Protein 5E9G (pdb70)

Organism: Pyricularia oryzae (strain 70-15 / ATCC MYA-4617 / FGSC 8958) (NCBI:txid242507)

Structure (mmCIF, N/CA/C/O backbone):
data_5E9G
#
_entry.id   5E9G
#
_cell.length_a   121.122
_cell.length_b   135.078
_cell.length_c   158.704
_cell.angle_alpha   90.00
_cell.angle_beta   90.00
_cell.angle_gamma   90.00
#
_symmetry.space_group_name_H-M   'P 21 21 21'
#
loop_
_entity.id
_entity.type
_entity.pdbx_description
1 polymer 'Isocitrate lyase'
2 non-polymer 'GLYOXYLIC ACID'
3 non-polymer GLYCEROL
4 non-polymer 'MAGNESIUM ION'
5 water water
#
loop_
_atom_site.group_PDB
_atom_site.id
_atom_site.type_symbol
_atom_site.label_atom_id
_atom_site.label_alt_id
_atom_site.label_comp_id
_atom_site.label_asym_id
_atom_site.label_entity_id
_atom_site.label_seq_id
_atom_site.pdbx_PDB_ins_code
_atom_site.Cartn_x
_atom_site.Cartn_y
_atom_site.Cartn_z
_atom_site.occupancy
_atom_site.B_iso_or_equiv
_atom_site.auth_seq_id
_atom_site.auth_comp_id
_atom_site.auth_asym_id
_atom_site.auth_atom_id
_atom_site.pdbx_PDB_model_num
ATOM 1 N N . ASN A 1 5 ? -30.016 -14.218 20.401 1.00 53.97 5 ASN A N 1
ATOM 2 C CA . ASN A 1 5 ? -28.725 -14.063 21.135 1.00 53.75 5 ASN A CA 1
ATOM 3 C C . ASN A 1 5 ? -28.135 -12.679 20.886 1.00 53.48 5 ASN A C 1
ATOM 4 O O . ASN A 1 5 ? -28.055 -12.222 19.743 1.00 52.89 5 ASN A O 1
ATOM 9 N N . MET A 1 6 ? -27.708 -12.024 21.961 1.00 52.05 6 MET A N 1
ATOM 10 C CA . MET A 1 6 ? -27.146 -10.683 21.867 1.00 50.60 6 MET A CA 1
ATOM 11 C C . MET A 1 6 ? -25.671 -10.631 22.233 1.00 50.40 6 MET A C 1
ATOM 12 O O . MET A 1 6 ? -25.090 -9.552 22.357 1.00 50.69 6 MET A O 1
ATOM 17 N N . VAL A 1 7 ? -25.067 -11.801 22.399 1.00 50.61 7 VAL A N 1
ATOM 18 C CA . VAL A 1 7 ? -23.659 -11.884 22.753 1.00 50.96 7 VAL A CA 1
ATOM 19 C C . VAL A 1 7 ? -22.766 -11.863 21.519 1.00 51.25 7 VAL A C 1
ATOM 20 O O . VAL A 1 7 ? -22.921 -12.685 20.611 1.00 51.87 7 VAL A O 1
ATOM 24 N N . ASN A 1 8 ? -21.844 -10.905 21.490 1.00 50.09 8 ASN A N 1
ATOM 25 C CA . ASN A 1 8 ? -20.887 -10.764 20.397 1.00 49.50 8 ASN A CA 1
ATOM 26 C C . ASN A 1 8 ? -19.711 -9.937 20.909 1.00 48.81 8 ASN A C 1
ATOM 27 O O . ASN A 1 8 ? -19.863 -9.130 21.823 1.00 48.76 8 ASN A O 1
ATOM 32 N N . PRO A 1 9 ? -18.517 -10.139 20.337 1.00 48.22 9 PRO A N 1
ATOM 33 C CA . PRO A 1 9 ? -17.334 -9.392 20.770 1.00 48.70 9 PRO A CA 1
ATOM 34 C C . PRO A 1 9 ? -17.288 -7.988 20.188 1.00 48.51 9 PRO A C 1
ATOM 35 O O . PRO A 1 9 ? -17.926 -7.708 19.172 1.00 48.11 9 PRO A O 1
ATOM 39 N N . ALA A 1 10 ? -16.533 -7.106 20.833 1.00 47.67 10 ALA A N 1
ATOM 40 C CA . ALA A 1 10 ? -16.403 -5.746 20.333 1.00 48.06 10 ALA A CA 1
ATOM 41 C C . ALA A 1 10 ? -15.841 -5.846 18.918 1.00 48.58 10 ALA A C 1
ATOM 42 O O . ALA A 1 10 ? -16.274 -5.141 18.007 1.00 48.65 10 ALA A O 1
ATOM 44 N N . VAL A 1 11 ? -14.879 -6.745 18.742 1.00 49.83 11 VAL A N 1
ATOM 45 C CA . VAL A 1 11 ? -14.250 -6.951 17.444 1.00 51.55 11 VAL A CA 1
ATOM 46 C C . VAL A 1 11 ? -13.800 -8.403 17.277 1.00 51.93 11 VAL A C 1
ATOM 47 O O . VAL A 1 11 ? -13.244 -9.000 18.204 1.00 50.82 11 VAL A O 1
ATOM 51 N N . GLU A 1 12 ? -14.035 -8.958 16.089 1.00 52.88 12 GLU A N 1
ATOM 52 C CA . GLU A 1 12 ? -13.640 -10.334 15.775 1.00 54.60 12 GLU A CA 1
ATOM 53 C C . GLU A 1 12 ? -12.136 -10.531 15.945 1.00 54.60 12 GLU A C 1
ATOM 54 O O . GLU A 1 12 ? -11.339 -9.937 15.212 1.00 54.73 12 GLU A O 1
ATOM 60 N N . PRO A 1 13 ? -11.729 -11.379 16.908 1.00 54.48 13 PRO A N 1
ATOM 61 C CA . PRO A 1 13 ? -10.314 -11.660 17.179 1.00 54.72 13 PRO A CA 1
ATOM 62 C C . PRO A 1 13 ? -9.479 -11.978 15.934 1.00 55.08 13 PRO A C 1
ATOM 63 O O . PRO A 1 13 ? -8.261 -11.809 15.938 1.00 55.87 13 PRO A O 1
ATOM 67 N N . SER A 1 14 ? -10.137 -12.430 14.873 1.00 55.32 14 SER A N 1
ATOM 68 C CA . SER A 1 14 ? -9.450 -12.779 13.635 1.00 56.31 14 SER A CA 1
ATOM 69 C C . SER A 1 14 ? -8.994 -11.566 12.834 1.00 56.63 14 SER A C 1
ATOM 70 O O . SER A 1 14 ? -8.031 -11.641 12.067 1.00 58.11 14 SER A O 1
ATOM 73 N N . MET A 1 15 ? -9.681 -10.444 13.004 1.00 56.31 15 MET A N 1
ATOM 74 C CA . MET A 1 15 ? -9.319 -9.254 12.256 1.00 56.17 15 MET A CA 1
ATOM 75 C C . MET A 1 15 ? -8.685 -8.147 13.092 1.00 53.88 15 MET A C 1
ATOM 76 O O . MET A 1 15 ? -8.279 -7.120 12.550 1.00 53.28 15 MET A O 1
ATOM 81 N N . GLU A 1 16 ? -8.579 -8.360 14.400 1.00 50.96 16 GLU A N 1
ATOM 82 C CA . GLU A 1 16 ? -7.989 -7.355 15.278 1.00 49.72 16 GLU A CA 1
ATOM 83 C C . GLU A 1 16 ? -6.633 -6.866 14.773 1.00 50.01 16 GLU A C 1
ATOM 84 O O . GLU A 1 16 ? -6.402 -5.663 14.667 1.00 49.32 16 GLU A O 1
ATOM 90 N N . ASP A 1 17 ? -5.738 -7.797 14.455 1.00 49.92 17 ASP A N 1
ATOM 91 C CA . ASP A 1 17 ? -4.412 -7.423 13.987 1.00 50.11 17 ASP A CA 1
ATOM 92 C C . ASP A 1 17 ? -4.411 -6.668 12.663 1.00 49.70 17 ASP A C 1
ATOM 93 O O . ASP A 1 17 ? -3.631 -5.730 12.486 1.00 49.84 17 ASP A O 1
ATOM 98 N N . ASP A 1 18 ? -5.278 -7.060 11.734 1.00 49.42 18 ASP A N 1
ATOM 99 C CA . ASP A 1 18 ? -5.337 -6.379 10.445 1.00 49.49 18 ASP A CA 1
ATOM 100 C C . ASP A 1 18 ? -5.754 -4.925 10.648 1.00 47.68 18 ASP A C 1
ATOM 101 O O . ASP A 1 18 ? -5.156 -4.010 10.081 1.00 48.11 18 ASP A O 1
ATOM 106 N N . LEU A 1 19 ? -6.782 -4.718 11.462 1.00 45.62 19 LEU A N 1
ATOM 107 C CA . LEU A 1 19 ? -7.270 -3.373 11.735 1.00 43.72 19 LEU A CA 1
ATOM 108 C C . LEU A 1 19 ? -6.192 -2.533 12.410 1.00 42.34 19 LEU A C 1
ATOM 109 O O . LEU A 1 19 ? -5.949 -1.397 12.019 1.00 42.26 19 LEU A O 1
ATOM 114 N N . PHE A 1 20 ? -5.538 -3.097 13.417 1.00 41.85 20 PHE A N 1
ATOM 115 C CA . PHE A 1 20 ? -4.477 -2.384 14.118 1.00 41.37 20 PHE A CA 1
ATOM 116 C C . PHE A 1 20 ? -3.405 -1.958 13.124 1.00 40.37 20 PHE A C 1
ATOM 117 O O . PHE A 1 20 ? -2.921 -0.824 13.155 1.00 40.13 20 PHE A O 1
ATOM 125 N N . ALA A 1 21 ? -3.037 -2.881 12.242 1.00 39.23 21 ALA A N 1
ATOM 126 C CA . ALA A 1 21 ? -2.018 -2.612 11.236 1.00 39.50 21 ALA A CA 1
ATOM 127 C C . ALA A 1 21 ? -2.408 -1.463 10.313 1.00 37.63 21 ALA A C 1
ATOM 128 O O . ALA A 1 21 ? -1.589 -0.608 10.004 1.00 37.59 21 ALA A O 1
ATOM 130 N N . ARG A 1 22 ? -3.660 -1.450 9.871 1.00 40.12 22 ARG A N 1
ATOM 131 C CA . ARG A 1 22 ? -4.133 -0.401 8.975 1.00 40.69 22 ARG A CA 1
ATOM 132 C C . ARG A 1 22 ? -4.208 0.944 9.678 1.00 39.18 22 ARG A C 1
ATOM 133 O O . ARG A 1 22 ? -3.859 1.969 9.097 1.00 38.73 22 ARG A O 1
ATOM 141 N N . GLU A 1 23 ? -4.668 0.945 10.925 1.00 37.29 23 GLU A N 1
ATOM 142 C CA . GLU A 1 23 ? -4.770 2.189 11.679 1.00 35.59 23 GLU A CA 1
ATOM 143 C C . GLU A 1 23 ? -3.375 2.764 11.877 1.00 34.33 23 GLU A C 1
ATOM 144 O O . GLU A 1 23 ? -3.147 3.947 11.629 1.00 32.32 23 GLU A O 1
ATOM 150 N N . VAL A 1 24 ? -2.437 1.922 12.303 1.00 35.58 24 VAL A N 1
ATOM 151 C CA . VAL A 1 24 ? -1.064 2.366 12.503 1.00 35.46 24 VAL A CA 1
ATOM 152 C C . VAL A 1 24 ? -0.536 2.995 11.220 1.00 36.43 24 VAL A C 1
ATOM 153 O O . VAL A 1 24 ? 0.056 4.072 11.247 1.00 36.76 24 VAL A O 1
ATOM 157 N N . ALA A 1 25 ? -0.753 2.319 10.096 1.00 36.56 25 ALA A N 1
ATOM 158 C CA . ALA A 1 25 ? -0.285 2.826 8.810 1.00 36.98 25 ALA A CA 1
ATOM 159 C C . ALA A 1 25 ? -0.853 4.215 8.544 1.00 36.91 25 ALA A C 1
ATOM 160 O O . ALA A 1 25 ? -0.147 5.110 8.081 1.00 37.62 25 ALA A O 1
ATOM 162 N N . GLU A 1 26 ? -2.132 4.400 8.842 1.00 36.96 26 GLU A N 1
ATOM 163 C CA . GLU A 1 26 ? -2.762 5.696 8.618 1.00 35.84 26 GLU A CA 1
ATOM 164 C C . GLU A 1 26 ? -2.132 6.749 9.513 1.00 33.58 26 GLU A C 1
ATOM 165 O O . GLU A 1 26 ? -1.759 7.825 9.049 1.00 33.90 26 GLU A O 1
ATOM 171 N N . VAL A 1 27 ? -2.012 6.444 10.800 1.00 32.24 27 VAL A N 1
ATOM 172 C CA . VAL A 1 27 ? -1.409 7.388 11.724 1.00 30.23 27 VAL A CA 1
ATOM 173 C C . VAL A 1 27 ? -0.046 7.824 11.181 1.00 31.97 27 VAL A C 1
ATOM 174 O O . VAL A 1 27 ? 0.253 9.019 11.124 1.00 31.94 27 VAL A O 1
ATOM 178 N N . LYS A 1 28 ? 0.770 6.864 10.756 1.00 31.61 28 LYS A N 1
ATOM 179 C CA . LYS A 1 28 ? 2.087 7.196 10.215 1.00 33.81 28 LYS A CA 1
ATOM 180 C C . LYS A 1 28 ? 1.983 8.069 8.959 1.00 32.77 28 LYS A C 1
ATOM 181 O O . LYS A 1 28 ? 2.795 8.974 8.755 1.00 31.99 28 LYS A O 1
ATOM 187 N N . GLN A 1 29 ? 0.981 7.806 8.127 1.00 32.61 29 GLN A N 1
ATOM 188 C CA . GLN A 1 29 ? 0.785 8.592 6.915 1.00 33.61 29 GLN A CA 1
ATOM 189 C C . GLN A 1 29 ? 0.407 10.013 7.328 1.00 33.34 29 GLN A C 1
ATOM 190 O O . GLN A 1 29 ? 0.898 10.986 6.759 1.00 32.17 29 GLN A O 1
ATOM 196 N N . TRP A 1 30 ? -0.459 10.118 8.334 1.00 33.18 30 TRP A N 1
ATOM 197 C CA . TRP A 1 30 ? -0.903 11.413 8.854 1.00 32.78 30 TRP A CA 1
ATOM 198 C C . TRP A 1 30 ? 0.270 12.197 9.440 1.00 32.40 30 TRP A C 1
ATOM 199 O O . TRP A 1 30 ? 0.369 13.412 9.270 1.00 31.41 30 TRP A O 1
ATOM 210 N N . TRP A 1 31 ? 1.167 11.499 10.119 1.00 31.38 31 TRP A N 1
ATOM 211 C CA . TRP A 1 31 ? 2.304 12.167 10.726 1.00 32.74 31 TRP A CA 1
ATOM 212 C C . TRP A 1 31 ? 3.345 12.705 9.744 1.00 34.36 31 TRP A C 1
ATOM 213 O O . TRP A 1 31 ? 4.161 13.548 10.112 1.00 31.99 31 TRP A O 1
ATOM 224 N N . SER A 1 32 ? 3.311 12.236 8.498 1.00 35.25 32 SER A N 1
ATOM 225 C CA . SER A 1 32 ? 4.275 12.695 7.498 1.00 36.05 32 SER A CA 1
ATOM 226 C C . SER A 1 32 ? 3.843 14.024 6.881 1.00 36.51 32 SER A C 1
ATOM 227 O O . SER A 1 32 ? 4.600 14.657 6.146 1.00 37.01 32 SER A O 1
ATOM 230 N N . ASP A 1 33 ? 2.623 14.446 7.191 1.00 37.12 33 ASP A N 1
ATOM 231 C CA . ASP A 1 33 ? 2.077 15.697 6.670 1.00 35.93 33 ASP A CA 1
ATOM 232 C C . ASP A 1 33 ? 2.909 16.904 7.120 1.00 34.78 33 ASP A C 1
ATOM 233 O O . ASP A 1 33 ? 3.357 16.966 8.261 1.00 34.48 33 ASP A O 1
ATOM 238 N N . PRO A 1 34 ? 3.134 17.879 6.219 1.00 34.30 34 PRO A N 1
ATOM 239 C CA . PRO A 1 34 ? 3.922 19.073 6.551 1.00 32.77 34 PRO A CA 1
ATOM 240 C C . PRO A 1 34 ? 3.455 19.825 7.803 1.00 33.11 34 PRO A C 1
ATOM 241 O O . PRO A 1 34 ? 4.166 20.690 8.327 1.00 31.15 34 PRO A O 1
ATOM 245 N N . ARG A 1 35 ? 2.258 19.503 8.273 1.00 32.60 35 ARG A N 1
ATOM 246 C CA . ARG A 1 35 ? 1.739 20.136 9.470 1.00 32.58 35 ARG A CA 1
ATOM 247 C C . ARG A 1 35 ? 2.651 19.774 10.633 1.00 31.31 35 ARG A C 1
ATOM 248 O O . ARG A 1 35 ? 2.802 20.548 11.575 1.00 31.92 35 ARG A O 1
ATOM 256 N N . TRP A 1 36 ? 3.278 18.607 10.548 1.00 30.79 36 TRP A N 1
ATOM 257 C CA . TRP A 1 36 ? 4.142 18.136 11.627 1.00 32.11 36 TRP A CA 1
ATOM 258 C C . TRP A 1 36 ? 5.632 18.220 11.367 1.00 29.09 36 TRP A C 1
ATOM 259 O O . TRP A 1 36 ? 6.414 17.609 12.093 1.00 30.02 36 TRP A O 1
ATOM 270 N N . ARG A 1 37 ? 6.040 18.983 10.361 1.00 28.33 37 ARG A N 1
ATOM 271 C CA . ARG A 1 37 ? 7.462 19.046 10.046 1.00 29.52 37 ARG A CA 1
ATOM 272 C C . ARG A 1 37 ? 8.364 19.543 11.170 1.00 28.90 37 ARG A C 1
ATOM 273 O O . ARG A 1 37 ? 9.549 19.240 11.180 1.00 29.56 37 ARG A O 1
ATOM 281 N N . TYR A 1 38 ? 7.805 20.278 12.126 1.00 29.67 38 TYR A N 1
ATOM 282 C CA . TYR A 1 38 ? 8.589 20.803 13.249 1.00 30.91 38 TYR A CA 1
ATOM 283 C C . TYR A 1 38 ? 8.335 20.016 14.538 1.00 31.09 38 TYR A C 1
ATOM 284 O O . TYR A 1 38 ? 8.997 20.230 15.555 1.00 31.84 38 TYR A O 1
ATOM 293 N N . THR A 1 39 ? 7.380 19.099 14.482 1.00 32.54 39 THR A N 1
ATOM 294 C CA . THR A 1 39 ? 6.969 18.332 15.649 1.00 31.60 39 THR A CA 1
ATOM 295 C C . THR A 1 39 ? 7.771 17.101 16.044 1.00 33.59 39 THR A C 1
ATOM 296 O O . THR A 1 39 ? 7.961 16.180 15.252 1.00 32.69 39 THR A O 1
ATOM 300 N N . LYS A 1 40 ? 8.226 17.095 17.294 1.00 33.39 40 LYS A N 1
ATOM 301 C CA . LYS A 1 40 ? 8.978 15.977 17.841 1.00 33.49 40 LYS A CA 1
ATOM 302 C C . LYS A 1 40 ? 8.032 15.131 18.688 1.00 34.20 40 LYS A C 1
ATOM 303 O O . LYS A 1 40 ? 7.446 15.620 19.651 1.00 33.37 40 LYS A O 1
ATOM 309 N N . ARG A 1 41 ? 7.885 13.863 18.321 1.00 33.87 41 ARG A N 1
ATOM 310 C CA . ARG A 1 41 ? 7.015 12.953 19.046 1.00 34.40 41 ARG A CA 1
ATOM 311 C C . ARG A 1 41 ? 7.844 11.854 19.710 1.00 35.38 41 ARG A C 1
ATOM 312 O O . ARG A 1 41 ? 8.423 11.000 19.031 1.00 34.98 41 ARG A O 1
ATOM 320 N N . PRO A 1 42 ? 7.926 11.872 21.053 1.00 35.10 42 PRO A N 1
ATOM 321 C CA . PRO A 1 42 ? 8.693 10.867 21.794 1.00 36.02 42 PRO A CA 1
ATOM 322 C C . PRO A 1 42 ? 7.926 9.566 22.004 1.00 37.20 42 PRO A C 1
ATOM 323 O O . PRO A 1 42 ? 8.000 8.957 23.068 1.00 39.37 42 PRO A O 1
ATOM 327 N N . PHE A 1 43 ? 7.178 9.155 20.988 1.00 37.49 43 PHE A N 1
ATOM 328 C CA . PHE A 1 43 ? 6.391 7.928 21.047 1.00 37.32 43 PHE A CA 1
ATOM 329 C C . PHE A 1 43 ? 6.051 7.495 19.624 1.00 36.81 43 PHE A C 1
ATOM 330 O O . PHE A 1 43 ? 6.143 8.297 18.698 1.00 36.97 43 PHE A O 1
ATOM 338 N N . THR A 1 44 ? 5.662 6.237 19.443 1.00 37.30 44 THR A N 1
ATOM 339 C CA . THR A 1 44 ? 5.356 5.736 18.105 1.00 36.84 44 THR A CA 1
ATOM 340 C C . THR A 1 44 ? 3.879 5.679 17.747 1.00 37.03 44 THR A C 1
ATOM 341 O O . THR A 1 44 ? 3.004 5.806 18.605 1.00 36.67 44 THR A O 1
ATOM 345 N N . ALA A 1 45 ? 3.618 5.478 16.457 1.00 35.68 45 ALA A N 1
ATOM 346 C CA . ALA A 1 45 ? 2.264 5.378 15.944 1.00 35.01 45 ALA A CA 1
ATOM 347 C C . ALA A 1 45 ? 1.579 4.154 16.543 1.00 35.70 45 ALA A C 1
ATOM 348 O O . ALA A 1 45 ? 0.366 4.153 16.729 1.00 36.20 45 ALA A O 1
ATOM 350 N N . GLU A 1 46 ? 2.360 3.116 16.838 1.00 35.25 46 GLU A N 1
ATOM 351 C CA . GLU A 1 46 ? 1.820 1.887 17.419 1.00 36.40 46 GLU A CA 1
ATOM 352 C C . GLU A 1 46 ? 1.357 2.105 18.860 1.00 35.35 46 GLU A C 1
ATOM 353 O O . GLU A 1 46 ? 0.361 1.526 19.292 1.00 35.11 46 GLU A O 1
ATOM 359 N N . GLN A 1 47 ? 2.090 2.932 19.601 1.00 34.84 47 GLN A N 1
ATOM 360 C CA . GLN A 1 47 ? 1.747 3.229 20.989 1.00 33.26 47 GLN A CA 1
ATOM 361 C C . GLN A 1 47 ? 0.456 4.023 21.058 1.00 32.99 47 GLN A C 1
ATOM 362 O O . GLN A 1 47 ? -0.403 3.760 21.900 1.00 33.51 47 GLN A O 1
ATOM 368 N N . ILE A 1 48 ? 0.330 5.009 20.175 1.00 34.20 48 ILE A N 1
ATOM 369 C CA . ILE A 1 48 ? -0.867 5.840 20.133 1.00 33.56 48 ILE A CA 1
ATOM 370 C C . ILE A 1 48 ? -2.093 5.014 19.744 1.00 33.86 48 ILE A C 1
ATOM 371 O O . ILE A 1 48 ? -3.106 5.021 20.448 1.00 32.31 48 ILE A O 1
ATOM 376 N N . VAL A 1 49 ? -1.997 4.288 18.634 1.00 33.93 49 VAL A N 1
ATOM 377 C CA . VAL A 1 49 ? -3.119 3.473 18.192 1.00 32.96 49 VAL A CA 1
ATOM 378 C C . VAL A 1 49 ? -3.520 2.452 19.256 1.00 33.39 49 VAL A C 1
ATOM 379 O O . VAL A 1 49 ? -4.681 2.077 19.349 1.00 33.59 49 VAL A O 1
ATOM 383 N N . SER A 1 50 ? -2.570 2.019 20.075 1.00 34.36 50 SER A N 1
ATOM 384 C CA . SER A 1 50 ? -2.877 1.040 21.120 1.00 36.72 50 SER A CA 1
ATOM 385 C C . SER A 1 50 ? -3.721 1.630 22.238 1.00 35.56 50 SER A C 1
ATOM 386 O O . SER A 1 50 ? -4.253 0.898 23.068 1.00 36.60 50 SER A O 1
ATOM 389 N N . LYS A 1 51 ? -3.843 2.952 22.260 1.00 35.33 51 LYS A N 1
ATOM 390 C CA . LYS A 1 51 ? -4.631 3.616 23.291 1.00 33.91 51 LYS A CA 1
ATOM 391 C C . LYS A 1 51 ? -6.016 3.992 22.764 1.00 33.05 51 LYS A C 1
ATOM 392 O O . LYS A 1 51 ? -6.889 4.409 23.528 1.00 32.17 51 LYS A O 1
ATOM 398 N N . ARG A 1 52 ? -6.215 3.835 21.458 1.00 30.85 52 ARG A N 1
ATOM 399 C CA . ARG A 1 52 ? -7.493 4.166 20.833 1.00 29.58 52 ARG A CA 1
ATOM 400 C C . ARG A 1 52 ? -8.540 3.078 21.038 1.00 30.04 52 ARG A C 1
ATOM 401 O O . ARG A 1 52 ? -8.207 1.920 21.297 1.00 30.45 52 ARG A O 1
ATOM 409 N N . GLY A 1 53 ? -9.808 3.473 20.939 1.00 28.75 53 GLY A N 1
ATOM 410 C CA . GLY A 1 53 ? -10.906 2.531 21.054 1.00 29.69 53 GLY A CA 1
ATOM 411 C C . GLY A 1 53 ? -11.229 2.011 19.655 1.00 31.07 53 GLY A C 1
ATOM 412 O O . GLY A 1 53 ? -10.423 2.181 18.736 1.00 30.69 53 GLY A O 1
ATOM 413 N N . ASN A 1 54 ? -12.393 1.391 19.483 1.00 31.62 54 ASN A N 1
ATOM 414 C CA . ASN A 1 54 ? -12.789 0.844 18.189 1.00 33.36 54 ASN A CA 1
ATOM 415 C C . ASN A 1 54 ? -13.714 1.760 17.404 1.00 35.28 54 ASN A C 1
ATOM 416 O O . ASN A 1 54 ? -14.027 1.483 16.251 1.00 37.49 54 ASN A O 1
ATOM 421 N N . LEU A 1 55 ? -14.148 2.852 18.020 1.00 35.47 55 LEU A N 1
ATOM 422 C CA . LEU A 1 55 ? -15.025 3.787 17.332 1.00 34.59 55 LEU A CA 1
ATOM 423 C C . LEU A 1 55 ? -14.350 5.130 17.143 1.00 36.00 55 LEU A C 1
ATOM 424 O O . LEU A 1 55 ? -14.214 5.901 18.090 1.00 36.33 55 LEU A O 1
ATOM 429 N N . LYS A 1 56 ? -13.922 5.400 15.915 1.00 35.24 56 LYS A N 1
ATOM 430 C CA . LYS A 1 56 ? -13.277 6.660 15.581 1.00 35.93 56 LYS A CA 1
ATOM 431 C C . LYS A 1 56 ? -14.275 7.816 15.651 1.00 34.37 56 LYS A C 1
ATOM 432 O O . LYS A 1 56 ? -15.404 7.704 15.175 1.00 34.24 56 LYS A O 1
ATOM 438 N N . ILE A 1 57 ? -13.843 8.930 16.230 1.00 30.91 57 ILE A N 1
ATOM 439 C CA . ILE A 1 57 ? -14.676 10.120 16.361 1.00 29.25 57 ILE A CA 1
ATOM 440 C C . ILE A 1 57 ? -13.969 11.280 15.669 1.00 29.58 57 ILE A C 1
ATOM 441 O O . ILE A 1 57 ? -12.751 11.389 15.723 1.00 29.15 57 ILE A O 1
ATOM 446 N N . GLU A 1 58 ? -14.728 12.137 15.001 1.00 31.09 58 GLU A N 1
ATOM 447 C CA . GLU A 1 58 ? -14.139 13.294 14.329 1.00 32.55 58 GLU A CA 1
ATOM 448 C C . GLU A 1 58 ? -14.715 14.539 14.980 1.00 30.62 58 GLU A C 1
ATOM 449 O O . GLU A 1 58 ? -15.907 14.597 15.255 1.00 28.43 58 GLU A O 1
ATOM 455 N N . TYR A 1 59 ? -13.867 15.537 15.209 1.00 30.17 59 TYR A N 1
ATOM 456 C CA . TYR A 1 59 ? -14.298 16.756 15.876 1.00 29.56 59 TYR A CA 1
ATOM 457 C C . TYR A 1 59 ? -14.215 18.015 15.031 1.00 29.98 59 TYR A C 1
ATOM 458 O O . TYR A 1 59 ? -13.269 18.198 14.269 1.00 29.72 59 TYR A O 1
ATOM 467 N N . PRO A 1 60 ? -15.208 18.910 15.161 1.00 29.70 60 PRO A N 1
ATOM 468 C CA . PRO A 1 60 ? -15.126 20.131 14.355 1.00 29.80 60 PRO A CA 1
ATOM 469 C C . PRO A 1 60 ? -13.917 20.967 14.797 1.00 29.46 60 PRO A C 1
ATOM 470 O O . PRO A 1 60 ? -13.433 21.826 14.060 1.00 27.17 60 PRO A O 1
ATOM 474 N N . SER A 1 61 ? -13.412 20.690 15.995 1.00 28.25 61 SER A N 1
ATOM 475 C CA . SER A 1 61 ? -12.247 21.406 16.496 1.00 28.55 61 SER A CA 1
ATOM 476 C C . SER A 1 61 ? -11.027 21.120 15.610 1.00 27.62 61 SER A C 1
ATOM 477 O O . SER A 1 61 ? -10.104 21.935 15.528 1.00 26.68 61 SER A O 1
ATOM 480 N N . ASN A 1 62 ? -11.024 19.958 14.959 1.00 27.16 62 ASN A N 1
ATOM 481 C CA . ASN A 1 62 ? -9.922 19.575 14.077 1.00 28.23 62 ASN A CA 1
ATOM 482 C C . ASN A 1 62 ? -9.950 20.459 12.840 1.00 29.02 62 ASN A C 1
ATOM 483 O O . ASN A 1 62 ? -8.907 20.917 12.356 1.00 29.18 62 ASN A O 1
ATOM 488 N N . ALA A 1 63 ? -11.155 20.718 12.344 1.00 29.05 63 ALA A N 1
ATOM 489 C CA . ALA A 1 63 ? -11.313 21.576 11.185 1.00 29.27 63 ALA A CA 1
ATOM 490 C C . ALA A 1 63 ? -10.830 22.966 11.577 1.00 28.65 63 ALA A C 1
ATOM 491 O O . ALA A 1 63 ? -10.120 23.624 10.821 1.00 29.53 63 ALA A O 1
ATOM 493 N N . GLN A 1 64 ? -11.196 23.406 12.777 1.00 27.31 64 GLN A N 1
ATOM 494 C CA . GLN A 1 64 ? -10.794 24.731 13.242 1.00 25.60 64 GLN A CA 1
ATOM 495 C C . GLN A 1 64 ? -9.296 24.910 13.446 1.00 23.53 64 GLN A C 1
ATOM 496 O O . GLN A 1 64 ? -8.769 25.996 13.239 1.00 25.73 64 GLN A O 1
ATOM 502 N N . SER A 1 65 ? -8.599 23.851 13.828 1.00 22.57 65 SER A N 1
ATOM 503 C CA . SER A 1 65 ? -7.162 23.956 14.033 1.00 24.05 65 SER A CA 1
ATOM 504 C C . SER A 1 65 ? -6.456 24.006 12.675 1.00 25.61 65 SER A C 1
ATOM 505 O O . SER A 1 65 ? -5.474 24.731 12.505 1.00 25.36 65 SER A O 1
ATOM 508 N N . LYS A 1 66 ? -6.961 23.244 11.705 1.00 27.09 66 LYS A N 1
ATOM 509 C CA . LYS A 1 66 ? -6.360 23.237 10.373 1.00 26.89 66 LYS A CA 1
ATOM 510 C C . LYS A 1 66 ? -6.476 24.630 9.776 1.00 26.42 66 LYS A C 1
ATOM 511 O O . LYS A 1 66 ? -5.548 25.137 9.150 1.00 28.13 66 LYS A O 1
ATOM 517 N N . LYS A 1 67 ? -7.622 25.254 10.001 1.00 26.98 67 LYS A N 1
ATOM 518 C CA . LYS A 1 67 ? -7.864 26.600 9.512 1.00 26.87 67 LYS A CA 1
ATOM 519 C C . LYS A 1 67 ? -6.901 27.551 10.220 1.00 27.38 67 LYS A C 1
ATOM 520 O O . LYS A 1 67 ? -6.317 28.438 9.592 1.00 27.49 67 LYS A O 1
ATOM 526 N N . LEU A 1 68 ? -6.729 27.353 11.527 1.00 26.10 68 LEU A N 1
ATOM 527 C CA . LEU A 1 68 ? -5.813 28.178 12.310 1.00 25.05 68 LEU A CA 1
ATOM 528 C C . LEU A 1 68 ? -4.376 28.004 11.813 1.00 26.67 68 LEU A C 1
ATOM 529 O O . LEU A 1 68 ? -3.615 28.973 11.694 1.00 26.51 68 LEU A O 1
ATOM 534 N N . TRP A 1 69 ? -4.007 26.758 11.541 1.00 27.46 69 TRP A N 1
ATOM 535 C CA . TRP A 1 69 ? -2.664 26.448 11.074 1.00 28.57 69 TRP A CA 1
ATOM 536 C C . TRP A 1 69 ? -2.357 27.140 9.757 1.00 28.57 69 TRP A C 1
ATOM 537 O O . TRP A 1 69 ? -1.268 27.676 9.579 1.00 27.08 69 TRP A O 1
ATOM 548 N N . LYS A 1 70 ? -3.309 27.115 8.833 1.00 30.57 70 LYS A N 1
ATOM 549 C CA . LYS A 1 70 ? -3.115 27.766 7.539 1.00 33.13 70 LYS A CA 1
ATOM 550 C C . LYS A 1 70 ? -2.908 29.267 7.747 1.00 32.96 70 LYS A C 1
ATOM 551 O O . LYS A 1 70 ? -2.004 29.864 7.162 1.00 32.81 70 LYS A O 1
ATOM 557 N N . ILE A 1 71 ? -3.733 29.869 8.599 1.00 32.80 71 ILE A N 1
ATOM 558 C CA . ILE A 1 71 ? -3.630 31.301 8.871 1.00 32.43 71 ILE A CA 1
ATOM 559 C C . ILE A 1 71 ? -2.264 31.660 9.453 1.00 32.64 71 ILE A C 1
ATOM 560 O O . ILE A 1 71 ? -1.581 32.544 8.946 1.00 31.74 71 ILE A O 1
ATOM 565 N N . LEU A 1 72 ? -1.867 30.965 10.515 1.00 30.74 72 LEU A N 1
ATOM 566 C CA . LEU A 1 72 ? -0.587 31.245 11.155 1.00 30.13 72 LEU A CA 1
ATOM 567 C C . LEU A 1 72 ? 0.616 30.917 10.263 1.00 29.74 72 LEU A C 1
ATOM 568 O O . LEU A 1 72 ? 1.669 31.541 10.384 1.00 28.23 72 LEU A O 1
ATOM 573 N N . GLU A 1 73 ? 0.464 29.933 9.380 1.00 30.03 73 GLU A N 1
ATOM 574 C CA . GLU A 1 73 ? 1.536 29.581 8.450 1.00 31.81 73 GLU A CA 1
ATOM 575 C C . GLU A 1 73 ? 1.760 30.795 7.561 1.00 30.82 73 GLU A C 1
ATOM 576 O O . GLU A 1 73 ? 2.883 31.265 7.399 1.00 31.75 73 GLU A O 1
ATOM 582 N N . GLY A 1 74 ? 0.669 31.297 6.991 1.00 31.36 74 GLY A N 1
ATOM 583 C CA . GLY A 1 74 ? 0.746 32.456 6.122 1.00 30.89 74 GLY A CA 1
ATOM 584 C C . GLY A 1 74 ? 1.348 33.665 6.816 1.00 31.82 74 GLY A C 1
ATOM 585 O O . GLY A 1 74 ? 2.251 34.306 6.276 1.00 30.36 74 GLY A O 1
ATOM 586 N N . ARG A 1 75 ? 0.866 33.980 8.018 1.00 31.58 75 ARG A N 1
ATOM 587 C CA . ARG A 1 75 ? 1.384 35.136 8.749 1.00 30.81 75 ARG A CA 1
ATOM 588 C C . ARG A 1 75 ? 2.892 35.045 8.973 1.00 30.52 75 ARG A C 1
ATOM 589 O O . ARG A 1 75 ? 3.638 35.948 8.591 1.00 31.39 75 ARG A O 1
ATOM 597 N N . PHE A 1 76 ? 3.338 33.952 9.588 1.00 30.73 76 PHE A N 1
ATOM 598 C CA . PHE A 1 76 ? 4.760 33.767 9.874 1.00 31.50 76 PHE A CA 1
ATOM 599 C C . PHE A 1 76 ? 5.649 33.895 8.641 1.00 32.03 76 PHE A C 1
ATOM 600 O O . PHE A 1 76 ? 6.656 34.596 8.671 1.00 32.70 76 PHE A O 1
ATOM 608 N N . GLN A 1 77 ? 5.287 33.202 7.568 1.00 32.83 77 GLN A N 1
ATOM 609 C CA . GLN A 1 77 ? 6.069 33.254 6.337 1.00 34.47 77 GLN A CA 1
ATOM 610 C C . GLN A 1 77 ? 6.156 34.659 5.743 1.00 32.75 77 GLN A C 1
ATOM 611 O O . GLN A 1 77 ? 7.191 35.044 5.209 1.00 32.38 77 GLN A O 1
ATOM 617 N N . LYS A 1 78 ? 5.081 35.432 5.857 1.00 32.81 78 LYS A N 1
ATOM 618 C CA . LYS A 1 78 ? 5.063 36.808 5.353 1.00 32.04 78 LYS A CA 1
ATOM 619 C C . LYS A 1 78 ? 5.525 37.745 6.469 1.00 31.01 78 LYS A C 1
ATOM 620 O O . LYS A 1 78 ? 5.680 38.947 6.263 1.00 29.09 78 LYS A O 1
ATOM 626 N N . ARG A 1 79 ? 5.722 37.186 7.658 1.00 31.50 79 ARG A N 1
ATOM 627 C CA . ARG A 1 79 ? 6.114 37.972 8.822 1.00 30.99 79 ARG A CA 1
ATOM 628 C C . ARG A 1 79 ? 5.073 39.035 9.138 1.00 30.82 79 ARG A C 1
ATOM 629 O O . ARG A 1 79 ? 5.395 40.198 9.381 1.00 31.64 79 ARG A O 1
ATOM 637 N N . ASP A 1 80 ? 3.810 38.622 9.097 1.00 31.67 80 ASP A N 1
ATOM 638 C CA . ASP A 1 80 ? 2.688 39.488 9.444 1.00 31.14 80 ASP A CA 1
ATOM 639 C C . ASP A 1 80 ? 2.112 38.796 10.667 1.00 30.79 80 ASP A C 1
ATOM 640 O O . ASP A 1 80 ? 2.701 37.847 11.174 1.00 30.22 80 ASP A O 1
ATOM 645 N N . ALA A 1 81 ? 0.955 39.242 11.127 1.00 30.69 81 ALA A N 1
ATOM 646 C CA . ALA A 1 81 ? 0.362 38.617 12.289 1.00 31.51 81 ALA A CA 1
ATOM 647 C C . ALA A 1 81 ? -1.152 38.730 12.341 1.00 31.08 81 ALA A C 1
ATOM 648 O O . ALA A 1 81 ? -1.737 39.678 11.823 1.00 30.04 81 ALA A O 1
ATOM 650 N N . SER A 1 82 ? -1.777 37.732 12.955 1.00 29.51 82 SER A N 1
ATOM 651 C CA . SER A 1 82 ? -3.211 37.761 13.175 1.00 28.75 82 SER A CA 1
ATOM 652 C C . SER A 1 82 ? -3.257 38.186 14.645 1.00 29.15 82 SER A C 1
ATOM 653 O O . SER A 1 82 ? -2.445 37.718 15.448 1.00 29.40 82 SER A O 1
ATOM 656 N N . TYR A 1 83 ? -4.156 39.093 14.998 1.00 28.20 83 TYR A N 1
ATOM 657 C CA . TYR A 1 83 ? -4.263 39.523 16.393 1.00 28.84 83 TYR A CA 1
ATOM 658 C C . TYR A 1 83 ? -5.726 39.589 16.791 1.00 28.12 83 TYR A C 1
ATOM 659 O O . TYR A 1 83 ? -6.600 39.883 15.974 1.00 29.28 83 TYR A O 1
ATOM 668 N N . THR A 1 84 ? -5.989 39.283 18.051 1.00 27.13 84 THR A N 1
ATOM 669 C CA . THR A 1 84 ? -7.343 39.254 18.572 1.00 25.55 84 THR A CA 1
ATOM 670 C C . THR A 1 84 ? -7.250 39.610 20.057 1.00 26.79 84 THR A C 1
ATOM 671 O O . THR A 1 84 ? -6.216 40.106 20.514 1.00 25.19 84 THR A O 1
ATOM 675 N N . TYR A 1 85 ? -8.330 39.371 20.796 1.00 27.00 85 TYR A N 1
ATOM 676 C CA . TYR A 1 85 ? -8.343 39.642 22.233 1.00 27.67 85 TYR A CA 1
ATOM 677 C C . TYR A 1 85 ? -9.261 38.668 22.966 1.00 27.14 85 TYR A C 1
ATOM 678 O O . TYR A 1 85 ? -10.009 37.916 22.328 1.00 28.20 85 TYR A O 1
ATOM 687 N N . GLY A 1 86 ? -9.185 38.667 24.297 1.00 26.41 86 GLY A N 1
ATOM 688 C CA . GLY A 1 86 ? -10.004 37.770 25.097 1.00 23.61 86 GLY A CA 1
ATOM 689 C C . GLY A 1 86 ? -11.486 38.077 25.021 1.00 23.49 86 GLY A C 1
ATOM 690 O O . GLY A 1 86 ? -11.925 39.144 25.444 1.00 23.37 86 GLY A O 1
ATOM 691 N N . CYS A 1 87 ? -12.253 37.129 24.488 1.00 23.33 87 CYS A N 1
ATOM 692 C CA . CYS A 1 87 ? -13.693 37.283 24.317 1.00 25.72 87 CYS A CA 1
ATOM 693 C C . CYS A 1 87 ? -14.460 36.761 25.530 1.00 25.14 87 CYS A C 1
ATOM 694 O O . CYS A 1 87 ? -14.216 35.652 26.000 1.00 26.06 87 CYS A O 1
ATOM 697 N N . LEU A 1 88 ? -15.394 37.568 26.020 1.00 25.47 88 LEU A N 1
ATOM 698 C CA . LEU A 1 88 ? -16.181 37.223 27.199 1.00 26.35 88 LEU A CA 1
ATOM 699 C C . LEU A 1 88 ? -17.361 36.293 26.982 1.00 27.26 88 LEU A C 1
ATOM 700 O O . LEU A 1 88 ? -17.539 35.336 27.732 1.00 26.92 88 LEU A O 1
ATOM 705 N N . GLU A 1 89 ? -18.166 36.584 25.961 1.00 25.49 89 GLU A N 1
ATOM 706 C CA . GLU A 1 89 ? -19.369 35.813 25.689 1.00 26.25 89 GLU A CA 1
ATOM 707 C C . GLU A 1 89 ? -19.802 35.892 24.209 1.00 24.90 89 GLU A C 1
ATOM 708 O O . GLU A 1 89 ? -19.134 36.530 23.412 1.00 25.87 89 GLU A O 1
ATOM 714 N N . PRO A 1 90 ? -20.925 35.243 23.834 1.00 27.22 90 PRO A N 1
ATOM 715 C CA . PRO A 1 90 ? -21.424 35.238 22.449 1.00 27.60 90 PRO A CA 1
ATOM 716 C C . PRO A 1 90 ? -21.705 36.577 21.773 1.00 29.70 90 PRO A C 1
ATOM 717 O O . PRO A 1 90 ? -21.362 36.758 20.602 1.00 30.35 90 PRO A O 1
ATOM 721 N N . THR A 1 91 ? -22.343 37.510 22.477 1.00 28.40 91 THR A N 1
ATOM 722 C CA . THR A 1 91 ? -22.619 38.789 21.845 1.00 28.81 91 THR A CA 1
ATOM 723 C C . THR A 1 91 ? -21.286 39.335 21.331 1.00 28.77 91 THR A C 1
ATOM 724 O O . THR A 1 91 ? -21.157 39.718 20.164 1.00 27.53 91 THR A O 1
ATOM 728 N N . MET A 1 92 ? -20.287 39.337 22.204 1.00 26.49 92 MET A N 1
ATOM 729 C CA . MET A 1 92 ? -18.965 39.839 21.849 1.00 25.99 92 MET A CA 1
ATOM 730 C C . MET A 1 92 ? -18.305 39.084 20.691 1.00 24.91 92 MET A C 1
ATOM 731 O O . MET A 1 92 ? -17.730 39.710 19.798 1.00 23.86 92 MET A O 1
ATOM 736 N N . VAL A 1 93 ? -18.398 37.755 20.691 1.00 23.08 93 VAL A N 1
ATOM 737 C CA . VAL A 1 93 ? -17.762 36.981 19.639 1.00 23.20 93 VAL A CA 1
ATOM 738 C C . VAL A 1 93 ? -18.338 37.242 18.236 1.00 25.38 93 VAL A C 1
ATOM 739 O O . VAL A 1 93 ? -17.583 37.282 17.266 1.00 26.13 93 VAL A O 1
ATOM 743 N N . THR A 1 94 ? -19.654 37.439 18.133 1.00 27.36 94 THR A N 1
ATOM 744 C CA . THR A 1 94 ? -20.298 37.696 16.836 1.00 30.42 94 THR A CA 1
ATOM 745 C C . THR A 1 94 ? -19.883 39.033 16.220 1.00 31.46 94 THR A C 1
ATOM 746 O O . THR A 1 94 ? -20.047 39.255 15.016 1.00 31.08 94 THR A O 1
ATOM 750 N N . GLN A 1 95 ? -19.364 39.929 17.049 1.00 31.33 95 GLN A N 1
ATOM 751 C CA . GLN A 1 95 ? -18.929 41.239 16.572 1.00 31.69 95 GLN A CA 1
ATOM 752 C C . GLN A 1 95 ? -17.452 41.184 16.205 1.00 30.69 95 GLN A C 1
ATOM 753 O O . GLN A 1 95 ? -17.014 41.807 15.237 1.00 31.85 95 GLN A O 1
ATOM 759 N N . MET A 1 96 ? -16.690 40.425 16.983 1.00 28.44 96 MET A N 1
ATOM 760 C CA . MET A 1 96 ? -15.274 40.264 16.721 1.00 27.67 96 MET A CA 1
ATOM 761 C C . MET A 1 96 ? -15.089 39.580 15.372 1.00 27.44 96 MET A C 1
ATOM 762 O O . MET A 1 96 ? -14.157 39.901 14.643 1.00 28.41 96 MET A O 1
ATOM 767 N N . ALA A 1 97 ? -15.989 38.651 15.051 1.00 24.21 97 ALA A N 1
ATOM 768 C CA . ALA A 1 97 ? -15.921 37.891 13.799 1.00 26.86 97 ALA A CA 1
ATOM 769 C C . ALA A 1 97 ? -15.876 38.774 12.551 1.00 27.72 97 ALA A C 1
ATOM 770 O O . ALA A 1 97 ? -15.409 38.344 11.486 1.00 28.77 97 ALA A O 1
ATOM 772 N N . LYS A 1 98 ? -16.355 40.007 12.683 1.00 28.60 98 LYS A N 1
ATOM 773 C CA . LYS A 1 98 ? -16.380 40.931 11.553 1.00 30.01 98 LYS A CA 1
ATOM 774 C C . LYS A 1 98 ? -15.011 41.495 11.199 1.00 30.77 98 LYS A C 1
ATOM 775 O O . LYS A 1 98 ? -14.745 41.795 10.029 1.00 29.42 98 LYS A O 1
ATOM 781 N N . TYR A 1 99 ? -14.132 41.616 12.190 1.00 29.23 99 TYR A N 1
ATOM 782 C CA . TYR A 1 99 ? -12.818 42.201 11.942 1.00 30.22 99 TYR A CA 1
ATOM 783 C C . TYR A 1 99 ? -11.609 41.358 12.338 1.00 29.66 99 TYR A C 1
ATOM 784 O O . TYR A 1 99 ? -10.516 41.557 11.805 1.00 29.85 99 TYR A O 1
ATOM 793 N N . LEU A 1 100 ? -11.800 40.427 13.271 1.00 30.08 100 LEU A N 1
ATOM 794 C CA . LEU A 1 100 ? -10.712 39.579 13.764 1.00 29.34 100 LEU A CA 1
ATOM 795 C C . LEU A 1 100 ? -10.842 38.126 13.309 1.00 29.03 100 LEU A C 1
ATOM 796 O O . LEU A 1 100 ? -11.916 37.540 13.429 1.00 28.18 100 LEU A O 1
ATOM 801 N N . ASP A 1 101 ? -9.746 37.543 12.814 1.00 27.99 101 ASP A N 1
ATOM 802 C CA . ASP A 1 101 ? -9.764 36.173 12.305 1.00 27.26 101 ASP A CA 1
ATOM 803 C C . ASP A 1 101 ? -9.558 35.050 13.310 1.00 28.26 101 ASP A C 1
ATOM 804 O O . ASP A 1 101 ? -9.605 33.872 12.946 1.00 25.92 101 ASP A O 1
ATOM 809 N N . THR A 1 102 ? -9.327 35.403 14.571 1.00 27.49 102 THR A N 1
ATOM 810 C CA . THR A 1 102 ? -9.180 34.388 15.603 1.00 26.96 102 THR A CA 1
ATOM 811 C C . THR A 1 102 ? -9.851 34.927 16.842 1.00 25.41 102 THR A C 1
ATOM 812 O O . THR A 1 102 ? -10.172 36.107 16.906 1.00 25.52 102 THR A O 1
ATOM 816 N N . VAL A 1 103 ? -10.065 34.054 17.817 1.00 24.87 103 VAL A N 1
ATOM 817 C CA . VAL A 1 103 ? -10.710 34.411 19.073 1.00 25.14 103 VAL A CA 1
ATOM 818 C C . VAL A 1 103 ? -9.857 33.884 20.212 1.00 25.03 103 VAL A C 1
ATOM 819 O O . VAL A 1 103 ? -9.384 32.745 20.162 1.00 27.65 103 VAL A O 1
ATOM 823 N N . TYR A 1 104 ? -9.630 34.706 21.225 1.00 23.24 104 TYR A N 1
ATOM 824 C CA . TYR A 1 104 ? -8.853 34.236 22.365 1.00 24.96 104 TYR A CA 1
ATOM 825 C C . TYR A 1 104 ? -9.788 34.033 23.550 1.00 23.96 104 TYR A C 1
ATOM 826 O O . TYR A 1 104 ? -10.738 34.793 23.731 1.00 23.19 104 TYR A O 1
ATOM 835 N N . VAL A 1 105 ? -9.554 32.976 24.323 1.00 25.46 105 VAL A N 1
ATOM 836 C CA . VAL A 1 105 ? -10.351 32.731 25.521 1.00 26.30 105 VAL A CA 1
ATOM 837 C C . VAL A 1 105 ? -9.346 32.757 26.671 1.00 27.10 105 VAL A C 1
ATOM 838 O O . VAL A 1 105 ? -8.450 31.917 26.759 1.00 29.62 105 VAL A O 1
ATOM 842 N N . SER A 1 106 ? -9.496 33.758 27.531 1.00 28.24 106 SER A N 1
ATOM 843 C CA . SER A 1 106 ? -8.603 33.983 28.662 1.00 29.13 106 SER A CA 1
ATOM 844 C C . SER A 1 106 ? -8.971 33.243 29.935 1.00 27.61 106 SER A C 1
ATOM 845 O O . SER A 1 106 ? -10.137 33.170 30.305 1.00 27.40 106 SER A O 1
ATOM 848 N N . GLY A 1 107 ? -7.957 32.697 30.599 1.00 28.32 107 GLY A N 1
ATOM 849 C CA . GLY A 1 107 ? -8.180 31.994 31.850 1.00 26.94 107 GLY A CA 1
ATOM 850 C C . GLY A 1 107 ? -8.413 33.034 32.929 1.00 26.73 107 GLY A C 1
ATOM 851 O O . GLY A 1 107 ? -9.148 32.800 33.877 1.00 25.55 107 GLY A O 1
ATOM 852 N N . TRP A 1 108 ? -7.778 34.192 32.762 1.00 27.58 108 TRP A N 1
ATOM 853 C CA . TRP A 1 108 ? -7.897 35.316 33.687 1.00 27.58 108 TRP A CA 1
ATOM 854 C C . TRP A 1 108 ? -9.348 35.804 33.658 1.00 28.58 108 TRP A C 1
ATOM 855 O O . TRP A 1 108 ? -9.985 35.979 34.714 1.00 27.70 108 TRP A O 1
ATOM 866 N N . GLN A 1 109 ? -9.872 36.024 32.452 1.00 25.97 109 GLN A N 1
ATOM 867 C CA . GLN A 1 109 ? -11.247 36.488 32.310 1.00 26.11 109 GLN A CA 1
ATOM 868 C C . GLN A 1 109 ? -12.209 35.429 32.818 1.00 26.40 109 GLN A C 1
ATOM 869 O O . GLN A 1 109 ? -13.233 35.747 33.420 1.00 27.89 109 GLN A O 1
ATOM 875 N N . SER A 1 110 ? -11.877 34.165 32.584 1.00 25.67 110 SER A N 1
ATOM 876 C CA . SER A 1 110 ? -12.752 33.087 33.010 1.00 26.52 110 SER A CA 1
ATOM 877 C C . SER A 1 110 ? -12.872 33.016 34.542 1.00 28.49 110 SER A C 1
ATOM 878 O O . SER A 1 110 ? -13.917 32.653 35.071 1.00 29.65 110 SER A O 1
ATOM 881 N N . SER A 1 111 ? -11.808 33.386 35.247 1.00 29.54 111 SER A N 1
ATOM 882 C CA . SER A 1 111 ? -11.813 33.356 36.708 1.00 29.43 111 SER A CA 1
ATOM 883 C C . SER A 1 111 ? -12.823 34.351 37.284 1.00 29.02 111 SER A C 1
ATOM 884 O O . SER A 1 111 ? -13.606 34.018 38.180 1.00 28.05 111 SER A O 1
ATOM 887 N N . SER A 1 112 ? -12.812 35.571 36.750 1.00 29.01 112 SER A N 1
ATOM 888 C CA . SER A 1 112 ? -13.694 36.628 37.234 1.00 28.40 112 SER A CA 1
ATOM 889 C C . SER A 1 112 ? -15.089 36.631 36.638 1.00 29.43 112 SER A C 1
ATOM 890 O O . SER A 1 112 ? -15.973 37.332 37.139 1.00 26.06 112 SER A O 1
ATOM 893 N N . THR A 1 113 ? -15.299 35.858 35.575 1.00 27.23 113 THR A N 1
ATOM 894 C CA . THR A 1 113 ? -16.596 35.870 34.924 1.00 26.88 113 THR A CA 1
ATOM 895 C C . THR A 1 113 ? -17.167 34.553 34.397 1.00 27.80 113 THR A C 1
ATOM 896 O O . THR A 1 113 ? -18.295 34.557 33.902 1.00 26.76 113 THR A O 1
ATOM 900 N N . ALA A 1 114 ? -16.433 33.442 34.483 1.00 26.58 114 ALA A N 1
ATOM 901 C CA . ALA A 1 114 ? -16.958 32.205 33.907 1.00 27.33 114 ALA A CA 1
ATOM 902 C C . ALA A 1 114 ? -16.659 30.877 34.605 1.00 28.02 114 ALA A C 1
ATOM 903 O O . ALA A 1 114 ? -16.783 29.812 33.984 1.00 28.05 114 ALA A O 1
ATOM 905 N N . SER A 1 115 ? -16.279 30.908 35.877 1.00 25.67 115 SER A N 1
ATOM 906 C CA . SER A 1 115 ? -16.019 29.643 36.556 1.00 26.28 115 SER A CA 1
ATOM 907 C C . SER A 1 115 ? -17.251 28.739 36.491 1.00 26.30 115 SER A C 1
ATOM 908 O O . SER A 1 115 ? -18.395 29.205 36.612 1.00 25.32 115 SER A O 1
ATOM 911 N N . SER A 1 116 ? -17.006 27.446 36.295 1.00 28.22 116 SER A N 1
ATOM 912 C CA . SER A 1 116 ? -18.063 26.436 36.215 1.00 30.10 116 SER A CA 1
ATOM 913 C C . SER A 1 116 ? -18.845 26.308 37.523 1.00 29.57 116 SER A C 1
ATOM 914 O O . SER A 1 116 ? -19.921 25.705 37.555 1.00 29.06 116 SER A O 1
ATOM 917 N N . SER A 1 117 ? -18.307 26.866 38.602 1.00 28.19 117 SER A N 1
ATOM 918 C CA . SER A 1 117 ? -18.998 26.812 39.888 1.00 26.86 117 SER A CA 1
ATOM 919 C C . SER A 1 117 ? -19.587 28.180 40.213 1.00 27.87 117 SER A C 1
ATOM 920 O O . SER A 1 117 ? -20.223 28.366 41.250 1.00 28.36 117 SER A O 1
ATOM 923 N N . ASP A 1 118 ? -19.379 29.134 39.313 1.00 27.91 118 ASP A N 1
ATOM 924 C CA . ASP A 1 118 ? -19.869 30.500 39.505 1.00 28.65 118 ASP A CA 1
ATOM 925 C C . ASP A 1 118 ? -19.160 31.223 40.657 1.00 28.71 118 ASP A C 1
ATOM 926 O O . ASP A 1 118 ? -19.550 32.325 41.035 1.00 29.24 118 ASP A O 1
ATOM 931 N N . GLU A 1 119 ? -18.129 30.606 41.222 1.00 28.40 119 GLU A N 1
ATOM 932 C CA . GLU A 1 119 ? -17.382 31.261 42.291 1.00 29.30 119 GLU A CA 1
ATOM 933 C C . GLU A 1 119 ? -16.237 31.976 41.591 1.00 29.72 119 GLU A C 1
ATOM 934 O O . GLU A 1 119 ? -15.294 31.341 41.115 1.00 29.75 119 GLU A O 1
ATOM 940 N N . PRO A 1 120 ? -16.319 33.309 41.495 1.00 29.86 120 PRO A N 1
ATOM 941 C CA . PRO A 1 120 ? -15.280 34.106 40.841 1.00 29.65 120 PRO A CA 1
ATOM 942 C C . PRO A 1 120 ? -14.031 34.308 41.697 1.00 29.60 120 PRO A C 1
ATOM 943 O O . PRO A 1 120 ? -13.913 33.753 42.786 1.00 27.77 120 PRO A O 1
ATOM 947 N N . GLY A 1 121 ? -13.093 35.102 41.192 1.00 30.33 121 GLY A N 1
ATOM 948 C CA . GLY A 1 121 ? -11.870 35.344 41.931 1.00 28.76 121 GLY A CA 1
ATOM 949 C C . GLY A 1 121 ? -10.701 35.694 41.033 1.00 27.90 121 GLY A C 1
ATOM 950 O O . GLY A 1 121 ? -10.815 35.653 39.806 1.00 26.52 121 GLY A O 1
ATOM 951 N N . PRO A 1 122 ? -9.553 36.041 41.627 1.00 25.44 122 PRO A N 1
ATOM 952 C CA . PRO A 1 122 ? -8.332 36.407 40.911 1.00 26.47 122 PRO A CA 1
ATOM 953 C C . PRO A 1 122 ? -7.715 35.245 40.111 1.00 28.56 122 PRO A C 1
ATOM 954 O O . PRO A 1 122 ? -7.903 34.072 40.440 1.00 27.94 122 PRO A O 1
ATOM 958 N N . ASP A 1 123 ? -6.962 35.591 39.069 1.00 28.70 123 ASP A N 1
ATOM 959 C CA . ASP A 1 123 ? -6.327 34.609 38.188 1.00 28.07 123 ASP A CA 1
ATOM 960 C C . ASP A 1 123 ? -5.331 33.658 38.873 1.00 28.94 123 ASP A C 1
ATOM 961 O O . ASP A 1 123 ? -4.117 33.896 38.860 1.00 27.78 123 ASP A O 1
ATOM 966 N N . LEU A 1 124 ? -5.849 32.571 39.446 1.00 28.17 124 LEU A N 1
ATOM 967 C CA . LEU A 1 124 ? -5.020 31.584 40.144 1.00 27.62 124 LEU A CA 1
ATOM 968 C C . LEU A 1 124 ? -5.233 30.173 39.604 1.00 28.08 124 LEU A C 1
ATOM 969 O O . LEU A 1 124 ? -4.742 29.198 40.175 1.00 26.07 124 LEU A O 1
ATOM 974 N N . ALA A 1 125 ? -5.971 30.064 38.505 1.00 28.98 125 ALA A N 1
ATOM 975 C CA . ALA A 1 125 ? -6.254 28.766 37.909 1.00 29.03 125 ALA A CA 1
ATOM 976 C C . ALA A 1 125 ? -6.817 27.794 38.947 1.00 29.93 125 ALA A C 1
ATOM 977 O O . ALA A 1 125 ? -6.513 26.589 38.911 1.00 30.10 125 ALA A O 1
ATOM 979 N N . ASP A 1 126 ? -7.629 28.308 39.875 1.00 29.32 126 ASP A N 1
ATOM 980 C CA . ASP A 1 126 ? -8.195 27.445 40.900 1.00 27.45 126 ASP A CA 1
ATOM 981 C C . ASP A 1 126 ? -9.675 27.126 40.767 1.00 26.81 126 ASP A C 1
ATOM 982 O O . ASP A 1 126 ? -10.258 26.531 41.668 1.00 27.67 126 ASP A O 1
ATOM 987 N N . TYR A 1 127 ? -10.278 27.512 39.644 1.00 26.47 127 TYR A N 1
ATOM 988 C CA . TYR A 1 127 ? -11.671 27.174 39.371 1.00 26.29 127 TYR A CA 1
ATOM 989 C C . TYR A 1 127 ? -11.621 25.726 38.871 1.00 24.66 127 TYR A C 1
ATOM 990 O O . TYR A 1 127 ? -10.538 25.213 38.610 1.00 26.78 127 TYR A O 1
ATOM 999 N N . PRO A 1 128 ? -12.777 25.046 38.741 1.00 23.11 128 PRO A N 1
ATOM 1000 C CA . PRO A 1 128 ? -12.759 23.654 38.254 1.00 23.98 128 PRO A CA 1
ATOM 1001 C C . PRO A 1 128 ? -12.223 23.713 36.824 1.00 23.75 128 PRO A C 1
ATOM 1002 O O . PRO A 1 128 ? -12.569 24.644 36.101 1.00 23.36 128 PRO A O 1
ATOM 1006 N N . TYR A 1 129 ? -11.445 22.717 36.396 1.00 23.34 129 TYR A N 1
ATOM 1007 C CA . TYR A 1 129 ? -10.837 22.766 35.060 1.00 24.79 129 TYR A CA 1
ATOM 1008 C C . TYR A 1 129 ? -11.744 22.677 33.838 1.00 25.89 129 TYR A C 1
ATOM 1009 O O . TYR A 1 129 ? -11.284 22.777 32.698 1.00 25.61 129 TYR A O 1
ATOM 1018 N N . THR A 1 130 ? -13.035 22.508 34.073 1.00 28.51 130 THR A N 1
ATOM 1019 C CA . THR A 1 130 ? -13.997 22.469 32.982 1.00 28.19 130 THR A CA 1
ATOM 1020 C C . THR A 1 130 ? -14.309 23.922 32.609 1.00 27.71 130 THR A C 1
ATOM 1021 O O . THR A 1 130 ? -14.882 24.202 31.554 1.00 27.08 130 THR A O 1
ATOM 1025 N N . THR A 1 131 ? -13.918 24.845 33.484 1.00 23.07 131 THR A N 1
ATOM 1026 C CA . THR A 1 131 ? -14.181 26.265 33.270 1.00 22.82 131 THR A CA 1
ATOM 1027 C C . THR A 1 131 ? -13.815 26.816 31.875 1.00 22.34 131 THR A C 1
ATOM 1028 O O . THR A 1 131 ? -14.674 27.324 31.166 1.00 22.52 131 THR A O 1
ATOM 1032 N N . VAL A 1 132 ? -12.556 26.710 31.472 1.00 23.80 132 VAL A N 1
ATOM 1033 C CA . VAL A 1 132 ? -12.165 27.259 30.172 1.00 25.38 132 VAL A CA 1
ATOM 1034 C C . VAL A 1 132 ? -12.709 26.474 28.974 1.00 25.25 132 VAL A C 1
ATOM 1035 O O . VAL A 1 132 ? -13.143 27.070 27.988 1.00 26.39 132 VAL A O 1
ATOM 1039 N N . PRO A 1 133 ? -12.672 25.130 29.024 1.00 26.14 133 PRO A N 1
ATOM 1040 C CA . PRO A 1 133 ? -13.213 24.399 27.876 1.00 26.50 133 PRO A CA 1
ATOM 1041 C C . PRO A 1 133 ? -14.681 24.770 27.673 1.00 26.55 133 PRO A C 1
ATOM 1042 O O . PRO A 1 133 ? -15.134 24.939 26.538 1.00 26.48 133 PRO A O 1
ATOM 1046 N N . ASN A 1 134 ? -15.417 24.901 28.778 1.00 24.82 134 ASN A N 1
ATOM 1047 C CA . ASN A 1 134 ? -16.833 25.273 28.721 1.00 26.92 134 ASN A CA 1
ATOM 1048 C C . ASN A 1 134 ? -17.026 26.639 28.082 1.00 25.31 134 ASN A C 1
ATOM 1049 O O . ASN A 1 134 ? -18.028 26.883 27.403 1.00 22.61 134 ASN A O 1
ATOM 1054 N N . LYS A 1 135 ? -16.090 27.550 28.339 1.00 24.67 135 LYS A N 1
ATOM 1055 C CA . LYS A 1 135 ? -16.184 28.877 27.745 1.00 23.92 135 LYS A CA 1
ATOM 1056 C C . LYS A 1 135 ? -15.935 28.719 26.239 1.00 23.21 135 LYS A C 1
ATOM 1057 O O . LYS A 1 135 ? -16.590 29.364 25.436 1.00 25.35 135 LYS A O 1
ATOM 1063 N N . VAL A 1 136 ? -14.991 27.858 25.867 1.00 22.94 136 VAL A N 1
ATOM 1064 C CA . VAL A 1 136 ? -14.708 27.615 24.454 1.00 23.12 136 VAL A CA 1
ATOM 1065 C C . VAL A 1 136 ? -16.007 27.152 23.790 1.00 22.94 136 VAL A C 1
ATOM 1066 O O . VAL A 1 136 ? -16.426 27.703 22.773 1.00 23.05 136 VAL A O 1
ATOM 1070 N N . SER A 1 137 ? -16.653 26.154 24.387 1.00 22.33 137 SER A N 1
ATOM 1071 C CA . SER A 1 137 ? -17.912 25.609 23.872 1.00 24.77 137 SER A CA 1
ATOM 1072 C C . SER A 1 137 ? -19.009 26.677 23.769 1.00 27.01 137 SER A C 1
ATOM 1073 O O . SER A 1 137 ? -19.767 26.733 22.789 1.00 22.46 137 SER A O 1
ATOM 1076 N N . HIS A 1 138 ? -19.092 27.518 24.797 1.00 24.83 138 HIS A N 1
ATOM 1077 C CA . HIS A 1 138 ? -20.066 28.599 24.841 1.00 24.33 138 HIS A CA 1
ATOM 1078 C C . HIS A 1 138 ? -19.946 29.486 23.583 1.00 24.63 138 HIS A C 1
ATOM 1079 O O . HIS A 1 138 ? -20.944 29.851 22.948 1.00 25.31 138 HIS A O 1
ATOM 1086 N N . LEU A 1 139 ? -18.715 29.826 23.233 1.00 24.37 139 LEU A N 1
ATOM 1087 C CA . LEU A 1 139 ? -18.465 30.678 22.084 1.00 26.35 139 LEU A CA 1
ATOM 1088 C C . LEU A 1 139 ? -18.580 29.912 20.774 1.00 25.78 139 LEU A C 1
ATOM 1089 O O . LEU A 1 139 ? -19.152 30.412 19.808 1.00 26.56 139 LEU A O 1
ATOM 1094 N N . PHE A 1 140 ? -18.048 28.694 20.756 1.00 24.58 140 PHE A N 1
ATOM 1095 C CA . PHE A 1 140 ? -18.074 27.878 19.557 1.00 27.04 140 PHE A CA 1
ATOM 1096 C C . PHE A 1 140 ? -19.495 27.488 19.132 1.00 26.94 140 PHE A C 1
ATOM 1097 O O . PHE A 1 140 ? -19.814 27.517 17.940 1.00 26.90 140 PHE A O 1
ATOM 1105 N N . MET A 1 141 ? -20.351 27.133 20.083 1.00 25.36 141 MET A N 1
ATOM 1106 C CA . MET A 1 141 ? -21.731 26.771 19.732 1.00 26.62 141 MET A CA 1
ATOM 1107 C C . MET A 1 141 ? -22.474 27.992 19.203 1.00 25.95 141 MET A C 1
ATOM 1108 O O . MET A 1 141 ? -23.392 27.870 18.389 1.00 25.66 141 MET A O 1
ATOM 1113 N N . ALA A 1 142 ? -22.091 29.170 19.678 1.00 24.80 142 ALA A N 1
ATOM 1114 C CA . ALA A 1 142 ? -22.734 30.394 19.226 1.00 25.56 142 ALA A CA 1
ATOM 1115 C C . ALA A 1 142 ? -22.265 30.704 17.799 1.00 26.36 142 ALA A C 1
ATOM 1116 O O . ALA A 1 142 ? -23.058 31.110 16.953 1.00 26.99 142 ALA A O 1
ATOM 1118 N N . GLN A 1 143 ? -20.975 30.519 17.539 1.00 27.71 143 GLN A N 1
ATOM 1119 C CA . GLN A 1 143 ? -20.441 30.771 16.206 1.00 26.19 143 GLN A CA 1
ATOM 1120 C C . GLN A 1 143 ? -21.147 29.850 15.218 1.00 25.51 143 GLN A C 1
ATOM 1121 O O . GLN A 1 143 ? -21.583 30.280 14.144 1.00 25.41 143 GLN A O 1
ATOM 1127 N N . LEU A 1 144 ? -21.262 28.580 15.588 1.00 25.47 144 LEU A N 1
ATOM 1128 C CA . LEU A 1 144 ? -21.919 27.588 14.737 1.00 25.68 144 LEU A CA 1
ATOM 1129 C C . LEU A 1 144 ? -23.352 27.987 14.410 1.00 26.11 144 LEU A C 1
ATOM 1130 O O . LEU A 1 144 ? -23.801 27.875 13.260 1.00 23.91 144 LEU A O 1
ATOM 1135 N N . PHE A 1 145 ? -24.070 28.443 15.431 1.00 23.52 145 PHE A N 1
ATOM 1136 C CA . PHE A 1 145 ? -25.456 28.877 15.260 1.00 26.14 145 PHE A CA 1
ATOM 1137 C C . PHE A 1 145 ? -25.571 30.079 14.330 1.00 26.55 145 PHE A C 1
ATOM 1138 O O . PHE A 1 145 ? -26.443 30.125 13.463 1.00 27.59 145 PHE A O 1
ATOM 1146 N N . HIS A 1 146 ? -24.714 31.071 14.536 1.00 25.62 146 HIS A N 1
ATOM 1147 C CA . HIS A 1 146 ? -24.763 32.265 13.709 1.00 26.14 146 HIS A CA 1
ATOM 1148 C C . HIS A 1 146 ? -24.322 31.967 12.273 1.00 26.36 146 HIS A C 1
ATOM 1149 O O . HIS A 1 146 ? -24.759 32.641 11.344 1.00 25.14 146 HIS A O 1
ATOM 1156 N N . ASP A 1 147 ? -23.464 30.966 12.092 1.00 25.38 147 ASP A N 1
ATOM 1157 C CA . ASP A 1 147 ? -23.044 30.599 10.745 1.00 28.48 147 ASP A CA 1
ATOM 1158 C C . ASP A 1 147 ? -24.266 29.953 10.066 1.00 28.61 147 ASP A C 1
ATOM 1159 O O . ASP A 1 147 ? -24.512 30.170 8.879 1.00 28.47 147 ASP A O 1
ATOM 1164 N N . ARG A 1 148 ? -25.046 29.178 10.820 1.00 27.39 148 ARG A N 1
ATOM 1165 C CA . ARG A 1 148 ? -26.240 28.566 10.242 1.00 27.37 148 ARG A CA 1
ATOM 1166 C C . ARG A 1 148 ? -27.227 29.676 9.891 1.00 27.57 148 ARG A C 1
ATOM 1167 O O . ARG A 1 148 ? -27.760 29.730 8.779 1.00 28.60 148 ARG A O 1
ATOM 1175 N N . LYS A 1 149 ? -27.462 30.567 10.848 1.00 26.46 149 LYS A N 1
ATOM 1176 C CA . LYS A 1 149 ? -28.384 31.683 10.665 1.00 26.36 149 LYS A CA 1
ATOM 1177 C C . LYS A 1 149 ? -28.110 32.452 9.374 1.00 27.03 149 LYS A C 1
ATOM 1178 O O . LYS A 1 149 ? -29.000 32.648 8.546 1.00 27.68 149 LYS A O 1
ATOM 1184 N N . GLN A 1 150 ? -26.869 32.885 9.214 1.00 26.39 150 GLN A N 1
ATOM 1185 C CA . GLN A 1 150 ? -26.465 33.663 8.050 1.00 27.80 150 GLN A CA 1
ATOM 1186 C C . GLN A 1 150 ? -26.504 32.931 6.699 1.00 28.21 150 GLN A C 1
ATOM 1187 O O . GLN A 1 150 ? -26.848 33.534 5.681 1.00 27.59 150 GLN A O 1
ATOM 1193 N N . ARG A 1 151 ? -26.147 31.649 6.684 1.00 29.06 151 ARG A N 1
ATOM 1194 C CA . ARG A 1 151 ? -26.156 30.886 5.438 1.00 28.77 151 ARG A CA 1
ATOM 1195 C C . ARG A 1 151 ? -27.589 30.793 4.933 1.00 30.94 151 ARG A C 1
ATOM 1196 O O . ARG A 1 151 ? -27.851 30.959 3.739 1.00 30.82 151 ARG A O 1
ATOM 1204 N N . HIS A 1 152 ? -28.513 30.528 5.852 1.00 29.30 152 HIS A N 1
ATOM 1205 C CA . HIS A 1 152 ? -29.923 30.423 5.513 1.00 29.31 152 HIS A CA 1
ATOM 1206 C C . HIS A 1 152 ? -30.449 31.714 4.904 1.00 30.55 152 HIS A C 1
ATOM 1207 O O . HIS A 1 152 ? -31.145 31.682 3.891 1.00 29.49 152 HIS A O 1
ATOM 1214 N N . GLU A 1 153 ? -30.140 32.846 5.531 1.00 30.69 153 GLU A N 1
ATOM 1215 C CA . GLU A 1 153 ? -30.598 34.128 5.007 1.00 33.02 153 GLU A CA 1
ATOM 1216 C C . GLU A 1 153 ? -29.999 34.388 3.628 1.00 33.69 153 GLU A C 1
ATOM 1217 O O . GLU A 1 153 ? -30.684 34.870 2.725 1.00 35.61 153 GLU A O 1
ATOM 1223 N N . ARG A 1 154 ? -28.716 34.072 3.473 1.00 33.45 154 ARG A N 1
ATOM 1224 C CA . ARG A 1 154 ? -28.041 34.283 2.203 1.00 33.28 154 ARG A CA 1
ATOM 1225 C C . ARG A 1 154 ? -28.567 33.357 1.095 1.00 35.86 154 ARG A C 1
ATOM 1226 O O . ARG A 1 154 ? -28.965 33.825 0.022 1.00 35.28 154 ARG A O 1
ATOM 1234 N N . LEU A 1 155 ? -28.582 32.053 1.359 1.00 34.89 155 LEU A N 1
ATOM 1235 C CA . LEU A 1 155 ? -29.058 31.090 0.378 1.00 36.80 155 LEU A CA 1
ATOM 1236 C C . LEU A 1 155 ? -30.531 31.299 0.047 1.00 39.25 155 LEU A C 1
ATOM 1237 O O . LEU A 1 155 ? -30.960 31.015 -1.072 1.00 39.42 155 LEU A O 1
ATOM 1242 N N . SER A 1 156 ? -31.297 31.806 1.012 1.00 40.07 156 SER A N 1
ATOM 1243 C CA . SER A 1 156 ? -32.724 32.055 0.814 1.00 42.43 156 SER A CA 1
ATOM 1244 C C . SER A 1 156 ? -32.981 33.249 -0.101 1.00 43.28 156 SER A C 1
ATOM 1245 O O . SER A 1 156 ? -34.079 33.409 -0.624 1.00 44.87 156 SER A O 1
ATOM 1248 N N . ALA A 1 157 ? -31.971 34.091 -0.287 1.00 44.68 157 ALA A N 1
ATOM 1249 C CA . ALA A 1 157 ? -32.117 35.266 -1.137 1.00 44.72 157 ALA A CA 1
ATOM 1250 C C . ALA A 1 157 ? -31.547 35.019 -2.534 1.00 45.26 157 ALA A C 1
ATOM 1251 O O . ALA A 1 157 ? -30.652 34.196 -2.712 1.00 44.24 157 ALA A O 1
ATOM 1253 N N . PRO A 1 158 ? -32.086 35.717 -3.550 1.00 46.88 158 PRO A N 1
ATOM 1254 C CA . PRO A 1 158 ? -31.629 35.579 -4.939 1.00 47.18 158 PRO A CA 1
ATOM 1255 C C . PRO A 1 158 ? -30.157 35.946 -5.024 1.00 47.58 158 PRO A C 1
ATOM 1256 O O . PRO A 1 158 ? -29.722 36.910 -4.398 1.00 46.56 158 PRO A O 1
ATOM 1260 N N . LYS A 1 159 ? -29.394 35.182 -5.797 1.00 48.65 159 LYS A N 1
ATOM 1261 C CA . LYS A 1 159 ? -27.967 35.440 -5.935 1.00 50.20 159 LYS A CA 1
ATOM 1262 C C . LYS A 1 159 ? -27.649 36.919 -6.129 1.00 50.39 159 LYS A C 1
ATOM 1263 O O . LYS A 1 159 ? -26.631 37.413 -5.643 1.00 49.94 159 LYS A O 1
ATOM 1269 N N . SER A 1 160 ? -28.531 37.624 -6.828 1.00 50.97 160 SER A N 1
ATOM 1270 C CA . SER A 1 160 ? -28.323 39.039 -7.112 1.00 51.70 160 SER A CA 1
ATOM 1271 C C . SER A 1 160 ? -28.491 39.982 -5.923 1.00 51.24 160 SER A C 1
ATOM 1272 O O . SER A 1 160 ? -28.038 41.126 -5.977 1.00 51.15 160 SER A O 1
ATOM 1275 N N . GLU A 1 161 ? -29.135 39.516 -4.856 1.00 50.56 161 GLU A N 1
ATOM 1276 C CA . GLU A 1 161 ? -29.351 40.361 -3.680 1.00 49.61 161 GLU A CA 1
ATOM 1277 C C . GLU A 1 161 ? -28.381 40.086 -2.534 1.00 46.96 161 GLU A C 1
ATOM 1278 O O . GLU A 1 161 ? -28.389 40.790 -1.528 1.00 46.31 161 GLU A O 1
ATOM 1284 N N . ARG A 1 162 ? -27.545 39.070 -2.688 1.00 44.70 162 ARG A N 1
ATOM 1285 C CA . ARG A 1 162 ? -26.606 38.704 -1.641 1.00 44.23 162 ARG A CA 1
ATOM 1286 C C . ARG A 1 162 ? -25.542 39.749 -1.328 1.00 45.28 162 ARG A C 1
ATOM 1287 O O . ARG A 1 162 ? -25.093 39.850 -0.187 1.00 44.99 162 ARG A O 1
ATOM 1295 N N . SER A 1 163 ? -25.149 40.537 -2.326 1.00 44.49 163 SER A N 1
ATOM 1296 C CA . SER A 1 163 ? -24.139 41.567 -2.109 1.00 45.04 163 SER A CA 1
ATOM 1297 C C . SER A 1 163 ? -24.575 42.579 -1.050 1.00 44.79 163 SER A C 1
ATOM 1298 O O . SER A 1 163 ? -23.738 43.241 -0.435 1.00 45.02 163 SER A O 1
ATOM 1301 N N . LYS A 1 164 ? -25.883 42.703 -0.840 1.00 44.73 164 LYS A N 1
ATOM 1302 C CA . LYS A 1 164 ? -26.400 43.640 0.154 1.00 45.61 164 LYS A CA 1
ATOM 1303 C C . LYS A 1 164 ? -26.449 43.016 1.552 1.00 44.26 164 LYS A C 1
ATOM 1304 O O . LYS A 1 164 ? -26.600 43.723 2.550 1.00 44.20 164 LYS A O 1
ATOM 1310 N N . LEU A 1 165 ? -26.323 41.694 1.614 1.00 41.70 165 LEU A N 1
ATOM 1311 C CA . LEU A 1 165 ? -26.373 40.969 2.882 1.00 39.09 165 LEU A CA 1
ATOM 1312 C C . LEU A 1 165 ? -24.991 40.792 3.513 1.00 37.09 165 LEU A C 1
ATOM 1313 O O . LEU A 1 165 ? -23.978 40.802 2.817 1.00 33.90 165 LEU A O 1
ATOM 1318 N N . GLN A 1 166 ? -24.958 40.625 4.833 1.00 34.31 166 GLN A N 1
ATOM 1319 C CA . GLN A 1 166 ? -23.697 40.428 5.539 1.00 33.39 166 GLN A CA 1
ATOM 1320 C C . GLN A 1 166 ? -23.113 39.082 5.140 1.00 31.77 166 GLN A C 1
ATOM 1321 O O . GLN A 1 166 ? -23.844 38.169 4.756 1.00 29.67 166 GLN A O 1
ATOM 1327 N N . ASN A 1 167 ? -21.794 38.971 5.218 1.00 29.90 167 ASN A N 1
ATOM 1328 C CA . ASN A 1 167 ? -21.114 37.727 4.885 1.00 31.81 167 ASN A CA 1
ATOM 1329 C C . ASN A 1 167 ? -20.009 37.483 5.909 1.00 30.85 167 ASN A C 1
ATOM 1330 O O . ASN A 1 167 ? -18.872 37.173 5.563 1.00 32.28 167 ASN A O 1
ATOM 1335 N N . ILE A 1 168 ? -20.366 37.624 7.179 1.00 29.41 168 ILE A N 1
ATOM 1336 C CA . ILE A 1 168 ? -19.436 37.442 8.279 1.00 27.45 168 ILE A CA 1
ATOM 1337 C C . ILE A 1 168 ? -18.926 36.015 8.397 1.00 28.33 168 ILE A C 1
ATOM 1338 O O . ILE A 1 168 ? -19.690 35.063 8.253 1.00 29.54 168 ILE A O 1
ATOM 1343 N N . ASP A 1 169 ? -17.629 35.873 8.649 1.00 28.27 169 ASP A N 1
ATOM 1344 C CA . ASP A 1 169 ? -17.028 34.559 8.853 1.00 27.64 169 ASP A CA 1
ATOM 1345 C C . ASP A 1 169 ? -17.036 34.376 10.375 1.00 26.74 169 ASP A C 1
ATOM 1346 O O . ASP A 1 169 ? -16.142 34.860 11.077 1.00 27.38 169 ASP A O 1
ATOM 1351 N N . TYR A 1 170 ? -18.067 33.701 10.866 1.00 25.49 170 TYR A N 1
ATOM 1352 C CA . TYR A 1 170 ? -18.242 33.449 12.294 1.00 26.21 170 TYR A CA 1
ATOM 1353 C C . TYR A 1 170 ? -17.342 32.356 12.820 1.00 26.69 170 TYR A C 1
ATOM 1354 O O . TYR A 1 170 ? -17.134 32.234 14.027 1.00 28.17 170 TYR A O 1
ATOM 1363 N N . LEU A 1 171 ? -16.806 31.556 11.913 1.00 26.22 171 LEU A N 1
ATOM 1364 C CA . LEU A 1 171 ? -15.980 30.434 12.308 1.00 27.10 171 LEU A CA 1
ATOM 1365 C C . LEU A 1 171 ? -14.513 30.788 12.499 1.00 27.86 171 LEU A C 1
ATOM 1366 O O . LEU A 1 171 ? -13.621 30.190 11.898 1.00 25.54 171 LEU A O 1
ATOM 1371 N N . ARG A 1 172 ? -14.284 31.770 13.366 1.00 28.34 172 ARG A N 1
ATOM 1372 C CA . ARG A 1 172 ? -12.948 32.222 13.676 1.00 26.77 172 ARG A CA 1
ATOM 1373 C C . ARG A 1 172 ? -12.333 31.270 14.697 1.00 26.44 172 ARG A C 1
ATOM 1374 O O . ARG A 1 172 ? -12.873 31.084 15.784 1.00 29.13 172 ARG A O 1
ATOM 1382 N N . PRO A 1 173 ? -11.200 30.635 14.344 1.00 25.14 173 PRO A N 1
ATOM 1383 C CA . PRO A 1 173 ? -10.520 29.695 15.239 1.00 24.79 173 PRO A CA 1
ATOM 1384 C C . PRO A 1 173 ? -10.289 30.263 16.645 1.00 24.40 173 PRO A C 1
ATOM 1385 O O . PRO A 1 173 ? -9.879 31.416 16.808 1.00 24.57 173 PRO A O 1
ATOM 1389 N N . ILE A 1 174 ? -10.558 29.441 17.651 1.00 23.75 174 ILE A N 1
ATOM 1390 C CA . ILE A 1 174 ? -10.408 29.842 19.048 1.00 23.70 174 ILE A CA 1
ATOM 1391 C C . ILE A 1 174 ? -9.164 29.232 19.675 1.00 26.19 174 ILE A C 1
ATOM 1392 O O . ILE A 1 174 ? -8.930 28.033 19.556 1.00 25.50 174 ILE A O 1
ATOM 1397 N N . ILE A 1 175 ? -8.364 30.070 20.331 1.00 26.34 175 ILE A N 1
ATOM 1398 C CA . ILE A 1 175 ? -7.175 29.616 21.032 1.00 24.91 175 ILE A CA 1
ATOM 1399 C C . ILE A 1 175 ? -7.538 29.757 22.518 1.00 27.96 175 ILE A C 1
ATOM 1400 O O . ILE A 1 175 ? -7.956 30.833 22.964 1.00 25.88 175 ILE A O 1
ATOM 1405 N N . ALA A 1 176 ? -7.390 28.672 23.279 1.00 27.67 176 ALA A N 1
ATOM 1406 C CA . ALA A 1 176 ? -7.758 28.693 24.693 1.00 27.03 176 ALA A CA 1
ATOM 1407 C C . ALA A 1 176 ? -6.634 28.489 25.705 1.00 26.61 176 ALA A C 1
ATOM 1408 O O . ALA A 1 176 ? -5.609 27.879 25.424 1.00 26.56 176 ALA A O 1
ATOM 1410 N N . ASP A 1 177 ? -6.886 29.000 26.905 1.00 25.81 177 ASP A N 1
ATOM 1411 C CA . ASP A 1 177 ? -5.967 28.962 28.035 1.00 24.40 177 ASP A CA 1
ATOM 1412 C C . ASP A 1 177 ? -6.115 27.671 28.847 1.00 23.42 177 ASP A C 1
ATOM 1413 O O . ASP A 1 177 ? -7.174 27.394 29.412 1.00 22.81 177 ASP A O 1
ATOM 1418 N N . ALA A 1 178 ? -5.053 26.882 28.916 1.00 24.01 178 ALA A N 1
ATOM 1419 C CA . ALA A 1 178 ? -5.109 25.637 29.672 1.00 23.14 178 ALA A CA 1
ATOM 1420 C C . ALA A 1 178 ? -4.359 25.809 30.987 1.00 22.82 178 ALA A C 1
ATOM 1421 O O . ALA A 1 178 ? -4.057 24.832 31.668 1.00 22.83 178 ALA A O 1
ATOM 1423 N N . ASP A 1 179 ? -4.074 27.063 31.336 1.00 24.45 179 ASP A N 1
ATOM 1424 C CA . ASP A 1 179 ? -3.337 27.383 32.557 1.00 25.79 179 ASP A CA 1
ATOM 1425 C C . ASP A 1 179 ? -2.008 26.609 32.602 1.00 25.44 179 ASP A C 1
ATOM 1426 O O . ASP A 1 179 ? -1.194 26.750 31.688 1.00 27.08 179 ASP A O 1
ATOM 1431 N N . THR A 1 180 ? -1.774 25.817 33.651 1.00 25.39 180 THR A N 1
ATOM 1432 C CA . THR A 1 180 ? -0.547 25.017 33.747 1.00 24.25 180 THR A CA 1
ATOM 1433 C C . THR A 1 180 ? -0.883 23.532 33.504 1.00 24.45 180 THR A C 1
ATOM 1434 O O . THR A 1 180 ? -0.001 22.672 33.520 1.00 21.92 180 THR A O 1
ATOM 1438 N N . GLY A 1 181 ? -2.166 23.243 33.284 1.00 25.45 181 GLY A N 1
ATOM 1439 C CA . GLY A 1 181 ? -2.587 21.871 33.046 1.00 26.37 181 GLY A CA 1
ATOM 1440 C C . GLY A 1 181 ? -3.547 21.324 34.092 1.00 26.45 181 GLY A C 1
ATOM 1441 O O . GLY A 1 181 ? -4.094 20.229 33.938 1.00 26.34 181 GLY A O 1
ATOM 1442 N N . HIS A 1 182 ? -3.751 22.084 35.165 1.00 25.10 182 HIS A N 1
ATOM 1443 C CA . HIS A 1 182 ? -4.649 21.680 36.243 1.00 27.13 182 HIS A CA 1
ATOM 1444 C C . HIS A 1 182 ? -4.359 20.340 36.936 1.00 26.14 182 HIS A C 1
ATOM 1445 O O . HIS A 1 182 ? -5.271 19.571 37.218 1.00 26.52 182 HIS A O 1
ATOM 1452 N N . GLY A 1 183 ? -3.094 20.069 37.226 1.00 27.27 183 GLY A N 1
ATOM 1453 C CA . GLY A 1 183 ? -2.761 18.829 37.909 1.00 28.00 183 GLY A CA 1
ATOM 1454 C C . GLY A 1 183 ? -1.595 18.115 37.264 1.00 28.38 183 GLY A C 1
ATOM 1455 O O . GLY A 1 183 ? -0.704 18.753 36.714 1.00 29.56 183 GLY A O 1
ATOM 1456 N N . GLY A 1 184 ? -1.607 16.788 37.325 1.00 27.38 184 GLY A N 1
ATOM 1457 C CA . GLY A 1 184 ? -0.538 16.017 36.732 1.00 28.64 184 GLY A CA 1
ATOM 1458 C C . GLY A 1 184 ? -0.783 15.786 35.248 1.00 28.68 184 GLY A C 1
ATOM 1459 O O . GLY A 1 184 ? -1.709 16.357 34.666 1.00 27.89 184 GLY A O 1
ATOM 1460 N N . LEU A 1 185 ? 0.046 14.937 34.649 1.00 28.32 185 LEU A N 1
ATOM 1461 C CA . LEU A 1 185 ? -0.056 14.615 33.229 1.00 28.99 185 LEU A CA 1
ATOM 1462 C C . LEU A 1 185 ? -1.403 13.987 32.874 1.00 28.11 185 LEU A C 1
ATOM 1463 O O . LEU A 1 185 ? -1.935 14.216 31.788 1.00 28.62 185 LEU A O 1
ATOM 1468 N N . THR A 1 186 ? -1.970 13.197 33.777 1.00 28.49 186 THR A N 1
ATOM 1469 C CA . THR A 1 186 ? -3.263 12.593 33.472 1.00 27.70 186 THR A CA 1
ATOM 1470 C C . THR A 1 186 ? -4.325 13.694 33.468 1.00 27.13 186 THR A C 1
ATOM 1471 O O . THR A 1 186 ? -5.289 13.638 32.707 1.00 25.09 186 THR A O 1
ATOM 1475 N N . ALA A 1 187 ? -4.144 14.708 34.315 1.00 26.45 187 ALA A N 1
ATOM 1476 C CA . ALA A 1 187 ? -5.100 15.811 34.335 1.00 28.47 187 ALA A CA 1
ATOM 1477 C C . ALA A 1 187 ? -4.915 16.613 33.037 1.00 27.07 187 ALA A C 1
ATOM 1478 O O . ALA A 1 187 ? -5.881 17.078 32.443 1.00 27.52 187 ALA A O 1
ATOM 1480 N N . VAL A 1 188 ? -3.669 16.768 32.601 1.00 28.22 188 VAL A N 1
ATOM 1481 C CA . VAL A 1 188 ? -3.393 17.510 31.375 1.00 28.36 188 VAL A CA 1
ATOM 1482 C C . VAL A 1 188 ? -4.095 16.874 30.191 1.00 27.11 188 VAL A C 1
ATOM 1483 O O . VAL A 1 188 ? -4.723 17.564 29.387 1.00 28.11 188 VAL A O 1
ATOM 1487 N N . MET A 1 189 ? -3.990 15.555 30.083 1.00 27.11 189 MET A N 1
ATOM 1488 C CA . MET A 1 189 ? -4.621 14.849 28.978 1.00 26.40 189 MET A CA 1
ATOM 1489 C C . MET A 1 189 ? -6.143 14.982 28.996 1.00 25.91 189 MET A C 1
ATOM 1490 O O . MET A 1 189 ? -6.766 15.176 27.947 1.00 24.53 189 MET A O 1
ATOM 1495 N N . LYS A 1 190 ? -6.746 14.896 30.179 1.00 24.81 190 LYS A N 1
ATOM 1496 C CA . LYS A 1 190 ? -8.199 15.018 30.288 1.00 23.59 190 LYS A CA 1
ATOM 1497 C C . LYS A 1 190 ? -8.636 16.423 29.885 1.00 23.64 190 LYS A C 1
ATOM 1498 O O . LYS A 1 190 ? -9.673 16.605 29.244 1.00 23.30 190 LYS A O 1
ATOM 1504 N N . LEU A 1 191 ? -7.833 17.414 30.267 1.00 22.79 191 LEU A N 1
ATOM 1505 C CA . LEU A 1 191 ? -8.131 18.808 29.954 1.00 24.10 191 LEU A CA 1
ATOM 1506 C C . LEU A 1 191 ? -8.095 19.008 28.431 1.00 24.05 191 LEU A C 1
ATOM 1507 O O . LEU A 1 191 ? -9.006 19.584 27.852 1.00 24.45 191 LEU A O 1
ATOM 1512 N N . THR A 1 192 ? -7.027 18.529 27.803 1.00 24.89 192 THR A N 1
ATOM 1513 C CA . THR A 1 192 ? -6.863 18.630 26.354 1.00 25.47 192 THR A CA 1
ATOM 1514 C C . THR A 1 192 ? -8.014 17.922 25.643 1.00 26.00 192 THR A C 1
ATOM 1515 O O . THR A 1 192 ? -8.475 18.383 24.605 1.00 29.43 192 THR A O 1
ATOM 1519 N N . LYS A 1 193 ? -8.465 16.801 26.204 1.00 25.54 193 LYS A N 1
ATOM 1520 C CA . LYS A 1 193 ? -9.555 16.031 25.611 1.00 27.22 193 LYS A CA 1
ATOM 1521 C C . LYS A 1 193 ? -10.850 16.846 25.570 1.00 26.67 193 LYS A C 1
ATOM 1522 O O . LYS A 1 193 ? -11.562 16.827 24.566 1.00 27.19 193 LYS A O 1
ATOM 1528 N N . LEU A 1 194 ? -11.152 17.567 26.649 1.00 26.43 194 LEU A N 1
ATOM 1529 C CA . LEU A 1 194 ? -12.357 18.401 26.684 1.00 25.41 194 LEU A CA 1
ATOM 1530 C C . LEU A 1 194 ? -12.196 19.597 25.743 1.00 25.18 194 LEU A C 1
ATOM 1531 O O . LEU A 1 194 ? -13.151 20.033 25.102 1.00 23.13 194 LEU A O 1
ATOM 1536 N N . PHE A 1 195 ? -10.995 20.158 25.687 1.00 24.45 195 PHE A N 1
ATOM 1537 C CA . PHE A 1 195 ? -10.793 21.300 24.811 1.00 25.56 195 PHE A CA 1
ATOM 1538 C C . PHE A 1 195 ? -11.103 20.882 23.381 1.00 24.32 195 PHE A C 1
ATOM 1539 O O . PHE A 1 195 ? -11.806 21.593 22.664 1.00 28.79 195 PHE A O 1
ATOM 1547 N N . ILE A 1 196 ? -10.591 19.722 22.982 1.00 24.95 196 ILE A N 1
ATOM 1548 C CA . ILE A 1 196 ? -10.825 19.190 21.639 1.00 25.88 196 ILE A CA 1
ATOM 1549 C C . ILE A 1 196 ? -12.311 18.922 21.452 1.00 26.73 196 ILE A C 1
ATOM 1550 O O . ILE A 1 196 ? -12.874 19.235 20.407 1.00 25.34 196 ILE A O 1
ATOM 1555 N N . GLU A 1 197 ? -12.957 18.370 22.478 1.00 26.35 197 GLU A N 1
ATOM 1556 C CA . GLU A 1 197 ? -14.381 18.075 22.381 1.00 26.76 197 GLU A CA 1
ATOM 1557 C C . GLU A 1 197 ? -15.243 19.327 22.363 1.00 25.10 197 GLU A C 1
ATOM 1558 O O . GLU A 1 197 ? -16.352 19.289 21.860 1.00 25.51 197 GLU A O 1
ATOM 1564 N N . LYS A 1 198 ? -14.726 20.437 22.886 1.00 25.07 198 LYS A N 1
ATOM 1565 C CA . LYS A 1 198 ? -15.482 21.695 22.942 1.00 25.40 198 LYS A CA 1
ATOM 1566 C C . LYS A 1 198 ? -15.276 22.621 21.745 1.00 26.06 198 LYS A C 1
ATOM 1567 O O . LYS A 1 198 ? -15.972 23.625 21.624 1.00 24.95 198 LYS A O 1
ATOM 1573 N N . GLY A 1 199 ? -14.317 22.298 20.879 1.00 26.44 199 GLY A N 1
ATOM 1574 C CA . GLY A 1 199 ? -14.089 23.115 19.695 1.00 26.34 199 GLY A CA 1
ATOM 1575 C C . GLY A 1 199 ? -12.844 23.983 19.638 1.00 26.16 199 GLY A C 1
ATOM 1576 O O . GLY A 1 199 ? -12.736 24.841 18.764 1.00 27.74 199 GLY A O 1
ATOM 1577 N N . ALA A 1 200 ? -11.898 23.771 20.548 1.00 25.28 200 ALA A N 1
ATOM 1578 C CA . ALA A 1 200 ? -10.674 24.568 20.564 1.00 24.45 200 ALA A CA 1
ATOM 1579 C C . ALA A 1 200 ? -9.778 24.252 19.369 1.00 24.14 200 ALA A C 1
ATOM 1580 O O . ALA A 1 200 ? -9.592 23.088 19.023 1.00 24.47 200 ALA A O 1
ATOM 1582 N N . ALA A 1 201 ? -9.224 25.291 18.745 1.00 23.10 201 ALA A N 1
ATOM 1583 C CA . ALA A 1 201 ? -8.326 25.121 17.605 1.00 24.11 201 ALA A CA 1
ATOM 1584 C C . ALA A 1 201 ? -6.890 25.025 18.140 1.00 25.29 201 ALA A C 1
ATOM 1585 O O . ALA A 1 201 ? -6.000 24.441 17.504 1.00 24.15 201 ALA A O 1
ATOM 1587 N N . GLY A 1 202 ? -6.687 25.604 19.324 1.00 26.68 202 GLY A N 1
ATOM 1588 C CA . GLY A 1 202 ? -5.389 25.586 19.974 1.00 25.46 202 GLY A CA 1
ATOM 1589 C C . GLY A 1 202 ? -5.520 25.930 21.453 1.00 26.82 202 GLY A C 1
ATOM 1590 O O . GLY A 1 202 ? -6.483 26.578 21.862 1.00 26.57 202 GLY A O 1
ATOM 1591 N N . ILE A 1 203 ? -4.561 25.488 22.259 1.00 26.21 203 ILE A N 1
ATOM 1592 C CA . ILE A 1 203 ? -4.561 25.788 23.686 1.00 26.67 203 ILE A CA 1
ATOM 1593 C C . ILE A 1 203 ? -3.134 26.131 24.096 1.00 27.68 203 ILE A C 1
ATOM 1594 O O . ILE A 1 203 ? -2.187 25.698 23.444 1.00 28.56 203 ILE A O 1
ATOM 1599 N N . HIS A 1 204 ? -2.972 26.922 25.154 1.00 25.68 204 HIS A N 1
ATOM 1600 C CA . HIS A 1 204 ? -1.637 27.262 25.612 1.00 25.93 204 HIS A CA 1
ATOM 1601 C C . HIS A 1 204 ? -1.453 26.833 27.064 1.00 25.95 204 HIS A C 1
ATOM 1602 O O . HIS A 1 204 ? -2.380 26.929 27.875 1.00 24.22 204 HIS A O 1
ATOM 1609 N N . ILE A 1 205 ? -0.262 26.334 27.377 1.00 24.76 205 ILE A N 1
ATOM 1610 C CA . ILE A 1 205 ? 0.049 25.875 28.730 1.00 25.36 205 ILE A CA 1
ATOM 1611 C C . ILE A 1 205 ? 1.372 26.508 29.169 1.00 26.26 205 ILE A C 1
ATOM 1612 O O . ILE A 1 205 ? 2.318 26.576 28.384 1.00 28.36 205 ILE A O 1
ATOM 1617 N N . GLU A 1 206 ? 1.425 26.971 30.420 1.00 25.43 206 GLU A N 1
ATOM 1618 C CA . GLU A 1 206 ? 2.591 27.670 30.965 1.00 24.93 206 GLU A CA 1
ATOM 1619 C C . GLU A 1 206 ? 3.411 26.906 32.000 1.00 24.97 206 GLU A C 1
ATOM 1620 O O . GLU A 1 206 ? 2.876 26.089 32.749 1.00 25.36 206 GLU A O 1
ATOM 1626 N N . ASP A 1 207 ? 4.701 27.225 32.076 1.00 22.35 207 ASP A N 1
ATOM 1627 C CA . ASP A 1 207 ? 5.586 26.523 32.990 1.00 25.60 207 ASP A CA 1
ATOM 1628 C C . ASP A 1 207 ? 5.575 26.924 34.463 1.00 26.67 207 ASP A C 1
ATOM 1629 O O . ASP A 1 207 ? 6.610 26.907 35.131 1.00 25.96 207 ASP A O 1
ATOM 1634 N N . GLN A 1 208 ? 4.405 27.283 34.971 1.00 27.34 208 GLN A N 1
ATOM 1635 C CA . GLN A 1 208 ? 4.292 27.606 36.387 1.00 28.12 208 GLN A CA 1
ATOM 1636 C C . GLN A 1 208 ? 3.746 26.320 37.011 1.00 29.15 208 GLN A C 1
ATOM 1637 O O . GLN A 1 208 ? 3.346 25.397 36.288 1.00 24.83 208 GLN A O 1
ATOM 1643 N N . ALA A 1 209 ? 3.733 26.250 38.338 1.00 30.63 209 ALA A N 1
ATOM 1644 C CA . ALA A 1 209 ? 3.221 25.077 39.033 1.00 32.36 209 ALA A CA 1
ATOM 1645 C C . ALA A 1 209 ? 1.761 25.291 39.412 1.00 34.32 209 ALA A C 1
ATOM 1646 O O . ALA A 1 209 ? 1.367 26.381 39.843 1.00 35.81 209 ALA A O 1
ATOM 1648 N N . PRO A 1 210 ? 0.927 24.253 39.258 1.00 35.20 210 PRO A N 1
ATOM 1649 C CA . PRO A 1 210 ? -0.474 24.464 39.629 1.00 35.88 210 PRO A CA 1
ATOM 1650 C C . PRO A 1 210 ? -0.529 24.714 41.136 1.00 37.57 210 PRO A C 1
ATOM 1651 O O . PRO A 1 210 ? 0.366 24.299 41.881 1.00 39.69 210 PRO A O 1
ATOM 1655 N N . GLY A 1 211 ? -1.550 25.410 41.602 1.00 37.30 211 GLY A N 1
ATOM 1656 C CA . GLY A 1 211 ? -1.614 25.629 43.034 1.00 36.34 211 GLY A CA 1
ATOM 1657 C C . GLY A 1 211 ? -0.944 26.915 43.450 1.00 35.67 211 GLY A C 1
ATOM 1658 O O . GLY A 1 211 ? -1.370 27.537 44.418 1.00 36.04 211 GLY A O 1
ATOM 1659 N N . THR A 1 212 ? 0.114 27.305 42.743 1.00 34.94 212 THR A N 1
ATOM 1660 C CA . THR A 1 212 ? 0.797 28.562 43.036 1.00 33.67 212 THR A CA 1
ATOM 1661 C C . THR A 1 212 ? 0.713 29.467 41.813 1.00 33.55 212 THR A C 1
ATOM 1662 O O . THR A 1 212 ? 1.251 30.575 41.807 1.00 32.94 212 THR A O 1
ATOM 1666 N N . LYS A 1 213 ? 0.029 28.990 40.776 1.00 33.23 213 LYS A N 1
ATOM 1667 C CA . LYS A 1 213 ? -0.118 29.761 39.540 1.00 33.74 213 LYS A CA 1
ATOM 1668 C C . LYS A 1 213 ? -0.719 31.130 39.780 1.00 34.16 213 LYS A C 1
ATOM 1669 O O . LYS A 1 213 ? -1.600 31.303 40.627 1.00 33.33 213 LYS A O 1
ATOM 1675 N N . LYS A 1 214 ? -0.241 32.108 39.022 1.00 35.21 214 LYS A N 1
ATOM 1676 C CA . LYS A 1 214 ? -0.779 33.445 39.127 1.00 37.34 214 LYS A CA 1
ATOM 1677 C C . LYS A 1 214 ? -0.581 34.299 37.895 1.00 37.97 214 LYS A C 1
ATOM 1678 O O . LYS A 1 214 ? 0.001 33.874 36.902 1.00 37.89 214 LYS A O 1
ATOM 1684 N N . CYS A 1 215 ? -1.118 35.506 37.991 1.00 40.09 215 CYS A N 1
ATOM 1685 C CA . CYS A 1 215 ? -1.064 36.534 36.964 1.00 42.36 215 CYS A CA 1
ATOM 1686 C C . CYS A 1 215 ? 0.342 36.581 36.354 1.00 41.07 215 CYS A C 1
ATOM 1687 O O . CYS A 1 215 ? 1.334 36.467 37.072 1.00 40.48 215 CYS A O 1
ATOM 1690 N N . GLY A 1 216 ? 0.424 36.739 35.035 1.00 41.25 216 GLY A N 1
ATOM 1691 C CA . GLY A 1 216 ? 1.721 36.799 34.381 1.00 40.09 216 GLY A CA 1
ATOM 1692 C C . GLY A 1 216 ? 2.587 37.963 34.845 1.00 41.72 216 GLY A C 1
ATOM 1693 O O . GLY A 1 216 ? 3.815 37.917 34.744 1.00 40.83 216 GLY A O 1
ATOM 1694 N N . HIS A 1 217 ? 1.950 39.008 35.365 1.00 41.79 217 HIS A N 1
ATOM 1695 C CA . HIS A 1 217 ? 2.677 40.179 35.832 1.00 42.29 217 HIS A CA 1
ATOM 1696 C C . HIS A 1 217 ? 2.582 40.372 37.344 1.00 43.62 217 HIS A C 1
ATOM 1697 O O . HIS A 1 217 ? 2.563 41.499 37.830 1.00 44.83 217 HIS A O 1
ATOM 1704 N N . MET A 1 218 ? 2.524 39.264 38.080 1.00 44.76 218 MET A N 1
ATOM 1705 C CA . MET A 1 218 ? 2.449 39.293 39.540 1.00 44.68 218 MET A CA 1
ATOM 1706 C C . MET A 1 218 ? 3.804 38.836 40.098 1.00 44.29 218 MET A C 1
ATOM 1707 O O . MET A 1 218 ? 4.453 37.955 39.535 1.00 44.71 218 MET A O 1
ATOM 1712 N N . GLY A 1 219 ? 4.236 39.438 41.200 1.00 43.44 219 GLY A N 1
ATOM 1713 C CA . GLY A 1 219 ? 5.516 39.065 41.778 1.00 41.11 219 GLY A CA 1
ATOM 1714 C C . GLY A 1 219 ? 5.514 37.704 42.447 1.00 40.09 219 GLY A C 1
ATOM 1715 O O . GLY A 1 219 ? 4.483 37.244 42.930 1.00 40.68 219 GLY A O 1
ATOM 1716 N N . GLY A 1 220 ? 6.672 37.047 42.459 1.00 38.61 220 GLY A N 1
ATOM 1717 C CA . GLY A 1 220 ? 6.791 35.746 43.096 1.00 36.20 220 GLY A CA 1
ATOM 1718 C C . GLY A 1 220 ? 6.353 34.512 42.318 1.00 34.11 220 GLY A C 1
ATOM 1719 O O . GLY A 1 220 ? 5.938 33.525 42.916 1.00 32.17 220 GLY A O 1
ATOM 1720 N N . LYS A 1 221 ? 6.454 34.542 40.994 1.00 31.65 221 LYS A N 1
ATOM 1721 C CA . LYS A 1 221 ? 6.054 33.386 40.213 1.00 29.73 221 LYS A CA 1
ATOM 1722 C C . LYS A 1 221 ? 6.955 32.184 40.467 1.00 28.65 221 LYS A C 1
ATOM 1723 O O . LYS A 1 221 ? 8.178 32.308 40.592 1.00 28.94 221 LYS A O 1
ATOM 1729 N N . VAL A 1 222 ? 6.328 31.015 40.563 1.00 28.24 222 VAL A N 1
ATOM 1730 C CA . VAL A 1 222 ? 7.034 29.771 40.805 1.00 25.69 222 VAL A CA 1
ATOM 1731 C C . VAL A 1 222 ? 7.051 28.929 39.529 1.00 27.24 222 VAL A C 1
ATOM 1732 O O . VAL A 1 222 ? 6.000 28.655 38.941 1.00 24.23 222 VAL A O 1
ATOM 1736 N N . LEU A 1 223 ? 8.243 28.505 39.120 1.00 25.17 223 LEU A N 1
ATOM 1737 C CA . LEU A 1 223 ? 8.389 27.697 37.916 1.00 26.76 223 LEU A CA 1
ATOM 1738 C C . LEU A 1 223 ? 8.497 26.206 38.230 1.00 27.94 223 LEU A C 1
ATOM 1739 O O . LEU A 1 223 ? 8.849 25.819 39.342 1.00 27.33 223 LEU A O 1
ATOM 1744 N N . VAL A 1 224 ? 8.182 25.366 37.249 1.00 28.74 224 VAL A N 1
ATOM 1745 C CA . VAL A 1 224 ? 8.349 23.926 37.423 1.00 28.30 224 VAL A CA 1
ATOM 1746 C C . VAL A 1 224 ? 9.603 23.625 36.604 1.00 29.09 224 VAL A C 1
ATOM 1747 O O . VAL A 1 224 ? 9.989 24.432 35.751 1.00 28.36 224 VAL A O 1
ATOM 1751 N N . PRO A 1 225 ? 10.287 22.496 36.876 1.00 29.85 225 PRO A N 1
ATOM 1752 C CA . PRO A 1 225 ? 11.490 22.182 36.101 1.00 29.40 225 PRO A CA 1
ATOM 1753 C C . PRO A 1 225 ? 11.187 22.026 34.608 1.00 29.97 225 PRO A C 1
ATOM 1754 O O . PRO A 1 225 ? 10.065 21.707 34.225 1.00 28.44 225 PRO A O 1
ATOM 1758 N N . ILE A 1 226 ? 12.190 22.258 33.770 1.00 29.48 226 ILE A N 1
ATOM 1759 C CA . ILE A 1 226 ? 12.014 22.155 32.325 1.00 30.04 226 ILE A CA 1
ATOM 1760 C C . ILE A 1 226 ? 11.390 20.836 31.867 1.00 31.13 226 ILE A C 1
ATOM 1761 O O . ILE A 1 226 ? 10.439 20.842 31.085 1.00 30.42 226 ILE A O 1
ATOM 1766 N N . SER A 1 227 ? 11.923 19.719 32.357 1.00 31.92 227 SER A N 1
ATOM 1767 C CA . SER A 1 227 ? 11.420 18.388 32.011 1.00 32.89 227 SER A CA 1
ATOM 1768 C C . SER A 1 227 ? 9.921 18.239 32.259 1.00 32.29 227 SER A C 1
ATOM 1769 O O . SER A 1 227 ? 9.213 17.609 31.473 1.00 31.90 227 SER A O 1
ATOM 1772 N N . GLU A 1 228 ? 9.440 18.806 33.360 1.00 31.64 228 GLU A N 1
ATOM 1773 C CA . GLU A 1 228 ? 8.026 18.713 33.687 1.00 31.24 228 GLU A CA 1
ATOM 1774 C C . GLU A 1 228 ? 7.149 19.390 32.637 1.00 30.29 228 GLU A C 1
ATOM 1775 O O . GLU A 1 228 ? 6.165 18.815 32.184 1.00 31.62 228 GLU A O 1
ATOM 1781 N N . HIS A 1 229 ? 7.497 20.609 32.249 1.00 29.43 229 HIS A N 1
ATOM 1782 C CA . HIS A 1 229 ? 6.688 21.314 31.261 1.00 29.35 229 HIS A CA 1
ATOM 1783 C C . HIS A 1 229 ? 6.733 20.625 29.896 1.00 28.72 229 HIS A C 1
ATOM 1784 O O . HIS A 1 229 ? 5.760 20.650 29.137 1.00 28.97 229 HIS A O 1
ATOM 1791 N N . ILE A 1 230 ? 7.865 20.017 29.575 1.00 28.94 230 ILE A N 1
ATOM 1792 C CA . ILE A 1 230 ? 7.981 19.317 28.305 1.00 28.28 230 ILE A CA 1
ATOM 1793 C C . ILE A 1 230 ? 7.023 18.118 28.346 1.00 27.86 230 ILE A C 1
ATOM 1794 O O . ILE A 1 230 ? 6.410 17.765 27.336 1.00 27.37 230 ILE A O 1
ATOM 1799 N N . ASN A 1 231 ? 6.889 17.499 29.518 1.00 25.08 231 ASN A N 1
ATOM 1800 C CA . ASN A 1 231 ? 5.985 16.362 29.661 1.00 26.53 231 ASN A CA 1
ATOM 1801 C C . ASN A 1 231 ? 4.551 16.802 29.403 1.00 25.72 231 ASN A C 1
ATOM 1802 O O . ASN A 1 231 ? 3.763 16.065 28.816 1.00 26.43 231 ASN A O 1
ATOM 1807 N N . ARG A 1 232 ? 4.212 18.006 29.849 1.00 27.23 232 ARG A N 1
ATOM 1808 C CA . ARG A 1 232 ? 2.868 18.531 29.646 1.00 26.94 232 ARG A CA 1
ATOM 1809 C C . ARG A 1 232 ? 2.608 18.681 28.153 1.00 29.08 232 ARG A C 1
ATOM 1810 O O . ARG A 1 232 ? 1.588 18.220 27.643 1.00 28.68 232 ARG A O 1
ATOM 1818 N N . LEU A 1 233 ? 3.538 19.335 27.461 1.00 26.44 233 LEU A N 1
ATOM 1819 C CA . LEU A 1 233 ? 3.412 19.553 26.023 1.00 26.57 233 LEU A CA 1
ATOM 1820 C C . LEU A 1 233 ? 3.299 18.227 25.276 1.00 26.01 233 LEU A C 1
ATOM 1821 O O . LEU A 1 233 ? 2.517 18.105 24.339 1.00 24.26 233 LEU A O 1
ATOM 1826 N N . VAL A 1 234 ? 4.076 17.231 25.701 1.00 28.23 234 VAL A N 1
ATOM 1827 C CA . VAL A 1 234 ? 4.023 15.925 25.056 1.00 27.56 234 VAL A CA 1
ATOM 1828 C C . VAL A 1 234 ? 2.682 15.277 25.347 1.00 27.73 234 VAL A C 1
ATOM 1829 O O . VAL A 1 234 ? 2.097 14.634 24.475 1.00 28.03 234 VAL A O 1
ATOM 1833 N N . ALA A 1 235 ? 2.188 15.457 26.569 1.00 26.98 235 ALA A N 1
ATOM 1834 C CA . ALA A 1 235 ? 0.888 14.896 26.958 1.00 25.65 235 ALA A CA 1
ATOM 1835 C C . ALA A 1 235 ? -0.216 15.482 26.067 1.00 24.26 235 ALA A C 1
ATOM 1836 O O . ALA A 1 235 ? -1.140 14.786 25.642 1.00 23.89 235 ALA A O 1
ATOM 1838 N N . ILE A 1 236 ? -0.110 16.772 25.786 1.00 22.82 236 ILE A N 1
ATOM 1839 C CA . ILE A 1 236 ? -1.090 17.433 24.953 1.00 23.66 236 ILE A CA 1
ATOM 1840 C C . ILE A 1 236 ? -1.097 16.804 23.561 1.00 25.35 236 ILE A C 1
ATOM 1841 O O . ILE A 1 236 ? -2.156 16.419 23.062 1.00 24.47 236 ILE A O 1
ATOM 1846 N N . ARG A 1 237 ? 0.085 16.678 22.959 1.00 25.36 237 ARG A N 1
ATOM 1847 C CA . ARG A 1 237 ? 0.213 16.102 21.620 1.00 27.41 237 ARG A CA 1
ATOM 1848 C C . ARG A 1 237 ? -0.255 14.659 21.569 1.00 27.74 237 ARG A C 1
ATOM 1849 O O . ARG A 1 237 ? -0.920 14.257 20.615 1.00 29.75 237 ARG A O 1
ATOM 1857 N N . ALA A 1 238 ? 0.090 13.885 22.599 1.00 27.81 238 ALA A N 1
ATOM 1858 C CA . ALA A 1 238 ? -0.302 12.488 22.666 1.00 27.41 238 ALA A CA 1
ATOM 1859 C C . ALA A 1 238 ? -1.821 12.368 22.669 1.00 27.96 238 ALA A C 1
ATOM 1860 O O . ALA A 1 238 ? -2.386 11.548 21.939 1.00 29.35 238 ALA A O 1
ATOM 1862 N N . GLN A 1 239 ? -2.483 13.180 23.490 1.00 26.09 239 GLN A N 1
ATOM 1863 C CA . GLN A 1 239 ? -3.938 13.147 23.555 1.00 25.94 239 GLN A CA 1
ATOM 1864 C C . GLN A 1 239 ? -4.559 13.582 22.222 1.00 25.96 239 GLN A C 1
ATOM 1865 O O . GLN A 1 239 ? -5.576 13.038 21.807 1.00 26.73 239 GLN A O 1
ATOM 1871 N N . ALA A 1 240 ? -3.954 14.569 21.569 1.00 24.89 240 ALA A N 1
ATOM 1872 C CA . ALA A 1 240 ? -4.474 15.039 20.291 1.00 26.60 240 ALA A CA 1
ATOM 1873 C C . ALA A 1 240 ? -4.308 13.911 19.281 1.00 25.57 240 ALA A C 1
ATOM 1874 O O . ALA A 1 240 ? -5.208 13.650 18.494 1.00 28.23 240 ALA A O 1
ATOM 1876 N N . ASP A 1 241 ? -3.158 13.238 19.327 1.00 26.17 241 ASP A N 1
ATOM 1877 C CA . ASP A 1 241 ? -2.884 12.132 18.417 1.00 27.31 241 ASP A CA 1
ATOM 1878 C C . ASP A 1 241 ? -3.871 10.992 18.619 1.00 27.60 241 ASP A C 1
ATOM 1879 O O . ASP A 1 241 ? -4.385 10.426 17.648 1.00 28.05 241 ASP A O 1
ATOM 1884 N N . ILE A 1 242 ? -4.128 10.650 19.879 1.00 25.33 242 ILE A N 1
ATOM 1885 C CA . ILE A 1 242 ? -5.078 9.596 20.202 1.00 24.41 242 ILE A CA 1
ATOM 1886 C C . ILE A 1 242 ? -6.430 9.946 19.589 1.00 26.07 242 ILE A C 1
ATOM 1887 O O . ILE A 1 242 ? -7.125 9.072 19.073 1.00 27.30 242 ILE A O 1
ATOM 1892 N N . MET A 1 243 ? -6.803 11.223 19.652 1.00 23.49 243 MET A N 1
ATOM 1893 C CA . MET A 1 243 ? -8.089 11.670 19.124 1.00 25.27 243 MET A CA 1
ATOM 1894 C C . MET A 1 243 ? -8.056 11.982 17.622 1.00 25.57 243 MET A C 1
ATOM 1895 O O . MET A 1 243 ? -9.091 12.299 17.024 1.00 23.94 243 MET A O 1
ATOM 1900 N N . GLY A 1 244 ? -6.862 11.890 17.039 1.00 24.74 244 GLY A N 1
ATOM 1901 C CA . GLY A 1 244 ? -6.673 12.129 15.617 1.00 26.81 244 GLY A CA 1
ATOM 1902 C C . GLY A 1 244 ? -6.860 13.547 15.126 1.00 26.92 244 GLY A C 1
ATOM 1903 O O . GLY A 1 244 ? -7.309 13.743 14.005 1.00 26.61 244 GLY A O 1
ATOM 1904 N N . VAL A 1 245 ? -6.504 14.541 15.936 1.00 27.91 245 VAL A N 1
ATOM 1905 C CA . VAL A 1 245 ? -6.681 15.930 15.523 1.00 25.45 245 VAL A CA 1
ATOM 1906 C C . VAL A 1 245 ? -5.385 16.743 15.480 1.00 27.45 245 VAL A C 1
ATOM 1907 O O . VAL A 1 245 ? -4.384 16.355 16.078 1.00 29.55 245 VAL A O 1
ATOM 1911 N N . ASP A 1 246 ? -5.417 17.872 14.772 1.00 25.45 246 ASP A N 1
ATOM 1912 C CA . ASP A 1 246 ? -4.247 18.737 14.604 1.00 24.94 246 ASP A CA 1
ATOM 1913 C C . ASP A 1 246 ? -4.145 19.901 15.603 1.00 24.86 246 ASP A C 1
ATOM 1914 O O . ASP A 1 246 ? -3.525 20.920 15.302 1.00 25.04 246 ASP A O 1
ATOM 1919 N N . LEU A 1 247 ? -4.746 19.754 16.778 1.00 22.77 247 LEU A N 1
ATOM 1920 C CA . LEU A 1 247 ? -4.727 20.802 17.801 1.00 22.44 247 LEU A CA 1
ATOM 1921 C C . LEU A 1 247 ? -3.373 21.502 17.946 1.00 21.46 247 LEU A C 1
ATOM 1922 O O . LEU A 1 247 ? -2.358 20.839 18.138 1.00 25.47 247 LEU A O 1
ATOM 1927 N N . LEU A 1 248 ? -3.334 22.833 17.873 1.00 21.61 248 LEU A N 1
ATOM 1928 C CA . LEU A 1 248 ? -2.059 23.523 18.058 1.00 20.91 248 LEU A CA 1
ATOM 1929 C C . LEU A 1 248 ? -1.718 23.603 19.549 1.00 25.15 248 LEU A C 1
ATOM 1930 O O . LEU A 1 248 ? -2.597 23.850 20.381 1.00 21.84 248 LEU A O 1
ATOM 1935 N N . ALA A 1 249 ? -0.445 23.383 19.872 1.00 24.40 249 ALA A N 1
ATOM 1936 C CA . ALA A 1 249 ? 0.032 23.426 21.247 1.00 24.92 249 ALA A CA 1
ATOM 1937 C C . ALA A 1 249 ? 0.964 24.621 21.397 1.00 25.51 249 ALA A C 1
ATOM 1938 O O . ALA A 1 249 ? 2.044 24.656 20.798 1.00 27.83 249 ALA A O 1
ATOM 1940 N N . ILE A 1 250 ? 0.540 25.609 22.180 1.00 24.80 250 ILE A N 1
ATOM 1941 C CA . ILE A 1 250 ? 1.345 26.807 22.393 1.00 25.55 250 ILE A CA 1
ATOM 1942 C C . ILE A 1 250 ? 1.977 26.772 23.780 1.00 27.16 250 ILE A C 1
ATOM 1943 O O . ILE A 1 250 ? 1.270 26.627 24.785 1.00 25.87 250 ILE A O 1
ATOM 1948 N N . ALA A 1 251 ? 3.304 26.905 23.828 1.00 26.45 251 ALA A N 1
ATOM 1949 C CA . ALA A 1 251 ? 4.022 26.887 25.101 1.00 26.50 251 ALA A CA 1
ATOM 1950 C C . ALA A 1 251 ? 4.284 28.295 25.599 1.00 27.55 251 ALA A C 1
ATOM 1951 O O . ALA A 1 251 ? 4.765 29.149 24.851 1.00 27.44 251 ALA A O 1
ATOM 1953 N N . ARG A 1 252 ? 3.961 28.534 26.865 1.00 25.68 252 ARG A N 1
ATOM 1954 C CA . ARG A 1 252 ? 4.190 29.830 27.471 1.00 25.47 252 ARG A CA 1
ATOM 1955 C C . ARG A 1 252 ? 5.188 29.661 28.611 1.00 27.13 252 ARG A C 1
ATOM 1956 O O . ARG A 1 252 ? 5.071 28.732 29.415 1.00 26.35 252 ARG A O 1
ATOM 1964 N N . THR A 1 253 ? 6.188 30.538 28.658 1.00 26.40 253 THR A N 1
ATOM 1965 C CA . THR A 1 253 ? 7.162 30.496 29.732 1.00 28.17 253 THR A CA 1
ATOM 1966 C C . THR A 1 253 ? 7.050 31.764 30.570 1.00 28.49 253 THR A C 1
ATOM 1967 O O . THR A 1 253 ? 6.902 32.873 30.046 1.00 28.72 253 THR A O 1
ATOM 1971 N N . ASP A 1 254 ? 7.113 31.588 31.879 1.00 28.06 254 ASP A N 1
ATOM 1972 C CA . ASP A 1 254 ? 7.029 32.698 32.813 1.00 27.81 254 ASP A CA 1
ATOM 1973 C C . ASP A 1 254 ? 8.385 32.970 33.452 1.00 27.92 254 ASP A C 1
ATOM 1974 O O . ASP A 1 254 ? 8.480 33.650 34.481 1.00 27.86 254 ASP A O 1
ATOM 1979 N N . ALA A 1 255 ? 9.435 32.450 32.826 1.00 26.72 255 ALA A N 1
ATOM 1980 C CA . ALA A 1 255 ? 10.788 32.591 33.340 1.00 29.75 255 ALA A CA 1
ATOM 1981 C C . ALA A 1 255 ? 11.370 34.006 33.316 1.00 30.76 255 ALA A C 1
ATOM 1982 O O . ALA A 1 255 ? 12.328 34.286 34.029 1.00 30.53 255 ALA A O 1
ATOM 1984 N N . GLU A 1 256 ? 10.802 34.898 32.512 1.00 31.24 256 GLU A N 1
ATOM 1985 C CA . GLU A 1 256 ? 11.335 36.254 32.431 1.00 33.08 256 GLU A CA 1
ATOM 1986 C C . GLU A 1 256 ? 11.340 36.933 33.797 1.00 34.21 256 GLU A C 1
ATOM 1987 O O . GLU A 1 256 ? 12.332 37.564 34.170 1.00 34.37 256 GLU A O 1
ATOM 1993 N N . ALA A 1 257 ? 10.247 36.783 34.546 1.00 33.36 257 ALA A N 1
ATOM 1994 C CA . ALA A 1 257 ? 10.128 37.407 35.865 1.00 34.03 257 ALA A CA 1
ATOM 1995 C C . ALA A 1 257 ? 10.032 36.457 37.068 1.00 33.18 257 ALA A C 1
ATOM 1996 O O . ALA A 1 257 ? 10.066 36.910 38.210 1.00 33.55 257 ALA A O 1
ATOM 1998 N N . ALA A 1 258 ? 9.909 35.155 36.824 1.00 33.17 258 ALA A N 1
ATOM 1999 C CA . ALA A 1 258 ? 9.796 34.190 37.918 1.00 32.40 258 ALA A CA 1
ATOM 2000 C C . ALA A 1 258 ? 10.980 34.257 38.875 1.00 32.28 258 ALA A C 1
ATOM 2001 O O . ALA A 1 258 ? 12.121 34.458 38.457 1.00 31.33 258 ALA A O 1
ATOM 2003 N N . THR A 1 259 ? 10.700 34.080 40.164 1.00 31.76 259 THR A N 1
ATOM 2004 C CA . THR A 1 259 ? 11.738 34.116 41.191 1.00 30.62 259 THR A CA 1
ATOM 2005 C C . THR A 1 259 ? 11.948 32.778 41.887 1.00 30.81 259 THR A C 1
ATOM 2006 O O . THR A 1 259 ? 12.952 32.584 42.575 1.00 31.39 259 THR A O 1
ATOM 2010 N N . LEU A 1 260 ? 11.008 31.857 41.711 1.00 30.48 260 LEU A N 1
ATOM 2011 C CA . LEU A 1 260 ? 11.098 30.552 42.359 1.00 29.65 260 LEU A CA 1
ATOM 2012 C C . LEU A 1 260 ? 10.920 29.385 41.382 1.00 30.45 260 LEU A C 1
ATOM 2013 O O . LEU A 1 260 ? 10.395 29.549 40.280 1.00 30.73 260 LEU A O 1
ATOM 2018 N N . ILE A 1 261 ? 11.387 28.213 41.798 1.00 30.37 261 ILE A N 1
ATOM 2019 C CA . ILE A 1 261 ? 11.254 26.986 41.021 1.00 28.89 261 ILE A CA 1
ATOM 2020 C C . ILE A 1 261 ? 11.016 25.904 42.064 1.00 28.99 261 ILE A C 1
ATOM 2021 O O . ILE A 1 261 ? 11.599 25.953 43.150 1.00 28.42 261 ILE A O 1
ATOM 2026 N N . THR A 1 262 ? 10.144 24.950 41.748 1.00 29.09 262 THR A N 1
ATOM 2027 C CA . THR A 1 262 ? 9.789 23.866 42.664 1.00 30.08 262 THR A CA 1
ATOM 2028 C C . THR A 1 262 ? 10.916 22.896 43.014 1.00 32.32 262 THR A C 1
ATOM 2029 O O . THR A 1 262 ? 10.984 22.392 44.135 1.00 33.44 262 THR A O 1
ATOM 2033 N N . THR A 1 263 ? 11.789 22.614 42.057 1.00 31.28 263 THR A N 1
ATOM 2034 C CA . THR A 1 263 ? 12.871 21.683 42.321 1.00 31.08 263 THR A CA 1
ATOM 2035 C C . THR A 1 263 ? 14.107 21.961 41.476 1.00 30.66 263 THR A C 1
ATOM 2036 O O . THR A 1 263 ? 14.040 22.644 40.457 1.00 30.93 263 THR A O 1
ATOM 2040 N N . SER A 1 264 ? 15.228 21.406 41.917 1.00 30.06 264 SER A N 1
ATOM 2041 C CA . SER A 1 264 ? 16.518 21.572 41.258 1.00 29.34 264 SER A CA 1
ATOM 2042 C C . SER A 1 264 ? 16.956 20.298 40.551 1.00 28.79 264 SER A C 1
ATOM 2043 O O . SER A 1 264 ? 18.131 20.156 40.216 1.00 29.80 264 SER A O 1
ATOM 2046 N N . ILE A 1 265 ? 16.029 19.372 40.335 1.00 28.03 265 ILE A N 1
ATOM 2047 C CA . ILE A 1 265 ? 16.366 18.096 39.715 1.00 28.45 265 ILE A CA 1
ATOM 2048 C C . ILE A 1 265 ? 16.784 18.133 38.230 1.00 29.47 265 ILE A C 1
ATOM 2049 O O . ILE A 1 265 ? 17.527 17.265 37.772 1.00 28.96 265 ILE A O 1
ATOM 2054 N N . ASP A 1 266 ? 16.329 19.134 37.483 1.00 29.94 266 ASP A N 1
ATOM 2055 C CA . ASP A 1 266 ? 16.648 19.208 36.052 1.00 29.97 266 ASP A CA 1
ATOM 2056 C C . ASP A 1 266 ? 17.944 19.966 35.757 1.00 30.91 266 ASP A C 1
ATOM 2057 O O . ASP A 1 266 ? 18.001 21.191 35.893 1.00 30.33 266 ASP A O 1
ATOM 2062 N N . PRO A 1 267 ? 18.994 19.251 35.302 1.00 31.45 267 PRO A N 1
ATOM 2063 C CA . PRO A 1 267 ? 20.275 19.898 35.002 1.00 32.86 267 PRO A CA 1
ATOM 2064 C C . PRO A 1 267 ? 20.192 21.133 34.114 1.00 32.54 267 PRO A C 1
ATOM 2065 O O . PRO A 1 267 ? 21.066 21.992 34.185 1.00 33.89 267 PRO A O 1
ATOM 2069 N N . ARG A 1 268 ? 19.150 21.235 33.289 1.00 32.61 268 ARG A N 1
ATOM 2070 C CA . ARG A 1 268 ? 19.008 22.406 32.419 1.00 33.11 268 ARG A CA 1
ATOM 2071 C C . ARG A 1 268 ? 18.663 23.640 33.240 1.00 32.58 268 ARG A C 1
ATOM 2072 O O . ARG A 1 268 ? 18.855 24.760 32.783 1.00 33.61 268 ARG A O 1
ATOM 2080 N N . ASP A 1 269 ? 18.132 23.433 34.442 1.00 31.81 269 ASP A N 1
ATOM 2081 C CA . ASP A 1 269 ? 17.774 24.552 35.308 1.00 31.07 269 ASP A CA 1
ATOM 2082 C C . ASP A 1 269 ? 18.933 24.993 36.219 1.00 31.40 269 ASP A C 1
ATOM 2083 O O . ASP A 1 269 ? 18.873 26.061 36.828 1.00 30.21 269 ASP A O 1
ATOM 2088 N N . HIS A 1 270 ? 19.989 24.187 36.303 1.00 30.82 270 HIS A N 1
ATOM 2089 C CA . HIS A 1 270 ? 21.110 24.506 37.198 1.00 32.13 270 HIS A CA 1
ATOM 2090 C C . HIS A 1 270 ? 21.823 25.833 36.960 1.00 31.92 270 HIS A C 1
ATOM 2091 O O . HIS A 1 270 ? 22.255 26.489 37.909 1.00 32.19 270 HIS A O 1
ATOM 2098 N N . ALA A 1 271 ? 21.933 26.248 35.706 1.00 30.44 271 ALA A N 1
ATOM 2099 C CA . ALA A 1 271 ? 22.624 27.496 35.403 1.00 31.35 271 ALA A CA 1
ATOM 2100 C C . ALA A 1 271 ? 21.918 28.714 35.978 1.00 29.52 271 ALA A C 1
ATOM 2101 O O . ALA A 1 271 ? 22.505 29.790 36.078 1.00 28.27 271 ALA A O 1
ATOM 2103 N N . PHE A 1 272 ? 20.661 28.544 36.375 1.00 29.72 272 PHE A N 1
ATOM 2104 C CA . PHE A 1 272 ? 19.891 29.662 36.892 1.00 29.54 272 PHE A CA 1
ATOM 2105 C C . PHE A 1 272 ? 19.501 29.608 38.369 1.00 29.34 272 PHE A C 1
ATOM 2106 O O . PHE A 1 272 ? 19.113 30.621 38.937 1.00 28.64 272 PHE A O 1
ATOM 2114 N N . ILE A 1 273 ? 19.606 28.440 38.991 1.00 29.29 273 ILE A N 1
ATOM 2115 C CA . ILE A 1 273 ? 19.256 28.316 40.400 1.00 31.22 273 ILE A CA 1
ATOM 2116 C C . ILE A 1 273 ? 20.231 29.077 41.302 1.00 31.59 273 ILE A C 1
ATOM 2117 O O . ILE A 1 273 ? 21.457 28.915 41.210 1.00 30.78 273 ILE A O 1
ATOM 2122 N N . LEU A 1 274 ? 19.675 29.909 42.174 1.00 31.36 274 LEU A N 1
ATOM 2123 C CA . LEU A 1 274 ? 20.483 30.715 43.087 1.00 33.03 274 LEU A CA 1
ATOM 2124 C C . LEU A 1 274 ? 20.943 29.961 44.326 1.00 33.25 274 LEU A C 1
ATOM 2125 O O . LEU A 1 274 ? 20.147 29.296 44.991 1.00 34.05 274 LEU A O 1
ATOM 2130 N N . GLY A 1 275 ? 22.233 30.081 44.630 1.00 33.05 275 GLY A N 1
ATOM 2131 C CA . GLY A 1 275 ? 22.786 29.425 45.799 1.00 33.43 275 GLY A CA 1
ATOM 2132 C C . GLY A 1 275 ? 23.465 30.400 46.748 1.00 32.69 275 GLY A C 1
ATOM 2133 O O . GLY A 1 275 ? 23.975 31.442 46.339 1.00 33.03 275 GLY A O 1
ATOM 2134 N N . CYS A 1 276 ? 23.457 30.063 48.030 1.00 34.58 276 CYS A N 1
ATOM 2135 C CA . CYS A 1 276 ? 24.097 30.890 49.050 1.00 34.36 276 CYS A CA 1
ATOM 2136 C C . CYS A 1 276 ? 25.611 30.673 48.989 1.00 33.49 276 CYS A C 1
ATOM 2137 O O . CYS A 1 276 ? 26.067 29.535 48.881 1.00 33.42 276 CYS A O 1
ATOM 2140 N N . THR A 1 277 ? 26.388 31.754 49.054 1.00 33.98 277 THR A N 1
ATOM 2141 C CA . THR A 1 277 ? 27.850 31.643 48.993 1.00 34.99 277 THR A CA 1
ATOM 2142 C C . THR A 1 277 ? 28.553 32.071 50.284 1.00 36.93 277 THR A C 1
ATOM 2143 O O . THR A 1 277 ? 29.753 32.365 50.284 1.00 37.94 277 THR A O 1
ATOM 2147 N N . ASN A 1 278 ? 27.806 32.116 51.380 1.00 37.86 278 ASN A N 1
ATOM 2148 C CA . ASN A 1 278 ? 28.372 32.482 52.675 1.00 38.51 278 ASN A CA 1
ATOM 2149 C C . ASN A 1 278 ? 28.319 31.231 53.535 1.00 39.65 278 ASN A C 1
ATOM 2150 O O . ASN A 1 278 ? 27.262 30.847 54.024 1.00 40.61 278 ASN A O 1
ATOM 2155 N N . PRO A 1 279 ? 29.468 30.573 53.724 1.00 41.07 279 PRO A N 1
ATOM 2156 C CA . PRO A 1 279 ? 29.556 29.349 54.524 1.00 42.07 279 PRO A CA 1
ATOM 2157 C C . PRO A 1 279 ? 29.265 29.511 56.013 1.00 43.19 279 PRO A C 1
ATOM 2158 O O . PRO A 1 279 ? 29.174 28.522 56.737 1.00 43.11 279 PRO A O 1
ATOM 2162 N N . SER A 1 280 ? 29.113 30.750 56.469 1.00 44.31 280 SER A N 1
ATOM 2163 C CA . SER A 1 280 ? 28.860 30.996 57.887 1.00 46.77 280 SER A CA 1
ATOM 2164 C C . SER A 1 280 ? 27.384 30.988 58.262 1.00 48.23 280 SER A C 1
ATOM 2165 O O . SER A 1 280 ? 27.048 30.914 59.448 1.00 49.53 280 SER A O 1
ATOM 2168 N N . LEU A 1 281 ? 26.505 31.058 57.263 1.00 47.67 281 LEU A N 1
ATOM 2169 C CA . LEU A 1 281 ? 25.071 31.077 57.523 1.00 46.32 281 LEU A CA 1
ATOM 2170 C C . LEU A 1 281 ? 24.472 29.693 57.700 1.00 46.84 281 LEU A C 1
ATOM 2171 O O . LEU A 1 281 ? 25.004 28.700 57.212 1.00 46.66 281 LEU A O 1
ATOM 2176 N N . GLN A 1 282 ? 23.357 29.635 58.418 1.00 48.94 282 GLN A N 1
ATOM 2177 C CA . GLN A 1 282 ? 22.651 28.380 58.616 1.00 49.75 282 GLN A CA 1
ATOM 2178 C C . GLN A 1 282 ? 21.471 28.465 57.659 1.00 49.44 282 GLN A C 1
ATOM 2179 O O . GLN A 1 282 ? 21.048 29.566 57.297 1.00 48.01 282 GLN A O 1
ATOM 2185 N N . PRO A 1 283 ? 20.928 27.311 57.231 1.00 49.84 283 PRO A N 1
ATOM 2186 C CA . PRO A 1 283 ? 19.789 27.297 56.307 1.00 49.86 283 PRO A CA 1
ATOM 2187 C C . PRO A 1 283 ? 18.653 28.220 56.737 1.00 49.59 283 PRO A C 1
ATOM 2188 O O . PRO A 1 283 ? 18.291 28.269 57.911 1.00 50.92 283 PRO A O 1
ATOM 2192 N N . LEU A 1 284 ? 18.105 28.959 55.778 1.00 49.12 284 LEU A N 1
ATOM 2193 C CA . LEU A 1 284 ? 17.018 29.896 56.043 1.00 49.72 284 LEU A CA 1
ATOM 2194 C C . LEU A 1 284 ? 15.851 29.232 56.768 1.00 51.29 284 LEU A C 1
ATOM 2195 O O . LEU A 1 284 ? 15.168 29.868 57.574 1.00 51.41 284 LEU A O 1
ATOM 2200 N N . ALA A 1 285 ? 15.631 27.953 56.480 1.00 52.28 285 ALA A N 1
ATOM 2201 C CA . ALA A 1 285 ? 14.545 27.199 57.100 1.00 54.33 285 ALA A CA 1
ATOM 2202 C C . ALA A 1 285 ? 14.723 27.091 58.611 1.00 55.39 285 ALA A C 1
ATOM 2203 O O . ALA A 1 285 ? 13.794 27.360 59.371 1.00 55.98 285 ALA A O 1
ATOM 2205 N N . ASP A 1 286 ? 15.913 26.686 59.040 1.00 56.16 286 ASP A N 1
ATOM 2206 C CA . ASP A 1 286 ? 16.197 26.553 60.461 1.00 57.58 286 ASP A CA 1
ATOM 2207 C C . ASP A 1 286 ? 16.118 27.906 61.166 1.00 58.35 286 ASP A C 1
ATOM 2208 O O . ASP A 1 286 ? 15.564 28.009 62.261 1.00 59.00 286 ASP A O 1
ATOM 2213 N N . LEU A 1 287 ? 16.664 28.943 60.537 1.00 58.99 287 LEU A N 1
ATOM 2214 C CA . LEU A 1 287 ? 16.626 30.280 61.121 1.00 60.19 287 LEU A CA 1
ATOM 2215 C C . LEU A 1 287 ? 15.187 30.703 61.402 1.00 59.93 287 LEU A C 1
ATOM 2216 O O . LEU A 1 287 ? 14.827 30.978 62.545 1.00 59.36 287 LEU A O 1
ATOM 2221 N N . MET A 1 288 ? 14.372 30.749 60.352 1.00 59.93 288 MET A N 1
ATOM 2222 C CA . MET A 1 288 ? 12.969 31.140 60.469 1.00 60.52 288 MET A CA 1
ATOM 2223 C C . MET A 1 288 ? 12.216 30.300 61.499 1.00 61.12 288 MET A C 1
ATOM 2224 O O . MET A 1 288 ? 11.408 30.826 62.264 1.00 60.33 288 MET A O 1
ATOM 2229 N N . ASN A 1 289 ? 12.468 28.993 61.504 1.00 61.92 289 ASN A N 1
ATOM 2230 C CA . ASN A 1 289 ? 11.825 28.107 62.467 1.00 63.13 289 ASN A CA 1
ATOM 2231 C C . ASN A 1 289 ? 12.184 28.610 63.856 1.00 64.40 289 ASN A C 1
ATOM 2232 O O . ASN A 1 289 ? 11.335 29.132 64.581 1.00 64.18 289 ASN A O 1
ATOM 2237 N N . THR A 1 290 ? 13.455 28.457 64.213 1.00 65.88 290 THR A N 1
ATOM 2238 C CA . THR A 1 290 ? 13.948 28.898 65.510 1.00 67.68 290 THR A CA 1
ATOM 2239 C C . THR A 1 290 ? 13.354 30.260 65.850 1.00 69.40 290 THR A C 1
ATOM 2240 O O . THR A 1 290 ? 12.939 30.499 66.982 1.00 70.18 290 THR A O 1
ATOM 2244 N N . ALA A 1 291 ? 13.309 31.142 64.855 1.00 70.97 291 ALA A N 1
ATOM 2245 C CA . ALA A 1 291 ? 12.781 32.490 65.032 1.00 72.74 291 ALA A CA 1
ATOM 2246 C C . ALA A 1 291 ? 11.310 32.514 65.433 1.00 74.31 291 ALA A C 1
ATOM 2247 O O . ALA A 1 291 ? 10.939 33.177 66.400 1.00 74.61 291 ALA A O 1
ATOM 2249 N N . GLU A 1 292 ? 10.471 31.798 64.694 1.00 75.87 292 GLU A N 1
ATOM 2250 C CA . GLU A 1 292 ? 9.048 31.774 65.006 1.00 77.90 292 GLU A CA 1
ATOM 2251 C C . GLU A 1 292 ? 8.716 30.982 66.274 1.00 79.72 292 GLU A C 1
ATOM 2252 O O . GLU A 1 292 ? 7.700 31.239 66.922 1.00 80.22 292 GLU A O 1
ATOM 2258 N N . GLN A 1 293 ? 9.568 30.026 66.631 1.00 81.31 293 GLN A N 1
ATOM 2259 C CA . GLN A 1 293 ? 9.350 29.228 67.836 1.00 82.68 293 GLN A CA 1
ATOM 2260 C C . GLN A 1 293 ? 9.609 30.093 69.065 1.00 83.54 293 GLN A C 1
ATOM 2261 O O . GLN A 1 293 ? 10.016 29.598 70.118 1.00 83.76 293 GLN A O 1
ATOM 2267 N N . SER A 1 294 ? 9.368 31.391 68.915 1.00 83.88 294 SER A N 1
ATOM 2268 C CA . SER A 1 294 ? 9.575 32.345 69.992 1.00 84.35 294 SER A CA 1
ATOM 2269 C C . SER A 1 294 ? 8.969 33.695 69.623 1.00 85.10 294 SER A C 1
ATOM 2270 O O . SER A 1 294 ? 9.661 34.713 69.598 1.00 85.82 294 SER A O 1
ATOM 2273 N N . GLY A 1 295 ? 7.672 33.699 69.336 1.00 85.58 295 GLY A N 1
ATOM 2274 C CA . GLY A 1 295 ? 7.003 34.934 68.972 1.00 86.41 295 GLY A CA 1
ATOM 2275 C C . GLY A 1 295 ? 7.597 35.529 67.714 1.00 86.96 295 GLY A C 1
ATOM 2276 O O . GLY A 1 295 ? 7.908 34.804 66.771 1.00 87.31 295 GLY A O 1
ATOM 2277 N N . LYS A 1 296 ? 7.758 36.849 67.701 1.00 87.53 296 LYS A N 1
ATOM 2278 C CA . LYS A 1 296 ? 8.325 37.555 66.555 1.00 88.14 296 LYS A CA 1
ATOM 2279 C C . LYS A 1 296 ? 7.349 37.596 65.386 1.00 88.59 296 LYS A C 1
ATOM 2280 O O . LYS A 1 296 ? 7.304 38.573 64.636 1.00 88.60 296 LYS A O 1
ATOM 2286 N N . THR A 1 297 ? 6.574 36.524 65.241 1.00 89.15 297 THR A N 1
ATOM 2287 C CA . THR A 1 297 ? 5.596 36.390 64.166 1.00 89.72 297 THR A CA 1
ATOM 2288 C C . THR A 1 297 ? 5.037 37.727 63.679 1.00 89.88 297 THR A C 1
ATOM 2289 O O . THR A 1 297 ? 4.372 38.455 64.421 1.00 89.95 297 THR A O 1
ATOM 2293 N N . GLY A 1 298 ? 5.327 38.041 62.421 1.00 89.64 298 GLY A N 1
ATOM 2294 C CA . GLY A 1 298 ? 4.864 39.280 61.828 1.00 89.21 298 GLY A CA 1
ATOM 2295 C C . GLY A 1 298 ? 5.913 39.838 60.891 1.00 88.74 298 GLY A C 1
ATOM 2296 O O . GLY A 1 298 ? 6.667 39.086 60.273 1.00 88.92 298 GLY A O 1
ATOM 2297 N N . ASP A 1 299 ? 5.966 41.159 60.781 1.00 88.49 299 ASP A N 1
ATOM 2298 C CA . ASP A 1 299 ? 6.942 41.804 59.918 1.00 88.36 299 ASP A CA 1
ATOM 2299 C C . ASP A 1 299 ? 8.356 41.533 60.422 1.00 87.66 299 ASP A C 1
ATOM 2300 O O . ASP A 1 299 ? 9.333 41.730 59.697 1.00 87.34 299 ASP A O 1
ATOM 2305 N N . GLN A 1 300 ? 8.459 41.077 61.666 1.00 86.86 300 GLN A N 1
ATOM 2306 C CA . GLN A 1 300 ? 9.758 40.781 62.253 1.00 85.99 300 GLN A CA 1
ATOM 2307 C C . GLN A 1 300 ? 10.385 39.595 61.529 1.00 85.01 300 GLN A C 1
ATOM 2308 O O . GLN A 1 300 ? 11.541 39.655 61.112 1.00 84.88 300 GLN A O 1
ATOM 2314 N N . LEU A 1 301 ? 9.616 38.516 61.385 1.00 83.14 301 LEU A N 1
ATOM 2315 C CA . LEU A 1 301 ? 10.098 37.324 60.697 1.00 81.02 301 LEU A CA 1
ATOM 2316 C C . LEU A 1 301 ? 10.436 37.671 59.253 1.00 79.96 301 LEU A C 1
ATOM 2317 O O . LEU A 1 301 ? 11.353 37.098 58.664 1.00 79.71 301 LEU A O 1
ATOM 2322 N N . GLN A 1 302 ? 9.691 38.617 58.688 1.00 78.56 302 GLN A N 1
ATOM 2323 C CA . GLN A 1 302 ? 9.917 39.042 57.313 1.00 77.11 302 GLN A CA 1
ATOM 2324 C C . GLN A 1 302 ? 11.325 39.617 57.195 1.00 75.70 302 GLN A C 1
ATOM 2325 O O . GLN A 1 302 ? 12.159 39.101 56.448 1.00 75.32 302 GLN A O 1
ATOM 2331 N N . ALA A 1 303 ? 11.579 40.684 57.949 1.00 73.15 303 ALA A N 1
ATOM 2332 C CA . ALA A 1 303 ? 12.875 41.353 57.955 1.00 70.49 303 ALA A CA 1
ATOM 2333 C C . ALA A 1 303 ? 14.021 40.385 58.234 1.00 69.05 303 ALA A C 1
ATOM 2334 O O . ALA A 1 303 ? 15.079 40.475 57.615 1.00 69.04 303 ALA A O 1
ATOM 2336 N N . ILE A 1 304 ? 13.809 39.465 59.169 1.00 68.09 304 ILE A N 1
ATOM 2337 C CA . ILE A 1 304 ? 14.830 38.482 59.523 1.00 66.81 304 ILE A CA 1
ATOM 2338 C C . ILE A 1 304 ? 15.271 37.699 58.294 1.00 66.70 304 ILE A C 1
ATOM 2339 O O . ILE A 1 304 ? 16.436 37.309 58.178 1.00 67.36 304 ILE A O 1
ATOM 2344 N N . GLU A 1 305 ? 14.332 37.474 57.379 1.00 65.76 305 GLU A N 1
ATOM 2345 C CA . GLU A 1 305 ? 14.615 36.746 56.150 1.00 64.82 305 GLU A CA 1
ATOM 2346 C C . GLU A 1 305 ? 15.367 37.618 55.155 1.00 63.91 305 GLU A C 1
ATOM 2347 O O . GLU A 1 305 ? 16.276 37.147 54.473 1.00 63.62 305 GLU A O 1
ATOM 2353 N N . ASP A 1 306 ? 14.989 38.889 55.071 1.00 63.21 306 ASP A N 1
ATOM 2354 C CA . ASP A 1 306 ? 15.652 39.805 54.153 1.00 63.16 306 ASP A CA 1
ATOM 2355 C C . ASP A 1 306 ? 17.140 39.877 54.478 1.00 62.04 306 ASP A C 1
ATOM 2356 O O . ASP A 1 306 ? 17.979 39.867 53.576 1.00 61.93 306 ASP A O 1
ATOM 2361 N N . GLU A 1 307 ? 17.461 39.946 55.768 1.00 60.26 307 GLU A N 1
ATOM 2362 C CA . GLU A 1 307 ? 18.850 40.021 56.211 1.00 59.18 307 GLU A CA 1
ATOM 2363 C C . GLU A 1 307 ? 19.638 38.768 55.851 1.00 57.12 307 GLU A C 1
ATOM 2364 O O . GLU A 1 307 ? 20.766 38.857 55.358 1.00 56.55 307 GLU A O 1
ATOM 2370 N N . TRP A 1 308 ? 19.053 37.603 56.116 1.00 54.55 308 TRP A N 1
ATOM 2371 C CA . TRP A 1 308 ? 19.703 36.338 55.787 1.00 52.22 308 TRP A CA 1
ATOM 2372 C C . TRP A 1 308 ? 20.017 36.382 54.299 1.00 51.51 308 TRP A C 1
ATOM 2373 O O . TRP A 1 308 ? 21.165 36.255 53.882 1.00 50.83 308 TRP A O 1
ATOM 2384 N N . MET A 1 309 ? 18.968 36.574 53.507 1.00 51.43 309 MET A N 1
ATOM 2385 C CA . MET A 1 309 ? 19.086 36.639 52.060 1.00 51.02 309 MET A CA 1
ATOM 2386 C C . MET A 1 309 ? 20.231 37.578 51.677 1.00 50.95 309 MET A C 1
ATOM 2387 O O . MET A 1 309 ? 20.972 37.314 50.730 1.00 49.81 309 MET A O 1
ATOM 2392 N N . ALA A 1 310 ? 20.380 38.669 52.423 1.00 50.04 310 ALA A N 1
ATOM 2393 C CA . ALA A 1 310 ? 21.434 39.637 52.138 1.00 50.19 310 ALA A CA 1
ATOM 2394 C C . ALA A 1 310 ? 22.799 39.061 52.467 1.00 50.02 310 ALA A C 1
ATOM 2395 O O . ALA A 1 310 ? 23.760 39.233 51.713 1.00 48.97 310 ALA A O 1
ATOM 2397 N N . LYS A 1 311 ? 22.879 38.372 53.599 1.00 50.40 311 LYS A N 1
ATOM 2398 C CA . LYS A 1 311 ? 24.129 37.765 54.030 1.00 50.42 311 LYS A CA 1
ATOM 2399 C C . LYS A 1 311 ? 24.491 36.588 53.125 1.00 48.88 311 LYS A C 1
ATOM 2400 O O . LYS A 1 311 ? 25.663 36.339 52.862 1.00 48.51 311 LYS A O 1
ATOM 2406 N N . ALA A 1 312 ? 23.475 35.876 52.643 1.00 48.43 312 ALA A N 1
ATOM 2407 C CA . ALA A 1 312 ? 23.676 34.716 51.776 1.00 46.45 312 ALA A CA 1
ATOM 2408 C C . ALA A 1 312 ? 24.437 35.050 50.500 1.00 44.52 312 ALA A C 1
ATOM 2409 O O . ALA A 1 312 ? 25.130 34.197 49.949 1.00 44.52 312 ALA A O 1
ATOM 2411 N N . ASN A 1 313 ? 24.306 36.286 50.031 1.00 42.71 313 ASN A N 1
ATOM 2412 C CA . ASN A 1 313 ? 24.994 36.713 48.816 1.00 43.80 313 ASN A CA 1
ATOM 2413 C C . ASN A 1 313 ? 24.743 35.697 47.691 1.00 41.64 313 ASN A C 1
ATOM 2414 O O . ASN A 1 313 ? 25.668 35.054 47.187 1.00 41.19 313 ASN A O 1
ATOM 2419 N N . LEU A 1 314 ? 23.473 35.571 47.315 1.00 39.43 314 LEU A N 1
ATOM 2420 C CA . LEU A 1 314 ? 23.027 34.644 46.280 1.00 38.57 314 LEU A CA 1
ATOM 2421 C C . LEU A 1 314 ? 23.556 34.968 44.888 1.00 37.33 314 LEU A C 1
ATOM 2422 O O . LEU A 1 314 ? 23.601 36.123 44.475 1.00 36.67 314 LEU A O 1
ATOM 2427 N N . LYS A 1 315 ? 23.943 33.933 44.156 1.00 37.63 315 LYS A N 1
ATOM 2428 C CA . LYS A 1 315 ? 24.460 34.117 42.807 1.00 36.49 315 LYS A CA 1
ATOM 2429 C C . LYS A 1 315 ? 24.131 32.904 41.953 1.00 36.68 315 LYS A C 1
ATOM 2430 O O . LYS A 1 315 ? 23.829 31.828 42.475 1.00 35.89 315 LYS A O 1
ATOM 2436 N N . ARG A 1 316 ? 24.179 33.084 40.636 1.00 35.71 316 ARG A N 1
ATOM 2437 C CA . ARG A 1 316 ? 23.987 31.959 39.739 1.00 33.65 316 ARG A CA 1
ATOM 2438 C C . ARG A 1 316 ? 25.345 31.289 39.904 1.00 32.33 316 ARG A C 1
ATOM 2439 O O . ARG A 1 316 ? 26.322 31.958 40.245 1.00 32.43 316 ARG A O 1
ATOM 2447 N N . PHE A 1 317 ? 25.429 29.988 39.671 1.00 31.93 317 PHE A N 1
ATOM 2448 C CA . PHE A 1 317 ? 26.702 29.300 39.844 1.00 32.12 317 PHE A CA 1
ATOM 2449 C C . PHE A 1 317 ? 27.874 29.840 39.007 1.00 32.03 317 PHE A C 1
ATOM 2450 O O . PHE A 1 317 ? 28.986 30.000 39.521 1.00 29.95 317 PHE A O 1
ATOM 2458 N N . ASP A 1 318 ? 27.645 30.109 37.723 1.00 32.58 318 ASP A N 1
ATOM 2459 C CA . ASP A 1 318 ? 28.720 30.621 36.872 1.00 31.71 318 ASP A CA 1
ATOM 2460 C C . ASP A 1 318 ? 29.346 31.883 37.449 1.00 32.20 318 ASP A C 1
ATOM 2461 O O . ASP A 1 318 ? 30.560 32.059 37.390 1.00 33.15 318 ASP A O 1
ATOM 2466 N N . ASP A 1 319 ? 28.517 32.773 37.982 1.00 33.57 319 ASP A N 1
ATOM 2467 C CA . ASP A 1 319 ? 29.020 34.012 38.563 1.00 35.83 319 ASP A CA 1
ATOM 2468 C C . ASP A 1 319 ? 29.787 33.726 39.841 1.00 35.39 319 ASP A C 1
ATOM 2469 O O . ASP A 1 319 ? 30.786 34.379 40.128 1.00 36.21 319 ASP A O 1
ATOM 2474 N N . ALA A 1 320 ? 29.318 32.755 40.613 1.00 34.15 320 ALA A N 1
ATOM 2475 C CA . ALA A 1 320 ? 30.007 32.404 41.842 1.00 34.70 320 ALA A CA 1
ATOM 2476 C C . ALA A 1 320 ? 31.394 31.903 41.457 1.00 35.24 320 ALA A C 1
ATOM 2477 O O . ALA A 1 320 ? 32.389 32.251 42.102 1.00 35.13 320 ALA A O 1
ATOM 2479 N N . VAL A 1 321 ? 31.456 31.094 40.398 1.00 36.00 321 VAL A N 1
ATOM 2480 C CA . VAL A 1 321 ? 32.728 30.548 39.921 1.00 34.78 321 VAL A CA 1
ATOM 2481 C C . VAL A 1 321 ? 33.658 31.663 39.477 1.00 35.27 321 VAL A C 1
ATOM 2482 O O . VAL A 1 321 ? 34.824 31.704 39.859 1.00 35.80 321 VAL A O 1
ATOM 2486 N N . VAL A 1 322 ? 33.136 32.572 38.665 1.00 35.24 322 VAL A N 1
ATOM 2487 C CA . VAL A 1 322 ? 33.938 33.673 38.176 1.00 35.92 322 VAL A CA 1
ATOM 2488 C C . VAL A 1 322 ? 34.431 34.559 39.314 1.00 37.93 322 VAL A C 1
ATOM 2489 O O . VAL A 1 322 ? 35.558 35.050 39.272 1.00 39.12 322 VAL A O 1
ATOM 2493 N N . ASP A 1 323 ? 33.604 34.749 40.338 1.00 38.68 323 ASP A N 1
ATOM 2494 C CA . ASP A 1 323 ? 33.999 35.576 41.477 1.00 38.01 323 ASP A CA 1
ATOM 2495 C C . ASP A 1 323 ? 35.175 34.979 42.242 1.00 37.43 323 ASP A C 1
ATOM 2496 O O . ASP A 1 323 ? 36.015 35.710 42.766 1.00 37.49 323 ASP A O 1
ATOM 2501 N N . VAL A 1 324 ? 35.233 33.654 42.310 1.00 37.06 324 VAL A N 1
ATOM 2502 C CA . VAL A 1 324 ? 36.330 32.982 42.995 1.00 36.87 324 VAL A CA 1
ATOM 2503 C C . VAL A 1 324 ? 37.585 33.062 42.120 1.00 38.94 324 VAL A C 1
ATOM 2504 O O . VAL A 1 324 ? 38.704 33.224 42.622 1.00 38.21 324 VAL A O 1
ATOM 2508 N N . ILE A 1 325 ? 37.400 32.959 40.808 1.00 38.64 325 ILE A N 1
ATOM 2509 C CA . ILE A 1 325 ? 38.535 33.031 39.901 1.00 39.70 325 ILE A CA 1
ATOM 2510 C C . ILE A 1 325 ? 39.226 34.384 39.995 1.00 40.57 325 ILE A C 1
ATOM 2511 O O . ILE A 1 325 ? 40.454 34.454 40.027 1.00 40.86 325 ILE A O 1
ATOM 2516 N N . ASN A 1 326 ? 38.443 35.455 40.058 1.00 42.03 326 ASN A N 1
ATOM 2517 C CA . ASN A 1 326 ? 39.021 36.790 40.125 1.00 45.37 326 ASN A CA 1
ATOM 2518 C C . ASN A 1 326 ? 39.544 37.186 41.508 1.00 46.50 326 ASN A C 1
ATOM 2519 O O . ASN A 1 326 ? 39.973 38.323 41.709 1.00 47.16 326 ASN A O 1
ATOM 2524 N N . SER A 1 327 ? 39.512 36.251 42.455 1.00 47.46 327 SER A N 1
ATOM 2525 C CA . SER A 1 327 ? 40.009 36.521 43.801 1.00 49.67 327 SER A CA 1
ATOM 2526 C C . SER A 1 327 ? 40.895 35.375 44.301 1.00 50.97 327 SER A C 1
ATOM 2527 O O . SER A 1 327 ? 41.013 35.148 45.505 1.00 50.72 327 SER A O 1
ATOM 2530 N N . SER A 1 328 ? 41.508 34.654 43.363 1.00 51.87 328 SER A N 1
ATOM 2531 C CA . SER A 1 328 ? 42.402 33.546 43.688 1.00 53.42 328 SER A CA 1
ATOM 2532 C C . SER A 1 328 ? 43.783 33.831 43.109 1.00 54.77 328 SER A C 1
ATOM 2533 O O . SER A 1 328 ? 44.020 33.632 41.915 1.00 56.38 328 SER A O 1
ATOM 2536 N N . SER A 1 329 ? 44.693 34.295 43.960 1.00 54.81 329 SER A N 1
ATOM 2537 C CA . SER A 1 329 ? 46.049 34.623 43.533 1.00 55.09 329 SER A CA 1
ATOM 2538 C C . SER A 1 329 ? 46.771 33.442 42.909 1.00 53.94 329 SER A C 1
ATOM 2539 O O . SER A 1 329 ? 47.709 33.628 42.138 1.00 55.34 329 SER A O 1
ATOM 2542 N N . SER A 1 330 ? 46.337 32.228 43.234 1.00 52.54 330 SER A N 1
ATOM 2543 C CA . SER A 1 330 ? 46.984 31.040 42.688 1.00 51.26 330 SER A CA 1
ATOM 2544 C C . SER A 1 330 ? 46.686 30.842 41.204 1.00 50.56 330 SER A C 1
ATOM 2545 O O . SER A 1 330 ? 47.238 29.939 40.576 1.00 50.48 330 SER A O 1
ATOM 2548 N N . ILE A 1 331 ? 45.816 31.679 40.646 1.00 48.84 331 ILE A N 1
ATOM 2549 C CA . ILE A 1 331 ? 45.456 31.571 39.232 1.00 47.94 331 ILE A CA 1
ATOM 2550 C C . ILE A 1 331 ? 46.231 32.590 38.407 1.00 47.27 331 ILE A C 1
ATOM 2551 O O . ILE A 1 331 ? 45.990 33.793 38.492 1.00 46.48 331 ILE A O 1
ATOM 2556 N N . ARG A 1 332 ? 47.153 32.097 37.591 1.00 46.52 332 ARG A N 1
ATOM 2557 C CA . ARG A 1 332 ? 47.984 32.978 36.786 1.00 47.56 332 ARG A CA 1
ATOM 2558 C C . ARG A 1 332 ? 47.256 33.635 35.620 1.00 45.27 332 ARG A C 1
ATOM 2559 O O . ARG A 1 332 ? 47.521 34.792 35.288 1.00 45.77 332 ARG A O 1
ATOM 2567 N N . ASN A 1 333 ? 46.335 32.903 35.006 1.00 42.44 333 ASN A N 1
ATOM 2568 C CA . ASN A 1 333 ? 45.586 33.430 33.873 1.00 40.69 333 ASN A CA 1
ATOM 2569 C C . ASN A 1 333 ? 44.094 33.433 34.187 1.00 39.98 333 ASN A C 1
ATOM 2570 O O . ASN A 1 333 ? 43.341 32.599 33.685 1.00 39.61 333 ASN A O 1
ATOM 2575 N N . PRO A 1 334 ? 43.651 34.381 35.031 1.00 40.14 334 PRO A N 1
ATOM 2576 C CA . PRO A 1 334 ? 42.246 34.507 35.431 1.00 39.35 334 PRO A CA 1
ATOM 2577 C C . PRO A 1 334 ? 41.276 34.765 34.282 1.00 38.55 334 PRO A C 1
ATOM 2578 O O . PRO A 1 334 ? 40.197 34.179 34.234 1.00 38.03 334 PRO A O 1
ATOM 2582 N N . LYS A 1 335 ? 41.656 35.650 33.368 1.00 37.71 335 LYS A N 1
ATOM 2583 C CA . LYS A 1 335 ? 40.808 35.974 32.225 1.00 38.08 335 LYS A CA 1
ATOM 2584 C C . LYS A 1 335 ? 40.651 34.761 31.318 1.00 36.97 335 LYS A C 1
ATOM 2585 O O . LYS A 1 335 ? 39.557 34.477 30.827 1.00 36.84 335 LYS A O 1
ATOM 2591 N N . ASP A 1 336 ? 41.744 34.037 31.107 1.00 36.21 336 ASP A N 1
ATOM 2592 C CA . ASP A 1 336 ? 41.702 32.853 30.264 1.00 35.57 336 ASP A CA 1
ATOM 2593 C C . ASP A 1 336 ? 40.909 31.747 30.956 1.00 35.64 336 ASP A C 1
ATOM 2594 O O . ASP A 1 336 ? 40.098 31.064 30.325 1.00 33.95 336 ASP A O 1
ATOM 2599 N N . VAL A 1 337 ? 41.137 31.577 32.258 1.00 35.49 337 VAL A N 1
ATOM 2600 C CA . VAL A 1 337 ? 40.432 30.548 33.021 1.00 35.36 337 VAL A CA 1
ATOM 2601 C C . VAL A 1 337 ? 38.922 30.790 33.022 1.00 34.76 337 VAL A C 1
ATOM 2602 O O . VAL A 1 337 ? 38.138 29.875 32.786 1.00 33.85 337 VAL A O 1
ATOM 2606 N N . ALA A 1 338 ? 38.518 32.025 33.287 1.00 35.56 338 ALA A N 1
ATOM 2607 C CA . ALA A 1 338 ? 37.105 32.368 33.312 1.00 35.54 338 ALA A CA 1
ATOM 2608 C C . ALA A 1 338 ? 36.443 32.067 31.965 1.00 36.52 338 ALA A C 1
ATOM 2609 O O . ALA A 1 338 ? 35.456 31.324 31.900 1.00 36.98 338 ALA A O 1
ATOM 2611 N N . ALA A 1 339 ? 36.985 32.639 30.892 1.00 35.85 339 ALA A N 1
ATOM 2612 C CA . ALA A 1 339 ? 36.425 32.429 29.555 1.00 35.73 339 ALA A CA 1
ATOM 2613 C C . ALA A 1 339 ? 36.268 30.950 29.226 1.00 35.57 339 ALA A C 1
ATOM 2614 O O . ALA A 1 339 ? 35.215 30.526 28.736 1.00 36.63 339 ALA A O 1
ATOM 2616 N N . LYS A 1 340 ? 37.309 30.168 29.500 1.00 35.23 340 LYS A N 1
ATOM 2617 C CA . LYS A 1 340 ? 37.276 28.737 29.227 1.00 35.54 340 LYS A CA 1
ATOM 2618 C C . LYS A 1 340 ? 36.254 28.024 30.095 1.00 35.86 340 LYS A C 1
ATOM 2619 O O . LYS A 1 340 ? 35.613 27.081 29.647 1.00 34.58 340 LYS A O 1
ATOM 2625 N N . TYR A 1 341 ? 36.107 28.464 31.341 1.00 36.79 341 TYR A N 1
ATOM 2626 C CA . TYR A 1 341 ? 35.129 27.848 32.232 1.00 35.88 341 TYR A CA 1
ATOM 2627 C C . TYR A 1 341 ? 33.715 28.096 31.701 1.00 37.47 341 TYR A C 1
ATOM 2628 O O . TYR A 1 341 ? 32.901 27.174 31.607 1.00 37.89 341 TYR A O 1
ATOM 2637 N N . LEU A 1 342 ? 33.432 29.353 31.366 1.00 38.90 342 LEU A N 1
ATOM 2638 C CA . LEU A 1 342 ? 32.121 29.746 30.853 1.00 40.74 342 LEU A CA 1
ATOM 2639 C C . LEU A 1 342 ? 31.742 29.029 29.562 1.00 42.03 342 LEU A C 1
ATOM 2640 O O . LEU A 1 342 ? 30.610 28.564 29.411 1.00 41.95 342 LEU A O 1
ATOM 2645 N N . GLN A 1 343 ? 32.694 28.941 28.638 1.00 43.70 343 GLN A N 1
ATOM 2646 C CA . GLN A 1 343 ? 32.475 28.288 27.348 1.00 45.28 343 GLN A CA 1
ATOM 2647 C C . GLN A 1 343 ? 32.082 26.820 27.494 1.00 45.16 343 GLN A C 1
ATOM 2648 O O . GLN A 1 343 ? 31.125 26.356 26.872 1.00 44.54 343 GLN A O 1
ATOM 2654 N N . ALA A 1 344 ? 32.825 26.094 28.324 1.00 44.32 344 ALA A N 1
ATOM 2655 C CA . ALA A 1 344 ? 32.581 24.671 28.533 1.00 42.69 344 ALA A CA 1
ATOM 2656 C C . ALA A 1 344 ? 31.385 24.336 29.428 1.00 42.81 344 ALA A C 1
ATOM 2657 O O . ALA A 1 344 ? 30.634 23.406 29.139 1.00 41.68 344 ALA A O 1
ATOM 2659 N N . ALA A 1 345 ? 31.207 25.092 30.508 1.00 43.89 345 ALA A N 1
ATOM 2660 C CA . ALA A 1 345 ? 30.112 24.843 31.447 1.00 43.69 345 ALA A CA 1
ATOM 2661 C C . ALA A 1 345 ? 28.754 25.325 30.943 1.00 44.08 345 ALA A C 1
ATOM 2662 O O . ALA A 1 345 ? 27.724 25.080 31.575 1.00 42.99 345 ALA A O 1
ATOM 2664 N N . LYS A 1 346 ? 28.751 26.013 29.807 1.00 43.98 346 LYS A N 1
ATOM 2665 C CA . LYS A 1 346 ? 27.509 26.534 29.250 1.00 44.24 346 LYS A CA 1
ATOM 2666 C C . LYS A 1 346 ? 26.488 25.412 29.041 1.00 43.94 346 LYS A C 1
ATOM 2667 O O . LYS A 1 346 ? 26.724 24.477 28.279 1.00 42.62 346 LYS A O 1
ATOM 2673 N N . GLY A 1 347 ? 25.362 25.505 29.745 1.00 43.55 347 GLY A N 1
ATOM 2674 C CA . GLY A 1 347 ? 24.317 24.503 29.617 1.00 42.99 347 GLY A CA 1
ATOM 2675 C C . GLY A 1 347 ? 24.568 23.191 30.340 1.00 42.52 347 GLY A C 1
ATOM 2676 O O . GLY A 1 347 ? 23.825 22.229 30.150 1.00 42.72 347 GLY A O 1
ATOM 2677 N N . LYS A 1 348 ? 25.598 23.148 31.181 1.00 40.91 348 LYS A N 1
ATOM 2678 C CA . LYS A 1 348 ? 25.931 21.934 31.919 1.00 38.65 348 LYS A CA 1
ATOM 2679 C C . LYS A 1 348 ? 25.342 21.907 33.324 1.00 36.39 348 LYS A C 1
ATOM 2680 O O . LYS A 1 348 ? 24.979 22.942 33.874 1.00 33.82 348 LYS A O 1
ATOM 2686 N N . SER A 1 349 ? 25.254 20.715 33.902 1.00 33.95 349 SER A N 1
ATOM 2687 C CA . SER A 1 349 ? 24.712 20.569 35.249 1.00 34.71 349 SER A CA 1
ATOM 2688 C C . SER A 1 349 ? 25.736 21.100 36.238 1.00 34.34 349 SER A C 1
ATOM 2689 O O . SER A 1 349 ? 26.891 21.323 35.876 1.00 35.34 349 SER A O 1
ATOM 2692 N N . ASN A 1 350 ? 25.322 21.298 37.483 1.00 35.29 350 ASN A N 1
ATOM 2693 C CA . ASN A 1 350 ? 26.246 21.812 38.489 1.00 37.09 350 ASN A CA 1
ATOM 2694 C C . ASN A 1 350 ? 27.441 20.888 38.667 1.00 37.10 350 ASN A C 1
ATOM 2695 O O . ASN A 1 350 ? 28.580 21.346 38.726 1.00 38.20 350 ASN A O 1
ATOM 2700 N N . ARG A 1 351 ? 27.185 19.587 38.746 1.00 37.58 351 ARG A N 1
ATOM 2701 C CA . ARG A 1 351 ? 28.269 18.627 38.909 1.00 38.58 351 ARG A CA 1
ATOM 2702 C C . ARG A 1 351 ? 29.263 18.741 37.748 1.00 38.22 351 ARG A C 1
ATOM 2703 O O . ARG A 1 351 ? 30.470 18.755 37.966 1.00 38.85 351 ARG A O 1
ATOM 2711 N N . GLU A 1 352 ? 28.760 18.825 36.517 1.00 37.48 352 GLU A N 1
ATOM 2712 C CA . GLU A 1 352 ? 29.642 18.944 35.351 1.00 38.57 352 GLU A CA 1
ATOM 2713 C C . GLU A 1 352 ? 30.399 20.264 35.395 1.00 37.30 352 GLU A C 1
ATOM 2714 O O . GLU A 1 352 ? 31.594 20.316 35.096 1.00 37.24 352 GLU A O 1
ATOM 2720 N N . ALA A 1 353 ? 29.693 21.325 35.777 1.00 37.73 353 ALA A N 1
ATOM 2721 C CA . ALA A 1 353 ? 30.292 22.648 35.876 1.00 37.46 353 ALA A CA 1
ATOM 2722 C C . ALA A 1 353 ? 31.389 22.660 36.934 1.00 36.81 353 ALA A C 1
ATOM 2723 O O . ALA A 1 353 ? 32.417 23.297 36.749 1.00 35.71 353 ALA A O 1
ATOM 2725 N N . ARG A 1 354 ? 31.170 21.963 38.047 1.00 38.36 354 ARG A N 1
ATOM 2726 C CA . ARG A 1 354 ? 32.180 21.914 39.105 1.00 38.72 354 ARG A CA 1
ATOM 2727 C C . ARG A 1 354 ? 33.390 21.114 38.638 1.00 39.32 354 ARG A C 1
ATOM 2728 O O . ARG A 1 354 ? 34.526 21.423 38.992 1.00 40.07 354 ARG A O 1
ATOM 2736 N N . ALA A 1 355 ? 33.146 20.082 37.839 1.00 38.94 355 ALA A N 1
ATOM 2737 C CA . ALA A 1 355 ? 34.236 19.262 37.342 1.00 39.26 355 ALA A CA 1
ATOM 2738 C C . ALA A 1 355 ? 35.077 20.095 36.385 1.00 39.23 355 ALA A C 1
ATOM 2739 O O . ALA A 1 355 ? 36.297 19.952 36.330 1.00 38.92 355 ALA A O 1
ATOM 2741 N N . ILE A 1 356 ? 34.414 20.972 35.636 1.00 38.69 356 ILE A N 1
ATOM 2742 C CA . ILE A 1 356 ? 35.097 21.836 34.681 1.00 37.35 356 ILE A CA 1
ATOM 2743 C C . ILE A 1 356 ? 35.968 22.875 35.386 1.00 37.74 356 ILE A C 1
ATOM 2744 O O . ILE A 1 356 ? 37.143 23.041 35.050 1.00 35.77 356 ILE A O 1
ATOM 2749 N N . ALA A 1 357 ? 35.391 23.565 36.367 1.00 38.70 357 ALA A N 1
ATOM 2750 C CA . ALA A 1 357 ? 36.121 24.577 37.123 1.00 40.02 357 ALA A CA 1
ATOM 2751 C C . ALA A 1 357 ? 37.314 23.921 37.798 1.00 40.77 357 ALA A C 1
ATOM 2752 O O . ALA A 1 357 ? 38.392 24.513 37.918 1.00 39.95 357 ALA A O 1
ATOM 2754 N N . SER A 1 358 ? 37.109 22.684 38.231 1.00 41.44 358 SER A N 1
ATOM 2755 C CA . SER A 1 358 ? 38.156 21.933 38.896 1.00 42.70 358 SER A CA 1
ATOM 2756 C C . SER A 1 358 ? 39.302 21.695 37.910 1.00 43.01 358 SER A C 1
ATOM 2757 O O . SER A 1 358 ? 40.454 22.039 38.185 1.00 44.16 358 SER A O 1
ATOM 2760 N N . SER A 1 359 ? 38.981 21.126 36.753 1.00 41.44 359 SER A N 1
ATOM 2761 C CA . SER A 1 359 ? 39.990 20.847 35.734 1.00 42.16 359 SER A CA 1
ATOM 2762 C C . SER A 1 359 ? 40.799 22.079 35.349 1.00 41.68 359 SER A C 1
ATOM 2763 O O . SER A 1 359 ? 41.924 21.961 34.860 1.00 41.40 359 SER A O 1
ATOM 2766 N N . LEU A 1 360 ? 40.221 23.256 35.566 1.00 40.34 360 LEU A N 1
ATOM 2767 C CA . LEU A 1 360 ? 40.877 24.511 35.228 1.00 38.66 360 LEU A CA 1
ATOM 2768 C C . LEU A 1 360 ? 41.668 25.107 36.390 1.00 40.02 360 LEU A C 1
ATOM 2769 O O . LEU A 1 360 ? 42.148 26.236 36.304 1.00 39.31 360 LEU A O 1
ATOM 2774 N N . GLY A 1 361 ? 41.796 24.347 37.473 1.00 40.24 361 GLY A N 1
ATOM 2775 C CA . GLY A 1 361 ? 42.549 24.814 38.622 1.00 42.43 361 GLY A CA 1
ATOM 2776 C C . GLY A 1 361 ? 41.839 25.822 39.503 1.00 43.69 361 GLY A C 1
ATOM 2777 O O . GLY A 1 361 ? 42.487 26.628 40.164 1.00 42.98 361 GLY A O 1
ATOM 2778 N N . VAL A 1 362 ? 40.511 25.791 39.517 1.00 45.38 362 VAL A N 1
ATOM 2779 C CA . VAL A 1 362 ? 39.760 26.720 40.352 1.00 45.43 362 VAL A CA 1
ATOM 2780 C C . VAL A 1 362 ? 39.548 26.096 41.719 1.00 46.03 362 VAL A C 1
ATOM 2781 O O . VAL A 1 362 ? 39.216 24.914 41.828 1.00 45.89 362 VAL A O 1
ATOM 2785 N N . PRO A 1 363 ? 39.751 26.882 42.787 1.00 46.85 363 PRO A N 1
ATOM 2786 C CA . PRO A 1 363 ? 39.573 26.380 44.153 1.00 47.85 363 PRO A CA 1
ATOM 2787 C C . PRO A 1 363 ? 38.123 25.980 44.426 1.00 48.45 363 PRO A C 1
ATOM 2788 O O . PRO A 1 363 ? 37.208 26.425 43.736 1.00 49.27 363 PRO A O 1
ATOM 2792 N N . GLU A 1 364 ? 37.928 25.135 45.433 1.00 49.87 364 GLU A N 1
ATOM 2793 C CA . GLU A 1 364 ? 36.599 24.665 45.829 1.00 50.12 364 GLU A CA 1
ATOM 2794 C C . GLU A 1 364 ? 35.612 25.835 45.892 1.00 48.23 364 GLU A C 1
ATOM 2795 O O . GLU A 1 364 ? 35.875 26.842 46.549 1.00 47.76 364 GLU A O 1
ATOM 2801 N N . ILE A 1 365 ? 34.479 25.699 45.209 1.00 46.19 365 ILE A N 1
ATOM 2802 C CA . ILE A 1 365 ? 33.467 26.754 45.200 1.00 44.99 365 ILE A CA 1
ATOM 2803 C C . ILE A 1 365 ? 32.382 26.479 46.237 1.00 44.75 365 ILE A C 1
ATOM 2804 O O . ILE A 1 365 ? 31.713 25.446 46.180 1.00 45.84 365 ILE A O 1
ATOM 2809 N N . PHE A 1 366 ? 32.204 27.388 47.191 1.00 43.38 366 PHE A N 1
ATOM 2810 C CA . PHE A 1 366 ? 31.151 27.189 48.176 1.00 41.17 366 PHE A CA 1
ATOM 2811 C C . PHE A 1 366 ? 29.867 27.711 47.559 1.00 39.59 366 PHE A C 1
ATOM 2812 O O . PHE A 1 366 ? 29.697 28.921 47.383 1.00 38.85 366 PHE A O 1
ATOM 2820 N N . PHE A 1 367 ? 28.966 26.794 47.238 1.00 37.52 367 PHE A N 1
ATOM 2821 C CA . PHE A 1 367 ? 27.702 27.153 46.610 1.00 34.67 367 PHE A CA 1
ATOM 2822 C C . PHE A 1 367 ? 26.632 26.200 47.143 1.00 32.67 367 PHE A C 1
ATOM 2823 O O . PHE A 1 367 ? 26.740 24.984 46.970 1.00 31.50 367 PHE A O 1
ATOM 2831 N N . ASP A 1 368 ? 25.611 26.759 47.789 1.00 31.15 368 ASP A N 1
ATOM 2832 C CA . ASP A 1 368 ? 24.532 25.969 48.378 1.00 32.33 368 ASP A CA 1
ATOM 2833 C C . ASP A 1 368 ? 23.154 26.520 48.003 1.00 31.67 368 ASP A C 1
ATOM 2834 O O . ASP A 1 368 ? 22.711 27.523 48.563 1.00 31.79 368 ASP A O 1
ATOM 2839 N N . TRP A 1 369 ? 22.462 25.866 47.076 1.00 32.44 369 TRP A N 1
ATOM 2840 C CA . TRP A 1 369 ? 21.147 26.357 46.685 1.00 32.53 369 TRP A CA 1
ATOM 2841 C C . TRP A 1 369 ? 20.030 25.701 47.478 1.00 32.55 369 TRP A C 1
ATOM 2842 O O . TRP A 1 369 ? 18.857 25.952 47.228 1.00 33.75 369 TRP A O 1
ATOM 2853 N N . ASP A 1 370 ? 20.394 24.865 48.440 1.00 33.20 370 ASP A N 1
ATOM 2854 C CA . ASP A 1 370 ? 19.400 24.208 49.277 1.00 35.68 370 ASP A CA 1
ATOM 2855 C C . ASP A 1 370 ? 19.055 25.076 50.485 1.00 35.49 370 ASP A C 1
ATOM 2856 O O . ASP A 1 370 ? 17.893 25.161 50.896 1.00 35.53 370 ASP A O 1
ATOM 2861 N N . SER A 1 371 ? 20.063 25.730 51.046 1.00 35.81 371 SER A N 1
ATOM 2862 C CA . SER A 1 371 ? 19.845 26.560 52.223 1.00 36.82 371 SER A CA 1
ATOM 2863 C C . SER A 1 371 ? 18.868 27.724 52.030 1.00 37.25 371 SER A C 1
ATOM 2864 O O . SER A 1 371 ? 18.186 28.127 52.977 1.00 38.15 371 SER A O 1
ATOM 2867 N N . PRO A 1 372 ? 18.785 28.288 50.809 1.00 36.83 372 PRO A N 1
ATOM 2868 C CA . PRO A 1 372 ? 17.859 29.410 50.586 1.00 35.76 372 PRO A CA 1
ATOM 2869 C C . PRO A 1 372 ? 16.397 29.022 50.308 1.00 35.10 372 PRO A C 1
ATOM 2870 O O . PRO A 1 372 ? 15.577 29.889 50.005 1.00 34.01 372 PRO A O 1
ATOM 2874 N N . ARG A 1 373 ? 16.070 27.738 50.399 1.00 33.84 373 ARG A N 1
ATOM 2875 C CA . ARG A 1 373 ? 14.709 27.296 50.110 1.00 33.51 373 ARG A CA 1
ATOM 2876 C C . ARG A 1 373 ? 13.641 27.901 51.016 1.00 35.44 373 ARG A C 1
ATOM 2877 O O . ARG A 1 373 ? 13.834 28.045 52.225 1.00 32.42 373 ARG A O 1
ATOM 2885 N N . THR A 1 374 ? 12.507 28.245 50.412 1.00 35.72 374 THR A N 1
ATOM 2886 C CA . THR A 1 374 ? 11.378 28.832 51.135 1.00 35.29 374 THR A CA 1
ATOM 2887 C C . THR A 1 374 ? 10.759 27.778 52.052 1.00 35.96 374 THR A C 1
ATOM 2888 O O . THR A 1 374 ? 11.071 26.586 51.949 1.00 34.45 374 THR A O 1
ATOM 2892 N N . ARG A 1 375 ? 9.873 28.212 52.941 1.00 35.89 375 ARG A N 1
ATOM 2893 C CA . ARG A 1 375 ? 9.238 27.279 53.859 1.00 38.32 375 ARG A CA 1
ATOM 2894 C C . ARG A 1 375 ? 8.456 26.191 53.120 1.00 36.87 375 ARG A C 1
ATOM 2895 O O . ARG A 1 375 ? 8.202 25.124 53.673 1.00 35.21 375 ARG A O 1
ATOM 2903 N N . GLU A 1 376 ? 8.086 26.455 51.868 1.00 35.46 376 GLU A N 1
ATOM 2904 C CA . GLU A 1 376 ? 7.343 25.470 51.088 1.00 33.85 376 GLU A CA 1
ATOM 2905 C C . GLU A 1 376 ? 8.309 24.501 50.421 1.00 33.19 376 GLU A C 1
ATOM 2906 O O . GLU A 1 376 ? 7.891 23.517 49.807 1.00 32.91 376 GLU A O 1
ATOM 2912 N N . GLY A 1 377 ? 9.602 24.786 50.540 1.00 31.55 377 GLY A N 1
ATOM 2913 C CA . GLY A 1 377 ? 10.604 23.921 49.942 1.00 31.74 377 GLY A CA 1
ATOM 2914 C C . GLY A 1 377 ? 11.068 24.373 48.565 1.00 31.66 377 GLY A C 1
ATOM 2915 O O . GLY A 1 377 ? 11.849 23.683 47.917 1.00 32.58 377 GLY A O 1
ATOM 2916 N N . TYR A 1 378 ? 10.610 25.542 48.126 1.00 32.21 378 TYR A N 1
ATOM 2917 C CA . TYR A 1 378 ? 10.973 26.077 46.811 1.00 32.69 378 TYR A CA 1
ATOM 2918 C C . TYR A 1 378 ? 12.379 26.664 46.738 1.00 33.20 378 TYR A C 1
ATOM 2919 O O . TYR A 1 378 ? 12.846 27.291 47.686 1.00 32.59 378 TYR A O 1
ATOM 2928 N N . PHE A 1 379 ? 13.047 26.466 45.602 1.00 32.42 379 PHE A N 1
ATOM 2929 C CA . PHE A 1 379 ? 14.395 26.989 45.407 1.00 32.20 379 PHE A CA 1
ATOM 2930 C C . PHE A 1 379 ? 14.337 28.390 44.785 1.00 32.67 379 PHE A C 1
ATOM 2931 O O . PHE A 1 379 ? 13.369 28.726 44.110 1.00 33.21 379 PHE A O 1
ATOM 2939 N N . ARG A 1 380 ? 15.363 29.208 45.015 1.00 31.96 380 ARG A N 1
ATOM 2940 C CA . ARG A 1 380 ? 15.394 30.555 44.433 1.00 32.60 380 ARG A CA 1
ATOM 2941 C C . ARG A 1 380 ? 16.023 30.450 43.048 1.00 32.12 380 ARG A C 1
ATOM 2942 O O . ARG A 1 380 ? 16.843 29.572 42.803 1.00 30.82 380 ARG A O 1
ATOM 2950 N N . ILE A 1 381 ? 15.636 31.346 42.151 1.00 31.93 381 ILE A N 1
ATOM 2951 C CA . ILE A 1 381 ? 16.194 31.357 40.804 1.00 33.65 381 ILE A CA 1
ATOM 2952 C C . ILE A 1 381 ? 16.177 32.756 40.238 1.00 32.98 381 ILE A C 1
ATOM 2953 O O . ILE A 1 381 ? 15.275 33.548 40.531 1.00 32.83 381 ILE A O 1
ATOM 2958 N N . LYS A 1 382 ? 17.201 33.067 39.454 1.00 33.09 382 LYS A N 1
ATOM 2959 C CA . LYS A 1 382 ? 17.282 34.360 38.802 1.00 34.04 382 LYS A CA 1
ATOM 2960 C C . LYS A 1 382 ? 16.963 34.096 37.341 1.00 33.94 382 LYS A C 1
ATOM 2961 O O . LYS A 1 382 ? 17.803 33.585 36.602 1.00 31.91 382 LYS A O 1
ATOM 2967 N N . GLY A 1 383 ? 15.738 34.426 36.947 1.00 33.95 383 GLY A N 1
ATOM 2968 C CA . GLY A 1 383 ? 15.321 34.230 35.574 1.00 33.75 383 GLY A CA 1
ATOM 2969 C C . GLY A 1 383 ? 15.742 35.397 34.702 1.00 33.63 383 GLY A C 1
ATOM 2970 O O . GLY A 1 383 ? 16.846 35.926 34.850 1.00 34.35 383 GLY A O 1
ATOM 2971 N N . GLY A 1 384 ? 14.860 35.800 33.795 1.00 31.07 384 GLY A N 1
ATOM 2972 C CA . GLY A 1 384 ? 15.163 36.903 32.904 1.00 30.87 384 GLY A CA 1
ATOM 2973 C C . GLY A 1 384 ? 15.034 36.433 31.473 1.00 30.75 384 GLY A C 1
ATOM 2974 O O . GLY A 1 384 ? 14.706 35.271 31.232 1.00 28.01 384 GLY A O 1
ATOM 2975 N N . CYS A 1 385 ? 15.296 37.310 30.511 1.00 30.58 385 CYS A N 1
ATOM 2976 C CA . CYS A 1 385 ? 15.159 36.890 29.125 1.00 31.58 385 CYS A CA 1
ATOM 2977 C C . CYS A 1 385 ? 16.063 35.711 28.772 1.00 30.66 385 CYS A C 1
ATOM 2978 O O . CYS A 1 385 ? 15.656 34.810 28.038 1.00 29.60 385 CYS A O 1
ATOM 2981 N N . ASP A 1 386 ? 17.281 35.700 29.304 1.00 29.94 386 ASP A N 1
ATOM 2982 C CA . ASP A 1 386 ? 18.194 34.614 29.001 1.00 31.24 386 ASP A CA 1
ATOM 2983 C C . ASP A 1 386 ? 17.661 33.268 29.505 1.00 30.75 386 ASP A C 1
ATOM 2984 O O . ASP A 1 386 ? 17.760 32.261 28.804 1.00 30.83 386 ASP A O 1
ATOM 2989 N N . CYS A 1 387 ? 17.065 33.256 30.696 1.00 30.51 387 CYS A N 1
ATOM 2990 C CA . CYS A 1 387 ? 16.496 32.030 31.255 1.00 28.94 387 CYS A CA 1
ATOM 2991 C C . CYS A 1 387 ? 15.307 31.588 30.409 1.00 28.35 387 CYS A C 1
ATOM 2992 O O . CYS A 1 387 ? 15.134 30.398 30.138 1.00 28.29 387 CYS A O 1
ATOM 2995 N N . ALA A 1 388 ? 14.484 32.554 30.007 1.00 26.95 388 ALA A N 1
ATOM 2996 C CA . ALA A 1 388 ? 13.308 32.275 29.195 1.00 27.86 388 ALA A CA 1
ATOM 2997 C C . ALA A 1 388 ? 13.698 31.754 27.815 1.00 28.29 388 ALA A C 1
ATOM 2998 O O . ALA A 1 388 ? 13.041 30.855 27.274 1.00 28.24 388 ALA A O 1
ATOM 3000 N N . ILE A 1 389 ? 14.755 32.320 27.240 1.00 27.89 389 ILE A N 1
ATOM 3001 C CA . ILE A 1 389 ? 15.210 31.876 25.922 1.00 28.82 389 ILE A CA 1
ATOM 3002 C C . ILE A 1 389 ? 15.639 30.413 26.031 1.00 30.30 389 ILE A C 1
ATOM 3003 O O . ILE A 1 389 ? 15.293 29.579 25.198 1.00 29.98 389 ILE A O 1
ATOM 3008 N N . ASN A 1 390 ? 16.388 30.109 27.080 1.00 30.22 390 ASN A N 1
ATOM 3009 C CA . ASN A 1 390 ? 16.844 28.753 27.321 1.00 31.91 390 ASN A CA 1
ATOM 3010 C C . ASN A 1 390 ? 15.647 27.801 27.383 1.00 31.29 390 ASN A C 1
ATOM 3011 O O . ASN A 1 390 ? 15.666 26.720 26.789 1.00 29.76 390 ASN A O 1
ATOM 3016 N N . ARG A 1 391 ? 14.601 28.195 28.108 1.00 29.88 391 ARG A N 1
ATOM 3017 C CA . ARG A 1 391 ? 13.422 27.342 28.216 1.00 27.83 391 ARG A CA 1
ATOM 3018 C C . ARG A 1 391 ? 12.677 27.196 26.896 1.00 28.71 391 ARG A C 1
ATOM 3019 O O . ARG A 1 391 ? 12.255 26.097 26.548 1.00 27.56 391 ARG A O 1
ATOM 3027 N N . ALA A 1 392 ? 12.525 28.297 26.164 1.00 29.11 392 ALA A N 1
ATOM 3028 C CA . ALA A 1 392 ? 11.832 28.264 24.881 1.00 30.28 392 ALA A CA 1
ATOM 3029 C C . ALA A 1 392 ? 12.519 27.277 23.947 1.00 29.03 392 ALA A C 1
ATOM 3030 O O . ALA A 1 392 ? 11.862 26.456 23.323 1.00 30.60 392 ALA A O 1
ATOM 3032 N N . ILE A 1 393 ? 13.845 27.352 23.877 1.00 29.18 393 ILE A N 1
ATOM 3033 C CA . ILE A 1 393 ? 14.635 26.462 23.031 1.00 29.24 393 ILE A CA 1
ATOM 3034 C C . ILE A 1 393 ? 14.369 25.000 23.401 1.00 29.92 393 ILE A C 1
ATOM 3035 O O . ILE A 1 393 ? 14.227 24.132 22.527 1.00 29.30 393 ILE A O 1
ATOM 3040 N N . ALA A 1 394 ? 14.289 24.730 24.698 1.00 28.67 394 ALA A N 1
ATOM 3041 C CA . ALA A 1 394 ? 14.039 23.373 25.168 1.00 28.39 394 ALA A CA 1
ATOM 3042 C C . ALA A 1 394 ? 12.605 22.907 24.897 1.00 27.46 394 ALA A C 1
ATOM 3043 O O . ALA A 1 394 ? 12.359 21.706 24.770 1.00 28.78 394 ALA A O 1
ATOM 3045 N N . TYR A 1 395 ? 11.666 23.850 24.810 1.00 26.31 395 TYR A N 1
ATOM 3046 C CA . TYR A 1 395 ? 10.260 23.516 24.562 1.00 25.67 395 TYR A CA 1
ATOM 3047 C C . TYR A 1 395 ? 9.895 23.446 23.074 1.00 25.99 395 TYR A C 1
ATOM 3048 O O . TYR A 1 395 ? 9.012 22.688 22.678 1.00 24.08 395 TYR A O 1
ATOM 3057 N N . ALA A 1 396 ? 10.572 24.253 22.266 1.00 25.82 396 ALA A N 1
ATOM 3058 C CA . ALA A 1 396 ? 10.299 24.360 20.828 1.00 28.75 396 ALA A CA 1
ATOM 3059 C C . ALA A 1 396 ? 9.942 23.109 20.017 1.00 28.35 396 ALA A C 1
ATOM 3060 O O . ALA A 1 396 ? 9.030 23.146 19.195 1.00 31.89 396 ALA A O 1
ATOM 3062 N N . PRO A 1 397 ? 10.657 21.991 20.217 1.00 30.70 397 PRO A N 1
ATOM 3063 C CA . PRO A 1 397 ? 10.284 20.817 19.413 1.00 30.28 397 PRO A CA 1
ATOM 3064 C C . PRO A 1 397 ? 8.887 20.293 19.724 1.00 30.76 397 PRO A C 1
ATOM 3065 O O . PRO A 1 397 ? 8.286 19.598 18.911 1.00 28.78 397 PRO A O 1
ATOM 3069 N N . TYR A 1 398 ? 8.376 20.651 20.899 1.00 29.88 398 TYR A N 1
ATOM 3070 C CA . TYR A 1 398 ? 7.069 20.188 21.352 1.00 30.31 398 TYR A CA 1
ATOM 3071 C C . TYR A 1 398 ? 6.024 21.299 21.410 1.00 31.11 398 TYR A C 1
ATOM 3072 O O . TYR A 1 398 ? 4.996 21.148 22.082 1.00 32.33 398 TYR A O 1
ATOM 3081 N N . ALA A 1 399 ? 6.284 22.411 20.729 1.00 30.04 399 ALA A N 1
ATOM 3082 C CA . ALA A 1 399 ? 5.362 23.540 20.735 1.00 28.98 399 ALA A CA 1
ATOM 3083 C C . ALA A 1 399 ? 5.220 24.142 19.347 1.00 29.65 399 ALA A C 1
ATOM 3084 O O . ALA A 1 399 ? 6.216 24.370 18.668 1.00 28.68 399 ALA A O 1
ATOM 3086 N N . ASP A 1 400 ? 3.980 24.411 18.941 1.00 28.15 400 ASP A N 1
ATOM 3087 C CA . ASP A 1 400 ? 3.707 24.986 17.629 1.00 27.66 400 ASP A CA 1
ATOM 3088 C C . ASP A 1 400 ? 3.976 26.480 17.606 1.00 28.07 400 ASP A C 1
ATOM 3089 O O . ASP A 1 400 ? 4.189 27.058 16.537 1.00 27.64 400 ASP A O 1
ATOM 3094 N N . ALA A 1 401 ? 3.938 27.098 18.787 1.00 27.02 401 ALA A N 1
ATOM 3095 C CA . ALA A 1 401 ? 4.201 28.530 18.951 1.00 27.60 401 ALA A CA 1
ATOM 3096 C C . ALA A 1 401 ? 4.725 28.756 20.372 1.00 29.25 401 ALA A C 1
ATOM 3097 O O . ALA A 1 401 ? 4.339 28.038 21.296 1.00 30.69 401 ALA A O 1
ATOM 3099 N N . ILE A 1 402 ? 5.620 29.727 20.548 1.00 28.89 402 ILE A N 1
ATOM 3100 C CA . ILE A 1 402 ? 6.158 29.998 21.879 1.00 29.70 402 ILE A CA 1
ATOM 3101 C C . ILE A 1 402 ? 5.857 31.418 22.320 1.00 28.31 402 ILE A C 1
ATOM 3102 O O . ILE A 1 402 ? 5.902 32.354 21.529 1.00 28.19 402 ILE A O 1
ATOM 3107 N N . TRP A 1 403 ? 5.556 31.556 23.604 1.00 27.81 403 TRP A N 1
ATOM 3108 C CA . TRP A 1 403 ? 5.193 32.829 24.205 1.00 27.67 403 TRP A CA 1
ATOM 3109 C C . TRP A 1 403 ? 5.982 33.099 25.495 1.00 28.76 403 TRP A C 1
ATOM 3110 O O . TRP A 1 403 ? 6.040 32.254 26.389 1.00 29.20 403 TRP A O 1
ATOM 3121 N N . MET A 1 404 ? 6.607 34.272 25.572 1.00 29.66 404 MET A N 1
ATOM 3122 C CA . MET A 1 404 ? 7.343 34.659 26.770 1.00 30.49 404 MET A CA 1
ATOM 3123 C C . MET A 1 404 ? 6.707 35.900 27.387 1.00 30.43 404 MET A C 1
ATOM 3124 O O . MET A 1 404 ? 6.717 36.970 26.779 1.00 28.85 404 MET A O 1
ATOM 3129 N N . GLU A 1 405 ? 6.156 35.762 28.592 1.00 29.69 405 GLU A N 1
ATOM 3130 C CA . GLU A 1 405 ? 5.558 36.911 29.265 1.00 30.65 405 GLU A CA 1
ATOM 3131 C C . GLU A 1 405 ? 6.668 37.928 29.512 1.00 30.27 405 GLU A C 1
ATOM 3132 O O . GLU A 1 405 ? 7.833 37.553 29.658 1.00 29.52 405 GLU A O 1
ATOM 3138 N N . SER A 1 406 ? 6.310 39.208 29.525 1.00 31.14 406 SER A N 1
ATOM 3139 C CA . SER A 1 406 ? 7.281 40.272 29.753 1.00 32.01 406 SER A CA 1
ATOM 3140 C C . SER A 1 406 ? 6.699 41.296 30.706 1.00 32.77 406 SER A C 1
ATOM 3141 O O . SER A 1 406 ? 5.485 41.358 30.900 1.00 32.93 406 SER A O 1
ATOM 3144 N N . LYS A 1 407 ? 7.574 42.106 31.290 1.00 34.32 407 LYS A N 1
ATOM 3145 C CA . LYS A 1 407 ? 7.164 43.125 32.246 1.00 35.15 407 LYS A CA 1
ATOM 3146 C C . LYS A 1 407 ? 6.682 44.410 31.587 1.00 35.43 407 LYS A C 1
ATOM 3147 O O . LYS A 1 407 ? 5.998 45.210 32.218 1.00 36.36 407 LYS A O 1
ATOM 3153 N N . LEU A 1 408 ? 7.027 44.607 30.320 1.00 35.48 408 LEU A N 1
ATOM 3154 C CA . LEU A 1 408 ? 6.662 45.835 29.624 1.00 35.47 408 LEU A CA 1
ATOM 3155 C C . LEU A 1 408 ? 6.638 45.560 28.125 1.00 35.31 408 LEU A C 1
ATOM 3156 O O . LEU A 1 408 ? 7.244 44.592 27.664 1.00 33.80 408 LEU A O 1
ATOM 3161 N N . PRO A 1 409 ? 5.923 46.393 27.344 1.00 34.58 409 PRO A N 1
ATOM 3162 C CA . PRO A 1 409 ? 5.882 46.173 25.892 1.00 35.04 409 PRO A CA 1
ATOM 3163 C C . PRO A 1 409 ? 7.201 46.691 25.340 1.00 34.61 409 PRO A C 1
ATOM 3164 O O . PRO A 1 409 ? 7.260 47.781 24.764 1.00 35.76 409 PRO A O 1
ATOM 3168 N N . ASP A 1 410 ? 8.256 45.907 25.545 1.00 33.53 410 ASP A N 1
ATOM 3169 C CA . ASP A 1 410 ? 9.608 46.269 25.126 1.00 33.72 410 ASP A CA 1
ATOM 3170 C C . ASP A 1 410 ? 10.049 45.589 23.831 1.00 32.58 410 ASP A C 1
ATOM 3171 O O . ASP A 1 410 ? 10.367 44.392 23.811 1.00 32.99 410 ASP A O 1
ATOM 3176 N N . TYR A 1 411 ? 10.080 46.371 22.753 1.00 31.47 411 TYR A N 1
ATOM 3177 C CA . TYR A 1 411 ? 10.465 45.860 21.448 1.00 32.45 411 TYR A CA 1
ATOM 3178 C C . TYR A 1 411 ? 11.839 45.222 21.432 1.00 33.52 411 TYR A C 1
ATOM 3179 O O . TYR A 1 411 ? 12.022 44.163 20.838 1.00 35.16 411 TYR A O 1
ATOM 3188 N N . GLU A 1 412 ? 12.808 45.864 22.076 1.00 34.20 412 GLU A N 1
ATOM 3189 C CA . GLU A 1 412 ? 14.167 45.329 22.098 1.00 34.01 412 GLU A CA 1
ATOM 3190 C C . GLU A 1 412 ? 14.248 43.959 22.767 1.00 32.71 412 GLU A C 1
ATOM 3191 O O . GLU A 1 412 ? 14.938 43.063 22.277 1.00 30.43 412 GLU A O 1
ATOM 3197 N N . GLN A 1 413 ? 13.556 43.789 23.890 1.00 32.17 413 GLN A N 1
ATOM 3198 C CA . GLN A 1 413 ? 13.589 42.496 24.558 1.00 29.44 413 GLN A CA 1
ATOM 3199 C C . GLN A 1 413 ? 12.816 41.465 23.738 1.00 28.73 413 GLN A C 1
ATOM 3200 O O . GLN A 1 413 ? 13.180 40.293 23.700 1.00 31.11 413 GLN A O 1
ATOM 3206 N N . ALA A 1 414 ? 11.744 41.899 23.085 1.00 29.03 414 ALA A N 1
ATOM 3207 C CA . ALA A 1 414 ? 10.959 40.987 22.264 1.00 28.71 414 ALA A CA 1
ATOM 3208 C C . ALA A 1 414 ? 11.834 40.505 21.096 1.00 29.70 414 ALA A C 1
ATOM 3209 O O . ALA A 1 414 ? 11.767 39.342 20.694 1.00 28.38 414 ALA A O 1
ATOM 3211 N N . LYS A 1 415 ? 12.667 41.402 20.572 1.00 30.26 415 LYS A N 1
ATOM 3212 C CA . LYS A 1 415 ? 13.579 41.075 19.475 1.00 31.21 415 LYS A CA 1
ATOM 3213 C C . LYS A 1 415 ? 14.693 40.176 20.010 1.00 30.91 415 LYS A C 1
ATOM 3214 O O . LYS A 1 415 ? 15.181 39.280 19.317 1.00 29.56 415 LYS A O 1
ATOM 3220 N N . GLU A 1 416 ? 15.084 40.425 21.256 1.00 30.87 416 GLU A N 1
ATOM 3221 C CA . GLU A 1 416 ? 16.121 39.643 21.916 1.00 31.71 416 GLU A CA 1
ATOM 3222 C C . GLU A 1 416 ? 15.637 38.214 22.141 1.00 30.69 416 GLU A C 1
ATOM 3223 O O . GLU A 1 416 ? 16.376 37.250 21.939 1.00 29.64 416 GLU A O 1
ATOM 3229 N N . PHE A 1 417 ? 14.391 38.085 22.581 1.00 31.24 417 PHE A N 1
ATOM 3230 C CA . PHE A 1 417 ? 13.815 36.779 22.830 1.00 28.67 417 PHE A CA 1
ATOM 3231 C C . PHE A 1 417 ? 13.672 36.012 21.525 1.00 29.34 417 PHE A C 1
ATOM 3232 O O . PHE A 1 417 ? 13.983 34.823 21.462 1.00 28.14 417 PHE A O 1
ATOM 3240 N N . ALA A 1 418 ? 13.204 36.697 20.484 1.00 28.00 418 ALA A N 1
ATOM 3241 C CA . ALA A 1 418 ? 13.016 36.065 19.183 1.00 29.20 418 ALA A CA 1
ATOM 3242 C C . ALA A 1 418 ? 14.328 35.579 18.598 1.00 29.73 418 ALA A C 1
ATOM 3243 O O . ALA A 1 418 ? 14.403 34.460 18.096 1.00 30.14 418 ALA A O 1
ATOM 3245 N N . GLU A 1 419 ? 15.358 36.425 18.659 1.00 31.06 419 GLU A N 1
ATOM 3246 C CA . GLU A 1 419 ? 16.669 36.077 18.115 1.00 33.08 419 GLU A CA 1
ATOM 3247 C C . GLU A 1 419 ? 17.243 34.895 18.864 1.00 32.38 419 GLU A C 1
ATOM 3248 O O . GLU A 1 419 ? 17.852 34.004 18.268 1.00 31.71 419 GLU A O 1
ATOM 3254 N N . GLY A 1 420 ? 17.052 34.893 20.179 1.00 31.90 420 GLY A N 1
ATOM 3255 C CA . GLY A 1 420 ? 17.558 33.795 20.976 1.00 29.71 420 GLY A CA 1
ATOM 3256 C C . GLY A 1 420 ? 16.977 32.487 20.481 1.00 29.43 420 GLY A C 1
ATOM 3257 O O . GLY A 1 420 ? 17.703 31.517 20.270 1.00 31.31 420 GLY A O 1
ATOM 3258 N N . VAL A 1 421 ? 15.666 32.464 20.264 1.00 29.08 421 VAL A N 1
ATOM 3259 C CA . VAL A 1 421 ? 15.001 31.253 19.802 1.00 29.08 421 VAL A CA 1
ATOM 3260 C C . VAL A 1 421 ? 15.297 30.929 18.336 1.00 29.43 421 VAL A C 1
ATOM 3261 O O . VAL A 1 421 ? 15.592 29.780 18.000 1.00 29.08 421 VAL A O 1
ATOM 3265 N N . HIS A 1 422 ? 15.229 31.931 17.464 1.00 29.02 422 HIS A N 1
ATOM 3266 C CA . HIS A 1 422 ? 15.478 31.688 16.046 1.00 29.29 422 HIS A CA 1
ATOM 3267 C C . HIS A 1 422 ? 16.923 31.306 15.743 1.00 31.19 422 HIS A C 1
ATOM 3268 O O . HIS A 1 422 ? 17.211 30.759 14.673 1.00 31.12 422 HIS A O 1
ATOM 3275 N N . ALA A 1 423 ? 17.831 31.588 16.676 1.00 30.35 423 ALA A N 1
ATOM 3276 C CA . ALA A 1 423 ? 19.232 31.236 16.468 1.00 31.01 423 ALA A CA 1
ATOM 3277 C C . ALA A 1 423 ? 19.324 29.717 16.375 1.00 32.01 423 ALA A C 1
ATOM 3278 O O . ALA A 1 423 ? 20.196 29.178 15.695 1.00 32.75 423 ALA A O 1
ATOM 3280 N N . VAL A 1 424 ? 18.417 29.025 17.056 1.00 31.52 424 VAL A N 1
ATOM 3281 C CA . VAL A 1 424 ? 18.412 27.570 17.025 1.00 32.08 424 VAL A CA 1
ATOM 3282 C C . VAL A 1 424 ? 17.329 27.019 16.103 1.00 32.77 424 VAL A C 1
ATOM 3283 O O . VAL A 1 424 ? 17.574 26.076 15.360 1.00 34.22 424 VAL A O 1
ATOM 3287 N N . TYR A 1 425 ? 16.138 27.611 16.150 1.00 32.21 425 TYR A N 1
ATOM 3288 C CA . TYR A 1 425 ? 15.018 27.178 15.314 1.00 31.15 425 TYR A CA 1
ATOM 3289 C C . TYR A 1 425 ? 14.476 28.388 14.569 1.00 31.13 425 TYR A C 1
ATOM 3290 O O . TYR A 1 425 ? 13.461 28.974 14.955 1.00 30.22 425 TYR A O 1
ATOM 3299 N N . PRO A 1 426 ? 15.144 28.770 13.471 1.00 30.86 426 PRO A N 1
ATOM 3300 C CA . PRO A 1 426 ? 14.732 29.926 12.672 1.00 30.91 426 PRO A CA 1
ATOM 3301 C C . PRO A 1 426 ? 13.289 29.986 12.198 1.00 30.82 426 PRO A C 1
ATOM 3302 O O . PRO A 1 426 ? 12.812 31.058 11.834 1.00 34.20 426 PRO A O 1
ATOM 3306 N N . GLU A 1 427 ? 12.576 28.865 12.197 1.00 30.92 427 GLU A N 1
ATOM 3307 C CA . GLU A 1 427 ? 11.184 28.913 11.751 1.00 31.26 427 GLU A CA 1
ATOM 3308 C C . GLU A 1 427 ? 10.137 28.756 12.865 1.00 28.98 427 GLU A C 1
ATOM 3309 O O . GLU A 1 427 ? 8.962 28.521 12.602 1.00 27.53 427 GLU A O 1
ATOM 3315 N N . GLN A 1 428 ? 10.560 28.924 14.111 1.00 27.92 428 GLN A N 1
ATOM 3316 C CA . GLN A 1 428 ? 9.650 28.798 15.254 1.00 26.46 428 GLN A CA 1
ATOM 3317 C C . GLN A 1 428 ? 8.674 29.966 15.353 1.00 27.07 428 GLN A C 1
ATOM 3318 O O . GLN A 1 428 ? 9.085 31.109 15.542 1.00 28.80 428 GLN A O 1
ATOM 3324 N N . LYS A 1 429 ? 7.379 29.691 15.228 1.00 27.40 429 LYS A N 1
ATOM 3325 C CA . LYS A 1 429 ? 6.386 30.749 15.344 1.00 26.62 429 LYS A CA 1
ATOM 3326 C C . LYS A 1 429 ? 6.387 31.249 16.797 1.00 27.32 429 LYS A C 1
ATOM 3327 O O . LYS A 1 429 ? 6.627 30.475 17.724 1.00 27.42 429 LYS A O 1
ATOM 3333 N N . LEU A 1 430 ? 6.120 32.535 16.998 1.00 27.25 430 LEU A N 1
ATOM 3334 C CA . LEU A 1 430 ? 6.087 33.097 18.349 1.00 27.70 430 LEU A CA 1
ATOM 3335 C C . LEU A 1 430 ? 4.741 33.776 18.560 1.00 28.64 430 LEU A C 1
ATOM 3336 O O . LEU A 1 430 ? 4.057 34.128 17.592 1.00 28.51 430 LEU A O 1
ATOM 3341 N N . ALA A 1 431 ? 4.358 33.943 19.824 1.00 27.06 431 ALA A N 1
ATOM 3342 C CA . ALA A 1 431 ? 3.096 34.587 20.176 1.00 26.18 431 ALA A CA 1
ATOM 3343 C C . ALA A 1 431 ? 3.389 35.674 21.204 1.00 25.07 431 ALA A C 1
ATOM 3344 O O . ALA A 1 431 ? 4.307 35.538 22.012 1.00 26.62 431 ALA A O 1
ATOM 3346 N N . TYR A 1 432 ? 2.603 36.742 21.194 1.00 25.79 432 TYR A N 1
ATOM 3347 C CA . TYR A 1 432 ? 2.851 37.849 22.116 1.00 26.79 432 TYR A CA 1
ATOM 3348 C C . TYR A 1 432 ? 1.606 38.392 22.817 1.00 27.19 432 TYR A C 1
ATOM 3349 O O . TYR A 1 432 ? 0.558 38.603 22.193 1.00 24.52 432 TYR A O 1
ATOM 3358 N N . ASN A 1 433 ? 1.750 38.622 24.123 1.00 27.21 433 ASN A N 1
ATOM 3359 C CA . ASN A 1 433 ? 0.682 39.152 24.962 1.00 27.18 433 ASN A CA 1
ATOM 3360 C C . ASN A 1 433 ? 0.693 40.682 24.972 1.00 27.48 433 ASN A C 1
ATOM 3361 O O . ASN A 1 433 ? 1.515 41.298 25.648 1.00 30.73 433 ASN A O 1
ATOM 3366 N N . LEU A 1 434 ? -0.210 41.293 24.212 1.00 27.52 434 LEU A N 1
ATOM 3367 C CA . LEU A 1 434 ? -0.323 42.754 24.168 1.00 26.56 434 LEU A CA 1
ATOM 3368 C C . LEU A 1 434 ? -1.095 43.083 25.445 1.00 25.45 434 LEU A C 1
ATOM 3369 O O . LEU A 1 434 ? -2.252 43.496 25.410 1.00 26.23 434 LEU A O 1
ATOM 3374 N N . SER A 1 435 ? -0.434 42.899 26.580 1.00 27.91 435 SER A N 1
ATOM 3375 C CA . SER A 1 435 ? -1.081 43.078 27.875 1.00 26.31 435 SER A CA 1
ATOM 3376 C C . SER A 1 435 ? -1.703 44.412 28.244 1.00 27.48 435 SER A C 1
ATOM 3377 O O . SER A 1 435 ? -1.083 45.468 28.117 1.00 26.65 435 SER A O 1
ATOM 3380 N N . PRO A 1 436 ? -2.956 44.371 28.729 1.00 27.73 436 PRO A N 1
ATOM 3381 C CA . PRO A 1 436 ? -3.661 45.582 29.134 1.00 28.56 436 PRO A CA 1
ATOM 3382 C C . PRO A 1 436 ? -3.180 45.960 30.539 1.00 31.31 436 PRO A C 1
ATOM 3383 O O . PRO A 1 436 ? -3.663 46.922 31.140 1.00 30.87 436 PRO A O 1
ATOM 3387 N N . SER A 1 437 ? -2.238 45.182 31.067 1.00 32.33 437 SER A N 1
ATOM 3388 C CA . SER A 1 437 ? -1.688 45.479 32.385 1.00 36.01 437 SER A CA 1
ATOM 3389 C C . SER A 1 437 ? -0.597 46.531 32.164 1.00 36.77 437 SER A C 1
ATOM 3390 O O . SER A 1 437 ? -0.107 47.157 33.107 1.00 34.69 437 SER A O 1
ATOM 3393 N N . PHE A 1 438 ? -0.220 46.715 30.901 1.00 36.32 438 PHE A N 1
ATOM 3394 C CA . PHE A 1 438 ? 0.784 47.709 30.571 1.00 36.97 438 PHE A CA 1
ATOM 3395 C C . PHE A 1 438 ? 0.064 49.039 30.439 1.00 37.03 438 PHE A C 1
ATOM 3396 O O . PHE A 1 438 ? -1.082 49.087 30.004 1.00 36.55 438 PHE A O 1
ATOM 3404 N N . ASN A 1 439 ? 0.732 50.118 30.824 1.00 38.05 439 ASN A N 1
ATOM 3405 C CA . ASN A 1 439 ? 0.146 51.444 30.687 1.00 37.74 439 ASN A CA 1
ATOM 3406 C C . ASN A 1 439 ? 0.616 51.874 29.310 1.00 37.07 439 ASN A C 1
ATOM 3407 O O . ASN A 1 439 ? 1.756 52.302 29.147 1.00 35.87 439 ASN A O 1
ATOM 3412 N N . TRP A 1 440 ? -0.251 51.747 28.314 1.00 37.25 440 TRP A N 1
ATOM 3413 C CA . TRP A 1 440 ? 0.139 52.093 26.956 1.00 37.60 440 TRP A CA 1
ATOM 3414 C C . TRP A 1 440 ? 0.441 53.557 26.689 1.00 38.96 440 TRP A C 1
ATOM 3415 O O . TRP A 1 440 ? 1.398 53.869 25.977 1.00 40.71 440 TRP A O 1
ATOM 3426 N N . LYS A 1 441 ? -0.347 54.454 27.266 1.00 40.63 441 LYS A N 1
ATOM 3427 C CA . LYS A 1 441 ? -0.123 55.885 27.074 1.00 42.66 441 LYS A CA 1
ATOM 3428 C C . LYS A 1 441 ? 1.274 56.241 27.569 1.00 42.66 441 LYS A C 1
ATOM 3429 O O . LYS A 1 441 ? 1.975 57.059 26.975 1.00 43.25 441 LYS A O 1
ATOM 3435 N N . THR A 1 442 ? 1.660 55.595 28.663 1.00 42.58 442 THR A N 1
ATOM 3436 C CA . THR A 1 442 ? 2.945 55.790 29.312 1.00 42.26 442 THR A CA 1
ATOM 3437 C C . THR A 1 442 ? 4.086 55.002 28.662 1.00 42.63 442 THR A C 1
ATOM 3438 O O . THR A 1 442 ? 5.261 55.344 28.824 1.00 42.35 442 THR A O 1
ATOM 3442 N N . ALA A 1 443 ? 3.745 53.947 27.928 1.00 41.48 443 ALA A N 1
ATOM 3443 C CA . ALA A 1 443 ? 4.762 53.121 27.286 1.00 40.33 443 ALA A CA 1
ATOM 3444 C C . ALA A 1 443 ? 5.305 53.687 25.972 1.00 38.55 443 ALA A C 1
ATOM 3445 O O . ALA A 1 443 ? 6.515 53.712 25.766 1.00 40.29 443 ALA A O 1
ATOM 3447 N N . MET A 1 444 ? 4.427 54.140 25.087 1.00 36.54 444 MET A N 1
ATOM 3448 C CA . MET A 1 444 ? 4.879 54.669 23.801 1.00 34.70 444 MET A CA 1
ATOM 3449 C C . MET A 1 444 ? 3.847 55.591 23.178 1.00 33.09 444 MET A C 1
ATOM 3450 O O . MET A 1 444 ? 2.649 55.409 23.383 1.00 31.26 444 MET A O 1
ATOM 3455 N N . PRO A 1 445 ? 4.304 56.597 22.404 1.00 32.70 445 PRO A N 1
ATOM 3456 C CA . PRO A 1 445 ? 3.379 57.533 21.756 1.00 31.88 445 PRO A CA 1
ATOM 3457 C C . PRO A 1 445 ? 2.419 56.781 20.840 1.00 33.49 445 PRO A C 1
ATOM 3458 O O . PRO A 1 445 ? 2.703 55.663 20.404 1.00 30.53 445 PRO A O 1
ATOM 3462 N N . ARG A 1 446 ? 1.286 57.410 20.558 1.00 34.55 446 ARG A N 1
ATOM 3463 C CA . ARG A 1 446 ? 0.250 56.819 19.726 1.00 36.92 446 ARG A CA 1
ATOM 3464 C C . ARG A 1 446 ? 0.687 56.318 18.352 1.00 35.57 446 ARG A C 1
ATOM 3465 O O . ARG A 1 446 ? 0.219 55.272 17.905 1.00 35.21 446 ARG A O 1
ATOM 3473 N N . ASP A 1 447 ? 1.567 57.047 17.673 1.00 34.60 447 ASP A N 1
ATOM 3474 C CA . ASP A 1 447 ? 1.992 56.595 16.360 1.00 34.92 447 ASP A CA 1
ATOM 3475 C C . ASP A 1 447 ? 2.761 55.281 16.496 1.00 34.56 447 ASP A C 1
ATOM 3476 O O . ASP A 1 447 ? 2.626 54.383 15.660 1.00 33.37 447 ASP A O 1
ATOM 3481 N N . GLU A 1 448 ? 3.543 55.158 17.565 1.00 33.21 448 GLU A N 1
ATOM 3482 C CA . GLU A 1 448 ? 4.295 53.929 17.819 1.00 34.31 448 GLU A CA 1
ATOM 3483 C C . GLU A 1 448 ? 3.366 52.828 18.325 1.00 33.82 448 GLU A C 1
ATOM 3484 O O . GLU A 1 448 ? 3.623 51.645 18.111 1.00 33.84 448 GLU A O 1
ATOM 3490 N N . GLN A 1 449 ? 2.297 53.212 19.016 1.00 32.73 449 GLN A N 1
ATOM 3491 C CA . GLN A 1 449 ? 1.355 52.220 19.513 1.00 32.84 449 GLN A CA 1
ATOM 3492 C C . GLN A 1 449 ? 0.725 51.529 18.310 1.00 32.67 449 GLN A C 1
ATOM 3493 O O . GLN A 1 449 ? 0.437 50.337 18.351 1.00 28.65 449 GLN A O 1
ATOM 3499 N N . GLU A 1 450 ? 0.529 52.293 17.235 1.00 33.04 450 GLU A N 1
ATOM 3500 C CA . GLU A 1 450 ? -0.086 51.764 16.025 1.00 34.03 450 GLU A CA 1
ATOM 3501 C C . GLU A 1 450 ? 0.819 50.902 15.157 1.00 32.65 450 GLU A C 1
ATOM 3502 O O . GLU A 1 450 ? 0.328 50.156 14.318 1.00 32.97 450 GLU A O 1
ATOM 3508 N N . THR A 1 451 ? 2.132 51.008 15.345 1.00 33.97 451 THR A N 1
ATOM 3509 C CA . THR A 1 451 ? 3.080 50.211 14.564 1.00 32.98 451 THR A CA 1
ATOM 3510 C C . THR A 1 451 ? 3.546 48.981 15.337 1.00 31.35 451 THR A C 1
ATOM 3511 O O . THR A 1 451 ? 4.027 48.011 14.748 1.00 28.21 451 THR A O 1
ATOM 3515 N N . TYR A 1 452 ? 3.387 49.024 16.656 1.00 30.23 452 TYR A N 1
ATOM 3516 C CA . TYR A 1 452 ? 3.842 47.948 17.530 1.00 30.09 452 TYR A CA 1
ATOM 3517 C C . TYR A 1 452 ? 3.536 46.524 17.055 1.00 29.13 452 TYR A C 1
ATOM 3518 O O . TYR A 1 452 ? 4.443 45.709 16.922 1.00 28.85 452 TYR A O 1
ATOM 3527 N N . ILE A 1 453 ? 2.272 46.214 16.801 1.00 28.39 453 ILE A N 1
ATOM 3528 C CA . ILE A 1 453 ? 1.940 44.873 16.346 1.00 29.55 453 ILE A CA 1
ATOM 3529 C C . ILE A 1 453 ? 2.747 44.507 15.083 1.00 30.12 453 ILE A C 1
ATOM 3530 O O . ILE A 1 453 ? 3.274 43.391 14.989 1.00 30.13 453 ILE A O 1
ATOM 3535 N N . ARG A 1 454 ? 2.875 45.443 14.140 1.00 28.14 454 ARG A N 1
ATOM 3536 C CA . ARG A 1 454 ? 3.629 45.184 12.905 1.00 30.36 454 ARG A CA 1
ATOM 3537 C C . ARG A 1 454 ? 5.116 44.967 13.176 1.00 28.56 454 ARG A C 1
ATOM 3538 O O . ARG A 1 454 ? 5.746 44.087 12.574 1.00 28.54 454 ARG A O 1
ATOM 3546 N N . ARG A 1 455 ? 5.678 45.771 14.075 1.00 28.06 455 ARG A N 1
ATOM 3547 C CA . ARG A 1 455 ? 7.082 45.628 14.442 1.00 27.48 455 ARG A CA 1
ATOM 3548 C C . ARG A 1 455 ? 7.287 44.225 14.999 1.00 27.12 455 ARG A C 1
ATOM 3549 O O . ARG A 1 455 ? 8.210 43.520 14.605 1.00 27.05 455 ARG A O 1
ATOM 3557 N N . LEU A 1 456 ? 6.422 43.823 15.927 1.00 28.24 456 LEU A N 1
ATOM 3558 C CA . LEU A 1 456 ? 6.527 42.498 16.533 1.00 27.01 456 LEU A CA 1
ATOM 3559 C C . LEU A 1 456 ? 6.324 41.401 15.492 1.00 26.63 456 LEU A C 1
ATOM 3560 O O . LEU A 1 456 ? 6.930 40.340 15.571 1.00 24.46 456 LEU A O 1
ATOM 3565 N N . ALA A 1 457 ? 5.464 41.660 14.515 1.00 27.93 457 ALA A N 1
ATOM 3566 C CA . ALA A 1 457 ? 5.198 40.668 13.482 1.00 29.12 457 ALA A CA 1
ATOM 3567 C C . ALA A 1 457 ? 6.458 40.419 12.667 1.00 29.32 457 ALA A C 1
ATOM 3568 O O . ALA A 1 457 ? 6.745 39.288 12.275 1.00 30.54 457 ALA A O 1
ATOM 3570 N N . GLY A 1 458 ? 7.220 41.477 12.421 1.00 30.56 458 GLY A N 1
ATOM 3571 C CA . GLY A 1 458 ? 8.444 41.320 11.658 1.00 29.89 458 GLY A CA 1
ATOM 3572 C C . GLY A 1 458 ? 9.422 40.380 12.340 1.00 30.33 458 GLY A C 1
ATOM 3573 O O . GLY A 1 458 ? 10.293 39.794 11.689 1.00 28.01 458 GLY A O 1
ATOM 3574 N N . LEU A 1 459 ? 9.272 40.222 13.653 1.00 29.44 459 LEU A N 1
ATOM 3575 C CA . LEU A 1 459 ? 10.160 39.360 14.427 1.00 28.86 459 LEU A CA 1
ATOM 3576 C C . LEU A 1 459 ? 9.683 37.912 14.473 1.00 29.23 459 LEU A C 1
ATOM 3577 O O . LEU A 1 459 ? 10.398 37.035 14.962 1.00 29.28 459 LEU A O 1
ATOM 3582 N N . GLY A 1 460 ? 8.470 37.660 13.993 1.00 28.92 460 GLY A N 1
ATOM 3583 C CA . GLY A 1 460 ? 7.966 36.301 14.023 1.00 30.95 460 GLY A CA 1
ATOM 3584 C C . GLY A 1 460 ? 6.808 36.079 14.981 1.00 31.18 460 GLY A C 1
ATOM 3585 O O . GLY A 1 460 ? 6.293 34.971 15.078 1.00 33.38 460 GLY A O 1
ATOM 3586 N N . TYR A 1 461 ? 6.413 37.114 15.715 1.00 31.49 461 TYR A N 1
ATOM 3587 C CA . TYR A 1 461 ? 5.267 37.002 16.617 1.00 29.69 461 TYR A CA 1
ATOM 3588 C C . TYR A 1 461 ? 4.067 37.040 15.669 1.00 28.48 461 TYR A C 1
ATOM 3589 O O . TYR A 1 461 ? 3.480 38.092 15.424 1.00 29.80 461 TYR A O 1
ATOM 3598 N N . CYS A 1 462 ? 3.723 35.876 15.129 1.00 29.69 462 CYS A N 1
ATOM 3599 C CA . CYS A 1 462 ? 2.649 35.763 14.144 1.00 28.96 462 CYS A CA 1
ATOM 3600 C C . CYS A 1 462 ? 1.227 35.774 14.695 1.00 29.45 462 CYS A C 1
ATOM 3601 O O . CYS A 1 462 ? 0.265 35.867 13.926 1.00 26.87 462 CYS A O 1
ATOM 3604 N N . TRP A 1 463 ? 1.096 35.652 16.016 1.00 28.15 463 TRP A N 1
ATOM 3605 C CA . TRP A 1 463 ? -0.210 35.694 16.666 1.00 28.08 463 TRP A CA 1
ATOM 3606 C C . TRP A 1 463 ? -0.047 36.495 17.952 1.00 28.15 463 TRP A C 1
ATOM 3607 O O . TRP A 1 463 ? 0.805 36.174 18.786 1.00 25.60 463 TRP A O 1
ATOM 3618 N N . GLN A 1 464 ? -0.860 37.540 18.094 1.00 27.80 464 GLN A N 1
ATOM 3619 C CA . GLN A 1 464 ? -0.803 38.418 19.262 1.00 27.96 464 GLN A CA 1
ATOM 3620 C C . GLN A 1 464 ? -2.210 38.656 19.822 1.00 28.48 464 GLN A C 1
ATOM 3621 O O . GLN A 1 464 ? -3.204 38.586 19.098 1.00 26.17 464 GLN A O 1
ATOM 3627 N N . PHE A 1 465 ? -2.287 38.970 21.111 1.00 27.53 465 PHE A N 1
ATOM 3628 C CA . PHE A 1 465 ? -3.580 39.155 21.744 1.00 26.03 465 PHE A CA 1
ATOM 3629 C C . PHE A 1 465 ? -3.567 40.047 22.972 1.00 26.59 465 PHE A C 1
ATOM 3630 O O . PHE A 1 465 ? -2.596 40.066 23.733 1.00 27.08 465 PHE A O 1
ATOM 3638 N N . ILE A 1 466 ? -4.655 40.787 23.162 1.00 27.00 466 ILE A N 1
ATOM 3639 C CA . ILE A 1 466 ? -4.810 41.622 24.347 1.00 26.58 466 ILE A CA 1
ATOM 3640 C C . ILE A 1 466 ? -5.663 40.737 25.247 1.00 27.31 466 ILE A C 1
ATOM 3641 O O . ILE A 1 466 ? -6.881 40.629 25.072 1.00 27.98 466 ILE A O 1
ATOM 3646 N N . THR A 1 467 ? -5.002 40.075 26.184 1.00 27.02 467 THR A N 1
ATOM 3647 C CA . THR A 1 467 ? -5.649 39.156 27.109 1.00 25.82 467 THR A CA 1
ATOM 3648 C C . THR A 1 467 ? -7.020 39.534 27.672 1.00 26.48 467 THR A C 1
ATOM 3649 O O . THR A 1 467 ? -7.976 38.785 27.514 1.00 25.19 467 THR A O 1
ATOM 3653 N N . LEU A 1 468 ? -7.118 40.691 28.316 1.00 26.19 468 LEU A N 1
ATOM 3654 C CA . LEU A 1 468 ? -8.364 41.085 28.957 1.00 26.96 468 LEU A CA 1
ATOM 3655 C C . LEU A 1 468 ? -9.125 42.241 28.337 1.00 28.46 468 LEU A C 1
ATOM 3656 O O . LEU A 1 468 ? -9.818 42.961 29.052 1.00 25.52 468 LEU A O 1
ATOM 3661 N N . ALA A 1 469 ? -9.013 42.412 27.019 1.00 26.11 469 ALA A N 1
ATOM 3662 C CA . ALA A 1 469 ? -9.714 43.488 26.334 1.00 25.32 469 ALA A CA 1
ATOM 3663 C C . ALA A 1 469 ? -11.228 43.352 26.493 1.00 26.05 469 ALA A C 1
ATOM 3664 O O . ALA A 1 469 ? -11.938 44.345 26.602 1.00 28.09 469 ALA A O 1
ATOM 3666 N N . GLY A 1 470 ? -11.725 42.119 26.510 1.00 26.35 470 GLY A N 1
ATOM 3667 C CA . GLY A 1 470 ? -13.156 41.918 26.651 1.00 25.60 470 GLY A CA 1
ATOM 3668 C C . GLY A 1 470 ? -13.659 42.465 27.974 1.00 25.67 470 GLY A C 1
ATOM 3669 O O . GLY A 1 470 ? -14.667 43.172 28.034 1.00 25.09 470 GLY A O 1
ATOM 3670 N N . LEU A 1 471 ? -12.948 42.124 29.044 1.00 25.12 471 LEU A N 1
ATOM 3671 C CA . LEU A 1 471 ? -13.307 42.582 30.380 1.00 25.13 471 LEU A CA 1
ATOM 3672 C C . LEU A 1 471 ? -13.408 44.105 30.380 1.00 26.42 471 LEU A C 1
ATOM 3673 O O . LEU A 1 471 ? -14.467 44.674 30.668 1.00 28.35 471 LEU A O 1
ATOM 3678 N N . HIS A 1 472 ? -12.301 44.759 30.033 1.00 25.77 472 HIS A N 1
ATOM 3679 C CA . HIS A 1 472 ? -12.247 46.214 30.014 1.00 27.20 472 HIS A CA 1
ATOM 3680 C C . HIS A 1 472 ? -13.252 46.893 29.092 1.00 27.53 472 HIS A C 1
ATOM 3681 O O . HIS A 1 472 ? -13.888 47.859 29.511 1.00 29.26 472 HIS A O 1
ATOM 3688 N N . THR A 1 473 ? -13.416 46.427 27.850 1.00 26.57 473 THR A N 1
ATOM 3689 C CA . THR A 1 473 ? -14.398 47.090 26.987 1.00 26.01 473 THR A CA 1
ATOM 3690 C C . THR A 1 473 ? -15.769 47.005 27.623 1.00 26.84 473 THR A C 1
ATOM 3691 O O . THR A 1 473 ? -16.507 47.988 27.650 1.00 30.33 473 THR A O 1
ATOM 3695 N N . THR A 1 474 ? -16.109 45.829 28.139 1.00 27.65 474 THR A N 1
ATOM 3696 C CA . THR A 1 474 ? -17.408 45.624 28.764 1.00 29.56 474 THR A CA 1
ATOM 3697 C C . THR A 1 474 ? -17.601 46.481 30.007 1.00 27.56 474 THR A C 1
ATOM 3698 O O . THR A 1 474 ? -18.686 47.016 30.244 1.00 26.87 474 THR A O 1
ATOM 3702 N N . ALA A 1 475 ? -16.542 46.600 30.799 1.00 28.73 475 ALA A N 1
ATOM 3703 C CA . ALA A 1 475 ? -16.589 47.393 32.020 1.00 30.29 475 ALA A CA 1
ATOM 3704 C C . ALA A 1 475 ? -16.814 48.863 31.702 1.00 31.32 475 ALA A C 1
ATOM 3705 O O . ALA A 1 475 ? -17.622 49.531 32.351 1.00 33.31 475 ALA A O 1
ATOM 3707 N N . LEU A 1 476 ? -16.096 49.355 30.694 1.00 32.76 476 LEU A N 1
ATOM 3708 C CA . LEU A 1 476 ? -16.180 50.753 30.276 1.00 32.36 476 LEU A CA 1
ATOM 3709 C C . LEU A 1 476 ? -17.588 51.164 29.863 1.00 32.24 476 LEU A C 1
ATOM 3710 O O . LEU A 1 476 ? -18.182 52.053 30.478 1.00 32.77 476 LEU A O 1
ATOM 3715 N N . ILE A 1 477 ? -18.127 50.513 28.830 1.00 31.41 477 ILE A N 1
ATOM 3716 C CA . ILE A 1 477 ? -19.469 50.835 28.349 1.00 28.89 477 ILE A CA 1
ATOM 3717 C C . ILE A 1 477 ? -20.516 50.633 29.444 1.00 29.02 477 ILE A C 1
ATOM 3718 O O . ILE A 1 477 ? -21.507 51.361 29.503 1.00 28.82 477 ILE A O 1
ATOM 3723 N N . SER A 1 478 ? -20.298 49.649 30.312 1.00 28.91 478 SER A N 1
ATOM 3724 C CA . SER A 1 478 ? -21.253 49.392 31.384 1.00 30.80 478 SER A CA 1
ATOM 3725 C C . SER A 1 478 ? -21.230 50.529 32.409 1.00 31.02 478 SER A C 1
ATOM 3726 O O . SER A 1 478 ? -22.274 51.022 32.832 1.00 30.84 478 SER A O 1
ATOM 3729 N N . ASP A 1 479 ? -20.037 50.962 32.793 1.00 33.57 479 ASP A N 1
ATOM 3730 C CA . ASP A 1 479 ? -19.926 52.055 33.751 1.00 33.25 479 ASP A CA 1
ATOM 3731 C C . ASP A 1 479 ? -20.506 53.337 33.157 1.00 33.81 479 ASP A C 1
ATOM 3732 O O . ASP A 1 479 ? -21.269 54.050 33.818 1.00 32.35 479 ASP A O 1
ATOM 3737 N N . ARG A 1 480 ? -20.135 53.628 31.912 1.00 33.94 480 ARG A N 1
ATOM 3738 C CA . ARG A 1 480 ? -20.611 54.828 31.236 1.00 35.11 480 ARG A CA 1
ATOM 3739 C C . ARG A 1 480 ? -22.119 54.838 31.039 1.00 35.33 480 ARG A C 1
ATOM 3740 O O . ARG A 1 480 ? -22.779 55.831 31.345 1.00 36.05 480 ARG A O 1
ATOM 3748 N N . PHE A 1 481 ? -22.675 53.747 30.523 1.00 34.18 481 PHE A N 1
ATOM 3749 C CA . PHE A 1 481 ? -24.107 53.728 30.295 1.00 33.33 481 PHE A CA 1
ATOM 3750 C C . PHE A 1 481 ? -24.909 53.707 31.584 1.00 34.12 481 PHE A C 1
ATOM 3751 O O . PHE A 1 481 ? -25.893 54.438 31.721 1.00 35.26 481 PHE A O 1
ATOM 3759 N N . ALA A 1 482 ? -24.500 52.865 32.525 1.00 32.61 482 ALA A N 1
ATOM 3760 C CA . ALA A 1 482 ? -25.223 52.766 33.786 1.00 33.90 482 ALA A CA 1
ATOM 3761 C C . ALA A 1 482 ? -25.260 54.128 34.469 1.00 33.76 482 ALA A C 1
ATOM 3762 O O . ALA A 1 482 ? -26.288 54.530 35.007 1.00 34.74 482 ALA A O 1
ATOM 3764 N N . ARG A 1 483 ? -24.142 54.844 34.436 1.00 35.33 483 ARG A N 1
ATOM 3765 C CA . ARG A 1 483 ? -24.083 56.157 35.065 1.00 35.80 483 ARG A CA 1
ATOM 3766 C C . ARG A 1 483 ? -25.052 57.121 34.393 1.00 34.96 483 ARG A C 1
ATOM 3767 O O . ARG A 1 483 ? -25.920 57.690 35.049 1.00 36.27 483 ARG A O 1
ATOM 3775 N N . ALA A 1 484 ? -24.902 57.297 33.084 1.00 35.06 484 ALA A N 1
ATOM 3776 C CA . ALA A 1 484 ? -25.756 58.198 32.312 1.00 33.10 484 ALA A CA 1
ATOM 3777 C C . ALA A 1 484 ? -27.220 57.797 32.412 1.00 34.19 484 ALA A C 1
ATOM 3778 O O . ALA A 1 484 ? -28.103 58.648 32.559 1.00 34.74 484 ALA A O 1
ATOM 3780 N N . TYR A 1 485 ? -27.475 56.494 32.330 1.00 34.04 485 TYR A N 1
ATOM 3781 C CA . TYR A 1 485 ? -28.831 55.973 32.407 1.00 33.43 485 TYR A CA 1
ATOM 3782 C C . TYR A 1 485 ? -29.447 56.374 33.751 1.00 35.07 485 TYR A C 1
ATOM 3783 O O . TYR A 1 485 ? -30.612 56.772 33.810 1.00 34.11 485 TYR A O 1
ATOM 3792 N N . SER A 1 486 ? -28.666 56.298 34.828 1.00 36.12 486 SER A N 1
ATOM 3793 C CA . SER A 1 486 ? -29.188 56.684 36.139 1.00 37.47 486 SER A CA 1
ATOM 3794 C C . SER A 1 486 ? -29.287 58.202 36.268 1.00 39.22 486 SER A C 1
ATOM 3795 O O . SER A 1 486 ? -29.853 58.706 37.232 1.00 41.80 486 SER A O 1
ATOM 3798 N N . GLU A 1 487 ? -28.739 58.931 35.301 1.00 40.54 487 GLU A N 1
ATOM 3799 C CA . GLU A 1 487 ? -28.784 60.392 35.337 1.00 41.89 487 GLU A CA 1
ATOM 3800 C C . GLU A 1 487 ? -29.888 60.993 34.460 1.00 41.47 487 GLU A C 1
ATOM 3801 O O . GLU A 1 487 ? -30.676 61.813 34.926 1.00 41.66 487 GLU A O 1
ATOM 3807 N N . VAL A 1 488 ? -29.954 60.586 33.195 1.00 40.85 488 VAL A N 1
ATOM 3808 C CA . VAL A 1 488 ? -30.967 61.129 32.291 1.00 39.70 488 VAL A CA 1
ATOM 3809 C C . VAL A 1 488 ? -31.942 60.100 31.715 1.00 39.49 488 VAL A C 1
ATOM 3810 O O . VAL A 1 488 ? -32.536 60.322 30.655 1.00 39.98 488 VAL A O 1
ATOM 3814 N N . GLY A 1 489 ? -32.106 58.975 32.407 1.00 38.14 489 GLY A N 1
ATOM 3815 C CA . GLY A 1 489 ? -33.034 57.956 31.944 1.00 36.42 489 GLY A CA 1
ATOM 3816 C C . GLY A 1 489 ? -32.874 57.509 30.501 1.00 36.46 489 GLY A C 1
ATOM 3817 O O . GLY A 1 489 ? -31.767 57.238 30.044 1.00 36.94 489 GLY A O 1
ATOM 3818 N N . MET A 1 490 ? -33.984 57.435 29.773 1.00 36.19 490 MET A N 1
ATOM 3819 C CA . MET A 1 490 ? -33.951 56.987 28.385 1.00 36.35 490 MET A CA 1
ATOM 3820 C C . MET A 1 490 ? -33.146 57.834 27.423 1.00 36.99 490 MET A C 1
ATOM 3821 O O . MET A 1 490 ? -32.731 57.344 26.371 1.00 37.20 490 MET A O 1
ATOM 3826 N N . ARG A 1 491 ? -32.919 59.098 27.760 1.00 36.99 491 ARG A N 1
ATOM 3827 C CA . ARG A 1 491 ? -32.147 59.951 26.865 1.00 38.67 491 ARG A CA 1
ATOM 3828 C C . ARG A 1 491 ? -30.779 59.314 26.625 1.00 36.98 491 ARG A C 1
ATOM 3829 O O . ARG A 1 491 ? -30.227 59.383 25.522 1.00 35.66 491 ARG A O 1
ATOM 3837 N N . ALA A 1 492 ? -30.238 58.700 27.674 1.00 34.65 492 ALA A N 1
ATOM 3838 C CA . ALA A 1 492 ? -28.932 58.059 27.597 1.00 33.77 492 ALA A CA 1
ATOM 3839 C C . ALA A 1 492 ? -28.936 56.822 26.711 1.00 33.19 492 ALA A C 1
ATOM 3840 O O . ALA A 1 492 ? -27.943 56.529 26.053 1.00 34.05 492 ALA A O 1
ATOM 3842 N N . TYR A 1 493 ? -30.040 56.085 26.700 1.00 32.04 493 TYR A N 1
ATOM 3843 C CA . TYR A 1 493 ? -30.089 54.884 25.889 1.00 33.52 493 TYR A CA 1
ATOM 3844 C C . TYR A 1 493 ? -30.054 55.221 24.406 1.00 34.00 493 TYR A C 1
ATOM 3845 O O . TYR A 1 493 ? -29.327 54.596 23.640 1.00 34.76 493 TYR A O 1
ATOM 3854 N N . GLY A 1 494 ? -30.841 56.212 24.003 1.00 35.77 494 GLY A N 1
ATOM 3855 C CA . GLY A 1 494 ? -30.863 56.600 22.606 1.00 38.53 494 GLY A CA 1
ATOM 3856 C C . GLY A 1 494 ? -29.569 57.273 22.198 1.00 39.98 494 GLY A C 1
ATOM 3857 O O . GLY A 1 494 ? -29.028 57.003 21.129 1.00 40.13 494 GLY A O 1
ATOM 3858 N N . GLU A 1 495 ? -29.061 58.134 23.072 1.00 40.93 495 GLU A N 1
ATOM 3859 C CA . GLU A 1 495 ? -27.835 58.891 22.815 1.00 41.69 495 GLU A CA 1
ATOM 3860 C C . GLU A 1 495 ? -26.549 58.060 22.806 1.00 41.81 495 GLU A C 1
ATOM 3861 O O . GLU A 1 495 ? -25.760 58.120 21.850 1.00 41.41 495 GLU A O 1
ATOM 3867 N N . LEU A 1 496 ? -26.338 57.286 23.868 1.00 40.12 496 LEU A N 1
ATOM 3868 C CA . LEU A 1 496 ? -25.133 56.473 23.992 1.00 39.18 496 LEU A CA 1
ATOM 3869 C C . LEU A 1 496 ? -25.189 55.069 23.394 1.00 38.43 496 LEU A C 1
ATOM 3870 O O . LEU A 1 496 ? -24.145 54.473 23.148 1.00 37.77 496 LEU A O 1
ATOM 3875 N N . VAL A 1 497 ? -26.382 54.528 23.156 1.00 36.80 497 VAL A N 1
ATOM 3876 C CA . VAL A 1 497 ? -26.455 53.169 22.626 1.00 35.84 497 VAL A CA 1
ATOM 3877 C C . VAL A 1 497 ? -27.170 52.979 21.287 1.00 35.84 497 VAL A C 1
ATOM 3878 O O . VAL A 1 497 ? -26.527 52.740 20.261 1.00 35.39 497 VAL A O 1
ATOM 3882 N N . GLN A 1 498 ? -28.496 53.093 21.306 1.00 34.18 498 GLN A N 1
ATOM 3883 C CA . GLN A 1 498 ? -29.305 52.880 20.118 1.00 35.37 498 GLN A CA 1
ATOM 3884 C C . GLN A 1 498 ? -28.935 53.697 18.888 1.00 36.88 498 GLN A C 1
ATOM 3885 O O . GLN A 1 498 ? -28.757 53.128 17.813 1.00 33.37 498 GLN A O 1
ATOM 3891 N N . GLU A 1 499 ? -28.829 55.017 19.024 1.00 37.38 499 GLU A N 1
ATOM 3892 C CA . GLU A 1 499 ? -28.473 55.836 17.870 1.00 39.15 499 GLU A CA 1
ATOM 3893 C C . GLU A 1 499 ? -27.092 55.472 17.323 1.00 37.79 499 GLU A C 1
ATOM 3894 O O . GLU A 1 499 ? -26.918 55.336 16.113 1.00 36.37 499 GLU A O 1
ATOM 3900 N N . PRO A 1 500 ? -26.091 55.303 18.207 1.00 38.02 500 PRO A N 1
ATOM 3901 C CA . PRO A 1 500 ? -24.754 54.945 17.727 1.00 37.27 500 PRO A CA 1
ATOM 3902 C C . PRO A 1 500 ? -24.773 53.602 16.983 1.00 38.26 500 PRO A C 1
ATOM 3903 O O . PRO A 1 500 ? -24.092 53.436 15.970 1.00 37.22 500 PRO A O 1
ATOM 3907 N N . GLU A 1 501 ? -25.555 52.647 17.489 1.00 37.15 501 GLU A N 1
ATOM 3908 C CA . GLU A 1 501 ? -25.672 51.341 16.842 1.00 36.97 501 GLU A CA 1
ATOM 3909 C C . GLU A 1 501 ? -26.180 51.539 15.422 1.00 38.64 501 GLU A C 1
ATOM 3910 O O . GLU A 1 501 ? -25.669 50.936 14.474 1.00 36.37 501 GLU A O 1
ATOM 3916 N N . MET A 1 502 ? -27.199 52.386 15.294 1.00 40.36 502 MET A N 1
ATOM 3917 C CA . MET A 1 502 ? -27.797 52.689 14.003 1.00 43.71 502 MET A CA 1
ATOM 3918 C C . MET A 1 502 ? -26.746 53.274 13.062 1.00 43.66 502 MET A C 1
ATOM 3919 O O . MET A 1 502 ? -26.519 52.748 11.976 1.00 42.95 502 MET A O 1
ATOM 3924 N N . GLU A 1 503 ? -26.111 54.361 13.490 1.00 44.75 503 GLU A N 1
ATOM 3925 C CA . GLU A 1 503 ? -25.070 55.021 12.703 1.00 45.81 503 GLU A CA 1
ATOM 3926 C C . GLU A 1 503 ? -24.039 54.007 12.227 1.00 44.65 503 GLU A C 1
ATOM 3927 O O . GLU A 1 503 ? -23.728 53.928 11.038 1.00 45.28 503 GLU A O 1
ATOM 3933 N N . LEU A 1 504 ? -23.505 53.241 13.172 1.00 41.91 504 LEU A N 1
ATOM 3934 C CA . LEU A 1 504 ? -22.490 52.240 12.875 1.00 40.70 504 LEU A CA 1
ATOM 3935 C C . LEU A 1 504 ? -23.001 51.020 12.112 1.00 37.77 504 LEU A C 1
ATOM 3936 O O . LEU A 1 504 ? -22.216 50.186 11.679 1.00 37.06 504 LEU A O 1
ATOM 3941 N N . GLY A 1 505 ? -24.311 50.913 11.941 1.00 35.73 505 GLY A N 1
ATOM 3942 C CA . GLY A 1 505 ? -24.843 49.774 11.217 1.00 32.45 505 GLY A CA 1
ATOM 3943 C C . GLY A 1 505 ? -24.591 48.454 11.930 1.00 31.36 505 GLY A C 1
ATOM 3944 O O . GLY A 1 505 ? -24.344 47.432 11.285 1.00 28.30 505 GLY A O 1
ATOM 3945 N N . VAL A 1 506 ? -24.655 48.480 13.260 1.00 29.23 506 VAL A N 1
ATOM 3946 C CA . VAL A 1 506 ? -24.455 47.289 14.081 1.00 27.85 506 VAL A CA 1
ATOM 3947 C C . VAL A 1 506 ? -25.637 46.343 13.869 1.00 27.35 506 VAL A C 1
ATOM 3948 O O . VAL A 1 506 ? -26.778 46.704 14.151 1.00 27.43 506 VAL A O 1
ATOM 3952 N N . ASP A 1 507 ? -25.371 45.129 13.393 1.00 26.17 507 ASP A N 1
ATOM 3953 C CA . ASP A 1 507 ? -26.455 44.181 13.137 1.00 26.14 507 ASP A CA 1
ATOM 3954 C C . ASP A 1 507 ? -27.332 43.852 14.352 1.00 27.68 507 ASP A C 1
ATOM 3955 O O . ASP A 1 507 ? -28.540 43.624 14.214 1.00 26.54 507 ASP A O 1
ATOM 3960 N N . VAL A 1 508 ? -26.736 43.851 15.539 1.00 25.38 508 VAL A N 1
ATOM 3961 C CA . VAL A 1 508 ? -27.479 43.550 16.759 1.00 23.99 508 VAL A CA 1
ATOM 3962 C C . VAL A 1 508 ? -28.623 44.526 17.025 1.00 24.64 508 VAL A C 1
ATOM 3963 O O . VAL A 1 508 ? -29.623 44.150 17.629 1.00 25.01 508 VAL A O 1
ATOM 3967 N N . VAL A 1 509 ? -28.494 45.773 16.574 1.00 24.80 509 VAL A N 1
ATOM 3968 C CA . VAL A 1 509 ? -29.545 46.754 16.819 1.00 26.55 509 VAL A CA 1
ATOM 3969 C C . VAL A 1 509 ? -30.928 46.227 16.388 1.00 29.96 509 VAL A C 1
ATOM 3970 O O . VAL A 1 509 ? -31.960 46.643 16.928 1.00 28.51 509 VAL A O 1
ATOM 3974 N N . LYS A 1 510 ? -30.943 45.315 15.415 1.00 31.93 510 LYS A N 1
ATOM 3975 C CA . LYS A 1 510 ? -32.184 44.673 14.975 1.00 33.97 510 LYS A CA 1
ATOM 3976 C C . LYS A 1 510 ? -32.030 43.323 15.669 1.00 31.35 510 LYS A C 1
ATOM 3977 O O . LYS A 1 510 ? -31.833 42.295 15.026 1.00 27.88 510 LYS A O 1
ATOM 3983 N N . HIS A 1 511 ? -32.103 43.347 16.996 1.00 32.30 511 HIS A N 1
ATOM 3984 C CA . HIS A 1 511 ? -31.881 42.147 17.790 1.00 32.04 511 HIS A CA 1
ATOM 3985 C C . HIS A 1 511 ? -32.698 40.922 17.442 1.00 30.52 511 HIS A C 1
ATOM 3986 O O . HIS A 1 511 ? -32.181 39.810 17.521 1.00 30.18 511 HIS A O 1
ATOM 3993 N N . GLN A 1 512 ? -33.948 41.107 17.042 1.00 29.47 512 GLN A N 1
ATOM 3994 C CA . GLN A 1 512 ? -34.771 39.960 16.713 1.00 32.23 512 GLN A CA 1
ATOM 3995 C C . GLN A 1 512 ? -34.144 39.189 15.551 1.00 32.22 512 GLN A C 1
ATOM 3996 O O . GLN A 1 512 ? -33.896 37.984 15.652 1.00 32.14 512 GLN A O 1
ATOM 4002 N N . LYS A 1 513 ? -33.869 39.888 14.455 1.00 32.33 513 LYS A N 1
ATOM 4003 C CA . LYS A 1 513 ? -33.265 39.254 13.289 1.00 31.98 513 LYS A CA 1
ATOM 4004 C C . LYS A 1 513 ? -31.869 38.719 13.618 1.00 29.48 513 LYS A C 1
ATOM 4005 O O . LYS A 1 513 ? -31.503 37.616 13.212 1.00 26.92 513 LYS A O 1
ATOM 4011 N N . TRP A 1 514 ? -31.088 39.501 14.354 1.00 28.47 514 TRP A N 1
ATOM 4012 C CA . TRP A 1 514 ? -29.740 39.071 14.740 1.00 28.34 514 TRP A CA 1
ATOM 4013 C C . TRP A 1 514 ? -29.767 37.783 15.590 1.00 27.54 514 TRP A C 1
ATOM 4014 O O . TRP A 1 514 ? -28.878 36.937 15.491 1.00 25.81 514 TRP A O 1
ATOM 4025 N N . SER A 1 515 ? -30.793 37.640 16.419 1.00 26.81 515 SER A N 1
ATOM 4026 C CA . SER A 1 515 ? -30.901 36.476 17.292 1.00 27.94 515 SER A CA 1
ATOM 4027 C C . SER A 1 515 ? -31.266 35.208 16.538 1.00 27.25 515 SER A C 1
ATOM 4028 O O . SER A 1 515 ? -31.258 34.116 17.116 1.00 28.75 515 SER A O 1
ATOM 4031 N N . GLY A 1 516 ? -31.601 35.351 15.258 1.00 27.49 516 GLY A N 1
ATOM 4032 C CA . GLY A 1 516 ? -31.974 34.197 14.456 1.00 22.71 516 GLY A CA 1
ATOM 4033 C C . GLY A 1 516 ? -33.464 33.890 14.491 1.00 23.95 516 GLY A C 1
ATOM 4034 O O . GLY A 1 516 ? -33.859 32.747 14.270 1.00 24.76 516 GLY A O 1
ATOM 4035 N N . ALA A 1 517 ? -34.293 34.901 14.754 1.00 23.04 517 ALA A N 1
ATOM 4036 C CA . ALA A 1 517 ? -35.738 34.708 14.815 1.00 25.51 517 ALA A CA 1
ATOM 4037 C C . ALA A 1 517 ? -36.328 34.274 13.464 1.00 26.46 517 ALA A C 1
ATOM 4038 O O . ALA A 1 517 ? -37.283 33.483 13.413 1.00 23.51 517 ALA A O 1
ATOM 4040 N N . THR A 1 518 ? -35.771 34.799 12.376 1.00 25.14 518 THR A N 1
ATOM 4041 C CA . THR A 1 518 ? -36.243 34.440 11.043 1.00 27.80 518 THR A CA 1
ATOM 4042 C C . THR A 1 518 ? -35.827 33.009 10.726 1.00 28.14 518 THR A C 1
ATOM 4043 O O . THR A 1 518 ? -36.613 32.219 10.209 1.00 28.21 518 THR A O 1
ATOM 4047 N N . TYR A 1 519 ? -34.583 32.682 11.056 1.00 29.62 519 TYR A N 1
ATOM 4048 C CA . TYR A 1 519 ? -34.037 31.348 10.833 1.00 29.84 519 TYR A CA 1
ATOM 4049 C C . TYR A 1 519 ? -34.896 30.261 11.510 1.00 31.25 519 TYR A C 1
ATOM 4050 O O . TYR A 1 519 ? -35.294 29.287 10.869 1.00 30.28 519 TYR A O 1
ATOM 4059 N N . VAL A 1 520 ? -35.200 30.429 12.796 1.00 29.74 520 VAL A N 1
ATOM 4060 C CA . VAL A 1 520 ? -36.003 29.434 13.495 1.00 30.22 520 VAL A CA 1
ATOM 4061 C C . VAL A 1 520 ? -37.445 29.398 12.995 1.00 31.84 520 VAL A C 1
ATOM 4062 O O . VAL A 1 520 ? -38.066 28.337 12.951 1.00 31.51 520 VAL A O 1
ATOM 4066 N N . ASP A 1 521 ? -37.979 30.548 12.606 1.00 33.46 521 ASP A N 1
ATOM 4067 C CA . ASP A 1 521 ? -39.348 30.580 12.118 1.00 35.75 521 ASP A CA 1
ATOM 4068 C C . ASP A 1 521 ? -39.464 29.764 10.830 1.00 35.20 521 ASP A C 1
ATOM 4069 O O . ASP A 1 521 ? -40.481 29.105 10.583 1.00 33.36 521 ASP A O 1
ATOM 4074 N N . GLU A 1 522 ? -38.417 29.805 10.013 1.00 32.70 522 GLU A N 1
ATOM 4075 C CA . GLU A 1 522 ? -38.405 29.040 8.770 1.00 33.22 522 GLU A CA 1
ATOM 4076 C C . GLU A 1 522 ? -38.225 27.554 9.072 1.00 33.38 522 GLU A C 1
ATOM 4077 O O . GLU A 1 522 ? -38.745 26.705 8.350 1.00 32.57 522 GLU A O 1
ATOM 4083 N N . LEU A 1 523 ? -37.469 27.237 10.121 1.00 32.98 523 LEU A N 1
ATOM 4084 C CA . LEU A 1 523 ? -37.298 25.845 10.500 1.00 34.27 523 LEU A CA 1
ATOM 4085 C C . LEU A 1 523 ? -38.689 25.344 10.844 1.00 34.43 523 LEU A C 1
ATOM 4086 O O . LEU A 1 523 ? -39.110 24.281 10.399 1.00 34.28 523 LEU A O 1
ATOM 4091 N N . GLN A 1 524 ? -39.399 26.133 11.643 1.00 35.62 524 GLN A N 1
ATOM 4092 C CA . GLN A 1 524 ? -40.758 25.809 12.060 1.00 36.61 524 GLN A CA 1
ATOM 4093 C C . GLN A 1 524 ? -41.660 25.487 10.877 1.00 36.87 524 GLN A C 1
ATOM 4094 O O . GLN A 1 524 ? -42.265 24.417 10.824 1.00 33.97 524 GLN A O 1
ATOM 4100 N N . LYS A 1 525 ? -41.754 26.431 9.940 1.00 37.59 525 LYS A N 1
ATOM 4101 C CA . LYS A 1 525 ? -42.593 26.268 8.756 1.00 38.88 525 LYS A CA 1
ATOM 4102 C C . LYS A 1 525 ? -42.237 25.012 7.988 1.00 37.92 525 LYS A C 1
ATOM 4103 O O . LYS A 1 525 ? -43.116 24.287 7.542 1.00 38.12 525 LYS A O 1
ATOM 4109 N N . MET A 1 526 ? -40.945 24.760 7.829 1.00 37.74 526 MET A N 1
ATOM 4110 C CA . MET A 1 526 ? -40.506 23.583 7.097 1.00 37.20 526 MET A CA 1
ATOM 4111 C C . MET A 1 526 ? -41.128 22.322 7.680 1.00 39.19 526 MET A C 1
ATOM 4112 O O . MET A 1 526 ? -41.606 21.458 6.939 1.00 39.34 526 MET A O 1
ATOM 4117 N N . VAL A 1 527 ? -41.117 22.216 9.007 1.00 39.84 527 VAL A N 1
ATOM 4118 C CA . VAL A 1 527 ? -41.707 21.065 9.681 1.00 41.04 527 VAL A CA 1
ATOM 4119 C C . VAL A 1 527 ? -43.225 21.227 9.653 1.00 42.94 527 VAL A C 1
ATOM 4120 O O . VAL A 1 527 ? -43.960 20.363 10.115 1.00 46.37 527 VAL A O 1
ATOM 4124 N N . THR A 1 528 ? -43.674 22.351 9.101 1.00 44.94 528 THR A N 1
ATOM 4125 C CA . THR A 1 528 ? -45.091 22.691 8.978 1.00 46.38 528 THR A CA 1
ATOM 4126 C C . THR A 1 528 ? -45.672 23.219 10.272 1.00 45.76 528 THR A C 1
ATOM 4127 O O . THR A 1 528 ? -46.133 22.408 11.097 1.00 48.27 528 THR A O 1
ATOM 4131 N N . ASN B 1 5 ? -27.802 0.578 67.770 1.00 50.69 5 ASN B N 1
ATOM 4132 C CA . ASN B 1 5 ? -27.415 0.607 66.331 1.00 49.97 5 ASN B CA 1
ATOM 4133 C C . ASN B 1 5 ? -27.707 1.942 65.646 1.00 48.45 5 ASN B C 1
ATOM 4134 O O . ASN B 1 5 ? -27.741 2.991 66.293 1.00 47.95 5 ASN B O 1
ATOM 4139 N N . MET B 1 6 ? -27.933 1.894 64.337 1.00 46.92 6 MET B N 1
ATOM 4140 C CA . MET B 1 6 ? -28.166 3.105 63.555 1.00 46.18 6 MET B CA 1
ATOM 4141 C C . MET B 1 6 ? -29.594 3.331 63.055 1.00 46.30 6 MET B C 1
ATOM 4142 O O . MET B 1 6 ? -29.820 4.151 62.159 1.00 46.27 6 MET B O 1
ATOM 4147 N N . VAL B 1 7 ? -30.554 2.620 63.636 1.00 45.73 7 VAL B N 1
ATOM 4148 C CA . VAL B 1 7 ? -31.949 2.758 63.236 1.00 44.68 7 VAL B CA 1
ATOM 4149 C C . VAL B 1 7 ? -32.684 3.756 64.118 1.00 45.72 7 VAL B C 1
ATOM 4150 O O . VAL B 1 7 ? -32.716 3.606 65.336 1.00 45.99 7 VAL B O 1
ATOM 4154 N N . ASN B 1 8 ? -33.271 4.775 63.495 1.00 45.88 8 ASN B N 1
ATOM 4155 C CA . ASN B 1 8 ? -34.030 5.798 64.211 1.00 45.23 8 ASN B CA 1
ATOM 4156 C C . ASN B 1 8 ? -34.983 6.463 63.223 1.00 45.62 8 ASN B C 1
ATOM 4157 O O . ASN B 1 8 ? -34.694 6.539 62.028 1.00 45.26 8 ASN B O 1
ATOM 4162 N N . PRO B 1 9 ? -36.136 6.949 63.708 1.00 44.88 9 PRO B N 1
ATOM 4163 C CA . PRO B 1 9 ? -37.112 7.601 62.831 1.00 44.70 9 PRO B CA 1
ATOM 4164 C C . PRO B 1 9 ? -36.707 9.033 62.508 1.00 44.68 9 PRO B C 1
ATOM 4165 O O . PRO B 1 9 ? -35.847 9.605 63.175 1.00 44.06 9 PRO B O 1
ATOM 4169 N N . ALA B 1 10 ? -37.327 9.601 61.481 1.00 44.69 10 ALA B N 1
ATOM 4170 C CA . ALA B 1 10 ? -37.047 10.973 61.088 1.00 45.82 10 ALA B CA 1
ATOM 4171 C C . ALA B 1 10 ? -37.498 11.855 62.247 1.00 46.74 10 ALA B C 1
ATOM 4172 O O . ALA B 1 10 ? -36.813 12.796 62.640 1.00 47.11 10 ALA B O 1
ATOM 4174 N N . VAL B 1 11 ? -38.661 11.526 62.795 1.00 47.44 11 VAL B N 1
ATOM 4175 C CA . VAL B 1 11 ? -39.233 12.254 63.919 1.00 48.41 11 VAL B CA 1
ATOM 4176 C C . VAL B 1 11 ? -39.952 11.264 64.839 1.00 48.88 11 VAL B C 1
ATOM 4177 O O . VAL B 1 11 ? -40.594 10.325 64.368 1.00 48.14 11 VAL B O 1
ATOM 4181 N N . GLU B 1 12 ? -39.827 11.456 66.148 1.00 50.33 12 GLU B N 1
ATOM 4182 C CA . GLU B 1 12 ? -40.503 10.574 67.090 1.00 51.39 12 GLU B CA 1
ATOM 4183 C C . GLU B 1 12 ? -41.993 10.850 66.972 1.00 51.13 12 GLU B C 1
ATOM 4184 O O . GLU B 1 12 ? -42.432 11.994 67.094 1.00 51.72 12 GLU B O 1
ATOM 4190 N N . PRO B 1 13 ? -42.794 9.805 66.719 1.00 50.92 13 PRO B N 1
ATOM 4191 C CA . PRO B 1 13 ? -44.245 9.959 66.581 1.00 50.83 13 PRO B CA 1
ATOM 4192 C C . PRO B 1 13 ? -44.879 10.873 67.630 1.00 51.65 13 PRO B C 1
ATOM 4193 O O . PRO B 1 13 ? -45.708 11.726 67.301 1.00 52.16 13 PRO B O 1
ATOM 4197 N N . SER B 1 14 ? -44.473 10.702 68.885 1.00 51.14 14 SER B N 1
ATOM 4198 C CA . SER B 1 14 ? -45.015 11.490 69.989 1.00 51.57 14 SER B CA 1
ATOM 4199 C C . SER B 1 14 ? -44.980 13.004 69.777 1.00 52.16 14 SER B C 1
ATOM 4200 O O . SER B 1 14 ? -45.836 13.722 70.287 1.00 53.12 14 SER B O 1
ATOM 4203 N N . MET B 1 15 ? -44.004 13.490 69.017 1.00 52.85 15 MET B N 1
ATOM 4204 C CA . MET B 1 15 ? -43.876 14.925 68.781 1.00 52.75 15 MET B CA 1
ATOM 4205 C C . MET B 1 15 ? -44.361 15.437 67.427 1.00 50.90 15 MET B C 1
ATOM 4206 O O . MET B 1 15 ? -44.384 16.649 67.198 1.00 49.80 15 MET B O 1
ATOM 4211 N N . GLU B 1 16 ? -44.747 14.535 66.531 1.00 49.00 16 GLU B N 1
ATOM 4212 C CA . GLU B 1 16 ? -45.194 14.957 65.211 1.00 47.00 16 GLU B CA 1
ATOM 4213 C C . GLU B 1 16 ? -46.289 16.028 65.218 1.00 45.97 16 GLU B C 1
ATOM 4214 O O . GLU B 1 16 ? -46.130 17.071 64.579 1.00 43.59 16 GLU B O 1
ATOM 4220 N N . ASP B 1 17 ? -47.381 15.793 65.945 1.00 44.15 17 ASP B N 1
ATOM 4221 C CA . ASP B 1 17 ? -48.471 16.768 65.984 1.00 44.43 17 ASP B CA 1
ATOM 4222 C C . ASP B 1 17 ? -48.052 18.106 66.586 1.00 44.25 17 ASP B C 1
ATOM 4223 O O . ASP B 1 17 ? -48.415 19.160 66.065 1.00 42.97 17 ASP B O 1
ATOM 4228 N N . ASP B 1 18 ? -47.294 18.060 67.680 1.00 44.65 18 ASP B N 1
ATOM 4229 C CA . ASP B 1 18 ? -46.826 19.276 68.344 1.00 44.74 18 ASP B CA 1
ATOM 4230 C C . ASP B 1 18 ? -46.037 20.155 67.374 1.00 42.95 18 ASP B C 1
ATOM 4231 O O . ASP B 1 18 ? -46.315 21.344 67.235 1.00 41.00 18 ASP B O 1
ATOM 4236 N N . LEU B 1 19 ? -45.040 19.557 66.724 1.00 41.20 19 LEU B N 1
ATOM 4237 C CA . LEU B 1 19 ? -44.184 20.266 65.772 1.00 40.30 19 LEU B CA 1
ATOM 4238 C C . LEU B 1 19 ? -44.989 20.839 64.616 1.00 38.15 19 LEU B C 1
ATOM 4239 O O . LEU B 1 19 ? -44.699 21.925 64.131 1.00 40.18 19 LEU B O 1
ATOM 4244 N N . PHE B 1 20 ? -46.001 20.101 64.182 1.00 36.59 20 PHE B N 1
ATOM 4245 C CA . PHE B 1 20 ? -46.852 20.548 63.088 1.00 36.22 20 PHE B CA 1
ATOM 4246 C C . PHE B 1 20 ? -47.678 21.782 63.463 1.00 36.02 20 PHE B C 1
ATOM 4247 O O . PHE B 1 20 ? -47.766 22.732 62.691 1.00 33.95 20 PHE B O 1
ATOM 4255 N N . ALA B 1 21 ? -48.296 21.755 64.641 1.00 36.15 21 ALA B N 1
ATOM 4256 C CA . ALA B 1 21 ? -49.123 22.874 65.097 1.00 36.06 21 ALA B CA 1
ATOM 4257 C C . ALA B 1 21 ? -48.256 24.112 65.300 1.00 35.44 21 ALA B C 1
ATOM 4258 O O . ALA B 1 21 ? -48.629 25.218 64.927 1.00 34.73 21 ALA B O 1
ATOM 4260 N N . ARG B 1 22 ? -47.089 23.900 65.893 1.00 35.85 22 ARG B N 1
ATOM 4261 C CA . ARG B 1 22 ? -46.139 24.969 66.161 1.00 37.99 22 ARG B CA 1
ATOM 4262 C C . ARG B 1 22 ? -45.689 25.631 64.850 1.00 37.58 22 ARG B C 1
ATOM 4263 O O . ARG B 1 22 ? -45.596 26.860 64.758 1.00 35.66 22 ARG B O 1
ATOM 4271 N N . GLU B 1 23 ? -45.397 24.808 63.844 1.00 37.75 23 GLU B N 1
ATOM 4272 C CA . GLU B 1 23 ? -44.973 25.322 62.545 1.00 37.63 23 GLU B CA 1
ATOM 4273 C C . GLU B 1 23 ? -46.169 25.985 61.866 1.00 36.29 23 GLU B C 1
ATOM 4274 O O . GLU B 1 23 ? -46.036 27.039 61.253 1.00 38.55 23 GLU B O 1
ATOM 4280 N N . VAL B 1 24 ? -47.344 25.380 61.984 1.00 35.74 24 VAL B N 1
ATOM 4281 C CA . VAL B 1 24 ? -48.530 25.969 61.372 1.00 35.71 24 VAL B CA 1
ATOM 4282 C C . VAL B 1 24 ? -48.797 27.359 61.944 1.00 36.58 24 VAL B C 1
ATOM 4283 O O . VAL B 1 24 ? -49.153 28.282 61.211 1.00 35.84 24 VAL B O 1
ATOM 4287 N N . ALA B 1 25 ? -48.621 27.506 63.255 1.00 36.15 25 ALA B N 1
ATOM 4288 C CA . ALA B 1 25 ? -48.845 28.793 63.908 1.00 36.34 25 ALA B CA 1
ATOM 4289 C C . ALA B 1 25 ? -47.832 29.818 63.400 1.00 36.11 25 ALA B C 1
ATOM 4290 O O . ALA B 1 25 ? -48.165 30.987 63.185 1.00 36.24 25 ALA B O 1
ATOM 4292 N N . GLU B 1 26 ? -46.593 29.376 63.215 1.00 34.92 26 GLU B N 1
ATOM 4293 C CA . GLU B 1 26 ? -45.542 30.256 62.729 1.00 35.26 26 GLU B CA 1
ATOM 4294 C C . GLU B 1 26 ? -45.862 30.791 61.333 1.00 34.77 26 GLU B C 1
ATOM 4295 O O . GLU B 1 26 ? -45.623 31.961 61.042 1.00 33.79 26 GLU B O 1
ATOM 4301 N N . VAL B 1 27 ? -46.404 29.941 60.468 1.00 33.93 27 VAL B N 1
ATOM 4302 C CA . VAL B 1 27 ? -46.732 30.381 59.119 1.00 34.74 27 VAL B CA 1
ATOM 4303 C C . VAL B 1 27 ? -47.886 31.384 59.140 1.00 35.09 27 VAL B C 1
ATOM 4304 O O . VAL B 1 27 ? -47.814 32.422 58.489 1.00 34.83 27 VAL B O 1
ATOM 4308 N N . LYS B 1 28 ? -48.945 31.088 59.892 1.00 36.59 28 LYS B N 1
ATOM 4309 C CA . LYS B 1 28 ? -50.079 32.010 59.978 1.00 37.23 28 LYS B CA 1
ATOM 4310 C C . LYS B 1 28 ? -49.616 33.369 60.517 1.00 37.26 28 LYS B C 1
ATOM 4311 O O . LYS B 1 28 ? -50.093 34.416 60.080 1.00 38.92 28 LYS B O 1
ATOM 4317 N N . GLN B 1 29 ? -48.680 33.351 61.459 1.00 37.34 29 GLN B N 1
ATOM 4318 C CA . GLN B 1 29 ? -48.139 34.590 62.009 1.00 39.07 29 GLN B CA 1
ATOM 4319 C C . GLN B 1 29 ? -47.339 35.305 60.912 1.00 39.44 29 GLN B C 1
ATOM 4320 O O . GLN B 1 29 ? -47.442 36.523 60.750 1.00 40.79 29 GLN B O 1
ATOM 4326 N N . TRP B 1 30 ? -46.545 34.539 60.165 1.00 38.07 30 TRP B N 1
ATOM 4327 C CA . TRP B 1 30 ? -45.744 35.082 59.066 1.00 36.81 30 TRP B CA 1
ATOM 4328 C C . TRP B 1 30 ? -46.640 35.745 58.019 1.00 35.70 30 TRP B C 1
ATOM 4329 O O . TRP B 1 30 ? -46.365 36.861 57.577 1.00 37.26 30 TRP B O 1
ATOM 4340 N N . TRP B 1 31 ? -47.712 35.062 57.630 1.00 34.49 31 TRP B N 1
ATOM 4341 C CA . TRP B 1 31 ? -48.641 35.599 56.642 1.00 32.91 31 TRP B CA 1
ATOM 4342 C C . TRP B 1 31 ? -49.354 36.875 57.096 1.00 33.75 31 TRP B C 1
ATOM 4343 O O . TRP B 1 31 ? -49.967 37.568 56.276 1.00 29.99 31 TRP B O 1
ATOM 4354 N N . SER B 1 32 ? -49.268 37.182 58.396 1.00 33.27 32 SER B N 1
ATOM 4355 C CA . SER B 1 32 ? -49.881 38.386 58.963 1.00 34.18 32 SER B CA 1
ATOM 4356 C C . SER B 1 32 ? -49.049 39.632 58.700 1.00 33.33 32 SER B C 1
ATOM 4357 O O . SER B 1 32 ? -49.543 40.753 58.810 1.00 33.10 32 SER B O 1
ATOM 4360 N N . ASP B 1 33 ? -47.777 39.441 58.381 1.00 33.21 33 ASP B N 1
ATOM 4361 C CA . ASP B 1 33 ? -46.898 40.569 58.123 1.00 33.43 33 ASP B CA 1
ATOM 4362 C C . ASP B 1 33 ? -47.479 41.456 57.026 1.00 32.75 33 ASP B C 1
ATOM 4363 O O . ASP B 1 33 ? -48.125 40.967 56.093 1.00 29.24 33 ASP B O 1
ATOM 4368 N N . PRO B 1 34 ? -47.261 42.780 57.133 1.00 32.49 34 PRO B N 1
ATOM 4369 C CA . PRO B 1 34 ? -47.746 43.773 56.168 1.00 32.70 34 PRO B CA 1
ATOM 4370 C C . PRO B 1 34 ? -47.323 43.440 54.735 1.00 32.49 34 PRO B C 1
ATOM 4371 O O . PRO B 1 34 ? -47.931 43.899 53.770 1.00 31.10 34 PRO B O 1
ATOM 4375 N N . ARG B 1 35 ? -46.265 42.649 54.613 1.00 32.70 35 ARG B N 1
ATOM 4376 C CA . ARG B 1 35 ? -45.759 42.230 53.309 1.00 33.56 35 ARG B CA 1
ATOM 4377 C C . ARG B 1 35 ? -46.861 41.561 52.490 1.00 33.62 35 ARG B C 1
ATOM 4378 O O . ARG B 1 35 ? -46.870 41.644 51.262 1.00 34.97 35 ARG B O 1
ATOM 4386 N N . TRP B 1 36 ? -47.803 40.927 53.179 1.00 32.31 36 TRP B N 1
ATOM 4387 C CA . TRP B 1 36 ? -48.876 40.200 52.517 1.00 32.70 36 TRP B CA 1
ATOM 4388 C C . TRP B 1 36 ? -50.267 40.836 52.501 1.00 32.33 36 TRP B C 1
ATOM 4389 O O . TRP B 1 36 ? -51.239 40.178 52.129 1.00 31.06 36 TRP B O 1
ATOM 4400 N N . ARG B 1 37 ? -50.374 42.106 52.872 1.00 32.81 37 ARG B N 1
ATOM 4401 C CA . ARG B 1 37 ? -51.685 42.752 52.901 1.00 32.86 37 ARG B CA 1
ATOM 4402 C C . ARG B 1 37 ? -52.436 42.767 51.568 1.00 33.65 37 ARG B C 1
ATOM 4403 O O . ARG B 1 37 ? -53.660 42.905 51.548 1.00 33.97 37 ARG B O 1
ATOM 4411 N N . TYR B 1 38 ? -51.721 42.613 50.458 1.00 33.36 38 TYR B N 1
ATOM 4412 C CA . TYR B 1 38 ? -52.369 42.612 49.148 1.00 34.29 38 TYR B CA 1
ATOM 4413 C C . TYR B 1 38 ? -52.398 41.225 48.539 1.00 35.10 38 TYR B C 1
ATOM 4414 O O . TYR B 1 38 ? -52.881 41.053 47.421 1.00 35.30 38 TYR B O 1
ATOM 4423 N N . THR B 1 39 ? -51.887 40.238 49.267 1.00 33.70 39 THR B N 1
ATOM 4424 C CA . THR B 1 39 ? -51.797 38.880 48.744 1.00 33.50 39 THR B CA 1
ATOM 4425 C C . THR B 1 39 ? -52.931 37.925 49.071 1.00 33.78 39 THR B C 1
ATOM 4426 O O . THR B 1 39 ? -53.244 37.678 50.239 1.00 33.34 39 THR B O 1
ATOM 4430 N N . LYS B 1 40 ? -53.538 37.376 48.023 1.00 33.47 40 LYS B N 1
ATOM 4431 C CA . LYS B 1 40 ? -54.620 36.419 48.192 1.00 33.83 40 LYS B CA 1
ATOM 4432 C C . LYS B 1 40 ? -54.060 35.003 48.091 1.00 34.57 40 LYS B C 1
ATOM 4433 O O . LYS B 1 40 ? -53.516 34.605 47.055 1.00 33.51 40 LYS B O 1
ATOM 4439 N N . ARG B 1 41 ? -54.188 34.253 49.181 1.00 34.10 41 ARG B N 1
ATOM 4440 C CA . ARG B 1 41 ? -53.715 32.880 49.232 1.00 34.36 41 ARG B CA 1
ATOM 4441 C C . ARG B 1 41 ? -54.902 31.924 49.255 1.00 35.45 41 ARG B C 1
ATOM 4442 O O . ARG B 1 41 ? -55.609 31.824 50.259 1.00 35.29 41 ARG B O 1
ATOM 4450 N N . PRO B 1 42 ? -55.146 31.214 48.139 1.00 35.40 42 PRO B N 1
ATOM 4451 C CA . PRO B 1 42 ? -56.261 30.267 48.058 1.00 35.12 42 PRO B CA 1
ATOM 4452 C C . PRO B 1 42 ? -55.935 28.912 48.693 1.00 35.51 42 PRO B C 1
ATOM 4453 O O . PRO B 1 42 ? -56.427 27.875 48.258 1.00 35.90 42 PRO B O 1
ATOM 4457 N N . PHE B 1 43 ? -55.100 28.932 49.725 1.00 34.02 43 PHE B N 1
ATOM 4458 C CA . PHE B 1 43 ? -54.722 27.711 50.426 1.00 32.89 43 PHE B CA 1
ATOM 4459 C C . PHE B 1 43 ? -54.422 28.041 51.886 1.00 32.40 43 PHE B C 1
ATOM 4460 O O . PHE B 1 43 ? -54.209 29.203 52.228 1.00 30.52 43 PHE B O 1
ATOM 4468 N N . THR B 1 44 ? -54.424 27.024 52.744 1.00 32.93 44 THR B N 1
ATOM 4469 C CA . THR B 1 44 ? -54.191 27.232 54.172 1.00 34.56 44 THR B CA 1
ATOM 4470 C C . THR B 1 44 ? -52.769 26.971 54.636 1.00 34.99 44 THR B C 1
ATOM 4471 O O . THR B 1 44 ? -51.985 26.300 53.960 1.00 35.13 44 THR B O 1
ATOM 4475 N N . ALA B 1 45 ? -52.452 27.500 55.814 1.00 35.85 45 ALA B N 1
ATOM 4476 C CA . ALA B 1 45 ? -51.141 27.314 56.412 1.00 35.18 45 ALA B CA 1
ATOM 4477 C C . ALA B 1 45 ? -50.945 25.825 56.634 1.00 35.16 45 ALA B C 1
ATOM 4478 O O . ALA B 1 45 ? -49.842 25.313 56.497 1.00 36.27 45 ALA B O 1
ATOM 4480 N N . GLU B 1 46 ? -52.024 25.132 56.977 1.00 35.32 46 GLU B N 1
ATOM 4481 C CA . GLU B 1 46 ? -51.947 23.699 57.213 1.00 36.08 46 GLU B CA 1
ATOM 4482 C C . GLU B 1 46 ? -51.558 22.954 55.944 1.00 36.60 46 GLU B C 1
ATOM 4483 O O . GLU B 1 46 ? -50.748 22.023 55.985 1.00 36.68 46 GLU B O 1
ATOM 4489 N N . GLN B 1 47 ? -52.133 23.370 54.818 1.00 36.61 47 GLN B N 1
ATOM 4490 C CA . GLN B 1 47 ? -51.840 22.738 53.537 1.00 37.23 47 GLN B CA 1
ATOM 4491 C C . GLN B 1 47 ? -50.368 22.910 53.169 1.00 36.17 47 GLN B C 1
ATOM 4492 O O . GLN B 1 47 ? -49.717 21.961 52.736 1.00 38.28 47 GLN B O 1
ATOM 4498 N N . ILE B 1 48 ? -49.848 24.118 53.365 1.00 34.41 48 ILE B N 1
ATOM 4499 C CA . ILE B 1 48 ? -48.459 24.427 53.050 1.00 32.39 48 ILE B CA 1
ATOM 4500 C C . ILE B 1 48 ? -47.469 23.730 53.985 1.00 32.59 48 ILE B C 1
ATOM 4501 O O . ILE B 1 48 ? -46.502 23.128 53.527 1.00 31.72 48 ILE B O 1
ATOM 4506 N N . VAL B 1 49 ? -47.695 23.808 55.292 1.00 31.14 49 VAL B N 1
ATOM 4507 C CA . VAL B 1 49 ? -46.776 23.162 56.221 1.00 31.78 49 VAL B CA 1
ATOM 4508 C C . VAL B 1 49 ? -46.763 21.658 55.988 1.00 32.10 49 VAL B C 1
ATOM 4509 O O . VAL B 1 49 ? -45.748 20.985 56.170 1.00 30.81 49 VAL B O 1
ATOM 4513 N N . SER B 1 50 ? -47.911 21.147 55.580 1.00 33.35 50 SER B N 1
ATOM 4514 C CA . SER B 1 50 ? -48.083 19.736 55.318 1.00 35.36 50 SER B CA 1
ATOM 4515 C C . SER B 1 50 ? -47.265 19.251 54.127 1.00 34.88 50 SER B C 1
ATOM 4516 O O . SER B 1 50 ? -47.136 18.049 53.921 1.00 34.46 50 SER B O 1
ATOM 4519 N N . LYS B 1 51 ? -46.712 20.178 53.346 1.00 35.15 51 LYS B N 1
ATOM 4520 C CA . LYS B 1 51 ? -45.916 19.812 52.171 1.00 33.85 51 LYS B CA 1
ATOM 4521 C C . LYS B 1 51 ? -44.423 19.978 52.437 1.00 33.63 51 LYS B C 1
ATOM 4522 O O . LYS B 1 51 ? -43.579 19.538 51.652 1.00 32.43 51 LYS B O 1
ATOM 4528 N N . ARG B 1 52 ? -44.103 20.617 53.554 1.00 34.05 52 ARG B N 1
ATOM 4529 C CA . ARG B 1 52 ? -42.720 20.852 53.937 1.00 32.28 52 ARG B CA 1
ATOM 4530 C C . ARG B 1 52 ? -42.049 19.604 54.491 1.00 32.39 52 ARG B C 1
ATOM 4531 O O . ARG B 1 52 ? -42.717 18.633 54.837 1.00 31.35 52 ARG B O 1
ATOM 4539 N N . GLY B 1 53 ? -40.722 19.641 54.566 1.00 31.49 53 GLY B N 1
ATOM 4540 C CA . GLY B 1 53 ? -39.976 18.522 55.104 1.00 31.85 53 GLY B CA 1
ATOM 4541 C C . GLY B 1 53 ? -39.686 18.786 56.575 1.00 34.18 53 GLY B C 1
ATOM 4542 O O . GLY B 1 53 ? -40.354 19.609 57.201 1.00 33.14 53 GLY B O 1
ATOM 4543 N N . ASN B 1 54 ? -38.685 18.106 57.124 1.00 34.14 54 ASN B N 1
ATOM 4544 C CA . ASN B 1 54 ? -38.324 18.268 58.525 1.00 33.85 54 ASN B CA 1
ATOM 4545 C C . ASN B 1 54 ? -37.124 19.172 58.738 1.00 33.83 54 ASN B C 1
ATOM 4546 O O . ASN B 1 54 ? -36.833 19.563 59.863 1.00 35.36 54 ASN B O 1
ATOM 4551 N N . LEU B 1 55 ? -36.425 19.512 57.665 1.00 33.19 55 LEU B N 1
ATOM 4552 C CA . LEU B 1 55 ? -35.271 20.383 57.798 1.00 32.18 55 LEU B CA 1
ATOM 4553 C C . LEU B 1 55 ? -35.535 21.734 57.141 1.00 33.21 55 LEU B C 1
ATOM 4554 O O . LEU B 1 55 ? -35.574 21.840 55.909 1.00 31.38 55 LEU B O 1
ATOM 4559 N N . LYS B 1 56 ? -35.719 22.763 57.966 1.00 31.71 56 LYS B N 1
ATOM 4560 C CA . LYS B 1 56 ? -35.965 24.111 57.462 1.00 33.29 56 LYS B CA 1
ATOM 4561 C C . LYS B 1 56 ? -34.710 24.712 56.822 1.00 32.55 56 LYS B C 1
ATOM 4562 O O . LYS B 1 56 ? -33.623 24.661 57.394 1.00 31.20 56 LYS B O 1
ATOM 4568 N N . ILE B 1 57 ? -34.867 25.274 55.628 1.00 30.08 57 ILE B N 1
ATOM 4569 C CA . ILE B 1 57 ? -33.749 25.884 54.922 1.00 28.86 57 ILE B CA 1
ATOM 4570 C C . ILE B 1 57 ? -33.942 27.386 54.799 1.00 29.22 57 ILE B C 1
ATOM 4571 O O . ILE B 1 57 ? -35.037 27.861 54.483 1.00 29.00 57 ILE B O 1
ATOM 4576 N N . GLU B 1 58 ? -32.874 28.134 55.041 1.00 27.97 58 GLU B N 1
ATOM 4577 C CA . GLU B 1 58 ? -32.921 29.583 54.943 1.00 30.77 58 GLU B CA 1
ATOM 4578 C C . GLU B 1 58 ? -32.196 29.951 53.663 1.00 31.49 58 GLU B C 1
ATOM 4579 O O . GLU B 1 58 ? -31.156 29.376 53.360 1.00 31.25 58 GLU B O 1
ATOM 4585 N N . TYR B 1 59 ? -32.735 30.912 52.919 1.00 30.71 59 TYR B N 1
ATOM 4586 C CA . TYR B 1 59 ? -32.134 31.307 51.650 1.00 30.19 59 TYR B CA 1
ATOM 4587 C C . TYR B 1 59 ? -31.815 32.792 51.539 1.00 30.14 59 TYR B C 1
ATOM 4588 O O . TYR B 1 59 ? -32.659 33.640 51.840 1.00 30.43 59 TYR B O 1
ATOM 4597 N N . PRO B 1 60 ? -30.595 33.126 51.088 1.00 29.12 60 PRO B N 1
ATOM 4598 C CA . PRO B 1 60 ? -30.218 34.534 50.941 1.00 29.37 60 PRO B CA 1
ATOM 4599 C C . PRO B 1 60 ? -31.167 35.232 49.967 1.00 30.05 60 PRO B C 1
ATOM 4600 O O . PRO B 1 60 ? -31.234 36.459 49.907 1.00 29.74 60 PRO B O 1
ATOM 4604 N N . SER B 1 61 ? -31.907 34.432 49.209 1.00 29.14 61 SER B N 1
ATOM 4605 C CA . SER B 1 61 ? -32.893 34.953 48.271 1.00 30.45 61 SER B CA 1
ATOM 4606 C C . SER B 1 61 ? -33.934 35.730 49.083 1.00 29.82 61 SER B C 1
ATOM 4607 O O . SER B 1 61 ? -34.401 36.802 48.684 1.00 29.84 61 SER B O 1
ATOM 4610 N N . ASN B 1 62 ? -34.291 35.179 50.235 1.00 29.14 62 ASN B N 1
ATOM 4611 C CA . ASN B 1 62 ? -35.281 35.808 51.106 1.00 29.31 62 ASN B CA 1
ATOM 4612 C C . ASN B 1 62 ? -34.840 37.219 51.502 1.00 29.06 62 ASN B C 1
ATOM 4613 O O . ASN B 1 62 ? -35.610 38.173 51.390 1.00 29.76 62 ASN B O 1
ATOM 4618 N N . ALA B 1 63 ? -33.598 37.351 51.956 1.00 28.80 63 ALA B N 1
ATOM 4619 C CA . ALA B 1 63 ? -33.072 38.651 52.354 1.00 28.86 63 ALA B CA 1
ATOM 4620 C C . ALA B 1 63 ? -33.182 39.641 51.195 1.00 29.61 63 ALA B C 1
ATOM 4621 O O . ALA B 1 63 ? -33.626 40.775 51.371 1.00 29.08 63 ALA B O 1
ATOM 4623 N N . GLN B 1 64 ? -32.786 39.207 50.004 1.00 27.91 64 GLN B N 1
ATOM 4624 C CA . GLN B 1 64 ? -32.856 40.076 48.837 1.00 29.02 64 GLN B CA 1
ATOM 4625 C C . GLN B 1 64 ? -34.272 40.496 48.464 1.00 28.48 64 GLN B C 1
ATOM 4626 O O . GLN B 1 64 ? -34.485 41.626 48.033 1.00 31.51 64 GLN B O 1
ATOM 4632 N N . SER B 1 65 ? -35.242 39.603 48.626 1.00 27.61 65 SER B N 1
ATOM 4633 C CA . SER B 1 65 ? -36.620 39.944 48.282 1.00 29.13 65 SER B CA 1
ATOM 4634 C C . SER B 1 65 ? -37.196 40.904 49.323 1.00 28.81 65 SER B C 1
ATOM 4635 O O . SER B 1 65 ? -38.063 41.720 49.026 1.00 27.04 65 SER B O 1
ATOM 4638 N N . LYS B 1 66 ? -36.721 40.796 50.555 1.00 29.20 66 LYS B N 1
ATOM 4639 C CA . LYS B 1 66 ? -37.186 41.693 51.597 1.00 28.97 66 LYS B CA 1
ATOM 4640 C C . LYS B 1 66 ? -36.623 43.075 51.251 1.00 30.07 66 LYS B C 1
ATOM 4641 O O . LYS B 1 66 ? -37.322 44.086 51.342 1.00 28.73 66 LYS B O 1
ATOM 4647 N N . LYS B 1 67 ? -35.362 43.107 50.826 1.00 30.37 67 LYS B N 1
ATOM 4648 C CA . LYS B 1 67 ? -34.722 44.360 50.453 1.00 30.47 67 LYS B CA 1
ATOM 4649 C C . LYS B 1 67 ? -35.452 44.979 49.269 1.00 31.32 67 LYS B C 1
ATOM 4650 O O . LYS B 1 67 ? -35.781 46.168 49.281 1.00 31.35 67 LYS B O 1
ATOM 4656 N N . LEU B 1 68 ? -35.709 44.167 48.248 1.00 29.88 68 LEU B N 1
ATOM 4657 C CA . LEU B 1 68 ? -36.402 44.640 47.057 1.00 30.99 68 LEU B CA 1
ATOM 4658 C C . LEU B 1 68 ? -37.775 45.190 47.423 1.00 31.53 68 LEU B C 1
ATOM 4659 O O . LEU B 1 68 ? -38.209 46.214 46.895 1.00 30.99 68 LEU B O 1
ATOM 4664 N N . TRP B 1 69 ? -38.458 44.499 48.328 1.00 31.18 69 TRP B N 1
ATOM 4665 C CA . TRP B 1 69 ? -39.782 44.920 48.749 1.00 32.61 69 TRP B CA 1
ATOM 4666 C C . TRP B 1 69 ? -39.742 46.279 49.443 1.00 33.83 69 TRP B C 1
ATOM 4667 O O . TRP B 1 69 ? -40.624 47.113 49.235 1.00 34.83 69 TRP B O 1
ATOM 4678 N N . LYS B 1 70 ? -38.716 46.504 50.256 1.00 34.16 70 LYS B N 1
ATOM 4679 C CA . LYS B 1 70 ? -38.583 47.773 50.961 1.00 35.75 70 LYS B CA 1
ATOM 4680 C C . LYS B 1 70 ? -38.366 48.900 49.957 1.00 34.75 70 LYS B C 1
ATOM 4681 O O . LYS B 1 70 ? -38.851 50.019 50.148 1.00 34.49 70 LYS B O 1
ATOM 4687 N N . ILE B 1 71 ? -37.644 48.589 48.881 1.00 31.93 71 ILE B N 1
ATOM 4688 C CA . ILE B 1 71 ? -37.352 49.559 47.832 1.00 31.49 71 ILE B CA 1
ATOM 4689 C C . ILE B 1 71 ? -38.593 49.927 47.022 1.00 33.19 71 ILE B C 1
ATOM 4690 O O . ILE B 1 71 ? -38.913 51.106 46.859 1.00 34.24 71 ILE B O 1
ATOM 4695 N N . LEU B 1 72 ? -39.286 48.918 46.507 1.00 32.35 72 LEU B N 1
ATOM 4696 C CA . LEU B 1 72 ? -40.480 49.162 45.719 1.00 31.89 72 LEU B CA 1
ATOM 4697 C C . LEU B 1 72 ? -41.602 49.779 46.549 1.00 32.54 72 LEU B C 1
ATOM 4698 O O . LEU B 1 72 ? -42.422 50.524 46.027 1.00 32.78 72 LEU B O 1
ATOM 4703 N N . GLU B 1 73 ? -41.647 49.464 47.840 1.00 34.11 73 GLU B N 1
ATOM 4704 C CA . GLU B 1 73 ? -42.671 50.035 48.718 1.00 34.48 73 GLU B CA 1
ATOM 4705 C C . GLU B 1 73 ? -42.468 51.541 48.742 1.00 33.93 73 GLU B C 1
ATOM 4706 O O . GLU B 1 73 ? -43.417 52.310 48.653 1.00 35.67 73 GLU B O 1
ATOM 4712 N N . GLY B 1 74 ? -41.216 51.958 48.871 1.00 34.95 74 GLY B N 1
ATOM 4713 C CA . GLY B 1 74 ? -40.924 53.376 48.889 1.00 36.20 74 GLY B CA 1
ATOM 4714 C C . GLY B 1 74 ? -41.251 54.005 47.548 1.00 38.00 74 GLY B C 1
ATOM 4715 O O . GLY B 1 74 ? -42.060 54.929 47.472 1.00 38.23 74 GLY B O 1
ATOM 4716 N N . ARG B 1 75 ? -40.631 53.494 46.485 1.00 37.82 75 ARG B N 1
ATOM 4717 C CA . ARG B 1 75 ? -40.850 54.020 45.142 1.00 38.29 75 ARG B CA 1
ATOM 4718 C C . ARG B 1 75 ? -42.321 54.277 44.842 1.00 38.27 75 ARG B C 1
ATOM 4719 O O . ARG B 1 75 ? -42.695 55.382 44.461 1.00 37.47 75 ARG B O 1
ATOM 4727 N N . PHE B 1 76 ? -43.156 53.258 45.019 1.00 38.78 76 PHE B N 1
ATOM 4728 C CA . PHE B 1 76 ? -44.576 53.391 44.729 1.00 39.87 76 PHE B CA 1
ATOM 4729 C C . PHE B 1 76 ? -45.261 54.438 45.599 1.00 40.70 76 PHE B C 1
ATOM 4730 O O . PHE B 1 76 ? -46.041 55.247 45.105 1.00 40.04 76 PHE B O 1
ATOM 4738 N N . GLN B 1 77 ? -44.974 54.416 46.895 1.00 41.74 77 GLN B N 1
ATOM 4739 C CA . GLN B 1 77 ? -45.575 55.374 47.808 1.00 42.88 77 GLN B CA 1
ATOM 4740 C C . GLN B 1 77 ? -45.260 56.817 47.443 1.00 42.64 77 GLN B C 1
ATOM 4741 O O . GLN B 1 77 ? -46.093 57.700 47.628 1.00 42.15 77 GLN B O 1
ATOM 4747 N N . LYS B 1 78 ? -44.066 57.058 46.915 1.00 42.55 78 LYS B N 1
ATOM 4748 C CA . LYS B 1 78 ? -43.674 58.407 46.517 1.00 42.72 78 LYS B CA 1
ATOM 4749 C C . LYS B 1 78 ? -43.947 58.625 45.034 1.00 42.38 78 LYS B C 1
ATOM 4750 O O . LYS B 1 78 ? -43.751 59.720 44.509 1.00 42.47 78 LYS B O 1
ATOM 4756 N N . ARG B 1 79 ? -44.415 57.579 44.367 1.00 42.10 79 ARG B N 1
ATOM 4757 C CA . ARG B 1 79 ? -44.661 57.627 42.933 1.00 41.95 79 ARG B CA 1
ATOM 4758 C C . ARG B 1 79 ? -43.363 57.965 42.214 1.00 41.54 79 ARG B C 1
ATOM 4759 O O . ARG B 1 79 ? -43.309 58.824 41.336 1.00 40.41 79 ARG B O 1
ATOM 4767 N N . ASP B 1 80 ? -42.309 57.277 42.637 1.00 41.48 80 ASP B N 1
ATOM 4768 C CA . ASP B 1 80 ? -40.986 57.391 42.045 1.00 40.59 80 ASP B CA 1
ATOM 4769 C C . ASP B 1 80 ? -40.772 56.021 41.425 1.00 39.59 80 ASP B C 1
ATOM 4770 O O . ASP B 1 80 ? -41.686 55.195 41.402 1.00 38.81 80 ASP B O 1
ATOM 4775 N N . ALA B 1 81 ? -39.561 55.763 40.951 1.00 38.11 81 ALA B N 1
ATOM 4776 C CA . ALA B 1 81 ? -39.282 54.484 40.327 1.00 36.12 81 ALA B CA 1
ATOM 4777 C C . ALA B 1 81 ? -37.814 54.087 40.378 1.00 34.36 81 ALA B C 1
ATOM 4778 O O . ALA B 1 81 ? -36.922 54.927 40.265 1.00 32.30 81 ALA B O 1
ATOM 4780 N N . SER B 1 82 ? -37.581 52.799 40.591 1.00 32.40 82 SER B N 1
ATOM 4781 C CA . SER B 1 82 ? -36.232 52.255 40.578 1.00 33.53 82 SER B CA 1
ATOM 4782 C C . SER B 1 82 ? -36.180 51.707 39.169 1.00 30.91 82 SER B C 1
ATOM 4783 O O . SER B 1 82 ? -37.124 51.064 38.737 1.00 33.88 82 SER B O 1
ATOM 4786 N N . TYR B 1 83 ? -35.116 51.987 38.436 1.00 31.00 83 TYR B N 1
ATOM 4787 C CA . TYR B 1 83 ? -35.002 51.464 37.078 1.00 31.22 83 TYR B CA 1
ATOM 4788 C C . TYR B 1 83 ? -33.643 50.817 36.884 1.00 29.73 83 TYR B C 1
ATOM 4789 O O . TYR B 1 83 ? -32.659 51.220 37.510 1.00 28.96 83 TYR B O 1
ATOM 4798 N N . THR B 1 84 ? -33.603 49.817 36.009 1.00 28.79 84 THR B N 1
ATOM 4799 C CA . THR B 1 84 ? -32.386 49.065 35.737 1.00 27.45 84 THR B CA 1
ATOM 4800 C C . THR B 1 84 ? -32.441 48.490 34.321 1.00 27.60 84 THR B C 1
ATOM 4801 O O . THR B 1 84 ? -33.192 48.983 33.476 1.00 25.97 84 THR B O 1
ATOM 4805 N N . TYR B 1 85 ? -31.635 47.465 34.055 1.00 27.87 85 TYR B N 1
ATOM 4806 C CA . TYR B 1 85 ? -31.636 46.841 32.734 1.00 27.77 85 TYR B CA 1
ATOM 4807 C C . TYR B 1 85 ? -31.086 45.423 32.746 1.00 28.69 85 TYR B C 1
ATOM 4808 O O . TYR B 1 85 ? -30.502 44.982 33.739 1.00 28.76 85 TYR B O 1
ATOM 4817 N N . GLY B 1 86 ? -31.293 44.708 31.643 1.00 27.35 86 GLY B N 1
ATOM 4818 C CA . GLY B 1 86 ? -30.835 43.335 31.551 1.00 27.64 86 GLY B CA 1
ATOM 4819 C C . GLY B 1 86 ? -29.334 43.167 31.611 1.00 27.42 86 GLY B C 1
ATOM 4820 O O . GLY B 1 86 ? -28.618 43.604 30.715 1.00 27.49 86 GLY B O 1
ATOM 4821 N N . CYS B 1 87 ? -28.855 42.514 32.664 1.00 28.74 87 CYS B N 1
ATOM 4822 C CA . CYS B 1 87 ? -27.424 42.294 32.838 1.00 29.14 87 CYS B CA 1
ATOM 4823 C C . CYS B 1 87 ? -26.980 40.946 32.246 1.00 28.72 87 CYS B C 1
ATOM 4824 O O . CYS B 1 87 ? -27.594 39.918 32.508 1.00 29.49 87 CYS B O 1
ATOM 4827 N N . LEU B 1 88 ? -25.894 40.970 31.472 1.00 28.46 88 LEU B N 1
ATOM 4828 C CA . LEU B 1 88 ? -25.359 39.783 30.808 1.00 26.56 88 LEU B CA 1
ATOM 4829 C C . LEU B 1 88 ? -24.439 38.876 31.611 1.00 26.79 88 LEU B C 1
ATOM 4830 O O . LEU B 1 88 ? -24.514 37.649 31.499 1.00 26.19 88 LEU B O 1
ATOM 4835 N N . GLU B 1 89 ? -23.548 39.482 32.385 1.00 24.83 89 GLU B N 1
ATOM 4836 C CA . GLU B 1 89 ? -22.570 38.722 33.137 1.00 27.66 89 GLU B CA 1
ATOM 4837 C C . GLU B 1 89 ? -21.982 39.528 34.300 1.00 27.89 89 GLU B C 1
ATOM 4838 O O . GLU B 1 89 ? -22.335 40.698 34.487 1.00 29.08 89 GLU B O 1
ATOM 4844 N N . PRO B 1 90 ? -21.086 38.912 35.100 1.00 29.14 90 PRO B N 1
ATOM 4845 C CA . PRO B 1 90 ? -20.453 39.562 36.259 1.00 28.94 90 PRO B CA 1
ATOM 4846 C C . PRO B 1 90 ? -19.746 40.900 36.074 1.00 31.10 90 PRO B C 1
ATOM 4847 O O . PRO B 1 90 ? -19.884 41.799 36.914 1.00 32.26 90 PRO B O 1
ATOM 4851 N N . THR B 1 91 ? -18.975 41.043 35.001 1.00 29.53 91 THR B N 1
ATOM 4852 C CA . THR B 1 91 ? -18.266 42.293 34.799 1.00 29.43 91 THR B CA 1
ATOM 4853 C C . THR B 1 91 ? -19.275 43.438 34.811 1.00 29.06 91 THR B C 1
ATOM 4854 O O . THR B 1 91 ? -19.123 44.407 35.557 1.00 30.58 91 THR B O 1
ATOM 4858 N N . MET B 1 92 ? -20.317 43.290 33.999 1.00 28.59 92 MET B N 1
ATOM 4859 C CA . MET B 1 92 ? -21.387 44.277 33.866 1.00 27.00 92 MET B CA 1
ATOM 4860 C C . MET B 1 92 ? -22.166 44.528 35.161 1.00 26.79 92 MET B C 1
ATOM 4861 O O . MET B 1 92 ? -22.542 45.658 35.458 1.00 24.18 92 MET B O 1
ATOM 4866 N N . VAL B 1 93 ? -22.426 43.483 35.928 1.00 27.03 93 VAL B N 1
ATOM 4867 C CA . VAL B 1 93 ? -23.179 43.688 37.153 1.00 29.27 93 VAL B CA 1
ATOM 4868 C C . VAL B 1 93 ? -22.414 44.478 38.229 1.00 29.51 93 VAL B C 1
ATOM 4869 O O . VAL B 1 93 ? -23.023 45.201 39.010 1.00 31.35 93 VAL B O 1
ATOM 4873 N N . THR B 1 94 ? -21.091 44.352 38.264 1.00 30.43 94 THR B N 1
ATOM 4874 C CA . THR B 1 94 ? -20.297 45.072 39.259 1.00 30.97 94 THR B CA 1
ATOM 4875 C C . THR B 1 94 ? -20.226 46.571 38.966 1.00 31.68 94 THR B C 1
ATOM 4876 O O . THR B 1 94 ? -19.956 47.373 39.867 1.00 33.69 94 THR B O 1
ATOM 4880 N N . GLN B 1 95 ? -20.477 46.948 37.713 1.00 29.79 95 GLN B N 1
ATOM 4881 C CA . GLN B 1 95 ? -20.459 48.348 37.325 1.00 27.97 95 GLN B CA 1
ATOM 4882 C C . GLN B 1 95 ? -21.857 48.936 37.518 1.00 29.30 95 GLN B C 1
ATOM 4883 O O . GLN B 1 95 ? -22.003 50.082 37.955 1.00 29.04 95 GLN B O 1
ATOM 4889 N N . MET B 1 96 ? -22.884 48.152 37.191 1.00 27.51 96 MET B N 1
ATOM 4890 C CA . MET B 1 96 ? -24.274 48.585 37.350 1.00 28.71 96 MET B CA 1
ATOM 4891 C C . MET B 1 96 ? -24.584 48.890 38.819 1.00 29.23 96 MET B C 1
ATOM 4892 O O . MET B 1 96 ? -25.407 49.757 39.125 1.00 26.72 96 MET B O 1
ATOM 4897 N N . ALA B 1 97 ? -23.924 48.164 39.716 1.00 28.48 97 ALA B N 1
ATOM 4898 C CA . ALA B 1 97 ? -24.141 48.321 41.148 1.00 31.64 97 ALA B CA 1
ATOM 4899 C C . ALA B 1 97 ? -23.870 49.717 41.697 1.00 32.73 97 ALA B C 1
ATOM 4900 O O . ALA B 1 97 ? -24.338 50.053 42.786 1.00 32.25 97 ALA B O 1
ATOM 4902 N N . LYS B 1 98 ? -23.127 50.533 40.954 1.00 33.95 98 LYS B N 1
ATOM 4903 C CA . LYS B 1 98 ? -22.796 51.879 41.426 1.00 35.24 98 LYS B CA 1
ATOM 4904 C C . LYS B 1 98 ? -23.921 52.891 41.261 1.00 34.59 98 LYS B C 1
ATOM 4905 O O . LYS B 1 98 ? -23.980 53.876 42.000 1.00 35.52 98 LYS B O 1
ATOM 4911 N N . TYR B 1 99 ? -24.807 52.655 40.298 1.00 33.15 99 TYR B N 1
ATOM 4912 C CA . TYR B 1 99 ? -25.864 53.619 40.014 1.00 32.95 99 TYR B CA 1
ATOM 4913 C C . TYR B 1 99 ? -27.291 53.079 39.986 1.00 33.01 99 TYR B C 1
ATOM 4914 O O . TYR B 1 99 ? -28.245 53.842 40.118 1.00 33.14 99 TYR B O 1
ATOM 4923 N N . LEU B 1 100 ? -27.433 51.772 39.793 1.00 32.63 100 LEU B N 1
ATOM 4924 C CA . LEU B 1 100 ? -28.746 51.137 39.725 1.00 31.40 100 LEU B CA 1
ATOM 4925 C C . LEU B 1 100 ? -28.967 50.259 40.959 1.00 30.33 100 LEU B C 1
ATOM 4926 O O . LEU B 1 100 ? -28.126 49.424 41.275 1.00 29.37 100 LEU B O 1
ATOM 4931 N N . ASP B 1 101 ? -30.096 50.433 41.647 1.00 30.52 101 ASP B N 1
ATOM 4932 C CA . ASP B 1 101 ? -30.356 49.637 42.848 1.00 31.29 101 ASP B CA 1
ATOM 4933 C C . ASP B 1 101 ? -30.969 48.248 42.656 1.00 30.33 101 ASP B C 1
ATOM 4934 O O . ASP B 1 101 ? -31.183 47.526 43.629 1.00 30.07 101 ASP B O 1
ATOM 4939 N N . THR B 1 102 ? -31.253 47.869 41.413 1.00 30.34 102 THR B N 1
ATOM 4940 C CA . THR B 1 102 ? -31.794 46.538 41.133 1.00 30.00 102 THR B CA 1
ATOM 4941 C C . THR B 1 102 ? -31.088 45.971 39.898 1.00 29.87 102 THR B C 1
ATOM 4942 O O . THR B 1 102 ? -30.335 46.678 39.231 1.00 28.35 102 THR B O 1
ATOM 4946 N N . VAL B 1 103 ? -31.318 44.695 39.609 1.00 29.22 103 VAL B N 1
ATOM 4947 C CA . VAL B 1 103 ? -30.707 44.039 38.462 1.00 28.17 103 VAL B CA 1
ATOM 4948 C C . VAL B 1 103 ? -31.760 43.192 37.777 1.00 29.36 103 VAL B C 1
ATOM 4949 O O . VAL B 1 103 ? -32.502 42.458 38.436 1.00 29.60 103 VAL B O 1
ATOM 4953 N N . TYR B 1 104 ? -31.837 43.293 36.456 1.00 27.18 104 TYR B N 1
ATOM 4954 C CA . TYR B 1 104 ? -32.803 42.496 35.726 1.00 26.12 104 TYR B CA 1
ATOM 4955 C C . TYR B 1 104 ? -32.114 41.397 34.935 1.00 26.14 104 TYR B C 1
ATOM 4956 O O . TYR B 1 104 ? -31.089 41.624 34.293 1.00 26.67 104 TYR B O 1
ATOM 4965 N N . VAL B 1 105 ? -32.664 40.190 35.004 1.00 26.10 105 VAL B N 1
ATOM 4966 C CA . VAL B 1 105 ? -32.110 39.080 34.246 1.00 26.44 105 VAL B CA 1
ATOM 4967 C C . VAL B 1 105 ? -33.111 38.716 33.159 1.00 26.01 105 VAL B C 1
ATOM 4968 O O . VAL B 1 105 ? -34.179 38.179 33.433 1.00 24.70 105 VAL B O 1
ATOM 4972 N N . SER B 1 106 ? -32.745 39.031 31.919 1.00 27.10 106 SER B N 1
ATOM 4973 C CA . SER B 1 106 ? -33.590 38.797 30.754 1.00 22.88 106 SER B CA 1
ATOM 4974 C C . SER B 1 106 ? -33.506 37.384 30.176 1.00 24.68 106 SER B C 1
ATOM 4975 O O . SER B 1 106 ? -32.413 36.811 30.035 1.00 23.18 106 SER B O 1
ATOM 4978 N N . GLY B 1 107 ? -34.670 36.820 29.854 1.00 22.89 107 GLY B N 1
ATOM 4979 C CA . GLY B 1 107 ? -34.717 35.491 29.264 1.00 22.97 107 GLY B CA 1
ATOM 4980 C C . GLY B 1 107 ? -34.363 35.605 27.785 1.00 23.52 107 GLY B C 1
ATOM 4981 O O . GLY B 1 107 ? -33.822 34.668 27.198 1.00 21.58 107 GLY B O 1
ATOM 4982 N N . TRP B 1 108 ? -34.673 36.763 27.194 1.00 24.76 108 TRP B N 1
ATOM 4983 C CA . TRP B 1 108 ? -34.367 37.048 25.786 1.00 26.62 108 TRP B CA 1
ATOM 4984 C C . TRP B 1 108 ? -32.842 37.031 25.678 1.00 27.33 108 TRP B C 1
ATOM 4985 O O . TRP B 1 108 ? -32.268 36.360 24.815 1.00 25.29 108 TRP B O 1
ATOM 4996 N N . GLN B 1 109 ? -32.189 37.774 26.568 1.00 27.15 109 GLN B N 1
ATOM 4997 C CA . GLN B 1 109 ? -30.728 37.828 26.571 1.00 27.86 109 GLN B CA 1
ATOM 4998 C C . GLN B 1 109 ? -30.149 36.459 26.880 1.00 26.79 109 GLN B C 1
ATOM 4999 O O . GLN B 1 109 ? -29.078 36.102 26.383 1.00 26.43 109 GLN B O 1
ATOM 5005 N N . SER B 1 110 ? -30.858 35.678 27.687 1.00 24.82 110 SER B N 1
ATOM 5006 C CA . SER B 1 110 ? -30.353 34.357 28.047 1.00 26.80 110 SER B CA 1
ATOM 5007 C C . SER B 1 110 ? -30.391 33.369 26.874 1.00 26.30 110 SER B C 1
ATOM 5008 O O . SER B 1 110 ? -29.500 32.537 26.719 1.00 26.00 110 SER B O 1
ATOM 5011 N N . SER B 1 111 ? -31.409 33.475 26.035 1.00 26.83 111 SER B N 1
ATOM 5012 C CA . SER B 1 111 ? -31.524 32.578 24.895 1.00 27.69 111 SER B CA 1
ATOM 5013 C C . SER B 1 111 ? -30.360 32.823 23.922 1.00 25.49 111 SER B C 1
ATOM 5014 O O . SER B 1 111 ? -29.795 31.886 23.367 1.00 26.75 111 SER B O 1
ATOM 5017 N N . SER B 1 112 ? -29.980 34.080 23.741 1.00 24.41 112 SER B N 1
ATOM 5018 C CA . SER B 1 112 ? -28.889 34.406 22.825 1.00 26.01 112 SER B CA 1
ATOM 5019 C C . SER B 1 112 ? -27.505 34.311 23.445 1.00 27.16 112 SER B C 1
ATOM 5020 O O . SER B 1 112 ? -26.497 34.251 22.720 1.00 24.73 112 SER B O 1
ATOM 5023 N N . THR B 1 113 ? -27.440 34.284 24.773 1.00 24.82 113 THR B N 1
ATOM 5024 C CA . THR B 1 113 ? -26.142 34.251 25.420 1.00 26.60 113 THR B CA 1
ATOM 5025 C C . THR B 1 113 ? -25.941 33.365 26.656 1.00 26.39 113 THR B C 1
ATOM 5026 O O . THR B 1 113 ? -24.827 33.312 27.171 1.00 27.27 113 THR B O 1
ATOM 5030 N N . ALA B 1 114 ? -26.966 32.672 27.144 1.00 25.18 114 ALA B N 1
ATOM 5031 C CA . ALA B 1 114 ? -26.753 31.877 28.357 1.00 25.53 114 ALA B CA 1
ATOM 5032 C C . ALA B 1 114 ? -27.525 30.577 28.513 1.00 26.21 114 ALA B C 1
ATOM 5033 O O . ALA B 1 114 ? -27.718 30.109 29.648 1.00 25.94 114 ALA B O 1
ATOM 5035 N N . SER B 1 115 ? -27.973 29.987 27.409 1.00 23.63 115 SER B N 1
ATOM 5036 C CA . SER B 1 115 ? -28.696 28.722 27.505 1.00 23.43 115 SER B CA 1
ATOM 5037 C C . SER B 1 115 ? -27.795 27.757 28.259 1.00 24.30 115 SER B C 1
ATOM 5038 O O . SER B 1 115 ? -26.596 27.676 27.978 1.00 23.65 115 SER B O 1
ATOM 5041 N N . SER B 1 116 ? -28.346 27.023 29.216 1.00 24.90 116 SER B N 1
ATOM 5042 C CA . SER B 1 116 ? -27.508 26.094 29.964 1.00 28.98 116 SER B CA 1
ATOM 5043 C C . SER B 1 116 ? -26.969 24.985 29.064 1.00 29.99 116 SER B C 1
ATOM 5044 O O . SER B 1 116 ? -26.086 24.235 29.465 1.00 28.19 116 SER B O 1
ATOM 5047 N N . SER B 1 117 ? -27.490 24.886 27.840 1.00 30.87 117 SER B N 1
ATOM 5048 C CA . SER B 1 117 ? -27.012 23.866 26.910 1.00 29.60 117 SER B CA 1
ATOM 5049 C C . SER B 1 117 ? -26.098 24.499 25.874 1.00 29.66 117 SER B C 1
ATOM 5050 O O . SER B 1 117 ? -25.595 23.816 24.979 1.00 29.18 117 SER B O 1
ATOM 5053 N N . ASP B 1 118 ? -25.886 25.804 26.004 1.00 27.62 118 ASP B N 1
ATOM 5054 C CA . ASP B 1 118 ? -25.045 26.561 25.080 1.00 27.71 118 ASP B CA 1
ATOM 5055 C C . ASP B 1 118 ? -25.626 26.678 23.670 1.00 27.66 118 ASP B C 1
ATOM 5056 O O . ASP B 1 118 ? -25.012 27.284 22.796 1.00 28.97 118 ASP B O 1
ATOM 5061 N N . GLU B 1 119 ? -26.798 26.098 23.435 1.00 27.06 119 GLU B N 1
ATOM 5062 C CA . GLU B 1 119 ? -27.415 26.219 22.115 1.00 28.08 119 GLU B CA 1
ATOM 5063 C C . GLU B 1 119 ? -28.254 27.498 22.163 1.00 29.15 119 GLU B C 1
ATOM 5064 O O . GLU B 1 119 ? -29.315 27.531 22.784 1.00 27.38 119 GLU B O 1
ATOM 5070 N N . PRO B 1 120 ? -27.769 28.575 21.516 1.00 28.69 120 PRO B N 1
ATOM 5071 C CA . PRO B 1 120 ? -28.450 29.876 21.474 1.00 28.37 120 PRO B CA 1
ATOM 5072 C C . PRO B 1 120 ? -29.682 29.897 20.562 1.00 28.97 120 PRO B C 1
ATOM 5073 O O . PRO B 1 120 ? -30.038 28.882 19.973 1.00 29.51 120 PRO B O 1
ATOM 5077 N N . GLY B 1 121 ? -30.332 31.053 20.459 1.00 29.64 121 GLY B N 1
ATOM 5078 C CA . GLY B 1 121 ? -31.499 31.166 19.603 1.00 28.29 121 GLY B CA 1
ATOM 5079 C C . GLY B 1 121 ? -32.418 32.322 19.947 1.00 28.48 121 GLY B C 1
ATOM 5080 O O . GLY B 1 121 ? -32.208 33.013 20.952 1.00 29.11 121 GLY B O 1
ATOM 5081 N N . PRO B 1 122 ? -33.447 32.571 19.123 1.00 27.67 122 PRO B N 1
ATOM 5082 C CA . PRO B 1 122 ? -34.382 33.668 19.394 1.00 27.91 122 PRO B CA 1
ATOM 5083 C C . PRO B 1 122 ? -35.158 33.424 20.693 1.00 26.96 122 PRO B C 1
ATOM 5084 O O . PRO B 1 122 ? -35.183 32.311 21.218 1.00 28.03 122 PRO B O 1
ATOM 5088 N N . ASP B 1 123 ? -35.802 34.472 21.187 1.00 27.93 123 ASP B N 1
ATOM 5089 C CA . ASP B 1 123 ? -36.545 34.420 22.442 1.00 27.28 123 ASP B CA 1
ATOM 5090 C C . ASP B 1 123 ? -37.836 33.612 22.343 1.00 25.05 123 ASP B C 1
ATOM 5091 O O . ASP B 1 123 ? -38.915 34.150 22.116 1.00 25.58 123 ASP B O 1
ATOM 5096 N N . LEU B 1 124 ? -37.711 32.307 22.540 1.00 24.71 124 LEU B N 1
ATOM 5097 C CA . LEU B 1 124 ? -38.841 31.405 22.440 1.00 24.50 124 LEU B CA 1
ATOM 5098 C C . LEU B 1 124 ? -39.016 30.559 23.695 1.00 24.93 124 LEU B C 1
ATOM 5099 O O . LEU B 1 124 ? -39.856 29.670 23.729 1.00 23.63 124 LEU B O 1
ATOM 5104 N N . ALA B 1 125 ? -38.220 30.855 24.718 1.00 26.66 125 ALA B N 1
ATOM 5105 C CA . ALA B 1 125 ? -38.251 30.122 25.977 1.00 25.90 125 ALA B CA 1
ATOM 5106 C C . ALA B 1 125 ? -38.166 28.624 25.699 1.00 27.77 125 ALA B C 1
ATOM 5107 O O . ALA B 1 125 ? -38.839 27.821 26.351 1.00 28.29 125 ALA B O 1
ATOM 5109 N N . ASP B 1 126 ? -37.345 28.244 24.723 1.00 27.90 126 ASP B N 1
ATOM 5110 C CA . ASP B 1 126 ? -37.210 26.834 24.411 1.00 28.26 126 ASP B CA 1
ATOM 5111 C C . ASP B 1 126 ? -35.857 26.262 24.811 1.00 27.55 126 ASP B C 1
ATOM 5112 O O . ASP B 1 126 ? -35.431 25.249 24.273 1.00 27.98 126 ASP B O 1
ATOM 5117 N N . TYR B 1 127 ? -35.187 26.922 25.757 1.00 27.69 127 TYR B N 1
ATOM 5118 C CA . TYR B 1 127 ? -33.911 26.434 26.284 1.00 26.86 127 TYR B CA 1
ATOM 5119 C C . TYR B 1 127 ? -34.261 25.677 27.567 1.00 25.26 127 TYR B C 1
ATOM 5120 O O . TYR B 1 127 ? -35.375 25.790 28.065 1.00 27.07 127 TYR B O 1
ATOM 5129 N N . PRO B 1 128 ? -33.329 24.880 28.108 1.00 25.43 128 PRO B N 1
ATOM 5130 C CA . PRO B 1 128 ? -33.623 24.134 29.343 1.00 25.01 128 PRO B CA 1
ATOM 5131 C C . PRO B 1 128 ? -34.010 25.130 30.445 1.00 24.81 128 PRO B C 1
ATOM 5132 O O . PRO B 1 128 ? -33.310 26.120 30.645 1.00 24.22 128 PRO B O 1
ATOM 5136 N N . TYR B 1 129 ? -35.096 24.880 31.172 1.00 25.44 129 TYR B N 1
ATOM 5137 C CA . TYR B 1 129 ? -35.497 25.850 32.186 1.00 26.79 129 TYR B CA 1
ATOM 5138 C C . TYR B 1 129 ? -34.500 26.155 33.301 1.00 25.32 129 TYR B C 1
ATOM 5139 O O . TYR B 1 129 ? -34.788 26.971 34.169 1.00 26.42 129 TYR B O 1
ATOM 5148 N N . THR B 1 130 ? -33.327 25.529 33.271 1.00 24.24 130 THR B N 1
ATOM 5149 C CA . THR B 1 130 ? -32.288 25.807 34.267 1.00 24.51 130 THR B CA 1
ATOM 5150 C C . THR B 1 130 ? -31.568 27.088 33.850 1.00 25.13 130 THR B C 1
ATOM 5151 O O . THR B 1 130 ? -30.849 27.700 34.636 1.00 25.20 130 THR B O 1
ATOM 5155 N N . THR B 1 131 ? -31.766 27.470 32.593 1.00 24.49 131 THR B N 1
ATOM 5156 C CA . THR B 1 131 ? -31.145 28.655 31.999 1.00 24.11 131 THR B CA 1
ATOM 5157 C C . THR B 1 131 ? -31.202 29.973 32.798 1.00 25.14 131 THR B C 1
ATOM 5158 O O . THR B 1 131 ? -30.171 30.487 33.218 1.00 24.63 131 THR B O 1
ATOM 5162 N N . VAL B 1 132 ? -32.391 30.533 33.004 1.00 24.37 132 VAL B N 1
ATOM 5163 C CA . VAL B 1 132 ? -32.463 31.805 33.720 1.00 25.23 132 VAL B CA 1
ATOM 5164 C C . VAL B 1 132 ? -32.075 31.691 35.191 1.00 23.87 132 VAL B C 1
ATOM 5165 O O . VAL B 1 132 ? -31.426 32.575 35.740 1.00 26.40 132 VAL B O 1
ATOM 5169 N N . PRO B 1 133 ? -32.461 30.600 35.854 1.00 22.84 133 PRO B N 1
ATOM 5170 C CA . PRO B 1 133 ? -32.060 30.518 37.262 1.00 23.41 133 PRO B CA 1
ATOM 5171 C C . PRO B 1 133 ? -30.531 30.446 37.378 1.00 24.28 133 PRO B C 1
ATOM 5172 O O . PRO B 1 133 ? -29.937 30.945 38.346 1.00 24.16 133 PRO B O 1
ATOM 5176 N N . ASN B 1 134 ? -29.880 29.829 36.392 1.00 23.99 134 ASN B N 1
ATOM 5177 C CA . ASN B 1 134 ? -28.421 29.734 36.442 1.00 26.42 134 ASN B CA 1
ATOM 5178 C C . ASN B 1 134 ? -27.747 31.080 36.187 1.00 25.90 134 ASN B C 1
ATOM 5179 O O . ASN B 1 134 ? -26.626 31.314 36.649 1.00 26.63 134 ASN B O 1
ATOM 5184 N N . LYS B 1 135 ? -28.412 31.957 35.439 1.00 24.11 135 LYS B N 1
ATOM 5185 C CA . LYS B 1 135 ? -27.854 33.276 35.183 1.00 24.22 135 LYS B CA 1
ATOM 5186 C C . LYS B 1 135 ? -27.976 34.093 36.476 1.00 24.05 135 LYS B C 1
ATOM 5187 O O . LYS B 1 135 ? -27.114 34.900 36.793 1.00 25.49 135 LYS B O 1
ATOM 5193 N N . VAL B 1 136 ? -29.057 33.884 37.213 1.00 25.71 136 VAL B N 1
ATOM 5194 C CA . VAL B 1 136 ? -29.248 34.606 38.463 1.00 27.41 136 VAL B CA 1
ATOM 5195 C C . VAL B 1 136 ? -28.087 34.243 39.387 1.00 27.61 136 VAL B C 1
ATOM 5196 O O . VAL B 1 136 ? -27.414 35.120 39.926 1.00 27.99 136 VAL B O 1
ATOM 5200 N N . SER B 1 137 ? -27.843 32.945 39.538 1.00 27.00 137 SER B N 1
ATOM 5201 C CA . SER B 1 137 ? -26.753 32.451 40.378 1.00 26.51 137 SER B CA 1
ATOM 5202 C C . SER B 1 137 ? -25.414 33.003 39.898 1.00 26.19 137 SER B C 1
ATOM 5203 O O . SER B 1 137 ? -24.564 33.382 40.699 1.00 26.86 137 SER B O 1
ATOM 5206 N N . HIS B 1 138 ? -25.223 33.020 38.583 1.00 25.61 138 HIS B N 1
ATOM 5207 C CA . HIS B 1 138 ? -23.992 33.530 37.992 1.00 26.00 138 HIS B CA 1
ATOM 5208 C C . HIS B 1 138 ? -23.716 34.951 38.502 1.00 26.53 138 HIS B C 1
ATOM 5209 O O . HIS B 1 138 ? -22.587 35.281 38.901 1.00 27.26 138 HIS B O 1
ATOM 5216 N N . LEU B 1 139 ? -24.751 35.786 38.496 1.00 25.88 139 LEU B N 1
ATOM 5217 C CA . LEU B 1 139 ? -24.614 37.169 38.939 1.00 26.65 139 LEU B CA 1
ATOM 5218 C C . LEU B 1 139 ? -24.601 37.312 40.459 1.00 26.90 139 LEU B C 1
ATOM 5219 O O . LEU B 1 139 ? -23.801 38.064 41.003 1.00 28.47 139 LEU B O 1
ATOM 5224 N N . PHE B 1 140 ? -25.474 36.576 41.136 1.00 27.77 140 PHE B N 1
ATOM 5225 C CA . PHE B 1 140 ? -25.556 36.654 42.591 1.00 28.18 140 PHE B CA 1
ATOM 5226 C C . PHE B 1 140 ? -24.267 36.212 43.276 1.00 27.31 140 PHE B C 1
ATOM 5227 O O . PHE B 1 140 ? -23.783 36.902 44.176 1.00 29.07 140 PHE B O 1
ATOM 5235 N N . MET B 1 141 ? -23.704 35.078 42.859 1.00 27.05 141 MET B N 1
ATOM 5236 C CA . MET B 1 141 ? -22.463 34.593 43.458 1.00 26.20 141 MET B CA 1
ATOM 5237 C C . MET B 1 141 ? -21.336 35.605 43.214 1.00 28.06 141 MET B C 1
ATOM 5238 O O . MET B 1 141 ? -20.395 35.706 44.017 1.00 24.48 141 MET B O 1
ATOM 5243 N N . ALA B 1 142 ? -21.424 36.344 42.104 1.00 25.04 142 ALA B N 1
ATOM 5244 C CA . ALA B 1 142 ? -20.422 37.359 41.795 1.00 25.48 142 ALA B CA 1
ATOM 5245 C C . ALA B 1 142 ? -20.653 38.577 42.692 1.00 25.35 142 ALA B C 1
ATOM 5246 O O . ALA B 1 142 ? -19.700 39.221 43.126 1.00 27.14 142 ALA B O 1
ATOM 5248 N N . GLN B 1 143 ? -21.918 38.902 42.952 1.00 24.03 143 GLN B N 1
ATOM 5249 C CA . GLN B 1 143 ? -22.244 40.027 43.829 1.00 24.84 143 GLN B CA 1
ATOM 5250 C C . GLN B 1 143 ? -21.729 39.743 45.251 1.00 23.56 143 GLN B C 1
ATOM 5251 O O . GLN B 1 143 ? -21.091 40.587 45.882 1.00 22.93 143 GLN B O 1
ATOM 5257 N N . LEU B 1 144 ? -22.011 38.543 45.739 1.00 23.98 144 LEU B N 1
ATOM 5258 C CA . LEU B 1 144 ? -21.575 38.118 47.066 1.00 24.26 144 LEU B CA 1
ATOM 5259 C C . LEU B 1 144 ? -20.057 38.170 47.191 1.00 25.40 144 LEU B C 1
ATOM 5260 O O . LEU B 1 144 ? -19.508 38.475 48.257 1.00 24.13 144 LEU B O 1
ATOM 5265 N N . PHE B 1 145 ? -19.375 37.862 46.095 1.00 25.40 145 PHE B N 1
ATOM 5266 C CA . PHE B 1 145 ? -17.923 37.862 46.095 1.00 25.12 145 PHE B CA 1
ATOM 5267 C C . PHE B 1 145 ? -17.364 39.280 46.177 1.00 26.71 145 PHE B C 1
ATOM 5268 O O . PHE B 1 145 ? -16.486 39.564 46.991 1.00 26.14 145 PHE B O 1
ATOM 5276 N N . HIS B 1 146 ? -17.855 40.168 45.319 1.00 26.64 146 HIS B N 1
ATOM 5277 C CA . HIS B 1 146 ? -17.354 41.531 45.329 1.00 29.05 146 HIS B CA 1
ATOM 5278 C C . HIS B 1 146 ? -17.714 42.251 46.625 1.00 30.59 146 HIS B C 1
ATOM 5279 O O . HIS B 1 146 ? -17.037 43.201 47.019 1.00 31.54 146 HIS B O 1
ATOM 5286 N N . ASP B 1 147 ? -18.770 41.786 47.283 1.00 30.25 147 ASP B N 1
ATOM 5287 C CA . ASP B 1 147 ? -19.187 42.362 48.561 1.00 31.55 147 ASP B CA 1
ATOM 5288 C C . ASP B 1 147 ? -18.143 41.939 49.598 1.00 30.59 147 ASP B C 1
ATOM 5289 O O . ASP B 1 147 ? -17.631 42.772 50.346 1.00 30.61 147 ASP B O 1
ATOM 5294 N N . ARG B 1 148 ? -17.804 40.650 49.631 1.00 30.02 148 ARG B N 1
ATOM 5295 C CA . ARG B 1 148 ? -16.796 40.191 50.579 1.00 28.37 148 ARG B CA 1
ATOM 5296 C C . ARG B 1 148 ? -15.478 40.934 50.303 1.00 29.11 148 ARG B C 1
ATOM 5297 O O . ARG B 1 148 ? -14.866 41.497 51.214 1.00 27.82 148 ARG B O 1
ATOM 5305 N N . LYS B 1 149 ? -15.056 40.948 49.043 1.00 27.69 149 LYS B N 1
ATOM 5306 C CA . LYS B 1 149 ? -13.831 41.631 48.656 1.00 29.00 149 LYS B CA 1
ATOM 5307 C C . LYS B 1 149 ? -13.756 43.041 49.237 1.00 30.01 149 LYS B C 1
ATOM 5308 O O . LYS B 1 149 ? -12.818 43.393 49.946 1.00 28.54 149 LYS B O 1
ATOM 5314 N N . GLN B 1 150 ? -14.758 43.846 48.911 1.00 31.11 150 GLN B N 1
ATOM 5315 C CA . GLN B 1 150 ? -14.802 45.230 49.345 1.00 32.28 150 GLN B CA 1
ATOM 5316 C C . GLN B 1 150 ? -14.900 45.414 50.850 1.00 33.40 150 GLN B C 1
ATOM 5317 O O . GLN B 1 150 ? -14.282 46.321 51.403 1.00 33.20 150 GLN B O 1
ATOM 5323 N N . ARG B 1 151 ? -15.681 44.573 51.515 1.00 32.76 151 ARG B N 1
ATOM 5324 C CA . ARG B 1 151 ? -15.802 44.706 52.955 1.00 35.44 151 ARG B CA 1
ATOM 5325 C C . ARG B 1 151 ? -14.422 44.495 53.540 1.00 34.55 151 ARG B C 1
ATOM 5326 O O . ARG B 1 151 ? -14.001 45.226 54.431 1.00 36.87 151 ARG B O 1
ATOM 5334 N N . HIS B 1 152 ? -13.709 43.501 53.018 1.00 34.16 152 HIS B N 1
ATOM 5335 C CA . HIS B 1 152 ? -12.362 43.202 53.483 1.00 33.13 152 HIS B CA 1
ATOM 5336 C C . HIS B 1 152 ? -11.429 44.394 53.340 1.00 34.61 152 HIS B C 1
ATOM 5337 O O . HIS B 1 152 ? -10.669 44.701 54.257 1.00 33.32 152 HIS B O 1
ATOM 5344 N N . GLU B 1 153 ? -11.453 45.037 52.175 1.00 33.46 153 GLU B N 1
ATOM 5345 C CA . GLU B 1 153 ? -10.601 46.198 51.955 1.00 33.38 153 GLU B CA 1
ATOM 5346 C C . GLU B 1 153 ? -10.959 47.299 52.950 1.00 33.81 153 GLU B C 1
ATOM 5347 O O . GLU B 1 153 ? -10.086 47.867 53.606 1.00 32.57 153 GLU B O 1
ATOM 5353 N N . ARG B 1 154 ? -12.251 47.590 53.062 1.00 33.82 154 ARG B N 1
ATOM 5354 C CA . ARG B 1 154 ? -12.713 48.638 53.955 1.00 35.41 154 ARG B CA 1
ATOM 5355 C C . ARG B 1 154 ? -12.374 48.382 55.430 1.00 36.96 154 ARG B C 1
ATOM 5356 O O . ARG B 1 154 ? -11.768 49.235 56.085 1.00 37.09 154 ARG B O 1
ATOM 5364 N N . LEU B 1 155 ? -12.740 47.217 55.952 1.00 37.78 155 LEU B N 1
ATOM 5365 C CA . LEU B 1 155 ? -12.447 46.908 57.352 1.00 39.89 155 LEU B CA 1
ATOM 5366 C C . LEU B 1 155 ? -10.947 46.742 57.619 1.00 41.13 155 LEU B C 1
ATOM 5367 O O . LEU B 1 155 ? -10.510 46.755 58.770 1.00 41.33 155 LEU B O 1
ATOM 5372 N N . SER B 1 156 ? -10.161 46.600 56.557 1.00 41.54 156 SER B N 1
ATOM 5373 C CA . SER B 1 156 ? -8.718 46.432 56.689 1.00 42.81 156 SER B CA 1
ATOM 5374 C C . SER B 1 156 ? -7.964 47.748 56.823 1.00 43.02 156 SER B C 1
ATOM 5375 O O . SER B 1 156 ? -6.876 47.785 57.399 1.00 43.12 156 SER B O 1
ATOM 5378 N N . ALA B 1 157 ? -8.528 48.819 56.276 1.00 43.72 157 ALA B N 1
ATOM 5379 C CA . ALA B 1 157 ? -7.883 50.127 56.325 1.00 45.01 157 ALA B CA 1
ATOM 5380 C C . ALA B 1 157 ? -8.278 50.902 57.570 1.00 46.34 157 ALA B C 1
ATOM 5381 O O . ALA B 1 157 ? -9.365 50.704 58.116 1.00 45.19 157 ALA B O 1
ATOM 5383 N N . PRO B 1 158 ? -7.388 51.789 58.048 1.00 48.36 158 PRO B N 1
ATOM 5384 C CA . PRO B 1 158 ? -7.685 52.590 59.240 1.00 49.15 158 PRO B CA 1
ATOM 5385 C C . PRO B 1 158 ? -8.978 53.354 58.976 1.00 49.66 158 PRO B C 1
ATOM 5386 O O . PRO B 1 158 ? -9.179 53.869 57.880 1.00 48.96 158 PRO B O 1
ATOM 5390 N N . LYS B 1 159 ? -9.847 53.418 59.976 1.00 50.51 159 LYS B N 1
ATOM 5391 C CA . LYS B 1 159 ? -11.133 54.095 59.840 1.00 52.50 159 LYS B CA 1
ATOM 5392 C C . LYS B 1 159 ? -11.049 55.420 59.069 1.00 53.36 159 LYS B C 1
ATOM 5393 O O . LYS B 1 159 ? -11.881 55.701 58.204 1.00 53.16 159 LYS B O 1
ATOM 5399 N N . SER B 1 160 ? -10.042 56.228 59.383 1.00 53.76 160 SER B N 1
ATOM 5400 C CA . SER B 1 160 ? -9.861 57.524 58.735 1.00 53.78 160 SER B CA 1
ATOM 5401 C C . SER B 1 160 ? -9.459 57.417 57.266 1.00 54.33 160 SER B C 1
ATOM 5402 O O . SER B 1 160 ? -9.542 58.390 56.516 1.00 54.07 160 SER B O 1
ATOM 5405 N N . GLU B 1 161 ? -9.032 56.226 56.865 1.00 53.91 161 GLU B N 1
ATOM 5406 C CA . GLU B 1 161 ? -8.582 55.961 55.504 1.00 53.72 161 GLU B CA 1
ATOM 5407 C C . GLU B 1 161 ? -9.698 55.504 54.556 1.00 52.18 161 GLU B C 1
ATOM 5408 O O . GLU B 1 161 ? -9.545 55.556 53.331 1.00 52.06 161 GLU B O 1
ATOM 5414 N N . ARG B 1 162 ? -10.819 55.073 55.128 1.00 49.14 162 ARG B N 1
ATOM 5415 C CA . ARG B 1 162 ? -11.950 54.557 54.359 1.00 47.06 162 ARG B CA 1
ATOM 5416 C C . ARG B 1 162 ? -12.681 55.517 53.417 1.00 47.26 162 ARG B C 1
ATOM 5417 O O . ARG B 1 162 ? -13.242 55.079 52.407 1.00 45.43 162 ARG B O 1
ATOM 5425 N N . SER B 1 163 ? -12.685 56.811 53.738 1.00 46.48 163 SER B N 1
ATOM 5426 C CA . SER B 1 163 ? -13.377 57.789 52.899 1.00 46.09 163 SER B CA 1
ATOM 5427 C C . SER B 1 163 ? -12.853 57.777 51.466 1.00 45.34 163 SER B C 1
ATOM 5428 O O . SER B 1 163 ? -13.553 58.178 50.540 1.00 45.83 163 SER B O 1
ATOM 5431 N N . LYS B 1 164 ? -11.623 57.310 51.290 1.00 44.66 164 LYS B N 1
ATOM 5432 C CA . LYS B 1 164 ? -11.009 57.262 49.974 1.00 45.45 164 LYS B CA 1
ATOM 5433 C C . LYS B 1 164 ? -11.420 56.006 49.203 1.00 43.94 164 LYS B C 1
ATOM 5434 O O . LYS B 1 164 ? -11.503 56.017 47.976 1.00 42.90 164 LYS B O 1
ATOM 5440 N N . LEU B 1 165 ? -11.686 54.932 49.938 1.00 42.19 165 LEU B N 1
ATOM 5441 C CA . LEU B 1 165 ? -12.073 53.651 49.353 1.00 40.11 165 LEU B CA 1
ATOM 5442 C C . LEU B 1 165 ? -13.503 53.658 48.845 1.00 40.28 165 LEU B C 1
ATOM 5443 O O . LEU B 1 165 ? -14.319 54.488 49.255 1.00 38.79 165 LEU B O 1
ATOM 5448 N N . GLN B 1 166 ? -13.810 52.715 47.959 1.00 38.33 166 GLN B N 1
ATOM 5449 C CA . GLN B 1 166 ? -15.157 52.608 47.417 1.00 36.70 166 GLN B CA 1
ATOM 5450 C C . GLN B 1 166 ? -16.100 52.008 48.456 1.00 34.48 166 GLN B C 1
ATOM 5451 O O . GLN B 1 166 ? -15.664 51.395 49.434 1.00 32.71 166 GLN B O 1
ATOM 5457 N N . ASN B 1 167 ? -17.394 52.217 48.246 1.00 33.96 167 ASN B N 1
ATOM 5458 C CA . ASN B 1 167 ? -18.422 51.675 49.124 1.00 35.45 167 ASN B CA 1
ATOM 5459 C C . ASN B 1 167 ? -19.628 51.386 48.244 1.00 34.08 167 ASN B C 1
ATOM 5460 O O . ASN B 1 167 ? -20.707 51.958 48.418 1.00 35.30 167 ASN B O 1
ATOM 5465 N N . ILE B 1 168 ? -19.416 50.505 47.273 1.00 33.29 168 ILE B N 1
ATOM 5466 C CA . ILE B 1 168 ? -20.458 50.102 46.341 1.00 30.10 168 ILE B CA 1
ATOM 5467 C C . ILE B 1 168 ? -21.368 49.051 46.972 1.00 29.98 168 ILE B C 1
ATOM 5468 O O . ILE B 1 168 ? -20.904 48.161 47.690 1.00 30.66 168 ILE B O 1
ATOM 5473 N N . ASP B 1 169 ? -22.666 49.165 46.724 1.00 29.07 169 ASP B N 1
ATOM 5474 C CA . ASP B 1 169 ? -23.609 48.185 47.242 1.00 29.84 169 ASP B CA 1
ATOM 5475 C C . ASP B 1 169 ? -23.769 47.137 46.144 1.00 28.56 169 ASP B C 1
ATOM 5476 O O . ASP B 1 169 ? -24.562 47.312 45.235 1.00 29.36 169 ASP B O 1
ATOM 5481 N N . TYR B 1 170 ? -22.993 46.061 46.231 1.00 28.32 170 TYR B N 1
ATOM 5482 C CA . TYR B 1 170 ? -23.029 44.983 45.245 1.00 29.08 170 TYR B CA 1
ATOM 5483 C C . TYR B 1 170 ? -24.244 44.058 45.358 1.00 30.85 170 TYR B C 1
ATOM 5484 O O . TYR B 1 170 ? -24.556 43.318 44.425 1.00 30.10 170 TYR B O 1
ATOM 5493 N N . LEU B 1 171 ? -24.925 44.096 46.500 1.00 30.33 171 LEU B N 1
ATOM 5494 C CA . LEU B 1 171 ? -26.074 43.237 46.722 1.00 30.71 171 LEU B CA 1
ATOM 5495 C C . LEU B 1 171 ? -27.387 43.840 46.229 1.00 31.14 171 LEU B C 1
ATOM 5496 O O . LEU B 1 171 ? -28.341 43.995 46.992 1.00 28.61 171 LEU B O 1
ATOM 5501 N N . ARG B 1 172 ? -27.428 44.164 44.939 1.00 30.87 172 ARG B N 1
ATOM 5502 C CA . ARG B 1 172 ? -28.613 44.740 44.325 1.00 29.34 172 ARG B CA 1
ATOM 5503 C C . ARG B 1 172 ? -29.567 43.597 43.979 1.00 30.32 172 ARG B C 1
ATOM 5504 O O . ARG B 1 172 ? -29.199 42.690 43.233 1.00 31.79 172 ARG B O 1
ATOM 5512 N N . PRO B 1 173 ? -30.806 43.628 44.512 1.00 29.58 173 PRO B N 1
ATOM 5513 C CA . PRO B 1 173 ? -31.808 42.586 44.253 1.00 29.05 173 PRO B CA 1
ATOM 5514 C C . PRO B 1 173 ? -31.988 42.275 42.769 1.00 29.76 173 PRO B C 1
ATOM 5515 O O . PRO B 1 173 ? -32.009 43.174 41.923 1.00 28.68 173 PRO B O 1
ATOM 5519 N N . ILE B 1 174 ? -32.126 40.990 42.468 1.00 28.66 174 ILE B N 1
ATOM 5520 C CA . ILE B 1 174 ? -32.290 40.529 41.098 1.00 28.37 174 ILE B CA 1
ATOM 5521 C C . ILE B 1 174 ? -33.719 40.081 40.836 1.00 27.97 174 ILE B C 1
ATOM 5522 O O . ILE B 1 174 ? -34.304 39.340 41.625 1.00 28.18 174 ILE B O 1
ATOM 5527 N N . ILE B 1 175 ? -34.283 40.570 39.741 1.00 26.48 175 ILE B N 1
ATOM 5528 C CA . ILE B 1 175 ? -35.620 40.183 39.318 1.00 25.62 175 ILE B CA 1
ATOM 5529 C C . ILE B 1 175 ? -35.341 39.399 38.041 1.00 25.05 175 ILE B C 1
ATOM 5530 O O . ILE B 1 175 ? -34.665 39.896 37.138 1.00 25.11 175 ILE B O 1
ATOM 5535 N N . ALA B 1 176 ? -35.830 38.165 37.983 1.00 24.97 176 ALA B N 1
ATOM 5536 C CA . ALA B 1 176 ? -35.582 37.311 36.827 1.00 25.20 176 ALA B CA 1
ATOM 5537 C C . ALA B 1 176 ? -36.827 36.919 36.055 1.00 24.43 176 ALA B C 1
ATOM 5538 O O . ALA B 1 176 ? -37.945 36.976 36.558 1.00 26.15 176 ALA B O 1
ATOM 5540 N N . ASP B 1 177 ? -36.590 36.491 34.824 1.00 24.51 177 ASP B N 1
ATOM 5541 C CA . ASP B 1 177 ? -37.626 36.085 33.878 1.00 22.26 177 ASP B CA 1
ATOM 5542 C C . ASP B 1 177 ? -37.950 34.585 33.998 1.00 22.11 177 ASP B C 1
ATOM 5543 O O . ASP B 1 177 ? -37.071 33.744 33.832 1.00 24.51 177 ASP B O 1
ATOM 5548 N N . ALA B 1 178 ? -39.209 34.259 34.269 1.00 23.01 178 ALA B N 1
ATOM 5549 C CA . ALA B 1 178 ? -39.635 32.859 34.385 1.00 24.97 178 ALA B CA 1
ATOM 5550 C C . ALA B 1 178 ? -40.407 32.448 33.139 1.00 24.21 178 ALA B C 1
ATOM 5551 O O . ALA B 1 178 ? -41.047 31.392 33.118 1.00 24.03 178 ALA B O 1
ATOM 5553 N N . ASP B 1 179 ? -40.346 33.289 32.110 1.00 25.76 179 ASP B N 1
ATOM 5554 C CA . ASP B 1 179 ? -41.047 33.025 30.848 1.00 25.47 179 ASP B CA 1
ATOM 5555 C C . ASP B 1 179 ? -42.527 32.745 31.104 1.00 26.09 179 ASP B C 1
ATOM 5556 O O . ASP B 1 179 ? -43.233 33.617 31.618 1.00 25.57 179 ASP B O 1
ATOM 5561 N N . THR B 1 180 ? -43.017 31.557 30.749 1.00 26.02 180 THR B N 1
ATOM 5562 C CA . THR B 1 180 ? -44.417 31.252 31.029 1.00 25.28 180 THR B CA 1
ATOM 5563 C C . THR B 1 180 ? -44.489 30.163 32.101 1.00 25.57 180 THR B C 1
ATOM 5564 O O . THR B 1 180 ? -45.561 29.668 32.415 1.00 25.86 180 THR B O 1
ATOM 5568 N N . GLY B 1 181 ? -43.339 29.786 32.656 1.00 26.24 181 GLY B N 1
ATOM 5569 C CA . GLY B 1 181 ? -43.335 28.767 33.694 1.00 25.11 181 GLY B CA 1
ATOM 5570 C C . GLY B 1 181 ? -42.744 27.454 33.228 1.00 26.72 181 GLY B C 1
ATOM 5571 O O . GLY B 1 181 ? -42.632 26.497 34.000 1.00 25.90 181 GLY B O 1
ATOM 5572 N N . HIS B 1 182 ? -42.374 27.423 31.951 1.00 25.70 182 HIS B N 1
ATOM 5573 C CA . HIS B 1 182 ? -41.774 26.264 31.311 1.00 26.25 182 HIS B CA 1
ATOM 5574 C C . HIS B 1 182 ? -42.535 24.950 31.458 1.00 25.11 182 HIS B C 1
ATOM 5575 O O . HIS B 1 182 ? -41.963 23.896 31.740 1.00 25.30 182 HIS B O 1
ATOM 5582 N N . GLY B 1 183 ? -43.837 25.016 31.231 1.00 26.08 183 GLY B N 1
ATOM 5583 C CA . GLY B 1 183 ? -44.636 23.814 31.310 1.00 25.43 183 GLY B CA 1
ATOM 5584 C C . GLY B 1 183 ? -45.853 23.920 32.190 1.00 24.36 183 GLY B C 1
ATOM 5585 O O . GLY B 1 183 ? -46.444 24.984 32.317 1.00 25.51 183 GLY B O 1
ATOM 5586 N N . GLY B 1 184 ? -46.232 22.793 32.782 1.00 25.83 184 GLY B N 1
ATOM 5587 C CA . GLY B 1 184 ? -47.380 22.760 33.660 1.00 28.18 184 GLY B CA 1
ATOM 5588 C C . GLY B 1 184 ? -47.069 23.377 35.012 1.00 27.45 184 GLY B C 1
ATOM 5589 O O . GLY B 1 184 ? -46.025 24.001 35.199 1.00 29.45 184 GLY B O 1
ATOM 5590 N N . LEU B 1 185 ? -47.982 23.194 35.956 1.00 29.54 185 LEU B N 1
ATOM 5591 C CA . LEU B 1 185 ? -47.830 23.741 37.300 1.00 30.42 185 LEU B CA 1
ATOM 5592 C C . LEU B 1 185 ? -46.723 23.087 38.111 1.00 30.47 185 LEU B C 1
ATOM 5593 O O . LEU B 1 185 ? -46.113 23.737 38.961 1.00 31.95 185 LEU B O 1
ATOM 5598 N N . THR B 1 186 ? -46.459 21.806 37.872 1.00 30.36 186 THR B N 1
ATOM 5599 C CA . THR B 1 186 ? -45.401 21.144 38.625 1.00 29.65 186 THR B CA 1
ATOM 5600 C C . THR B 1 186 ? -44.065 21.687 38.145 1.00 28.98 186 THR B C 1
ATOM 5601 O O . THR B 1 186 ? -43.104 21.736 38.908 1.00 27.74 186 THR B O 1
ATOM 5605 N N . ALA B 1 187 ? -44.013 22.096 36.876 1.00 25.36 187 ALA B N 1
ATOM 5606 C CA . ALA B 1 187 ? -42.798 22.669 36.316 1.00 24.74 187 ALA B CA 1
ATOM 5607 C C . ALA B 1 187 ? -42.633 24.086 36.870 1.00 23.40 187 ALA B C 1
ATOM 5608 O O . ALA B 1 187 ? -41.530 24.512 37.201 1.00 25.86 187 ALA B O 1
ATOM 5610 N N . VAL B 1 188 ? -43.736 24.812 36.968 1.00 22.14 188 VAL B N 1
ATOM 5611 C CA . VAL B 1 188 ? -43.694 26.167 37.488 1.00 25.43 188 VAL B CA 1
ATOM 5612 C C . VAL B 1 188 ? -43.131 26.169 38.903 1.00 26.16 188 VAL B C 1
ATOM 5613 O O . VAL B 1 188 ? -42.303 27.006 39.244 1.00 26.70 188 VAL B O 1
ATOM 5617 N N . MET B 1 189 ? -43.570 25.220 39.725 1.00 27.95 189 MET B N 1
ATOM 5618 C CA . MET B 1 189 ? -43.089 25.142 41.103 1.00 29.16 189 MET B CA 1
ATOM 5619 C C . MET B 1 189 ? -41.608 24.779 41.160 1.00 28.40 189 MET B C 1
ATOM 5620 O O . MET B 1 189 ? -40.869 25.321 41.977 1.00 29.86 189 MET B O 1
ATOM 5625 N N . LYS B 1 190 ? -41.171 23.876 40.288 1.00 28.35 190 LYS B N 1
ATOM 5626 C CA . LYS B 1 190 ? -39.760 23.494 40.261 1.00 27.37 190 LYS B CA 1
ATOM 5627 C C . LYS B 1 190 ? -38.890 24.654 39.789 1.00 26.54 190 LYS B C 1
ATOM 5628 O O . LYS B 1 190 ? -37.777 24.835 40.268 1.00 27.10 190 LYS B O 1
ATOM 5634 N N . LEU B 1 191 ? -39.398 25.440 38.845 1.00 26.06 191 LEU B N 1
ATOM 5635 C CA . LEU B 1 191 ? -38.650 26.580 38.325 1.00 25.08 191 LEU B CA 1
ATOM 5636 C C . LEU B 1 191 ? -38.488 27.623 39.428 1.00 23.60 191 LEU B C 1
ATOM 5637 O O . LEU B 1 191 ? -37.407 28.183 39.621 1.00 24.41 191 LEU B O 1
ATOM 5642 N N . THR B 1 192 ? -39.572 27.864 40.152 1.00 24.08 192 THR B N 1
ATOM 5643 C CA . THR B 1 192 ? -39.589 28.835 41.234 1.00 25.73 192 THR B CA 1
ATOM 5644 C C . THR B 1 192 ? -38.630 28.410 42.342 1.00 25.55 192 THR B C 1
ATOM 5645 O O . THR B 1 192 ? -37.951 29.241 42.941 1.00 26.47 192 THR B O 1
ATOM 5649 N N . LYS B 1 193 ? -38.574 27.107 42.593 1.00 25.60 193 LYS B N 1
ATOM 5650 C CA . LYS B 1 193 ? -37.696 26.561 43.614 1.00 26.07 193 LYS B CA 1
ATOM 5651 C C . LYS B 1 193 ? -36.240 26.855 43.233 1.00 26.80 193 LYS B C 1
ATOM 5652 O O . LYS B 1 193 ? -35.439 27.259 44.084 1.00 26.76 193 LYS B O 1
ATOM 5658 N N . LEU B 1 194 ? -35.891 26.666 41.958 1.00 25.45 194 LEU B N 1
ATOM 5659 C CA . LEU B 1 194 ? -34.529 26.947 41.509 1.00 23.81 194 LEU B CA 1
ATOM 5660 C C . LEU B 1 194 ? -34.237 28.430 41.653 1.00 22.41 194 LEU B C 1
ATOM 5661 O O . LEU B 1 194 ? -33.168 28.816 42.111 1.00 23.99 194 LEU B O 1
ATOM 5666 N N . PHE B 1 195 ? -35.185 29.265 41.242 1.00 23.46 195 PHE B N 1
ATOM 5667 C CA . PHE B 1 195 ? -34.996 30.703 41.344 1.00 21.65 195 PHE B CA 1
ATOM 5668 C C . PHE B 1 195 ? -34.716 31.110 42.788 1.00 23.11 195 PHE B C 1
ATOM 5669 O O . PHE B 1 195 ? -33.810 31.894 43.045 1.00 23.60 195 PHE B O 1
ATOM 5677 N N . ILE B 1 196 ? -35.470 30.568 43.740 1.00 22.80 196 ILE B N 1
ATOM 5678 C CA . ILE B 1 196 ? -35.225 30.927 45.130 1.00 24.80 196 ILE B CA 1
ATOM 5679 C C . ILE B 1 196 ? -33.870 30.376 45.584 1.00 26.41 196 ILE B C 1
ATOM 5680 O O . ILE B 1 196 ? -33.096 31.076 46.239 1.00 27.42 196 ILE B O 1
ATOM 5685 N N . GLU B 1 197 ? -33.571 29.132 45.222 1.00 25.49 197 GLU B N 1
ATOM 5686 C CA . GLU B 1 197 ? -32.293 28.538 45.604 1.00 27.56 197 GLU B CA 1
ATOM 5687 C C . GLU B 1 197 ? -31.122 29.273 44.971 1.00 26.28 197 GLU B C 1
ATOM 5688 O O . GLU B 1 197 ? -30.049 29.326 45.546 1.00 25.11 197 GLU B O 1
ATOM 5694 N N . LYS B 1 198 ? -31.329 29.840 43.787 1.00 28.61 198 LYS B N 1
ATOM 5695 C CA . LYS B 1 198 ? -30.259 30.556 43.102 1.00 29.21 198 LYS B CA 1
ATOM 5696 C C . LYS B 1 198 ? -30.115 32.032 43.494 1.00 29.64 198 LYS B C 1
ATOM 5697 O O . LYS B 1 198 ? -29.181 32.690 43.052 1.00 29.34 198 LYS B O 1
ATOM 5703 N N . GLY B 1 199 ? -31.041 32.561 44.292 1.00 30.98 199 GLY B N 1
ATOM 5704 C CA . GLY B 1 199 ? -30.915 33.945 44.734 1.00 30.61 199 GLY B CA 1
ATOM 5705 C C . GLY B 1 199 ? -31.860 35.035 44.249 1.00 31.90 199 GLY B C 1
ATOM 5706 O O . GLY B 1 199 ? -31.725 36.181 44.681 1.00 31.37 199 GLY B O 1
ATOM 5707 N N . ALA B 1 200 ? -32.809 34.707 43.373 1.00 30.98 200 ALA B N 1
ATOM 5708 C CA . ALA B 1 200 ? -33.753 35.703 42.862 1.00 29.78 200 ALA B CA 1
ATOM 5709 C C . ALA B 1 200 ? -34.568 36.367 43.967 1.00 30.36 200 ALA B C 1
ATOM 5710 O O . ALA B 1 200 ? -35.051 35.701 44.893 1.00 29.86 200 ALA B O 1
ATOM 5712 N N . ALA B 1 201 ? -34.717 37.685 43.869 1.00 29.04 201 ALA B N 1
ATOM 5713 C CA . ALA B 1 201 ? -35.491 38.441 44.846 1.00 26.19 201 ALA B CA 1
ATOM 5714 C C . ALA B 1 201 ? -36.924 38.479 44.342 1.00 26.63 201 ALA B C 1
ATOM 5715 O O . ALA B 1 201 ? -37.877 38.653 45.115 1.00 26.36 201 ALA B O 1
ATOM 5717 N N . GLY B 1 202 ? -37.061 38.323 43.028 1.00 24.73 202 GLY B N 1
ATOM 5718 C CA . GLY B 1 202 ? -38.368 38.315 42.403 1.00 24.39 202 GLY B CA 1
ATOM 5719 C C . GLY B 1 202 ? -38.298 37.753 40.991 1.00 24.29 202 GLY B C 1
ATOM 5720 O O . GLY B 1 202 ? -37.238 37.770 40.358 1.00 22.38 202 GLY B O 1
ATOM 5721 N N . ILE B 1 203 ? -39.424 37.242 40.501 1.00 24.89 203 ILE B N 1
ATOM 5722 C CA . ILE B 1 203 ? -39.486 36.686 39.160 1.00 24.87 203 ILE B CA 1
ATOM 5723 C C . ILE B 1 203 ? -40.787 37.093 38.503 1.00 27.05 203 ILE B C 1
ATOM 5724 O O . ILE B 1 203 ? -41.758 37.414 39.188 1.00 27.12 203 ILE B O 1
ATOM 5729 N N . HIS B 1 204 ? -40.805 37.081 37.171 1.00 27.20 204 HIS B N 1
ATOM 5730 C CA . HIS B 1 204 ? -42.007 37.435 36.432 1.00 28.13 204 HIS B CA 1
ATOM 5731 C C . HIS B 1 204 ? -42.411 36.312 35.465 1.00 29.15 204 HIS B C 1
ATOM 5732 O O . HIS B 1 204 ? -41.564 35.664 34.835 1.00 28.72 204 HIS B O 1
ATOM 5739 N N . ILE B 1 205 ? -43.716 36.080 35.375 1.00 29.47 205 ILE B N 1
ATOM 5740 C CA . ILE B 1 205 ? -44.268 35.024 34.541 1.00 29.36 205 ILE B CA 1
ATOM 5741 C C . ILE B 1 205 ? -45.406 35.617 33.703 1.00 29.52 205 ILE B C 1
ATOM 5742 O O . ILE B 1 205 ? -46.272 36.323 34.222 1.00 30.67 205 ILE B O 1
ATOM 5747 N N . GLU B 1 206 ? -45.385 35.330 32.401 1.00 28.55 206 GLU B N 1
ATOM 5748 C CA . GLU B 1 206 ? -46.348 35.877 31.440 1.00 28.10 206 GLU B CA 1
ATOM 5749 C C . GLU B 1 206 ? -47.479 34.953 31.031 1.00 27.95 206 GLU B C 1
ATOM 5750 O O . GLU B 1 206 ? -47.294 33.741 30.941 1.00 28.07 206 GLU B O 1
ATOM 5756 N N . ASP B 1 207 ? -48.639 35.535 30.734 1.00 28.25 207 ASP B N 1
ATOM 5757 C CA . ASP B 1 207 ? -49.810 34.747 30.353 1.00 29.93 207 ASP B CA 1
ATOM 5758 C C . ASP B 1 207 ? -49.804 34.182 28.930 1.00 30.63 207 ASP B C 1
ATOM 5759 O O . ASP B 1 207 ? -50.846 34.097 28.278 1.00 30.58 207 ASP B O 1
ATOM 5764 N N . GLN B 1 208 ? -48.627 33.797 28.451 1.00 30.87 208 GLN B N 1
ATOM 5765 C CA . GLN B 1 208 ? -48.505 33.191 27.131 1.00 30.57 208 GLN B CA 1
ATOM 5766 C C . GLN B 1 208 ? -48.460 31.678 27.330 1.00 29.55 208 GLN B C 1
ATOM 5767 O O . GLN B 1 208 ? -48.390 31.194 28.467 1.00 26.60 208 GLN B O 1
ATOM 5773 N N . ALA B 1 209 ? -48.507 30.933 26.230 1.00 29.32 209 ALA B N 1
ATOM 5774 C CA . ALA B 1 209 ? -48.457 29.479 26.291 1.00 30.26 209 ALA B CA 1
ATOM 5775 C C . ALA B 1 209 ? -47.037 28.979 26.027 1.00 31.97 209 ALA B C 1
ATOM 5776 O O . ALA B 1 209 ? -46.353 29.471 25.131 1.00 34.02 209 ALA B O 1
ATOM 5778 N N . PRO B 1 210 ? -46.571 27.992 26.806 1.00 32.66 210 PRO B N 1
ATOM 5779 C CA . PRO B 1 210 ? -45.212 27.522 26.536 1.00 34.28 210 PRO B CA 1
ATOM 5780 C C . PRO B 1 210 ? -45.312 26.821 25.187 1.00 35.98 210 PRO B C 1
ATOM 5781 O O . PRO B 1 210 ? -46.410 26.499 24.733 1.00 40.31 210 PRO B O 1
ATOM 5785 N N . GLY B 1 211 ? -44.201 26.590 24.522 1.00 36.53 211 GLY B N 1
ATOM 5786 C CA . GLY B 1 211 ? -44.323 25.914 23.246 1.00 35.66 211 GLY B CA 1
ATOM 5787 C C . GLY B 1 211 ? -44.565 26.872 22.104 1.00 36.02 211 GLY B C 1
ATOM 5788 O O . GLY B 1 211 ? -44.274 26.528 20.963 1.00 38.91 211 GLY B O 1
ATOM 5789 N N . THR B 1 212 ? -45.102 28.059 22.390 1.00 34.77 212 THR B N 1
ATOM 5790 C CA . THR B 1 212 ? -45.332 29.062 21.344 1.00 34.22 212 THR B CA 1
ATOM 5791 C C . THR B 1 212 ? -44.903 30.480 21.741 1.00 33.20 212 THR B C 1
ATOM 5792 O O . THR B 1 212 ? -44.953 31.387 20.916 1.00 32.43 212 THR B O 1
ATOM 5796 N N . LYS B 1 213 ? -44.466 30.672 22.985 1.00 32.82 213 LYS B N 1
ATOM 5797 C CA . LYS B 1 213 ? -44.064 32.006 23.456 1.00 33.79 213 LYS B CA 1
ATOM 5798 C C . LYS B 1 213 ? -43.106 32.736 22.516 1.00 33.84 213 LYS B C 1
ATOM 5799 O O . LYS B 1 213 ? -42.220 32.130 21.918 1.00 30.90 213 LYS B O 1
ATOM 5805 N N . LYS B 1 214 ? -43.294 34.048 22.412 1.00 36.25 214 LYS B N 1
ATOM 5806 C CA . LYS B 1 214 ? -42.462 34.903 21.572 1.00 40.32 214 LYS B CA 1
ATOM 5807 C C . LYS B 1 214 ? -42.173 36.159 22.395 1.00 41.92 214 LYS B C 1
ATOM 5808 O O . LYS B 1 214 ? -42.751 36.335 23.479 1.00 42.95 214 LYS B O 1
ATOM 5814 N N . CYS B 1 215 ? -41.291 37.029 21.903 1.00 41.36 215 CYS B N 1
ATOM 5815 C CA . CYS B 1 215 ? -40.995 38.252 22.644 1.00 42.71 215 CYS B CA 1
ATOM 5816 C C . CYS B 1 215 ? -42.236 39.141 22.543 1.00 41.40 215 CYS B C 1
ATOM 5817 O O . CYS B 1 215 ? -42.994 39.047 21.575 1.00 40.69 215 CYS B O 1
ATOM 5820 N N . GLY B 1 216 ? -42.442 39.985 23.550 1.00 41.58 216 GLY B N 1
ATOM 5821 C CA . GLY B 1 216 ? -43.603 40.863 23.593 1.00 41.20 216 GLY B CA 1
ATOM 5822 C C . GLY B 1 216 ? -43.962 41.693 22.369 1.00 42.62 216 GLY B C 1
ATOM 5823 O O . GLY B 1 216 ? -45.110 42.129 22.240 1.00 43.14 216 GLY B O 1
ATOM 5824 N N . HIS B 1 217 ? -43.011 41.909 21.465 1.00 42.93 217 HIS B N 1
ATOM 5825 C CA . HIS B 1 217 ? -43.268 42.720 20.277 1.00 44.59 217 HIS B CA 1
ATOM 5826 C C . HIS B 1 217 ? -43.289 41.931 18.969 1.00 46.01 217 HIS B C 1
ATOM 5827 O O . HIS B 1 217 ? -42.873 42.438 17.924 1.00 45.54 217 HIS B O 1
ATOM 5834 N N . MET B 1 218 ? -43.777 40.694 19.042 1.00 46.92 218 MET B N 1
ATOM 5835 C CA . MET B 1 218 ? -43.891 39.813 17.881 1.00 48.52 218 MET B CA 1
ATOM 5836 C C . MET B 1 218 ? -45.359 39.623 17.518 1.00 48.49 218 MET B C 1
ATOM 5837 O O . MET B 1 218 ? -46.238 39.682 18.387 1.00 48.84 218 MET B O 1
ATOM 5842 N N . GLY B 1 219 ? -45.625 39.397 16.234 1.00 47.07 219 GLY B N 1
ATOM 5843 C CA . GLY B 1 219 ? -46.993 39.176 15.801 1.00 44.96 219 GLY B CA 1
ATOM 5844 C C . GLY B 1 219 ? -47.373 37.719 16.009 1.00 43.46 219 GLY B C 1
ATOM 5845 O O . GLY B 1 219 ? -46.535 36.829 15.817 1.00 44.05 219 GLY B O 1
ATOM 5846 N N . GLY B 1 220 ? -48.618 37.475 16.420 1.00 40.96 220 GLY B N 1
ATOM 5847 C CA . GLY B 1 220 ? -49.085 36.114 16.631 1.00 36.74 220 GLY B CA 1
ATOM 5848 C C . GLY B 1 220 ? -48.850 35.482 17.998 1.00 36.16 220 GLY B C 1
ATOM 5849 O O . GLY B 1 220 ? -48.653 34.273 18.086 1.00 34.30 220 GLY B O 1
ATOM 5850 N N . LYS B 1 221 ? -48.882 36.268 19.069 1.00 33.76 221 LYS B N 1
ATOM 5851 C CA . LYS B 1 221 ? -48.664 35.703 20.402 1.00 32.18 221 LYS B CA 1
ATOM 5852 C C . LYS B 1 221 ? -49.903 34.948 20.881 1.00 31.92 221 LYS B C 1
ATOM 5853 O O . LYS B 1 221 ? -51.023 35.438 20.751 1.00 31.63 221 LYS B O 1
ATOM 5859 N N . VAL B 1 222 ? -49.699 33.748 21.416 1.00 30.61 222 VAL B N 1
ATOM 5860 C CA . VAL B 1 222 ? -50.804 32.931 21.903 1.00 30.18 222 VAL B CA 1
ATOM 5861 C C . VAL B 1 222 ? -50.912 33.031 23.426 1.00 30.98 222 VAL B C 1
ATOM 5862 O O . VAL B 1 222 ? -49.915 32.891 24.141 1.00 29.68 222 VAL B O 1
ATOM 5866 N N . LEU B 1 223 ? -52.124 33.263 23.919 1.00 29.94 223 LEU B N 1
ATOM 5867 C CA . LEU B 1 223 ? -52.347 33.380 25.357 1.00 30.23 223 LEU B CA 1
ATOM 5868 C C . LEU B 1 223 ? -52.961 32.116 25.940 1.00 29.11 223 LEU B C 1
ATOM 5869 O O . LEU B 1 223 ? -53.420 31.242 25.207 1.00 29.56 223 LEU B O 1
ATOM 5874 N N . VAL B 1 224 ? -52.952 32.023 27.267 1.00 28.83 224 VAL B N 1
ATOM 5875 C CA . VAL B 1 224 ? -53.585 30.908 27.962 1.00 26.47 224 VAL B CA 1
ATOM 5876 C C . VAL B 1 224 ? -54.790 31.516 28.668 1.00 26.97 224 VAL B C 1
ATOM 5877 O O . VAL B 1 224 ? -54.873 32.730 28.823 1.00 28.23 224 VAL B O 1
ATOM 5881 N N . PRO B 1 225 ? -55.757 30.687 29.080 1.00 27.89 225 PRO B N 1
ATOM 5882 C CA . PRO B 1 225 ? -56.927 31.242 29.766 1.00 28.26 225 PRO B CA 1
ATOM 5883 C C . PRO B 1 225 ? -56.522 31.986 31.049 1.00 28.57 225 PRO B C 1
ATOM 5884 O O . PRO B 1 225 ? -55.516 31.645 31.683 1.00 27.96 225 PRO B O 1
ATOM 5888 N N . ILE B 1 226 ? -57.302 32.997 31.417 1.00 26.40 226 ILE B N 1
ATOM 5889 C CA . ILE B 1 226 ? -57.031 33.789 32.619 1.00 29.37 226 ILE B CA 1
ATOM 5890 C C . ILE B 1 226 ? -56.836 32.908 33.861 1.00 30.24 226 ILE B C 1
ATOM 5891 O O . ILE B 1 226 ? -55.957 33.167 34.682 1.00 30.84 226 ILE B O 1
ATOM 5896 N N . SER B 1 227 ? -57.659 31.870 33.982 1.00 31.54 227 SER B N 1
ATOM 5897 C CA . SER B 1 227 ? -57.606 30.949 35.118 1.00 32.68 227 SER B CA 1
ATOM 5898 C C . SER B 1 227 ? -56.277 30.202 35.171 1.00 32.64 227 SER B C 1
ATOM 5899 O O . SER B 1 227 ? -55.733 29.949 36.253 1.00 32.48 227 SER B O 1
ATOM 5902 N N . GLU B 1 228 ? -55.746 29.855 34.001 1.00 31.16 228 GLU B N 1
ATOM 5903 C CA . GLU B 1 228 ? -54.488 29.137 33.946 1.00 30.38 228 GLU B CA 1
ATOM 5904 C C . GLU B 1 228 ? -53.326 30.006 34.404 1.00 29.62 228 GLU B C 1
ATOM 5905 O O . GLU B 1 228 ? -52.430 29.525 35.090 1.00 29.92 228 GLU B O 1
ATOM 5911 N N . HIS B 1 229 ? -53.328 31.286 34.040 1.00 29.50 229 HIS B N 1
ATOM 5912 C CA . HIS B 1 229 ? -52.226 32.140 34.473 1.00 29.96 229 HIS B CA 1
ATOM 5913 C C . HIS B 1 229 ? -52.318 32.392 35.971 1.00 27.84 229 HIS B C 1
ATOM 5914 O O . HIS B 1 229 ? -51.303 32.529 36.648 1.00 28.36 229 HIS B O 1
ATOM 5921 N N . ILE B 1 230 ? -53.540 32.464 36.478 1.00 28.17 230 ILE B N 1
ATOM 5922 C CA . ILE B 1 230 ? -53.748 32.661 37.910 1.00 29.28 230 ILE B CA 1
ATOM 5923 C C . ILE B 1 230 ? -53.170 31.437 38.622 1.00 29.25 230 ILE B C 1
ATOM 5924 O O . ILE B 1 230 ? -52.489 31.565 39.635 1.00 31.32 230 ILE B O 1
ATOM 5929 N N . ASN B 1 231 ? -53.442 30.249 38.088 1.00 29.97 231 ASN B N 1
ATOM 5930 C CA . ASN B 1 231 ? -52.907 29.029 38.686 1.00 31.70 231 ASN B CA 1
ATOM 5931 C C . ASN B 1 231 ? -51.388 29.140 38.801 1.00 31.25 231 ASN B C 1
ATOM 5932 O O . ASN B 1 231 ? -50.809 28.808 39.836 1.00 31.92 231 ASN B O 1
ATOM 5937 N N . ARG B 1 232 ? -50.749 29.623 37.739 1.00 27.85 232 ARG B N 1
ATOM 5938 C CA . ARG B 1 232 ? -49.300 29.780 37.729 1.00 26.97 232 ARG B CA 1
ATOM 5939 C C . ARG B 1 232 ? -48.818 30.718 38.839 1.00 28.04 232 ARG B C 1
ATOM 5940 O O . ARG B 1 232 ? -47.831 30.425 39.512 1.00 28.41 232 ARG B O 1
ATOM 5948 N N . LEU B 1 233 ? -49.506 31.845 39.013 1.00 26.49 233 LEU B N 1
ATOM 5949 C CA . LEU B 1 233 ? -49.134 32.818 40.033 1.00 26.59 233 LEU B CA 1
ATOM 5950 C C . LEU B 1 233 ? -49.326 32.221 41.421 1.00 27.93 233 LEU B C 1
ATOM 5951 O O . LEU B 1 233 ? -48.531 32.468 42.328 1.00 27.76 233 LEU B O 1
ATOM 5956 N N . VAL B 1 234 ? -50.380 31.422 41.574 1.00 31.00 234 VAL B N 1
ATOM 5957 C CA . VAL B 1 234 ? -50.665 30.762 42.840 1.00 30.65 234 VAL B CA 1
ATOM 5958 C C . VAL B 1 234 ? -49.582 29.722 43.123 1.00 29.68 234 VAL B C 1
ATOM 5959 O O . VAL B 1 234 ? -49.113 29.601 44.251 1.00 29.02 234 VAL B O 1
ATOM 5963 N N . ALA B 1 235 ? -49.184 28.982 42.090 1.00 27.57 235 ALA B N 1
ATOM 5964 C CA . ALA B 1 235 ? -48.164 27.944 42.226 1.00 25.97 235 ALA B CA 1
ATOM 5965 C C . ALA B 1 235 ? -46.829 28.518 42.691 1.00 26.18 235 ALA B C 1
ATOM 5966 O O . ALA B 1 235 ? -46.096 27.891 43.467 1.00 24.49 235 ALA B O 1
ATOM 5968 N N . ILE B 1 236 ? -46.520 29.716 42.208 1.00 25.35 236 ILE B N 1
ATOM 5969 C CA . ILE B 1 236 ? -45.284 30.392 42.566 1.00 23.75 236 ILE B CA 1
ATOM 5970 C C . ILE B 1 236 ? -45.326 30.771 44.049 1.00 25.86 236 ILE B C 1
ATOM 5971 O O . ILE B 1 236 ? -44.374 30.529 44.788 1.00 24.04 236 ILE B O 1
ATOM 5976 N N . ARG B 1 237 ? -46.447 31.344 44.478 1.00 26.68 237 ARG B N 1
ATOM 5977 C CA . ARG B 1 237 ? -46.615 31.767 45.863 1.00 27.14 237 ARG B CA 1
ATOM 5978 C C . ARG B 1 237 ? -46.602 30.556 46.788 1.00 27.77 237 ARG B C 1
ATOM 5979 O O . ARG B 1 237 ? -46.045 30.608 47.881 1.00 29.28 237 ARG B O 1
ATOM 5987 N N . ALA B 1 238 ? -47.216 29.466 46.336 1.00 28.45 238 ALA B N 1
ATOM 5988 C CA . ALA B 1 238 ? -47.263 28.236 47.114 1.00 28.72 238 ALA B CA 1
ATOM 5989 C C . ALA B 1 238 ? -45.859 27.681 47.311 1.00 28.34 238 ALA B C 1
ATOM 5990 O O . ALA B 1 238 ? -45.503 27.266 48.417 1.00 28.32 238 ALA B O 1
ATOM 5992 N N . GLN B 1 239 ? -45.057 27.668 46.246 1.00 26.33 239 GLN B N 1
ATOM 5993 C CA . GLN B 1 239 ? -43.693 27.159 46.352 1.00 26.02 239 GLN B CA 1
ATOM 5994 C C . GLN B 1 239 ? -42.867 28.036 47.283 1.00 26.08 239 GLN B C 1
ATOM 5995 O O . GLN B 1 239 ? -42.064 27.533 48.074 1.00 27.01 239 GLN B O 1
ATOM 6001 N N . ALA B 1 240 ? -43.049 29.349 47.171 1.00 25.03 240 ALA B N 1
ATOM 6002 C CA . ALA B 1 240 ? -42.318 30.287 48.016 1.00 25.38 240 ALA B CA 1
ATOM 6003 C C . ALA B 1 240 ? -42.720 30.118 49.487 1.00 26.84 240 ALA B C 1
ATOM 6004 O O . ALA B 1 240 ? -41.883 30.244 50.386 1.00 27.98 240 ALA B O 1
ATOM 6006 N N . ASP B 1 241 ? -43.999 29.837 49.730 1.00 27.75 241 ASP B N 1
ATOM 6007 C CA . ASP B 1 241 ? -44.485 29.657 51.099 1.00 27.52 241 ASP B CA 1
ATOM 6008 C C . ASP B 1 241 ? -43.906 28.375 51.681 1.00 27.27 241 ASP B C 1
ATOM 6009 O O . ASP B 1 241 ? -43.479 28.343 52.833 1.00 28.36 241 ASP B O 1
ATOM 6014 N N . ILE B 1 242 ? -43.899 27.315 50.878 1.00 27.04 242 ILE B N 1
ATOM 6015 C CA . ILE B 1 242 ? -43.341 26.044 51.310 1.00 28.55 242 ILE B CA 1
ATOM 6016 C C . ILE B 1 242 ? -41.897 26.267 51.764 1.00 29.47 242 ILE B C 1
ATOM 6017 O O . ILE B 1 242 ? -41.461 25.710 52.779 1.00 27.73 242 ILE B O 1
ATOM 6022 N N . MET B 1 243 ? -41.169 27.086 51.005 1.00 29.76 243 MET B N 1
ATOM 6023 C CA . MET B 1 243 ? -39.778 27.406 51.304 1.00 29.36 243 MET B CA 1
ATOM 6024 C C . MET B 1 243 ? -39.611 28.565 52.285 1.00 27.57 243 MET B C 1
ATOM 6025 O O . MET B 1 243 ? -38.493 28.909 52.641 1.00 27.98 243 MET B O 1
ATOM 6030 N N . GLY B 1 244 ? -40.722 29.171 52.697 1.00 29.31 244 GLY B N 1
ATOM 6031 C CA . GLY B 1 244 ? -40.688 30.265 53.664 1.00 28.78 244 GLY B CA 1
ATOM 6032 C C . GLY B 1 244 ? -39.999 31.563 53.277 1.00 28.74 244 GLY B C 1
ATOM 6033 O O . GLY B 1 244 ? -39.430 32.245 54.138 1.00 28.52 244 GLY B O 1
ATOM 6034 N N . VAL B 1 245 ? -40.043 31.916 51.995 1.00 27.15 245 VAL B N 1
ATOM 6035 C CA . VAL B 1 245 ? -39.404 33.139 51.525 1.00 25.53 245 VAL B CA 1
ATOM 6036 C C . VAL B 1 245 ? -40.435 34.150 51.046 1.00 25.32 245 VAL B C 1
ATOM 6037 O O . VAL B 1 245 ? -41.599 33.798 50.827 1.00 24.70 245 VAL B O 1
ATOM 6041 N N . ASP B 1 246 ? -40.012 35.404 50.886 1.00 23.74 246 ASP B N 1
ATOM 6042 C CA . ASP B 1 246 ? -40.916 36.467 50.453 1.00 24.37 246 ASP B CA 1
ATOM 6043 C C . ASP B 1 246 ? -40.784 36.806 48.965 1.00 26.13 246 ASP B C 1
ATOM 6044 O O . ASP B 1 246 ? -41.131 37.908 48.542 1.00 25.40 246 ASP B O 1
ATOM 6049 N N . LEU B 1 247 ? -40.280 35.864 48.178 1.00 23.78 247 LEU B N 1
ATOM 6050 C CA . LEU B 1 247 ? -40.110 36.081 46.741 1.00 25.36 247 LEU B CA 1
ATOM 6051 C C . LEU B 1 247 ? -41.256 36.894 46.140 1.00 25.42 247 LEU B C 1
ATOM 6052 O O . LEU B 1 247 ? -42.430 36.571 46.335 1.00 26.60 247 LEU B O 1
ATOM 6057 N N . LEU B 1 248 ? -40.916 37.960 45.424 1.00 27.49 248 LEU B N 1
ATOM 6058 C CA . LEU B 1 248 ? -41.926 38.780 44.769 1.00 28.30 248 LEU B CA 1
ATOM 6059 C C . LEU B 1 248 ? -42.375 38.083 43.492 1.00 30.19 248 LEU B C 1
ATOM 6060 O O . LEU B 1 248 ? -41.569 37.470 42.793 1.00 29.82 248 LEU B O 1
ATOM 6065 N N . ALA B 1 249 ? -43.668 38.179 43.203 1.00 30.46 249 ALA B N 1
ATOM 6066 C CA . ALA B 1 249 ? -44.245 37.578 42.013 1.00 29.00 249 ALA B CA 1
ATOM 6067 C C . ALA B 1 249 ? -44.752 38.700 41.122 1.00 28.74 249 ALA B C 1
ATOM 6068 O O . ALA B 1 249 ? -45.587 39.507 41.533 1.00 27.61 249 ALA B O 1
ATOM 6070 N N . ILE B 1 250 ? -44.233 38.750 39.902 1.00 28.80 250 ILE B N 1
ATOM 6071 C CA . ILE B 1 250 ? -44.625 39.777 38.947 1.00 28.96 250 ILE B CA 1
ATOM 6072 C C . ILE B 1 250 ? -45.389 39.143 37.790 1.00 29.62 250 ILE B C 1
ATOM 6073 O O . ILE B 1 250 ? -44.920 38.177 37.182 1.00 29.93 250 ILE B O 1
ATOM 6078 N N . ALA B 1 251 ? -46.572 39.678 37.497 1.00 27.43 251 ALA B N 1
ATOM 6079 C CA . ALA B 1 251 ? -47.380 39.150 36.411 1.00 26.93 251 ALA B CA 1
ATOM 6080 C C . ALA B 1 251 ? -47.282 40.057 35.197 1.00 26.90 251 ALA B C 1
ATOM 6081 O O . ALA B 1 251 ? -47.461 41.276 35.300 1.00 26.52 251 ALA B O 1
ATOM 6083 N N . ARG B 1 252 ? -46.976 39.447 34.056 1.00 27.11 252 ARG B N 1
ATOM 6084 C CA . ARG B 1 252 ? -46.874 40.148 32.780 1.00 25.35 252 ARG B CA 1
ATOM 6085 C C . ARG B 1 252 ? -47.966 39.613 31.862 1.00 27.34 252 ARG B C 1
ATOM 6086 O O . ARG B 1 252 ? -48.181 38.401 31.810 1.00 24.71 252 ARG B O 1
ATOM 6094 N N . THR B 1 253 ? -48.662 40.509 31.159 1.00 27.67 253 THR B N 1
ATOM 6095 C CA . THR B 1 253 ? -49.695 40.095 30.216 1.00 27.74 253 THR B CA 1
ATOM 6096 C C . THR B 1 253 ? -49.314 40.536 28.799 1.00 28.29 253 THR B C 1
ATOM 6097 O O . THR B 1 253 ? -48.794 41.629 28.595 1.00 27.85 253 THR B O 1
ATOM 6101 N N . ASP B 1 254 ? -49.564 39.669 27.826 1.00 30.36 254 ASP B N 1
ATOM 6102 C CA . ASP B 1 254 ? -49.255 39.959 26.428 1.00 29.99 254 ASP B CA 1
ATOM 6103 C C . ASP B 1 254 ? -50.553 40.135 25.654 1.00 30.52 254 ASP B C 1
ATOM 6104 O O . ASP B 1 254 ? -50.578 40.057 24.419 1.00 29.47 254 ASP B O 1
ATOM 6109 N N . ALA B 1 255 ? -51.630 40.378 26.396 1.00 29.38 255 ALA B N 1
ATOM 6110 C CA . ALA B 1 255 ? -52.954 40.560 25.815 1.00 30.02 255 ALA B CA 1
ATOM 6111 C C . ALA B 1 255 ? -53.118 41.818 24.959 1.00 30.60 255 ALA B C 1
ATOM 6112 O O . ALA B 1 255 ? -54.114 41.965 24.265 1.00 30.45 255 ALA B O 1
ATOM 6114 N N . GLU B 1 256 ? -52.151 42.726 25.004 1.00 32.88 256 GLU B N 1
ATOM 6115 C CA . GLU B 1 256 ? -52.272 43.958 24.240 1.00 32.93 256 GLU B CA 1
ATOM 6116 C C . GLU B 1 256 ? -52.204 43.693 22.743 1.00 33.00 256 GLU B C 1
ATOM 6117 O O . GLU B 1 256 ? -52.993 44.249 21.984 1.00 33.57 256 GLU B O 1
ATOM 6123 N N . ALA B 1 257 ? -51.279 42.837 22.317 1.00 32.17 257 ALA B N 1
ATOM 6124 C CA . ALA B 1 257 ? -51.142 42.527 20.893 1.00 31.39 257 ALA B CA 1
ATOM 6125 C C . ALA B 1 257 ? -51.365 41.050 20.570 1.00 30.97 257 ALA B C 1
ATOM 6126 O O . ALA B 1 257 ? -51.330 40.657 19.403 1.00 31.92 257 ALA B O 1
ATOM 6128 N N . ALA B 1 258 ? -51.586 40.230 21.593 1.00 29.85 258 ALA B N 1
ATOM 6129 C CA . ALA B 1 258 ? -51.826 38.808 21.369 1.00 29.64 258 ALA B CA 1
ATOM 6130 C C . ALA B 1 258 ? -52.995 38.680 20.400 1.00 29.73 258 ALA B C 1
ATOM 6131 O O . ALA B 1 258 ? -53.908 39.504 20.418 1.00 28.73 258 ALA B O 1
ATOM 6133 N N . THR B 1 259 ? -52.969 37.650 19.558 1.00 29.97 259 THR B N 1
ATOM 6134 C CA . THR B 1 259 ? -54.039 37.429 18.586 1.00 31.08 259 THR B CA 1
ATOM 6135 C C . THR B 1 259 ? -54.675 36.048 18.704 1.00 31.50 259 THR B C 1
ATOM 6136 O O . THR B 1 259 ? -55.683 35.764 18.048 1.00 32.19 259 THR B O 1
ATOM 6140 N N . LEU B 1 260 ? -54.090 35.199 19.543 1.00 30.00 260 LEU B N 1
ATOM 6141 C CA . LEU B 1 260 ? -54.585 33.839 19.742 1.00 30.25 260 LEU B CA 1
ATOM 6142 C C . LEU B 1 260 ? -54.694 33.468 21.230 1.00 30.75 260 LEU B C 1
ATOM 6143 O O . LEU B 1 260 ? -54.052 34.082 22.079 1.00 30.11 260 LEU B O 1
ATOM 6148 N N . ILE B 1 261 ? -55.524 32.472 21.533 1.00 30.55 261 ILE B N 1
ATOM 6149 C CA . ILE B 1 261 ? -55.682 31.969 22.893 1.00 31.30 261 ILE B CA 1
ATOM 6150 C C . ILE B 1 261 ? -55.944 30.464 22.774 1.00 32.73 261 ILE B C 1
ATOM 6151 O O . ILE B 1 261 ? -56.709 30.025 21.919 1.00 33.76 261 ILE B O 1
ATOM 6156 N N . THR B 1 262 ? -55.297 29.676 23.628 1.00 32.91 262 THR B N 1
ATOM 6157 C CA . THR B 1 262 ? -55.419 28.214 23.592 1.00 34.71 262 THR B CA 1
ATOM 6158 C C . THR B 1 262 ? -56.831 27.616 23.641 1.00 33.27 262 THR B C 1
ATOM 6159 O O . THR B 1 262 ? -57.159 26.702 22.879 1.00 33.56 262 THR B O 1
ATOM 6163 N N . THR B 1 263 ? -57.660 28.122 24.544 1.00 32.14 263 THR B N 1
ATOM 6164 C CA . THR B 1 263 ? -59.013 27.614 24.694 1.00 30.70 263 THR B CA 1
ATOM 6165 C C . THR B 1 263 ? -59.955 28.736 25.090 1.00 29.59 263 THR B C 1
ATOM 6166 O O . THR B 1 263 ? -59.523 29.803 25.518 1.00 26.53 263 THR B O 1
ATOM 6170 N N . SER B 1 264 ? -61.249 28.488 24.954 1.00 29.99 264 SER B N 1
ATOM 6171 C CA . SER B 1 264 ? -62.247 29.492 25.292 1.00 32.70 264 SER B CA 1
ATOM 6172 C C . SER B 1 264 ? -63.001 29.046 26.528 1.00 33.62 264 SER B C 1
ATOM 6173 O O . SER B 1 264 ? -64.121 29.485 26.769 1.00 33.36 264 SER B O 1
ATOM 6176 N N . ILE B 1 265 ? -62.378 28.177 27.313 1.00 35.47 265 ILE B N 1
ATOM 6177 C CA . ILE B 1 265 ? -63.017 27.644 28.509 1.00 37.29 265 ILE B CA 1
ATOM 6178 C C . ILE B 1 265 ? -63.304 28.676 29.598 1.00 35.28 265 ILE B C 1
ATOM 6179 O O . ILE B 1 265 ? -64.267 28.532 30.338 1.00 36.52 265 ILE B O 1
ATOM 6184 N N . ASP B 1 266 ? -62.487 29.717 29.695 1.00 34.46 266 ASP B N 1
ATOM 6185 C CA . ASP B 1 266 ? -62.701 30.727 30.729 1.00 33.87 266 ASP B CA 1
ATOM 6186 C C . ASP B 1 266 ? -63.652 31.836 30.276 1.00 33.82 266 ASP B C 1
ATOM 6187 O O . ASP B 1 266 ? -63.334 32.595 29.359 1.00 35.17 266 ASP B O 1
ATOM 6192 N N . PRO B 1 267 ? -64.826 31.957 30.929 1.00 33.34 267 PRO B N 1
ATOM 6193 C CA . PRO B 1 267 ? -65.814 32.983 30.573 1.00 31.79 267 PRO B CA 1
ATOM 6194 C C . PRO B 1 267 ? -65.291 34.419 30.605 1.00 31.66 267 PRO B C 1
ATOM 6195 O O . PRO B 1 267 ? -65.849 35.298 29.947 1.00 30.59 267 PRO B O 1
ATOM 6199 N N . ARG B 1 268 ? -64.227 34.663 31.366 1.00 30.90 268 ARG B N 1
ATOM 6200 C CA . ARG B 1 268 ? -63.658 36.006 31.437 1.00 31.82 268 ARG B CA 1
ATOM 6201 C C . ARG B 1 268 ? -62.974 36.386 30.129 1.00 30.61 268 ARG B C 1
ATOM 6202 O O . ARG B 1 268 ? -62.736 37.565 29.875 1.00 31.96 268 ARG B O 1
ATOM 6210 N N . ASP B 1 269 ? -62.645 35.390 29.313 1.00 29.26 269 ASP B N 1
ATOM 6211 C CA . ASP B 1 269 ? -61.985 35.647 28.035 1.00 32.22 269 ASP B CA 1
ATOM 6212 C C . ASP B 1 269 ? -62.983 35.740 26.890 1.00 31.93 269 ASP B C 1
ATOM 6213 O O . ASP B 1 269 ? -62.629 36.131 25.779 1.00 33.52 269 ASP B O 1
ATOM 6218 N N . HIS B 1 270 ? -64.229 35.369 27.159 1.00 33.10 270 HIS B N 1
ATOM 6219 C CA . HIS B 1 270 ? -65.266 35.394 26.132 1.00 32.11 270 HIS B CA 1
ATOM 6220 C C . HIS B 1 270 ? -65.438 36.708 25.387 1.00 32.22 270 HIS B C 1
ATOM 6221 O O . HIS B 1 270 ? -65.505 36.727 24.161 1.00 33.21 270 HIS B O 1
ATOM 6228 N N . ALA B 1 271 ? -65.524 37.808 26.119 1.00 31.20 271 ALA B N 1
ATOM 6229 C CA . ALA B 1 271 ? -65.724 39.102 25.481 1.00 32.12 271 ALA B CA 1
ATOM 6230 C C . ALA B 1 271 ? -64.728 39.421 24.369 1.00 32.75 271 ALA B C 1
ATOM 6231 O O . ALA B 1 271 ? -65.033 40.208 23.468 1.00 33.82 271 ALA B O 1
ATOM 6233 N N . PHE B 1 272 ? -63.552 38.803 24.411 1.00 32.32 272 PHE B N 1
ATOM 6234 C CA . PHE B 1 272 ? -62.514 39.098 23.424 1.00 33.83 272 PHE B CA 1
ATOM 6235 C C . PHE B 1 272 ? -62.269 38.063 22.330 1.00 33.18 272 PHE B C 1
ATOM 6236 O O . PHE B 1 272 ? -61.508 38.317 21.393 1.00 32.93 272 PHE B O 1
ATOM 6244 N N . ILE B 1 273 ? -62.896 36.900 22.443 1.00 31.08 273 ILE B N 1
ATOM 6245 C CA . ILE B 1 273 ? -62.693 35.866 21.447 1.00 31.30 273 ILE B CA 1
ATOM 6246 C C . ILE B 1 273 ? -63.448 36.174 20.160 1.00 31.78 273 ILE B C 1
ATOM 6247 O O . ILE B 1 273 ? -64.645 36.458 20.179 1.00 30.97 273 ILE B O 1
ATOM 6252 N N . LEU B 1 274 ? -62.743 36.110 19.039 1.00 30.65 274 LEU B N 1
ATOM 6253 C CA . LEU B 1 274 ? -63.359 36.408 17.755 1.00 31.26 274 LEU B CA 1
ATOM 6254 C C . LEU B 1 274 ? -64.220 35.276 17.222 1.00 32.29 274 LEU B C 1
ATOM 6255 O O . LEU B 1 274 ? -63.848 34.100 17.284 1.00 32.38 274 LEU B O 1
ATOM 6260 N N . GLY B 1 275 ? -65.383 35.641 16.696 1.00 32.20 275 GLY B N 1
ATOM 6261 C CA . GLY B 1 275 ? -66.280 34.645 16.153 1.00 32.62 275 GLY B CA 1
ATOM 6262 C C . GLY B 1 275 ? -66.616 34.916 14.699 1.00 33.40 275 GLY B C 1
ATOM 6263 O O . GLY B 1 275 ? -66.615 36.061 14.255 1.00 31.19 275 GLY B O 1
ATOM 6264 N N . CYS B 1 276 ? -66.889 33.849 13.956 1.00 34.69 276 CYS B N 1
ATOM 6265 C CA . CYS B 1 276 ? -67.257 33.969 12.555 1.00 35.46 276 CYS B CA 1
ATOM 6266 C C . CYS B 1 276 ? -68.714 34.399 12.541 1.00 35.82 276 CYS B C 1
ATOM 6267 O O . CYS B 1 276 ? -69.561 33.764 13.172 1.00 35.69 276 CYS B O 1
ATOM 6270 N N . THR B 1 277 ? -68.999 35.486 11.837 1.00 36.15 277 THR B N 1
ATOM 6271 C CA . THR B 1 277 ? -70.359 35.991 11.746 1.00 38.05 277 THR B CA 1
ATOM 6272 C C . THR B 1 277 ? -71.013 35.583 10.423 1.00 38.41 277 THR B C 1
ATOM 6273 O O . THR B 1 277 ? -72.125 36.010 10.126 1.00 38.37 277 THR B O 1
ATOM 6277 N N . ASN B 1 278 ? -70.333 34.749 9.640 1.00 37.43 278 ASN B N 1
ATOM 6278 C CA . ASN B 1 278 ? -70.878 34.309 8.355 1.00 38.34 278 ASN B CA 1
ATOM 6279 C C . ASN B 1 278 ? -71.378 32.868 8.403 1.00 38.91 278 ASN B C 1
ATOM 6280 O O . ASN B 1 278 ? -70.591 31.921 8.395 1.00 38.95 278 ASN B O 1
ATOM 6285 N N . PRO B 1 279 ? -72.708 32.692 8.423 1.00 40.00 279 PRO B N 1
ATOM 6286 C CA . PRO B 1 279 ? -73.428 31.412 8.477 1.00 42.15 279 PRO B CA 1
ATOM 6287 C C . PRO B 1 279 ? -73.192 30.442 7.313 1.00 43.42 279 PRO B C 1
ATOM 6288 O O . PRO B 1 279 ? -73.401 29.236 7.454 1.00 44.11 279 PRO B O 1
ATOM 6292 N N . SER B 1 280 ? -72.758 30.960 6.169 1.00 44.04 280 SER B N 1
ATOM 6293 C CA . SER B 1 280 ? -72.555 30.114 4.998 1.00 45.06 280 SER B CA 1
ATOM 6294 C C . SER B 1 280 ? -71.209 29.395 4.905 1.00 45.72 280 SER B C 1
ATOM 6295 O O . SER B 1 280 ? -71.105 28.376 4.216 1.00 45.71 280 SER B O 1
ATOM 6298 N N . LEU B 1 281 ? -70.185 29.916 5.578 1.00 44.44 281 LEU B N 1
ATOM 6299 C CA . LEU B 1 281 ? -68.857 29.306 5.522 1.00 44.20 281 LEU B CA 1
ATOM 6300 C C . LEU B 1 281 ? -68.701 27.995 6.290 1.00 43.72 281 LEU B C 1
ATOM 6301 O O . LEU B 1 281 ? -69.409 27.738 7.265 1.00 44.11 281 LEU B O 1
ATOM 6306 N N . GLN B 1 282 ? -67.767 27.167 5.834 1.00 43.21 282 GLN B N 1
ATOM 6307 C CA . GLN B 1 282 ? -67.472 25.910 6.507 1.00 42.64 282 GLN B CA 1
ATOM 6308 C C . GLN B 1 282 ? -66.257 26.239 7.369 1.00 40.26 282 GLN B C 1
ATOM 6309 O O . GLN B 1 282 ? -65.599 27.245 7.140 1.00 40.51 282 GLN B O 1
ATOM 6315 N N . PRO B 1 283 ? -65.947 25.408 8.374 1.00 40.99 283 PRO B N 1
ATOM 6316 C CA . PRO B 1 283 ? -64.790 25.681 9.238 1.00 40.39 283 PRO B CA 1
ATOM 6317 C C . PRO B 1 283 ? -63.481 25.903 8.481 1.00 41.30 283 PRO B C 1
ATOM 6318 O O . PRO B 1 283 ? -63.181 25.199 7.516 1.00 42.25 283 PRO B O 1
ATOM 6322 N N . LEU B 1 284 ? -62.706 26.888 8.924 1.00 41.87 284 LEU B N 1
ATOM 6323 C CA . LEU B 1 284 ? -61.425 27.195 8.298 1.00 42.89 284 LEU B CA 1
ATOM 6324 C C . LEU B 1 284 ? -60.542 25.948 8.203 1.00 43.81 284 LEU B C 1
ATOM 6325 O O . LEU B 1 284 ? -59.984 25.651 7.145 1.00 42.32 284 LEU B O 1
ATOM 6330 N N . ALA B 1 285 ? -60.420 25.227 9.314 1.00 44.06 285 ALA B N 1
ATOM 6331 C CA . ALA B 1 285 ? -59.609 24.016 9.360 1.00 46.46 285 ALA B CA 1
ATOM 6332 C C . ALA B 1 285 ? -59.992 23.055 8.236 1.00 48.16 285 ALA B C 1
ATOM 6333 O O . ALA B 1 285 ? -59.124 22.534 7.532 1.00 47.29 285 ALA B O 1
ATOM 6335 N N . ASP B 1 286 ? -61.290 22.815 8.075 1.00 49.93 286 ASP B N 1
ATOM 6336 C CA . ASP B 1 286 ? -61.772 21.924 7.019 1.00 51.78 286 ASP B CA 1
ATOM 6337 C C . ASP B 1 286 ? -61.294 22.443 5.663 1.00 52.15 286 ASP B C 1
ATOM 6338 O O . ASP B 1 286 ? -60.752 21.696 4.845 1.00 52.20 286 ASP B O 1
ATOM 6343 N N . LEU B 1 287 ? -61.497 23.735 5.437 1.00 51.78 287 LEU B N 1
ATOM 6344 C CA . LEU B 1 287 ? -61.097 24.371 4.192 1.00 50.50 287 LEU B CA 1
ATOM 6345 C C . LEU B 1 287 ? -59.610 24.196 3.935 1.00 51.11 287 LEU B C 1
ATOM 6346 O O . LEU B 1 287 ? -59.203 23.747 2.864 1.00 49.88 287 LEU B O 1
ATOM 6351 N N . MET B 1 288 ? -58.801 24.554 4.928 1.00 52.16 288 MET B N 1
ATOM 6352 C CA . MET B 1 288 ? -57.351 24.459 4.820 1.00 51.41 288 MET B CA 1
ATOM 6353 C C . MET B 1 288 ? -56.837 23.042 4.581 1.00 52.00 288 MET B C 1
ATOM 6354 O O . MET B 1 288 ? -55.860 22.852 3.861 1.00 51.74 288 MET B O 1
ATOM 6359 N N . ASN B 1 289 ? -57.483 22.049 5.184 1.00 52.09 289 ASN B N 1
ATOM 6360 C CA . ASN B 1 289 ? -57.059 20.672 4.982 1.00 52.16 289 ASN B CA 1
ATOM 6361 C C . ASN B 1 289 ? -57.256 20.328 3.511 1.00 52.51 289 ASN B C 1
ATOM 6362 O O . ASN B 1 289 ? -56.315 19.936 2.829 1.00 52.86 289 ASN B O 1
ATOM 6367 N N . THR B 1 290 ? -58.484 20.485 3.027 1.00 53.47 290 THR B N 1
ATOM 6368 C CA . THR B 1 290 ? -58.794 20.214 1.629 1.00 53.06 290 THR B CA 1
ATOM 6369 C C . THR B 1 290 ? -57.786 20.913 0.722 1.00 53.86 290 THR B C 1
ATOM 6370 O O . THR B 1 290 ? -57.294 20.328 -0.241 1.00 52.95 290 THR B O 1
ATOM 6374 N N . ALA B 1 291 ? -57.470 22.162 1.045 1.00 55.30 291 ALA B N 1
ATOM 6375 C CA . ALA B 1 291 ? -56.518 22.945 0.261 1.00 57.85 291 ALA B CA 1
ATOM 6376 C C . ALA B 1 291 ? -55.150 22.269 0.149 1.00 59.71 291 ALA B C 1
ATOM 6377 O O . ALA B 1 291 ? -54.547 22.257 -0.927 1.00 59.64 291 ALA B O 1
ATOM 6379 N N . GLU B 1 292 ? -54.658 21.714 1.256 1.00 60.74 292 GLU B N 1
ATOM 6380 C CA . GLU B 1 292 ? -53.361 21.035 1.251 1.00 61.65 292 GLU B CA 1
ATOM 6381 C C . GLU B 1 292 ? -53.429 19.712 0.501 1.00 61.06 292 GLU B C 1
ATOM 6382 O O . GLU B 1 292 ? -52.511 19.362 -0.238 1.00 61.17 292 GLU B O 1
ATOM 6388 N N . GLN B 1 293 ? -54.525 18.985 0.693 1.00 61.01 293 GLN B N 1
ATOM 6389 C CA . GLN B 1 293 ? -54.736 17.703 0.031 1.00 61.76 293 GLN B CA 1
ATOM 6390 C C . GLN B 1 293 ? -54.983 17.920 -1.463 1.00 62.10 293 GLN B C 1
ATOM 6391 O O . GLN B 1 293 ? -55.470 17.024 -2.158 1.00 62.79 293 GLN B O 1
ATOM 6397 N N . SER B 1 294 ? -54.659 19.115 -1.949 1.00 60.72 294 SER B N 1
ATOM 6398 C CA . SER B 1 294 ? -54.845 19.444 -3.357 1.00 60.25 294 SER B CA 1
ATOM 6399 C C . SER B 1 294 ? -53.593 20.078 -3.953 1.00 59.94 294 SER B C 1
ATOM 6400 O O . SER B 1 294 ? -53.619 20.596 -5.071 1.00 61.17 294 SER B O 1
ATOM 6403 N N . GLY B 1 295 ? -52.501 20.041 -3.198 1.00 58.83 295 GLY B N 1
ATOM 6404 C CA . GLY B 1 295 ? -51.254 20.599 -3.681 1.00 57.74 295 GLY B CA 1
ATOM 6405 C C . GLY B 1 295 ? -51.066 22.084 -3.448 1.00 56.99 295 GLY B C 1
ATOM 6406 O O . GLY B 1 295 ? -49.958 22.596 -3.621 1.00 57.06 295 GLY B O 1
ATOM 6407 N N . LYS B 1 296 ? -52.132 22.785 -3.065 1.00 56.50 296 LYS B N 1
ATOM 6408 C CA . LYS B 1 296 ? -52.029 24.223 -2.818 1.00 56.38 296 LYS B CA 1
ATOM 6409 C C . LYS B 1 296 ? -50.921 24.460 -1.805 1.00 56.82 296 LYS B C 1
ATOM 6410 O O . LYS B 1 296 ? -50.915 23.859 -0.730 1.00 57.82 296 LYS B O 1
ATOM 6416 N N . THR B 1 297 ? -49.984 25.336 -2.144 1.00 56.52 297 THR B N 1
ATOM 6417 C CA . THR B 1 297 ? -48.875 25.602 -1.249 1.00 56.46 297 THR B CA 1
ATOM 6418 C C . THR B 1 297 ? -48.478 27.068 -1.185 1.00 54.95 297 THR B C 1
ATOM 6419 O O . THR B 1 297 ? -48.825 27.866 -2.056 1.00 54.33 297 THR B O 1
ATOM 6423 N N . GLY B 1 298 ? -47.742 27.402 -0.132 1.00 53.41 298 GLY B N 1
ATOM 6424 C CA . GLY B 1 298 ? -47.267 28.756 0.063 1.00 52.09 298 GLY B CA 1
ATOM 6425 C C . GLY B 1 298 ? -48.326 29.828 -0.042 1.00 51.63 298 GLY B C 1
ATOM 6426 O O . GLY B 1 298 ? -49.327 29.813 0.676 1.00 49.64 298 GLY B O 1
ATOM 6427 N N . ASP B 1 299 ? -48.090 30.765 -0.951 1.00 51.89 299 ASP B N 1
ATOM 6428 C CA . ASP B 1 299 ? -48.992 31.884 -1.181 1.00 53.08 299 ASP B CA 1
ATOM 6429 C C . ASP B 1 299 ? -50.415 31.446 -1.536 1.00 52.36 299 ASP B C 1
ATOM 6430 O O . ASP B 1 299 ? -51.362 32.216 -1.375 1.00 51.94 299 ASP B O 1
ATOM 6435 N N . GLN B 1 300 ? -50.560 30.212 -2.016 1.00 51.73 300 GLN B N 1
ATOM 6436 C CA . GLN B 1 300 ? -51.874 29.672 -2.367 1.00 50.65 300 GLN B CA 1
ATOM 6437 C C . GLN B 1 300 ? -52.668 29.525 -1.083 1.00 49.39 300 GLN B C 1
ATOM 6438 O O . GLN B 1 300 ? -53.663 30.219 -0.866 1.00 49.39 300 GLN B O 1
ATOM 6444 N N . LEU B 1 301 ? -52.213 28.600 -0.244 1.00 48.02 301 LEU B N 1
ATOM 6445 C CA . LEU B 1 301 ? -52.839 28.329 1.041 1.00 46.53 301 LEU B CA 1
ATOM 6446 C C . LEU B 1 301 ? -53.116 29.620 1.780 1.00 45.16 301 LEU B C 1
ATOM 6447 O O . LEU B 1 301 ? -54.199 29.808 2.331 1.00 43.85 301 LEU B O 1
ATOM 6452 N N . GLN B 1 302 ? -52.128 30.509 1.779 1.00 45.08 302 GLN B N 1
ATOM 6453 C CA . GLN B 1 302 ? -52.252 31.792 2.454 1.00 45.69 302 GLN B CA 1
ATOM 6454 C C . GLN B 1 302 ? -53.425 32.561 1.870 1.00 44.58 302 GLN B C 1
ATOM 6455 O O . GLN B 1 302 ? -54.277 33.057 2.604 1.00 43.99 302 GLN B O 1
ATOM 6461 N N . ALA B 1 303 ? -53.468 32.646 0.544 1.00 42.64 303 ALA B N 1
ATOM 6462 C CA . ALA B 1 303 ? -54.547 33.349 -0.137 1.00 40.55 303 ALA B CA 1
ATOM 6463 C C . ALA B 1 303 ? -55.897 32.732 0.243 1.00 39.37 303 ALA B C 1
ATOM 6464 O O . ALA B 1 303 ? -56.851 33.443 0.555 1.00 37.79 303 ALA B O 1
ATOM 6466 N N . ILE B 1 304 ? -55.961 31.402 0.217 1.00 38.30 304 ILE B N 1
ATOM 6467 C CA . ILE B 1 304 ? -57.176 30.684 0.553 1.00 37.32 304 ILE B CA 1
ATOM 6468 C C . ILE B 1 304 ? -57.586 30.981 1.985 1.00 38.89 304 ILE B C 1
ATOM 6469 O O . ILE B 1 304 ? -58.764 31.176 2.265 1.00 38.67 304 ILE B O 1
ATOM 6474 N N . GLU B 1 305 ? -56.615 31.033 2.890 1.00 40.73 305 GLU B N 1
ATOM 6475 C CA . GLU B 1 305 ? -56.922 31.311 4.288 1.00 42.90 305 GLU B CA 1
ATOM 6476 C C . GLU B 1 305 ? -57.349 32.763 4.466 1.00 43.24 305 GLU B C 1
ATOM 6477 O O . GLU B 1 305 ? -58.309 33.049 5.179 1.00 42.68 305 GLU B O 1
ATOM 6483 N N . ASP B 1 306 ? -56.631 33.674 3.812 1.00 42.93 306 ASP B N 1
ATOM 6484 C CA . ASP B 1 306 ? -56.933 35.097 3.898 1.00 44.80 306 ASP B CA 1
ATOM 6485 C C . ASP B 1 306 ? -58.359 35.406 3.456 1.00 45.92 306 ASP B C 1
ATOM 6486 O O . ASP B 1 306 ? -59.044 36.229 4.068 1.00 45.57 306 ASP B O 1
ATOM 6491 N N . GLU B 1 307 ? -58.806 34.750 2.390 1.00 45.53 307 GLU B N 1
ATOM 6492 C CA . GLU B 1 307 ? -60.152 34.985 1.883 1.00 45.84 307 GLU B CA 1
ATOM 6493 C C . GLU B 1 307 ? -61.195 34.485 2.873 1.00 43.91 307 GLU B C 1
ATOM 6494 O O . GLU B 1 307 ? -62.211 35.135 3.092 1.00 43.20 307 GLU B O 1
ATOM 6500 N N . TRP B 1 308 ? -60.936 33.329 3.473 1.00 43.30 308 TRP B N 1
ATOM 6501 C CA . TRP B 1 308 ? -61.859 32.759 4.443 1.00 42.78 308 TRP B CA 1
ATOM 6502 C C . TRP B 1 308 ? -62.048 33.733 5.599 1.00 43.02 308 TRP B C 1
ATOM 6503 O O . TRP B 1 308 ? -63.174 34.042 5.989 1.00 42.22 308 TRP B O 1
ATOM 6514 N N . MET B 1 309 ? -60.936 34.216 6.141 1.00 43.55 309 MET B N 1
ATOM 6515 C CA . MET B 1 309 ? -60.974 35.143 7.264 1.00 45.26 309 MET B CA 1
ATOM 6516 C C . MET B 1 309 ? -61.838 36.357 6.954 1.00 46.09 309 MET B C 1
ATOM 6517 O O . MET B 1 309 ? -62.675 36.751 7.764 1.00 47.33 309 MET B O 1
ATOM 6522 N N . ALA B 1 310 ? -61.642 36.945 5.778 1.00 47.23 310 ALA B N 1
ATOM 6523 C CA . ALA B 1 310 ? -62.409 38.122 5.383 1.00 46.31 310 ALA B CA 1
ATOM 6524 C C . ALA B 1 310 ? -63.901 37.813 5.300 1.00 46.09 310 ALA B C 1
ATOM 6525 O O . ALA B 1 310 ? -64.719 38.506 5.908 1.00 46.92 310 ALA B O 1
ATOM 6527 N N . LYS B 1 311 ? -64.259 36.775 4.552 1.00 45.28 311 LYS B N 1
ATOM 6528 C CA . LYS B 1 311 ? -65.661 36.399 4.421 1.00 45.24 311 LYS B CA 1
ATOM 6529 C C . LYS B 1 311 ? -66.249 36.013 5.772 1.00 44.77 311 LYS B C 1
ATOM 6530 O O . LYS B 1 311 ? -67.467 36.004 5.952 1.00 44.58 311 LYS B O 1
ATOM 6536 N N . ALA B 1 312 ? -65.375 35.690 6.719 1.00 43.68 312 ALA B N 1
ATOM 6537 C CA . ALA B 1 312 ? -65.799 35.294 8.056 1.00 42.23 312 ALA B CA 1
ATOM 6538 C C . ALA B 1 312 ? -66.331 36.489 8.837 1.00 41.37 312 ALA B C 1
ATOM 6539 O O . ALA B 1 312 ? -67.246 36.348 9.645 1.00 41.66 312 ALA B O 1
ATOM 6541 N N . ASN B 1 313 ? -65.746 37.660 8.589 1.00 41.75 313 ASN B N 1
ATOM 6542 C CA . ASN B 1 313 ? -66.138 38.897 9.261 1.00 41.29 313 ASN B CA 1
ATOM 6543 C C . ASN B 1 313 ? -66.074 38.691 10.776 1.00 40.16 313 ASN B C 1
ATOM 6544 O O . ASN B 1 313 ? -67.072 38.823 11.489 1.00 39.65 313 ASN B O 1
ATOM 6549 N N . LEU B 1 314 ? -64.880 38.369 11.256 1.00 38.47 314 LEU B N 1
ATOM 6550 C CA . LEU B 1 314 ? -64.656 38.112 12.671 1.00 37.06 314 LEU B CA 1
ATOM 6551 C C . LEU B 1 314 ? -64.803 39.356 13.541 1.00 35.37 314 LEU B C 1
ATOM 6552 O O . LEU B 1 314 ? -64.303 40.424 13.207 1.00 32.04 314 LEU B O 1
ATOM 6557 N N . LYS B 1 315 ? -65.489 39.206 14.667 1.00 34.67 315 LYS B N 1
ATOM 6558 C CA . LYS B 1 315 ? -65.681 40.321 15.589 1.00 35.26 315 LYS B CA 1
ATOM 6559 C C . LYS B 1 315 ? -65.837 39.776 17.006 1.00 35.00 315 LYS B C 1
ATOM 6560 O O . LYS B 1 315 ? -66.082 38.581 17.199 1.00 34.86 315 LYS B O 1
ATOM 6566 N N . ARG B 1 316 ? -65.687 40.653 17.993 1.00 33.78 316 ARG B N 1
ATOM 6567 C CA . ARG B 1 316 ? -65.910 40.256 19.376 1.00 34.26 316 ARG B CA 1
ATOM 6568 C C . ARG B 1 316 ? -67.431 40.165 19.371 1.00 33.39 316 ARG B C 1
ATOM 6569 O O . ARG B 1 316 ? -68.071 40.756 18.498 1.00 32.42 316 ARG B O 1
ATOM 6577 N N . PHE B 1 317 ? -68.019 39.465 20.333 1.00 33.05 317 PHE B N 1
ATOM 6578 C CA . PHE B 1 317 ? -69.467 39.331 20.350 1.00 31.92 317 PHE B CA 1
ATOM 6579 C C . PHE B 1 317 ? -70.208 40.657 20.501 1.00 34.11 317 PHE B C 1
ATOM 6580 O O . PHE B 1 317 ? -71.235 40.871 19.852 1.00 35.28 317 PHE B O 1
ATOM 6588 N N . ASP B 1 318 ? -69.706 41.547 21.354 1.00 33.11 318 ASP B N 1
ATOM 6589 C CA . ASP B 1 318 ? -70.371 42.830 21.549 1.00 33.88 318 ASP B CA 1
ATOM 6590 C C . ASP B 1 318 ? -70.410 43.637 20.250 1.00 34.72 318 ASP B C 1
ATOM 6591 O O . ASP B 1 318 ? -71.376 44.351 19.990 1.00 35.99 318 ASP B O 1
ATOM 6596 N N . ASP B 1 319 ? -69.361 43.529 19.442 1.00 36.22 319 ASP B N 1
ATOM 6597 C CA . ASP B 1 319 ? -69.315 44.251 18.173 1.00 37.24 319 ASP B CA 1
ATOM 6598 C C . ASP B 1 319 ? -70.339 43.624 17.240 1.00 37.08 319 ASP B C 1
ATOM 6599 O O . ASP B 1 319 ? -71.049 44.323 16.520 1.00 37.18 319 ASP B O 1
ATOM 6604 N N . ALA B 1 320 ? -70.409 42.296 17.257 1.00 37.73 320 ALA B N 1
ATOM 6605 C CA . ALA B 1 320 ? -71.355 41.578 16.422 1.00 36.82 320 ALA B CA 1
ATOM 6606 C C . ALA B 1 320 ? -72.770 42.038 16.767 1.00 37.72 320 ALA B C 1
ATOM 6607 O O . ALA B 1 320 ? -73.613 42.214 15.884 1.00 36.54 320 ALA B O 1
ATOM 6609 N N . VAL B 1 321 ? -73.023 42.237 18.058 1.00 36.61 321 VAL B N 1
ATOM 6610 C CA . VAL B 1 321 ? -74.328 42.694 18.521 1.00 36.45 321 VAL B CA 1
ATOM 6611 C C . VAL B 1 321 ? -74.593 44.133 18.088 1.00 37.28 321 VAL B C 1
ATOM 6612 O O . VAL B 1 321 ? -75.629 44.434 17.504 1.00 37.97 321 VAL B O 1
ATOM 6616 N N . VAL B 1 322 ? -73.653 45.023 18.374 1.00 39.75 322 VAL B N 1
ATOM 6617 C CA . VAL B 1 322 ? -73.813 46.421 18.009 1.00 40.83 322 VAL B CA 1
ATOM 6618 C C . VAL B 1 322 ? -74.033 46.601 16.509 1.00 41.80 322 VAL B C 1
ATOM 6619 O O . VAL B 1 322 ? -74.817 47.456 16.099 1.00 41.79 322 VAL B O 1
ATOM 6623 N N . ASP B 1 323 ? -73.354 45.800 15.692 1.00 41.31 323 ASP B N 1
ATOM 6624 C CA . ASP B 1 323 ? -73.516 45.905 14.245 1.00 41.17 323 ASP B CA 1
ATOM 6625 C C . ASP B 1 323 ? -74.926 45.502 13.839 1.00 41.87 323 ASP B C 1
ATOM 6626 O O . ASP B 1 323 ? -75.524 46.116 12.954 1.00 43.00 323 ASP B O 1
ATOM 6631 N N . VAL B 1 324 ? -75.456 44.470 14.492 1.00 42.16 324 VAL B N 1
ATOM 6632 C CA . VAL B 1 324 ? -76.801 43.983 14.203 1.00 41.36 324 VAL B CA 1
ATOM 6633 C C . VAL B 1 324 ? -77.849 45.030 14.587 1.00 42.98 324 VAL B C 1
ATOM 6634 O O . VAL B 1 324 ? -78.777 45.313 13.824 1.00 42.37 324 VAL B O 1
ATOM 6638 N N . ILE B 1 325 ? -77.690 45.602 15.775 1.00 43.69 325 ILE B N 1
ATOM 6639 C CA . ILE B 1 325 ? -78.600 46.628 16.266 1.00 44.44 325 ILE B CA 1
ATOM 6640 C C . ILE B 1 325 ? -78.627 47.824 15.309 1.00 44.69 325 ILE B C 1
ATOM 6641 O O . ILE B 1 325 ? -79.694 48.302 14.926 1.00 44.39 325 ILE B O 1
ATOM 6646 N N . ASN B 1 326 ? -77.452 48.301 14.918 1.00 46.14 326 ASN B N 1
ATOM 6647 C CA . ASN B 1 326 ? -77.375 49.448 14.022 1.00 48.65 326 ASN B CA 1
ATOM 6648 C C . ASN B 1 326 ? -77.863 49.178 12.594 1.00 49.24 326 ASN B C 1
ATOM 6649 O O . ASN B 1 326 ? -78.367 50.085 11.930 1.00 50.25 326 ASN B O 1
ATOM 6654 N N . SER B 1 327 ? -77.725 47.944 12.118 1.00 49.06 327 SER B N 1
ATOM 6655 C CA . SER B 1 327 ? -78.159 47.614 10.763 1.00 50.69 327 SER B CA 1
ATOM 6656 C C . SER B 1 327 ? -79.654 47.329 10.720 1.00 51.18 327 SER B C 1
ATOM 6657 O O . SER B 1 327 ? -80.263 47.321 9.652 1.00 50.86 327 SER B O 1
ATOM 6660 N N . SER B 1 328 ? -80.240 47.085 11.888 1.00 52.32 328 SER B N 1
ATOM 6661 C CA . SER B 1 328 ? -81.664 46.783 11.981 1.00 52.95 328 SER B CA 1
ATOM 6662 C C . SER B 1 328 ? -82.532 47.839 11.299 1.00 54.06 328 SER B C 1
ATOM 6663 O O . SER B 1 328 ? -82.116 48.985 11.115 1.00 53.52 328 SER B O 1
ATOM 6666 N N . SER B 1 329 ? -83.740 47.438 10.922 1.00 54.48 329 SER B N 1
ATOM 6667 C CA . SER B 1 329 ? -84.679 48.342 10.280 1.00 55.92 329 SER B CA 1
ATOM 6668 C C . SER B 1 329 ? -85.954 48.391 11.109 1.00 55.90 329 SER B C 1
ATOM 6669 O O . SER B 1 329 ? -86.888 49.119 10.779 1.00 56.48 329 SER B O 1
ATOM 6672 N N . SER B 1 330 ? -85.977 47.625 12.197 1.00 56.30 330 SER B N 1
ATOM 6673 C CA . SER B 1 330 ? -87.149 47.561 13.064 1.00 57.77 330 SER B CA 1
ATOM 6674 C C . SER B 1 330 ? -86.915 48.013 14.507 1.00 58.96 330 SER B C 1
ATOM 6675 O O . SER B 1 330 ? -87.852 48.433 15.191 1.00 59.79 330 SER B O 1
ATOM 6678 N N . ILE B 1 331 ? -85.673 47.923 14.971 1.00 59.59 331 ILE B N 1
ATOM 6679 C CA . ILE B 1 331 ? -85.332 48.310 16.338 1.00 60.38 331 ILE B CA 1
ATOM 6680 C C . ILE B 1 331 ? -85.445 49.816 16.598 1.00 60.69 331 ILE B C 1
ATOM 6681 O O . ILE B 1 331 ? -84.804 50.628 15.932 1.00 60.53 331 ILE B O 1
ATOM 6686 N N . ARG B 1 332 ? -86.268 50.178 17.577 1.00 61.85 332 ARG B N 1
ATOM 6687 C CA . ARG B 1 332 ? -86.471 51.577 17.937 1.00 62.69 332 ARG B CA 1
ATOM 6688 C C . ARG B 1 332 ? -85.320 52.036 18.823 1.00 62.58 332 ARG B C 1
ATOM 6689 O O . ARG B 1 332 ? -84.923 51.325 19.744 1.00 63.06 332 ARG B O 1
ATOM 6697 N N . ASN B 1 333 ? -84.791 53.223 18.543 1.00 62.32 333 ASN B N 1
ATOM 6698 C CA . ASN B 1 333 ? -83.673 53.771 19.310 1.00 61.92 333 ASN B CA 1
ATOM 6699 C C . ASN B 1 333 ? -82.492 52.808 19.340 1.00 61.14 333 ASN B C 1
ATOM 6700 O O . ASN B 1 333 ? -82.210 52.180 20.364 1.00 60.03 333 ASN B O 1
ATOM 6705 N N . PRO B 1 334 ? -81.787 52.676 18.206 1.00 60.74 334 PRO B N 1
ATOM 6706 C CA . PRO B 1 334 ? -80.633 51.777 18.127 1.00 59.80 334 PRO B CA 1
ATOM 6707 C C . PRO B 1 334 ? -79.556 52.163 19.131 1.00 59.07 334 PRO B C 1
ATOM 6708 O O . PRO B 1 334 ? -78.933 51.295 19.741 1.00 59.37 334 PRO B O 1
ATOM 6712 N N . LYS B 1 335 ? -79.343 53.468 19.298 1.00 57.57 335 LYS B N 1
ATOM 6713 C CA . LYS B 1 335 ? -78.332 53.969 20.227 1.00 57.07 335 LYS B CA 1
ATOM 6714 C C . LYS B 1 335 ? -78.627 53.565 21.663 1.00 55.16 335 LYS B C 1
ATOM 6715 O O . LYS B 1 335 ? -77.734 53.129 22.387 1.00 53.66 335 LYS B O 1
ATOM 6721 N N . ASP B 1 336 ? -79.884 53.722 22.063 1.00 54.27 336 ASP B N 1
ATOM 6722 C CA . ASP B 1 336 ? -80.326 53.380 23.410 1.00 53.61 336 ASP B CA 1
ATOM 6723 C C . ASP B 1 336 ? -80.132 51.890 23.689 1.00 51.93 336 ASP B C 1
ATOM 6724 O O . ASP B 1 336 ? -79.561 51.511 24.712 1.00 50.88 336 ASP B O 1
ATOM 6729 N N . VAL B 1 337 ? -80.616 51.049 22.780 1.00 50.08 337 VAL B N 1
ATOM 6730 C CA . VAL B 1 337 ? -80.489 49.608 22.942 1.00 48.75 337 VAL B CA 1
ATOM 6731 C C . VAL B 1 337 ? -79.020 49.179 22.985 1.00 48.64 337 VAL B C 1
ATOM 6732 O O . VAL B 1 337 ? -78.609 48.436 23.877 1.00 48.52 337 VAL B O 1
ATOM 6736 N N . ALA B 1 338 ? -78.230 49.646 22.022 1.00 47.30 338 ALA B N 1
ATOM 6737 C CA . ALA B 1 338 ? -76.812 49.303 21.978 1.00 46.01 338 ALA B CA 1
ATOM 6738 C C . ALA B 1 338 ? -76.127 49.755 23.260 1.00 44.82 338 ALA B C 1
ATOM 6739 O O . ALA B 1 338 ? -75.277 49.048 23.802 1.00 44.56 338 ALA B O 1
ATOM 6741 N N . ALA B 1 339 ? -76.503 50.939 23.739 1.00 44.57 339 ALA B N 1
ATOM 6742 C CA . ALA B 1 339 ? -75.928 51.494 24.963 1.00 43.99 339 ALA B CA 1
ATOM 6743 C C . ALA B 1 339 ? -76.268 50.630 26.169 1.00 42.86 339 ALA B C 1
ATOM 6744 O O . ALA B 1 339 ? -75.393 50.300 26.968 1.00 41.07 339 ALA B O 1
ATOM 6746 N N . LYS B 1 340 ? -77.539 50.267 26.307 1.00 42.37 340 LYS B N 1
ATOM 6747 C CA . LYS B 1 340 ? -77.943 49.432 27.429 1.00 43.44 340 LYS B CA 1
ATOM 6748 C C . LYS B 1 340 ? -77.249 48.085 27.307 1.00 42.13 340 LYS B C 1
ATOM 6749 O O . LYS B 1 340 ? -76.788 47.524 28.299 1.00 41.81 340 LYS B O 1
ATOM 6755 N N . TYR B 1 341 ? -77.173 47.570 26.084 1.00 41.16 341 TYR B N 1
ATOM 6756 C CA . TYR B 1 341 ? -76.536 46.284 25.859 1.00 39.27 341 TYR B CA 1
ATOM 6757 C C . TYR B 1 341 ? -75.099 46.267 26.352 1.00 39.54 341 TYR B C 1
ATOM 6758 O O . TYR B 1 341 ? -74.737 45.474 27.219 1.00 40.03 341 TYR B O 1
ATOM 6767 N N . LEU B 1 342 ? -74.280 47.137 25.779 1.00 39.74 342 LEU B N 1
ATOM 6768 C CA . LEU B 1 342 ? -72.876 47.207 26.142 1.00 41.04 342 LEU B CA 1
ATOM 6769 C C . LEU B 1 342 ? -72.664 47.370 27.639 1.00 42.05 342 LEU B C 1
ATOM 6770 O O . LEU B 1 342 ? -71.730 46.801 28.199 1.00 43.69 342 LEU B O 1
ATOM 6775 N N . GLN B 1 343 ? -73.536 48.133 28.289 1.00 42.26 343 GLN B N 1
ATOM 6776 C CA . GLN B 1 343 ? -73.416 48.360 29.725 1.00 43.33 343 GLN B CA 1
ATOM 6777 C C . GLN B 1 343 ? -73.620 47.098 30.551 1.00 42.33 343 GLN B C 1
ATOM 6778 O O . GLN B 1 343 ? -72.824 46.794 31.436 1.00 42.84 343 GLN B O 1
ATOM 6784 N N . ALA B 1 344 ? -74.692 46.370 30.268 1.00 42.46 344 ALA B N 1
ATOM 6785 C CA . ALA B 1 344 ? -75.004 45.154 31.007 1.00 41.59 344 ALA B CA 1
ATOM 6786 C C . ALA B 1 344 ? -74.134 43.964 30.614 1.00 42.21 344 ALA B C 1
ATOM 6787 O O . ALA B 1 344 ? -73.814 43.117 31.453 1.00 42.08 344 ALA B O 1
ATOM 6789 N N . ALA B 1 345 ? -73.751 43.904 29.342 1.00 40.57 345 ALA B N 1
ATOM 6790 C CA . ALA B 1 345 ? -72.936 42.808 28.827 1.00 40.12 345 ALA B CA 1
ATOM 6791 C C . ALA B 1 345 ? -71.473 42.818 29.277 1.00 40.49 345 ALA B C 1
ATOM 6792 O O . ALA B 1 345 ? -70.799 41.796 29.209 1.00 38.75 345 ALA B O 1
ATOM 6794 N N . LYS B 1 346 ? -70.975 43.962 29.734 1.00 42.49 346 LYS B N 1
ATOM 6795 C CA . LYS B 1 346 ? -69.583 44.044 30.171 1.00 44.49 346 LYS B CA 1
ATOM 6796 C C . LYS B 1 346 ? -69.171 42.949 31.149 1.00 44.41 346 LYS B C 1
ATOM 6797 O O . LYS B 1 346 ? -69.782 42.779 32.205 1.00 44.20 346 LYS B O 1
ATOM 6803 N N . GLY B 1 347 ? -68.126 42.211 30.777 1.00 44.06 347 GLY B N 1
ATOM 6804 C CA . GLY B 1 347 ? -67.608 41.148 31.621 1.00 42.51 347 GLY B CA 1
ATOM 6805 C C . GLY B 1 347 ? -68.439 39.884 31.702 1.00 41.58 347 GLY B C 1
ATOM 6806 O O . GLY B 1 347 ? -68.113 38.974 32.467 1.00 42.67 347 GLY B O 1
ATOM 6807 N N . LYS B 1 348 ? -69.515 39.810 30.929 1.00 38.78 348 LYS B N 1
ATOM 6808 C CA . LYS B 1 348 ? -70.354 38.621 30.962 1.00 35.45 348 LYS B CA 1
ATOM 6809 C C . LYS B 1 348 ? -69.839 37.576 29.983 1.00 34.58 348 LYS B C 1
ATOM 6810 O O . LYS B 1 348 ? -69.136 37.898 29.027 1.00 32.80 348 LYS B O 1
ATOM 6816 N N . SER B 1 349 ? -70.185 36.320 30.244 1.00 33.15 349 SER B N 1
ATOM 6817 C CA . SER B 1 349 ? -69.787 35.207 29.401 1.00 31.10 349 SER B CA 1
ATOM 6818 C C . SER B 1 349 ? -70.576 35.306 28.104 1.00 31.42 349 SER B C 1
ATOM 6819 O O . SER B 1 349 ? -71.483 36.131 27.992 1.00 29.60 349 SER B O 1
ATOM 6822 N N . ASN B 1 350 ? -70.241 34.467 27.128 1.00 31.51 350 ASN B N 1
ATOM 6823 C CA . ASN B 1 350 ? -70.937 34.511 25.845 1.00 30.95 350 ASN B CA 1
ATOM 6824 C C . ASN B 1 350 ? -72.410 34.172 25.988 1.00 31.27 350 ASN B C 1
ATOM 6825 O O . ASN B 1 350 ? -73.263 34.859 25.428 1.00 30.28 350 ASN B O 1
ATOM 6830 N N . ARG B 1 351 ? -72.709 33.105 26.727 1.00 32.50 351 ARG B N 1
ATOM 6831 C CA . ARG B 1 351 ? -74.095 32.698 26.920 1.00 33.42 351 ARG B CA 1
ATOM 6832 C C . ARG B 1 351 ? -74.897 33.814 27.570 1.00 32.62 351 ARG B C 1
ATOM 6833 O O . ARG B 1 351 ? -76.025 34.089 27.164 1.00 33.14 351 ARG B O 1
ATOM 6841 N N . GLU B 1 352 ? -74.309 34.483 28.554 1.00 31.15 352 GLU B N 1
ATOM 6842 C CA . GLU B 1 352 ? -75.024 35.561 29.230 1.00 31.59 352 GLU B CA 1
ATOM 6843 C C . GLU B 1 352 ? -75.170 36.792 28.349 1.00 32.21 352 GLU B C 1
ATOM 6844 O O . GLU B 1 352 ? -76.177 37.491 28.421 1.00 33.30 352 GLU B O 1
ATOM 6850 N N . ALA B 1 353 ? -74.155 37.069 27.534 1.00 32.57 353 ALA B N 1
ATOM 6851 C CA . ALA B 1 353 ? -74.204 38.217 26.635 1.00 32.58 353 ALA B CA 1
ATOM 6852 C C . ALA B 1 353 ? -75.335 38.005 25.630 1.00 32.54 353 ALA B C 1
ATOM 6853 O O . ALA B 1 353 ? -76.093 38.927 25.344 1.00 33.66 353 ALA B O 1
ATOM 6855 N N . ARG B 1 354 ? -75.447 36.786 25.105 1.00 33.15 354 ARG B N 1
ATOM 6856 C CA . ARG B 1 354 ? -76.505 36.448 24.149 1.00 33.38 354 ARG B CA 1
ATOM 6857 C C . ARG B 1 354 ? -77.870 36.646 24.809 1.00 34.71 354 ARG B C 1
ATOM 6858 O O . ARG B 1 354 ? -78.780 37.248 24.229 1.00 33.31 354 ARG B O 1
ATOM 6866 N N . ALA B 1 355 ? -78.003 36.124 26.027 1.00 34.60 355 ALA B N 1
ATOM 6867 C CA . ALA B 1 355 ? -79.248 36.231 26.780 1.00 35.52 355 ALA B CA 1
ATOM 6868 C C . ALA B 1 355 ? -79.612 37.690 27.000 1.00 34.26 355 ALA B C 1
ATOM 6869 O O . ALA B 1 355 ? -80.778 38.069 26.929 1.00 34.88 355 ALA B O 1
ATOM 6871 N N . ILE B 1 356 ? -78.610 38.512 27.273 1.00 36.36 356 ILE B N 1
ATOM 6872 C CA . ILE B 1 356 ? -78.855 39.926 27.502 1.00 37.36 356 ILE B CA 1
ATOM 6873 C C . ILE B 1 356 ? -79.344 40.588 26.220 1.00 37.54 356 ILE B C 1
ATOM 6874 O O . ILE B 1 356 ? -80.312 41.341 26.230 1.00 38.28 356 ILE B O 1
ATOM 6879 N N . ALA B 1 357 ? -78.674 40.288 25.115 1.00 38.30 357 ALA B N 1
ATOM 6880 C CA . ALA B 1 357 ? -79.027 40.858 23.822 1.00 38.97 357 ALA B CA 1
ATOM 6881 C C . ALA B 1 357 ? -80.473 40.550 23.429 1.00 38.57 357 ALA B C 1
ATOM 6882 O O . ALA B 1 357 ? -81.189 41.419 22.930 1.00 37.32 357 ALA B O 1
ATOM 6884 N N . SER B 1 358 ? -80.896 39.311 23.652 1.00 39.12 358 SER B N 1
ATOM 6885 C CA . SER B 1 358 ? -82.255 38.895 23.315 1.00 40.69 358 SER B CA 1
ATOM 6886 C C . SER B 1 358 ? -83.284 39.602 24.184 1.00 40.61 358 SER B C 1
ATOM 6887 O O . SER B 1 358 ? -84.340 40.017 23.698 1.00 40.21 358 SER B O 1
ATOM 6890 N N . SER B 1 359 ? -82.975 39.728 25.472 1.00 40.01 359 SER B N 1
ATOM 6891 C CA . SER B 1 359 ? -83.880 40.382 26.406 1.00 40.22 359 SER B CA 1
ATOM 6892 C C . SER B 1 359 ? -84.084 41.828 25.982 1.00 40.74 359 SER B C 1
ATOM 6893 O O . SER B 1 359 ? -85.099 42.439 26.301 1.00 40.79 359 SER B O 1
ATOM 6896 N N . LEU B 1 360 ? -83.114 42.375 25.256 1.00 41.42 360 LEU B N 1
ATOM 6897 C CA . LEU B 1 360 ? -83.211 43.751 24.795 1.00 41.50 360 LEU B CA 1
ATOM 6898 C C . LEU B 1 360 ? -83.849 43.863 23.407 1.00 42.38 360 LEU B C 1
ATOM 6899 O O . LEU B 1 360 ? -83.820 44.926 22.783 1.00 42.53 360 LEU B O 1
ATOM 6904 N N . GLY B 1 361 ? -84.431 42.763 22.934 1.00 41.83 361 GLY B N 1
ATOM 6905 C CA . GLY B 1 361 ? -85.092 42.769 21.638 1.00 42.75 361 GLY B CA 1
ATOM 6906 C C . GLY B 1 361 ? -84.231 42.555 20.402 1.00 44.12 361 GLY B C 1
ATOM 6907 O O . GLY B 1 361 ? -84.685 42.778 19.278 1.00 41.88 361 GLY B O 1
ATOM 6908 N N . VAL B 1 362 ? -82.987 42.130 20.579 1.00 44.95 362 VAL B N 1
ATOM 6909 C CA . VAL B 1 362 ? -82.150 41.904 19.413 1.00 45.42 362 VAL B CA 1
ATOM 6910 C C . VAL B 1 362 ? -82.348 40.462 18.973 1.00 45.86 362 VAL B C 1
ATOM 6911 O O . VAL B 1 362 ? -82.471 39.558 19.808 1.00 45.32 362 VAL B O 1
ATOM 6915 N N . PRO B 1 363 ? -82.415 40.229 17.653 1.00 46.53 363 PRO B N 1
ATOM 6916 C CA . PRO B 1 363 ? -82.601 38.877 17.116 1.00 46.32 363 PRO B CA 1
ATOM 6917 C C . PRO B 1 363 ? -81.378 37.995 17.368 1.00 46.48 363 PRO B C 1
ATOM 6918 O O . PRO B 1 363 ? -80.308 38.502 17.705 1.00 46.54 363 PRO B O 1
ATOM 6922 N N . GLU B 1 364 ? -81.541 36.681 17.219 1.00 46.32 364 GLU B N 1
ATOM 6923 C CA . GLU B 1 364 ? -80.432 35.751 17.416 1.00 46.49 364 GLU B CA 1
ATOM 6924 C C . GLU B 1 364 ? -79.302 36.162 16.484 1.00 45.39 364 GLU B C 1
ATOM 6925 O O . GLU B 1 364 ? -79.536 36.596 15.354 1.00 45.54 364 GLU B O 1
ATOM 6931 N N . ILE B 1 365 ? -78.075 36.015 16.954 1.00 42.67 365 ILE B N 1
ATOM 6932 C CA . ILE B 1 365 ? -76.924 36.399 16.160 1.00 41.35 365 ILE B CA 1
ATOM 6933 C C . ILE B 1 365 ? -76.005 35.223 15.899 1.00 40.49 365 ILE B C 1
ATOM 6934 O O . ILE B 1 365 ? -75.629 34.507 16.832 1.00 38.82 365 ILE B O 1
ATOM 6939 N N . PHE B 1 366 ? -75.647 35.016 14.633 1.00 38.54 366 PHE B N 1
ATOM 6940 C CA . PHE B 1 366 ? -74.745 33.922 14.303 1.00 37.85 366 PHE B CA 1
ATOM 6941 C C . PHE B 1 366 ? -73.358 34.327 14.772 1.00 37.03 366 PHE B C 1
ATOM 6942 O O . PHE B 1 366 ? -72.816 35.349 14.342 1.00 36.42 366 PHE B O 1
ATOM 6950 N N . PHE B 1 367 ? -72.793 33.526 15.666 1.00 36.42 367 PHE B N 1
ATOM 6951 C CA . PHE B 1 367 ? -71.471 33.797 16.208 1.00 35.05 367 PHE B CA 1
ATOM 6952 C C . PHE B 1 367 ? -70.830 32.451 16.515 1.00 33.93 367 PHE B C 1
ATOM 6953 O O . PHE B 1 367 ? -71.269 31.738 17.414 1.00 33.00 367 PHE B O 1
ATOM 6961 N N . ASP B 1 368 ? -69.786 32.115 15.765 1.00 33.54 368 ASP B N 1
ATOM 6962 C CA . ASP B 1 368 ? -69.098 30.833 15.913 1.00 34.14 368 ASP B CA 1
ATOM 6963 C C . ASP B 1 368 ? -67.595 31.016 16.120 1.00 32.81 368 ASP B C 1
ATOM 6964 O O . ASP B 1 368 ? -66.888 31.349 15.173 1.00 32.97 368 ASP B O 1
ATOM 6969 N N . TRP B 1 369 ? -67.094 30.799 17.336 1.00 31.86 369 TRP B N 1
ATOM 6970 C CA . TRP B 1 369 ? -65.657 30.959 17.549 1.00 31.63 369 TRP B CA 1
ATOM 6971 C C . TRP B 1 369 ? -64.849 29.689 17.310 1.00 32.02 369 TRP B C 1
ATOM 6972 O O . TRP B 1 369 ? -63.623 29.703 17.438 1.00 28.95 369 TRP B O 1
ATOM 6983 N N . ASP B 1 370 ? -65.528 28.595 16.956 1.00 32.75 370 ASP B N 1
ATOM 6984 C CA . ASP B 1 370 ? -64.838 27.334 16.672 1.00 34.93 370 ASP B CA 1
ATOM 6985 C C . ASP B 1 370 ? -64.380 27.249 15.208 1.00 33.49 370 ASP B C 1
ATOM 6986 O O . ASP B 1 370 ? -63.295 26.771 14.917 1.00 33.08 370 ASP B O 1
ATOM 6991 N N . SER B 1 371 ? -65.214 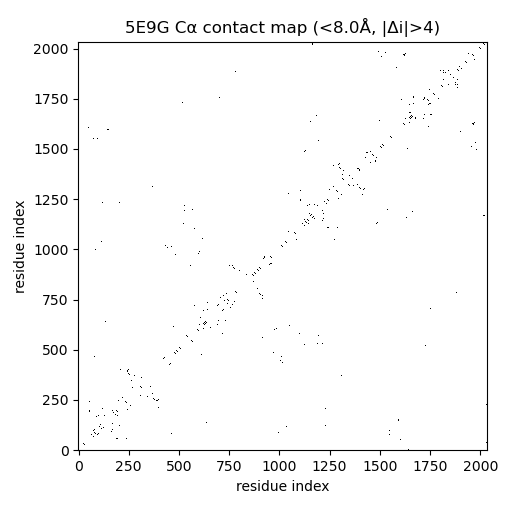27.714 14.289 1.00 34.47 371 SER B N 1
ATOM 6992 C CA . SER B 1 371 ? -64.878 27.657 12.870 1.00 35.30 371 SER B CA 1
ATOM 6993 C C . SER B 1 371 ? -63.587 28.379 12.492 1.00 35.24 371 SER B C 1
ATOM 6994 O O . SER B 1 371 ? -62.912 27.972 11.546 1.00 36.51 371 SER B O 1
ATOM 6997 N N . PRO B 1 372 ? -63.224 29.457 13.215 1.00 34.47 372 PRO B N 1
ATOM 6998 C CA . PRO B 1 372 ? -61.986 30.169 12.872 1.00 32.82 372 PRO B CA 1
ATOM 6999 C C . PRO B 1 372 ? -60.725 29.586 13.525 1.00 32.20 372 PRO B C 1
ATOM 7000 O O . PRO B 1 372 ? -59.630 30.110 13.333 1.00 29.79 372 PRO B O 1
ATOM 7004 N N . ARG B 1 373 ? -60.872 28.513 14.299 1.00 31.96 373 ARG B N 1
ATOM 7005 C CA . ARG B 1 373 ? -59.716 27.910 14.962 1.00 33.04 373 ARG B CA 1
ATOM 7006 C C . ARG B 1 373 ? -58.556 27.560 14.020 1.00 32.47 373 ARG B C 1
ATOM 7007 O O . ARG B 1 373 ? -58.764 27.122 12.883 1.00 31.38 373 ARG B O 1
ATOM 7015 N N . THR B 1 374 ? -57.335 27.758 14.511 1.00 33.07 374 THR B N 1
ATOM 7016 C CA . THR B 1 374 ? -56.125 27.453 13.753 1.00 33.31 374 THR B CA 1
ATOM 7017 C C . THR B 1 374 ? -55.934 25.939 13.718 1.00 34.17 374 THR B C 1
ATOM 7018 O O . THR B 1 374 ? -56.593 25.202 14.451 1.00 35.21 374 THR B O 1
ATOM 7022 N N . ARG B 1 375 ? -55.016 25.473 12.882 1.00 34.62 375 ARG B N 1
ATOM 7023 C CA . ARG B 1 375 ? -54.778 24.045 12.771 1.00 37.57 375 ARG B CA 1
ATOM 7024 C C . ARG B 1 375 ? -54.356 23.432 14.103 1.00 36.90 375 ARG B C 1
ATOM 7025 O O . ARG B 1 375 ? -54.581 22.249 14.340 1.00 37.46 375 ARG B O 1
ATOM 7033 N N . GLU B 1 376 ? -53.756 24.232 14.976 1.00 35.80 376 GLU B N 1
ATOM 7034 C CA . GLU B 1 376 ? -53.323 23.737 16.278 1.00 36.33 376 GLU B CA 1
ATOM 7035 C C . GLU B 1 376 ? -54.528 23.612 17.202 1.00 35.91 376 GLU B C 1
ATOM 7036 O O . GLU B 1 376 ? -54.454 22.965 18.244 1.00 37.18 376 GLU B O 1
ATOM 7042 N N . GLY B 1 377 ? -55.632 24.247 16.819 1.00 35.07 377 GLY B N 1
ATOM 7043 C CA . GLY B 1 377 ? -56.838 24.198 17.626 1.00 33.47 377 GLY B CA 1
ATOM 7044 C C . GLY B 1 377 ? -57.073 25.449 18.457 1.00 32.60 377 GLY B C 1
ATOM 7045 O O . GLY B 1 377 ? -58.026 25.506 19.235 1.00 32.56 377 GLY B O 1
ATOM 7046 N N . TYR B 1 378 ? -56.215 26.454 18.294 1.00 33.94 378 TYR B N 1
ATOM 7047 C CA . TYR B 1 378 ? -56.343 27.698 19.051 1.00 34.57 378 TYR B CA 1
ATOM 7048 C C . TYR B 1 378 ? -57.483 28.579 18.539 1.00 34.96 378 TYR B C 1
ATOM 7049 O O . TYR B 1 378 ? -57.902 28.468 17.387 1.00 34.20 378 TYR B O 1
ATOM 7058 N N . PHE B 1 379 ? -57.968 29.464 19.405 1.00 34.30 379 PHE B N 1
ATOM 7059 C CA . PHE B 1 379 ? -59.039 30.383 19.046 1.00 35.10 379 PHE B CA 1
ATOM 7060 C C . PHE B 1 379 ? -58.439 31.756 18.786 1.00 35.30 379 PHE B C 1
ATOM 7061 O O . PHE B 1 379 ? -57.398 32.104 19.355 1.00 36.15 379 PHE B O 1
ATOM 7069 N N . ARG B 1 380 ? -59.080 32.529 17.916 1.00 33.07 380 ARG B N 1
ATOM 7070 C CA . ARG B 1 380 ? -58.598 33.869 17.615 1.00 32.87 380 ARG B CA 1
ATOM 7071 C C . ARG B 1 380 ? -59.204 34.861 18.596 1.00 31.67 380 ARG B C 1
ATOM 7072 O O . ARG B 1 380 ? -60.332 34.681 19.054 1.00 28.48 380 ARG B O 1
ATOM 7080 N N . ILE B 1 381 ? -58.439 35.892 18.936 1.00 31.40 381 ILE B N 1
ATOM 7081 C CA . ILE B 1 381 ? -58.902 36.911 19.865 1.00 32.51 381 ILE B CA 1
ATOM 7082 C C . ILE B 1 381 ? -58.455 38.288 19.421 1.00 34.20 381 ILE B C 1
ATOM 7083 O O . ILE B 1 381 ? -57.444 38.438 18.731 1.00 34.04 381 ILE B O 1
ATOM 7088 N N . LYS B 1 382 ? -59.224 39.294 19.810 1.00 34.92 382 LYS B N 1
ATOM 7089 C CA . LYS B 1 382 ? -58.866 40.660 19.505 1.00 35.71 382 LYS B CA 1
ATOM 7090 C C . LYS B 1 382 ? -58.500 41.259 20.858 1.00 35.60 382 LYS B C 1
ATOM 7091 O O . LYS B 1 382 ? -59.375 41.672 21.624 1.00 35.63 382 LYS B O 1
ATOM 7097 N N . GLY B 1 383 ? -57.204 41.265 21.151 1.00 34.34 383 GLY B N 1
ATOM 7098 C CA . GLY B 1 383 ? -56.717 41.800 22.409 1.00 35.34 383 GLY B CA 1
ATOM 7099 C C . GLY B 1 383 ? -56.770 43.311 22.451 1.00 36.32 383 GLY B C 1
ATOM 7100 O O . GLY B 1 383 ? -57.610 43.924 21.793 1.00 37.24 383 GLY B O 1
ATOM 7101 N N . GLY B 1 384 ? -55.872 43.914 23.223 1.00 35.14 384 GLY B N 1
ATOM 7102 C CA . GLY B 1 384 ? -55.847 45.358 23.336 1.00 34.17 384 GLY B CA 1
ATOM 7103 C C . GLY B 1 384 ? -55.714 45.783 24.783 1.00 36.21 384 GLY B C 1
ATOM 7104 O O . GLY B 1 384 ? -55.714 44.942 25.689 1.00 33.88 384 GLY B O 1
ATOM 7105 N N . CYS B 1 385 ? -55.612 47.090 25.010 1.00 36.65 385 CYS B N 1
ATOM 7106 C CA . CYS B 1 385 ? -55.467 47.605 26.361 1.00 38.47 385 CYS B CA 1
ATOM 7107 C C . CYS B 1 385 ? -56.639 47.176 27.249 1.00 39.37 385 CYS B C 1
ATOM 7108 O O . CYS B 1 385 ? -56.441 46.874 28.425 1.00 39.48 385 CYS B O 1
ATOM 7111 N N . ASP B 1 386 ? -57.852 47.140 26.691 1.00 39.02 386 ASP B N 1
ATOM 7112 C CA . ASP B 1 386 ? -59.031 46.722 27.456 1.00 39.47 386 ASP B CA 1
ATOM 7113 C C . ASP B 1 386 ? -58.888 45.266 27.889 1.00 38.12 386 ASP B C 1
ATOM 7114 O O . ASP B 1 386 ? -59.227 44.897 29.015 1.00 38.22 386 ASP B O 1
ATOM 7119 N N . CYS B 1 387 ? -58.378 44.442 26.984 1.00 36.48 387 CYS B N 1
ATOM 7120 C CA . CYS B 1 387 ? -58.176 43.029 27.266 1.00 35.67 387 CYS B CA 1
ATOM 7121 C C . CYS B 1 387 ? -57.084 42.911 28.327 1.00 35.50 387 CYS B C 1
ATOM 7122 O O . CYS B 1 387 ? -57.166 42.074 29.233 1.00 35.93 387 CYS B O 1
ATOM 7125 N N . ALA B 1 388 ? -56.074 43.767 28.208 1.00 33.25 388 ALA B N 1
ATOM 7126 C CA . ALA B 1 388 ? -54.953 43.785 29.136 1.00 33.93 388 ALA B CA 1
ATOM 7127 C C . ALA B 1 388 ? -55.389 44.170 30.546 1.00 33.67 388 ALA B C 1
ATOM 7128 O O . ALA B 1 388 ? -54.985 43.532 31.519 1.00 35.70 388 ALA B O 1
ATOM 7130 N N . ILE B 1 389 ? -56.202 45.216 30.659 1.00 33.39 389 ILE B N 1
ATOM 7131 C CA . ILE B 1 389 ? -56.669 45.666 31.967 1.00 34.42 389 ILE B CA 1
ATOM 7132 C C . ILE B 1 389 ? -57.492 44.563 32.644 1.00 33.90 389 ILE B C 1
ATOM 7133 O O . ILE B 1 389 ? -57.317 44.274 33.829 1.00 32.66 389 ILE B O 1
ATOM 7138 N N . ASN B 1 390 ? -58.390 43.954 31.876 1.00 34.78 390 ASN B N 1
ATOM 7139 C CA . ASN B 1 390 ? -59.238 42.874 32.369 1.00 35.19 390 ASN B CA 1
ATOM 7140 C C . ASN B 1 390 ? -58.352 41.791 33.005 1.00 35.04 390 ASN B C 1
ATOM 7141 O O . ASN B 1 390 ? -58.582 41.363 34.141 1.00 32.19 390 ASN B O 1
ATOM 7146 N N . ARG B 1 391 ? -57.333 41.361 32.269 1.00 31.97 391 ARG B N 1
ATOM 7147 C CA . ARG B 1 391 ? -56.424 40.344 32.765 1.00 32.16 391 ARG B CA 1
ATOM 7148 C C . ARG B 1 391 ? -55.627 40.814 33.980 1.00 32.70 391 ARG B C 1
ATOM 7149 O O . ARG B 1 391 ? -55.525 40.091 34.972 1.00 34.17 391 ARG B O 1
ATOM 7157 N N . ALA B 1 392 ? -55.073 42.022 33.913 1.00 31.68 392 ALA B N 1
ATOM 7158 C CA . ALA B 1 392 ? -54.299 42.558 35.028 1.00 31.00 392 ALA B CA 1
ATOM 7159 C C . ALA B 1 392 ? -55.139 42.588 36.310 1.00 32.11 392 ALA B C 1
ATOM 7160 O O . ALA B 1 392 ? -54.673 42.192 37.383 1.00 32.79 392 ALA B O 1
ATOM 7162 N N . ILE B 1 393 ? -56.376 43.061 36.191 1.00 32.01 393 ILE B N 1
ATOM 7163 C CA . ILE B 1 393 ? -57.283 43.135 37.333 1.00 33.31 393 ILE B CA 1
ATOM 7164 C C . ILE B 1 393 ? -57.516 41.741 37.914 1.00 32.57 393 ILE B C 1
ATOM 7165 O O . ILE B 1 393 ? -57.542 41.563 39.127 1.00 33.62 393 ILE B O 1
ATOM 7170 N N . ALA B 1 394 ? -57.667 40.752 37.041 1.00 32.62 394 ALA B N 1
ATOM 7171 C CA . ALA B 1 394 ? -57.880 39.374 37.470 1.00 30.49 394 ALA B CA 1
ATOM 7172 C C . ALA B 1 394 ? -56.618 38.747 38.088 1.00 30.14 394 ALA B C 1
ATOM 7173 O O . ALA B 1 394 ? -56.711 37.838 38.912 1.00 29.64 394 ALA B O 1
ATOM 7175 N N . TYR B 1 395 ? -55.442 39.233 37.701 1.00 30.08 395 TYR B N 1
ATOM 7176 C CA . TYR B 1 395 ? -54.189 38.690 38.241 1.00 28.18 395 TYR B CA 1
ATOM 7177 C C . TYR B 1 395 ? -53.762 39.409 39.521 1.00 28.73 395 TYR B C 1
ATOM 7178 O O . TYR B 1 395 ? -53.058 38.843 40.355 1.00 27.68 395 TYR B O 1
ATOM 7187 N N . ALA B 1 396 ? -54.185 40.662 39.643 1.00 28.49 396 ALA B N 1
ATOM 7188 C CA . ALA B 1 396 ? -53.844 41.534 40.764 1.00 30.78 396 ALA B CA 1
ATOM 7189 C C . ALA B 1 396 ? -53.732 40.921 42.163 1.00 31.00 396 ALA B C 1
ATOM 7190 O O . ALA B 1 396 ? -52.766 41.195 42.879 1.00 32.35 396 ALA B O 1
ATOM 7192 N N . PRO B 1 397 ? -54.713 40.097 42.576 1.00 32.14 397 PRO B N 1
ATOM 7193 C CA . PRO B 1 397 ? -54.657 39.486 43.916 1.00 33.20 397 PRO B CA 1
ATOM 7194 C C . PRO B 1 397 ? -53.513 38.489 44.103 1.00 33.53 397 PRO B C 1
ATOM 7195 O O . PRO B 1 397 ? -53.141 38.161 45.235 1.00 31.70 397 PRO B O 1
ATOM 7199 N N . TYR B 1 398 ? -52.956 38.022 42.991 1.00 31.30 398 TYR B N 1
ATOM 7200 C CA . TYR B 1 398 ? -51.881 37.036 43.030 1.00 32.61 398 TYR B CA 1
ATOM 7201 C C . TYR B 1 398 ? -50.572 37.596 42.494 1.00 32.96 398 TYR B C 1
ATOM 7202 O O . TYR B 1 398 ? -49.656 36.841 42.185 1.00 31.67 398 TYR B O 1
ATOM 7211 N N . ALA B 1 399 ? -50.485 38.919 42.385 1.00 33.21 399 ALA B N 1
ATOM 7212 C CA . ALA B 1 399 ? -49.292 39.552 41.839 1.00 33.73 399 ALA B CA 1
ATOM 7213 C C . ALA B 1 399 ? -48.815 40.783 42.614 1.00 33.91 399 ALA B C 1
ATOM 7214 O O . ALA B 1 399 ? -49.586 41.701 42.873 1.00 34.00 399 ALA B O 1
ATOM 7216 N N . ASP B 1 400 ? -47.530 40.799 42.959 1.00 32.83 400 ASP B N 1
ATOM 7217 C CA . ASP B 1 400 ? -46.945 41.913 43.694 1.00 31.10 400 ASP B CA 1
ATOM 7218 C C . ASP B 1 400 ? -46.759 43.133 42.801 1.00 30.51 400 ASP B C 1
ATOM 7219 O O . ASP B 1 400 ? -46.649 44.257 43.291 1.00 27.90 400 ASP B O 1
ATOM 7224 N N . ALA B 1 401 ? -46.713 42.902 41.491 1.00 28.93 401 ALA B N 1
ATOM 7225 C CA . ALA B 1 401 ? -46.568 43.977 40.517 1.00 29.04 401 ALA B CA 1
ATOM 7226 C C . ALA B 1 401 ? -47.088 43.462 39.185 1.00 30.79 401 ALA B C 1
ATOM 7227 O O . ALA B 1 401 ? -46.995 42.264 38.896 1.00 32.33 401 ALA B O 1
ATOM 7229 N N . ILE B 1 402 ? -47.641 44.353 38.373 1.00 30.20 402 ILE B N 1
ATOM 7230 C CA . ILE B 1 402 ? -48.177 43.942 37.080 1.00 30.61 402 ILE B CA 1
ATOM 7231 C C . ILE B 1 402 ? -47.508 44.682 35.931 1.00 29.94 402 ILE B C 1
ATOM 7232 O O . ILE B 1 402 ? -47.198 45.869 36.028 1.00 29.01 402 ILE B O 1
ATOM 7237 N N . TRP B 1 403 ? -47.301 43.967 34.835 1.00 28.98 403 TRP B N 1
ATOM 7238 C CA . TRP B 1 403 ? -46.646 44.537 33.667 1.00 29.03 403 TRP B CA 1
ATOM 7239 C C . TRP B 1 403 ? -47.419 44.205 32.393 1.00 30.51 403 TRP B C 1
ATOM 7240 O O . TRP B 1 403 ? -47.853 43.068 32.206 1.00 30.17 403 TRP B O 1
ATOM 7251 N N . MET B 1 404 ? -47.613 45.208 31.539 1.00 30.04 404 MET B N 1
ATOM 7252 C CA . MET B 1 404 ? -48.317 45.006 30.271 1.00 33.24 404 MET B CA 1
ATOM 7253 C C . MET B 1 404 ? -47.431 45.392 29.097 1.00 32.80 404 MET B C 1
ATOM 7254 O O . MET B 1 404 ? -47.015 46.541 28.988 1.00 31.04 404 MET B O 1
ATOM 7259 N N . GLU B 1 405 ? -47.144 44.441 28.214 1.00 32.52 405 GLU B N 1
ATOM 7260 C CA . GLU B 1 405 ? -46.323 44.746 27.049 1.00 32.97 405 GLU B CA 1
ATOM 7261 C C . GLU B 1 405 ? -47.102 45.686 26.150 1.00 33.99 405 GLU B C 1
ATOM 7262 O O . GLU B 1 405 ? -48.320 45.575 26.064 1.00 34.96 405 GLU B O 1
ATOM 7268 N N . SER B 1 406 ? -46.405 46.619 25.503 1.00 35.06 406 SER B N 1
ATOM 7269 C CA . SER B 1 406 ? -47.040 47.578 24.596 1.00 36.42 406 SER B CA 1
ATOM 7270 C C . SER B 1 406 ? -46.269 47.686 23.284 1.00 37.10 406 SER B C 1
ATOM 7271 O O . SER B 1 406 ? -45.129 47.225 23.185 1.00 34.62 406 SER B O 1
ATOM 7274 N N . LYS B 1 407 ? -46.899 48.308 22.288 1.00 38.94 407 LYS B N 1
ATOM 7275 C CA . LYS B 1 407 ? -46.313 48.470 20.951 1.00 39.39 407 LYS B CA 1
ATOM 7276 C C . LYS B 1 407 ? -45.360 49.650 20.798 1.00 38.29 407 LYS B C 1
ATOM 7277 O O . LYS B 1 407 ? -44.466 49.626 19.954 1.00 37.59 407 LYS B O 1
ATOM 7283 N N . LEU B 1 408 ? -45.559 50.685 21.603 1.00 38.16 408 LEU B N 1
ATOM 7284 C CA . LEU B 1 408 ? -44.721 51.873 21.529 1.00 37.81 408 LEU B CA 1
ATOM 7285 C C . LEU B 1 408 ? -44.596 52.455 22.920 1.00 38.05 408 LEU B C 1
ATOM 7286 O O . LEU B 1 408 ? -45.346 52.090 23.816 1.00 36.41 408 LEU B O 1
ATOM 7291 N N . PRO B 1 409 ? -43.628 53.357 23.127 1.00 38.44 409 PRO B N 1
ATOM 7292 C CA . PRO B 1 409 ? -43.484 53.953 24.458 1.00 39.75 409 PRO B CA 1
ATOM 7293 C C . PRO B 1 409 ? -44.511 55.082 24.534 1.00 40.53 409 PRO B C 1
ATOM 7294 O O . PRO B 1 409 ? -44.160 56.261 24.554 1.00 41.84 409 PRO B O 1
ATOM 7298 N N . ASP B 1 410 ? -45.785 54.698 24.542 1.00 41.14 410 ASP B N 1
ATOM 7299 C CA . ASP B 1 410 ? -46.894 55.645 24.582 1.00 42.42 410 ASP B CA 1
ATOM 7300 C C . ASP B 1 410 ? -47.342 55.958 26.001 1.00 42.09 410 ASP B C 1
ATOM 7301 O O . ASP B 1 410 ? -47.892 55.101 26.685 1.00 42.68 410 ASP B O 1
ATOM 7306 N N . TYR B 1 411 ? -47.113 57.194 26.434 1.00 42.96 411 TYR B N 1
ATOM 7307 C CA . TYR B 1 411 ? -47.494 57.618 27.777 1.00 43.09 411 TYR B CA 1
ATOM 7308 C C . TYR B 1 411 ? -48.988 57.457 28.038 1.00 42.80 411 TYR B C 1
ATOM 7309 O O . TYR B 1 411 ? -49.386 56.919 29.073 1.00 43.33 411 TYR B O 1
ATOM 7318 N N . GLU B 1 412 ? -49.813 57.916 27.103 1.00 42.42 412 GLU B N 1
ATOM 7319 C CA . GLU B 1 412 ? -51.262 57.822 27.275 1.00 43.11 412 GLU B CA 1
ATOM 7320 C C . GLU B 1 412 ? -51.767 56.400 27.498 1.00 42.05 412 GLU B C 1
ATOM 7321 O O . GLU B 1 412 ? -52.577 56.167 28.400 1.00 41.23 412 GLU B O 1
ATOM 7327 N N . GLN B 1 413 ? -51.305 55.450 26.688 1.00 39.94 413 GLN B N 1
ATOM 7328 C CA . GLN B 1 413 ? -51.743 54.073 26.864 1.00 40.65 413 GLN B CA 1
ATOM 7329 C C . GLN B 1 413 ? -51.257 53.529 28.201 1.00 39.19 413 GLN B C 1
ATOM 7330 O O . GLN B 1 413 ? -51.919 52.694 28.810 1.00 39.69 413 GLN B O 1
ATOM 7336 N N . ALA B 1 414 ? -50.098 53.999 28.651 1.00 39.57 414 ALA B N 1
ATOM 7337 C CA . ALA B 1 414 ? -49.556 53.560 29.935 1.00 40.01 414 ALA B CA 1
ATOM 7338 C C . ALA B 1 414 ? -50.465 54.126 31.024 1.00 41.08 414 ALA B C 1
ATOM 7339 O O . ALA B 1 414 ? -50.692 53.491 32.056 1.00 41.27 414 ALA B O 1
ATOM 7341 N N . LYS B 1 415 ? -50.985 55.326 30.776 1.00 42.03 415 LYS B N 1
ATOM 7342 C CA . LYS B 1 415 ? -51.884 55.999 31.713 1.00 42.00 415 LYS B CA 1
ATOM 7343 C C . LYS B 1 415 ? -53.215 55.263 31.701 1.00 41.27 415 LYS B C 1
ATOM 7344 O O . LYS B 1 415 ? -53.806 54.981 32.742 1.00 41.69 415 LYS B O 1
ATOM 7350 N N . GLU B 1 416 ? -53.674 54.945 30.500 1.00 40.95 416 GLU B N 1
ATOM 7351 C CA . GLU B 1 416 ? -54.919 54.225 30.321 1.00 41.06 416 GLU B CA 1
ATOM 7352 C C . GLU B 1 416 ? -54.857 52.893 31.072 1.00 40.82 416 GLU B C 1
ATOM 7353 O O . GLU B 1 416 ? -55.769 52.552 31.826 1.00 40.21 416 GLU B O 1
ATOM 7359 N N . PHE B 1 417 ? -53.775 52.145 30.870 1.00 40.28 417 PHE B N 1
ATOM 7360 C CA . PHE B 1 417 ? -53.620 50.863 31.542 1.00 39.13 417 PHE B CA 1
ATOM 7361 C C . PHE B 1 417 ? -53.593 51.055 33.060 1.00 38.12 417 PHE B C 1
ATOM 7362 O O . PHE B 1 417 ? -54.345 50.404 33.786 1.00 38.31 417 PHE B O 1
ATOM 7370 N N . ALA B 1 418 ? -52.734 51.952 33.534 1.00 36.80 418 ALA B N 1
ATOM 7371 C CA . ALA B 1 418 ? -52.609 52.206 34.967 1.00 37.60 418 ALA B CA 1
ATOM 7372 C C . ALA B 1 418 ? -53.938 52.574 35.616 1.00 38.10 418 ALA B C 1
ATOM 7373 O O . ALA B 1 418 ? -54.339 51.955 36.601 1.00 37.97 418 ALA B O 1
ATOM 7375 N N . GLU B 1 419 ? -54.620 53.579 35.071 1.00 37.36 419 GLU B N 1
ATOM 7376 C CA . GLU B 1 419 ? -55.902 54.006 35.632 1.00 39.05 419 GLU B CA 1
ATOM 7377 C C . GLU B 1 419 ? -56.927 52.883 35.573 1.00 38.11 419 GLU B C 1
ATOM 7378 O O . GLU B 1 419 ? -57.811 52.799 36.417 1.00 36.98 419 GLU B O 1
ATOM 7384 N N . GLY B 1 420 ? -56.804 52.018 34.573 1.00 37.12 420 GLY B N 1
ATOM 7385 C CA . GLY B 1 420 ? -57.737 50.913 34.449 1.00 36.67 420 GLY B CA 1
ATOM 7386 C C . GLY B 1 420 ? -57.608 49.941 35.607 1.00 35.88 420 GLY B C 1
ATOM 7387 O O . GLY B 1 420 ? -58.606 49.528 36.196 1.00 36.15 420 GLY B O 1
ATOM 7388 N N . VAL B 1 421 ? -56.374 49.566 35.925 1.00 35.04 421 VAL B N 1
ATOM 7389 C CA . VAL B 1 421 ? -56.106 48.643 37.020 1.00 35.32 421 VAL B CA 1
ATOM 7390 C C . VAL B 1 421 ? -56.410 49.313 38.361 1.00 36.74 421 VAL B C 1
ATOM 7391 O O . VAL B 1 421 ? -57.085 48.735 39.219 1.00 35.76 421 VAL B O 1
ATOM 7395 N N . HIS B 1 422 ? -55.911 50.537 38.527 1.00 37.84 422 HIS B N 1
ATOM 7396 C CA . HIS B 1 422 ? -56.109 51.291 39.758 1.00 40.34 422 HIS B CA 1
ATOM 7397 C C . HIS B 1 422 ? -57.568 51.636 40.055 1.00 41.33 422 HIS B C 1
ATOM 7398 O O . HIS B 1 422 ? -57.889 52.065 41.160 1.00 42.84 422 HIS B O 1
ATOM 7405 N N . ALA B 1 423 ? -58.449 51.464 39.077 1.00 40.79 423 ALA B N 1
ATOM 7406 C CA . ALA B 1 423 ? -59.851 51.751 39.315 1.00 41.90 423 ALA B CA 1
ATOM 7407 C C . ALA B 1 423 ? -60.357 50.712 40.311 1.00 41.95 423 ALA B C 1
ATOM 7408 O O . ALA B 1 423 ? -61.262 50.983 41.102 1.00 42.75 423 ALA B O 1
ATOM 7410 N N . VAL B 1 424 ? -59.757 49.523 40.271 1.00 41.23 424 VAL B N 1
ATOM 7411 C CA . VAL B 1 424 ? -60.142 48.433 41.164 1.00 38.95 424 VAL B CA 1
ATOM 7412 C C . VAL B 1 424 ? -59.158 48.283 42.318 1.00 39.19 424 VAL B C 1
ATOM 7413 O O . VAL B 1 424 ? -59.569 48.147 43.470 1.00 39.19 424 VAL B O 1
ATOM 7417 N N . TYR B 1 425 ? -57.862 48.315 42.005 1.00 37.72 425 TYR B N 1
ATOM 7418 C CA . TYR B 1 425 ? -56.808 48.182 43.010 1.00 36.21 425 TYR B CA 1
ATOM 7419 C C . TYR B 1 425 ? -55.864 49.384 42.947 1.00 37.40 425 TYR B C 1
ATOM 7420 O O . TYR B 1 425 ? -54.785 49.316 42.361 1.00 36.47 425 TYR B O 1
ATOM 7429 N N . PRO B 1 426 ? -56.257 50.501 43.583 1.00 39.27 426 PRO B N 1
ATOM 7430 C CA . PRO B 1 426 ? -55.477 51.745 43.612 1.00 38.85 426 PRO B CA 1
ATOM 7431 C C . PRO B 1 426 ? -54.040 51.624 44.111 1.00 38.58 426 PRO B C 1
ATOM 7432 O O . PRO B 1 426 ? -53.198 52.469 43.808 1.00 37.66 426 PRO B O 1
ATOM 7436 N N . GLU B 1 427 ? -53.750 50.577 44.869 1.00 38.19 427 GLU B N 1
ATOM 7437 C CA . GLU B 1 427 ? -52.401 50.411 45.383 1.00 39.86 427 GLU B CA 1
ATOM 7438 C C . GLU B 1 427 ? -51.573 49.328 44.700 1.00 37.90 427 GLU B C 1
ATOM 7439 O O . GLU B 1 427 ? -50.497 48.980 45.177 1.00 38.72 427 GLU B O 1
ATOM 7445 N N . GLN B 1 428 ? -52.070 48.807 43.582 1.00 37.03 428 GLN B N 1
ATOM 7446 C CA . GLN B 1 428 ? -51.353 47.779 42.828 1.00 35.63 428 GLN B CA 1
ATOM 7447 C C . GLN B 1 428 ? -50.093 48.380 42.199 1.00 34.30 428 GLN B C 1
ATOM 7448 O O . GLN B 1 428 ? -50.174 49.391 41.498 1.00 36.26 428 GLN B O 1
ATOM 7454 N N . LYS B 1 429 ? -48.931 47.781 42.461 1.00 32.17 429 LYS B N 1
ATOM 7455 C CA . LYS B 1 429 ? -47.675 48.283 41.895 1.00 30.50 429 LYS B CA 1
ATOM 7456 C C . LYS B 1 429 ? -47.599 47.902 40.415 1.00 30.05 429 LYS B C 1
ATOM 7457 O O . LYS B 1 429 ? -48.089 46.848 40.017 1.00 28.39 429 LYS B O 1
ATOM 7463 N N . LEU B 1 430 ? -46.986 48.758 39.606 1.00 29.09 430 LEU B N 1
ATOM 7464 C CA . LEU B 1 430 ? -46.861 48.482 38.178 1.00 30.49 430 LEU B CA 1
ATOM 7465 C C . LEU B 1 430 ? -45.395 48.497 37.751 1.00 30.05 430 LEU B C 1
ATOM 7466 O O . LEU B 1 430 ? -44.585 49.244 38.300 1.00 31.45 430 LEU B O 1
ATOM 7471 N N . ALA B 1 431 ? -45.054 47.646 36.791 1.00 29.94 431 ALA B N 1
ATOM 7472 C CA . ALA B 1 431 ? -43.685 47.578 36.273 1.00 30.17 431 ALA B CA 1
ATOM 7473 C C . ALA B 1 431 ? -43.803 47.897 34.775 1.00 29.50 431 ALA B C 1
ATOM 7474 O O . ALA B 1 431 ? -44.866 47.689 34.187 1.00 28.30 431 ALA B O 1
ATOM 7476 N N . TYR B 1 432 ? -42.736 48.397 34.158 1.00 30.32 432 TYR B N 1
ATOM 7477 C CA . TYR B 1 432 ? -42.804 48.767 32.734 1.00 30.87 432 TYR B CA 1
ATOM 7478 C C . TYR B 1 432 ? -41.549 48.434 31.934 1.00 30.05 432 TYR B C 1
ATOM 7479 O O . TYR B 1 432 ? -40.428 48.652 32.396 1.00 30.05 432 TYR B O 1
ATOM 7488 N N . ASN B 1 433 ? -41.755 47.907 30.724 1.00 31.66 433 ASN B N 1
ATOM 7489 C CA . ASN B 1 433 ? -40.662 47.530 29.819 1.00 31.52 433 ASN B CA 1
ATOM 7490 C C . ASN B 1 433 ? -40.254 48.715 28.945 1.00 31.79 433 ASN B C 1
ATOM 7491 O O . ASN B 1 433 ? -40.970 49.096 28.023 1.00 31.85 433 ASN B O 1
ATOM 7496 N N . LEU B 1 434 ? -39.114 49.316 29.256 1.00 33.28 434 LEU B N 1
ATOM 7497 C CA . LEU B 1 434 ? -38.600 50.435 28.465 1.00 35.10 434 LEU B CA 1
ATOM 7498 C C . LEU B 1 434 ? -37.878 49.763 27.290 1.00 35.45 434 LEU B C 1
ATOM 7499 O O . LEU B 1 434 ? -36.679 49.930 27.093 1.00 36.67 434 LEU B O 1
ATOM 7504 N N . SER B 1 435 ? -38.636 48.992 26.523 1.00 36.87 435 SER B N 1
ATOM 7505 C CA . SER B 1 435 ? -38.117 48.218 25.403 1.00 36.51 435 SER B CA 1
ATOM 7506 C C . SER B 1 435 ? -37.187 48.876 24.401 1.00 37.46 435 SER B C 1
ATOM 7507 O O . SER B 1 435 ? -37.433 49.985 23.922 1.00 37.72 435 SER B O 1
ATOM 7510 N N . PRO B 1 436 ? -36.086 48.187 24.076 1.00 36.48 436 PRO B N 1
ATOM 7511 C CA . PRO B 1 436 ? -35.120 48.703 23.108 1.00 36.21 436 PRO B CA 1
ATOM 7512 C C . PRO B 1 436 ? -35.630 48.351 21.704 1.00 37.39 436 PRO B C 1
ATOM 7513 O O . PRO B 1 436 ? -34.977 48.636 20.703 1.00 36.21 436 PRO B O 1
ATOM 7517 N N . SER B 1 437 ? -36.807 47.725 21.653 1.00 38.11 437 SER B N 1
ATOM 7518 C CA . SER B 1 437 ? -37.439 47.348 20.390 1.00 39.31 437 SER B CA 1
ATOM 7519 C C . SER B 1 437 ? -38.049 48.607 19.780 1.00 40.01 437 SER B C 1
ATOM 7520 O O . SER B 1 437 ? -38.327 48.662 18.577 1.00 38.04 437 SER B O 1
ATOM 7523 N N . PHE B 1 438 ? -38.275 49.613 20.624 1.00 40.31 438 PHE B N 1
ATOM 7524 C CA . PHE B 1 438 ? -38.842 50.871 20.155 1.00 39.86 438 PHE B CA 1
ATOM 7525 C C . PHE B 1 438 ? -37.697 51.728 19.640 1.00 41.12 438 PHE B C 1
ATOM 7526 O O . PHE B 1 438 ? -36.596 51.714 20.196 1.00 40.34 438 PHE B O 1
ATOM 7534 N N . ASN B 1 439 ? -37.964 52.457 18.563 1.00 42.69 439 ASN B N 1
ATOM 7535 C CA . ASN B 1 439 ? -36.996 53.364 17.965 1.00 42.67 439 ASN B CA 1
ATOM 7536 C C . ASN B 1 439 ? -37.198 54.642 18.778 1.00 42.97 439 ASN B C 1
ATOM 7537 O O . ASN B 1 439 ? -38.043 55.470 18.446 1.00 43.41 439 ASN B O 1
ATOM 7542 N N . TRP B 1 440 ? -36.430 54.798 19.851 1.00 42.60 440 TRP B N 1
ATOM 7543 C CA . TRP B 1 440 ? -36.598 55.957 20.717 1.00 43.61 440 TRP B CA 1
ATOM 7544 C C . TRP B 1 440 ? -36.425 57.337 20.106 1.00 43.75 440 TRP B C 1
ATOM 7545 O O . TRP B 1 440 ? -37.055 58.290 20.556 1.00 42.78 440 TRP B O 1
ATOM 7556 N N . LYS B 1 441 ? -35.587 57.457 19.085 1.00 44.63 441 LYS B N 1
ATOM 7557 C CA . LYS B 1 441 ? -35.392 58.754 18.445 1.00 46.45 441 LYS B CA 1
ATOM 7558 C C . LYS B 1 441 ? -36.647 59.123 17.649 1.00 46.74 441 LYS B C 1
ATOM 7559 O O . LYS B 1 441 ? -37.031 60.290 17.575 1.00 44.72 441 LYS B O 1
ATOM 7565 N N . THR B 1 442 ? -37.274 58.109 17.059 1.00 48.38 442 THR B N 1
ATOM 7566 C CA . THR B 1 442 ? -38.484 58.279 16.261 1.00 50.05 442 THR B CA 1
ATOM 7567 C C . THR B 1 442 ? -39.725 58.404 17.145 1.00 50.71 442 THR B C 1
ATOM 7568 O O . THR B 1 442 ? -40.684 59.091 16.790 1.00 51.16 442 THR B O 1
ATOM 7572 N N . ALA B 1 443 ? -39.698 57.740 18.298 1.00 51.07 443 ALA B N 1
ATOM 7573 C CA . ALA B 1 443 ? -40.829 57.752 19.223 1.00 49.71 443 ALA B CA 1
ATOM 7574 C C . ALA B 1 443 ? -41.060 59.078 19.941 1.00 49.27 443 ALA B C 1
ATOM 7575 O O . ALA B 1 443 ? -42.191 59.559 19.995 1.00 49.99 443 ALA B O 1
ATOM 7577 N N . MET B 1 444 ? -40.005 59.669 20.494 1.00 48.06 444 MET B N 1
ATOM 7578 C CA . MET B 1 444 ? -40.157 60.930 21.215 1.00 48.11 444 MET B CA 1
ATOM 7579 C C . MET B 1 444 ? -38.868 61.742 21.302 1.00 48.69 444 MET B C 1
ATOM 7580 O O . MET B 1 444 ? -37.773 61.186 21.393 1.00 48.68 444 MET B O 1
ATOM 7585 N N . PRO B 1 445 ? -38.986 63.079 21.288 1.00 49.61 445 PRO B N 1
ATOM 7586 C CA . PRO B 1 445 ? -37.807 63.944 21.370 1.00 49.79 445 PRO B CA 1
ATOM 7587 C C . PRO B 1 445 ? -37.043 63.738 22.672 1.00 50.52 445 PRO B C 1
ATOM 7588 O O . PRO B 1 445 ? -37.607 63.278 23.669 1.00 48.92 445 PRO B O 1
ATOM 7592 N N . ARG B 1 446 ? -35.759 64.090 22.650 1.00 51.80 446 ARG B N 1
ATOM 7593 C CA . ARG B 1 446 ? -34.882 63.941 23.805 1.00 54.45 446 ARG B CA 1
ATOM 7594 C C . ARG B 1 446 ? -35.442 64.389 25.150 1.00 53.92 446 ARG B C 1
ATOM 7595 O O . ARG B 1 446 ? -35.415 63.624 26.110 1.00 53.84 446 ARG B O 1
ATOM 7603 N N . ASP B 1 447 ? -35.936 65.620 25.230 1.00 53.91 447 ASP B N 1
ATOM 7604 C CA . ASP B 1 447 ? -36.468 66.126 26.495 1.00 54.46 447 ASP B CA 1
ATOM 7605 C C . ASP B 1 447 ? -37.533 65.199 27.085 1.00 52.83 447 ASP B C 1
ATOM 7606 O O . ASP B 1 447 ? -37.609 65.029 28.302 1.00 53.48 447 ASP B O 1
ATOM 7611 N N . GLU B 1 448 ? -38.357 64.606 26.228 1.00 50.25 448 GLU B N 1
ATOM 7612 C CA . GLU B 1 448 ? -39.393 63.695 26.699 1.00 48.66 448 GLU B CA 1
ATOM 7613 C C . GLU B 1 448 ? -38.780 62.335 27.022 1.00 46.34 448 GLU B C 1
ATOM 7614 O O . GLU B 1 448 ? -39.264 61.620 27.897 1.00 45.81 448 GLU B O 1
ATOM 7620 N N . GLN B 1 449 ? -37.711 61.984 26.314 1.00 43.72 449 GLN B N 1
ATOM 7621 C CA . GLN B 1 449 ? -37.027 60.722 26.567 1.00 41.41 449 GLN B CA 1
ATOM 7622 C C . GLN B 1 449 ? -36.430 60.817 27.964 1.00 40.77 449 GLN B C 1
ATOM 7623 O O . GLN B 1 449 ? -36.463 59.866 28.743 1.00 40.15 449 GLN B O 1
ATOM 7629 N N . GLU B 1 450 ? -35.898 61.992 28.274 1.00 39.78 450 GLU B N 1
ATOM 7630 C CA . GLU B 1 450 ? -35.277 62.245 29.562 1.00 39.30 450 GLU B CA 1
ATOM 7631 C C . GLU B 1 450 ? -36.246 62.189 30.741 1.00 38.71 450 GLU B C 1
ATOM 7632 O O . GLU B 1 450 ? -35.842 61.851 31.852 1.00 39.76 450 GLU B O 1
ATOM 7638 N N . THR B 1 451 ? -37.515 62.510 30.501 1.00 36.86 451 THR B N 1
ATOM 7639 C CA . THR B 1 451 ? -38.512 62.508 31.567 1.00 37.47 451 THR B CA 1
ATOM 7640 C C . THR B 1 451 ? -39.484 61.320 31.559 1.00 36.66 451 THR B C 1
ATOM 7641 O O . THR B 1 451 ? -40.239 61.134 32.516 1.00 36.47 451 THR B O 1
ATOM 7645 N N . TYR B 1 452 ? -39.464 60.521 30.495 1.00 34.66 452 TYR B N 1
ATOM 7646 C CA . TYR B 1 452 ? -40.373 59.382 30.381 1.00 35.32 452 TYR B CA 1
ATOM 7647 C C . TYR B 1 452 ? -40.446 58.513 31.642 1.00 34.33 452 TYR B C 1
ATOM 7648 O O . TYR B 1 452 ? -41.530 58.247 32.150 1.00 33.74 452 TYR B O 1
ATOM 7657 N N . ILE B 1 453 ? -39.302 58.074 32.151 1.00 34.26 453 ILE B N 1
ATOM 7658 C CA . ILE B 1 453 ? -39.303 57.242 33.352 1.00 36.37 453 ILE B CA 1
ATOM 7659 C C . ILE B 1 453 ? -40.023 57.950 34.508 1.00 36.43 453 ILE B C 1
ATOM 7660 O O . ILE B 1 453 ? -40.916 57.379 35.131 1.00 34.82 453 ILE B O 1
ATOM 7665 N N . ARG B 1 454 ? -39.643 59.192 34.786 1.00 38.08 454 ARG B N 1
ATOM 7666 C CA . ARG B 1 454 ? -40.281 59.953 35.860 1.00 40.45 454 ARG B CA 1
ATOM 7667 C C . ARG B 1 454 ? -41.794 60.066 35.650 1.00 39.56 454 ARG B C 1
ATOM 7668 O O . ARG B 1 454 ? -42.577 59.853 36.579 1.00 37.08 454 ARG B O 1
ATOM 7676 N N . ARG B 1 455 ? -42.198 60.398 34.426 1.00 37.66 455 ARG B N 1
ATOM 7677 C CA . ARG B 1 455 ? -43.611 60.532 34.106 1.00 37.82 455 ARG B CA 1
ATOM 7678 C C . ARG B 1 455 ? -44.354 59.224 34.364 1.00 37.21 455 ARG B C 1
ATOM 7679 O O . ARG B 1 455 ? -45.474 59.238 34.867 1.00 39.78 455 ARG B O 1
ATOM 7687 N N . LEU B 1 456 ? -43.736 58.095 34.030 1.00 35.90 456 LEU B N 1
ATOM 7688 C CA . LEU B 1 456 ? -44.371 56.796 34.251 1.00 32.46 456 LEU B CA 1
ATOM 7689 C C . LEU B 1 456 ? -44.430 56.483 35.745 1.00 31.45 456 LEU B C 1
ATOM 7690 O O . LEU B 1 456 ? -45.405 55.914 36.224 1.00 31.34 456 LEU B O 1
ATOM 7695 N N . ALA B 1 457 ? -43.389 56.855 36.480 1.00 30.81 457 ALA B N 1
ATOM 7696 C CA . ALA B 1 457 ? -43.358 56.597 37.915 1.00 31.94 457 ALA B CA 1
ATOM 7697 C C . ALA B 1 457 ? -44.559 57.260 38.582 1.00 32.77 457 ALA B C 1
ATOM 7698 O O . ALA B 1 457 ? -45.117 56.743 39.549 1.00 33.07 457 ALA B O 1
ATOM 7700 N N . GLY B 1 458 ? -44.955 58.412 38.048 1.00 35.49 458 GLY B N 1
ATOM 7701 C CA . GLY B 1 458 ? -46.090 59.126 38.598 1.00 36.58 458 GLY B CA 1
ATOM 7702 C C . GLY B 1 458 ? -47.363 58.318 38.466 1.00 36.83 458 GLY B C 1
ATOM 7703 O O . GLY B 1 458 ? -48.325 58.552 39.193 1.00 37.99 458 GLY B O 1
ATOM 7704 N N . LEU B 1 459 ? -47.360 57.359 37.542 1.00 36.11 459 LEU B N 1
ATOM 7705 C CA . LEU B 1 459 ? -48.516 56.507 37.292 1.00 35.92 459 LEU B CA 1
ATOM 7706 C C . LEU B 1 459 ? -48.555 55.240 38.144 1.00 35.67 459 LEU B C 1
ATOM 7707 O O . LEU B 1 459 ? -49.571 54.549 38.181 1.00 35.22 459 LEU B O 1
ATOM 7712 N N . GLY B 1 460 ? -47.460 54.924 38.823 1.00 35.07 460 GLY B N 1
ATOM 7713 C CA . GLY B 1 460 ? -47.449 53.715 39.625 1.00 34.44 460 GLY B CA 1
ATOM 7714 C C . GLY B 1 460 ? -46.400 52.733 39.137 1.00 34.58 460 GLY B C 1
ATOM 7715 O O . GLY B 1 460 ? -46.128 51.728 39.793 1.00 34.39 460 GLY B O 1
ATOM 7716 N N . TYR B 1 461 ? -45.814 53.015 37.977 1.00 33.18 461 TYR B N 1
ATOM 7717 C CA . TYR B 1 461 ? -44.767 52.163 37.426 1.00 31.92 461 TYR B CA 1
ATOM 7718 C C . TYR B 1 461 ? -43.522 52.397 38.280 1.00 30.97 461 TYR B C 1
ATOM 7719 O O . TYR B 1 461 ? -42.651 53.194 37.930 1.00 31.03 461 TYR B O 1
ATOM 7728 N N . CYS B 1 462 ? -43.457 51.697 39.412 1.00 31.54 462 CYS B N 1
ATOM 7729 C CA . CYS B 1 462 ? -42.358 51.841 40.365 1.00 31.78 462 CYS B CA 1
ATOM 7730 C C . CYS B 1 462 ? -41.080 51.084 40.024 1.00 33.12 462 CYS B C 1
ATOM 7731 O O . CYS B 1 462 ? -40.035 51.324 40.638 1.00 34.25 462 CYS B O 1
ATOM 7734 N N . TRP B 1 463 ? -41.170 50.149 39.081 1.00 31.03 463 TRP B N 1
ATOM 7735 C CA . TRP B 1 463 ? -40.003 49.394 38.643 1.00 30.51 463 TRP B CA 1
ATOM 7736 C C . TRP B 1 463 ? -40.023 49.400 37.117 1.00 30.17 463 TRP B C 1
ATOM 7737 O O . TRP B 1 463 ? -40.997 48.960 36.509 1.00 29.33 463 TRP B O 1
ATOM 7748 N N . GLN B 1 464 ? -38.953 49.907 36.508 1.00 29.70 464 GLN B N 1
ATOM 7749 C CA . GLN B 1 464 ? -38.867 49.995 35.052 1.00 31.22 464 GLN B CA 1
ATOM 7750 C C . GLN B 1 464 ? -37.540 49.424 34.577 1.00 30.68 464 GLN B C 1
ATOM 7751 O O . GLN B 1 464 ? -36.526 49.504 35.281 1.00 31.58 464 GLN B O 1
ATOM 7757 N N . PHE B 1 465 ? -37.535 48.861 33.377 1.00 29.54 465 PHE B N 1
ATOM 7758 C CA . PHE B 1 465 ? -36.322 48.232 32.890 1.00 29.06 465 PHE B CA 1
ATOM 7759 C C . PHE B 1 465 ? -36.168 48.191 31.380 1.00 29.97 465 PHE B C 1
ATOM 7760 O O . PHE B 1 465 ? -37.143 48.046 30.648 1.00 28.97 465 PHE B O 1
ATOM 7768 N N . ILE B 1 466 ? -34.923 48.303 30.926 1.00 30.55 466 ILE B N 1
ATOM 7769 C CA . ILE B 1 466 ? -34.634 48.205 29.511 1.00 29.02 466 ILE B CA 1
ATOM 7770 C C . ILE B 1 466 ? -34.142 46.775 29.385 1.00 27.97 466 ILE B C 1
ATOM 7771 O O . ILE B 1 466 ? -33.004 46.467 29.725 1.00 26.59 466 ILE B O 1
ATOM 7776 N N . THR B 1 467 ? -35.037 45.905 28.930 1.00 28.37 467 THR B N 1
ATOM 7777 C CA . THR B 1 467 ? -34.771 44.478 28.766 1.00 27.40 467 THR B CA 1
ATOM 7778 C C . THR B 1 467 ? -33.420 44.060 28.176 1.00 27.69 467 THR B C 1
ATOM 7779 O O . THR B 1 467 ? -32.648 43.362 28.826 1.00 27.58 467 THR B O 1
ATOM 7783 N N . LEU B 1 468 ? -33.134 44.486 26.951 1.00 27.59 468 LEU B N 1
ATOM 7784 C CA . LEU B 1 468 ? -31.900 44.089 26.279 1.00 27.92 468 LEU B CA 1
ATOM 7785 C C . LEU B 1 468 ? -30.734 45.092 26.267 1.00 28.95 468 LEU B C 1
ATOM 7786 O O . LEU B 1 468 ? -29.875 45.012 25.393 1.00 29.98 468 LEU B O 1
ATOM 7791 N N . ALA B 1 469 ? -30.672 46.014 27.225 1.00 28.11 469 ALA B N 1
ATOM 7792 C CA . ALA B 1 469 ? -29.575 46.990 27.234 1.00 28.13 469 ALA B CA 1
ATOM 7793 C C . ALA B 1 469 ? -28.189 46.352 27.356 1.00 26.67 469 ALA B C 1
ATOM 7794 O O . ALA B 1 469 ? -27.224 46.839 26.772 1.00 27.88 469 ALA B O 1
ATOM 7796 N N . GLY B 1 470 ? -28.077 45.266 28.111 1.00 27.09 470 GLY B N 1
ATOM 7797 C CA . GLY B 1 470 ? -26.776 44.631 28.251 1.00 26.62 470 GLY B CA 1
ATOM 7798 C C . GLY B 1 470 ? -26.268 44.155 26.899 1.00 26.97 470 GLY B C 1
ATOM 7799 O O . GLY B 1 470 ? -25.113 44.356 26.532 1.00 26.36 470 GLY B O 1
ATOM 7800 N N . LEU B 1 471 ? -27.153 43.511 26.155 1.00 27.08 471 LEU B N 1
ATOM 7801 C CA . LEU B 1 471 ? -26.816 42.995 24.838 1.00 28.02 471 LEU B CA 1
ATOM 7802 C C . LEU B 1 471 ? -26.300 44.115 23.947 1.00 26.40 471 LEU B C 1
ATOM 7803 O O . LEU B 1 471 ? -25.197 44.040 23.411 1.00 26.99 471 LEU B O 1
ATOM 7808 N N . HIS B 1 472 ? -27.114 45.156 23.805 1.00 26.47 472 HIS B N 1
ATOM 7809 C CA . HIS B 1 472 ? -26.787 46.290 22.950 1.00 28.93 472 HIS B CA 1
ATOM 7810 C C . HIS B 1 472 ? -25.533 47.055 23.336 1.00 28.07 472 HIS B C 1
ATOM 7811 O O . HIS B 1 472 ? -24.747 47.430 22.461 1.00 27.44 472 HIS B O 1
ATOM 7818 N N . THR B 1 473 ? -25.327 47.276 24.634 1.00 26.15 473 THR B N 1
ATOM 7819 C CA . THR B 1 473 ? -24.134 47.991 25.069 1.00 26.03 473 THR B CA 1
ATOM 7820 C C . THR B 1 473 ? -22.900 47.160 24.762 1.00 26.56 473 THR B C 1
ATOM 7821 O O . THR B 1 473 ? -21.886 47.687 24.312 1.00 29.26 473 THR B O 1
ATOM 7825 N N . THR B 1 474 ? -22.983 45.854 24.992 1.00 26.16 474 THR B N 1
ATOM 7826 C CA . THR B 1 474 ? -21.842 44.990 24.726 1.00 27.48 474 THR B CA 1
ATOM 7827 C C . THR B 1 474 ? -21.553 44.898 23.233 1.00 26.23 474 THR B C 1
ATOM 7828 O O . THR B 1 474 ? -20.397 44.863 22.822 1.00 27.24 474 THR B O 1
ATOM 7832 N N . ALA B 1 475 ? -22.605 44.848 22.427 1.00 25.89 475 ALA B N 1
ATOM 7833 C CA . ALA B 1 475 ? -22.450 44.745 20.985 1.00 26.10 475 ALA B CA 1
ATOM 7834 C C . ALA B 1 475 ? -21.834 46.010 20.417 1.00 27.08 475 ALA B C 1
ATOM 7835 O O . ALA B 1 475 ? -20.902 45.939 19.617 1.00 28.75 475 ALA B O 1
ATOM 7837 N N . LEU B 1 476 ? -22.355 47.165 20.828 1.00 27.64 476 LEU B N 1
ATOM 7838 C CA . LEU B 1 476 ? -21.850 48.449 20.342 1.00 28.57 476 LEU B CA 1
ATOM 7839 C C . LEU B 1 476 ? -20.353 48.659 20.591 1.00 29.16 476 LEU B C 1
ATOM 7840 O O . LEU B 1 476 ? -19.606 48.977 19.668 1.00 28.05 476 LEU B O 1
ATOM 7845 N N . ILE B 1 477 ? -19.902 48.486 21.831 1.00 28.63 477 ILE B N 1
ATOM 7846 C CA . ILE B 1 477 ? -18.489 48.684 22.101 1.00 29.12 477 ILE B CA 1
ATOM 7847 C C . ILE B 1 477 ? -17.626 47.598 21.463 1.00 28.46 477 ILE B C 1
ATOM 7848 O O . ILE B 1 477 ? -16.473 47.849 21.086 1.00 28.87 477 ILE B O 1
ATOM 7853 N N . SER B 1 478 ? -18.174 46.395 21.329 1.00 26.18 478 SER B N 1
ATOM 7854 C CA . SER B 1 478 ? -17.396 45.316 20.735 1.00 27.38 478 SER B CA 1
ATOM 7855 C C . SER B 1 478 ? -17.202 45.580 19.252 1.00 27.24 478 SER B C 1
ATOM 7856 O O . SER B 1 478 ? -16.104 45.421 18.713 1.00 25.33 478 SER B O 1
ATOM 7859 N N . ASP B 1 479 ? -18.270 45.995 18.589 1.00 30.59 479 ASP B N 1
ATOM 7860 C CA . ASP B 1 479 ? -18.179 46.296 17.168 1.00 31.06 479 ASP B CA 1
ATOM 7861 C C . ASP B 1 479 ? -17.199 47.451 16.988 1.00 31.93 479 ASP B C 1
ATOM 7862 O O . ASP B 1 479 ? -16.279 47.381 16.168 1.00 31.82 479 ASP B O 1
ATOM 7867 N N . ARG B 1 480 ? -17.397 48.507 17.774 1.00 34.36 480 ARG B N 1
ATOM 7868 C CA . ARG B 1 480 ? -16.540 49.691 17.703 1.00 35.43 480 ARG B CA 1
ATOM 7869 C C . ARG B 1 480 ? -15.069 49.385 17.958 1.00 34.52 480 ARG B C 1
ATOM 7870 O O . ARG B 1 480 ? -14.192 49.770 17.168 1.00 31.71 480 ARG B O 1
ATOM 7878 N N . PHE B 1 481 ? -14.795 48.690 19.060 1.00 31.41 481 PHE B N 1
ATOM 7879 C CA . PHE B 1 481 ? -13.421 48.366 19.394 1.00 30.71 481 PHE B CA 1
ATOM 7880 C C . PHE B 1 481 ? -12.754 47.381 18.454 1.00 29.36 481 PHE B C 1
ATOM 7881 O O . PHE B 1 481 ? -11.646 47.629 17.988 1.00 30.35 481 PHE B O 1
ATOM 7889 N N . ALA B 1 482 ? -13.408 46.255 18.194 1.00 30.84 482 ALA B N 1
ATOM 7890 C CA . ALA B 1 482 ? -12.836 45.246 17.304 1.00 31.13 482 ALA B CA 1
ATOM 7891 C C . ALA B 1 482 ? -12.421 45.857 15.965 1.00 30.86 482 ALA B C 1
ATOM 7892 O O . ALA B 1 482 ? -11.382 45.497 15.412 1.00 30.85 482 ALA B O 1
ATOM 7894 N N . ARG B 1 483 ? -13.232 46.786 15.462 1.00 32.37 483 ARG B N 1
ATOM 7895 C CA . ARG B 1 483 ? -12.968 47.456 14.185 1.00 32.36 483 ARG B CA 1
ATOM 7896 C C . ARG B 1 483 ? -11.726 48.334 14.271 1.00 31.72 483 ARG B C 1
ATOM 7897 O O . ARG B 1 483 ? -10.808 48.206 13.464 1.00 28.93 483 ARG B O 1
ATOM 7905 N N . ALA B 1 484 ? -11.711 49.233 15.255 1.00 32.62 484 ALA B N 1
ATOM 7906 C CA . ALA B 1 484 ? -10.582 50.135 15.457 1.00 30.26 484 ALA B CA 1
ATOM 7907 C C . ALA B 1 484 ? -9.308 49.317 15.633 1.00 29.95 484 ALA B C 1
ATOM 7908 O O . ALA B 1 484 ? -8.286 49.564 14.981 1.00 30.58 484 ALA B O 1
ATOM 7910 N N . TYR B 1 485 ? -9.393 48.330 16.513 1.00 28.96 485 TYR B N 1
ATOM 7911 C CA . TYR B 1 485 ? -8.288 47.441 16.811 1.00 28.46 485 TYR B CA 1
ATOM 7912 C C . TYR B 1 485 ? -7.735 46.803 15.537 1.00 29.94 485 TYR B C 1
ATOM 7913 O O . TYR B 1 485 ? -6.522 46.698 15.375 1.00 30.91 485 TYR B O 1
ATOM 7922 N N . SER B 1 486 ? -8.617 46.389 14.632 1.00 30.63 486 SER B N 1
ATOM 7923 C CA . SER B 1 486 ? -8.174 45.772 13.385 1.00 31.58 486 SER B CA 1
ATOM 7924 C C . SER B 1 486 ? -7.545 46.804 12.448 1.00 32.77 486 SER B C 1
ATOM 7925 O O . SER B 1 486 ? -6.682 46.465 11.638 1.00 33.68 486 SER B O 1
ATOM 7928 N N . GLU B 1 487 ? -7.968 48.060 12.566 1.00 33.26 487 GLU B N 1
ATOM 7929 C CA . GLU B 1 487 ? -7.439 49.121 11.715 1.00 33.91 487 GLU B CA 1
ATOM 7930 C C . GLU B 1 487 ? -6.139 49.746 12.238 1.00 35.10 487 GLU B C 1
ATOM 7931 O O . GLU B 1 487 ? -5.176 49.871 11.482 1.00 33.76 487 GLU B O 1
ATOM 7937 N N . VAL B 1 488 ? -6.102 50.134 13.517 1.00 33.68 488 VAL B N 1
ATOM 7938 C CA . VAL B 1 488 ? -4.900 50.761 14.074 1.00 32.96 488 VAL B CA 1
ATOM 7939 C C . VAL B 1 488 ? -4.241 50.050 15.267 1.00 33.09 488 VAL B C 1
ATOM 7940 O O . VAL B 1 488 ? -3.454 50.652 15.996 1.00 32.21 488 VAL B O 1
ATOM 7944 N N . GLY B 1 489 ? -4.569 48.780 15.471 1.00 31.19 489 GLY B N 1
ATOM 7945 C CA . GLY B 1 489 ? -3.956 48.023 16.547 1.00 30.83 489 GLY B CA 1
ATOM 7946 C C . GLY B 1 489 ? -4.037 48.614 17.937 1.00 31.26 489 GLY B C 1
ATOM 7947 O O . GLY B 1 489 ? -5.065 49.159 18.333 1.00 32.68 489 GLY B O 1
ATOM 7948 N N . MET B 1 490 ? -2.939 48.518 18.679 1.00 31.00 490 MET B N 1
ATOM 7949 C CA . MET B 1 490 ? -2.905 49.011 20.044 1.00 31.73 490 MET B CA 1
ATOM 7950 C C . MET B 1 490 ? -3.273 50.477 20.226 1.00 33.53 490 MET B C 1
ATOM 7951 O O . MET B 1 490 ? -3.603 50.904 21.336 1.00 32.45 490 MET B O 1
ATOM 7956 N N . ARG B 1 491 ? -3.210 51.262 19.157 1.00 33.27 491 ARG B N 1
ATOM 7957 C CA . ARG B 1 491 ? -3.591 52.661 19.287 1.00 35.08 491 ARG B CA 1
ATOM 7958 C C . ARG B 1 491 ? -5.060 52.696 19.703 1.00 34.02 491 ARG B C 1
ATOM 7959 O O . ARG B 1 491 ? -5.485 53.565 20.466 1.00 34.56 491 ARG B O 1
ATOM 7967 N N . ALA B 1 492 ? -5.827 51.731 19.203 1.00 32.35 492 ALA B N 1
ATOM 7968 C CA . ALA B 1 492 ? -7.251 51.650 19.507 1.00 31.93 492 ALA B CA 1
ATOM 7969 C C . ALA B 1 492 ? -7.513 51.282 20.959 1.00 30.94 492 ALA B C 1
ATOM 7970 O O . ALA B 1 492 ? -8.499 51.727 21.544 1.00 30.77 492 ALA B O 1
ATOM 7972 N N . TYR B 1 493 ? -6.643 50.466 21.543 1.00 31.25 493 TYR B N 1
ATOM 7973 C CA . TYR B 1 493 ? -6.851 50.064 22.928 1.00 30.90 493 TYR B CA 1
ATOM 7974 C C . TYR B 1 493 ? -6.650 51.224 23.882 1.00 32.23 493 TYR B C 1
ATOM 7975 O O . TYR B 1 493 ? -7.459 51.438 24.776 1.00 34.68 493 TYR B O 1
ATOM 7984 N N . GLY B 1 494 ? -5.576 51.980 23.686 1.00 33.95 494 GLY B N 1
ATOM 7985 C CA . GLY B 1 494 ? -5.306 53.106 24.562 1.00 34.68 494 GLY B CA 1
ATOM 7986 C C . GLY B 1 494 ? -6.322 54.219 24.424 1.00 36.15 494 GLY B C 1
ATOM 7987 O O . GLY B 1 494 ? -6.766 54.797 25.415 1.00 34.44 494 GLY B O 1
ATOM 7988 N N . GLU B 1 495 ? -6.703 54.502 23.182 1.00 36.81 495 GLU B N 1
ATOM 7989 C CA . GLU B 1 495 ? -7.650 55.561 22.876 1.00 36.85 495 GLU B CA 1
ATOM 7990 C C . GLU B 1 495 ? -9.100 55.254 23.227 1.00 36.98 495 GLU B C 1
ATOM 7991 O O . GLU B 1 495 ? -9.764 56.031 23.916 1.00 34.68 495 GLU B O 1
ATOM 7997 N N . LEU B 1 496 ? -9.600 54.127 22.736 1.00 36.85 496 LEU B N 1
ATOM 7998 C CA . LEU B 1 496 ? -10.985 53.762 22.986 1.00 37.06 496 LEU B CA 1
ATOM 7999 C C . LEU B 1 496 ? -11.249 53.041 24.308 1.00 36.44 496 LEU B C 1
ATOM 8000 O O . LEU B 1 496 ? -12.369 53.075 24.810 1.00 36.21 496 LEU B O 1
ATOM 8005 N N . VAL B 1 497 ? -10.232 52.406 24.882 1.00 35.72 497 VAL B N 1
ATOM 8006 C CA . VAL B 1 497 ? -10.444 51.645 26.109 1.00 34.87 497 VAL B CA 1
ATOM 8007 C C . VAL B 1 497 ? -9.705 52.076 27.375 1.00 34.81 497 VAL B C 1
ATOM 8008 O O . VAL B 1 497 ? -10.313 52.610 28.299 1.00 33.34 497 VAL B O 1
ATOM 8012 N N . GLN B 1 498 ? -8.398 51.832 27.416 1.00 35.77 498 GLN B N 1
ATOM 8013 C CA . GLN B 1 498 ? -7.606 52.144 28.601 1.00 36.64 498 GLN B CA 1
ATOM 8014 C C . GLN B 1 498 ? -7.629 53.591 29.095 1.00 37.94 498 GLN B C 1
ATOM 8015 O O . GLN B 1 498 ? -7.830 53.827 30.294 1.00 37.93 498 GLN B O 1
ATOM 8021 N N . GLU B 1 499 ? -7.428 54.562 28.208 1.00 37.49 499 GLU B N 1
ATOM 8022 C CA . GLU B 1 499 ? -7.458 55.955 28.653 1.00 38.22 499 GLU B CA 1
ATOM 8023 C C . GLU B 1 499 ? -8.829 56.362 29.175 1.00 38.58 499 GLU B C 1
ATOM 8024 O O . GLU B 1 499 ? -8.943 56.954 30.254 1.00 39.59 499 GLU B O 1
ATOM 8030 N N . PRO B 1 500 ? -9.896 56.052 28.422 1.00 38.01 500 PRO B N 1
ATOM 8031 C CA . PRO B 1 500 ? -11.225 56.427 28.909 1.00 37.05 500 PRO B CA 1
ATOM 8032 C C . PRO B 1 500 ? -11.487 55.803 30.281 1.00 37.08 500 PRO B C 1
ATOM 8033 O O . PRO B 1 500 ? -12.147 56.397 31.123 1.00 35.94 500 PRO B O 1
ATOM 8037 N N . GLU B 1 501 ? -10.963 54.600 30.489 1.00 36.87 501 GLU B N 1
ATOM 8038 C CA . GLU B 1 501 ? -11.133 53.888 31.751 1.00 38.23 501 GLU B CA 1
ATOM 8039 C C . GLU B 1 501 ? -10.506 54.653 32.908 1.00 38.58 501 GLU B C 1
ATOM 8040 O O . GLU B 1 501 ? -11.076 54.736 33.993 1.00 38.19 501 GLU B O 1
ATOM 8046 N N . MET B 1 502 ? -9.318 55.193 32.669 1.00 40.03 502 MET B N 1
ATOM 8047 C CA . MET B 1 502 ? -8.594 55.947 33.683 1.00 42.32 502 MET B CA 1
ATOM 8048 C C . MET B 1 502 ? -9.329 57.239 34.019 1.00 43.09 502 MET B C 1
ATOM 8049 O O . MET B 1 502 ? -9.612 57.530 35.184 1.00 43.48 502 MET B O 1
ATOM 8054 N N . GLU B 1 503 ? -9.625 58.012 32.981 1.00 44.80 503 GLU B N 1
ATOM 8055 C CA . GLU B 1 503 ? -10.314 59.282 33.130 1.00 46.35 503 GLU B CA 1
ATOM 8056 C C . GLU B 1 503 ? -11.625 59.139 33.867 1.00 45.46 503 GLU B C 1
ATOM 8057 O O . GLU B 1 503 ? -11.986 59.996 34.673 1.00 45.49 503 GLU B O 1
ATOM 8063 N N . LEU B 1 504 ? -12.341 58.054 33.593 1.00 43.00 504 LEU B N 1
ATOM 8064 C CA . LEU B 1 504 ? -13.623 57.829 34.242 1.00 41.46 504 LEU B CA 1
ATOM 8065 C C . LEU B 1 504 ? -13.509 57.220 35.627 1.00 39.76 504 LEU B C 1
ATOM 8066 O O . LEU B 1 504 ? -14.492 57.165 36.354 1.00 39.05 504 LEU B O 1
ATOM 8071 N N . GLY B 1 505 ? -12.315 56.767 35.993 1.00 38.60 505 GLY B N 1
ATOM 8072 C CA . GLY B 1 505 ? -12.131 56.161 37.300 1.00 37.96 505 GLY B CA 1
ATOM 8073 C C . GLY B 1 505 ? -12.762 54.778 37.406 1.00 37.33 505 GLY B C 1
ATOM 8074 O O . GLY B 1 505 ? -13.202 54.372 38.485 1.00 34.60 505 GLY B O 1
ATOM 8075 N N . VAL B 1 506 ? -12.814 54.052 36.290 1.00 35.78 506 VAL B N 1
ATOM 8076 C CA . VAL B 1 506 ? -13.388 52.712 36.284 1.00 34.00 506 VAL B CA 1
ATOM 8077 C C . VAL B 1 506 ? -12.485 51.831 37.121 1.00 33.60 506 VAL B C 1
ATOM 8078 O O . VAL B 1 506 ? -11.293 51.693 36.825 1.00 30.56 506 VAL B O 1
ATOM 8082 N N . ASP B 1 507 ? -13.049 51.239 38.173 1.00 32.19 507 ASP B N 1
ATOM 8083 C CA . ASP B 1 507 ? -12.256 50.396 39.054 1.00 31.47 507 ASP B CA 1
ATOM 8084 C C . ASP B 1 507 ? -11.673 49.178 38.346 1.00 31.91 507 ASP B C 1
ATOM 8085 O O . ASP B 1 507 ? -10.611 48.687 38.720 1.00 30.71 507 ASP B O 1
ATOM 8090 N N . VAL B 1 508 ? -12.350 48.707 37.305 1.00 30.92 508 VAL B N 1
ATOM 8091 C CA . VAL B 1 508 ? -11.867 47.547 36.573 1.00 30.39 508 VAL B CA 1
ATOM 8092 C C . VAL B 1 508 ? -10.523 47.801 35.884 1.00 30.89 508 VAL B C 1
ATOM 8093 O O . VAL B 1 508 ? -9.749 46.867 35.675 1.00 31.66 508 VAL B O 1
ATOM 8097 N N . VAL B 1 509 ? -10.229 49.053 35.542 1.00 32.36 509 VAL B N 1
ATOM 8098 C CA . VAL B 1 509 ? -8.954 49.350 34.889 1.00 33.05 509 VAL B CA 1
ATOM 8099 C C . VAL B 1 509 ? -7.810 48.722 35.684 1.00 33.32 509 VAL B C 1
ATOM 8100 O O . VAL B 1 509 ? -6.837 48.241 35.104 1.00 34.56 509 VAL B O 1
ATOM 8104 N N . LYS B 1 510 ? -7.932 48.725 37.011 1.00 32.66 510 LYS B N 1
ATOM 8105 C CA . LYS B 1 510 ? -6.936 48.103 37.889 1.00 33.76 510 LYS B CA 1
ATOM 8106 C C . LYS B 1 510 ? -7.447 46.670 38.073 1.00 33.62 510 LYS B C 1
ATOM 8107 O O . LYS B 1 510 ? -7.831 46.279 39.184 1.00 30.53 510 LYS B O 1
ATOM 8113 N N . HIS B 1 511 ? -7.442 45.894 36.987 1.00 32.29 511 HIS B N 1
ATOM 8114 C CA . HIS B 1 511 ? -7.981 44.535 37.010 1.00 33.95 511 HIS B CA 1
ATOM 8115 C C . HIS B 1 511 ? -7.552 43.594 38.122 1.00 34.10 511 HIS B C 1
ATOM 8116 O O . HIS B 1 511 ? -8.400 42.906 38.698 1.00 34.64 511 HIS B O 1
ATOM 8123 N N . GLN B 1 512 ? -6.263 43.542 38.435 1.00 34.58 512 GLN B N 1
ATOM 8124 C CA . GLN B 1 512 ? -5.809 42.652 39.501 1.00 36.72 512 GLN B CA 1
ATOM 8125 C C . GLN B 1 512 ? -6.565 42.901 40.799 1.00 35.50 512 GLN B C 1
ATOM 8126 O O . GLN B 1 512 ? -7.169 41.991 41.349 1.00 36.07 512 GLN B O 1
ATOM 8132 N N . LYS B 1 513 ? -6.523 44.140 41.282 1.00 36.48 513 LYS B N 1
ATOM 8133 C CA . LYS B 1 513 ? -7.207 44.522 42.516 1.00 34.94 513 LYS B CA 1
ATOM 8134 C C . LYS B 1 513 ? -8.715 44.312 42.407 1.00 33.33 513 LYS B C 1
ATOM 8135 O O . LYS B 1 513 ? -9.352 43.789 43.320 1.00 33.82 513 LYS B O 1
ATOM 8141 N N . TRP B 1 514 ? -9.287 44.729 41.286 1.00 31.83 514 TRP B N 1
ATOM 8142 C CA . TRP B 1 514 ? -10.715 44.577 41.080 1.00 29.95 514 TRP B CA 1
ATOM 8143 C C . TRP B 1 514 ? -11.168 43.120 41.157 1.00 27.86 514 TRP B C 1
ATOM 8144 O O . TRP B 1 514 ? -12.280 42.845 41.591 1.00 27.17 514 TRP B O 1
ATOM 8155 N N . SER B 1 515 ? -10.302 42.194 40.752 1.00 29.11 515 SER B N 1
ATOM 8156 C CA . SER B 1 515 ? -10.645 40.772 40.746 1.00 28.25 515 SER B CA 1
ATOM 8157 C C . SER B 1 515 ? -10.557 40.092 42.109 1.00 28.96 515 SER B C 1
ATOM 8158 O O . SER B 1 515 ? -10.986 38.947 42.257 1.00 28.96 515 SER B O 1
ATOM 8161 N N . GLY B 1 516 ? -9.990 40.787 43.094 1.00 30.20 516 GLY B N 1
ATOM 8162 C CA . GLY B 1 516 ? -9.890 40.227 44.432 1.00 29.37 516 GLY B CA 1
ATOM 8163 C C . GLY B 1 516 ? -8.549 39.595 44.724 1.00 30.19 516 GLY B C 1
ATOM 8164 O O . GLY B 1 516 ? -8.426 38.778 45.648 1.00 30.05 516 GLY B O 1
ATOM 8165 N N . ALA B 1 517 ? -7.543 39.972 43.936 1.00 30.01 517 ALA B N 1
ATOM 8166 C CA . ALA B 1 517 ? -6.194 39.444 44.102 1.00 29.72 517 ALA B CA 1
ATOM 8167 C C . ALA B 1 517 ? -5.689 39.672 45.525 1.00 31.23 517 ALA B C 1
ATOM 8168 O O . ALA B 1 517 ? -5.130 38.767 46.140 1.00 30.00 517 ALA B O 1
ATOM 8170 N N . THR B 1 518 ? -5.885 40.881 46.044 1.00 32.39 518 THR B N 1
ATOM 8171 C CA . THR B 1 518 ? -5.439 41.207 47.399 1.00 32.42 518 THR B CA 1
ATOM 8172 C C . THR B 1 518 ? -6.303 40.484 48.417 1.00 31.13 518 THR B C 1
ATOM 8173 O O . THR B 1 518 ? -5.798 39.963 49.410 1.00 31.12 518 THR B O 1
ATOM 8177 N N . TYR B 1 519 ? -7.610 40.463 48.172 1.00 30.18 519 TYR B N 1
ATOM 8178 C CA . TYR B 1 519 ? -8.539 39.781 49.068 1.00 30.11 519 TYR B CA 1
ATOM 8179 C C . TYR B 1 519 ? -8.114 38.324 49.296 1.00 31.54 519 TYR B C 1
ATOM 8180 O O . TYR B 1 519 ? -7.960 37.879 50.443 1.00 29.39 519 TYR B O 1
ATOM 8189 N N . VAL B 1 520 ? -7.922 37.583 48.205 1.00 28.98 520 VAL B N 1
ATOM 8190 C CA . VAL B 1 520 ? -7.519 36.186 48.306 1.00 29.42 520 VAL B CA 1
ATOM 8191 C C . VAL B 1 520 ? -6.100 36.054 48.863 1.00 30.54 520 VAL B C 1
ATOM 8192 O O . VAL B 1 520 ? -5.772 35.083 49.551 1.00 28.45 520 VAL B O 1
ATOM 8196 N N . ASP B 1 521 ? -5.257 37.033 48.560 1.00 31.68 521 ASP B N 1
ATOM 8197 C CA . ASP B 1 521 ? -3.894 36.998 49.039 1.00 33.62 521 ASP B CA 1
ATOM 8198 C C . ASP B 1 521 ? -3.895 37.061 50.568 1.00 34.17 521 ASP B C 1
ATOM 8199 O O . ASP B 1 521 ? -3.072 36.417 51.217 1.00 31.77 521 ASP B O 1
ATOM 8204 N N . GLU B 1 522 ? -4.825 37.830 51.134 1.00 33.48 522 GLU B N 1
ATOM 8205 C CA . GLU B 1 522 ? -4.932 37.953 52.586 1.00 35.01 522 GLU B CA 1
ATOM 8206 C C . GLU B 1 522 ? -5.590 36.721 53.182 1.00 35.82 522 GLU B C 1
ATOM 8207 O O . GLU B 1 522 ? -5.328 36.365 54.327 1.00 36.59 522 GLU B O 1
ATOM 8213 N N . LEU B 1 523 ? -6.444 36.063 52.409 1.00 37.60 523 LEU B N 1
ATOM 8214 C CA . LEU B 1 523 ? -7.073 34.847 52.901 1.00 40.40 523 LEU B CA 1
ATOM 8215 C C . LEU B 1 523 ? -5.943 33.836 53.077 1.00 41.68 523 LEU B C 1
ATOM 8216 O O . LEU B 1 523 ? -5.895 33.083 54.056 1.00 40.35 523 LEU B O 1
ATOM 8221 N N . GLN B 1 524 ? -5.026 33.849 52.116 1.00 42.44 524 GLN B N 1
ATOM 8222 C CA . GLN B 1 524 ? -3.873 32.957 52.124 1.00 44.48 524 GLN B CA 1
ATOM 8223 C C . GLN B 1 524 ? -2.982 33.186 53.334 1.00 44.03 524 GLN B C 1
ATOM 8224 O O . GLN B 1 524 ? -2.728 32.265 54.106 1.00 44.02 524 GLN B O 1
ATOM 8230 N N . LYS B 1 525 ? -2.502 34.419 53.479 1.00 43.75 525 LYS B N 1
ATOM 8231 C CA . LYS B 1 525 ? -1.635 34.796 54.589 1.00 42.67 525 LYS B CA 1
ATOM 8232 C C . LYS B 1 525 ? -2.269 34.453 55.931 1.00 40.43 525 LYS B C 1
ATOM 8233 O O . LYS B 1 525 ? -1.573 34.065 56.869 1.00 40.52 525 LYS B O 1
ATOM 8239 N N . MET B 1 526 ? -3.586 34.605 56.025 1.00 38.40 526 MET B N 1
ATOM 8240 C CA . MET B 1 526 ? -4.300 34.298 57.265 1.00 37.81 526 MET B CA 1
ATOM 8241 C C . MET B 1 526 ? -4.219 32.814 57.597 1.00 38.11 526 MET B C 1
ATOM 8242 O O . MET B 1 526 ? -4.110 32.435 58.764 1.00 40.40 526 MET B O 1
ATOM 8247 N N . VAL B 1 527 ? -4.272 31.969 56.574 1.00 37.19 527 VAL B N 1
ATOM 8248 C CA . VAL B 1 527 ? -4.196 30.531 56.793 1.00 36.36 527 VAL B CA 1
ATOM 8249 C C . VAL B 1 527 ? -2.777 30.049 57.107 1.00 37.17 527 VAL B C 1
ATOM 8250 O O . VAL B 1 527 ? -2.573 29.244 58.016 1.00 37.87 527 VAL B O 1
ATOM 8254 N N . THR B 1 528 ? -1.802 30.549 56.361 1.00 37.85 528 THR B N 1
ATOM 8255 C CA . THR B 1 528 ? -0.412 30.146 56.545 1.00 40.55 528 THR B CA 1
ATOM 8256 C C . THR B 1 528 ? 0.329 30.936 57.619 1.00 42.94 528 THR B C 1
ATOM 8257 O O . THR B 1 528 ? 1.324 30.462 58.153 1.00 42.37 528 THR B O 1
ATOM 8261 N N . GLY B 1 529 ? -0.146 32.141 57.919 1.00 46.01 529 GLY B N 1
ATOM 8262 C CA . GLY B 1 529 ? 0.508 32.964 58.922 1.00 49.35 529 GLY B CA 1
ATOM 8263 C C . GLY B 1 529 ? 0.394 32.401 60.326 1.00 51.79 529 GLY B C 1
ATOM 8264 O O . GLY B 1 529 ? -0.319 31.389 60.511 1.00 53.27 529 GLY B O 1
ATOM 8265 N N . ASN C 1 5 ? -32.292 58.984 44.704 1.00 49.01 5 ASN C N 1
ATOM 8266 C CA . ASN C 1 5 ? -31.962 58.103 43.553 1.00 48.88 5 ASN C CA 1
ATOM 8267 C C . ASN C 1 5 ? -31.666 56.668 43.994 1.00 48.11 5 ASN C C 1
ATOM 8268 O O . ASN C 1 5 ? -32.195 56.200 45.006 1.00 46.26 5 ASN C O 1
ATOM 8273 N N . MET C 1 6 ? -30.813 55.976 43.243 1.00 47.00 6 MET C N 1
ATOM 8274 C CA . MET C 1 6 ? -30.491 54.588 43.552 1.00 46.28 6 MET C CA 1
ATOM 8275 C C . MET C 1 6 ? -29.106 54.321 44.126 1.00 46.84 6 MET C C 1
ATOM 8276 O O . MET C 1 6 ? -28.738 53.164 44.345 1.00 46.82 6 MET C O 1
ATOM 8281 N N . VAL C 1 7 ? -28.332 55.369 44.380 1.00 47.54 7 VAL C N 1
ATOM 8282 C CA . VAL C 1 7 ? -27.001 55.154 44.929 1.00 47.34 7 VAL C CA 1
ATOM 8283 C C . VAL C 1 7 ? -27.016 55.184 46.455 1.00 46.83 7 VAL C C 1
ATOM 8284 O O . VAL C 1 7 ? -27.610 56.066 47.074 1.00 47.68 7 VAL C O 1
ATOM 8288 N N . ASN C 1 8 ? -26.373 54.189 47.050 1.00 44.75 8 ASN C N 1
ATOM 8289 C CA . ASN C 1 8 ? -26.271 54.079 48.497 1.00 43.37 8 ASN C CA 1
ATOM 8290 C C . ASN C 1 8 ? -25.065 53.197 48.792 1.00 42.32 8 ASN C C 1
ATOM 8291 O O . ASN C 1 8 ? -24.647 52.403 47.948 1.00 41.86 8 ASN C O 1
ATOM 8296 N N . PRO C 1 9 ? -24.469 53.340 49.983 1.00 42.48 9 PRO C N 1
ATOM 8297 C CA . PRO C 1 9 ? -23.304 52.511 50.311 1.00 41.08 9 PRO C CA 1
ATOM 8298 C C . PRO C 1 9 ? -23.721 51.074 50.624 1.00 39.68 9 PRO C C 1
ATOM 8299 O O . PRO C 1 9 ? -24.908 50.786 50.755 1.00 39.48 9 PRO C O 1
ATOM 8303 N N . ALA C 1 10 ? -22.749 50.173 50.726 1.00 39.98 10 ALA C N 1
ATOM 8304 C CA . ALA C 1 10 ? -23.043 48.782 51.053 1.00 39.09 10 ALA C CA 1
ATOM 8305 C C . ALA C 1 10 ? -23.441 48.784 52.520 1.00 39.66 10 ALA C C 1
ATOM 8306 O O . ALA C 1 10 ? -24.365 48.089 52.922 1.00 39.50 10 ALA C O 1
ATOM 8308 N N . VAL C 1 11 ? -22.730 49.586 53.307 1.00 40.45 11 VAL C N 1
ATOM 8309 C CA . VAL C 1 11 ? -22.985 49.739 54.737 1.00 42.05 11 VAL C CA 1
ATOM 8310 C C . VAL C 1 11 ? -22.559 51.152 55.153 1.00 43.46 11 VAL C C 1
ATOM 8311 O O . VAL C 1 11 ? -21.467 51.599 54.796 1.00 42.86 11 VAL C O 1
ATOM 8315 N N . GLU C 1 12 ? -23.417 51.852 55.895 1.00 44.76 12 GLU C N 1
ATOM 8316 C CA . GLU C 1 12 ? -23.105 53.209 56.349 1.00 46.74 12 GLU C CA 1
ATOM 8317 C C . GLU C 1 12 ? -21.778 53.210 57.095 1.00 47.20 12 GLU C C 1
ATOM 8318 O O . GLU C 1 12 ? -21.573 52.419 58.019 1.00 48.13 12 GLU C O 1
ATOM 8324 N N . PRO C 1 13 ? -20.856 54.099 56.701 1.00 47.70 13 PRO C N 1
ATOM 8325 C CA . PRO C 1 13 ? -19.536 54.200 57.337 1.00 48.76 13 PRO C CA 1
ATOM 8326 C C . PRO C 1 13 ? -19.606 54.314 58.864 1.00 49.38 13 PRO C C 1
ATOM 8327 O O . PRO C 1 13 ? -18.751 53.789 59.583 1.00 48.40 13 PRO C O 1
ATOM 8331 N N . SER C 1 14 ? -20.637 54.998 59.349 1.00 50.68 14 SER C N 1
ATOM 8332 C CA . SER C 1 14 ? -20.822 55.200 60.781 1.00 51.39 14 SER C CA 1
ATOM 8333 C C . SER C 1 14 ? -21.312 53.953 61.517 1.00 51.80 14 SER C C 1
ATOM 8334 O O . SER C 1 14 ? -21.601 54.012 62.712 1.00 52.17 14 SER C O 1
ATOM 8337 N N . MET C 1 15 ? -21.395 52.825 60.818 1.00 50.65 15 MET C N 1
ATOM 8338 C CA . MET C 1 15 ? -21.871 51.595 61.445 1.00 50.08 15 MET C CA 1
ATOM 8339 C C . MET C 1 15 ? -20.931 50.406 61.297 1.00 48.68 15 MET C C 1
ATOM 8340 O O . MET C 1 15 ? -20.988 49.462 62.084 1.00 47.73 15 MET C O 1
ATOM 8345 N N . GLU C 1 16 ? -20.070 50.458 60.287 1.00 47.57 16 GLU C N 1
ATOM 8346 C CA . GLU C 1 16 ? -19.132 49.375 60.019 1.00 46.62 16 GLU C CA 1
ATOM 8347 C C . GLU C 1 16 ? -18.398 48.895 61.264 1.00 45.71 16 GLU C C 1
ATOM 8348 O O . GLU C 1 16 ? -18.431 47.710 61.583 1.00 44.77 16 GLU C O 1
ATOM 8354 N N . ASP C 1 17 ? -17.744 49.813 61.968 1.00 45.79 17 ASP C N 1
ATOM 8355 C CA . ASP C 1 17 ? -17.002 49.452 63.169 1.00 46.50 17 ASP C CA 1
ATOM 8356 C C . ASP C 1 17 ? -17.831 48.676 64.185 1.00 45.61 17 ASP C C 1
ATOM 8357 O O . ASP C 1 17 ? -17.384 47.655 64.705 1.00 44.90 17 ASP C O 1
ATOM 8362 N N . ASP C 1 18 ? -19.037 49.156 64.466 1.00 46.26 18 ASP C N 1
ATOM 8363 C CA . ASP C 1 18 ? -19.890 48.497 65.446 1.00 45.66 18 ASP C CA 1
ATOM 8364 C C . ASP C 1 18 ? -20.371 47.124 65.006 1.00 45.14 18 ASP C C 1
ATOM 8365 O O . ASP C 1 18 ? -20.421 46.188 65.814 1.00 43.97 18 ASP C O 1
ATOM 8370 N N . LEU C 1 19 ? -20.749 47.004 63.737 1.00 43.47 19 LEU C N 1
ATOM 8371 C CA . LEU C 1 19 ? -21.213 45.720 63.225 1.00 42.13 19 LEU C CA 1
ATOM 8372 C C . LEU C 1 19 ? -20.048 44.745 63.318 1.00 40.59 19 LEU C C 1
ATOM 8373 O O . LEU C 1 19 ? -20.203 43.621 63.793 1.00 41.06 19 LEU C O 1
ATOM 8378 N N . PHE C 1 20 ? -18.875 45.196 62.883 1.00 37.93 20 PHE C N 1
ATOM 8379 C CA . PHE C 1 20 ? -17.677 44.376 62.940 1.00 36.01 20 PHE C CA 1
ATOM 8380 C C . PHE C 1 20 ? -17.491 43.844 64.358 1.00 36.66 20 PHE C C 1
ATOM 8381 O O . PHE C 1 20 ? -17.334 42.641 64.569 1.00 33.69 20 PHE C O 1
ATOM 8389 N N . ALA C 1 21 ? -17.513 44.759 65.326 1.00 38.49 21 ALA C N 1
ATOM 8390 C CA . ALA C 1 21 ? -17.337 44.409 66.735 1.00 39.78 21 ALA C CA 1
ATOM 8391 C C . ALA C 1 21 ? -18.362 43.384 67.214 1.00 39.42 21 ALA C C 1
ATOM 8392 O O . ALA C 1 21 ? -17.998 42.386 67.831 1.00 39.07 21 ALA C O 1
ATOM 8394 N N . ARG C 1 22 ? -19.637 43.627 66.926 1.00 39.89 22 ARG C N 1
ATOM 8395 C CA . ARG C 1 22 ? -20.692 42.710 67.340 1.00 40.73 22 ARG C CA 1
ATOM 8396 C C . ARG C 1 22 ? -20.524 41.327 66.702 1.00 40.23 22 ARG C C 1
ATOM 8397 O O . ARG C 1 22 ? -20.658 40.301 67.378 1.00 39.47 22 ARG C O 1
ATOM 8405 N N . GLU C 1 23 ? -20.221 41.296 65.405 1.00 38.17 23 GLU C N 1
ATOM 8406 C CA . GLU C 1 23 ? -20.045 40.025 64.714 1.00 34.98 23 GLU C CA 1
ATOM 8407 C C . GLU C 1 23 ? -18.827 39.289 65.263 1.00 34.00 23 GLU C C 1
ATOM 8408 O O . GLU C 1 23 ? -18.865 38.073 65.457 1.00 34.15 23 GLU C O 1
ATOM 8414 N N . VAL C 1 24 ? -17.752 40.026 65.522 1.00 32.80 24 VAL C N 1
ATOM 8415 C CA . VAL C 1 24 ? -16.549 39.420 66.076 1.00 33.85 24 VAL C CA 1
ATOM 8416 C C . VAL C 1 24 ? -16.880 38.800 67.438 1.00 35.56 24 VAL C C 1
ATOM 8417 O O . VAL C 1 24 ? -16.308 37.770 67.822 1.00 35.15 24 VAL C O 1
ATOM 8421 N N . ALA C 1 25 ? -17.816 39.415 68.159 1.00 35.82 25 ALA C N 1
ATOM 8422 C CA . ALA C 1 25 ? -18.214 38.905 69.468 1.00 36.21 25 ALA C CA 1
ATOM 8423 C C . ALA C 1 25 ? -18.949 37.586 69.292 1.00 37.42 25 ALA C C 1
ATOM 8424 O O . ALA C 1 25 ? -18.683 36.613 70.008 1.00 37.63 25 ALA C O 1
ATOM 8426 N N . GLU C 1 26 ? -19.877 37.552 68.338 1.00 35.83 26 GLU C N 1
ATOM 8427 C CA . GLU C 1 26 ? -20.636 36.335 68.080 1.00 36.58 26 GLU C CA 1
ATOM 8428 C C . GLU C 1 26 ? -19.701 35.168 67.727 1.00 35.26 26 GLU C C 1
ATOM 8429 O O . GLU C 1 26 ? -19.911 34.043 68.175 1.00 35.29 26 GLU C O 1
ATOM 8435 N N . VAL C 1 27 ? -18.669 35.437 66.929 1.00 34.70 27 VAL C N 1
ATOM 8436 C CA . VAL C 1 27 ? -17.728 34.395 66.536 1.00 33.82 27 VAL C CA 1
ATOM 8437 C C . VAL C 1 27 ? -16.948 33.843 67.726 1.00 34.61 27 VAL C C 1
ATOM 8438 O O . VAL C 1 27 ? -16.733 32.635 67.823 1.00 34.36 27 VAL C O 1
ATOM 8442 N N . LYS C 1 28 ? -16.510 34.720 68.624 1.00 35.65 28 LYS C N 1
ATOM 8443 C CA . LYS C 1 28 ? -15.770 34.268 69.801 1.00 37.51 28 LYS C CA 1
ATOM 8444 C C . LYS C 1 28 ? -16.687 33.416 70.676 1.00 37.29 28 LYS C C 1
ATOM 8445 O O . LYS C 1 28 ? -16.273 32.394 71.227 1.00 37.14 28 LYS C O 1
ATOM 8451 N N . GLN C 1 29 ? -17.942 33.837 70.782 1.00 37.25 29 GLN C N 1
ATOM 8452 C CA . GLN C 1 29 ? -18.928 33.107 71.562 1.00 37.02 29 GLN C CA 1
ATOM 8453 C C . GLN C 1 29 ? -19.106 31.729 70.931 1.00 36.95 29 GLN C C 1
ATOM 8454 O O . GLN C 1 29 ? -19.097 30.702 71.620 1.00 36.46 29 GLN C O 1
ATOM 8460 N N . TRP C 1 30 ? -19.263 31.719 69.610 1.00 34.52 30 TRP C N 1
ATOM 8461 C CA . TRP C 1 30 ? -19.430 30.481 68.859 1.00 31.87 30 TRP C CA 1
ATOM 8462 C C . TRP C 1 30 ? -18.271 29.521 69.094 1.00 29.92 30 TRP C C 1
ATOM 8463 O O . TRP C 1 30 ? -18.479 28.348 69.384 1.00 31.02 30 TRP C O 1
ATOM 8474 N N . TRP C 1 31 ? -17.048 30.025 68.976 1.00 30.04 31 TRP C N 1
ATOM 8475 C CA . TRP C 1 31 ? -15.869 29.195 69.165 1.00 30.84 31 TRP C CA 1
ATOM 8476 C C . TRP C 1 31 ? -15.720 28.625 70.580 1.00 32.72 31 TRP C C 1
ATOM 8477 O O . TRP C 1 31 ? -15.012 27.633 70.776 1.00 32.14 31 TRP C O 1
ATOM 8488 N N . SER C 1 32 ? -16.389 29.234 71.560 1.00 32.44 32 SER C N 1
ATOM 8489 C CA . SER C 1 32 ? -16.295 28.745 72.939 1.00 33.79 32 SER C CA 1
ATOM 8490 C C . SER C 1 32 ? -17.211 27.540 73.177 1.00 34.59 32 SER C C 1
ATOM 8491 O O . SER C 1 32 ? -17.156 26.907 74.229 1.00 36.04 32 SER C O 1
ATOM 8494 N N . ASP C 1 33 ? -18.053 27.223 72.200 1.00 34.39 33 ASP C N 1
ATOM 8495 C CA . ASP C 1 33 ? -18.959 26.083 72.316 1.00 35.27 33 ASP C CA 1
ATOM 8496 C C . ASP C 1 33 ? -18.147 24.788 72.467 1.00 35.79 33 ASP C C 1
ATOM 8497 O O . ASP C 1 33 ? -17.044 24.677 71.928 1.00 36.56 33 ASP C O 1
ATOM 8502 N N . PRO C 1 34 ? -18.673 23.792 73.210 1.00 34.98 34 PRO C N 1
ATOM 8503 C CA . PRO C 1 34 ? -17.932 22.532 73.385 1.00 34.17 34 PRO C CA 1
ATOM 8504 C C . PRO C 1 34 ? -17.547 21.814 72.088 1.00 33.78 34 PRO C C 1
ATOM 8505 O O . PRO C 1 34 ? -16.589 21.035 72.063 1.00 31.53 34 PRO C O 1
ATOM 8509 N N . ARG C 1 35 ? -18.290 22.071 71.015 1.00 32.75 35 ARG C N 1
ATOM 8510 C CA . ARG C 1 35 ? -17.979 21.457 69.728 1.00 32.31 35 ARG C CA 1
ATOM 8511 C C . ARG C 1 35 ? -16.519 21.712 69.346 1.00 30.45 35 ARG C C 1
ATOM 8512 O O . ARG C 1 35 ? -15.871 20.874 68.713 1.00 29.97 35 ARG C O 1
ATOM 8520 N N . TRP C 1 36 ? -16.002 22.867 69.747 1.00 30.07 36 TRP C N 1
ATOM 8521 C CA . TRP C 1 36 ? -14.638 23.246 69.403 1.00 31.16 36 TRP C CA 1
ATOM 8522 C C . TRP C 1 36 ? -13.564 23.061 70.467 1.00 31.92 36 TRP C C 1
ATOM 8523 O O . TRP C 1 36 ? -12.450 23.551 70.290 1.00 31.89 36 TRP C O 1
ATOM 8534 N N . ARG C 1 37 ? -13.870 22.345 71.548 1.00 33.13 37 ARG C N 1
ATOM 8535 C CA . ARG C 1 37 ? -12.896 22.156 72.633 1.00 34.38 37 ARG C CA 1
ATOM 8536 C C . ARG C 1 37 ? -11.581 21.466 72.261 1.00 35.70 37 ARG C C 1
ATOM 8537 O O . ARG C 1 37 ? -10.557 21.679 72.915 1.00 35.29 37 ARG C O 1
ATOM 8545 N N . TYR C 1 38 ? -11.596 20.643 71.219 1.00 36.00 38 TYR C N 1
ATOM 8546 C CA . TYR C 1 38 ? -10.381 19.948 70.792 1.00 36.19 38 TYR C CA 1
ATOM 8547 C C . TYR C 1 38 ? -9.722 20.648 69.611 1.00 36.13 38 TYR C C 1
ATOM 8548 O O . TYR C 1 38 ? -8.717 20.168 69.092 1.00 35.76 38 TYR C O 1
ATOM 8557 N N . THR C 1 39 ? -10.271 21.794 69.214 1.00 35.72 39 THR C N 1
ATOM 8558 C CA . THR C 1 39 ? -9.808 22.513 68.028 1.00 32.31 39 THR C CA 1
ATOM 8559 C C . THR C 1 39 ? -8.871 23.706 68.131 1.00 32.27 39 THR C C 1
ATOM 8560 O O . THR C 1 39 ? -9.210 24.726 68.723 1.00 33.45 39 THR C O 1
ATOM 8564 N N . LYS C 1 40 ? -7.701 23.585 67.512 1.00 30.82 40 LYS C N 1
ATOM 8565 C CA . LYS C 1 40 ? -6.744 24.682 67.493 1.00 30.64 40 LYS C CA 1
ATOM 8566 C C . LYS C 1 40 ? -6.995 25.516 66.237 1.00 31.93 40 LYS C C 1
ATOM 8567 O O . LYS C 1 40 ? -7.098 24.974 65.135 1.00 28.62 40 LYS C O 1
ATOM 8573 N N . ARG C 1 41 ? -7.108 26.829 66.415 1.00 32.71 41 ARG C N 1
ATOM 8574 C CA . ARG C 1 41 ? -7.343 27.755 65.311 1.00 35.13 41 ARG C CA 1
ATOM 8575 C C . ARG C 1 41 ? -6.209 28.785 65.291 1.00 36.28 41 ARG C C 1
ATOM 8576 O O . ARG C 1 41 ? -6.172 29.695 66.121 1.00 36.27 41 ARG C O 1
ATOM 8584 N N . PRO C 1 42 ? -5.266 28.648 64.342 1.00 35.81 42 PRO C N 1
ATOM 8585 C CA . PRO C 1 42 ? -4.129 29.563 64.219 1.00 34.93 42 PRO C CA 1
ATOM 8586 C C . PRO C 1 42 ? -4.470 30.909 63.593 1.00 35.55 42 PRO C C 1
ATOM 8587 O O . PRO C 1 42 ? -3.666 31.492 62.862 1.00 36.23 42 PRO C O 1
ATOM 8591 N N . PHE C 1 43 ? -5.670 31.396 63.864 1.00 34.48 43 PHE C N 1
ATOM 8592 C CA . PHE C 1 43 ? -6.082 32.690 63.347 1.00 35.36 43 PHE C CA 1
ATOM 8593 C C . PHE C 1 43 ? -7.068 33.278 64.334 1.00 36.01 43 PHE C C 1
ATOM 8594 O O . PHE C 1 43 ? -7.570 32.564 65.200 1.00 34.98 43 PHE C O 1
ATOM 8602 N N . THR C 1 44 ? -7.341 34.574 64.217 1.00 36.84 44 THR C N 1
ATOM 8603 C CA . THR C 1 44 ? -8.259 35.226 65.146 1.00 37.02 44 THR C CA 1
ATOM 8604 C C . THR C 1 44 ? -9.660 35.407 64.584 1.00 37.78 44 THR C C 1
ATOM 8605 O O . THR C 1 44 ? -9.872 35.330 63.370 1.00 37.37 44 THR C O 1
ATOM 8609 N N . ALA C 1 45 ? -10.614 35.653 65.480 1.00 35.72 45 ALA C N 1
ATOM 8610 C CA . ALA C 1 45 ? -11.995 35.866 65.085 1.00 35.67 45 ALA C CA 1
ATOM 8611 C C . ALA C 1 45 ? -12.072 37.144 64.257 1.00 36.62 45 ALA C C 1
ATOM 8612 O O . ALA C 1 45 ? -12.883 37.247 63.336 1.00 37.75 45 ALA C O 1
ATOM 8614 N N . GLU C 1 46 ? -11.219 38.113 64.588 1.00 35.78 46 GLU C N 1
ATOM 8615 C CA . GLU C 1 46 ? -11.190 39.378 63.868 1.00 36.05 46 GLU C CA 1
ATOM 8616 C C . GLU C 1 46 ? -10.723 39.162 62.430 1.00 35.80 46 GLU C C 1
ATOM 8617 O O . GLU C 1 46 ? -11.156 39.864 61.514 1.00 36.12 46 GLU C O 1
ATOM 8623 N N . GLN C 1 47 ? -9.835 38.193 62.244 1.00 35.01 47 GLN C N 1
ATOM 8624 C CA . GLN C 1 47 ? -9.311 37.869 60.922 1.00 34.90 47 GLN C CA 1
ATOM 8625 C C . GLN C 1 47 ? -10.396 37.231 60.063 1.00 34.29 47 GLN C C 1
ATOM 8626 O O . GLN C 1 47 ? -10.519 37.533 58.882 1.00 35.10 47 GLN C O 1
ATOM 8632 N N . ILE C 1 48 ? -11.177 36.343 60.665 1.00 34.06 48 ILE C N 1
ATOM 8633 C CA . ILE C 1 48 ? -12.256 35.656 59.960 1.00 34.33 48 ILE C CA 1
ATOM 8634 C C . ILE C 1 48 ? -13.378 36.608 59.542 1.00 34.83 48 ILE C C 1
ATOM 8635 O O . ILE C 1 48 ? -13.778 36.651 58.373 1.00 33.73 48 ILE C O 1
ATOM 8640 N N . VAL C 1 49 ? -13.880 37.375 60.502 1.00 33.95 49 VAL C N 1
ATOM 8641 C CA . VAL C 1 49 ? -14.961 38.303 60.227 1.00 34.06 49 VAL C CA 1
ATOM 8642 C C . VAL C 1 49 ? -14.577 39.324 59.163 1.00 34.19 49 VAL C C 1
ATOM 8643 O O . VAL C 1 49 ? -15.426 39.775 58.396 1.00 33.84 49 VAL C O 1
ATOM 8647 N N . SER C 1 50 ? -13.300 39.690 59.115 1.00 35.64 50 SER C N 1
ATOM 8648 C CA . SER C 1 50 ? -12.847 40.663 58.128 1.00 36.34 50 SER C CA 1
ATOM 8649 C C . SER C 1 50 ? -12.793 40.076 56.711 1.00 36.42 50 SER C C 1
ATOM 8650 O O . SER C 1 50 ? -12.456 40.776 55.754 1.00 34.93 50 SER C O 1
ATOM 8653 N N . LYS C 1 51 ? -13.128 38.794 56.577 1.00 35.61 51 LYS C N 1
ATOM 8654 C CA . LYS C 1 51 ? -13.122 38.145 55.264 1.00 36.02 51 LYS C CA 1
ATOM 8655 C C . LYS C 1 51 ? -14.555 37.883 54.796 1.00 35.31 51 LYS C C 1
ATOM 8656 O O . LYS C 1 51 ? -14.788 37.508 53.644 1.00 37.23 51 LYS C O 1
ATOM 8662 N N . ARG C 1 52 ? -15.511 38.088 55.696 1.00 33.91 52 ARG C N 1
ATOM 8663 C CA . ARG C 1 52 ? -16.912 37.856 55.383 1.00 32.73 52 ARG C CA 1
ATOM 8664 C C . ARG C 1 52 ? -17.502 39.031 54.651 1.00 33.28 52 ARG C C 1
ATOM 8665 O O . ARG C 1 52 ? -16.935 40.123 54.651 1.00 33.21 52 ARG C O 1
ATOM 8673 N N . GLY C 1 53 ? -18.657 38.784 54.038 1.00 33.31 53 GLY C N 1
ATOM 8674 C CA . GLY C 1 53 ? -19.375 39.815 53.322 1.00 32.51 53 GLY C CA 1
ATOM 8675 C C . GLY C 1 53 ? -20.400 40.397 54.274 1.00 33.90 53 GLY C C 1
ATOM 8676 O O . GLY C 1 53 ? -20.369 40.120 55.482 1.00 31.29 53 GLY C O 1
ATOM 8677 N N . ASN C 1 54 ? -21.314 41.199 53.748 1.00 31.54 54 ASN C N 1
ATOM 8678 C CA . ASN C 1 54 ? -22.334 41.806 54.585 1.00 32.89 54 ASN C CA 1
ATOM 8679 C C . ASN C 1 54 ? -23.624 40.997 54.640 1.00 33.12 54 ASN C C 1
ATOM 8680 O O . ASN C 1 54 ? -24.553 41.362 55.352 1.00 33.81 54 ASN C O 1
ATOM 8685 N N . LEU C 1 55 ? -23.690 39.901 53.893 1.00 32.94 55 LEU C N 1
ATOM 8686 C CA . LEU C 1 55 ? -24.901 39.089 53.895 1.00 32.07 55 LEU C CA 1
ATOM 8687 C C . LEU C 1 55 ? -24.629 37.713 54.478 1.00 33.06 55 LEU C C 1
ATOM 8688 O O . LEU C 1 55 ? -23.861 36.932 53.920 1.00 31.78 55 LEU C O 1
ATOM 8693 N N . LYS C 1 56 ? -25.255 37.423 55.612 1.00 33.78 56 LYS C N 1
ATOM 8694 C CA . LYS C 1 56 ? -25.078 36.136 56.258 1.00 35.41 56 LYS C CA 1
ATOM 8695 C C . LYS C 1 56 ? -25.905 35.068 55.554 1.00 34.86 56 LYS C C 1
ATOM 8696 O O . LYS C 1 56 ? -27.052 35.305 55.164 1.00 33.03 56 LYS C O 1
ATOM 8702 N N . ILE C 1 57 ? -25.312 33.891 55.393 1.00 32.63 57 ILE C N 1
ATOM 8703 C CA . ILE C 1 57 ? -25.986 32.782 54.749 1.00 33.85 57 ILE C CA 1
ATOM 8704 C C . ILE C 1 57 ? -26.020 31.562 55.675 1.00 34.41 57 ILE C C 1
ATOM 8705 O O . ILE C 1 57 ? -25.032 31.246 56.340 1.00 34.65 57 ILE C O 1
ATOM 8710 N N . GLU C 1 58 ? -27.173 30.902 55.728 1.00 33.87 58 GLU C N 1
ATOM 8711 C CA . GLU C 1 58 ? -27.358 29.706 56.545 1.00 34.41 58 GLU C CA 1
ATOM 8712 C C . GLU C 1 58 ? -27.318 28.506 55.610 1.00 33.88 58 GLU C C 1
ATOM 8713 O O . GLU C 1 58 ? -27.875 28.565 54.516 1.00 32.77 58 GLU C O 1
ATOM 8719 N N . TYR C 1 59 ? -26.676 27.419 56.033 1.00 31.25 59 TYR C N 1
ATOM 8720 C CA . TYR C 1 59 ? -26.579 26.229 55.188 1.00 30.65 59 TYR C CA 1
ATOM 8721 C C . TYR C 1 59 ? -27.103 24.982 55.879 1.00 31.51 59 TYR C C 1
ATOM 8722 O O . TYR C 1 59 ? -26.750 24.707 57.028 1.00 32.55 59 TYR C O 1
ATOM 8731 N N . PRO C 1 60 ? -27.972 24.217 55.196 1.00 30.25 60 PRO C N 1
ATOM 8732 C CA . PRO C 1 60 ? -28.489 22.998 55.823 1.00 30.05 60 PRO C CA 1
ATOM 8733 C C . PRO C 1 60 ? -27.315 22.059 56.141 1.00 30.22 60 PRO C C 1
ATOM 8734 O O . PRO C 1 60 ? -27.421 21.149 56.964 1.00 29.38 60 PRO C O 1
ATOM 8738 N N . SER C 1 61 ? -26.187 22.314 55.485 1.00 29.49 61 SER C N 1
ATOM 8739 C CA . SER C 1 61 ? -24.963 21.551 55.704 1.00 29.63 61 SER C CA 1
ATOM 8740 C C . SER C 1 61 ? -24.618 21.616 57.190 1.00 29.44 61 SER C C 1
ATOM 8741 O O . SER C 1 61 ? -24.179 20.633 57.787 1.00 31.65 61 SER C O 1
ATOM 8744 N N . ASN C 1 62 ? -24.823 22.791 57.773 1.00 28.19 62 ASN C N 1
ATOM 8745 C CA . ASN C 1 62 ? -24.518 23.026 59.181 1.00 28.50 62 ASN C CA 1
ATOM 8746 C C . ASN C 1 62 ? -25.352 22.142 60.108 1.00 26.90 62 ASN C C 1
ATOM 8747 O O . ASN C 1 62 ? -24.814 21.489 61.003 1.00 26.33 62 ASN C O 1
ATOM 8752 N N . ALA C 1 63 ? -26.663 22.113 59.886 1.00 25.89 63 ALA C N 1
ATOM 8753 C CA . ALA C 1 63 ? -27.546 21.298 60.710 1.00 27.18 63 ALA C CA 1
ATOM 8754 C C . ALA C 1 63 ? -27.085 19.845 60.674 1.00 27.64 63 ALA C C 1
ATOM 8755 O O . ALA C 1 63 ? -27.039 19.178 61.712 1.00 27.21 63 ALA C O 1
ATOM 8757 N N . GLN C 1 64 ? -26.739 19.364 59.480 1.00 26.02 64 GLN C N 1
ATOM 8758 C CA . GLN C 1 64 ? -26.268 17.993 59.298 1.00 27.56 64 GLN C CA 1
ATOM 8759 C C . GLN C 1 64 ? -24.940 17.802 60.010 1.00 28.47 64 GLN C C 1
ATOM 8760 O O . GLN C 1 64 ? -24.670 16.744 60.576 1.00 30.15 64 GLN C O 1
ATOM 8766 N N . SER C 1 65 ? -24.110 18.837 59.956 1.00 27.47 65 SER C N 1
ATOM 8767 C CA . SER C 1 65 ? -22.803 18.828 60.595 1.00 30.54 65 SER C CA 1
ATOM 8768 C C . SER C 1 65 ? -23.006 18.605 62.105 1.00 30.78 65 SER C C 1
ATOM 8769 O O . SER C 1 65 ? -22.326 17.789 62.727 1.00 31.94 65 SER C O 1
ATOM 8772 N N . LYS C 1 66 ? -23.960 19.341 62.668 1.00 30.99 66 LYS C N 1
ATOM 8773 C CA . LYS C 1 66 ? -24.300 19.257 64.083 1.00 32.24 66 LYS C CA 1
ATOM 8774 C C . LYS C 1 66 ? -24.819 17.861 64.418 1.00 32.10 66 LYS C C 1
ATOM 8775 O O . LYS C 1 66 ? -24.442 17.270 65.431 1.00 30.54 66 LYS C O 1
ATOM 8781 N N . LYS C 1 67 ? -25.683 17.338 63.555 1.00 30.81 67 LYS C N 1
ATOM 8782 C CA . LYS C 1 67 ? -26.245 16.016 63.747 1.00 30.05 67 LYS C CA 1
ATOM 8783 C C . LYS C 1 67 ? -25.129 14.984 63.752 1.00 31.03 67 LYS C C 1
ATOM 8784 O O . LYS C 1 67 ? -25.048 14.154 64.655 1.00 31.11 67 LYS C O 1
ATOM 8790 N N . LEU C 1 68 ? -24.257 15.044 62.750 1.00 31.08 68 LEU C N 1
ATOM 8791 C CA . LEU C 1 68 ? -23.148 14.099 62.666 1.00 30.00 68 LEU C CA 1
ATOM 8792 C C . LEU C 1 68 ? -22.270 14.186 63.911 1.00 29.57 68 LEU C C 1
ATOM 8793 O O . LEU C 1 68 ? -21.853 13.170 64.454 1.00 28.36 68 LEU C O 1
ATOM 8798 N N . TRP C 1 69 ? -21.975 15.401 64.349 1.00 29.34 69 TRP C N 1
ATOM 8799 C CA . TRP C 1 69 ? -21.142 15.575 65.524 1.00 30.27 69 TRP C CA 1
ATOM 8800 C C . TRP C 1 69 ? -21.777 14.907 66.746 1.00 31.60 69 TRP C C 1
ATOM 8801 O O . TRP C 1 69 ? -21.091 14.231 67.509 1.00 34.04 69 TRP C O 1
ATOM 8812 N N . LYS C 1 70 ? -23.084 15.084 66.923 1.00 31.90 70 LYS C N 1
ATOM 8813 C CA . LYS C 1 70 ? -23.783 14.484 68.058 1.00 32.94 70 LYS C CA 1
ATOM 8814 C C . LYS C 1 70 ? -23.654 12.962 68.012 1.00 33.96 70 LYS C C 1
ATOM 8815 O O . LYS C 1 70 ? -23.430 12.306 69.038 1.00 30.66 70 LYS C O 1
ATOM 8821 N N . ILE C 1 71 ? -23.801 12.407 66.811 1.00 33.04 71 ILE C N 1
ATOM 8822 C CA . ILE C 1 71 ? -23.686 10.970 66.620 1.00 33.38 71 ILE C CA 1
ATOM 8823 C C . ILE C 1 71 ? -22.289 10.489 67.007 1.00 32.78 71 ILE C C 1
ATOM 8824 O O . ILE C 1 71 ? -22.123 9.705 67.948 1.00 30.57 71 ILE C O 1
ATOM 8829 N N . LEU C 1 72 ? -21.282 10.982 66.293 1.00 31.22 72 LEU C N 1
ATOM 8830 C CA . LEU C 1 72 ? -19.909 10.575 66.551 1.00 30.75 72 LEU C CA 1
ATOM 8831 C C . LEU C 1 72 ? -19.454 10.778 67.995 1.00 31.34 72 LEU C C 1
ATOM 8832 O O . LEU C 1 72 ? -18.679 9.974 68.514 1.00 31.11 72 LEU C O 1
ATOM 8837 N N . GLU C 1 73 ? -19.917 11.848 68.637 1.00 30.81 73 GLU C N 1
ATOM 8838 C CA . GLU C 1 73 ? -19.562 12.104 70.032 1.00 31.71 73 GLU C CA 1
ATOM 8839 C C . GLU C 1 73 ? -20.072 10.932 70.871 1.00 31.68 73 GLU C C 1
ATOM 8840 O O . GLU C 1 73 ? -19.345 10.382 71.694 1.00 31.71 73 GLU C O 1
ATOM 8846 N N . GLY C 1 74 ? -21.326 10.550 70.650 1.00 33.74 74 GLY C N 1
ATOM 8847 C CA . GLY C 1 74 ? -21.891 9.428 71.380 1.00 33.42 74 GLY C CA 1
ATOM 8848 C C . GLY C 1 74 ? -21.100 8.157 71.118 1.00 34.70 74 GLY C C 1
ATOM 8849 O O . GLY C 1 74 ? -20.653 7.482 72.054 1.00 33.48 74 GLY C O 1
ATOM 8850 N N . ARG C 1 75 ? -20.918 7.826 69.842 1.00 33.67 75 ARG C N 1
ATOM 8851 C CA . ARG C 1 75 ? -20.169 6.627 69.460 1.00 34.29 75 ARG C CA 1
ATOM 8852 C C . ARG C 1 75 ? -18.798 6.516 70.150 1.00 34.98 75 ARG C C 1
ATOM 8853 O O . ARG C 1 75 ? -18.498 5.506 70.784 1.00 38.35 75 ARG C O 1
ATOM 8861 N N . PHE C 1 76 ? -17.964 7.544 70.010 1.00 34.55 76 PHE C N 1
ATOM 8862 C CA . PHE C 1 76 ? -16.632 7.533 70.610 1.00 32.66 76 PHE C CA 1
ATOM 8863 C C . PHE C 1 76 ? -16.687 7.338 72.129 1.00 35.20 76 PHE C C 1
ATOM 8864 O O . PHE C 1 76 ? -15.979 6.499 72.675 1.00 36.76 76 PHE C O 1
ATOM 8872 N N . GLN C 1 77 ? -17.523 8.124 72.802 1.00 35.47 77 GLN C N 1
ATOM 8873 C CA . GLN C 1 77 ? -17.673 8.032 74.250 1.00 36.57 77 GLN C CA 1
ATOM 8874 C C . GLN C 1 77 ? -18.030 6.615 74.703 1.00 36.16 77 GLN C C 1
ATOM 8875 O O . GLN C 1 77 ? -17.490 6.121 75.689 1.00 36.05 77 GLN C O 1
ATOM 8881 N N . LYS C 1 78 ? -18.923 5.953 73.973 1.00 35.72 78 LYS C N 1
ATOM 8882 C CA . LYS C 1 78 ? -19.335 4.589 74.317 1.00 36.93 78 LYS C CA 1
ATOM 8883 C C . LYS C 1 78 ? -18.484 3.537 73.614 1.00 36.49 78 LYS C C 1
ATOM 8884 O O . LYS C 1 78 ? -18.753 2.340 73.711 1.00 35.97 78 LYS C O 1
ATOM 8890 N N . ARG C 1 79 ? -17.450 3.995 72.920 1.00 36.91 79 ARG C N 1
ATOM 8891 C CA . ARG C 1 79 ? -16.571 3.122 72.160 1.00 36.15 79 ARG C CA 1
ATOM 8892 C C . ARG C 1 79 ? -17.364 2.221 71.220 1.00 35.68 79 ARG C C 1
ATOM 8893 O O . ARG C 1 79 ? -17.142 1.010 71.150 1.00 34.70 79 ARG C O 1
ATOM 8901 N N . ASP C 1 80 ? -18.312 2.834 70.518 1.00 36.02 80 ASP C N 1
ATOM 8902 C CA . ASP C 1 80 ? -19.127 2.143 69.526 1.00 35.95 80 ASP C CA 1
ATOM 8903 C C . ASP C 1 80 ? -18.720 2.766 68.204 1.00 34.92 80 ASP C C 1
ATOM 8904 O O . ASP C 1 80 ? -17.783 3.555 68.146 1.00 33.06 80 ASP C O 1
ATOM 8909 N N . ALA C 1 81 ? -19.452 2.443 67.148 1.00 34.14 81 ALA C N 1
ATOM 8910 C CA . ALA C 1 81 ? -19.144 3.008 65.852 1.00 34.37 81 ALA C CA 1
ATOM 8911 C C . ALA C 1 81 ? -20.331 3.101 64.916 1.00 33.39 81 ALA C C 1
ATOM 8912 O O . ALA C 1 81 ? -21.241 2.266 64.930 1.00 33.38 81 ALA C O 1
ATOM 8914 N N . SER C 1 82 ? -20.328 4.159 64.121 1.00 32.83 82 SER C N 1
ATOM 8915 C CA . SER C 1 82 ? -21.336 4.329 63.100 1.00 32.31 82 SER C CA 1
ATOM 8916 C C . SER C 1 82 ? -20.534 3.835 61.911 1.00 32.05 82 SER C C 1
ATOM 8917 O O . SER C 1 82 ? -19.342 4.138 61.810 1.00 33.26 82 SER C O 1
ATOM 8920 N N . TYR C 1 83 ? -21.149 3.032 61.051 1.00 31.28 83 TYR C N 1
ATOM 8921 C CA . TYR C 1 83 ? -20.459 2.538 59.872 1.00 30.14 83 TYR C CA 1
ATOM 8922 C C . TYR C 1 83 ? -21.379 2.611 58.672 1.00 28.40 83 TYR C C 1
ATOM 8923 O O . TYR C 1 83 ? -22.587 2.433 58.786 1.00 28.11 83 TYR C O 1
ATOM 8932 N N . THR C 1 84 ? -20.802 2.885 57.514 1.00 27.10 84 THR C N 1
ATOM 8933 C CA . THR C 1 84 ? -21.597 3.014 56.307 1.00 27.24 84 THR C CA 1
ATOM 8934 C C . THR C 1 84 ? -20.788 2.542 55.115 1.00 26.72 84 THR C C 1
ATOM 8935 O O . THR C 1 84 ? -19.860 1.749 55.260 1.00 27.22 84 THR C O 1
ATOM 8939 N N . TYR C 1 85 ? -21.141 3.008 53.927 1.00 27.33 85 TYR C N 1
ATOM 8940 C CA . TYR C 1 85 ? -20.389 2.614 52.751 1.00 28.41 85 TYR C CA 1
ATOM 8941 C C . TYR C 1 85 ? -20.608 3.598 51.613 1.00 28.11 85 TYR C C 1
ATOM 8942 O O . TYR C 1 85 ? -21.529 4.414 51.669 1.00 27.53 85 TYR C O 1
ATOM 8951 N N . GLY C 1 86 ? -19.737 3.541 50.608 1.00 27.54 86 GLY C N 1
ATOM 8952 C CA . GLY C 1 86 ? -19.834 4.448 49.473 1.00 27.47 86 GLY C CA 1
ATOM 8953 C C . GLY C 1 86 ? -21.123 4.311 48.692 1.00 27.18 86 GLY C C 1
ATOM 8954 O O . GLY C 1 86 ? -21.383 3.252 48.118 1.00 27.35 86 GLY C O 1
ATOM 8955 N N . CYS C 1 87 ? -21.922 5.381 48.671 1.00 26.21 87 CYS C N 1
ATOM 8956 C CA . CYS C 1 87 ? -23.203 5.401 47.962 1.00 26.17 87 CYS C CA 1
ATOM 8957 C C . CYS C 1 87 ? -23.048 5.989 46.549 1.00 27.81 87 CYS C C 1
ATOM 8958 O O . CYS C 1 87 ? -22.392 7.023 46.378 1.00 28.02 87 CYS C O 1
ATOM 8961 N N . LEU C 1 88 ? -23.662 5.338 45.554 1.00 26.35 88 LEU C N 1
ATOM 8962 C CA . LEU C 1 88 ? -23.568 5.772 44.156 1.00 27.96 88 LEU C CA 1
ATOM 8963 C C . LEU C 1 88 ? -24.591 6.800 43.689 1.00 27.27 88 LEU C C 1
ATOM 8964 O O . LEU C 1 88 ? -24.236 7.769 43.020 1.00 29.44 88 LEU C O 1
ATOM 8969 N N . GLU C 1 89 ? -25.859 6.584 44.016 1.00 26.79 89 GLU C N 1
ATOM 8970 C CA . GLU C 1 89 ? -26.906 7.496 43.568 1.00 28.61 89 GLU C CA 1
ATOM 8971 C C . GLU C 1 89 ? -28.141 7.502 44.472 1.00 28.78 89 GLU C C 1
ATOM 8972 O O . GLU C 1 89 ? -28.200 6.758 45.450 1.00 29.93 89 GLU C O 1
ATOM 8978 N N . PRO C 1 90 ? -29.144 8.344 44.158 1.00 29.97 90 PRO C N 1
ATOM 8979 C CA . PRO C 1 90 ? -30.373 8.449 44.956 1.00 30.25 90 PRO C CA 1
ATOM 8980 C C . PRO C 1 90 ? -31.119 7.176 45.361 1.00 30.64 90 PRO C C 1
ATOM 8981 O O . PRO C 1 90 ? -31.566 7.059 46.507 1.00 29.69 90 PRO C O 1
ATOM 8985 N N . THR C 1 91 ? -31.266 6.234 44.435 1.00 28.63 91 THR C N 1
ATOM 8986 C CA . THR C 1 91 ? -31.985 5.003 44.735 1.00 28.01 91 THR C CA 1
ATOM 8987 C C . THR C 1 91 ? -31.336 4.297 45.919 1.00 28.61 91 THR C C 1
ATOM 8988 O O . THR C 1 91 ? -32.000 3.932 46.887 1.00 28.06 91 THR C O 1
ATOM 8992 N N . MET C 1 92 ? -30.024 4.123 45.829 1.00 28.93 92 MET C N 1
ATOM 8993 C CA . MET C 1 92 ? -29.256 3.457 46.862 1.00 27.15 92 MET C CA 1
ATOM 8994 C C . MET C 1 92 ? -29.340 4.195 48.201 1.00 28.73 92 MET C C 1
ATOM 8995 O O . MET C 1 92 ? -29.484 3.575 49.259 1.00 27.26 92 MET C O 1
ATOM 9000 N N . VAL C 1 93 ? -29.270 5.521 48.154 1.00 29.87 93 VAL C N 1
ATOM 9001 C CA . VAL C 1 93 ? -29.314 6.306 49.380 1.00 28.69 93 VAL C CA 1
ATOM 9002 C C . VAL C 1 93 ? -30.630 6.187 50.154 1.00 29.68 93 VAL C C 1
ATOM 9003 O O . VAL C 1 93 ? -30.626 6.270 51.387 1.00 29.95 93 VAL C O 1
ATOM 9007 N N . THR C 1 94 ? -31.748 5.992 49.452 1.00 28.26 94 THR C N 1
ATOM 9008 C CA . THR C 1 94 ? -33.039 5.868 50.135 1.00 28.80 94 THR C CA 1
ATOM 9009 C C . THR C 1 94 ? -33.185 4.515 50.830 1.00 30.10 94 THR C C 1
ATOM 9010 O O . THR C 1 94 ? -33.979 4.382 51.754 1.00 31.84 94 THR C O 1
ATOM 9014 N N . GLN C 1 95 ? -32.441 3.510 50.370 1.00 29.48 95 GLN C N 1
ATOM 9015 C CA . GLN C 1 95 ? -32.498 2.185 50.989 1.00 30.71 95 GLN C CA 1
ATOM 9016 C C . GLN C 1 95 ? -31.531 2.145 52.171 1.00 29.64 95 GLN C C 1
ATOM 9017 O O . GLN C 1 95 ? -31.871 1.645 53.241 1.00 29.25 95 GLN C O 1
ATOM 9023 N N . MET C 1 96 ? -30.337 2.698 51.971 1.00 29.28 96 MET C N 1
ATOM 9024 C CA . MET C 1 96 ? -29.325 2.762 53.018 1.00 28.92 96 MET C CA 1
ATOM 9025 C C . MET C 1 96 ? -29.857 3.518 54.240 1.00 29.08 96 MET C C 1
ATOM 9026 O O . MET C 1 96 ? -29.489 3.228 55.382 1.00 30.02 96 MET C O 1
ATOM 9031 N N . ALA C 1 97 ? -30.724 4.491 53.991 1.00 27.71 97 ALA C N 1
ATOM 9032 C CA . ALA C 1 97 ? -31.274 5.323 55.051 1.00 28.23 97 ALA C CA 1
ATOM 9033 C C . ALA C 1 97 ? -32.034 4.552 56.137 1.00 30.67 97 ALA C C 1
ATOM 9034 O O . ALA C 1 97 ? -32.129 5.010 57.280 1.00 32.74 97 ALA C O 1
ATOM 9036 N N . LYS C 1 98 ? -32.552 3.378 55.792 1.00 31.58 98 LYS C N 1
ATOM 9037 C CA . LYS C 1 98 ? -33.307 2.567 56.745 1.00 33.06 98 LYS C CA 1
ATOM 9038 C C . LYS C 1 98 ? -32.445 1.913 57.825 1.00 32.98 98 LYS C C 1
ATOM 9039 O O . LYS C 1 98 ? -32.892 1.731 58.953 1.00 33.65 98 LYS C O 1
ATOM 9045 N N . TYR C 1 99 ? -31.207 1.572 57.483 1.00 32.43 99 TYR C N 1
ATOM 9046 C CA . TYR C 1 99 ? -30.340 0.854 58.416 1.00 31.23 99 TYR C CA 1
ATOM 9047 C C . TYR C 1 99 ? -28.996 1.495 58.776 1.00 31.92 99 TYR C C 1
ATOM 9048 O O . TYR C 1 99 ? -28.286 0.989 59.646 1.00 32.22 99 TYR C O 1
ATOM 9057 N N . LEU C 1 100 ? -28.635 2.588 58.110 1.00 33.11 100 LEU C N 1
ATOM 9058 C CA . LEU C 1 100 ? -27.348 3.247 58.361 1.00 33.09 100 LEU C CA 1
ATOM 9059 C C . LEU C 1 100 ? -27.551 4.737 58.643 1.00 32.18 100 LEU C C 1
ATOM 9060 O O . LEU C 1 100 ? -28.189 5.433 57.854 1.00 31.61 100 LEU C O 1
ATOM 9065 N N . ASP C 1 101 ? -26.994 5.230 59.750 1.00 32.62 101 ASP C N 1
ATOM 9066 C CA . ASP C 1 101 ? -27.169 6.639 60.111 1.00 31.30 101 ASP C CA 1
ATOM 9067 C C . ASP C 1 101 ? -26.274 7.664 59.395 1.00 31.50 101 ASP C C 1
ATOM 9068 O O . ASP C 1 101 ? -26.415 8.866 59.617 1.00 31.48 101 ASP C O 1
ATOM 9073 N N . THR C 1 102 ? -25.351 7.209 58.551 1.00 29.98 102 THR C N 1
ATOM 9074 C CA . THR C 1 102 ? -24.498 8.150 57.818 1.00 29.34 102 THR C CA 1
ATOM 9075 C C . THR C 1 102 ? -24.323 7.675 56.382 1.00 29.28 102 THR C C 1
ATOM 9076 O O . THR C 1 102 ? -24.629 6.525 56.064 1.00 32.06 102 THR C O 1
ATOM 9080 N N . VAL C 1 103 ? -23.825 8.561 55.522 1.00 27.41 103 VAL C N 1
ATOM 9081 C CA . VAL C 1 103 ? -23.612 8.243 54.109 1.00 24.74 103 VAL C CA 1
ATOM 9082 C C . VAL C 1 103 ? -22.204 8.651 53.691 1.00 24.92 103 VAL C C 1
ATOM 9083 O O . VAL C 1 103 ? -21.743 9.739 54.027 1.00 23.82 103 VAL C O 1
ATOM 9087 N N . TYR C 1 104 ? -21.508 7.766 52.982 1.00 23.41 104 TYR C N 1
ATOM 9088 C CA . TYR C 1 104 ? -20.177 8.091 52.511 1.00 26.33 104 TYR C CA 1
ATOM 9089 C C . TYR C 1 104 ? -20.206 8.330 50.999 1.00 26.12 104 TYR C C 1
ATOM 9090 O O . TYR C 1 104 ? -20.929 7.664 50.261 1.00 25.96 104 TYR C O 1
ATOM 9099 N N . VAL C 1 105 ? -19.424 9.303 50.556 1.00 27.80 105 VAL C N 1
ATOM 9100 C CA . VAL C 1 105 ? -19.318 9.638 49.143 1.00 27.98 105 VAL C CA 1
ATOM 9101 C C . VAL C 1 105 ? -17.849 9.467 48.780 1.00 27.24 105 VAL C C 1
ATOM 9102 O O . VAL C 1 105 ? -16.987 10.223 49.222 1.00 28.38 105 VAL C O 1
ATOM 9106 N N . SER C 1 106 ? -17.586 8.451 47.970 1.00 26.80 106 SER C N 1
ATOM 9107 C CA . SER C 1 106 ? -16.242 8.092 47.553 1.00 24.53 106 SER C CA 1
ATOM 9108 C C . SER C 1 106 ? -15.762 8.758 46.268 1.00 25.65 106 SER C C 1
ATOM 9109 O O . SER C 1 106 ? -16.500 8.830 45.273 1.00 21.04 106 SER C O 1
ATOM 9112 N N . GLY C 1 107 ? -14.514 9.230 46.313 1.00 24.39 107 GLY C N 1
ATOM 9113 C CA . GLY C 1 107 ? -13.891 9.867 45.169 1.00 26.56 107 GLY C CA 1
ATOM 9114 C C . GLY C 1 107 ? -13.540 8.797 44.157 1.00 26.73 107 GLY C C 1
ATOM 9115 O O . GLY C 1 107 ? -13.604 9.026 42.944 1.00 26.24 107 GLY C O 1
ATOM 9116 N N . TRP C 1 108 ? -13.179 7.618 44.670 1.00 27.35 108 TRP C N 1
ATOM 9117 C CA . TRP C 1 108 ? -12.842 6.474 43.834 1.00 27.97 108 TRP C CA 1
ATOM 9118 C C . TRP C 1 108 ? -14.083 6.155 42.993 1.00 28.41 108 TRP C C 1
ATOM 9119 O O . TRP C 1 108 ? -14.015 6.062 41.762 1.00 26.64 108 TRP C O 1
ATOM 9130 N N . GLN C 1 109 ? -15.220 5.991 43.663 1.00 27.06 109 GLN C N 1
ATOM 9131 C CA . GLN C 1 109 ? -16.453 5.680 42.960 1.00 29.07 109 GLN C CA 1
ATOM 9132 C C . GLN C 1 109 ? -16.840 6.819 42.019 1.00 28.49 109 GLN C C 1
ATOM 9133 O O . GLN C 1 109 ? -17.299 6.580 40.903 1.00 29.46 109 GLN C O 1
ATOM 9139 N N . SER C 1 110 ? -16.647 8.056 42.466 1.00 26.68 110 SER C N 1
ATOM 9140 C CA . SER C 1 110 ? -16.995 9.210 41.648 1.00 26.97 110 SER C CA 1
ATOM 9141 C C . SER C 1 110 ? -16.181 9.252 40.357 1.00 26.95 110 SER C C 1
ATOM 9142 O O . SER C 1 110 ? -16.658 9.731 39.328 1.00 28.98 110 SER C O 1
ATOM 9145 N N . SER C 1 111 ? -14.955 8.745 40.413 1.00 26.36 111 SER C N 1
ATOM 9146 C CA . SER C 1 111 ? -14.087 8.752 39.246 1.00 28.18 111 SER C CA 1
ATOM 9147 C C . SER C 1 111 ? -14.530 7.740 38.194 1.00 28.36 111 SER C C 1
ATOM 9148 O O . SER C 1 111 ? -14.373 7.968 37.004 1.00 28.63 111 SER C O 1
ATOM 9151 N N . SER C 1 112 ? -15.088 6.618 38.632 1.00 28.80 112 SER C N 1
ATOM 9152 C CA . SER C 1 112 ? -15.539 5.609 37.689 1.00 28.89 112 SER C CA 1
ATOM 9153 C C . SER C 1 112 ? -16.989 5.801 37.287 1.00 28.76 112 SER C C 1
ATOM 9154 O O . SER C 1 112 ? -17.428 5.245 36.280 1.00 27.80 112 SER C O 1
ATOM 9157 N N . THR C 1 113 ? -17.731 6.608 38.044 1.00 27.87 113 THR C N 1
ATOM 9158 C CA . THR C 1 113 ? -19.144 6.787 37.732 1.00 26.84 113 THR C CA 1
ATOM 9159 C C . THR C 1 113 ? -19.756 8.180 37.878 1.00 25.81 113 THR C C 1
ATOM 9160 O O . THR C 1 113 ? -20.943 8.327 37.635 1.00 26.27 113 THR C O 1
ATOM 9164 N N . ALA C 1 114 ? -18.994 9.199 38.265 1.00 27.40 114 ALA C N 1
ATOM 9165 C CA . ALA C 1 114 ? -19.618 10.515 38.437 1.00 26.69 114 ALA C CA 1
ATOM 9166 C C . ALA C 1 114 ? -18.803 11.785 38.113 1.00 27.31 114 ALA C C 1
ATOM 9167 O O . ALA C 1 114 ? -19.145 12.877 38.581 1.00 26.94 114 ALA C O 1
ATOM 9169 N N . SER C 1 115 ? -17.738 11.674 37.327 1.00 26.50 115 SER C N 1
ATOM 9170 C CA . SER C 1 115 ? -16.978 12.873 37.006 1.00 26.53 115 SER C CA 1
ATOM 9171 C C . SER C 1 115 ? -17.956 13.898 36.460 1.00 28.26 115 SER C C 1
ATOM 9172 O O . SER C 1 115 ? -18.865 13.561 35.694 1.00 26.11 115 SER C O 1
ATOM 9175 N N . SER C 1 116 ? -17.776 15.149 36.860 1.00 29.54 116 SER C N 1
ATOM 9176 C CA . SER C 1 116 ? -18.654 16.211 36.396 1.00 30.67 116 SER C CA 1
ATOM 9177 C C . SER C 1 116 ? -18.485 16.429 34.882 1.00 30.48 116 SER C C 1
ATOM 9178 O O . SER C 1 116 ? -19.270 17.144 34.260 1.00 28.74 116 SER C O 1
ATOM 9181 N N . SER C 1 117 ? -17.475 15.800 34.288 1.00 29.39 117 SER C N 1
ATOM 9182 C CA . SER C 1 117 ? -17.261 15.932 32.845 1.00 29.13 117 SER C CA 1
ATOM 9183 C C . SER C 1 117 ? -17.667 14.643 32.116 1.00 28.93 117 SER C C 1
ATOM 9184 O O . SER C 1 117 ? -17.573 14.549 30.892 1.00 27.86 117 SER C O 1
ATOM 9187 N N . ASP C 1 118 ? -18.120 13.656 32.882 1.00 27.76 118 ASP C N 1
ATOM 9188 C CA . ASP C 1 118 ? -18.532 12.367 32.335 1.00 30.23 118 ASP C CA 1
ATOM 9189 C C . ASP C 1 118 ? -17.379 11.508 31.817 1.00 29.36 118 ASP C C 1
ATOM 9190 O O . ASP C 1 118 ? -17.598 10.406 31.308 1.00 30.57 118 ASP C O 1
ATOM 9195 N N . GLU C 1 119 ? -16.152 12.007 31.939 1.00 29.85 119 GLU C N 1
ATOM 9196 C CA . GLU C 1 119 ? -14.985 11.237 31.512 1.00 28.29 119 GLU C CA 1
ATOM 9197 C C . GLU C 1 119 ? -14.536 10.437 32.737 1.00 30.17 119 GLU C C 1
ATOM 9198 O O . GLU C 1 119 ? -13.969 10.999 33.689 1.00 26.10 119 GLU C O 1
ATOM 9204 N N . PRO C 1 120 ? -14.786 9.116 32.730 1.00 30.15 120 PRO C N 1
ATOM 9205 C CA . PRO C 1 120 ? -14.418 8.233 33.839 1.00 31.34 120 PRO C CA 1
ATOM 9206 C C . PRO C 1 120 ? -12.950 7.883 33.825 1.00 31.63 120 PRO C C 1
ATOM 9207 O O . PRO C 1 120 ? -12.225 8.241 32.901 1.00 34.14 120 PRO C O 1
ATOM 9211 N N . GLY C 1 121 ? -12.515 7.168 34.851 1.00 32.78 121 GLY C N 1
ATOM 9212 C CA . GLY C 1 121 ? -11.124 6.788 34.928 1.00 32.63 121 GLY C CA 1
ATOM 9213 C C . GLY C 1 121 ? -10.756 6.280 36.303 1.00 33.30 121 GLY C C 1
ATOM 9214 O O . GLY C 1 121 ? -11.573 6.314 37.229 1.00 31.80 121 GLY C O 1
ATOM 9215 N N . PRO C 1 122 ? -9.521 5.789 36.461 1.00 31.87 122 PRO C N 1
ATOM 9216 C CA . PRO C 1 122 ? -9.030 5.265 37.736 1.00 31.06 122 PRO C CA 1
ATOM 9217 C C . PRO C 1 122 ? -8.936 6.361 38.794 1.00 30.23 122 PRO C C 1
ATOM 9218 O O . PRO C 1 122 ? -8.869 7.539 38.481 1.00 31.91 122 PRO C O 1
ATOM 9222 N N . ASP C 1 123 ? -8.933 5.954 40.051 1.00 31.05 123 ASP C N 1
ATOM 9223 C CA . ASP C 1 123 ? -8.892 6.873 41.178 1.00 31.21 123 ASP C CA 1
ATOM 9224 C C . ASP C 1 123 ? -7.594 7.676 41.268 1.00 30.98 123 ASP C C 1
ATOM 9225 O O . ASP C 1 123 ? -6.648 7.282 41.947 1.00 33.38 123 ASP C O 1
ATOM 9230 N N . LEU C 1 124 ? -7.561 8.821 40.594 1.00 30.23 124 LEU C N 1
ATOM 9231 C CA . LEU C 1 124 ? -6.369 9.666 40.594 1.00 29.37 124 LEU C CA 1
ATOM 9232 C C . LEU C 1 124 ? -6.705 11.110 40.928 1.00 27.93 124 LEU C C 1
ATOM 9233 O O . LEU C 1 124 ? -5.874 12.001 40.762 1.00 26.59 124 LEU C O 1
ATOM 9238 N N . ALA C 1 125 ? -7.933 11.333 41.391 1.00 27.28 125 ALA C N 1
ATOM 9239 C CA . ALA C 1 125 ? -8.404 12.666 41.730 1.00 27.43 125 ALA C CA 1
ATOM 9240 C C . ALA C 1 125 ? -8.144 13.640 40.583 1.00 28.44 125 ALA C C 1
ATOM 9241 O O . ALA C 1 125 ? -7.779 14.798 40.814 1.00 28.19 125 ALA C O 1
ATOM 9243 N N . ASP C 1 126 ? -8.320 13.185 39.342 1.00 28.34 126 ASP C N 1
ATOM 9244 C CA . ASP C 1 126 ? -8.081 14.083 38.219 1.00 27.75 126 ASP C CA 1
ATOM 9245 C C . ASP C 1 126 ? -9.325 14.459 37.438 1.00 29.70 126 ASP C C 1
ATOM 9246 O O . ASP C 1 126 ? -9.251 14.804 36.262 1.00 31.35 126 ASP C O 1
ATOM 9251 N N . TYR C 1 127 ? -10.471 14.383 38.102 1.00 28.65 127 TYR C N 1
ATOM 9252 C CA . TYR C 1 127 ? -11.730 14.785 37.504 1.00 27.78 127 TYR C CA 1
ATOM 9253 C C . TYR C 1 127 ? -11.858 16.241 37.944 1.00 27.87 127 TYR C C 1
ATOM 9254 O O . TYR C 1 127 ? -11.085 16.692 38.792 1.00 29.78 127 TYR C O 1
ATOM 9263 N N . PRO C 1 128 ? -12.792 17.007 37.356 1.00 26.17 128 PRO C N 1
ATOM 9264 C CA . PRO C 1 128 ? -12.923 18.409 37.785 1.00 26.60 128 PRO C CA 1
ATOM 9265 C C . PRO C 1 128 ? -13.315 18.372 39.261 1.00 25.99 128 PRO C C 1
ATOM 9266 O O . PRO C 1 128 ? -14.057 17.484 39.662 1.00 26.52 128 PRO C O 1
ATOM 9270 N N . TYR C 1 129 ? -12.845 19.319 40.069 1.00 26.89 129 TYR C N 1
ATOM 9271 C CA . TYR C 1 129 ? -13.147 19.251 41.503 1.00 27.99 129 TYR C CA 1
ATOM 9272 C C . TYR C 1 129 ? -14.599 19.486 41.917 1.00 27.87 129 TYR C C 1
ATOM 9273 O O . TYR C 1 129 ? -14.936 19.428 43.105 1.00 29.53 129 TYR C O 1
ATOM 9282 N N . THR C 1 130 ? -15.463 19.723 40.937 1.00 26.93 130 THR C N 1
ATOM 9283 C CA . THR C 1 130 ? -16.881 19.905 41.223 1.00 28.18 130 THR C CA 1
ATOM 9284 C C . THR C 1 130 ? -17.502 18.510 41.358 1.00 25.95 130 THR C C 1
ATOM 9285 O O . THR C 1 130 ? -18.596 18.351 41.886 1.00 29.60 130 THR C O 1
ATOM 9289 N N . THR C 1 131 ? -16.774 17.498 40.902 1.00 26.79 131 THR C N 1
ATOM 9290 C CA . THR C 1 131 ? -17.247 16.107 40.929 1.00 26.41 131 THR C CA 1
ATOM 9291 C C . THR C 1 131 ? -17.858 15.598 42.239 1.00 25.29 131 THR C C 1
ATOM 9292 O O . THR C 1 131 ? -19.044 15.272 42.282 1.00 23.74 131 THR C O 1
ATOM 9296 N N . VAL C 1 132 ? -17.060 15.533 43.301 1.00 24.38 132 VAL C N 1
ATOM 9297 C CA . VAL C 1 132 ? -17.565 15.033 44.573 1.00 23.91 132 VAL C CA 1
ATOM 9298 C C . VAL C 1 132 ? -18.628 15.917 45.213 1.00 24.34 132 VAL C C 1
ATOM 9299 O O . VAL C 1 132 ? -19.668 15.420 45.649 1.00 24.55 132 VAL C O 1
ATOM 9303 N N . PRO C 1 133 ? -18.391 17.241 45.290 1.00 24.31 133 PRO C N 1
ATOM 9304 C CA . PRO C 1 133 ? -19.447 18.044 45.905 1.00 22.77 133 PRO C CA 1
ATOM 9305 C C . PRO C 1 133 ? -20.764 17.868 45.145 1.00 23.33 133 PRO C C 1
ATOM 9306 O O . PRO C 1 133 ? -21.837 17.810 45.755 1.00 23.50 133 PRO C O 1
ATOM 9310 N N . ASN C 1 134 ? -20.685 17.761 43.817 1.00 22.23 134 ASN C N 1
ATOM 9311 C CA . ASN C 1 134 ? -21.889 17.578 43.009 1.00 23.38 134 ASN C CA 1
ATOM 9312 C C . ASN C 1 134 ? -22.578 16.261 43.357 1.00 23.15 134 ASN C C 1
ATOM 9313 O O . ASN C 1 134 ? -23.814 16.164 43.350 1.00 24.93 134 ASN C O 1
ATOM 9318 N N . LYS C 1 135 ? -21.784 15.244 43.649 1.00 22.08 135 LYS C N 1
ATOM 9319 C CA . LYS C 1 135 ? -22.363 13.974 44.030 1.00 24.48 135 LYS C CA 1
ATOM 9320 C C . LYS C 1 135 ? -23.083 14.191 45.367 1.00 23.82 135 LYS C C 1
ATOM 9321 O O . LYS C 1 135 ? -24.207 13.733 45.546 1.00 24.39 135 LYS C O 1
ATOM 9327 N N . VAL C 1 136 ? -22.443 14.911 46.289 1.00 25.93 136 VAL C N 1
ATOM 9328 C CA . VAL C 1 136 ? -23.051 15.187 47.595 1.00 24.08 136 VAL C CA 1
ATOM 9329 C C . VAL C 1 136 ? -24.414 15.856 47.386 1.00 25.57 136 VAL C C 1
ATOM 9330 O O . VAL C 1 136 ? -25.414 15.452 47.979 1.00 24.18 136 VAL C O 1
ATOM 9334 N N . SER C 1 137 ? -24.459 16.866 46.521 1.00 26.61 137 SER C N 1
ATOM 9335 C CA . SER C 1 137 ? -25.722 17.547 46.239 1.00 26.37 137 SER C CA 1
ATOM 9336 C C . SER C 1 137 ? -26.700 16.541 45.666 1.00 26.58 137 SER C C 1
ATOM 9337 O O . SER C 1 137 ? -27.884 16.536 46.011 1.00 27.97 137 SER C O 1
ATOM 9340 N N . HIS C 1 138 ? -26.202 15.686 44.781 1.00 26.14 138 HIS C N 1
ATOM 9341 C CA . HIS C 1 138 ? -27.055 14.687 44.156 1.00 27.68 138 HIS C CA 1
ATOM 9342 C C . HIS C 1 138 ? -27.786 13.880 45.225 1.00 27.84 138 HIS C C 1
ATOM 9343 O O . HIS C 1 138 ? -29.006 13.761 45.201 1.00 28.92 138 HIS C O 1
ATOM 9350 N N . LEU C 1 139 ? -27.045 13.357 46.190 1.00 28.59 139 LEU C N 1
ATOM 9351 C CA . LEU C 1 139 ? -27.662 12.554 47.247 1.00 29.08 139 LEU C CA 1
ATOM 9352 C C . LEU C 1 139 ? -28.496 13.360 48.249 1.00 27.68 139 LEU C C 1
ATOM 9353 O O . LEU C 1 139 ? -29.572 12.929 48.649 1.00 26.44 139 LEU C O 1
ATOM 9358 N N . PHE C 1 140 ? -27.993 14.526 48.648 1.00 28.01 140 PHE C N 1
ATOM 9359 C CA . PHE C 1 140 ? -28.686 15.371 49.617 1.00 26.45 140 PHE C CA 1
ATOM 9360 C C . PHE C 1 140 ? -30.039 15.908 49.127 1.00 26.27 140 PHE C C 1
ATOM 9361 O O . PHE C 1 140 ? -31.027 15.876 49.865 1.00 25.17 140 PHE C O 1
ATOM 9369 N N . MET C 1 141 ? -30.091 16.403 47.891 1.00 25.24 141 MET C N 1
ATOM 9370 C CA . MET C 1 141 ? -31.345 16.916 47.337 1.00 23.77 141 MET C CA 1
ATOM 9371 C C . MET C 1 141 ? -32.350 15.776 47.308 1.00 22.78 141 MET C C 1
ATOM 9372 O O . MET C 1 141 ? -33.549 15.990 47.476 1.00 22.12 141 MET C O 1
ATOM 9377 N N . ALA C 1 142 ? -31.856 14.561 47.080 1.00 20.09 142 ALA C N 1
ATOM 9378 C CA . ALA C 1 142 ? -32.733 13.403 47.044 1.00 22.27 142 ALA C CA 1
ATOM 9379 C C . ALA C 1 142 ? -33.247 13.117 48.462 1.00 23.06 142 ALA C C 1
ATOM 9380 O O . ALA C 1 142 ? -34.437 12.870 48.651 1.00 24.09 142 ALA C O 1
ATOM 9382 N N . GLN C 1 143 ? -32.353 13.158 49.449 1.00 24.85 143 GLN C N 1
ATOM 9383 C CA . GLN C 1 143 ? -32.751 12.924 50.843 1.00 25.87 143 GLN C CA 1
ATOM 9384 C C . GLN C 1 143 ? -33.841 13.913 51.232 1.00 27.11 143 GLN C C 1
ATOM 9385 O O . GLN C 1 143 ? -34.871 13.520 51.779 1.00 27.40 143 GLN C O 1
ATOM 9391 N N . LEU C 1 144 ? -33.599 15.197 50.946 1.00 29.46 144 LEU C N 1
ATOM 9392 C CA . LEU C 1 144 ? -34.551 16.276 51.252 1.00 29.71 144 LEU C CA 1
ATOM 9393 C C . LEU C 1 144 ? -35.917 16.018 50.630 1.00 30.35 144 LEU C C 1
ATOM 9394 O O . LEU C 1 144 ? -36.953 16.238 51.261 1.00 30.89 144 LEU C O 1
ATOM 9399 N N . PHE C 1 145 ? -35.919 15.562 49.383 1.00 29.49 145 PHE C N 1
ATOM 9400 C CA . PHE C 1 145 ? -37.173 15.280 48.692 1.00 28.13 145 PHE C CA 1
ATOM 9401 C C . PHE C 1 145 ? -37.950 14.159 49.386 1.00 26.20 145 PHE C C 1
ATOM 9402 O O . PHE C 1 145 ? -39.132 14.309 49.688 1.00 27.07 145 PHE C O 1
ATOM 9410 N N . HIS C 1 146 ? -37.284 13.036 49.634 1.00 25.73 146 HIS C N 1
ATOM 9411 C CA . HIS C 1 146 ? -37.942 11.905 50.273 1.00 27.61 146 HIS C CA 1
ATOM 9412 C C . HIS C 1 146 ? -38.392 12.213 51.709 1.00 28.04 146 HIS C C 1
ATOM 9413 O O . HIS C 1 146 ? -39.391 11.668 52.186 1.00 28.58 146 HIS C O 1
ATOM 9420 N N . ASP C 1 147 ? -37.681 13.109 52.381 1.00 27.67 147 ASP C N 1
ATOM 9421 C CA . ASP C 1 147 ? -38.058 13.509 53.730 1.00 28.66 147 ASP C CA 1
ATOM 9422 C C . ASP C 1 147 ? -39.404 14.242 53.629 1.00 29.68 147 ASP C C 1
ATOM 9423 O O . ASP C 1 147 ? -40.313 13.987 54.419 1.00 29.04 147 ASP C O 1
ATOM 9428 N N . ARG C 1 148 ? -39.536 15.141 52.650 1.00 29.57 148 ARG C N 1
ATOM 9429 C CA . ARG C 1 148 ? -40.791 15.884 52.471 1.00 30.41 148 ARG C CA 1
ATOM 9430 C C . ARG C 1 148 ? -41.909 14.917 52.097 1.00 30.87 148 ARG C C 1
ATOM 9431 O O . ARG C 1 148 ? -42.980 14.927 52.710 1.00 32.37 148 ARG C O 1
ATOM 9439 N N . LYS C 1 149 ? -41.658 14.082 51.090 1.00 30.00 149 LYS C N 1
ATOM 9440 C CA . LYS C 1 149 ? -42.644 13.100 50.642 1.00 29.47 149 LYS C CA 1
ATOM 9441 C C . LYS C 1 149 ? -43.199 12.267 51.800 1.00 29.61 149 LYS C C 1
ATOM 9442 O O . LYS C 1 149 ? -44.413 12.108 51.940 1.00 28.13 149 LYS C O 1
ATOM 9448 N N . GLN C 1 150 ? -42.307 11.717 52.616 1.00 30.84 150 GLN C N 1
ATOM 9449 C CA . GLN C 1 150 ? -42.738 10.892 53.735 1.00 31.44 150 GLN C CA 1
ATOM 9450 C C . GLN C 1 150 ? -43.428 11.711 54.821 1.00 31.96 150 GLN C C 1
ATOM 9451 O O . GLN C 1 150 ? -44.395 11.246 55.429 1.00 34.41 150 GLN C O 1
ATOM 9457 N N . ARG C 1 151 ? -42.951 12.926 55.075 1.00 32.88 151 ARG C N 1
ATOM 9458 C CA . ARG C 1 151 ? -43.592 13.745 56.098 1.00 33.20 151 ARG C CA 1
ATOM 9459 C C . ARG C 1 151 ? -45.043 13.999 55.701 1.00 33.69 151 ARG C C 1
ATOM 9460 O O . ARG C 1 151 ? -45.956 13.869 56.518 1.00 34.96 151 ARG C O 1
ATOM 9468 N N . HIS C 1 152 ? -45.247 14.358 54.437 1.00 31.92 152 HIS C N 1
ATOM 9469 C CA . HIS C 1 152 ? -46.577 14.629 53.919 1.00 30.85 152 HIS C CA 1
ATOM 9470 C C . HIS C 1 152 ? -47.483 13.415 54.040 1.00 30.66 152 HIS C C 1
ATOM 9471 O O . HIS C 1 152 ? -48.655 13.547 54.380 1.00 30.12 152 HIS C O 1
ATOM 9478 N N . GLU C 1 153 ? -46.950 12.241 53.723 1.00 31.93 153 GLU C N 1
ATOM 9479 C CA . GLU C 1 153 ? -47.729 11.013 53.808 1.00 34.36 153 GLU C CA 1
ATOM 9480 C C . GLU C 1 153 ? -48.151 10.756 55.249 1.00 35.00 153 GLU C C 1
ATOM 9481 O O . GLU C 1 153 ? -49.318 10.468 55.529 1.00 34.11 153 GLU C O 1
ATOM 9487 N N . ARG C 1 154 ? -47.193 10.864 56.164 1.00 35.84 154 ARG C N 1
ATOM 9488 C CA . ARG C 1 154 ? -47.464 10.625 57.573 1.00 34.78 154 ARG C CA 1
ATOM 9489 C C . ARG C 1 154 ? -48.435 11.637 58.172 1.00 37.11 154 ARG C C 1
ATOM 9490 O O . ARG C 1 154 ? -49.402 11.252 58.835 1.00 38.32 154 ARG C O 1
ATOM 9498 N N . LEU C 1 155 ? -48.200 12.926 57.942 1.00 39.45 155 LEU C N 1
ATOM 9499 C CA . LEU C 1 155 ? -49.097 13.944 58.484 1.00 41.37 155 LEU C CA 1
ATOM 9500 C C . LEU C 1 155 ? -50.493 13.861 57.870 1.00 43.58 155 LEU C C 1
ATOM 9501 O O . LEU C 1 155 ? -51.487 14.080 58.563 1.00 44.31 155 LEU C O 1
ATOM 9506 N N . SER C 1 156 ? -50.570 13.533 56.581 1.00 43.64 156 SER C N 1
ATOM 9507 C CA . SER C 1 156 ? -51.859 13.422 55.891 1.00 45.58 156 SER C CA 1
ATOM 9508 C C . SER C 1 156 ? -52.722 12.281 56.424 1.00 46.95 156 SER C C 1
ATOM 9509 O O . SER C 1 156 ? -53.923 12.223 56.152 1.00 47.01 156 SER C O 1
ATOM 9512 N N . ALA C 1 157 ? -52.109 11.371 57.174 1.00 46.70 157 ALA C N 1
ATOM 9513 C CA . ALA C 1 157 ? -52.838 10.241 57.728 1.00 48.90 157 ALA C CA 1
ATOM 9514 C C . ALA C 1 157 ? -53.171 10.435 59.209 1.00 49.55 157 ALA C C 1
ATOM 9515 O O . ALA C 1 157 ? -52.439 11.101 59.944 1.00 49.20 157 ALA C O 1
ATOM 9517 N N . PRO C 1 158 ? -54.293 9.856 59.661 1.00 50.92 158 PRO C N 1
ATOM 9518 C CA . PRO C 1 158 ? -54.715 9.964 61.064 1.00 50.56 158 PRO C CA 1
ATOM 9519 C C . PRO C 1 158 ? -53.641 9.354 61.956 1.00 50.04 158 PRO C C 1
ATOM 9520 O O . PRO C 1 158 ? -53.151 8.262 61.674 1.00 50.77 158 PRO C O 1
ATOM 9524 N N . LYS C 1 159 ? -53.279 10.046 63.028 1.00 49.85 159 LYS C N 1
ATOM 9525 C CA . LYS C 1 159 ? -52.246 9.546 63.933 1.00 51.99 159 LYS C CA 1
ATOM 9526 C C . LYS C 1 159 ? -52.353 8.047 64.232 1.00 52.62 159 LYS C C 1
ATOM 9527 O O . LYS C 1 159 ? -51.358 7.322 64.184 1.00 52.81 159 LYS C O 1
ATOM 9533 N N . SER C 1 160 ? -53.564 7.588 64.531 1.00 53.80 160 SER C N 1
ATOM 9534 C CA . SER C 1 160 ? -53.794 6.186 64.861 1.00 54.12 160 SER C CA 1
ATOM 9535 C C . SER C 1 160 ? -53.359 5.204 63.777 1.00 54.19 160 SER C C 1
ATOM 9536 O O . SER C 1 160 ? -53.340 3.998 64.009 1.00 54.40 160 SER C O 1
ATOM 9539 N N . GLU C 1 161 ? -53.009 5.709 62.598 1.00 54.64 161 GLU C N 1
ATOM 9540 C CA . GLU C 1 161 ? -52.597 4.834 61.498 1.00 54.17 161 GLU C CA 1
ATOM 9541 C C . GLU C 1 161 ? -51.144 4.992 61.057 1.00 50.76 161 GLU C C 1
ATOM 9542 O O . GLU C 1 161 ? -50.643 4.209 60.251 1.00 49.23 161 GLU C O 1
ATOM 9548 N N . ARG C 1 162 ? -50.471 5.997 61.600 1.00 48.20 162 ARG C N 1
ATOM 9549 C CA . ARG C 1 162 ? -49.086 6.277 61.248 1.00 45.66 162 ARG C CA 1
ATOM 9550 C C . ARG C 1 162 ? -48.099 5.158 61.575 1.00 45.07 162 ARG C C 1
ATOM 9551 O O . ARG C 1 162 ? -47.079 5.010 60.896 1.00 44.39 162 ARG C O 1
ATOM 9559 N N . SER C 1 163 ? -48.394 4.374 62.608 1.00 44.37 163 SER C N 1
ATOM 9560 C CA . SER C 1 163 ? -47.513 3.275 63.002 1.00 44.16 163 SER C CA 1
ATOM 9561 C C . SER C 1 163 ? -47.433 2.239 61.887 1.00 44.07 163 SER C C 1
ATOM 9562 O O . SER C 1 163 ? -46.532 1.401 61.869 1.00 45.43 163 SER C O 1
ATOM 9565 N N . LYS C 1 164 ? -48.384 2.296 60.963 1.00 44.03 164 LYS C N 1
ATOM 9566 C CA . LYS C 1 164 ? -48.416 1.369 59.837 1.00 45.41 164 LYS C CA 1
ATOM 9567 C C . LYS C 1 164 ? -47.578 1.903 58.671 1.00 44.78 164 LYS C C 1
ATOM 9568 O O . LYS C 1 164 ? -47.319 1.184 57.705 1.00 45.18 164 LYS C O 1
ATOM 9574 N N . LEU C 1 165 ? -47.149 3.160 58.772 1.00 43.31 165 LEU C N 1
ATOM 9575 C CA . LEU C 1 165 ? -46.349 3.795 57.723 1.00 41.38 165 LEU C CA 1
ATOM 9576 C C . LEU C 1 165 ? -44.866 3.826 58.069 1.00 40.05 165 LEU C C 1
ATOM 9577 O O . LEU C 1 165 ? -44.487 3.685 59.234 1.00 39.67 165 LEU C O 1
ATOM 9582 N N . GLN C 1 166 ? -44.031 4.009 57.050 1.00 37.33 166 GLN C N 1
ATOM 9583 C CA . GLN C 1 166 ? -42.587 4.090 57.250 1.00 36.04 166 GLN C CA 1
ATOM 9584 C C . GLN C 1 166 ? -42.251 5.403 57.947 1.00 34.36 166 GLN C C 1
ATOM 9585 O O . GLN C 1 166 ? -43.016 6.362 57.884 1.00 32.78 166 GLN C O 1
ATOM 9591 N N . ASN C 1 167 ? -41.105 5.436 58.615 1.00 33.84 167 ASN C N 1
ATOM 9592 C CA . ASN C 1 167 ? -40.647 6.636 59.305 1.00 33.82 167 ASN C CA 1
ATOM 9593 C C . ASN C 1 167 ? -39.121 6.603 59.218 1.00 32.26 167 ASN C C 1
ATOM 9594 O O . ASN C 1 167 ? -38.396 6.641 60.216 1.00 31.70 167 ASN C O 1
ATOM 9599 N N . ILE C 1 168 ? -38.659 6.513 57.979 1.00 31.40 168 ILE C N 1
ATOM 9600 C CA . ILE C 1 168 ? -37.248 6.458 57.640 1.00 28.99 168 ILE C CA 1
ATOM 9601 C C . ILE C 1 168 ? -36.575 7.803 57.876 1.00 28.54 168 ILE C C 1
ATOM 9602 O O . ILE C 1 168 ? -37.146 8.840 57.563 1.00 29.31 168 ILE C O 1
ATOM 9607 N N . ASP C 1 169 ? -35.376 7.790 58.453 1.00 28.67 169 ASP C N 1
ATOM 9608 C CA . ASP C 1 169 ? -34.637 9.032 58.654 1.00 28.61 169 ASP C CA 1
ATOM 9609 C C . ASP C 1 169 ? -33.780 9.206 57.398 1.00 28.97 169 ASP C C 1
ATOM 9610 O O . ASP C 1 169 ? -32.660 8.712 57.319 1.00 27.65 169 ASP C O 1
ATOM 9615 N N . TYR C 1 170 ? -34.334 9.893 56.407 1.00 29.32 170 TYR C N 1
ATOM 9616 C CA . TYR C 1 170 ? -33.631 10.122 55.149 1.00 29.31 170 TYR C CA 1
ATOM 9617 C C . TYR C 1 170 ? -32.469 11.091 55.290 1.00 29.26 170 TYR C C 1
ATOM 9618 O O . TYR C 1 170 ? -31.520 11.056 54.501 1.00 28.07 170 TYR C O 1
ATOM 9627 N N . LEU C 1 171 ? -32.543 11.948 56.306 1.00 29.62 171 LEU C N 1
ATOM 9628 C CA . LEU C 1 171 ? -31.512 12.949 56.547 1.00 29.32 171 LEU C CA 1
ATOM 9629 C C . LEU C 1 171 ? -30.258 12.410 57.243 1.00 29.63 171 LEU C C 1
ATOM 9630 O O . LEU C 1 171 ? -29.865 12.885 58.318 1.00 28.53 171 LEU C O 1
ATOM 9635 N N . ARG C 1 172 ? -29.625 11.420 56.621 1.00 28.10 172 ARG C N 1
ATOM 9636 C CA . ARG C 1 172 ? -28.415 10.824 57.178 1.00 27.05 172 ARG C CA 1
ATOM 9637 C C . ARG C 1 172 ? -27.198 11.647 56.767 1.00 26.16 172 ARG C C 1
ATOM 9638 O O . ARG C 1 172 ? -26.912 11.780 55.584 1.00 27.77 172 ARG C O 1
ATOM 9646 N N . PRO C 1 173 ? -26.466 12.210 57.740 1.00 26.30 173 PRO C N 1
ATOM 9647 C CA . PRO C 1 173 ? -25.275 13.020 57.457 1.00 27.44 173 PRO C CA 1
ATOM 9648 C C . PRO C 1 173 ? -24.307 12.373 56.454 1.00 28.03 173 PRO C C 1
ATOM 9649 O O . PRO C 1 173 ? -23.960 11.188 56.571 1.00 26.40 173 PRO C O 1
ATOM 9653 N N . ILE C 1 174 ? -23.885 13.169 55.474 1.00 26.23 174 ILE C N 1
ATOM 9654 C CA . ILE C 1 174 ? -22.970 12.730 54.424 1.00 26.14 174 ILE C CA 1
ATOM 9655 C C . ILE C 1 174 ? -21.533 13.201 54.667 1.00 24.24 174 ILE C C 1
ATOM 9656 O O . ILE C 1 174 ? -21.307 14.385 54.879 1.00 24.92 174 ILE C O 1
ATOM 9661 N N . ILE C 1 175 ? -20.575 12.274 54.652 1.00 24.60 175 ILE C N 1
ATOM 9662 C CA . ILE C 1 175 ? -19.161 12.623 54.792 1.00 25.32 175 ILE C CA 1
ATOM 9663 C C . ILE C 1 175 ? -18.629 12.438 53.367 1.00 26.66 175 ILE C C 1
ATOM 9664 O O . ILE C 1 175 ? -18.936 11.435 52.722 1.00 26.89 175 ILE C O 1
ATOM 9669 N N . ALA C 1 176 ? -17.843 13.385 52.866 1.00 27.37 176 ALA C N 1
ATOM 9670 C CA . ALA C 1 176 ? -17.352 13.268 51.492 1.00 27.84 176 ALA C CA 1
ATOM 9671 C C . ALA C 1 176 ? -15.845 13.408 51.296 1.00 27.77 176 ALA C C 1
ATOM 9672 O O . ALA C 1 176 ? -15.149 14.049 52.079 1.00 28.24 176 ALA C O 1
ATOM 9674 N N . ASP C 1 177 ? -15.369 12.819 50.204 1.00 26.98 177 ASP C N 1
ATOM 9675 C CA . ASP C 1 177 ? -13.963 12.818 49.839 1.00 25.04 177 ASP C CA 1
ATOM 9676 C C . ASP C 1 177 ? -13.506 14.104 49.135 1.00 27.09 177 ASP C C 1
ATOM 9677 O O . ASP C 1 177 ? -14.018 14.446 48.063 1.00 26.79 177 ASP C O 1
ATOM 9682 N N . ALA C 1 178 ? -12.527 14.791 49.728 1.00 25.29 178 ALA C N 1
ATOM 9683 C CA . ALA C 1 178 ? -11.977 16.026 49.176 1.00 25.05 178 ALA C CA 1
ATOM 9684 C C . ALA C 1 178 ? -10.590 15.759 48.594 1.00 26.72 178 ALA C C 1
ATOM 9685 O O . ALA C 1 178 ? -9.831 16.691 48.319 1.00 27.70 178 ALA C O 1
ATOM 9687 N N . ASP C 1 179 ? -10.263 14.482 48.413 1.00 28.05 179 ASP C N 1
ATOM 9688 C CA . ASP C 1 179 ? -8.965 14.089 47.871 1.00 28.04 179 ASP C CA 1
ATOM 9689 C C . ASP C 1 179 ? -7.818 14.808 48.586 1.00 28.31 179 ASP C C 1
ATOM 9690 O O . ASP C 1 179 ? -7.693 14.700 49.812 1.00 27.87 179 ASP C O 1
ATOM 9695 N N . THR C 1 180 ? -6.979 15.533 47.852 1.00 24.72 180 THR C N 1
ATOM 9696 C CA . THR C 1 180 ? -5.885 16.247 48.505 1.00 26.22 180 THR C CA 1
ATOM 9697 C C . THR C 1 180 ? -6.159 17.745 48.563 1.00 25.22 180 THR C C 1
ATOM 9698 O O . THR C 1 180 ? -5.304 18.523 48.961 1.00 27.01 180 THR C O 1
ATOM 9702 N N . GLY C 1 181 ? -7.363 18.147 48.179 1.00 24.94 181 GLY C N 1
ATOM 9703 C CA . GLY C 1 181 ? -7.692 19.560 48.187 1.00 25.14 181 GLY C CA 1
ATOM 9704 C C . GLY C 1 181 ? -7.783 20.084 46.764 1.00 25.33 181 GLY C C 1
ATOM 9705 O O . GLY C 1 181 ? -8.229 21.206 46.527 1.00 25.23 181 GLY C O 1
ATOM 9706 N N . HIS C 1 182 ? -7.343 19.256 45.821 1.00 24.71 182 HIS C N 1
ATOM 9707 C CA . HIS C 1 182 ? -7.364 19.585 44.399 1.00 25.87 182 HIS C CA 1
ATOM 9708 C C . HIS C 1 182 ? -6.541 20.813 44.018 1.00 25.81 182 HIS C C 1
ATOM 9709 O O . HIS C 1 182 ? -7.008 21.688 43.282 1.00 27.07 182 HIS C O 1
ATOM 9716 N N . GLY C 1 183 ? -5.305 20.865 44.506 1.00 24.61 183 GLY C N 1
ATOM 9717 C CA . GLY C 1 183 ? -4.436 21.981 44.180 1.00 24.84 183 GLY C CA 1
ATOM 9718 C C . GLY C 1 183 ? -3.929 22.761 45.372 1.00 25.70 183 GLY C C 1
ATOM 9719 O O . GLY C 1 183 ? -3.667 22.191 46.428 1.00 26.28 183 GLY C O 1
ATOM 9720 N N . GLY C 1 184 ? -3.794 24.072 45.199 1.00 26.88 184 GLY C N 1
ATOM 9721 C CA . GLY C 1 184 ? -3.291 24.919 46.264 1.00 27.51 184 GLY C CA 1
ATOM 9722 C C . GLY C 1 184 ? -4.288 25.190 47.373 1.00 27.60 184 GLY C C 1
ATOM 9723 O O . GLY C 1 184 ? -5.398 24.663 47.378 1.00 26.25 184 GLY C O 1
ATOM 9724 N N . LEU C 1 185 ? -3.885 26.027 48.319 1.00 28.12 185 LEU C N 1
ATOM 9725 C CA . LEU C 1 185 ? -4.738 26.371 49.448 1.00 29.45 185 LEU C CA 1
ATOM 9726 C C . LEU C 1 185 ? -5.978 27.139 49.009 1.00 29.07 185 LEU C C 1
ATOM 9727 O O . LEU C 1 185 ? -7.048 26.994 49.604 1.00 29.75 185 LEU C O 1
ATOM 9732 N N . THR C 1 186 ? -5.845 27.944 47.959 1.00 28.52 186 THR C N 1
ATOM 9733 C CA . THR C 1 186 ? -6.985 28.708 47.467 1.00 28.10 186 THR C CA 1
ATOM 9734 C C . THR C 1 186 ? -8.015 27.748 46.880 1.00 26.95 186 THR C C 1
ATOM 9735 O O . THR C 1 186 ? -9.213 28.003 46.941 1.00 27.47 186 THR C O 1
ATOM 9739 N N . ALA C 1 187 ? -7.537 26.646 46.306 1.00 26.87 187 ALA C N 1
ATOM 9740 C CA . ALA C 1 187 ? -8.430 25.631 45.751 1.00 26.91 187 ALA C CA 1
ATOM 9741 C C . ALA C 1 187 ? -9.092 24.895 46.921 1.00 25.17 187 ALA C C 1
ATOM 9742 O O . ALA C 1 187 ? -10.287 24.619 46.897 1.00 26.74 187 ALA C O 1
ATOM 9744 N N . VAL C 1 188 ? -8.309 24.585 47.951 1.00 26.63 188 VAL C N 1
ATOM 9745 C CA . VAL C 1 188 ? -8.845 23.898 49.127 1.00 25.63 188 VAL C CA 1
ATOM 9746 C C . VAL C 1 188 ? -10.047 24.650 49.712 1.00 25.03 188 VAL C C 1
ATOM 9747 O O . VAL C 1 188 ? -11.086 24.054 50.012 1.00 26.30 188 VAL C O 1
ATOM 9751 N N . MET C 1 189 ? -9.914 25.961 49.870 1.00 23.42 189 MET C N 1
ATOM 9752 C CA . MET C 1 189 ? -11.014 26.740 50.425 1.00 24.50 189 MET C CA 1
ATOM 9753 C C . MET C 1 189 ? -12.202 26.787 49.462 1.00 24.29 189 MET C C 1
ATOM 9754 O O . MET C 1 189 ? -13.353 26.795 49.887 1.00 24.44 189 MET C O 1
ATOM 9759 N N . LYS C 1 190 ? -11.924 26.825 48.162 1.00 25.45 190 LYS C N 1
ATOM 9760 C CA . LYS C 1 190 ? -13.003 26.838 47.184 1.00 24.60 190 LYS C CA 1
ATOM 9761 C C . LYS C 1 190 ? -13.733 25.490 47.193 1.00 23.44 190 LYS C C 1
ATOM 9762 O O . LYS C 1 190 ? -14.956 25.440 47.193 1.00 23.87 190 LYS C O 1
ATOM 9768 N N . LEU C 1 191 ? -12.976 24.397 47.207 1.00 23.36 191 LEU C N 1
ATOM 9769 C CA . LEU C 1 191 ? -13.574 23.071 47.237 1.00 23.24 191 LEU C CA 1
ATOM 9770 C C . LEU C 1 191 ? -14.393 22.924 48.520 1.00 23.87 191 LEU C C 1
ATOM 9771 O O . LEU C 1 191 ? -15.492 22.358 48.509 1.00 24.63 191 LEU C O 1
ATOM 9776 N N . THR C 1 192 ? -13.860 23.441 49.627 1.00 22.52 192 THR C N 1
ATOM 9777 C CA . THR C 1 192 ? -14.573 23.362 50.899 1.00 24.06 192 THR C CA 1
ATOM 9778 C C . THR C 1 192 ? -15.869 24.180 50.833 1.00 24.65 192 THR C C 1
ATOM 9779 O O . THR C 1 192 ? -16.909 23.748 51.330 1.00 24.21 192 THR C O 1
ATOM 9783 N N . LYS C 1 193 ? -15.807 25.349 50.201 1.00 24.12 193 LYS C N 1
ATOM 9784 C CA . LYS C 1 193 ? -16.984 26.202 50.063 1.00 26.24 193 LYS C CA 1
ATOM 9785 C C . LYS C 1 193 ? -18.102 25.443 49.323 1.00 27.41 193 LYS C C 1
ATOM 9786 O O . LYS C 1 193 ? -19.278 25.503 49.714 1.00 26.10 193 LYS C O 1
ATOM 9792 N N . LEU C 1 194 ? -17.731 24.721 48.263 1.00 26.79 194 LEU C N 1
ATOM 9793 C CA . LEU C 1 194 ? -18.697 23.947 47.485 1.00 27.70 194 LEU C CA 1
ATOM 9794 C C . LEU C 1 194 ? -19.306 22.825 48.322 1.00 26.62 194 LEU C C 1
ATOM 9795 O O . LEU C 1 194 ? -20.520 22.644 48.344 1.00 27.54 194 LEU C O 1
ATOM 9800 N N . PHE C 1 195 ? -18.458 22.061 48.995 1.00 25.73 195 PHE C N 1
ATOM 9801 C CA . PHE C 1 195 ? -18.956 20.982 49.823 1.00 26.52 195 PHE C CA 1
ATOM 9802 C C . PHE C 1 195 ? -20.000 21.501 50.814 1.00 25.02 195 PHE C C 1
ATOM 9803 O O . PHE C 1 195 ? -21.035 20.866 51.018 1.00 24.29 195 PHE C O 1
ATOM 9811 N N . ILE C 1 196 ? -19.741 22.660 51.413 1.00 25.71 196 ILE C N 1
ATOM 9812 C CA . ILE C 1 196 ? -20.683 23.222 52.380 1.00 25.13 196 ILE C CA 1
ATOM 9813 C C . ILE C 1 196 ? -21.968 23.677 51.688 1.00 24.77 196 ILE C C 1
ATOM 9814 O O . ILE C 1 196 ? -23.076 23.467 52.199 1.00 23.26 196 ILE C O 1
ATOM 9819 N N . GLU C 1 197 ? -21.830 24.271 50.507 1.00 25.88 197 GLU C N 1
ATOM 9820 C CA . GLU C 1 197 ? -23.001 24.729 49.768 1.00 26.41 197 GLU C CA 1
ATOM 9821 C C . GLU C 1 197 ? -23.826 23.540 49.284 1.00 24.75 197 GLU C C 1
ATOM 9822 O O . GLU C 1 197 ? -25.048 23.622 49.193 1.00 25.08 197 GLU C O 1
ATOM 9828 N N . LYS C 1 198 ? -23.153 22.428 49.008 1.00 26.36 198 LYS C N 1
ATOM 9829 C CA . LYS C 1 198 ? -23.816 21.224 48.517 1.00 27.71 198 LYS C CA 1
ATOM 9830 C C . LYS C 1 198 ? -24.501 20.343 49.560 1.00 27.86 198 LYS C C 1
ATOM 9831 O O . LYS C 1 198 ? -25.307 19.492 49.201 1.00 27.51 198 LYS C O 1
ATOM 9837 N N . GLY C 1 199 ? -24.165 20.520 50.837 1.00 28.16 199 GLY C N 1
ATOM 9838 C CA . GLY C 1 199 ? -24.803 19.730 51.882 1.00 26.24 199 GLY C CA 1
ATOM 9839 C C . GLY C 1 199 ? -23.943 18.762 52.685 1.00 25.01 199 GLY C C 1
ATOM 9840 O O . GLY C 1 199 ? -24.474 17.967 53.459 1.00 25.52 199 GLY C O 1
ATOM 9841 N N . ALA C 1 200 ? -22.626 18.823 52.533 1.00 20.50 200 ALA C N 1
ATOM 9842 C CA . ALA C 1 200 ? -21.754 17.899 53.256 1.00 23.42 200 ALA C CA 1
ATOM 9843 C C . ALA C 1 200 ? -21.757 18.120 54.781 1.00 23.55 200 ALA C C 1
ATOM 9844 O O . ALA C 1 200 ? -21.790 19.255 55.255 1.00 23.32 200 ALA C O 1
ATOM 9846 N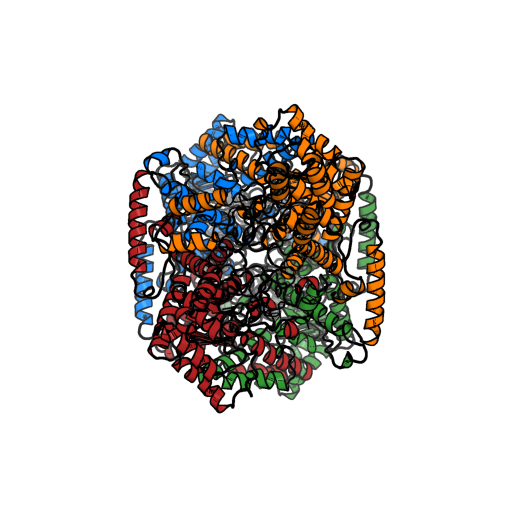 N . ALA C 1 201 ? -21.731 17.030 55.545 1.00 25.03 201 ALA C N 1
ATOM 9847 C CA . ALA C 1 201 ? -21.713 17.136 57.012 1.00 25.03 201 ALA C CA 1
ATOM 9848 C C . ALA C 1 201 ? -20.246 17.154 57.426 1.00 26.34 201 ALA C C 1
ATOM 9849 O O . ALA C 1 201 ? -19.868 17.737 58.450 1.00 26.63 201 ALA C O 1
ATOM 9851 N N . GLY C 1 202 ? -19.430 16.500 56.604 1.00 25.32 202 GLY C N 1
ATOM 9852 C CA . GLY C 1 202 ? -18.004 16.444 56.831 1.00 25.41 202 GLY C CA 1
ATOM 9853 C C . GLY C 1 202 ? -17.273 16.054 55.555 1.00 25.16 202 GLY C C 1
ATOM 9854 O O . GLY C 1 202 ? -17.871 15.503 54.633 1.00 26.26 202 GLY C O 1
ATOM 9855 N N . ILE C 1 203 ? -15.983 16.355 55.498 1.00 24.20 203 ILE C N 1
ATOM 9856 C CA . ILE C 1 203 ? -15.155 15.997 54.354 1.00 25.46 203 ILE C CA 1
ATOM 9857 C C . ILE C 1 203 ? -13.825 15.503 54.908 1.00 26.10 203 ILE C C 1
ATOM 9858 O O . ILE C 1 203 ? -13.460 15.835 56.042 1.00 26.07 203 ILE C O 1
ATOM 9863 N N . HIS C 1 204 ? -13.114 14.700 54.125 1.00 25.86 204 HIS C N 1
ATOM 9864 C CA . HIS C 1 204 ? -11.801 14.211 54.527 1.00 27.89 204 HIS C CA 1
ATOM 9865 C C . HIS C 1 204 ? -10.789 14.588 53.442 1.00 28.58 204 HIS C C 1
ATOM 9866 O O . HIS C 1 204 ? -11.126 14.635 52.252 1.00 27.53 204 HIS C O 1
ATOM 9873 N N . ILE C 1 205 ? -9.564 14.891 53.862 1.00 28.70 205 ILE C N 1
ATOM 9874 C CA . ILE C 1 205 ? -8.505 15.290 52.939 1.00 28.41 205 ILE C CA 1
ATOM 9875 C C . ILE C 1 205 ? -7.224 14.550 53.326 1.00 30.32 205 ILE C C 1
ATOM 9876 O O . ILE C 1 205 ? -6.879 14.456 54.510 1.00 29.62 205 ILE C O 1
ATOM 9881 N N . GLU C 1 206 ? -6.530 14.014 52.324 1.00 30.16 206 GLU C N 1
ATOM 9882 C CA . GLU C 1 206 ? -5.314 13.231 52.548 1.00 29.29 206 GLU C CA 1
ATOM 9883 C C . GLU C 1 206 ? -3.988 13.948 52.275 1.00 29.65 206 GLU C C 1
ATOM 9884 O O . GLU C 1 206 ? -3.917 14.882 51.471 1.00 30.19 206 GLU C O 1
ATOM 9890 N N . ASP C 1 207 ? -2.929 13.480 52.931 1.00 28.17 207 ASP C N 1
ATOM 9891 C CA . ASP C 1 207 ? -1.621 14.095 52.794 1.00 29.85 207 ASP C CA 1
ATOM 9892 C C . ASP C 1 207 ? -0.742 13.679 51.615 1.00 31.31 207 ASP C C 1
ATOM 9893 O O . ASP C 1 207 ? 0.481 13.682 51.727 1.00 32.51 207 ASP C O 1
ATOM 9898 N N . GLN C 1 208 ? -1.360 13.328 50.488 1.00 29.95 208 GLN C N 1
ATOM 9899 C CA . GLN C 1 208 ? -0.602 12.972 49.287 1.00 30.24 208 GLN C CA 1
ATOM 9900 C C . GLN C 1 208 ? -0.475 14.254 48.463 1.00 30.35 208 GLN C C 1
ATOM 9901 O O . GLN C 1 208 ? -1.038 15.278 48.825 1.00 28.37 208 GLN C O 1
ATOM 9907 N N . ALA C 1 209 ? 0.275 14.199 47.366 1.00 33.08 209 ALA C N 1
ATOM 9908 C CA . ALA C 1 209 ? 0.432 15.356 46.484 1.00 34.40 209 ALA C CA 1
ATOM 9909 C C . ALA C 1 209 ? -0.653 15.238 45.410 1.00 36.74 209 ALA C C 1
ATOM 9910 O O . ALA C 1 209 ? -0.872 14.158 44.857 1.00 36.91 209 ALA C O 1
ATOM 9912 N N . PRO C 1 210 ? -1.342 16.346 45.095 1.00 38.42 210 PRO C N 1
ATOM 9913 C CA . PRO C 1 210 ? -2.412 16.350 44.089 1.00 40.78 210 PRO C CA 1
ATOM 9914 C C . PRO C 1 210 ? -2.096 15.820 42.684 1.00 43.05 210 PRO C C 1
ATOM 9915 O O . PRO C 1 210 ? -2.880 15.056 42.111 1.00 44.18 210 PRO C O 1
ATOM 9919 N N . GLY C 1 211 ? -0.956 16.211 42.129 1.00 44.12 211 GLY C N 1
ATOM 9920 C CA . GLY C 1 211 ? -0.621 15.760 40.789 1.00 45.25 211 GLY C CA 1
ATOM 9921 C C . GLY C 1 211 ? -0.357 14.274 40.669 1.00 46.02 211 GLY C C 1
ATOM 9922 O O . GLY C 1 211 ? -0.345 13.726 39.569 1.00 45.60 211 GLY C O 1
ATOM 9923 N N . THR C 1 212 ? -0.144 13.612 41.799 1.00 46.08 212 THR C N 1
ATOM 9924 C CA . THR C 1 212 ? 0.134 12.183 41.782 1.00 47.80 212 THR C CA 1
ATOM 9925 C C . THR C 1 212 ? -0.712 11.406 42.781 1.00 49.38 212 THR C C 1
ATOM 9926 O O . THR C 1 212 ? -0.219 10.465 43.393 1.00 51.14 212 THR C O 1
ATOM 9930 N N . LYS C 1 213 ? -1.975 11.793 42.950 1.00 49.81 213 LYS C N 1
ATOM 9931 C CA . LYS C 1 213 ? -2.854 11.099 43.890 1.00 51.13 213 LYS C CA 1
ATOM 9932 C C . LYS C 1 213 ? -3.171 9.699 43.383 1.00 52.20 213 LYS C C 1
ATOM 9933 O O . LYS C 1 213 ? -3.572 9.524 42.230 1.00 52.14 213 LYS C O 1
ATOM 9939 N N . LYS C 1 214 ? -2.973 8.710 44.253 1.00 53.68 214 LYS C N 1
ATOM 9940 C CA . LYS C 1 214 ? -3.239 7.302 43.946 1.00 56.03 214 LYS C CA 1
ATOM 9941 C C . LYS C 1 214 ? -4.177 6.747 45.015 1.00 57.55 214 LYS C C 1
ATOM 9942 O O . LYS C 1 214 ? -4.384 7.383 46.050 1.00 57.39 214 LYS C O 1
ATOM 9948 N N . CYS C 1 215 ? -4.747 5.568 44.776 1.00 59.80 215 CYS C N 1
ATOM 9949 C CA . CYS C 1 215 ? -5.644 4.979 45.769 1.00 62.44 215 CYS C CA 1
ATOM 9950 C C . CYS C 1 215 ? -4.827 4.214 46.814 1.00 63.60 215 CYS C C 1
ATOM 9951 O O . CYS C 1 215 ? -3.787 3.629 46.499 1.00 63.40 215 CYS C O 1
ATOM 9954 N N . GLY C 1 216 ? -5.313 4.239 48.052 1.00 64.78 216 GLY C N 1
ATOM 9955 C CA . GLY C 1 216 ? -4.659 3.586 49.175 1.00 66.38 216 GLY C CA 1
ATOM 9956 C C . GLY C 1 216 ? -3.658 2.459 48.976 1.00 68.29 216 GLY C C 1
ATOM 9957 O O . GLY C 1 216 ? -2.492 2.602 49.344 1.00 68.21 216 GLY C O 1
ATOM 9958 N N . HIS C 1 217 ? -4.101 1.337 48.412 1.00 70.29 217 HIS C N 1
ATOM 9959 C CA . HIS C 1 217 ? -3.224 0.184 48.210 1.00 72.12 217 HIS C CA 1
ATOM 9960 C C . HIS C 1 217 ? -2.354 0.241 46.949 1.00 72.22 217 HIS C C 1
ATOM 9961 O O . HIS C 1 217 ? -2.038 -0.801 46.365 1.00 72.35 217 HIS C O 1
ATOM 9968 N N . MET C 1 218 ? -1.955 1.440 46.529 1.00 71.13 218 MET C N 1
ATOM 9969 C CA . MET C 1 218 ? -1.123 1.563 45.333 1.00 70.03 218 MET C CA 1
ATOM 9970 C C . MET C 1 218 ? 0.384 1.504 45.580 1.00 68.20 218 MET C C 1
ATOM 9971 O O . MET C 1 218 ? 0.855 1.633 46.712 1.00 68.34 218 MET C O 1
ATOM 9976 N N . GLY C 1 219 ? 1.123 1.307 44.491 1.00 66.07 219 GLY C N 1
ATOM 9977 C CA . GLY C 1 219 ? 2.569 1.195 44.541 1.00 62.20 219 GLY C CA 1
ATOM 9978 C C . GLY C 1 219 ? 3.359 2.276 45.252 1.00 59.59 219 GLY C C 1
ATOM 9979 O O . GLY C 1 219 ? 3.776 2.089 46.392 1.00 60.56 219 GLY C O 1
ATOM 9980 N N . GLY C 1 220 ? 3.582 3.404 44.585 1.00 56.75 220 GLY C N 1
ATOM 9981 C CA . GLY C 1 220 ? 4.362 4.463 45.203 1.00 51.69 220 GLY C CA 1
ATOM 9982 C C . GLY C 1 220 ? 3.643 5.785 45.380 1.00 48.25 220 GLY C C 1
ATOM 9983 O O . GLY C 1 220 ? 3.610 6.612 44.466 1.00 47.41 220 GLY C O 1
ATOM 9984 N N . LYS C 1 221 ? 3.077 5.993 46.563 1.00 43.40 221 LYS C N 1
ATOM 9985 C CA . LYS C 1 221 ? 2.365 7.230 46.839 1.00 39.93 221 LYS C CA 1
ATOM 9986 C C . LYS C 1 221 ? 3.332 8.327 47.281 1.00 37.84 221 LYS C C 1
ATOM 9987 O O . LYS C 1 221 ? 4.272 8.075 48.035 1.00 37.69 221 LYS C O 1
ATOM 9993 N N . VAL C 1 222 ? 3.104 9.541 46.791 1.00 33.67 222 VAL C N 1
ATOM 9994 C CA . VAL C 1 222 ? 3.945 10.684 47.133 1.00 30.56 222 VAL C CA 1
ATOM 9995 C C . VAL C 1 222 ? 3.250 11.546 48.186 1.00 29.57 222 VAL C C 1
ATOM 9996 O O . VAL C 1 222 ? 2.114 11.970 47.993 1.00 26.83 222 VAL C O 1
ATOM 10000 N N . LEU C 1 223 ? 3.941 11.803 49.290 1.00 28.89 223 LEU C N 1
ATOM 10001 C CA . LEU C 1 223 ? 3.387 12.611 50.378 1.00 30.11 223 LEU C CA 1
ATOM 10002 C C . LEU C 1 223 ? 3.830 14.069 50.303 1.00 29.54 223 LEU C C 1
ATOM 10003 O O . LEU C 1 223 ? 4.858 14.382 49.707 1.00 31.23 223 LEU C O 1
ATOM 10008 N N . VAL C 1 224 ? 3.046 14.956 50.906 1.00 28.64 224 VAL C N 1
ATOM 10009 C CA . VAL C 1 224 ? 3.429 16.359 50.977 1.00 29.10 224 VAL C CA 1
ATOM 10010 C C . VAL C 1 224 ? 4.026 16.479 52.380 1.00 30.36 224 VAL C C 1
ATOM 10011 O O . VAL C 1 224 ? 3.894 15.562 53.197 1.00 25.78 224 VAL C O 1
ATOM 10015 N N . PRO C 1 225 ? 4.702 17.598 52.673 1.00 30.69 225 PRO C N 1
ATOM 10016 C CA . PRO C 1 225 ? 5.290 17.763 54.004 1.00 29.67 225 PRO C CA 1
ATOM 10017 C C . PRO C 1 225 ? 4.187 17.909 55.047 1.00 29.35 225 PRO C C 1
ATOM 10018 O O . PRO C 1 225 ? 3.088 18.365 54.734 1.00 27.76 225 PRO C O 1
ATOM 10022 N N . ILE C 1 226 ? 4.487 17.526 56.286 1.00 28.24 226 ILE C N 1
ATOM 10023 C CA . ILE C 1 226 ? 3.517 17.626 57.367 1.00 27.04 226 ILE C CA 1
ATOM 10024 C C . ILE C 1 226 ? 2.876 19.001 57.416 1.00 27.33 226 ILE C C 1
ATOM 10025 O O . ILE C 1 226 ? 1.655 19.125 57.484 1.00 30.13 226 ILE C O 1
ATOM 10030 N N . SER C 1 227 ? 3.711 20.032 57.382 1.00 29.62 227 SER C N 1
ATOM 10031 C CA . SER C 1 227 ? 3.238 21.407 57.440 1.00 30.36 227 SER C CA 1
ATOM 10032 C C . SER C 1 227 ? 2.275 21.770 56.307 1.00 29.88 227 SER C C 1
ATOM 10033 O O . SER C 1 227 ? 1.340 22.541 56.510 1.00 28.04 227 SER C O 1
ATOM 10036 N N . GLU C 1 228 ? 2.500 21.227 55.113 1.00 30.43 228 GLU C N 1
ATOM 10037 C CA . GLU C 1 228 ? 1.619 21.545 53.997 1.00 29.90 228 GLU C CA 1
ATOM 10038 C C . GLU C 1 228 ? 0.227 20.962 54.248 1.00 30.89 228 GLU C C 1
ATOM 10039 O O . GLU C 1 228 ? -0.787 21.631 54.032 1.00 30.57 228 GLU C O 1
ATOM 10045 N N . HIS C 1 229 ? 0.166 19.719 54.716 1.00 30.01 229 HIS C N 1
ATOM 10046 C CA . HIS C 1 229 ? -1.137 19.133 54.976 1.00 30.24 229 HIS C CA 1
ATOM 10047 C C . HIS C 1 229 ? -1.848 19.838 56.123 1.00 30.71 229 HIS C C 1
ATOM 10048 O O . HIS C 1 229 ? -3.073 19.914 56.131 1.00 30.25 229 HIS C O 1
ATOM 10055 N N . ILE C 1 230 ? -1.095 20.343 57.101 1.00 31.25 230 ILE C N 1
ATOM 10056 C CA . ILE C 1 230 ? -1.722 21.081 58.192 1.00 30.57 230 ILE C CA 1
ATOM 10057 C C . ILE C 1 230 ? -2.327 22.364 57.601 1.00 30.00 230 ILE C C 1
ATOM 10058 O O . ILE C 1 230 ? -3.398 22.800 58.013 1.00 29.25 230 ILE C O 1
ATOM 10063 N N . ASN C 1 231 ? -1.643 22.970 56.634 1.00 30.38 231 ASN C N 1
ATOM 10064 C CA . ASN C 1 231 ? -2.165 24.186 56.011 1.00 31.12 231 ASN C CA 1
ATOM 10065 C C . ASN C 1 231 ? -3.526 23.900 55.377 1.00 30.42 231 ASN C C 1
ATOM 10066 O O . ASN C 1 231 ? -4.434 24.734 55.427 1.00 32.01 231 ASN C O 1
ATOM 10071 N N . ARG C 1 232 ? -3.668 22.717 54.790 1.00 27.93 232 ARG C N 1
ATOM 10072 C CA . ARG C 1 232 ? -4.924 22.329 54.158 1.00 28.47 232 ARG C CA 1
ATOM 10073 C C . ARG C 1 232 ? -6.048 22.205 55.188 1.00 27.33 232 ARG C C 1
ATOM 10074 O O . ARG C 1 232 ? -7.160 22.699 54.975 1.00 27.42 232 ARG C O 1
ATOM 10082 N N . LEU C 1 233 ? -5.757 21.522 56.292 1.00 26.08 233 LEU C N 1
ATOM 10083 C CA . LEU C 1 233 ? -6.737 21.333 57.354 1.00 25.49 233 LEU C CA 1
ATOM 10084 C C . LEU C 1 233 ? -7.149 22.682 57.934 1.00 25.16 233 LEU C C 1
ATOM 10085 O O . LEU C 1 233 ? -8.316 22.903 58.225 1.00 27.15 233 LEU C O 1
ATOM 10090 N N . VAL C 1 234 ? -6.194 23.592 58.081 1.00 27.04 234 VAL C N 1
ATOM 10091 C CA . VAL C 1 234 ? -6.493 24.920 58.609 1.00 28.36 234 VAL C CA 1
ATOM 10092 C C . VAL C 1 234 ? -7.320 25.709 57.593 1.00 28.70 234 VAL C C 1
ATOM 10093 O O . VAL C 1 234 ? -8.225 26.454 57.970 1.00 29.33 234 VAL C O 1
ATOM 10097 N N . ALA C 1 235 ? -7.006 25.543 56.308 1.00 26.78 235 ALA C N 1
ATOM 10098 C CA . ALA C 1 235 ? -7.736 26.239 55.250 1.00 28.41 235 ALA C CA 1
ATOM 10099 C C . ALA C 1 235 ? -9.187 25.777 55.273 1.00 26.80 235 ALA C C 1
ATOM 10100 O O . ALA C 1 235 ? -10.112 26.560 55.065 1.00 29.10 235 ALA C O 1
ATOM 10102 N N . ILE C 1 236 ? -9.392 24.494 55.532 1.00 26.70 236 ILE C N 1
ATOM 10103 C CA . ILE C 1 236 ? -10.747 23.980 55.594 1.00 26.63 236 ILE C CA 1
ATOM 10104 C C . ILE C 1 236 ? -11.503 24.633 56.754 1.00 26.15 236 ILE C C 1
ATOM 10105 O O . ILE C 1 236 ? -12.608 25.144 56.571 1.00 23.92 236 ILE C O 1
ATOM 10110 N N . ARG C 1 237 ? -10.904 24.631 57.946 1.00 27.01 237 ARG C N 1
ATOM 10111 C CA . ARG C 1 237 ? -11.568 25.218 59.103 1.00 26.56 237 ARG C CA 1
ATOM 10112 C C . ARG C 1 237 ? -11.856 26.695 58.876 1.00 26.69 237 ARG C C 1
ATOM 10113 O O . ARG C 1 237 ? -12.935 27.172 59.212 1.00 28.83 237 ARG C O 1
ATOM 10121 N N . ALA C 1 238 ? -10.906 27.418 58.288 1.00 27.24 238 ALA C N 1
ATOM 10122 C CA . ALA C 1 238 ? -11.100 28.851 58.039 1.00 27.05 238 ALA C CA 1
ATOM 10123 C C . ALA C 1 238 ? -12.313 29.126 57.147 1.00 28.17 238 ALA C C 1
ATOM 10124 O O . ALA C 1 238 ? -13.131 30.012 57.446 1.00 26.11 238 ALA C O 1
ATOM 10126 N N . GLN C 1 239 ? -12.437 28.362 56.061 1.00 27.76 239 GLN C N 1
ATOM 10127 C CA . GLN C 1 239 ? -13.562 28.525 55.141 1.00 27.46 239 GLN C CA 1
ATOM 10128 C C . GLN C 1 239 ? -14.871 28.226 55.856 1.00 27.71 239 GLN C C 1
ATOM 10129 O O . GLN C 1 239 ? -15.886 28.878 55.626 1.00 28.39 239 GLN C O 1
ATOM 10135 N N . ALA C 1 240 ? -14.838 27.220 56.722 1.00 29.01 240 ALA C N 1
ATOM 10136 C CA . ALA C 1 240 ? -16.004 26.832 57.505 1.00 28.27 240 ALA C CA 1
ATOM 10137 C C . ALA C 1 240 ? -16.353 27.978 58.452 1.00 26.77 240 ALA C C 1
ATOM 10138 O O . ALA C 1 240 ? -17.522 28.335 58.612 1.00 26.68 240 ALA C O 1
ATOM 10140 N N . ASP C 1 241 ? -15.328 28.543 59.084 1.00 26.93 241 ASP C N 1
ATOM 10141 C CA . ASP C 1 241 ? -15.525 29.646 60.015 1.00 27.82 241 ASP C CA 1
ATOM 10142 C C . ASP C 1 241 ? -16.091 30.852 59.289 1.00 27.66 241 ASP C C 1
ATOM 10143 O O . ASP C 1 241 ? -17.002 31.509 59.780 1.00 27.68 241 ASP C O 1
ATOM 10148 N N . ILE C 1 242 ? -15.558 31.127 58.104 1.00 27.63 242 ILE C N 1
ATOM 10149 C CA . ILE C 1 242 ? -16.040 32.248 57.318 1.00 27.00 242 ILE C CA 1
ATOM 10150 C C . ILE C 1 242 ? -17.516 32.038 57.055 1.00 26.35 242 ILE C C 1
ATOM 10151 O O . ILE C 1 242 ? -18.322 32.957 57.198 1.00 27.25 242 ILE C O 1
ATOM 10156 N N . MET C 1 243 ? -17.873 30.808 56.703 1.00 27.08 243 MET C N 1
ATOM 10157 C CA . MET C 1 243 ? -19.260 30.491 56.396 1.00 27.23 243 MET C CA 1
ATOM 10158 C C . MET C 1 243 ? -20.158 30.277 57.603 1.00 27.35 243 MET C C 1
ATOM 10159 O O . MET C 1 243 ? -21.372 30.165 57.455 1.00 26.99 243 MET C O 1
ATOM 10164 N N . GLY C 1 244 ? -19.558 30.248 58.794 1.00 27.56 244 GLY C N 1
ATOM 10165 C CA . GLY C 1 244 ? -20.323 30.084 60.021 1.00 27.84 244 GLY C CA 1
ATOM 10166 C C . GLY C 1 244 ? -20.924 28.710 60.226 1.00 27.09 244 GLY C C 1
ATOM 10167 O O . GLY C 1 244 ? -22.004 28.581 60.796 1.00 29.21 244 GLY C O 1
ATOM 10168 N N . VAL C 1 245 ? -20.221 27.676 59.784 1.00 28.01 245 VAL C N 1
ATOM 10169 C CA . VAL C 1 245 ? -20.740 26.322 59.913 1.00 27.07 245 VAL C CA 1
ATOM 10170 C C . VAL C 1 245 ? -19.826 25.404 60.708 1.00 27.70 245 VAL C C 1
ATOM 10171 O O . VAL C 1 245 ? -18.639 25.686 60.867 1.00 26.79 245 VAL C O 1
ATOM 10175 N N . ASP C 1 246 ? -20.382 24.289 61.179 1.00 28.13 246 ASP C N 1
ATOM 10176 C CA . ASP C 1 246 ? -19.636 23.333 61.994 1.00 29.59 246 ASP C CA 1
ATOM 10177 C C . ASP C 1 246 ? -19.028 22.129 61.266 1.00 29.84 246 ASP C C 1
ATOM 10178 O O . ASP C 1 246 ? -18.698 21.118 61.898 1.00 29.41 246 ASP C O 1
ATOM 10183 N N . LEU C 1 247 ? -18.876 22.238 59.951 1.00 28.62 247 LEU C N 1
ATOM 10184 C CA . LEU C 1 247 ? -18.317 21.168 59.130 1.00 26.74 247 LEU C CA 1
ATOM 10185 C C . LEU C 1 247 ? -17.178 20.382 59.789 1.00 27.80 247 LEU C C 1
ATOM 10186 O O . LEU C 1 247 ? -16.189 20.964 60.244 1.00 27.99 247 LEU C O 1
ATOM 10191 N N . LEU C 1 248 ? -17.306 19.058 59.828 1.00 28.20 248 LEU C N 1
ATOM 10192 C CA . LEU C 1 248 ? -16.252 18.235 60.411 1.00 28.26 248 LEU C CA 1
ATOM 10193 C C . LEU C 1 248 ? -15.123 18.085 59.412 1.00 29.06 248 LEU C C 1
ATOM 10194 O O . LEU C 1 248 ? -15.358 17.900 58.210 1.00 27.63 248 LEU C O 1
ATOM 10199 N N . ALA C 1 249 ? -13.897 18.168 59.916 1.00 29.77 249 ALA C N 1
ATOM 10200 C CA . ALA C 1 249 ? -12.709 18.034 59.086 1.00 29.44 249 ALA C CA 1
ATOM 10201 C C . ALA C 1 249 ? -11.983 16.756 59.487 1.00 29.60 249 ALA C C 1
ATOM 10202 O O . ALA C 1 249 ? -11.553 16.601 60.632 1.00 30.22 249 ALA C O 1
ATOM 10204 N N . ILE C 1 250 ? -11.859 15.842 58.537 1.00 27.47 250 ILE C N 1
ATOM 10205 C CA . ILE C 1 250 ? -11.202 14.571 58.774 1.00 26.34 250 ILE C CA 1
ATOM 10206 C C . ILE C 1 250 ? -9.875 14.515 58.040 1.00 29.42 250 ILE C C 1
ATOM 10207 O O . ILE C 1 250 ? -9.809 14.752 56.824 1.00 29.07 250 ILE C O 1
ATOM 10212 N N . ALA C 1 251 ? -8.815 14.210 58.781 1.00 29.96 251 ALA C N 1
ATOM 10213 C CA . ALA C 1 251 ? -7.482 14.128 58.200 1.00 29.31 251 ALA C CA 1
ATOM 10214 C C . ALA C 1 251 ? -7.093 12.687 57.917 1.00 29.42 251 ALA C C 1
ATOM 10215 O O . ALA C 1 251 ? -7.206 11.827 58.786 1.00 29.52 251 ALA C O 1
ATOM 10217 N N . ARG C 1 252 ? -6.651 12.423 56.690 1.00 29.14 252 ARG C N 1
ATOM 10218 C CA . ARG C 1 252 ? -6.220 11.084 56.308 1.00 28.85 252 ARG C CA 1
ATOM 10219 C C . ARG C 1 252 ? -4.733 11.069 55.987 1.00 29.87 252 ARG C C 1
ATOM 10220 O O . ARG C 1 252 ? -4.218 11.971 55.310 1.00 29.74 252 ARG C O 1
ATOM 10228 N N . THR C 1 253 ? -4.033 10.055 56.483 1.00 28.82 253 THR C N 1
ATOM 10229 C CA . THR C 1 253 ? -2.624 9.938 56.168 1.00 29.95 253 THR C CA 1
ATOM 10230 C C . THR C 1 253 ? -2.360 8.655 55.394 1.00 31.65 253 THR C C 1
ATOM 10231 O O . THR C 1 253 ? -2.908 7.594 55.717 1.00 31.98 253 THR C O 1
ATOM 10235 N N . ASP C 1 254 ? -1.524 8.771 54.366 1.00 31.90 254 ASP C N 1
ATOM 10236 C CA . ASP C 1 254 ? -1.134 7.640 53.531 1.00 32.39 254 ASP C CA 1
ATOM 10237 C C . ASP C 1 254 ? 0.310 7.268 53.833 1.00 33.01 254 ASP C C 1
ATOM 10238 O O . ASP C 1 254 ? 0.932 6.533 53.076 1.00 35.43 254 ASP C O 1
ATOM 10243 N N . ALA C 1 255 ? 0.837 7.783 54.940 1.00 35.39 255 ALA C N 1
ATOM 10244 C CA . ALA C 1 255 ? 2.224 7.533 55.333 1.00 36.44 255 ALA C CA 1
ATOM 10245 C C . ALA C 1 255 ? 2.542 6.083 55.676 1.00 37.35 255 ALA C C 1
ATOM 10246 O O . ALA C 1 255 ? 3.707 5.710 55.757 1.00 37.83 255 ALA C O 1
ATOM 10248 N N . GLU C 1 256 ? 1.521 5.262 55.881 1.00 38.56 256 GLU C N 1
ATOM 10249 C CA . GLU C 1 256 ? 1.759 3.864 56.230 1.00 39.96 256 GLU C CA 1
ATOM 10250 C C . GLU C 1 256 ? 2.434 3.117 55.081 1.00 39.90 256 GLU C C 1
ATOM 10251 O O . GLU C 1 256 ? 3.229 2.206 55.315 1.00 40.28 256 GLU C O 1
ATOM 10257 N N . ALA C 1 257 ? 2.139 3.514 53.844 1.00 38.14 257 ALA C N 1
ATOM 10258 C CA . ALA C 1 257 ? 2.720 2.844 52.686 1.00 38.17 257 ALA C CA 1
ATOM 10259 C C . ALA C 1 257 ? 3.386 3.761 51.653 1.00 37.64 257 ALA C C 1
ATOM 10260 O O . ALA C 1 257 ? 3.905 3.280 50.649 1.00 37.29 257 ALA C O 1
ATOM 10262 N N . ALA C 1 258 ? 3.382 5.069 51.885 1.00 35.71 258 ALA C N 1
ATOM 10263 C CA . ALA C 1 258 ? 4.008 5.980 50.930 1.00 34.53 258 ALA C CA 1
ATOM 10264 C C . ALA C 1 258 ? 5.532 5.811 50.912 1.00 34.28 258 ALA C C 1
ATOM 10265 O O . ALA C 1 258 ? 6.154 5.520 51.934 1.00 30.51 258 ALA C O 1
ATOM 10267 N N . THR C 1 259 ? 6.131 6.001 49.741 1.00 33.07 259 THR C N 1
ATOM 10268 C CA . THR C 1 259 ? 7.573 5.840 49.585 1.00 34.05 259 THR C CA 1
ATOM 10269 C C . THR C 1 259 ? 8.295 7.103 49.131 1.00 33.31 259 THR C C 1
ATOM 10270 O O . THR C 1 259 ? 9.523 7.129 49.040 1.00 34.76 259 THR C O 1
ATOM 10274 N N . LEU C 1 260 ? 7.533 8.155 48.856 1.00 32.34 260 LEU C N 1
ATOM 10275 C CA . LEU C 1 260 ? 8.115 9.402 48.392 1.00 30.27 260 LEU C CA 1
ATOM 10276 C C . LEU C 1 260 ? 7.508 10.599 49.102 1.00 29.46 260 LEU C C 1
ATOM 10277 O O . LEU C 1 260 ? 6.437 10.512 49.702 1.00 30.30 260 LEU C O 1
ATOM 10282 N N . ILE C 1 261 ? 8.207 11.722 49.036 1.00 28.83 261 ILE C N 1
ATOM 10283 C CA . ILE C 1 261 ? 7.722 12.949 49.637 1.00 29.96 261 ILE C CA 1
ATOM 10284 C C . ILE C 1 261 ? 8.270 14.063 48.767 1.00 30.62 261 ILE C C 1
ATOM 10285 O O . ILE C 1 261 ? 9.422 14.011 48.345 1.00 32.05 261 ILE C O 1
ATOM 10290 N N . THR C 1 262 ? 7.440 15.061 48.489 1.00 31.18 262 THR C N 1
ATOM 10291 C CA . THR C 1 262 ? 7.830 16.177 47.634 1.00 31.90 262 THR C CA 1
ATOM 10292 C C . THR C 1 262 ? 9.081 16.953 48.046 1.00 32.63 262 THR C C 1
ATOM 10293 O O . THR C 1 262 ? 9.897 17.310 47.197 1.00 32.92 262 THR C O 1
ATOM 10297 N N . THR C 1 263 ? 9.230 17.216 49.340 1.00 30.59 263 THR C N 1
ATOM 10298 C CA . THR C 1 263 ? 10.370 17.977 49.826 1.00 30.70 263 THR C CA 1
ATOM 10299 C C . THR C 1 263 ? 10.788 17.584 51.238 1.00 32.96 263 THR C C 1
ATOM 10300 O O . THR C 1 263 ? 10.014 16.991 51.992 1.00 32.08 263 THR C O 1
ATOM 10304 N N . SER C 1 264 ? 12.021 17.932 51.586 1.00 34.34 264 SER C N 1
ATOM 10305 C CA . SER C 1 264 ? 12.586 17.619 52.895 1.00 35.24 264 SER C CA 1
ATOM 10306 C C . SER C 1 264 ? 12.647 18.859 53.779 1.00 34.85 264 SER C C 1
ATOM 10307 O O . SER C 1 264 ? 13.367 18.889 54.777 1.00 34.83 264 SER C O 1
ATOM 10310 N N . ILE C 1 265 ? 11.875 19.873 53.414 1.00 33.69 265 ILE C N 1
ATOM 10311 C CA . ILE C 1 265 ? 11.870 21.131 54.139 1.00 34.52 265 ILE C CA 1
ATOM 10312 C C . ILE C 1 265 ? 11.335 21.097 55.577 1.00 33.67 265 ILE C C 1
ATOM 10313 O O . ILE C 1 265 ? 11.761 21.891 56.408 1.00 33.14 265 ILE C O 1
ATOM 10318 N N . ASP C 1 266 ? 10.410 20.185 55.862 1.00 32.83 266 ASP C N 1
ATOM 10319 C CA . ASP C 1 266 ? 9.814 20.090 57.192 1.00 34.98 266 ASP C CA 1
ATOM 10320 C C . ASP C 1 266 ? 10.607 19.172 58.117 1.00 34.93 266 ASP C C 1
ATOM 10321 O O . ASP C 1 266 ? 10.680 17.963 57.901 1.00 33.76 266 ASP C O 1
ATOM 10326 N N . PRO C 1 267 ? 11.209 19.741 59.170 1.00 37.02 267 PRO C N 1
ATOM 10327 C CA . PRO C 1 267 ? 12.001 18.979 60.143 1.00 39.10 267 PRO C CA 1
ATOM 10328 C C . PRO C 1 267 ? 11.284 17.780 60.775 1.00 39.76 267 PRO C C 1
ATOM 10329 O O . PRO C 1 267 ? 11.928 16.802 61.159 1.00 40.26 267 PRO C O 1
ATOM 10333 N N . ARG C 1 268 ? 9.960 17.843 60.883 1.00 40.57 268 ARG C N 1
ATOM 10334 C CA . ARG C 1 268 ? 9.221 16.724 61.463 1.00 40.97 268 ARG C CA 1
ATOM 10335 C C . ARG C 1 268 ? 9.213 15.532 60.512 1.00 40.39 268 ARG C C 1
ATOM 10336 O O . ARG C 1 268 ? 8.841 14.428 60.900 1.00 41.83 268 ARG C O 1
ATOM 10344 N N . ASP C 1 269 ? 9.623 15.761 59.267 1.00 39.62 269 ASP C N 1
ATOM 10345 C CA . ASP C 1 269 ? 9.683 14.697 58.265 1.00 38.31 269 ASP C CA 1
ATOM 10346 C C . ASP C 1 269 ? 11.078 14.096 58.217 1.00 38.21 269 ASP C C 1
ATOM 10347 O O . ASP C 1 269 ? 11.276 13.005 57.674 1.00 38.33 269 ASP C O 1
ATOM 10352 N N . HIS C 1 270 ? 12.041 14.817 58.780 1.00 37.33 270 HIS C N 1
ATOM 10353 C CA . HIS C 1 270 ? 13.434 14.389 58.763 1.00 39.67 270 HIS C CA 1
ATOM 10354 C C . HIS C 1 270 ? 13.776 12.995 59.281 1.00 39.71 270 HIS C C 1
ATOM 10355 O O . HIS C 1 270 ? 14.677 12.350 58.755 1.00 38.21 270 HIS C O 1
ATOM 10362 N N . ALA C 1 271 ? 13.069 12.518 60.299 1.00 40.86 271 ALA C N 1
ATOM 10363 C CA . ALA C 1 271 ? 13.375 11.196 60.850 1.00 40.55 271 ALA C CA 1
ATOM 10364 C C . ALA C 1 271 ? 12.937 10.026 59.973 1.00 41.24 271 ALA C C 1
ATOM 10365 O O . ALA C 1 271 ? 13.198 8.870 60.302 1.00 42.23 271 ALA C O 1
ATOM 10367 N N . PHE C 1 272 ? 12.287 10.310 58.851 1.00 40.43 272 PHE C N 1
ATOM 10368 C CA . PHE C 1 272 ? 11.814 9.233 57.990 1.00 41.16 272 PHE C CA 1
ATOM 10369 C C . PHE C 1 272 ? 12.374 9.284 56.583 1.00 40.92 272 PHE C C 1
ATOM 10370 O O . PHE C 1 272 ? 12.300 8.302 55.847 1.00 42.71 272 PHE C O 1
ATOM 10378 N N . ILE C 1 273 ? 12.936 10.425 56.209 1.00 42.04 273 ILE C N 1
ATOM 10379 C CA . ILE C 1 273 ? 13.502 10.590 54.875 1.00 42.92 273 ILE C CA 1
ATOM 10380 C C . ILE C 1 273 ? 14.736 9.707 54.701 1.00 43.16 273 ILE C C 1
ATOM 10381 O O . ILE C 1 273 ? 15.651 9.726 55.525 1.00 43.95 273 ILE C O 1
ATOM 10386 N N . LEU C 1 274 ? 14.751 8.922 53.630 1.00 42.77 274 LEU C N 1
ATOM 10387 C CA . LEU C 1 274 ? 15.868 8.026 53.352 1.00 42.72 274 LEU C CA 1
ATOM 10388 C C . LEU C 1 274 ? 17.043 8.745 52.707 1.00 44.40 274 LEU C C 1
ATOM 10389 O O . LEU C 1 274 ? 16.863 9.551 51.796 1.00 44.20 274 LEU C O 1
ATOM 10394 N N . GLY C 1 275 ? 18.249 8.446 53.175 1.00 45.47 275 GLY C N 1
ATOM 10395 C CA . GLY C 1 275 ? 19.423 9.083 52.615 1.00 46.59 275 GLY C CA 1
ATOM 10396 C C . GLY C 1 275 ? 20.433 8.088 52.092 1.00 47.19 275 GLY C C 1
ATOM 10397 O O . GLY C 1 275 ? 20.381 6.907 52.424 1.00 47.56 275 GLY C O 1
ATOM 10398 N N . CYS C 1 276 ? 21.346 8.560 51.252 1.00 48.26 276 CYS C N 1
ATOM 10399 C CA . CYS C 1 276 ? 22.386 7.700 50.707 1.00 48.78 276 CYS C CA 1
ATOM 10400 C C . CYS C 1 276 ? 23.543 7.695 51.702 1.00 49.24 276 CYS C C 1
ATOM 10401 O O . CYS C 1 276 ? 23.945 8.749 52.197 1.00 49.74 276 CYS C O 1
ATOM 10404 N N . THR C 1 277 ? 24.069 6.517 52.015 1.00 50.42 277 THR C N 1
ATOM 10405 C CA . THR C 1 277 ? 25.182 6.442 52.956 1.00 51.48 277 THR C CA 1
ATOM 10406 C C . THR C 1 277 ? 26.483 6.090 52.245 1.00 53.28 277 THR C C 1
ATOM 10407 O O . THR C 1 277 ? 27.540 6.025 52.872 1.00 54.49 277 THR C O 1
ATOM 10411 N N . ASN C 1 278 ? 26.400 5.871 50.935 1.00 54.30 278 ASN C N 1
ATOM 10412 C CA . ASN C 1 278 ? 27.570 5.535 50.132 1.00 55.18 278 ASN C CA 1
ATOM 10413 C C . ASN C 1 278 ? 28.177 6.816 49.558 1.00 55.93 278 ASN C C 1
ATOM 10414 O O . ASN C 1 278 ? 27.630 7.421 48.635 1.00 55.81 278 ASN C O 1
ATOM 10419 N N . PRO C 1 279 ? 29.329 7.240 50.102 1.00 56.38 279 PRO C N 1
ATOM 10420 C CA . PRO C 1 279 ? 30.052 8.448 49.688 1.00 56.41 279 PRO C CA 1
ATOM 10421 C C . PRO C 1 279 ? 30.735 8.384 48.328 1.00 56.24 279 PRO C C 1
ATOM 10422 O O . PRO C 1 279 ? 31.111 9.413 47.769 1.00 55.12 279 PRO C O 1
ATOM 10426 N N . SER C 1 280 ? 30.895 7.179 47.798 1.00 56.28 280 SER C N 1
ATOM 10427 C CA . SER C 1 280 ? 31.562 7.010 46.516 1.00 56.55 280 SER C CA 1
ATOM 10428 C C . SER C 1 280 ? 30.617 7.165 45.334 1.00 56.63 280 SER C C 1
ATOM 10429 O O . SER C 1 280 ? 31.053 7.200 44.183 1.00 56.67 280 SER C O 1
ATOM 10432 N N . LEU C 1 281 ? 29.323 7.263 45.617 1.00 56.11 281 LEU C N 1
ATOM 10433 C CA . LEU C 1 281 ? 28.330 7.395 44.560 1.00 54.76 281 LEU C CA 1
ATOM 10434 C C . LEU C 1 281 ? 28.002 8.820 44.140 1.00 53.94 281 LEU C C 1
ATOM 10435 O O . LEU C 1 281 ? 28.091 9.759 44.929 1.00 53.44 281 LEU C O 1
ATOM 10440 N N . GLN C 1 282 ? 27.628 8.962 42.874 1.00 52.80 282 GLN C N 1
ATOM 10441 C CA . GLN C 1 282 ? 27.237 10.249 42.315 1.00 52.74 282 GLN C CA 1
ATOM 10442 C C . GLN C 1 282 ? 25.717 10.267 42.440 1.00 52.03 282 GLN C C 1
ATOM 10443 O O . GLN C 1 282 ? 25.095 9.211 42.529 1.00 52.86 282 GLN C O 1
ATOM 10449 N N . PRO C 1 283 ? 25.096 11.454 42.447 1.00 51.44 283 PRO C N 1
ATOM 10450 C CA . PRO C 1 283 ? 23.634 11.473 42.562 1.00 51.43 283 PRO C CA 1
ATOM 10451 C C . PRO C 1 283 ? 22.980 10.602 41.484 1.00 51.13 283 PRO C C 1
ATOM 10452 O O . PRO C 1 283 ? 23.502 10.480 40.374 1.00 51.39 283 PRO C O 1
ATOM 10456 N N . LEU C 1 284 ? 21.846 9.994 41.818 1.00 50.47 284 LEU C N 1
ATOM 10457 C CA . LEU C 1 284 ? 21.125 9.125 40.889 1.00 50.23 284 LEU C CA 1
ATOM 10458 C C . LEU C 1 284 ? 20.733 9.846 39.605 1.00 51.24 284 LEU C C 1
ATOM 10459 O O . LEU C 1 284 ? 20.850 9.294 38.510 1.00 51.03 284 LEU C O 1
ATOM 10464 N N . ALA C 1 285 ? 20.252 11.076 39.749 1.00 51.49 285 ALA C N 1
ATOM 10465 C CA . ALA C 1 285 ? 19.840 11.876 38.607 1.00 52.17 285 ALA C CA 1
ATOM 10466 C C . ALA C 1 285 ? 20.992 12.002 37.620 1.00 52.43 285 ALA C C 1
ATOM 10467 O O . ALA C 1 285 ? 20.839 11.690 36.440 1.00 52.54 285 ALA C O 1
ATOM 10469 N N . ASP C 1 286 ? 22.144 12.458 38.109 1.00 52.64 286 ASP C N 1
ATOM 10470 C CA . ASP C 1 286 ? 23.322 12.614 37.264 1.00 52.41 286 ASP C CA 1
ATOM 10471 C C . ASP C 1 286 ? 23.598 11.326 36.496 1.00 52.45 286 ASP C C 1
ATOM 10472 O O . ASP C 1 286 ? 23.941 11.357 35.315 1.00 50.92 286 ASP C O 1
ATOM 10477 N N . LEU C 1 287 ? 23.439 10.195 37.179 1.00 52.52 287 LEU C N 1
ATOM 10478 C CA . LEU C 1 287 ? 23.670 8.883 36.583 1.00 52.29 287 LEU C CA 1
ATOM 10479 C C . LEU C 1 287 ? 22.674 8.595 35.464 1.00 51.82 287 LEU C C 1
ATOM 10480 O O . LEU C 1 287 ? 23.059 8.234 34.351 1.00 51.27 287 LEU C O 1
ATOM 10485 N N . MET C 1 288 ? 21.392 8.763 35.772 1.00 51.90 288 MET C N 1
ATOM 10486 C CA . MET C 1 288 ? 20.325 8.522 34.811 1.00 52.05 288 MET C CA 1
ATOM 10487 C C . MET C 1 288 ? 20.458 9.444 33.614 1.00 52.29 288 MET C C 1
ATOM 10488 O O . MET C 1 288 ? 20.320 9.007 32.471 1.00 53.59 288 MET C O 1
ATOM 10493 N N . ASN C 1 289 ? 20.726 10.720 33.873 1.00 52.30 289 ASN C N 1
ATOM 10494 C CA . ASN C 1 289 ? 20.878 11.681 32.791 1.00 54.05 289 ASN C CA 1
ATOM 10495 C C . ASN C 1 289 ? 21.972 11.234 31.824 1.00 54.14 289 ASN C C 1
ATOM 10496 O O . ASN C 1 289 ? 21.831 11.371 30.608 1.00 53.67 289 ASN C O 1
ATOM 10501 N N . THR C 1 290 ? 23.055 10.684 32.362 1.00 55.08 290 THR C N 1
ATOM 10502 C CA . THR C 1 290 ? 24.147 10.199 31.524 1.00 55.53 290 THR C CA 1
ATOM 10503 C C . THR C 1 290 ? 23.759 8.824 30.968 1.00 56.33 290 THR C C 1
ATOM 10504 O O . THR C 1 290 ? 24.530 7.867 31.030 1.00 57.69 290 THR C O 1
ATOM 10508 N N . ALA C 1 291 ? 22.547 8.737 30.430 1.00 56.97 291 ALA C N 1
ATOM 10509 C CA . ALA C 1 291 ? 22.041 7.494 29.860 1.00 56.98 291 ALA C CA 1
ATOM 10510 C C . ALA C 1 291 ? 20.702 7.746 29.172 1.00 57.27 291 ALA C C 1
ATOM 10511 O O . ALA C 1 291 ? 20.423 8.859 28.720 1.00 57.16 291 ALA C O 1
ATOM 10513 N N . ILE C 1 304 ? 19.487 -0.172 36.009 1.00 66.67 304 ILE C N 1
ATOM 10514 C CA . ILE C 1 304 ? 20.620 0.646 36.428 1.00 66.81 304 ILE C CA 1
ATOM 10515 C C . ILE C 1 304 ? 20.287 1.422 37.694 1.00 67.08 304 ILE C C 1
ATOM 10516 O O . ILE C 1 304 ? 21.126 1.559 38.585 1.00 66.33 304 ILE C O 1
ATOM 10521 N N . GLU C 1 305 ? 19.063 1.933 37.767 1.00 67.52 305 GLU C N 1
ATOM 10522 C CA . GLU C 1 305 ? 18.629 2.698 38.931 1.00 68.08 305 GLU C CA 1
ATOM 10523 C C . GLU C 1 305 ? 18.607 1.803 40.164 1.00 68.14 305 GLU C C 1
ATOM 10524 O O . GLU C 1 305 ? 19.216 2.124 41.187 1.00 67.63 305 GLU C O 1
ATOM 10530 N N . ASP C 1 306 ? 17.902 0.679 40.058 1.00 68.29 306 ASP C N 1
ATOM 10531 C CA . ASP C 1 306 ? 17.801 -0.277 41.157 1.00 68.06 306 ASP C CA 1
ATOM 10532 C C . ASP C 1 306 ? 19.216 -0.596 41.615 1.00 68.08 306 ASP C C 1
ATOM 10533 O O . ASP C 1 306 ? 19.484 -0.765 42.808 1.00 67.97 306 ASP C O 1
ATOM 10538 N N . GLU C 1 307 ? 20.117 -0.670 40.643 1.00 67.45 307 GLU C N 1
ATOM 10539 C CA . GLU C 1 307 ? 21.520 -0.953 40.900 1.00 67.12 307 GLU C CA 1
ATOM 10540 C C . GLU C 1 307 ? 22.070 0.141 41.809 1.00 65.98 307 GLU C C 1
ATOM 10541 O O . GLU C 1 307 ? 22.596 -0.139 42.889 1.00 66.55 307 GLU C O 1
ATOM 10547 N N . TRP C 1 308 ? 21.937 1.388 41.364 1.00 64.03 308 TRP C N 1
ATOM 10548 C CA . TRP C 1 308 ? 22.408 2.542 42.128 1.00 61.82 308 TRP C CA 1
ATOM 10549 C C . TRP C 1 308 ? 21.766 2.521 43.511 1.00 61.43 308 TRP C C 1
ATOM 10550 O O . TRP C 1 308 ? 22.449 2.627 44.530 1.00 60.45 308 TRP C O 1
ATOM 10561 N N . MET C 1 309 ? 20.443 2.386 43.522 1.00 61.86 309 MET C N 1
ATOM 10562 C CA . MET C 1 309 ? 19.659 2.345 44.750 1.00 62.06 309 MET C CA 1
ATOM 10563 C C . MET C 1 309 ? 20.244 1.385 45.777 1.00 62.64 309 MET C C 1
ATOM 10564 O O . MET C 1 309 ? 20.459 1.755 46.933 1.00 62.42 309 MET C O 1
ATOM 10569 N N . ALA C 1 310 ? 20.497 0.152 45.345 1.00 63.02 310 ALA C N 1
ATOM 10570 C CA . ALA C 1 310 ? 21.059 -0.874 46.216 1.00 62.77 310 ALA C CA 1
ATOM 10571 C C . ALA C 1 310 ? 22.434 -0.465 46.741 1.00 62.82 310 ALA C C 1
ATOM 10572 O O . ALA C 1 310 ? 22.725 -0.617 47.929 1.00 62.08 310 ALA C O 1
ATOM 10574 N N . LYS C 1 311 ? 23.274 0.056 45.851 1.00 62.85 311 LYS C N 1
ATOM 10575 C CA . LYS C 1 311 ? 24.622 0.485 46.218 1.00 62.73 311 LYS C CA 1
ATOM 10576 C C . LYS C 1 311 ? 24.589 1.741 47.087 1.00 62.24 311 LYS C C 1
ATOM 10577 O O . LYS C 1 311 ? 25.621 2.173 47.606 1.00 62.30 311 LYS C O 1
ATOM 10583 N N . ALA C 1 312 ? 23.405 2.329 47.236 1.00 60.65 312 ALA C N 1
ATOM 10584 C CA . ALA C 1 312 ? 23.246 3.540 48.031 1.00 59.07 312 ALA C CA 1
ATOM 10585 C C . ALA C 1 312 ? 23.081 3.244 49.521 1.00 58.72 312 ALA C C 1
ATOM 10586 O O . ALA C 1 312 ? 23.380 4.098 50.366 1.00 57.71 312 ALA C O 1
ATOM 10588 N N . ASN C 1 313 ? 22.615 2.036 49.837 1.00 57.69 313 ASN C N 1
ATOM 10589 C CA . ASN C 1 313 ? 22.396 1.625 51.227 1.00 57.82 313 ASN C CA 1
ATOM 10590 C C . ASN C 1 313 ? 21.567 2.677 51.962 1.00 56.38 313 ASN C C 1
ATOM 10591 O O . ASN C 1 313 ? 22.029 3.300 52.922 1.00 55.30 313 ASN C O 1
ATOM 10596 N N . LEU C 1 314 ? 20.335 2.858 51.497 1.00 55.73 314 LEU C N 1
ATOM 10597 C CA . LEU C 1 314 ? 19.412 3.835 52.059 1.00 54.93 314 LEU C CA 1
ATOM 10598 C C . LEU C 1 314 ? 18.933 3.476 53.460 1.00 54.66 314 LEU C C 1
ATOM 10599 O O . LEU C 1 314 ? 18.522 2.345 53.718 1.00 55.37 314 LEU C O 1
ATOM 10604 N N . LYS C 1 315 ? 18.978 4.453 54.358 1.00 54.34 315 LYS C N 1
ATOM 10605 C CA . LYS C 1 315 ? 18.535 4.256 55.735 1.00 54.92 315 LYS C CA 1
ATOM 10606 C C . LYS C 1 315 ? 17.999 5.573 56.280 1.00 54.16 315 LYS C C 1
ATOM 10607 O O . LYS C 1 315 ? 18.298 6.642 55.748 1.00 52.76 315 LYS C O 1
ATOM 10613 N N . ARG C 1 316 ? 17.204 5.494 57.341 1.00 54.59 316 ARG C N 1
ATOM 10614 C CA . ARG C 1 316 ? 16.704 6.701 57.978 1.00 54.25 316 ARG C CA 1
ATOM 10615 C C . ARG C 1 316 ? 17.954 7.187 58.694 1.00 54.32 316 ARG C C 1
ATOM 10616 O O . ARG C 1 316 ? 18.852 6.393 58.963 1.00 54.59 316 ARG C O 1
ATOM 10624 N N . PHE C 1 317 ? 18.025 8.473 59.007 1.00 54.75 317 PHE C N 1
ATOM 10625 C CA . PHE C 1 317 ? 19.209 8.996 59.669 1.00 55.60 317 PHE C CA 1
ATOM 10626 C C . PHE C 1 317 ? 19.554 8.249 60.955 1.00 56.71 317 PHE C C 1
ATOM 10627 O O . PHE C 1 317 ? 20.684 7.781 61.113 1.00 56.90 317 PHE C O 1
ATOM 10635 N N . ASP C 1 318 ? 18.591 8.134 61.868 1.00 57.16 318 ASP C N 1
ATOM 10636 C CA . ASP C 1 318 ? 18.830 7.446 63.135 1.00 58.71 318 ASP C CA 1
ATOM 10637 C C . ASP C 1 318 ? 19.489 6.077 62.949 1.00 59.09 318 ASP C C 1
ATOM 10638 O O . ASP C 1 318 ? 20.353 5.686 63.739 1.00 59.19 318 ASP C O 1
ATOM 10643 N N . ASP C 1 319 ? 19.083 5.356 61.907 1.00 59.18 319 ASP C N 1
ATOM 10644 C CA . ASP C 1 319 ? 19.655 4.046 61.616 1.00 59.16 319 ASP C CA 1
ATOM 10645 C C . ASP C 1 319 ? 21.076 4.198 61.092 1.00 59.42 319 ASP C C 1
ATOM 10646 O O . ASP C 1 319 ? 21.946 3.381 61.387 1.00 60.14 319 ASP C O 1
ATOM 10651 N N . ALA C 1 320 ? 21.308 5.243 60.308 1.00 59.19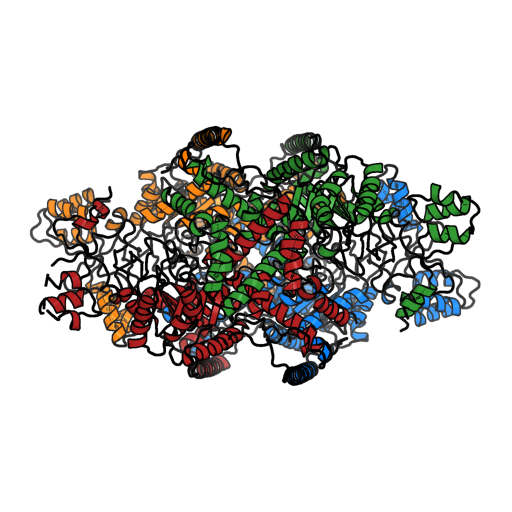 320 ALA C N 1
ATOM 10652 C CA . ALA C 1 320 ? 22.635 5.495 59.768 1.00 59.70 320 ALA C CA 1
ATOM 10653 C C . ALA C 1 320 ? 23.579 5.787 60.934 1.00 60.54 320 ALA C C 1
ATOM 10654 O O . ALA C 1 320 ? 24.714 5.318 60.958 1.00 60.17 320 ALA C O 1
ATOM 10656 N N . VAL C 1 321 ? 23.093 6.558 61.903 1.00 61.38 321 VAL C N 1
ATOM 10657 C CA . VAL C 1 321 ? 23.880 6.919 63.077 1.00 63.19 321 VAL C CA 1
ATOM 10658 C C . VAL C 1 321 ? 24.256 5.693 63.902 1.00 64.08 321 VAL C C 1
ATOM 10659 O O . VAL C 1 321 ? 25.371 5.604 64.414 1.00 63.33 321 VAL C O 1
ATOM 10663 N N . VAL C 1 322 ? 23.316 4.762 64.033 1.00 65.88 322 VAL C N 1
ATOM 10664 C CA . VAL C 1 322 ? 23.539 3.526 64.781 1.00 67.62 322 VAL C CA 1
ATOM 10665 C C . VAL C 1 322 ? 24.692 2.744 64.150 1.00 68.86 322 VAL C C 1
ATOM 10666 O O . VAL C 1 322 ? 25.706 2.479 64.798 1.00 69.42 322 VAL C O 1
ATOM 10670 N N . ASP C 1 323 ? 24.530 2.380 62.881 1.00 69.64 323 ASP C N 1
ATOM 10671 C CA . ASP C 1 323 ? 25.552 1.638 62.151 1.00 70.57 323 ASP C CA 1
ATOM 10672 C C . ASP C 1 323 ? 26.930 2.245 62.366 1.00 70.53 323 ASP C C 1
ATOM 10673 O O . ASP C 1 323 ? 27.915 1.526 62.530 1.00 70.44 323 ASP C O 1
ATOM 10678 N N . VAL C 1 324 ? 26.992 3.573 62.359 1.00 70.81 324 VAL C N 1
ATOM 10679 C CA . VAL C 1 324 ? 28.250 4.284 62.560 1.00 71.66 324 VAL C CA 1
ATOM 10680 C C . VAL C 1 324 ? 28.831 3.913 63.917 1.00 72.15 324 VAL C C 1
ATOM 10681 O O . VAL C 1 324 ? 29.986 3.493 64.020 1.00 72.61 324 VAL C O 1
ATOM 10685 N N . ILE C 1 325 ? 28.022 4.073 64.957 1.00 72.25 325 ILE C N 1
ATOM 10686 C CA . ILE C 1 325 ? 28.452 3.753 66.309 1.00 71.80 325 ILE C CA 1
ATOM 10687 C C . ILE C 1 325 ? 29.019 2.333 66.358 1.00 71.39 325 ILE C C 1
ATOM 10688 O O . ILE C 1 325 ? 30.206 2.141 66.623 1.00 71.81 325 ILE C O 1
ATOM 10693 N N . ASN C 1 326 ? 28.171 1.346 66.085 1.00 70.34 326 ASN C N 1
ATOM 10694 C CA . ASN C 1 326 ? 28.585 -0.053 66.107 1.00 69.83 326 ASN C CA 1
ATOM 10695 C C . ASN C 1 326 ? 29.898 -0.272 65.360 1.00 69.54 326 ASN C C 1
ATOM 10696 O O . ASN C 1 326 ? 30.051 0.138 64.209 1.00 69.74 326 ASN C O 1
ATOM 10701 N N . ALA C 1 339 ? 24.825 4.735 73.522 1.00 77.96 339 ALA C N 1
ATOM 10702 C CA . ALA C 1 339 ? 24.075 5.263 72.387 1.00 77.90 339 ALA C CA 1
ATOM 10703 C C . ALA C 1 339 ? 22.696 5.788 72.801 1.00 78.24 339 ALA C C 1
ATOM 10704 O O . ALA C 1 339 ? 21.663 5.297 72.334 1.00 77.85 339 ALA C O 1
ATOM 10706 N N . LYS C 1 340 ? 22.692 6.782 73.686 1.00 78.17 340 LYS C N 1
ATOM 10707 C CA . LYS C 1 340 ? 21.456 7.404 74.156 1.00 77.59 340 LYS C CA 1
ATOM 10708 C C . LYS C 1 340 ? 20.941 8.295 73.036 1.00 77.34 340 LYS C C 1
ATOM 10709 O O . LYS C 1 340 ? 19.977 9.040 73.213 1.00 78.08 340 LYS C O 1
ATOM 10715 N N . TYR C 1 341 ? 21.610 8.217 71.888 1.00 76.07 341 TYR C N 1
ATOM 10716 C CA . TYR C 1 341 ? 21.264 9.006 70.710 1.00 74.82 341 TYR C CA 1
ATOM 10717 C C . TYR C 1 341 ? 19.779 8.947 70.364 1.00 73.64 341 TYR C C 1
ATOM 10718 O O . TYR C 1 341 ? 19.106 9.975 70.297 1.00 73.53 341 TYR C O 1
ATOM 10727 N N . LEU C 1 342 ? 19.279 7.738 70.137 1.00 72.89 342 LEU C N 1
ATOM 10728 C CA . LEU C 1 342 ? 17.880 7.537 69.788 1.00 72.21 342 LEU C CA 1
ATOM 10729 C C . LEU C 1 342 ? 16.947 8.302 70.721 1.00 72.31 342 LEU C C 1
ATOM 10730 O O . LEU C 1 342 ? 15.929 8.846 70.288 1.00 72.37 342 LEU C O 1
ATOM 10735 N N . GLN C 1 343 ? 17.303 8.347 72.000 1.00 71.87 343 GLN C N 1
ATOM 10736 C CA . GLN C 1 343 ? 16.498 9.036 73.000 1.00 71.47 343 GLN C CA 1
ATOM 10737 C C . GLN C 1 343 ? 16.371 10.529 72.725 1.00 71.42 343 GLN C C 1
ATOM 10738 O O . GLN C 1 343 ? 15.264 11.050 72.613 1.00 72.11 343 GLN C O 1
ATOM 10744 N N . ALA C 1 344 ? 17.504 11.215 72.612 1.00 70.54 344 ALA C N 1
ATOM 10745 C CA . ALA C 1 344 ? 17.500 12.655 72.375 1.00 69.99 344 ALA C CA 1
ATOM 10746 C C . ALA C 1 344 ? 17.189 13.044 70.932 1.00 69.28 344 ALA C C 1
ATOM 10747 O O . ALA C 1 344 ? 16.754 14.164 70.669 1.00 68.60 344 ALA C O 1
ATOM 10749 N N . ALA C 1 345 ? 17.411 12.115 70.006 1.00 68.79 345 ALA C N 1
ATOM 10750 C CA . ALA C 1 345 ? 17.172 12.362 68.587 1.00 68.04 345 ALA C CA 1
ATOM 10751 C C . ALA C 1 345 ? 15.693 12.270 68.206 1.00 67.55 345 ALA C C 1
ATOM 10752 O O . ALA C 1 345 ? 15.316 12.549 67.065 1.00 66.61 345 ALA C O 1
ATOM 10754 N N . LYS C 1 346 ? 14.858 11.883 69.165 1.00 67.00 346 LYS C N 1
ATOM 10755 C CA . LYS C 1 346 ? 13.425 11.752 68.930 1.00 66.04 346 LYS C CA 1
ATOM 10756 C C . LYS C 1 346 ? 12.817 13.059 68.434 1.00 64.55 346 LYS C C 1
ATOM 10757 O O . LYS C 1 346 ? 13.004 14.116 69.043 1.00 63.68 346 LYS C O 1
ATOM 10763 N N . GLY C 1 347 ? 12.089 12.976 67.325 1.00 63.31 347 GLY C N 1
ATOM 10764 C CA . GLY C 1 347 ? 11.447 14.150 66.756 1.00 61.57 347 GLY C CA 1
ATOM 10765 C C . GLY C 1 347 ? 12.340 15.366 66.596 1.00 60.33 347 GLY C C 1
ATOM 10766 O O . GLY C 1 347 ? 11.902 16.493 66.826 1.00 60.37 347 GLY C O 1
ATOM 10767 N N . LYS C 1 348 ? 13.589 15.148 66.200 1.00 58.81 348 LYS C N 1
ATOM 10768 C CA . LYS C 1 348 ? 14.524 16.252 66.017 1.00 58.34 348 LYS C CA 1
ATOM 10769 C C . LYS C 1 348 ? 14.866 16.459 64.546 1.00 57.14 348 LYS C C 1
ATOM 10770 O O . LYS C 1 348 ? 14.851 15.514 63.755 1.00 55.70 348 LYS C O 1
ATOM 10776 N N . SER C 1 349 ? 15.166 17.700 64.176 1.00 56.45 349 SER C N 1
ATOM 10777 C CA . SER C 1 349 ? 15.529 17.994 62.796 1.00 56.49 349 SER C CA 1
ATOM 10778 C C . SER C 1 349 ? 16.885 17.344 62.557 1.00 56.96 349 SER C C 1
ATOM 10779 O O . SER C 1 349 ? 17.597 17.020 63.507 1.00 57.58 349 SER C O 1
ATOM 10782 N N . ASN C 1 350 ? 17.246 17.147 61.296 1.00 57.02 350 ASN C N 1
ATOM 10783 C CA . ASN C 1 350 ? 18.522 16.522 60.981 1.00 57.20 350 ASN C CA 1
ATOM 10784 C C . ASN C 1 350 ? 19.703 17.304 61.556 1.00 57.69 350 ASN C C 1
ATOM 10785 O O . ASN C 1 350 ? 20.618 16.720 62.130 1.00 57.46 350 ASN C O 1
ATOM 10790 N N . ARG C 1 351 ? 19.676 18.624 61.398 1.00 59.12 351 ARG C N 1
ATOM 10791 C CA . ARG C 1 351 ? 20.740 19.490 61.898 1.00 60.40 351 ARG C CA 1
ATOM 10792 C C . ARG C 1 351 ? 20.875 19.364 63.416 1.00 61.40 351 ARG C C 1
ATOM 10793 O O . ARG C 1 351 ? 21.949 19.603 63.975 1.00 61.61 351 ARG C O 1
ATOM 10801 N N . GLU C 1 352 ? 19.781 19.000 64.082 1.00 61.56 352 GLU C N 1
ATOM 10802 C CA . GLU C 1 352 ? 19.798 18.822 65.531 1.00 61.91 352 GLU C CA 1
ATOM 10803 C C . GLU C 1 352 ? 20.316 17.423 65.803 1.00 61.70 352 GLU C C 1
ATOM 10804 O O . GLU C 1 352 ? 21.243 17.235 66.587 1.00 62.08 352 GLU C O 1
ATOM 10810 N N . ALA C 1 353 ? 19.705 16.447 65.139 1.00 61.23 353 ALA C N 1
ATOM 10811 C CA . ALA C 1 353 ? 20.097 15.053 65.279 1.00 61.35 353 ALA C CA 1
ATOM 10812 C C . ALA C 1 353 ? 21.603 14.926 65.075 1.00 61.63 353 ALA C C 1
ATOM 10813 O O . ALA C 1 353 ? 22.275 14.207 65.811 1.00 61.72 353 ALA C O 1
ATOM 10815 N N . ARG C 1 354 ? 22.128 15.623 64.070 1.00 61.69 354 ARG C N 1
ATOM 10816 C CA . ARG C 1 354 ? 23.559 15.595 63.793 1.00 61.80 354 ARG C CA 1
ATOM 10817 C C . ARG C 1 354 ? 24.303 16.186 64.985 1.00 63.26 354 ARG C C 1
ATOM 10818 O O . ARG C 1 354 ? 25.262 15.597 65.492 1.00 63.24 354 ARG C O 1
ATOM 10826 N N . ALA C 1 355 ? 23.851 17.354 65.429 1.00 64.02 355 ALA C N 1
ATOM 10827 C CA . ALA C 1 355 ? 24.461 18.027 66.563 1.00 64.98 355 ALA C CA 1
ATOM 10828 C C . ALA C 1 355 ? 24.441 17.097 67.769 1.00 66.51 355 ALA C C 1
ATOM 10829 O O . ALA C 1 355 ? 25.381 17.078 68.562 1.00 67.34 355 ALA C O 1
ATOM 10831 N N . ILE C 1 356 ? 23.367 16.322 67.902 1.00 67.89 356 ILE C N 1
ATOM 10832 C CA . ILE C 1 356 ? 23.237 15.380 69.011 1.00 69.41 356 ILE C CA 1
ATOM 10833 C C . ILE C 1 356 ? 24.287 14.282 68.877 1.00 70.12 356 ILE C C 1
ATOM 10834 O O . ILE C 1 356 ? 25.203 14.185 69.689 1.00 70.58 356 ILE C O 1
ATOM 10839 N N . ALA C 1 357 ? 24.137 13.463 67.841 1.00 71.11 357 ALA C N 1
ATOM 10840 C CA . ALA C 1 357 ? 25.042 12.353 67.569 1.00 72.19 357 ALA C CA 1
ATOM 10841 C C . ALA C 1 357 ? 26.509 12.667 67.846 1.00 72.97 357 ALA C C 1
ATOM 10842 O O . ALA C 1 357 ? 27.218 11.863 68.451 1.00 73.06 357 ALA C O 1
ATOM 10844 N N . SER C 1 358 ? 26.968 13.833 67.407 1.00 73.56 358 SER C N 1
ATOM 10845 C CA . SER C 1 358 ? 28.359 14.205 67.620 1.00 74.59 358 SER C CA 1
ATOM 10846 C C . SER C 1 358 ? 28.653 14.480 69.093 1.00 74.95 358 SER C C 1
ATOM 10847 O O . SER C 1 358 ? 29.698 14.079 69.604 1.00 75.31 358 SER C O 1
ATOM 10850 N N . SER C 1 359 ? 27.730 15.155 69.774 1.00 75.18 359 SER C N 1
ATOM 10851 C CA . SER C 1 359 ? 27.906 15.481 71.188 1.00 74.64 359 SER C CA 1
ATOM 10852 C C . SER C 1 359 ? 28.055 14.216 72.024 1.00 74.70 359 SER C C 1
ATOM 10853 O O . SER C 1 359 ? 28.383 14.280 73.209 1.00 75.01 359 SER C O 1
ATOM 10856 N N . LEU C 1 360 ? 27.805 13.068 71.403 1.00 74.36 360 LEU C N 1
ATOM 10857 C CA . LEU C 1 360 ? 27.925 11.793 72.095 1.00 73.83 360 LEU C CA 1
ATOM 10858 C C . LEU C 1 360 ? 29.137 11.017 71.588 1.00 74.15 360 LEU C C 1
ATOM 10859 O O . LEU C 1 360 ? 29.188 9.792 71.686 1.00 74.24 360 LEU C O 1
ATOM 10864 N N . GLY C 1 361 ? 30.108 11.739 71.038 1.00 74.58 361 GLY C N 1
ATOM 10865 C CA . GLY C 1 361 ? 31.313 11.106 70.537 1.00 75.06 361 GLY C CA 1
ATOM 10866 C C . GLY C 1 361 ? 31.246 10.553 69.124 1.00 75.50 361 GLY C C 1
ATOM 10867 O O . GLY C 1 361 ? 32.281 10.383 68.480 1.00 75.90 361 GLY C O 1
ATOM 10868 N N . VAL C 1 362 ? 30.041 10.273 68.635 1.00 75.60 362 VAL C N 1
ATOM 10869 C CA . VAL C 1 362 ? 29.872 9.723 67.292 1.00 75.41 362 VAL C CA 1
ATOM 10870 C C . VAL C 1 362 ? 30.495 10.601 66.207 1.00 75.23 362 VAL C C 1
ATOM 10871 O O . VAL C 1 362 ? 30.334 11.823 66.211 1.00 74.62 362 VAL C O 1
ATOM 10875 N N . PRO C 1 363 ? 31.227 9.980 65.265 1.00 74.91 363 PRO C N 1
ATOM 10876 C CA . PRO C 1 363 ? 31.887 10.680 64.156 1.00 74.59 363 PRO C CA 1
ATOM 10877 C C . PRO C 1 363 ? 30.867 11.198 63.142 1.00 74.34 363 PRO C C 1
ATOM 10878 O O . PRO C 1 363 ? 29.744 10.696 63.072 1.00 74.22 363 PRO C O 1
ATOM 10882 N N . GLU C 1 364 ? 31.265 12.198 62.358 1.00 73.63 364 GLU C N 1
ATOM 10883 C CA . GLU C 1 364 ? 30.385 12.771 61.345 1.00 72.36 364 GLU C CA 1
ATOM 10884 C C . GLU C 1 364 ? 29.848 11.667 60.445 1.00 70.81 364 GLU C C 1
ATOM 10885 O O . GLU C 1 364 ? 30.615 10.938 59.816 1.00 70.51 364 GLU C O 1
ATOM 10891 N N . ILE C 1 365 ? 28.525 11.545 60.398 1.00 68.45 365 ILE C N 1
ATOM 10892 C CA . ILE C 1 365 ? 27.876 10.529 59.582 1.00 65.55 365 ILE C CA 1
ATOM 10893 C C . ILE C 1 365 ? 27.657 11.055 58.168 1.00 63.56 365 ILE C C 1
ATOM 10894 O O . ILE C 1 365 ? 27.287 12.216 57.979 1.00 62.83 365 ILE C O 1
ATOM 10899 N N . PHE C 1 366 ? 27.894 10.205 57.175 1.00 60.56 366 PHE C N 1
ATOM 10900 C CA . PHE C 1 366 ? 27.678 10.610 55.796 1.00 58.15 366 PHE C CA 1
ATOM 10901 C C . PHE C 1 366 ? 26.229 10.309 55.443 1.00 56.82 366 PHE C C 1
ATOM 10902 O O . PHE C 1 366 ? 25.841 9.147 55.297 1.00 56.49 366 PHE C O 1
ATOM 10910 N N . PHE C 1 367 ? 25.428 11.357 55.309 1.00 54.80 367 PHE C N 1
ATOM 10911 C CA . PHE C 1 367 ? 24.026 11.178 54.979 1.00 53.37 367 PHE C CA 1
ATOM 10912 C C . PHE C 1 367 ? 23.606 12.182 53.920 1.00 51.39 367 PHE C C 1
ATOM 10913 O O . PHE C 1 367 ? 23.776 13.388 54.091 1.00 52.27 367 PHE C O 1
ATOM 10921 N N . ASP C 1 368 ? 23.058 11.679 52.823 1.00 49.39 368 ASP C N 1
ATOM 10922 C CA . ASP C 1 368 ? 22.626 12.544 51.738 1.00 47.56 368 ASP C CA 1
ATOM 10923 C C . ASP C 1 368 ? 21.304 12.073 51.154 1.00 45.83 368 ASP C C 1
ATOM 10924 O O . ASP C 1 368 ? 21.258 11.085 50.418 1.00 45.58 368 ASP C O 1
ATOM 10929 N N . TRP C 1 369 ? 20.230 12.788 51.483 1.00 43.35 369 TRP C N 1
ATOM 10930 C CA . TRP C 1 369 ? 18.911 12.422 50.994 1.00 42.08 369 TRP C CA 1
ATOM 10931 C C . TRP C 1 369 ? 18.523 13.128 49.699 1.00 42.26 369 TRP C C 1
ATOM 10932 O O . TRP C 1 369 ? 17.395 12.994 49.231 1.00 41.59 369 TRP C O 1
ATOM 10943 N N . ASP C 1 370 ? 19.454 13.873 49.113 1.00 41.97 370 ASP C N 1
ATOM 10944 C CA . ASP C 1 370 ? 19.160 14.579 47.871 1.00 41.42 370 ASP C CA 1
ATOM 10945 C C . ASP C 1 370 ? 19.570 13.756 46.653 1.00 39.86 370 ASP C C 1
ATOM 10946 O O . ASP C 1 370 ? 18.978 13.875 45.583 1.00 39.61 370 ASP C O 1
ATOM 10951 N N . SER C 1 371 ? 20.578 12.909 46.822 1.00 39.63 371 SER C N 1
ATOM 10952 C CA . SER C 1 371 ? 21.059 12.071 45.726 1.00 39.21 371 SER C CA 1
ATOM 10953 C C . SER C 1 371 ? 20.076 10.977 45.260 1.00 39.09 371 SER C C 1
ATOM 10954 O O . SER C 1 371 ? 20.030 10.646 44.068 1.00 38.94 371 SER C O 1
ATOM 10957 N N . PRO C 1 372 ? 19.279 10.404 46.185 1.00 36.91 372 PRO C N 1
ATOM 10958 C CA . PRO C 1 372 ? 18.319 9.356 45.810 1.00 35.77 372 PRO C CA 1
ATOM 10959 C C . PRO C 1 372 ? 17.084 9.871 45.058 1.00 35.54 372 PRO C C 1
ATOM 10960 O O . PRO C 1 372 ? 16.340 9.085 44.474 1.00 35.00 372 PRO C O 1
ATOM 10964 N N . ARG C 1 373 ? 16.863 11.184 45.082 1.00 34.21 373 ARG C N 1
ATOM 10965 C CA . ARG C 1 373 ? 15.693 11.776 44.436 1.00 33.46 373 ARG C CA 1
ATOM 10966 C C . ARG C 1 373 ? 15.341 11.230 43.052 1.00 33.81 373 ARG C C 1
ATOM 10967 O O . ARG C 1 373 ? 16.216 10.842 42.278 1.00 31.04 373 ARG C O 1
ATOM 10975 N N . THR C 1 374 ? 14.043 11.202 42.763 1.00 33.26 374 THR C N 1
ATOM 10976 C CA . THR C 1 374 ? 13.532 10.720 41.489 1.00 33.71 374 THR C CA 1
ATOM 10977 C C . THR C 1 374 ? 13.692 11.805 40.430 1.00 34.93 374 THR C C 1
ATOM 10978 O O . THR C 1 374 ? 14.012 12.953 40.749 1.00 35.48 374 THR C O 1
ATOM 10982 N N . ARG C 1 375 ? 13.451 11.451 39.175 1.00 35.67 375 ARG C N 1
ATOM 10983 C CA . ARG C 1 375 ? 13.586 12.419 38.093 1.00 38.27 375 ARG C CA 1
ATOM 10984 C C . ARG C 1 375 ? 12.573 13.551 38.210 1.00 37.38 375 ARG C C 1
ATOM 10985 O O . ARG C 1 375 ? 12.741 14.603 37.599 1.00 36.87 375 ARG C O 1
ATOM 10993 N N . GLU C 1 376 ? 11.519 13.337 38.994 1.00 36.92 376 GLU C N 1
ATOM 10994 C CA . GLU C 1 376 ? 10.513 14.372 39.202 1.00 35.43 376 GLU C CA 1
ATOM 10995 C C . GLU C 1 376 ? 10.998 15.280 40.339 1.00 34.06 376 GLU C C 1
ATOM 10996 O O . GLU C 1 376 ? 10.414 16.331 40.605 1.00 34.09 376 GLU C O 1
ATOM 11002 N N . GLY C 1 377 ? 12.060 14.859 41.016 1.00 32.95 377 GLY C N 1
ATOM 11003 C CA . GLY C 1 377 ? 12.599 15.635 42.122 1.00 32.76 377 GLY C CA 1
ATOM 11004 C C . GLY C 1 377 ? 12.112 15.184 43.493 1.00 30.77 377 GLY C C 1
ATOM 11005 O O . GLY C 1 377 ? 12.351 15.858 44.491 1.00 28.44 377 GLY C O 1
ATOM 11006 N N . TYR C 1 378 ? 11.445 14.034 43.551 1.00 32.16 378 TYR C N 1
ATOM 11007 C CA . TYR C 1 378 ? 10.919 13.519 44.815 1.00 35.05 378 TYR C CA 1
ATOM 11008 C C . TYR C 1 378 ? 11.942 12.830 45.710 1.00 35.29 378 TYR C C 1
ATOM 11009 O O . TYR C 1 378 ? 12.812 12.102 45.232 1.00 36.14 378 TYR C O 1
ATOM 11018 N N . PHE C 1 379 ? 11.811 13.046 47.014 1.00 36.08 379 PHE C N 1
ATOM 11019 C CA . PHE C 1 379 ? 12.699 12.422 47.988 1.00 36.57 379 PHE C CA 1
ATOM 11020 C C . PHE C 1 379 ? 12.140 11.067 48.393 1.00 37.78 379 PHE C C 1
ATOM 11021 O O . PHE C 1 379 ? 10.935 10.817 48.284 1.00 38.09 379 PHE C O 1
ATOM 11029 N N . ARG C 1 380 ? 13.025 10.198 48.866 1.00 37.89 380 ARG C N 1
ATOM 11030 C CA . ARG C 1 380 ? 12.639 8.862 49.300 1.00 39.49 380 ARG C CA 1
ATOM 11031 C C . ARG C 1 380 ? 12.330 8.904 50.787 1.00 39.63 380 ARG C C 1
ATOM 11032 O O . ARG C 1 380 ? 12.948 9.668 51.534 1.00 39.26 380 ARG C O 1
ATOM 11040 N N . ILE C 1 381 ? 11.368 8.091 51.210 1.00 40.90 381 ILE C N 1
ATOM 11041 C CA . ILE C 1 381 ? 11.011 8.007 52.624 1.00 42.66 381 ILE C CA 1
ATOM 11042 C C . ILE C 1 381 ? 10.591 6.592 52.961 1.00 42.41 381 ILE C C 1
ATOM 11043 O O . ILE C 1 381 ? 10.082 5.865 52.111 1.00 42.63 381 ILE C O 1
ATOM 11048 N N . LYS C 1 382 ? 10.830 6.197 54.202 1.00 43.18 382 LYS C N 1
ATOM 11049 C CA . LYS C 1 382 ? 10.418 4.883 54.660 1.00 44.51 382 LYS C CA 1
ATOM 11050 C C . LYS C 1 382 ? 9.249 5.179 55.581 1.00 43.22 382 LYS C C 1
ATOM 11051 O O . LYS C 1 382 ? 9.441 5.648 56.698 1.00 42.99 382 LYS C O 1
ATOM 11057 N N . GLY C 1 383 ? 8.037 4.942 55.090 1.00 43.50 383 GLY C N 1
ATOM 11058 C CA . GLY C 1 383 ? 6.855 5.198 55.889 1.00 43.30 383 GLY C CA 1
ATOM 11059 C C . GLY C 1 383 ? 6.633 4.132 56.944 1.00 43.75 383 GLY C C 1
ATOM 11060 O O . GLY C 1 383 ? 7.572 3.694 57.616 1.00 43.62 383 GLY C O 1
ATOM 11061 N N . GLY C 1 384 ? 5.383 3.708 57.086 1.00 42.76 384 GLY C N 1
ATOM 11062 C CA . GLY C 1 384 ? 5.059 2.692 58.068 1.00 42.62 384 GLY C CA 1
ATOM 11063 C C . GLY C 1 384 ? 4.085 3.243 59.089 1.00 42.26 384 GLY C C 1
ATOM 11064 O O . GLY C 1 384 ? 3.561 4.346 58.918 1.00 42.04 384 GLY C O 1
ATOM 11065 N N . CYS C 1 385 ? 3.848 2.486 60.156 1.00 41.27 385 CYS C N 1
ATOM 11066 C CA . CYS C 1 385 ? 2.914 2.917 61.188 1.00 40.13 385 CYS C CA 1
ATOM 11067 C C . CYS C 1 385 ? 3.483 4.020 62.070 1.00 36.89 385 CYS C C 1
ATOM 11068 O O . CYS C 1 385 ? 2.778 4.965 62.421 1.00 35.09 385 CYS C O 1
ATOM 11071 N N . ASP C 1 386 ? 4.760 3.912 62.419 1.00 36.50 386 ASP C N 1
ATOM 11072 C CA . ASP C 1 386 ? 5.386 4.932 63.258 1.00 37.42 386 ASP C CA 1
ATOM 11073 C C . ASP C 1 386 ? 5.362 6.280 62.537 1.00 37.32 386 ASP C C 1
ATOM 11074 O O . ASP C 1 386 ? 5.119 7.321 63.151 1.00 37.29 386 ASP C O 1
ATOM 11079 N N . CYS C 1 387 ? 5.607 6.256 61.231 1.00 35.70 387 CYS C N 1
ATOM 11080 C CA . CYS C 1 387 ? 5.574 7.476 60.449 1.00 34.40 387 CYS C CA 1
ATOM 11081 C C . CYS C 1 387 ? 4.138 8.014 60.482 1.00 32.23 387 CYS C C 1
ATOM 11082 O O . CYS C 1 387 ? 3.915 9.203 60.708 1.00 31.97 387 CYS C O 1
ATOM 11085 N N . ALA C 1 388 ? 3.169 7.123 60.276 1.00 30.00 388 ALA C N 1
ATOM 11086 C CA . ALA C 1 388 ? 1.757 7.502 60.272 1.00 30.26 388 ALA C CA 1
ATOM 11087 C C . ALA C 1 388 ? 1.289 8.058 61.616 1.00 31.32 388 ALA C C 1
ATOM 11088 O O . ALA C 1 388 ? 0.505 9.006 61.660 1.00 30.52 388 ALA C O 1
ATOM 11090 N N . ILE C 1 389 ? 1.753 7.457 62.710 1.00 30.74 389 ILE C N 1
ATOM 11091 C CA . ILE C 1 389 ? 1.370 7.922 64.040 1.00 32.46 389 ILE C CA 1
ATOM 11092 C C . ILE C 1 389 ? 1.912 9.331 64.215 1.00 32.48 389 ILE C C 1
ATOM 11093 O O . ILE C 1 389 ? 1.232 10.210 64.747 1.00 34.04 389 ILE C O 1
ATOM 11098 N N . ASN C 1 390 ? 3.144 9.527 63.756 1.00 33.03 390 ASN C N 1
ATOM 11099 C CA . ASN C 1 390 ? 3.810 10.820 63.835 1.00 33.38 390 ASN C CA 1
ATOM 11100 C C . ASN C 1 390 ? 2.941 11.870 63.146 1.00 33.15 390 ASN C C 1
ATOM 11101 O O . ASN C 1 390 ? 2.595 12.889 63.736 1.00 33.57 390 ASN C O 1
ATOM 11106 N N . ARG C 1 391 ? 2.587 11.613 61.891 1.00 31.41 391 ARG C N 1
ATOM 11107 C CA . ARG C 1 391 ? 1.756 12.536 61.139 1.00 30.88 391 ARG C CA 1
ATOM 11108 C C . ARG C 1 391 ? 0.384 12.746 61.782 1.00 30.35 391 ARG C C 1
ATOM 11109 O O . ARG C 1 391 ? -0.083 13.872 61.905 1.00 29.75 391 ARG C O 1
ATOM 11117 N N . ALA C 1 392 ? -0.259 11.663 62.194 1.00 30.29 392 ALA C N 1
ATOM 11118 C CA . ALA C 1 392 ? -1.576 11.764 62.810 1.00 32.23 392 ALA C CA 1
ATOM 11119 C C . ALA C 1 392 ? -1.546 12.662 64.041 1.00 33.35 392 ALA C C 1
ATOM 11120 O O . ALA C 1 392 ? -2.454 13.474 64.253 1.00 32.26 392 ALA C O 1
ATOM 11122 N N . ILE C 1 393 ? -0.499 12.520 64.848 1.00 33.85 393 ILE C N 1
ATOM 11123 C CA . ILE C 1 393 ? -0.371 13.327 66.058 1.00 33.74 393 ILE C CA 1
ATOM 11124 C C . ILE C 1 393 ? -0.133 14.786 65.692 1.00 32.88 393 ILE C C 1
ATOM 11125 O O . ILE C 1 393 ? -0.581 15.694 66.397 1.00 31.08 393 ILE C O 1
ATOM 11130 N N . ALA C 1 394 ? 0.556 15.002 64.574 1.00 32.27 394 ALA C N 1
ATOM 11131 C CA . ALA C 1 394 ? 0.845 16.349 64.094 1.00 31.56 394 ALA C CA 1
ATOM 11132 C C . ALA C 1 394 ? -0.413 17.008 63.528 1.00 30.80 394 ALA C C 1
ATOM 11133 O O . ALA C 1 394 ? -0.567 18.222 63.608 1.00 31.64 394 ALA C O 1
ATOM 11135 N N . TYR C 1 395 ? -1.315 16.207 62.969 1.00 30.45 395 TYR C N 1
ATOM 11136 C CA . TYR C 1 395 ? -2.559 16.737 62.408 1.00 30.09 395 TYR C CA 1
ATOM 11137 C C . TYR C 1 395 ? -3.687 16.866 63.441 1.00 29.98 395 TYR C C 1
ATOM 11138 O O . TYR C 1 395 ? -4.548 17.735 63.322 1.00 29.81 395 TYR C O 1
ATOM 11147 N N . ALA C 1 396 ? -3.678 15.999 64.449 1.00 29.80 396 ALA C N 1
ATOM 11148 C CA . ALA C 1 396 ? -4.735 15.987 65.467 1.00 30.71 396 ALA C CA 1
ATOM 11149 C C . ALA C 1 396 ? -5.331 17.333 65.894 1.00 28.56 396 ALA C C 1
ATOM 11150 O O . ALA C 1 396 ? -6.544 17.498 65.915 1.00 29.27 396 ALA C O 1
ATOM 11152 N N . PRO C 1 397 ? -4.494 18.318 66.230 1.00 30.28 397 PRO C N 1
ATOM 11153 C CA . PRO C 1 397 ? -5.086 19.600 66.644 1.00 30.72 397 PRO C CA 1
ATOM 11154 C C . PRO C 1 397 ? -5.965 20.277 65.580 1.00 32.79 397 PRO C C 1
ATOM 11155 O O . PRO C 1 397 ? -6.777 21.156 65.896 1.00 33.34 397 PRO C O 1
ATOM 11159 N N . TYR C 1 398 ? -5.814 19.859 64.327 1.00 31.84 398 TYR C N 1
ATOM 11160 C CA . TYR C 1 398 ? -6.565 20.464 63.231 1.00 30.87 398 TYR C CA 1
ATOM 11161 C C . TYR C 1 398 ? -7.534 19.500 62.562 1.00 31.87 398 TYR C C 1
ATOM 11162 O O . TYR C 1 398 ? -8.009 19.770 61.450 1.00 29.33 398 TYR C O 1
ATOM 11171 N N . ALA C 1 399 ? -7.830 18.385 63.228 1.00 29.78 399 ALA C N 1
ATOM 11172 C CA . ALA C 1 399 ? -8.741 17.392 62.666 1.00 29.53 399 ALA C CA 1
ATOM 11173 C C . ALA C 1 399 ? -9.727 16.840 63.684 1.00 29.58 399 ALA C C 1
ATOM 11174 O O . ALA C 1 399 ? -9.332 16.469 64.786 1.00 28.46 399 ALA C O 1
ATOM 11176 N N . ASP C 1 400 ? -11.001 16.759 63.292 1.00 28.47 400 ASP C N 1
ATOM 11177 C CA . ASP C 1 400 ? -12.052 16.240 64.157 1.00 29.47 400 ASP C CA 1
ATOM 11178 C C . ASP C 1 400 ? -11.989 14.714 64.253 1.00 30.89 400 ASP C C 1
ATOM 11179 O O . ASP C 1 400 ? -12.510 14.119 65.193 1.00 32.80 400 ASP C O 1
ATOM 11184 N N . ALA C 1 401 ? -11.347 14.088 63.274 1.00 30.91 401 ALA C N 1
ATOM 11185 C CA . ALA C 1 401 ? -11.177 12.639 63.252 1.00 31.94 401 ALA C CA 1
ATOM 11186 C C . ALA C 1 401 ? -9.924 12.346 62.443 1.00 34.09 401 ALA C C 1
ATOM 11187 O O . ALA C 1 401 ? -9.590 13.086 61.513 1.00 35.37 401 ALA C O 1
ATOM 11189 N N . ILE C 1 402 ? -9.220 11.279 62.795 1.00 35.00 402 ILE C N 1
ATOM 11190 C CA . ILE C 1 402 ? -8.003 10.934 62.078 1.00 36.25 402 ILE C CA 1
ATOM 11191 C C . ILE C 1 402 ? -8.129 9.542 61.496 1.00 35.97 402 ILE C C 1
ATOM 11192 O O . ILE C 1 402 ? -8.698 8.645 62.116 1.00 36.31 402 ILE C O 1
ATOM 11197 N N . TRP C 1 403 ? -7.576 9.370 60.302 1.00 35.60 403 TRP C N 1
ATOM 11198 C CA . TRP C 1 403 ? -7.651 8.106 59.596 1.00 34.20 403 TRP C CA 1
ATOM 11199 C C . TRP C 1 403 ? -6.303 7.740 58.971 1.00 35.26 403 TRP C C 1
ATOM 11200 O O . TRP C 1 403 ? -5.641 8.581 58.360 1.00 35.64 403 TRP C O 1
ATOM 11211 N N . MET C 1 404 ? -5.879 6.493 59.174 1.00 36.68 404 MET C N 1
ATOM 11212 C CA . MET C 1 404 ? -4.619 5.997 58.616 1.00 37.93 404 MET C CA 1
ATOM 11213 C C . MET C 1 404 ? -4.916 4.996 57.515 1.00 37.63 404 MET C C 1
ATOM 11214 O O . MET C 1 404 ? -5.263 3.851 57.792 1.00 37.73 404 MET C O 1
ATOM 11219 N N . GLU C 1 405 ? -4.787 5.430 56.269 1.00 38.99 405 GLU C N 1
ATOM 11220 C CA . GLU C 1 405 ? -5.041 4.550 55.142 1.00 40.76 405 GLU C CA 1
ATOM 11221 C C . GLU C 1 405 ? -4.239 3.276 55.329 1.00 41.62 405 GLU C C 1
ATOM 11222 O O . GLU C 1 405 ? -3.020 3.312 55.480 1.00 42.88 405 GLU C O 1
ATOM 11228 N N . SER C 1 406 ? -4.927 2.148 55.345 1.00 42.94 406 SER C N 1
ATOM 11229 C CA . SER C 1 406 ? -4.257 0.870 55.495 1.00 45.59 406 SER C CA 1
ATOM 11230 C C . SER C 1 406 ? -4.921 -0.068 54.505 1.00 46.85 406 SER C C 1
ATOM 11231 O O . SER C 1 406 ? -6.073 0.148 54.114 1.00 47.19 406 SER C O 1
ATOM 11234 N N . LYS C 1 407 ? -4.195 -1.098 54.092 1.00 47.55 407 LYS C N 1
ATOM 11235 C CA . LYS C 1 407 ? -4.715 -2.055 53.127 1.00 48.76 407 LYS C CA 1
ATOM 11236 C C . LYS C 1 407 ? -5.261 -3.318 53.788 1.00 47.68 407 LYS C C 1
ATOM 11237 O O . LYS C 1 407 ? -6.448 -3.642 53.657 1.00 48.33 407 LYS C O 1
ATOM 11243 N N . LEU C 1 408 ? -4.389 -4.018 54.507 1.00 44.06 408 LEU C N 1
ATOM 11244 C CA . LEU C 1 408 ? -4.748 -5.248 55.194 1.00 41.34 408 LEU C CA 1
ATOM 11245 C C . LEU C 1 408 ? -5.621 -5.001 56.429 1.00 39.22 408 LEU C C 1
ATOM 11246 O O . LEU C 1 408 ? -5.373 -4.079 57.199 1.00 37.25 408 LEU C O 1
ATOM 11251 N N . PRO C 1 409 ? -6.661 -5.828 56.625 1.00 37.28 409 PRO C N 1
ATOM 11252 C CA . PRO C 1 409 ? -7.558 -5.691 57.778 1.00 36.43 409 PRO C CA 1
ATOM 11253 C C . PRO C 1 409 ? -6.880 -6.279 59.021 1.00 34.82 409 PRO C C 1
ATOM 11254 O O . PRO C 1 409 ? -7.293 -7.314 59.535 1.00 33.11 409 PRO C O 1
ATOM 11258 N N . ASP C 1 410 ? -5.837 -5.605 59.490 1.00 33.47 410 ASP C N 1
ATOM 11259 C CA . ASP C 1 410 ? -5.069 -6.066 60.640 1.00 34.62 410 ASP C CA 1
ATOM 11260 C C . ASP C 1 410 ? -5.490 -5.395 61.951 1.00 34.52 410 ASP C C 1
ATOM 11261 O O . ASP C 1 410 ? -5.185 -4.227 62.193 1.00 33.66 410 ASP C O 1
ATOM 11266 N N . TYR C 1 411 ? -6.188 -6.139 62.799 1.00 34.93 411 TYR C N 1
ATOM 11267 C CA . TYR C 1 411 ? -6.627 -5.589 64.078 1.00 34.87 411 TYR C CA 1
ATOM 11268 C C . TYR C 1 411 ? -5.468 -5.054 64.910 1.00 33.91 411 TYR C C 1
ATOM 11269 O O . TYR C 1 411 ? -5.546 -3.957 65.457 1.00 34.55 411 TYR C O 1
ATOM 11278 N N . GLU C 1 412 ? -4.391 -5.825 65.005 1.00 34.99 412 GLU C N 1
ATOM 11279 C CA . GLU C 1 412 ? -3.244 -5.401 65.797 1.00 34.96 412 GLU C CA 1
ATOM 11280 C C . GLU C 1 412 ? -2.635 -4.077 65.341 1.00 34.42 412 GLU C C 1
ATOM 11281 O O . GLU C 1 412 ? -2.286 -3.237 66.178 1.00 33.35 412 GLU C O 1
ATOM 11287 N N . GLN C 1 413 ? -2.513 -3.874 64.031 1.00 32.61 413 GLN C N 1
ATOM 11288 C CA . GLN C 1 413 ? -1.946 -2.624 63.532 1.00 34.21 413 GLN C CA 1
ATOM 11289 C C . GLN C 1 413 ? -2.849 -1.456 63.914 1.00 33.59 413 GLN C C 1
ATOM 11290 O O . GLN C 1 413 ? -2.373 -0.405 64.336 1.00 34.19 413 GLN C O 1
ATOM 11296 N N . ALA C 1 414 ? -4.156 -1.647 63.755 1.00 34.11 414 ALA C N 1
ATOM 11297 C CA . ALA C 1 414 ? -5.131 -0.614 64.088 1.00 33.93 414 ALA C CA 1
ATOM 11298 C C . ALA C 1 414 ? -4.963 -0.241 65.555 1.00 34.02 414 ALA C C 1
ATOM 11299 O O . ALA C 1 414 ? -5.073 0.928 65.937 1.00 32.63 414 ALA C O 1
ATOM 11301 N N . LYS C 1 415 ? -4.685 -1.248 66.374 1.00 34.09 415 LYS C N 1
ATOM 11302 C CA . LYS C 1 415 ? -4.490 -1.034 67.801 1.00 34.93 415 LYS C CA 1
ATOM 11303 C C . LYS C 1 415 ? -3.211 -0.230 68.020 1.00 34.37 415 LYS C C 1
ATOM 11304 O O . LYS C 1 415 ? -3.162 0.682 68.847 1.00 34.25 415 LYS C O 1
ATOM 11310 N N . GLU C 1 416 ? -2.181 -0.569 67.257 1.00 33.94 416 GLU C N 1
ATOM 11311 C CA . GLU C 1 416 ? -0.896 0.112 67.349 1.00 34.81 416 GLU C CA 1
ATOM 11312 C C . GLU C 1 416 ? -1.040 1.586 66.980 1.00 33.32 416 GLU C C 1
ATOM 11313 O O . GLU C 1 416 ? -0.502 2.461 67.654 1.00 34.01 416 GLU C O 1
ATOM 11319 N N . PHE C 1 417 ? -1.768 1.861 65.904 1.00 33.48 417 PHE C N 1
ATOM 11320 C CA . PHE C 1 417 ? -1.964 3.239 65.472 1.00 33.03 417 PHE C CA 1
ATOM 11321 C C . PHE C 1 417 ? -2.762 4.035 66.502 1.00 31.99 417 PHE C C 1
ATOM 11322 O O . PHE C 1 417 ? -2.366 5.138 66.870 1.00 33.69 417 PHE C O 1
ATOM 11330 N N . ALA C 1 418 ? -3.876 3.474 66.968 1.00 29.30 418 ALA C N 1
ATOM 11331 C CA . ALA C 1 418 ? -4.728 4.167 67.930 1.00 31.39 418 ALA C CA 1
ATOM 11332 C C . ALA C 1 418 ? -4.040 4.448 69.258 1.00 31.25 418 ALA C C 1
ATOM 11333 O O . ALA C 1 418 ? -4.166 5.546 69.800 1.00 30.24 418 ALA C O 1
ATOM 11335 N N . GLU C 1 419 ? -3.320 3.467 69.789 1.00 32.80 419 GLU C N 1
ATOM 11336 C CA . GLU C 1 419 ? -2.636 3.684 71.061 1.00 34.49 419 GLU C CA 1
ATOM 11337 C C . GLU C 1 419 ? -1.528 4.708 70.867 1.00 33.33 419 GLU C C 1
ATOM 11338 O O . GLU C 1 419 ? -1.221 5.488 71.770 1.00 35.27 419 GLU C O 1
ATOM 11344 N N . GLY C 1 420 ? -0.947 4.725 69.675 1.00 30.65 420 GLY C N 1
ATOM 11345 C CA . GLY C 1 420 ? 0.108 5.679 69.411 1.00 30.14 420 GLY C CA 1
ATOM 11346 C C . GLY C 1 420 ? -0.434 7.090 69.483 1.00 31.50 420 GLY C C 1
ATOM 11347 O O . GLY C 1 420 ? 0.135 7.961 70.154 1.00 32.62 420 GLY C O 1
ATOM 11348 N N . VAL C 1 421 ? -1.547 7.317 68.791 1.00 30.65 421 VAL C N 1
ATOM 11349 C CA . VAL C 1 421 ? -2.180 8.623 68.768 1.00 28.72 421 VAL C CA 1
ATOM 11350 C C . VAL C 1 421 ? -2.815 8.963 70.112 1.00 30.68 421 VAL C C 1
ATOM 11351 O O . VAL C 1 421 ? -2.725 10.094 70.582 1.00 31.68 421 VAL C O 1
ATOM 11355 N N . HIS C 1 422 ? -3.460 7.987 70.735 1.00 31.55 422 HIS C N 1
ATOM 11356 C CA . HIS C 1 422 ? -4.100 8.221 72.024 1.00 33.63 422 HIS C CA 1
ATOM 11357 C C . HIS C 1 422 ? -3.120 8.503 73.156 1.00 35.11 422 HIS C C 1
ATOM 11358 O O . HIS C 1 422 ? -3.487 9.120 74.161 1.00 37.26 422 HIS C O 1
ATOM 11365 N N . ALA C 1 423 ? -1.882 8.041 73.004 1.00 36.83 423 ALA C N 1
ATOM 11366 C CA . ALA C 1 423 ? -0.858 8.268 74.021 1.00 36.23 423 ALA C CA 1
ATOM 11367 C C . ALA C 1 423 ? -0.682 9.765 74.231 1.00 37.60 423 ALA C C 1
ATOM 11368 O O . ALA C 1 423 ? -0.304 10.214 75.317 1.00 38.06 423 ALA C O 1
ATOM 11370 N N . VAL C 1 424 ? -0.952 10.537 73.181 1.00 37.64 424 VAL C N 1
ATOM 11371 C CA . VAL C 1 424 ? -0.828 11.990 73.241 1.00 36.84 424 VAL C CA 1
ATOM 11372 C C . VAL C 1 424 ? -2.192 12.675 73.325 1.00 37.21 424 VAL C C 1
ATOM 11373 O O . VAL C 1 424 ? -2.378 13.607 74.107 1.00 37.09 424 VAL C O 1
ATOM 11377 N N . TYR C 1 425 ? -3.140 12.209 72.519 1.00 36.67 425 TYR C N 1
ATOM 11378 C CA . TYR C 1 425 ? -4.480 12.782 72.494 1.00 35.11 425 TYR C CA 1
ATOM 11379 C C . TYR C 1 425 ? -5.499 11.671 72.703 1.00 36.38 425 TYR C C 1
ATOM 11380 O O . TYR C 1 425 ? -6.098 11.177 71.747 1.00 35.56 425 TYR C O 1
ATOM 11389 N N . PRO C 1 426 ? -5.725 11.277 73.966 1.00 36.79 426 PRO C N 1
ATOM 11390 C CA . PRO C 1 426 ? -6.668 10.210 74.323 1.00 35.83 426 PRO C CA 1
ATOM 11391 C C . PRO C 1 426 ? -8.117 10.324 73.848 1.00 35.49 426 PRO C C 1
ATOM 11392 O O . PRO C 1 426 ? -8.791 9.306 73.685 1.00 33.25 426 PRO C O 1
ATOM 11396 N N . GLU C 1 427 ? -8.602 11.539 73.617 1.00 34.41 427 GLU C N 1
ATOM 11397 C CA . GLU C 1 427 ? -9.983 11.710 73.176 1.00 35.66 427 GLU C CA 1
ATOM 11398 C C . GLU C 1 427 ? -10.128 12.004 71.678 1.00 33.51 427 GLU C C 1
ATOM 11399 O O . GLU C 1 427 ? -11.187 12.430 71.217 1.00 31.97 427 GLU C O 1
ATOM 11405 N N . GLN C 1 428 ? -9.059 11.756 70.932 1.00 32.68 428 GLN C N 1
ATOM 11406 C CA . GLN C 1 428 ? -9.023 11.988 69.491 1.00 30.93 428 GLN C CA 1
ATOM 11407 C C . GLN C 1 428 ? -9.808 10.929 68.719 1.00 29.64 428 GLN C C 1
ATOM 11408 O O . GLN C 1 428 ? -9.413 9.765 68.662 1.00 30.08 428 GLN C O 1
ATOM 11414 N N . LYS C 1 429 ? -10.925 11.333 68.128 1.00 29.20 429 LYS C N 1
ATOM 11415 C CA . LYS C 1 429 ? -11.739 10.396 67.359 1.00 30.64 429 LYS C CA 1
ATOM 11416 C C . LYS C 1 429 ? -10.927 9.845 66.195 1.00 30.15 429 LYS C C 1
ATOM 11417 O O . LYS C 1 429 ? -10.065 10.538 65.647 1.00 29.63 429 LYS C O 1
ATOM 11423 N N . LEU C 1 430 ? -11.190 8.591 65.830 1.00 30.94 430 LEU C N 1
ATOM 11424 C CA . LEU C 1 430 ? -10.480 7.964 64.723 1.00 29.79 430 LEU C CA 1
ATOM 11425 C C . LEU C 1 430 ? -11.480 7.412 63.725 1.00 30.71 430 LEU C C 1
ATOM 11426 O O . LEU C 1 430 ? -12.615 7.105 64.089 1.00 30.77 430 LEU C O 1
ATOM 11431 N N . ALA C 1 431 ? -11.051 7.277 62.472 1.00 29.79 431 ALA C N 1
ATOM 11432 C CA . ALA C 1 431 ? -11.903 6.754 61.411 1.00 30.43 431 ALA C CA 1
ATOM 11433 C C . ALA C 1 431 ? -11.198 5.546 60.777 1.00 30.55 431 ALA C C 1
ATOM 11434 O O . ALA C 1 431 ? -9.993 5.399 60.917 1.00 32.28 431 ALA C O 1
ATOM 11436 N N . TYR C 1 432 ? -11.939 4.697 60.068 1.00 29.81 432 TYR C N 1
ATOM 11437 C CA . TYR C 1 432 ? -11.348 3.496 59.483 1.00 29.42 432 TYR C CA 1
ATOM 11438 C C . TYR C 1 432 ? -11.978 3.056 58.161 1.00 30.34 432 TYR C C 1
ATOM 11439 O O . TYR C 1 432 ? -13.211 2.984 58.042 1.00 29.66 432 TYR C O 1
ATOM 11448 N N . ASN C 1 433 ? -11.131 2.747 57.178 1.00 29.26 433 ASN C N 1
ATOM 11449 C CA . ASN C 1 433 ? -11.617 2.280 55.887 1.00 31.37 433 ASN C CA 1
ATOM 11450 C C . ASN C 1 433 ? -11.567 0.744 55.842 1.00 31.28 433 ASN C C 1
ATOM 11451 O O . ASN C 1 433 ? -10.493 0.141 55.859 1.00 30.49 433 ASN C O 1
ATOM 11456 N N . LEU C 1 434 ? -12.744 0.123 55.816 1.00 30.72 434 LEU C N 1
ATOM 11457 C CA . LEU C 1 434 ? -12.850 -1.333 55.766 1.00 32.38 434 LEU C CA 1
ATOM 11458 C C . LEU C 1 434 ? -12.596 -1.804 54.332 1.00 33.97 434 LEU C C 1
ATOM 11459 O O . LEU C 1 434 ? -13.412 -1.576 53.438 1.00 34.13 434 LEU C O 1
ATOM 11464 N N . SER C 1 435 ? -11.458 -2.461 54.136 1.00 33.78 435 SER C N 1
ATOM 11465 C CA . SER C 1 435 ? -11.027 -2.969 52.833 1.00 37.40 435 SER C CA 1
ATOM 11466 C C . SER C 1 435 ? -12.081 -3.655 51.990 1.00 37.07 435 SER C C 1
ATOM 11467 O O . SER C 1 435 ? -12.621 -4.687 52.368 1.00 39.62 435 SER C O 1
ATOM 11470 N N . PRO C 1 436 ? -12.389 -3.086 50.827 1.00 37.20 436 PRO C N 1
ATOM 11471 C CA . PRO C 1 436 ? -13.390 -3.687 49.947 1.00 38.98 436 PRO C CA 1
ATOM 11472 C C . PRO C 1 436 ? -12.703 -4.609 48.940 1.00 39.03 436 PRO C C 1
ATOM 11473 O O . PRO C 1 436 ? -13.355 -5.375 48.238 1.00 41.69 436 PRO C O 1
ATOM 11477 N N . SER C 1 437 ? -11.378 -4.525 48.886 1.00 40.22 437 SER C N 1
ATOM 11478 C CA . SER C 1 437 ? -10.585 -5.326 47.964 1.00 42.38 437 SER C CA 1
ATOM 11479 C C . SER C 1 437 ? -10.006 -6.599 48.574 1.00 43.89 437 SER C C 1
ATOM 11480 O O . SER C 1 437 ? -10.008 -7.654 47.935 1.00 44.02 437 SER C O 1
ATOM 11483 N N . PHE C 1 438 ? -9.512 -6.505 49.804 1.00 44.41 438 PHE C N 1
ATOM 11484 C CA . PHE C 1 438 ? -8.931 -7.665 50.463 1.00 44.83 438 PHE C CA 1
ATOM 11485 C C . PHE C 1 438 ? -9.926 -8.817 50.508 1.00 44.56 438 PHE C C 1
ATOM 11486 O O . PHE C 1 438 ? -11.131 -8.600 50.599 1.00 45.51 438 PHE C O 1
ATOM 11494 N N . ASN C 1 439 ? -9.421 -10.043 50.436 1.00 44.00 439 ASN C N 1
ATOM 11495 C CA . ASN C 1 439 ? -10.284 -11.212 50.479 1.00 44.11 439 ASN C CA 1
ATOM 11496 C C . ASN C 1 439 ? -10.697 -11.480 51.924 1.00 43.24 439 ASN C C 1
ATOM 11497 O O . ASN C 1 439 ? -9.897 -11.948 52.740 1.00 41.51 439 ASN C O 1
ATOM 11502 N N . TRP C 1 440 ? -11.954 -11.174 52.232 1.00 41.21 440 TRP C N 1
ATOM 11503 C CA . TRP C 1 440 ? -12.484 -11.367 53.572 1.00 39.80 440 TRP C CA 1
ATOM 11504 C C . TRP C 1 440 ? -12.777 -12.823 53.893 1.00 39.87 440 TRP C C 1
ATOM 11505 O O . TRP C 1 440 ? -12.824 -13.209 55.061 1.00 40.46 440 TRP C O 1
ATOM 11516 N N . LYS C 1 441 ? -12.969 -13.626 52.851 1.00 40.31 441 LYS C N 1
ATOM 11517 C CA . LYS C 1 441 ? -13.258 -15.049 53.010 1.00 40.76 441 LYS C CA 1
ATOM 11518 C C . LYS C 1 441 ? -12.146 -15.771 53.765 1.00 40.87 441 LYS C C 1
ATOM 11519 O O . LYS C 1 441 ? -12.412 -16.634 54.610 1.00 41.30 441 LYS C O 1
ATOM 11525 N N . THR C 1 442 ? -10.904 -15.408 53.453 1.00 39.51 442 THR C N 1
ATOM 11526 C CA . THR C 1 442 ? -9.734 -16.018 54.074 1.00 38.50 442 THR C CA 1
ATOM 11527 C C . THR C 1 442 ? -9.043 -15.081 55.061 1.00 38.07 442 THR C C 1
ATOM 11528 O O . THR C 1 442 ? -8.137 -15.496 55.782 1.00 37.92 442 THR C O 1
ATOM 11532 N N . ALA C 1 443 ? -9.469 -13.823 55.091 1.00 36.63 443 ALA C N 1
ATOM 11533 C CA . ALA C 1 443 ? -8.871 -12.833 55.981 1.00 35.83 443 ALA C CA 1
ATOM 11534 C C . ALA C 1 443 ? -8.991 -13.222 57.453 1.00 35.32 443 ALA C C 1
ATOM 11535 O O . ALA C 1 443 ? -8.056 -13.043 58.234 1.00 35.43 443 ALA C O 1
ATOM 11537 N N . MET C 1 444 ? -10.145 -13.760 57.821 1.00 34.24 444 MET C N 1
ATOM 11538 C CA . MET C 1 444 ? -10.400 -14.169 59.193 1.00 33.73 444 MET C CA 1
ATOM 11539 C C . MET C 1 444 ? -11.663 -15.011 59.205 1.00 34.38 444 MET C C 1
ATOM 11540 O O . MET C 1 444 ? -12.467 -14.947 58.274 1.00 34.93 444 MET C O 1
ATOM 11545 N N . PRO C 1 445 ? -11.858 -15.822 60.255 1.00 35.05 445 PRO C N 1
ATOM 11546 C CA . PRO C 1 445 ? -13.061 -16.658 60.327 1.00 34.30 445 PRO C CA 1
ATOM 11547 C C . PRO C 1 445 ? -14.325 -15.799 60.276 1.00 33.73 445 PRO C C 1
ATOM 11548 O O . PRO C 1 445 ? -14.276 -14.608 60.563 1.00 33.48 445 PRO C O 1
ATOM 11552 N N . ARG C 1 446 ? -15.448 -16.403 59.903 1.00 33.26 446 ARG C N 1
ATOM 11553 C CA . ARG C 1 446 ? -16.710 -15.675 59.823 1.00 36.67 446 ARG C CA 1
ATOM 11554 C C . ARG C 1 446 ? -17.000 -14.941 61.126 1.00 36.55 446 ARG C C 1
ATOM 11555 O O . ARG C 1 446 ? -17.370 -13.767 61.111 1.00 36.61 446 ARG C O 1
ATOM 11563 N N . ASP C 1 447 ? -16.817 -15.632 62.248 1.00 36.79 447 ASP C N 1
ATOM 11564 C CA . ASP C 1 447 ? -17.038 -15.044 63.565 1.00 36.05 447 ASP C CA 1
ATOM 11565 C C . ASP C 1 447 ? -16.273 -13.729 63.683 1.00 34.78 447 ASP C C 1
ATOM 11566 O O . ASP C 1 447 ? -16.836 -12.703 64.070 1.00 33.34 447 ASP C O 1
ATOM 11571 N N . GLU C 1 448 ? -14.990 -13.772 63.340 1.00 33.56 448 GLU C N 1
ATOM 11572 C CA . GLU C 1 448 ? -14.123 -12.604 63.399 1.00 34.43 448 GLU C CA 1
ATOM 11573 C C . GLU C 1 448 ? -14.544 -11.521 62.392 1.00 33.94 448 GLU C C 1
ATOM 11574 O O . GLU C 1 448 ? -14.329 -10.334 62.623 1.00 33.41 448 GLU C O 1
ATOM 11580 N N . GLN C 1 449 ? -15.151 -11.928 61.282 1.00 34.42 449 GLN C N 1
ATOM 11581 C CA . GLN C 1 449 ? -15.604 -10.965 60.281 1.00 35.73 449 GLN C CA 1
ATOM 11582 C C . GLN C 1 449 ? -16.727 -10.122 60.876 1.00 35.33 449 GLN C C 1
ATOM 11583 O O . GLN C 1 449 ? -16.749 -8.901 60.733 1.00 35.76 449 GLN C O 1
ATOM 11589 N N . GLU C 1 450 ? -17.662 -10.790 61.544 1.00 34.68 450 GLU C N 1
ATOM 11590 C CA . GLU C 1 450 ? -18.802 -10.116 62.138 1.00 35.05 450 GLU C CA 1
ATOM 11591 C C . GLU C 1 450 ? -18.410 -9.187 63.283 1.00 34.47 450 GLU C C 1
ATOM 11592 O O . GLU C 1 450 ? -19.068 -8.175 63.504 1.00 34.70 450 GLU C O 1
ATOM 11598 N N . THR C 1 451 ? -17.337 -9.517 64.001 1.00 32.65 451 THR C N 1
ATOM 11599 C CA . THR C 1 451 ? -16.906 -8.692 65.126 1.00 32.24 451 THR C CA 1
ATOM 11600 C C . THR C 1 451 ? -15.821 -7.659 64.805 1.00 32.54 451 THR C C 1
ATOM 11601 O O . THR C 1 451 ? -15.487 -6.835 65.655 1.00 31.45 451 THR C O 1
ATOM 11605 N N . TYR C 1 452 ? -15.275 -7.687 63.590 1.00 32.04 452 TYR C N 1
ATOM 11606 C CA . TYR C 1 452 ? -14.205 -6.754 63.233 1.00 31.63 452 TYR C CA 1
ATOM 11607 C C . TYR C 1 452 ? -14.527 -5.282 63.522 1.00 31.45 452 TYR C C 1
ATOM 11608 O O . TYR C 1 452 ? -13.731 -4.580 64.144 1.00 31.16 452 TYR C O 1
ATOM 11617 N N . ILE C 1 453 ? -15.689 -4.820 63.071 1.00 30.73 453 ILE C N 1
ATOM 11618 C CA . ILE C 1 453 ? -16.092 -3.437 63.289 1.00 30.57 453 ILE C CA 1
ATOM 11619 C C . ILE C 1 453 ? -16.217 -3.136 64.780 1.00 32.07 453 ILE C C 1
ATOM 11620 O O . ILE C 1 453 ? -15.720 -2.118 65.269 1.00 28.91 453 ILE C O 1
ATOM 11625 N N . ARG C 1 454 ? -16.873 -4.038 65.500 1.00 32.26 454 ARG C N 1
ATOM 11626 C CA . ARG C 1 454 ? -17.062 -3.883 66.938 1.00 35.65 454 ARG C CA 1
ATOM 11627 C C . ARG C 1 454 ? -15.703 -3.768 67.632 1.00 34.58 454 ARG C C 1
ATOM 11628 O O . ARG C 1 454 ? -15.501 -2.913 68.500 1.00 35.05 454 ARG C O 1
ATOM 11636 N N . ARG C 1 455 ? -14.765 -4.624 67.243 1.00 33.04 455 ARG C N 1
ATOM 11637 C CA . ARG C 1 455 ? -13.442 -4.595 67.848 1.00 31.98 455 ARG C CA 1
ATOM 11638 C C . ARG C 1 455 ? -12.698 -3.298 67.545 1.00 31.05 455 ARG C C 1
ATOM 11639 O O . ARG C 1 455 ? -11.990 -2.778 68.401 1.00 27.49 455 ARG C O 1
ATOM 11647 N N . LEU C 1 456 ? -12.856 -2.761 66.336 1.00 29.81 456 LEU C N 1
ATOM 11648 C CA . LEU C 1 456 ? -12.176 -1.512 66.000 1.00 27.48 456 LEU C CA 1
ATOM 11649 C C . LEU C 1 456 ? -12.794 -0.345 66.771 1.00 27.37 456 LEU C C 1
ATOM 11650 O O . LEU C 1 456 ? -12.088 0.538 67.253 1.00 27.50 456 LEU C O 1
ATOM 11655 N N . ALA C 1 457 ? -14.117 -0.346 66.885 1.00 28.76 457 ALA C N 1
ATOM 11656 C CA . ALA C 1 457 ? -14.824 0.710 67.597 1.00 30.07 457 ALA C CA 1
ATOM 11657 C C . ALA C 1 457 ? -14.301 0.819 69.025 1.00 31.26 457 ALA C C 1
ATOM 11658 O O . ALA C 1 457 ? -14.280 1.904 69.612 1.00 33.38 457 ALA C O 1
ATOM 11660 N N . GLY C 1 458 ? -13.899 -0.321 69.580 1.00 32.83 458 GLY C N 1
ATOM 11661 C CA . GLY C 1 458 ? -13.378 -0.348 70.936 1.00 33.32 458 GLY C CA 1
ATOM 11662 C C . GLY C 1 458 ? -12.058 0.392 71.022 1.00 33.56 458 GLY C C 1
ATOM 11663 O O . GLY C 1 458 ? -11.655 0.841 72.099 1.00 32.10 458 GLY C O 1
ATOM 11664 N N . LEU C 1 459 ? -11.384 0.524 69.882 1.00 31.18 459 LEU C N 1
ATOM 11665 C CA . LEU C 1 459 ? -10.107 1.217 69.836 1.00 31.74 459 LEU C CA 1
ATOM 11666 C C . LEU C 1 459 ? -10.307 2.713 69.640 1.00 31.83 459 LEU C C 1
ATOM 11667 O O . LEU C 1 459 ? -9.353 3.481 69.725 1.00 30.37 459 LEU C O 1
ATOM 11672 N N . GLY C 1 460 ? -11.546 3.125 69.379 1.00 32.47 460 GLY C N 1
ATOM 11673 C CA . GLY C 1 460 ? -11.815 4.537 69.174 1.00 32.23 460 GLY C CA 1
ATOM 11674 C C . GLY C 1 460 ? -12.132 4.884 67.725 1.00 33.25 460 GLY C C 1
ATOM 11675 O O . GLY C 1 460 ? -12.236 6.059 67.364 1.00 32.38 460 GLY C O 1
ATOM 11676 N N . TYR C 1 461 ? -12.255 3.861 66.886 1.00 31.87 461 TYR C N 1
ATOM 11677 C CA . TYR C 1 461 ? -12.606 4.057 65.482 1.00 30.49 461 TYR C CA 1
ATOM 11678 C C . TYR C 1 461 ? -14.133 4.174 65.492 1.00 29.77 461 TYR C C 1
ATOM 11679 O O . TYR C 1 461 ? -14.843 3.204 65.228 1.00 29.06 461 TYR C O 1
ATOM 11688 N N . CYS C 1 462 ? -14.611 5.378 65.807 1.00 29.09 462 CYS C N 1
ATOM 11689 C CA . CYS C 1 462 ? -16.033 5.666 65.938 1.00 29.19 462 CYS C CA 1
ATOM 11690 C C . CYS C 1 462 ? -16.849 5.813 64.655 1.00 29.52 462 CYS C C 1
ATOM 11691 O O . CYS C 1 462 ? -18.071 5.903 64.719 1.00 27.80 462 CYS C O 1
ATOM 11694 N N . TRP C 1 463 ? -16.181 5.862 63.506 1.00 29.71 463 TRP C N 1
ATOM 11695 C CA . TRP C 1 463 ? -16.870 5.965 62.216 1.00 28.70 463 TRP C CA 1
ATOM 11696 C C . TRP C 1 463 ? -16.079 5.117 61.223 1.00 28.20 463 TRP C C 1
ATOM 11697 O O . TRP C 1 463 ? -14.905 5.381 60.988 1.00 28.27 463 TRP C O 1
ATOM 11708 N N . GLN C 1 464 ? -16.715 4.091 60.659 1.00 28.78 464 GLN C N 1
ATOM 11709 C CA . GLN C 1 464 ? -16.042 3.213 59.703 1.00 29.17 464 GLN C CA 1
ATOM 11710 C C . GLN C 1 464 ? -16.837 3.147 58.394 1.00 28.73 464 GLN C C 1
ATOM 11711 O O . GLN C 1 464 ? -18.028 3.457 58.369 1.00 27.38 464 GLN C O 1
ATOM 11717 N N . PHE C 1 465 ? -16.186 2.742 57.309 1.00 29.32 465 PHE C N 1
ATOM 11718 C CA . PHE C 1 465 ? -16.873 2.713 56.018 1.00 29.37 465 PHE C CA 1
ATOM 11719 C C . PHE C 1 465 ? -16.233 1.804 54.973 1.00 29.15 465 PHE C C 1
ATOM 11720 O O . PHE C 1 465 ? -15.022 1.633 54.956 1.00 29.76 465 PHE C O 1
ATOM 11728 N N . ILE C 1 466 ? -17.058 1.213 54.116 1.00 28.96 466 ILE C N 1
ATOM 11729 C CA . ILE C 1 466 ? -16.550 0.385 53.026 1.00 30.28 466 ILE C CA 1
ATOM 11730 C C . ILE C 1 466 ? -16.660 1.331 51.838 1.00 30.21 466 ILE C C 1
ATOM 11731 O O . ILE C 1 466 ? -17.752 1.579 51.337 1.00 31.21 466 ILE C O 1
ATOM 11736 N N . THR C 1 467 ? -15.529 1.868 51.409 1.00 28.80 467 THR C N 1
ATOM 11737 C CA . THR C 1 467 ? -15.486 2.814 50.305 1.00 28.85 467 THR C CA 1
ATOM 11738 C C . THR C 1 467 ? -16.236 2.430 49.020 1.00 29.06 467 THR C C 1
ATOM 11739 O O . THR C 1 467 ? -16.990 3.236 48.474 1.00 28.13 467 THR C O 1
ATOM 11743 N N . LEU C 1 468 ? -16.056 1.200 48.556 1.00 28.66 468 LEU C N 1
ATOM 11744 C CA . LEU C 1 468 ? -16.653 0.779 47.283 1.00 29.55 468 LEU C CA 1
ATOM 11745 C C . LEU C 1 468 ? -17.827 -0.196 47.306 1.00 29.84 468 LEU C C 1
ATOM 11746 O O . LEU C 1 468 ? -18.104 -0.844 46.291 1.00 30.31 468 LEU C O 1
ATOM 11751 N N . ALA C 1 469 ? -18.518 -0.313 48.434 1.00 27.97 469 ALA C N 1
ATOM 11752 C CA . ALA C 1 469 ? -19.637 -1.246 48.513 1.00 28.92 469 ALA C CA 1
ATOM 11753 C C . ALA C 1 469 ? -20.728 -0.932 47.487 1.00 29.72 469 ALA C C 1
ATOM 11754 O O . ALA C 1 469 ? -21.322 -1.843 46.900 1.00 30.09 469 ALA C O 1
ATOM 11756 N N . GLY C 1 470 ? -21.000 0.351 47.280 1.00 28.00 470 GLY C N 1
ATOM 11757 C CA . GLY C 1 470 ? -22.022 0.729 46.320 1.00 28.41 470 GLY C CA 1
ATOM 11758 C C . GLY C 1 470 ? -21.711 0.233 44.914 1.00 26.67 470 GLY C C 1
ATOM 11759 O O . GLY C 1 470 ? -22.601 -0.223 44.197 1.00 28.36 470 GLY C O 1
ATOM 11760 N N . LEU C 1 471 ? -20.443 0.322 44.529 1.00 25.36 471 LEU C N 1
ATOM 11761 C CA . LEU C 1 471 ? -19.980 -0.111 43.213 1.00 25.97 471 LEU C CA 1
ATOM 11762 C C . LEU C 1 471 ? -20.197 -1.612 43.019 1.00 27.03 471 LEU C C 1
ATOM 11763 O O . LEU C 1 471 ? -20.775 -2.061 42.023 1.00 26.34 471 LEU C O 1
ATOM 11768 N N . HIS C 1 472 ? -19.719 -2.377 43.995 1.00 28.38 472 HIS C N 1
ATOM 11769 C CA . HIS C 1 472 ? -19.803 -3.823 43.966 1.00 28.65 472 HIS C CA 1
ATOM 11770 C C . HIS C 1 472 ? -21.215 -4.385 44.023 1.00 28.53 472 HIS C C 1
ATOM 11771 O O . HIS C 1 472 ? -21.548 -5.295 43.265 1.00 28.37 472 HIS C O 1
ATOM 11778 N N . THR C 1 473 ? -22.059 -3.854 44.895 1.00 28.39 473 THR C N 1
ATOM 11779 C CA . THR C 1 473 ? -23.421 -4.360 44.958 1.00 29.01 473 THR C CA 1
ATOM 11780 C C . THR C 1 473 ? -24.146 -4.103 43.634 1.00 31.35 473 THR C C 1
ATOM 11781 O O . THR C 1 473 ? -24.817 -4.992 43.101 1.00 32.30 473 THR C O 1
ATOM 11785 N N . THR C 1 474 ? -24.011 -2.896 43.094 1.00 31.99 474 THR C N 1
ATOM 11786 C CA . THR C 1 474 ? -24.661 -2.575 41.824 1.00 31.93 474 THR C CA 1
ATOM 11787 C C . THR C 1 474 ? -24.087 -3.490 40.757 1.00 30.09 474 THR C C 1
ATOM 11788 O O . THR C 1 474 ? -24.816 -4.075 39.964 1.00 30.81 474 THR C O 1
ATOM 11792 N N . ALA C 1 475 ? -22.765 -3.614 40.754 1.00 30.32 475 ALA C N 1
ATOM 11793 C CA . ALA C 1 475 ? -22.077 -4.467 39.794 1.00 29.92 475 ALA C CA 1
ATOM 11794 C C . ALA C 1 475 ? -22.550 -5.919 39.892 1.00 30.38 475 ALA C C 1
ATOM 11795 O O . ALA C 1 475 ? -22.815 -6.570 38.871 1.00 30.70 475 ALA C O 1
ATOM 11797 N N . LEU C 1 476 ? -22.661 -6.424 41.119 1.00 29.64 476 LEU C N 1
ATOM 11798 C CA . LEU C 1 476 ? -23.085 -7.802 41.330 1.00 29.85 476 LEU C CA 1
ATOM 11799 C C . LEU C 1 476 ? -24.503 -8.077 40.837 1.00 29.95 476 LEU C C 1
ATOM 11800 O O . LEU C 1 476 ? -24.715 -8.982 40.034 1.00 32.05 476 LEU C O 1
ATOM 11805 N N . ILE C 1 477 ? -25.478 -7.308 41.308 1.00 29.02 477 ILE C N 1
ATOM 11806 C CA . ILE C 1 477 ? -26.855 -7.532 40.883 1.00 29.73 477 ILE C CA 1
ATOM 11807 C C . ILE C 1 477 ? -27.029 -7.310 39.373 1.00 30.40 477 ILE C C 1
ATOM 11808 O O . ILE C 1 477 ? -27.830 -7.996 38.729 1.00 31.71 477 ILE C O 1
ATOM 11813 N N . SER C 1 478 ? -26.274 -6.371 38.806 1.00 29.68 478 SER C N 1
ATOM 11814 C CA . SER C 1 478 ? -26.387 -6.084 37.376 1.00 29.82 478 SER C CA 1
ATOM 11815 C C . SER C 1 478 ? -25.909 -7.255 36.511 1.00 30.23 478 SER C C 1
ATOM 11816 O O . SER C 1 478 ? -26.612 -7.663 35.583 1.00 30.65 478 SER C O 1
ATOM 11819 N N . ASP C 1 479 ? -24.726 -7.795 36.815 1.00 29.80 479 ASP C N 1
ATOM 11820 C CA . ASP C 1 479 ? -24.182 -8.942 36.076 1.00 30.69 479 ASP C CA 1
ATOM 11821 C C . ASP C 1 479 ? -25.136 -10.136 36.197 1.00 31.32 479 ASP C C 1
ATOM 11822 O O . ASP C 1 479 ? -25.519 -10.753 35.199 1.00 29.04 479 ASP C O 1
ATOM 11827 N N . ARG C 1 480 ? -25.520 -10.447 37.430 1.00 32.60 480 ARG C N 1
ATOM 11828 C CA . ARG C 1 480 ? -26.435 -11.552 37.711 1.00 35.40 480 ARG C CA 1
ATOM 11829 C C . ARG C 1 480 ? -27.773 -11.411 36.969 1.00 34.24 480 ARG C C 1
ATOM 11830 O O . ARG C 1 480 ? -28.233 -12.337 36.295 1.00 32.53 480 ARG C O 1
ATOM 11838 N N . PHE C 1 481 ? -28.399 -10.250 37.083 1.00 33.49 481 PHE C N 1
ATOM 11839 C CA . PHE C 1 481 ? -29.668 -10.062 36.410 1.00 34.89 481 PHE C CA 1
ATOM 11840 C C . PHE C 1 481 ? -29.571 -9.972 34.893 1.00 35.23 481 PHE C C 1
ATOM 11841 O O . PHE C 1 481 ? -30.355 -10.604 34.188 1.00 35.71 481 PHE C O 1
ATOM 11849 N N . ALA C 1 482 ? -28.633 -9.173 34.388 1.00 34.28 482 ALA C N 1
ATOM 11850 C CA . ALA C 1 482 ? -28.485 -9.028 32.940 1.00 34.65 482 ALA C CA 1
ATOM 11851 C C . ALA C 1 482 ? -28.244 -10.395 32.318 1.00 34.21 482 ALA C C 1
ATOM 11852 O O . ALA C 1 482 ? -28.751 -10.682 31.238 1.00 35.34 482 ALA C O 1
ATOM 11854 N N . ARG C 1 483 ? -27.476 -11.239 33.006 1.00 35.23 483 ARG C N 1
ATOM 11855 C CA . ARG C 1 483 ? -27.200 -12.582 32.510 1.00 35.81 483 ARG C CA 1
ATOM 11856 C C . ARG C 1 483 ? -28.479 -13.416 32.500 1.00 34.43 483 ARG C C 1
ATOM 11857 O O . ARG C 1 483 ? -28.857 -13.957 31.466 1.00 33.41 483 ARG C O 1
ATOM 11865 N N . ALA C 1 484 ? -29.139 -13.516 33.650 1.00 33.61 484 ALA C N 1
ATOM 11866 C CA . ALA C 1 484 ? -30.371 -14.293 33.752 1.00 33.73 484 ALA C CA 1
ATOM 11867 C C . ALA C 1 484 ? -31.445 -13.792 32.783 1.00 34.73 484 ALA C C 1
ATOM 11868 O O . ALA C 1 484 ? -32.169 -14.583 32.175 1.00 35.27 484 ALA C O 1
ATOM 11870 N N . TYR C 1 485 ? -31.540 -12.475 32.645 1.00 33.59 485 TYR C N 1
ATOM 11871 C CA . TYR C 1 485 ? -32.520 -11.854 31.768 1.00 32.83 485 TYR C CA 1
ATOM 11872 C C . TYR C 1 485 ? -32.293 -12.253 30.313 1.00 32.90 485 TYR C C 1
ATOM 11873 O O . TYR C 1 485 ? -33.238 -12.558 29.596 1.00 32.65 485 TYR C O 1
ATOM 11882 N N . SER C 1 486 ? -31.039 -12.265 29.879 1.00 34.05 486 SER C N 1
ATOM 11883 C CA . SER C 1 486 ? -30.738 -12.634 28.506 1.00 36.25 486 SER C CA 1
ATOM 11884 C C . SER C 1 486 ? -30.942 -14.132 28.290 1.00 38.57 486 SER C C 1
ATOM 11885 O O . SER C 1 486 ? -31.011 -14.593 27.153 1.00 38.04 486 SER C O 1
ATOM 11888 N N . GLU C 1 487 ? -31.045 -14.887 29.382 1.00 40.04 487 GLU C N 1
ATOM 11889 C CA . GLU C 1 487 ? -31.233 -16.335 29.293 1.00 41.39 487 GLU C CA 1
ATOM 11890 C C . GLU C 1 487 ? -32.693 -16.776 29.342 1.00 40.73 487 GLU C C 1
ATOM 11891 O O . GLU C 1 487 ? -33.148 -17.521 28.472 1.00 41.79 487 GLU C O 1
ATOM 11897 N N . VAL C 1 488 ? -33.429 -16.321 30.350 1.00 40.11 488 VAL C N 1
ATOM 11898 C CA . VAL C 1 488 ? -34.826 -16.708 30.492 1.00 39.74 488 VAL C CA 1
ATOM 11899 C C . VAL C 1 488 ? -35.807 -15.550 30.412 1.00 39.40 488 VAL C C 1
ATOM 11900 O O . VAL C 1 488 ? -36.977 -15.690 30.772 1.00 38.05 488 VAL C O 1
ATOM 11904 N N . GLY C 1 489 ? -35.323 -14.406 29.942 1.00 40.33 489 GLY C N 1
ATOM 11905 C CA . GLY C 1 489 ? -36.182 -13.244 29.796 1.00 39.94 489 GLY C CA 1
ATOM 11906 C C . GLY C 1 489 ? -36.916 -12.802 31.044 1.00 40.10 489 GLY C C 1
ATOM 11907 O O . GLY C 1 489 ? -36.334 -12.724 32.130 1.00 40.15 489 GLY C O 1
ATOM 11908 N N . MET C 1 490 ? -38.208 -12.521 30.886 1.00 39.41 490 MET C N 1
ATOM 11909 C CA . MET C 1 490 ? -39.033 -12.046 31.984 1.00 37.90 490 MET C CA 1
ATOM 11910 C C . MET C 1 490 ? -39.083 -12.942 33.208 1.00 39.58 490 MET C C 1
ATOM 11911 O O . MET C 1 490 ? -39.323 -12.462 34.321 1.00 37.77 490 MET C O 1
ATOM 11916 N N . ARG C 1 491 ? -38.863 -14.238 33.017 1.00 39.48 491 ARG C N 1
ATOM 11917 C CA . ARG C 1 491 ? -38.880 -15.149 34.148 1.00 40.52 491 ARG C CA 1
ATOM 11918 C C . ARG C 1 491 ? -37.831 -14.671 35.149 1.00 39.18 491 ARG C C 1
ATOM 11919 O O . ARG C 1 491 ? -38.060 -14.662 36.358 1.00 39.34 491 ARG C O 1
ATOM 11927 N N . ALA C 1 492 ? -36.682 -14.258 34.625 1.00 38.74 492 ALA C N 1
ATOM 11928 C CA . ALA C 1 492 ? -35.581 -13.788 35.453 1.00 37.53 492 ALA C CA 1
ATOM 11929 C C . ALA C 1 492 ? -35.984 -12.565 36.269 1.00 37.20 492 ALA C C 1
ATOM 11930 O O . ALA C 1 492 ? -35.618 -12.438 37.440 1.00 34.83 492 ALA C O 1
ATOM 11932 N N . TYR C 1 493 ? -36.745 -11.669 35.652 1.00 35.82 493 TYR C N 1
ATOM 11933 C CA . TYR C 1 493 ? -37.168 -10.464 36.343 1.00 34.85 493 TYR C CA 1
ATOM 11934 C C . TYR C 1 493 ? -38.088 -10.796 37.506 1.00 36.25 493 TYR C C 1
ATOM 11935 O O . TYR C 1 493 ? -38.020 -10.160 38.556 1.00 35.86 493 TYR C O 1
ATOM 11944 N N . GLY C 1 494 ? -38.951 -11.790 37.318 1.00 36.96 494 GLY C N 1
ATOM 11945 C CA . GLY C 1 494 ? -39.862 -12.174 38.384 1.00 37.03 494 GLY C CA 1
ATOM 11946 C C . GLY C 1 494 ? -39.139 -12.865 39.525 1.00 37.40 494 GLY C C 1
ATOM 11947 O O . GLY C 1 494 ? -39.365 -12.553 40.695 1.00 37.44 494 GLY C O 1
ATOM 11948 N N . GLU C 1 495 ? -38.254 -13.796 39.176 1.00 38.23 495 GLU C N 1
ATOM 11949 C CA . GLU C 1 495 ? -37.487 -14.568 40.151 1.00 39.20 495 GLU C CA 1
ATOM 11950 C C . GLU C 1 495 ? -36.419 -13.812 40.917 1.00 38.46 495 GLU C C 1
ATOM 11951 O O . GLU C 1 495 ? -36.333 -13.932 42.136 1.00 38.62 495 GLU C O 1
ATOM 11957 N N . LEU C 1 496 ? -35.600 -13.044 40.206 1.00 37.48 496 LEU C N 1
ATOM 11958 C CA . LEU C 1 496 ? -34.508 -12.305 40.839 1.00 38.81 496 LEU C CA 1
ATOM 11959 C C . LEU C 1 496 ? -34.786 -10.872 41.292 1.00 38.86 496 LEU C C 1
ATOM 11960 O O . LEU C 1 496 ? -34.031 -10.321 42.098 1.00 38.26 496 LEU C O 1
ATOM 11965 N N . VAL C 1 497 ? -35.859 -10.266 40.800 1.00 37.40 497 VAL C N 1
ATOM 11966 C CA . VAL C 1 497 ? -36.125 -8.886 41.160 1.00 37.02 497 VAL C CA 1
ATOM 11967 C C . VAL C 1 497 ? -37.484 -8.613 41.803 1.00 38.59 497 VAL C C 1
ATOM 11968 O O . VAL C 1 497 ? -37.565 -8.370 43.009 1.00 38.32 497 VAL C O 1
ATOM 11972 N N . GLN C 1 498 ? -38.548 -8.668 41.008 1.00 38.99 498 GLN C N 1
ATOM 11973 C CA . GLN C 1 498 ? -39.891 -8.376 41.502 1.00 40.65 498 GLN C CA 1
ATOM 11974 C C . GLN C 1 498 ? -40.385 -9.189 42.711 1.00 41.21 498 GLN C C 1
ATOM 11975 O O . GLN C 1 498 ? -40.992 -8.626 43.626 1.00 40.02 498 GLN C O 1
ATOM 11981 N N . GLU C 1 499 ? -40.144 -10.498 42.719 1.00 42.22 499 GLU C N 1
ATOM 11982 C CA . GLU C 1 499 ? -40.576 -11.329 43.843 1.00 43.02 499 GLU C CA 1
ATOM 11983 C C . GLU C 1 499 ? -39.819 -10.967 45.116 1.00 41.36 499 GLU C C 1
ATOM 11984 O O . GLU C 1 499 ? -40.427 -10.669 46.141 1.00 40.65 499 GLU C O 1
ATOM 11990 N N . PRO C 1 500 ? -38.477 -10.992 45.068 1.00 40.33 500 PRO C N 1
ATOM 11991 C CA . PRO C 1 500 ? -37.714 -10.647 46.271 1.00 39.54 500 PRO C CA 1
ATOM 11992 C C . PRO C 1 500 ? -38.145 -9.296 46.857 1.00 40.17 500 PRO C C 1
ATOM 11993 O O . PRO C 1 500 ? -38.410 -9.196 48.055 1.00 39.65 500 PRO C O 1
ATOM 11997 N N . GLU C 1 501 ? -38.216 -8.263 46.017 1.00 38.52 501 GLU C N 1
ATOM 11998 C CA . GLU C 1 501 ? -38.640 -6.936 46.471 1.00 38.58 501 GLU C CA 1
ATOM 11999 C C . GLU C 1 501 ? -39.945 -7.041 47.271 1.00 40.43 501 GLU C C 1
ATOM 12000 O O . GLU C 1 501 ? -40.069 -6.480 48.364 1.00 40.33 501 GLU C O 1
ATOM 12006 N N . MET C 1 502 ? -40.923 -7.748 46.710 1.00 41.31 502 MET C N 1
ATOM 12007 C CA . MET C 1 502 ? -42.206 -7.923 47.377 1.00 44.06 502 MET C CA 1
ATOM 12008 C C . MET C 1 502 ? -42.055 -8.624 48.722 1.00 44.37 502 MET C C 1
ATOM 12009 O O . MET C 1 502 ? -42.584 -8.158 49.729 1.00 45.44 502 MET C O 1
ATOM 12014 N N . GLU C 1 503 ? -41.316 -9.730 48.733 1.00 44.16 503 GLU C N 1
ATOM 12015 C CA . GLU C 1 503 ? -41.102 -10.511 49.950 1.00 43.76 503 GLU C CA 1
ATOM 12016 C C . GLU C 1 503 ? -40.346 -9.732 51.025 1.00 42.57 503 GLU C C 1
ATOM 12017 O O . GLU C 1 503 ? -40.582 -9.931 52.216 1.00 41.92 503 GLU C O 1
ATOM 12023 N N . LEU C 1 504 ? -39.435 -8.855 50.604 1.00 41.40 504 LEU C N 1
ATOM 12024 C CA . LEU C 1 504 ? -38.658 -8.047 51.539 1.00 39.49 504 LEU C CA 1
ATOM 12025 C C . LEU C 1 504 ? -39.390 -6.762 51.907 1.00 39.32 504 LEU C C 1
ATOM 12026 O O . LEU C 1 504 ? -38.937 -6.003 52.765 1.00 40.25 504 LEU C O 1
ATOM 12031 N N . GLY C 1 505 ? -40.527 -6.515 51.268 1.00 38.01 505 GLY C N 1
ATOM 12032 C CA . GLY C 1 505 ? -41.271 -5.305 51.565 1.00 36.63 505 GLY C CA 1
ATOM 12033 C C . GLY C 1 505 ? -40.556 -4.035 51.128 1.00 35.74 505 GLY C C 1
ATOM 12034 O O . GLY C 1 505 ? -40.757 -2.967 51.712 1.00 35.25 505 GLY C O 1
ATOM 12035 N N . VAL C 1 506 ? -39.716 -4.151 50.104 1.00 35.14 506 VAL C N 1
ATOM 12036 C CA . VAL C 1 506 ? -38.984 -3.003 49.571 1.00 34.23 506 VAL C CA 1
ATOM 12037 C C . VAL C 1 506 ? -39.978 -1.975 49.021 1.00 33.38 506 VAL C C 1
ATOM 12038 O O . VAL C 1 506 ? -40.678 -2.242 48.052 1.00 34.05 506 VAL C O 1
ATOM 12042 N N . ASP C 1 507 ? -40.026 -0.802 49.646 1.00 33.01 507 ASP C N 1
ATOM 12043 C CA . ASP C 1 507 ? -40.933 0.268 49.232 1.00 33.47 507 ASP C CA 1
ATOM 12044 C C . ASP C 1 507 ? -40.807 0.652 47.758 1.00 33.65 507 ASP C C 1
ATOM 12045 O O . ASP C 1 507 ? -41.780 1.076 47.141 1.00 33.52 507 ASP C O 1
ATOM 12050 N N . VAL C 1 508 ? -39.615 0.496 47.195 1.00 33.16 508 VAL C N 1
ATOM 12051 C CA . VAL C 1 508 ? -39.403 0.850 45.802 1.00 33.56 508 VAL C CA 1
ATOM 12052 C C . VAL C 1 508 ? -40.203 -0.045 44.863 1.00 34.61 508 VAL C C 1
ATOM 12053 O O . VAL C 1 508 ? -40.440 0.322 43.713 1.00 35.96 508 VAL C O 1
ATOM 12057 N N . VAL C 1 509 ? -40.630 -1.212 45.338 1.00 34.48 509 VAL C N 1
ATOM 12058 C CA . VAL C 1 509 ? -41.396 -2.107 44.474 1.00 33.66 509 VAL C CA 1
ATOM 12059 C C . VAL C 1 509 ? -42.631 -1.368 43.958 1.00 34.22 509 VAL C C 1
ATOM 12060 O O . VAL C 1 509 ? -43.074 -1.590 42.831 1.00 34.91 509 VAL C O 1
ATOM 12064 N N . LYS C 1 510 ? -43.177 -0.483 44.786 1.00 35.39 510 LYS C N 1
ATOM 12065 C CA . LYS C 1 510 ? -44.332 0.332 44.402 1.00 36.20 510 LYS C CA 1
ATOM 12066 C C . LYS C 1 510 ? -43.687 1.649 43.966 1.00 34.95 510 LYS C C 1
ATOM 12067 O O . LYS C 1 510 ? -43.830 2.680 44.630 1.00 31.48 510 LYS C O 1
ATOM 12073 N N . HIS C 1 511 ? -42.962 1.595 42.850 1.00 34.17 511 HIS C N 1
ATOM 12074 C CA . HIS C 1 511 ? -42.231 2.753 42.356 1.00 35.10 511 HIS C CA 1
ATOM 12075 C C . HIS C 1 511 ? -42.987 4.075 42.287 1.00 33.74 511 HIS C C 1
ATOM 12076 O O . HIS C 1 511 ? -42.429 5.101 42.670 1.00 35.55 511 HIS C O 1
ATOM 12083 N N . GLN C 1 512 ? -44.235 4.068 41.823 1.00 32.45 512 GLN C N 1
ATOM 12084 C CA . GLN C 1 512 ? -45.017 5.311 41.743 1.00 34.45 512 GLN C CA 1
ATOM 12085 C C . GLN C 1 512 ? -45.082 6.049 43.085 1.00 32.98 512 GLN C C 1
ATOM 12086 O O . GLN C 1 512 ? -44.684 7.207 43.187 1.00 32.67 512 GLN C O 1
ATOM 12092 N N . LYS C 1 513 ? -45.598 5.378 44.109 1.00 32.46 513 LYS C N 1
ATOM 12093 C CA . LYS C 1 513 ? -45.707 5.966 45.442 1.00 32.15 513 LYS C CA 1
ATOM 12094 C C . LYS C 1 513 ? -44.321 6.354 45.937 1.00 30.64 513 LYS C C 1
ATOM 12095 O O . LYS C 1 513 ? -44.103 7.481 46.384 1.00 30.33 513 LYS C O 1
ATOM 12101 N N . TRP C 1 514 ? -43.383 5.414 45.849 1.00 30.31 514 TRP C N 1
ATOM 12102 C CA . TRP C 1 514 ? -42.015 5.664 46.273 1.00 28.10 514 TRP C CA 1
ATOM 12103 C C . TRP C 1 514 ? -41.405 6.905 45.605 1.00 28.99 514 TRP C C 1
ATOM 12104 O O . TRP C 1 514 ? -40.723 7.690 46.265 1.00 25.29 514 TRP C O 1
ATOM 12115 N N . SER C 1 515 ? -41.639 7.076 44.302 1.00 28.94 515 SER C N 1
ATOM 12116 C CA . SER C 1 515 ? -41.095 8.222 43.568 1.00 30.08 515 SER C CA 1
ATOM 12117 C C . SER C 1 515 ? -41.740 9.528 44.029 1.00 30.49 515 SER C C 1
ATOM 12118 O O . SER C 1 515 ? -41.268 10.618 43.701 1.00 31.21 515 SER C O 1
ATOM 12121 N N . GLY C 1 516 ? -42.831 9.413 44.774 1.00 30.68 516 GLY C N 1
ATOM 12122 C CA . GLY C 1 516 ? -43.503 10.597 45.281 1.00 31.65 516 GLY C CA 1
ATOM 12123 C C . GLY C 1 516 ? -44.656 11.106 44.437 1.00 30.89 516 GLY C C 1
ATOM 12124 O O . GLY C 1 516 ? -44.985 12.291 44.497 1.00 31.42 516 GLY C O 1
ATOM 12125 N N . ALA C 1 517 ? -45.283 10.215 43.671 1.00 30.87 517 ALA C N 1
ATOM 12126 C CA . ALA C 1 517 ? -46.400 10.595 42.801 1.00 31.90 517 ALA C CA 1
ATOM 12127 C C . ALA C 1 517 ? -47.578 11.189 43.561 1.00 33.45 517 ALA C C 1
ATOM 12128 O O . ALA C 1 517 ? -48.217 12.138 43.085 1.00 32.31 517 ALA C O 1
ATOM 12130 N N . THR C 1 518 ? -47.876 10.626 44.731 1.00 32.99 518 THR C N 1
ATOM 12131 C CA . THR C 1 518 ? -48.987 11.116 45.539 1.00 32.89 518 THR C CA 1
ATOM 12132 C C . THR C 1 518 ? -48.656 12.462 46.161 1.00 32.25 518 THR C C 1
ATOM 12133 O O . THR C 1 518 ? -49.528 13.320 46.294 1.00 34.07 518 THR C O 1
ATOM 12137 N N . TYR C 1 519 ? -47.397 12.644 46.544 1.00 32.08 519 TYR C N 1
ATOM 12138 C CA . TYR C 1 519 ? -46.952 13.908 47.136 1.00 31.27 519 TYR C CA 1
ATOM 12139 C C . TYR C 1 519 ? -47.127 15.057 46.140 1.00 32.53 519 TYR C C 1
ATOM 12140 O O . TYR C 1 519 ? -47.595 16.138 46.495 1.00 30.38 519 TYR C O 1
ATOM 12149 N N . VAL C 1 520 ? -46.742 14.815 44.892 1.00 32.01 520 VAL C N 1
ATOM 12150 C CA . VAL C 1 520 ? -46.851 15.834 43.860 1.00 33.12 520 VAL C CA 1
ATOM 12151 C C . VAL C 1 520 ? -48.285 16.007 43.379 1.00 34.77 520 VAL C C 1
ATOM 12152 O O . VAL C 1 520 ? -48.708 17.122 43.065 1.00 33.23 520 VAL C O 1
ATOM 12156 N N . ASP C 1 521 ? -49.042 14.914 43.330 1.00 35.23 521 ASP C N 1
ATOM 12157 C CA . ASP C 1 521 ? -50.426 15.012 42.905 1.00 36.91 521 ASP C CA 1
ATOM 12158 C C . ASP C 1 521 ? -51.174 15.891 43.914 1.00 37.40 521 ASP C C 1
ATOM 12159 O O . ASP C 1 521 ? -51.985 16.741 43.536 1.00 36.34 521 ASP C O 1
ATOM 12164 N N . GLU C 1 522 ? -50.888 15.688 45.197 1.00 36.36 522 GLU C N 1
ATOM 12165 C CA . GLU C 1 522 ? -51.520 16.466 46.252 1.00 36.80 522 GLU C CA 1
ATOM 12166 C C . GLU C 1 522 ? -51.044 17.912 46.215 1.00 37.18 522 GLU C C 1
ATOM 12167 O O . GLU C 1 522 ? -51.806 18.842 46.474 1.00 37.27 522 GLU C O 1
ATOM 12173 N N . LEU C 1 523 ? -49.775 18.093 45.885 1.00 37.34 523 LEU C N 1
ATOM 12174 C CA . LEU C 1 523 ? -49.204 19.423 45.798 1.00 39.04 523 LEU C CA 1
ATOM 12175 C C . LEU C 1 523 ? -49.988 20.202 44.739 1.00 40.67 523 LEU C C 1
ATOM 12176 O O . LEU C 1 523 ? -50.393 21.344 44.965 1.00 40.72 523 LEU C O 1
ATOM 12181 N N . GLN C 1 524 ? -50.214 19.569 43.590 1.00 41.63 524 GLN C N 1
ATOM 12182 C CA . GLN C 1 524 ? -50.944 20.205 42.498 1.00 43.60 524 GLN C CA 1
ATOM 12183 C C . GLN C 1 524 ? -52.392 20.499 42.869 1.00 44.11 524 GLN C C 1
ATOM 12184 O O . GLN C 1 524 ? -52.921 21.554 42.512 1.00 44.03 524 GLN C O 1
ATOM 12190 N N . LYS C 1 525 ? -53.038 19.569 43.573 1.00 43.74 525 LYS C N 1
ATOM 12191 C CA . LYS C 1 525 ? -54.426 19.772 43.977 1.00 43.44 525 LYS C CA 1
ATOM 12192 C C . LYS C 1 525 ? -54.531 21.003 44.875 1.00 42.10 525 LYS C C 1
ATOM 12193 O O . LYS C 1 525 ? -55.507 21.745 44.810 1.00 40.60 525 LYS C O 1
ATOM 12199 N N . MET C 1 526 ? -53.520 21.219 45.710 1.00 40.96 526 MET C N 1
ATOM 12200 C CA . MET C 1 526 ? -53.514 22.367 46.611 1.00 41.42 526 MET C CA 1
ATOM 12201 C C . MET C 1 526 ? -53.573 23.679 45.828 1.00 41.44 526 MET C C 1
ATOM 12202 O O . MET C 1 526 ? -54.252 24.623 46.229 1.00 39.95 526 MET C O 1
ATOM 12207 N N . VAL C 1 527 ? -52.860 23.729 44.706 1.00 41.52 527 VAL C N 1
ATOM 12208 C CA . VAL C 1 527 ? -52.832 24.918 43.857 1.00 41.58 527 VAL C CA 1
ATOM 12209 C C . VAL C 1 527 ? -54.113 25.091 43.034 1.00 41.69 527 VAL C C 1
ATOM 12210 O O . VAL C 1 527 ? -54.622 26.231 42.996 1.00 43.35 527 VAL C O 1
ATOM 12214 N N . ASN D 1 5 ? -5.759 40.913 6.132 1.00 53.99 5 ASN D N 1
ATOM 12215 C CA . ASN D 1 5 ? -6.138 41.885 7.199 1.00 52.66 5 ASN D CA 1
ATOM 12216 C C . ASN D 1 5 ? -7.204 41.273 8.108 1.00 50.84 5 ASN D C 1
ATOM 12217 O O . ASN D 1 5 ? -7.941 41.984 8.800 1.00 52.50 5 ASN D O 1
ATOM 12222 N N . MET D 1 6 ? -7.290 39.948 8.081 1.00 47.28 6 MET D N 1
ATOM 12223 C CA . MET D 1 6 ? -8.232 39.215 8.921 1.00 44.83 6 MET D CA 1
ATOM 12224 C C . MET D 1 6 ? -9.699 39.303 8.509 1.00 42.55 6 MET D C 1
ATOM 12225 O O . MET D 1 6 ? -10.546 38.636 9.096 1.00 42.41 6 MET D O 1
ATOM 12230 N N . VAL D 1 7 ? -10.000 40.124 7.510 1.00 40.27 7 VAL D N 1
ATOM 12231 C CA . VAL D 1 7 ? -11.370 40.245 7.032 1.00 38.64 7 VAL D CA 1
ATOM 12232 C C . VAL D 1 7 ? -11.555 39.313 5.844 1.00 37.87 7 VAL D C 1
ATOM 12233 O O . VAL D 1 7 ? -10.806 39.380 4.875 1.00 36.86 7 VAL D O 1
ATOM 12237 N N . ASN D 1 8 ? -12.546 38.433 5.930 1.00 36.81 8 ASN D N 1
ATOM 12238 C CA . ASN D 1 8 ? -12.831 37.500 4.848 1.00 35.31 8 ASN D CA 1
ATOM 12239 C C . ASN D 1 8 ? -14.251 36.987 5.004 1.00 36.34 8 ASN D C 1
ATOM 12240 O O . ASN D 1 8 ? -14.796 36.949 6.115 1.00 36.55 8 ASN D O 1
ATOM 12245 N N . PRO D 1 9 ? -14.884 36.604 3.889 1.00 35.18 9 PRO D N 1
ATOM 12246 C CA . PRO D 1 9 ? -16.254 36.104 3.981 1.00 34.76 9 PRO D CA 1
ATOM 12247 C C . PRO D 1 9 ? -16.299 34.705 4.573 1.00 33.46 9 PRO D C 1
ATOM 12248 O O . PRO D 1 9 ? -15.273 34.030 4.659 1.00 33.91 9 PRO D O 1
ATOM 12252 N N . ALA D 1 10 ? -17.487 34.287 4.999 1.00 33.65 10 ALA D N 1
ATOM 12253 C CA . ALA D 1 10 ? -17.671 32.949 5.542 1.00 33.76 10 ALA D CA 1
ATOM 12254 C C . ALA D 1 10 ? -17.452 32.028 4.347 1.00 33.92 10 ALA D C 1
ATOM 12255 O O . ALA D 1 10 ? -16.735 31.039 4.428 1.00 32.65 10 ALA D O 1
ATOM 12257 N N . VAL D 1 11 ? -18.081 32.388 3.230 1.00 35.41 11 VAL D N 1
ATOM 12258 C CA . VAL D 1 11 ? -17.972 31.636 1.986 1.00 37.20 11 VAL D CA 1
ATOM 12259 C C . VAL D 1 11 ? -17.921 32.629 0.830 1.00 37.26 11 VAL D C 1
ATOM 12260 O O . VAL D 1 11 ? -18.728 33.551 0.772 1.00 35.71 11 VAL D O 1
ATOM 12264 N N . GLU D 1 12 ? -16.970 32.448 -0.082 1.00 39.39 12 GLU D N 1
ATOM 12265 C CA . GLU D 1 12 ? -16.855 33.348 -1.230 1.00 40.98 12 GLU D CA 1
ATOM 12266 C C . GLU D 1 12 ? -18.147 33.305 -2.035 1.00 40.07 12 GLU D C 1
ATOM 12267 O O . GLU D 1 12 ? -18.668 32.235 -2.351 1.00 38.24 12 GLU D O 1
ATOM 12273 N N . PRO D 1 13 ? -18.686 34.482 -2.367 1.00 40.41 13 PRO D N 1
ATOM 12274 C CA . PRO D 1 13 ? -19.927 34.626 -3.129 1.00 42.24 13 PRO D CA 1
ATOM 12275 C C . PRO D 1 13 ? -20.063 33.751 -4.376 1.00 43.23 13 PRO D C 1
ATOM 12276 O O . PRO D 1 13 ? -21.142 33.213 -4.644 1.00 43.78 13 PRO D O 1
ATOM 12280 N N . SER D 1 14 ? -18.981 33.601 -5.133 1.00 43.30 14 SER D N 1
ATOM 12281 C CA . SER D 1 14 ? -19.028 32.802 -6.357 1.00 44.50 14 SER D CA 1
ATOM 12282 C C . SER D 1 14 ? -19.144 31.297 -6.127 1.00 44.85 14 SER D C 1
ATOM 12283 O O . SER D 1 14 ? -19.519 30.560 -7.039 1.00 45.90 14 SER D O 1
ATOM 12286 N N . MET D 1 15 ? -18.837 30.835 -4.916 1.00 45.12 15 MET D N 1
ATOM 12287 C CA . MET D 1 15 ? -18.907 29.403 -4.607 1.00 45.38 15 MET D CA 1
ATOM 12288 C C . MET D 1 15 ? -20.215 28.937 -3.956 1.00 44.48 15 MET D C 1
ATOM 12289 O O . MET D 1 15 ? -20.552 27.754 -3.999 1.00 43.72 15 MET D O 1
ATOM 12294 N N . GLU D 1 16 ? -20.956 29.870 -3.370 1.00 43.23 16 GLU D N 1
ATOM 12295 C CA . GLU D 1 16 ? -22.197 29.548 -2.675 1.00 41.35 16 GLU D CA 1
ATOM 12296 C C . GLU D 1 16 ? -23.226 28.680 -3.397 1.00 40.59 16 GLU D C 1
ATOM 12297 O O . GLU D 1 16 ? -23.744 27.723 -2.815 1.00 38.04 16 GLU D O 1
ATOM 12303 N N . ASP D 1 17 ? -23.540 28.995 -4.649 1.00 39.42 17 ASP D N 1
ATOM 12304 C CA . ASP D 1 17 ? -24.521 28.184 -5.360 1.00 37.98 17 ASP D CA 1
ATOM 12305 C C . ASP D 1 17 ? -24.004 26.782 -5.665 1.00 37.23 17 ASP D C 1
ATOM 12306 O O . ASP D 1 17 ? -24.733 25.799 -5.519 1.00 36.59 17 ASP D O 1
ATOM 12311 N N . ASP D 1 18 ? -22.742 26.690 -6.071 1.00 37.02 18 ASP D N 1
ATOM 12312 C CA . ASP D 1 18 ? -22.124 25.404 -6.381 1.00 37.24 18 ASP D CA 1
ATOM 12313 C C . ASP D 1 18 ? -22.022 24.501 -5.154 1.00 37.16 18 ASP D C 1
ATOM 12314 O O . ASP D 1 18 ? -22.186 23.274 -5.250 1.00 34.10 18 ASP D O 1
ATOM 12319 N N . LEU D 1 19 ? -21.726 25.106 -4.005 1.00 34.24 19 LEU D N 1
ATOM 12320 C CA . LEU D 1 19 ? -21.622 24.341 -2.773 1.00 34.94 19 LEU D CA 1
ATOM 12321 C C . LEU D 1 19 ? -23.008 23.855 -2.357 1.00 35.02 19 LEU D C 1
ATOM 12322 O O . LEU D 1 19 ? -23.161 22.719 -1.906 1.00 35.71 19 LEU D O 1
ATOM 12327 N N . PHE D 1 20 ? -24.016 24.710 -2.531 1.00 34.81 20 PHE D N 1
ATOM 12328 C CA . PHE D 1 20 ? -25.392 24.356 -2.179 1.00 33.67 20 PHE D CA 1
ATOM 12329 C C . PHE D 1 20 ? -25.894 23.211 -3.044 1.00 33.12 20 PHE D C 1
ATOM 12330 O O . PHE D 1 20 ? -26.445 22.230 -2.539 1.00 31.06 20 PHE D O 1
ATOM 12338 N N . ALA D 1 21 ? -25.712 23.345 -4.353 1.00 32.42 21 ALA D N 1
ATOM 12339 C CA . ALA D 1 21 ? -26.169 22.318 -5.279 1.00 32.63 21 ALA D CA 1
ATOM 12340 C C . ALA D 1 21 ? -25.531 20.977 -4.948 1.00 30.88 21 ALA D C 1
ATOM 12341 O O . ALA D 1 21 ? -26.219 19.973 -4.822 1.00 31.58 21 ALA D O 1
ATOM 12343 N N . ARG D 1 22 ? -24.213 20.965 -4.790 1.00 32.54 22 ARG D N 1
ATOM 12344 C CA . ARG D 1 22 ? -23.507 19.731 -4.484 1.00 31.15 22 ARG D CA 1
ATOM 12345 C C . ARG D 1 22 ? -23.993 19.094 -3.182 1.00 31.31 22 ARG D C 1
ATOM 12346 O O . ARG D 1 22 ? -24.202 17.877 -3.120 1.00 29.45 22 ARG D O 1
ATOM 12354 N N . GLU D 1 23 ? -24.165 19.908 -2.140 1.00 28.21 23 GLU D N 1
ATOM 12355 C CA . GLU D 1 23 ? -24.617 19.373 -0.867 1.00 27.67 23 GLU D CA 1
ATOM 12356 C C . GLU D 1 23 ? -26.051 18.854 -0.983 1.00 28.50 23 GLU D C 1
ATOM 12357 O O . GLU D 1 23 ? -26.391 17.821 -0.417 1.00 28.02 23 GLU D O 1
ATOM 12363 N N . VAL D 1 24 ? -26.891 19.563 -1.730 1.00 30.43 24 VAL D N 1
ATOM 12364 C CA . VAL D 1 24 ? -28.265 19.121 -1.930 1.00 31.17 24 VAL D CA 1
ATOM 12365 C C . VAL D 1 24 ? -28.251 17.771 -2.652 1.00 32.29 24 VAL D C 1
ATOM 12366 O O . VAL D 1 24 ? -29.072 16.898 -2.370 1.00 33.37 24 VAL D O 1
ATOM 12370 N N . ALA D 1 25 ? -27.316 17.603 -3.582 1.00 33.54 25 ALA D N 1
ATOM 12371 C CA . ALA D 1 25 ? -27.213 16.350 -4.331 1.00 33.60 25 ALA D CA 1
ATOM 12372 C C . ALA D 1 25 ? -26.815 15.221 -3.379 1.00 34.48 25 ALA D C 1
ATOM 12373 O O . ALA D 1 25 ? -27.346 14.114 -3.458 1.00 34.29 25 ALA D O 1
ATOM 12375 N N . GLU D 1 26 ? -25.886 15.510 -2.471 1.00 34.80 26 GLU D N 1
ATOM 12376 C CA . GLU D 1 26 ? -25.442 14.522 -1.495 1.00 34.78 26 GLU D CA 1
ATOM 12377 C C . GLU D 1 26 ? -26.585 14.056 -0.612 1.00 33.68 26 GLU D C 1
ATOM 12378 O O . GLU D 1 26 ? -26.711 12.870 -0.327 1.00 33.80 26 GLU D O 1
ATOM 12384 N N . VAL D 1 27 ? -27.416 14.991 -0.168 1.00 34.08 27 VAL D N 1
ATOM 12385 C CA . VAL D 1 27 ? -28.547 14.637 0.680 1.00 33.16 27 VAL D CA 1
ATOM 12386 C C . VAL D 1 27 ? -29.564 13.772 -0.069 1.00 34.40 27 VAL D C 1
ATOM 12387 O O . VAL D 1 27 ? -30.078 12.802 0.491 1.00 32.36 27 VAL D O 1
ATOM 12391 N N . LYS D 1 28 ? -29.862 14.116 -1.324 1.00 33.79 28 LYS D N 1
ATOM 12392 C CA . LYS D 1 28 ? -30.810 13.312 -2.099 1.00 34.20 28 LYS D CA 1
ATOM 12393 C C . LYS D 1 28 ? -30.235 11.914 -2.269 1.00 33.87 28 LYS D C 1
ATOM 12394 O O . LYS D 1 28 ? -30.962 10.925 -2.237 1.00 35.76 28 LYS D O 1
ATOM 12400 N N . GLN D 1 29 ? -28.920 11.844 -2.433 1.00 33.93 29 GLN D N 1
ATOM 12401 C CA . GLN D 1 29 ? -28.227 10.567 -2.579 1.00 36.07 29 GLN D CA 1
ATOM 12402 C C . GLN D 1 29 ? -28.381 9.770 -1.276 1.00 35.67 29 GLN D C 1
ATOM 12403 O O . GLN D 1 29 ? -28.732 8.585 -1.289 1.00 33.94 29 GLN D O 1
ATOM 12409 N N . TRP D 1 30 ? -28.123 10.439 -0.154 1.00 34.28 30 TRP D N 1
ATOM 12410 C CA . TRP D 1 30 ? -28.236 9.827 1.177 1.00 33.61 30 TRP D CA 1
ATOM 12411 C C . TRP D 1 30 ? -29.625 9.251 1.447 1.00 32.90 30 TRP D C 1
ATOM 12412 O O . TRP D 1 30 ? -29.752 8.128 1.926 1.00 34.37 30 TRP D O 1
ATOM 12423 N N . TRP D 1 31 ? -30.658 10.028 1.132 1.00 34.08 31 TRP D N 1
ATOM 12424 C CA . TRP D 1 31 ? -32.038 9.622 1.370 1.00 34.58 31 TRP D CA 1
ATOM 12425 C C . TRP D 1 31 ? -32.522 8.474 0.505 1.00 35.45 31 TRP D C 1
ATOM 12426 O O . TRP D 1 31 ? -33.589 7.924 0.760 1.00 34.02 31 TRP D O 1
ATOM 12437 N N . SER D 1 32 ? -31.748 8.116 -0.513 1.00 37.05 32 SER D N 1
ATOM 12438 C CA . SER D 1 32 ? -32.127 7.017 -1.396 1.00 38.33 32 SER D CA 1
ATOM 12439 C C . SER D 1 32 ? -31.723 5.686 -0.771 1.00 38.67 32 SER D C 1
ATOM 1244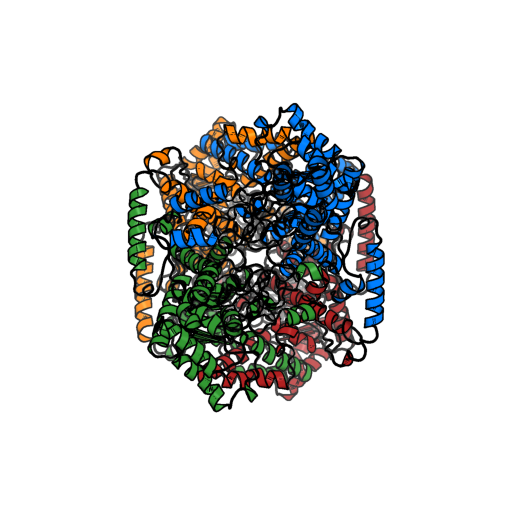0 O O . SER D 1 32 ? -32.193 4.629 -1.187 1.00 39.56 32 SER D O 1
ATOM 12443 N N . ASP D 1 33 ? -30.845 5.745 0.227 1.00 38.36 33 ASP D N 1
ATOM 12444 C CA . ASP D 1 33 ? -30.385 4.542 0.921 1.00 36.57 33 ASP D CA 1
ATOM 12445 C C . ASP D 1 33 ? -31.584 3.763 1.464 1.00 35.59 33 ASP D C 1
ATOM 12446 O O . ASP D 1 33 ? -32.562 4.362 1.902 1.00 34.10 33 ASP D O 1
ATOM 12451 N N . PRO D 1 34 ? -31.522 2.416 1.449 1.00 34.70 34 PRO D N 1
ATOM 12452 C CA . PRO D 1 34 ? -32.618 1.577 1.946 1.00 35.37 34 PRO D CA 1
ATOM 12453 C C . PRO D 1 34 ? -33.018 1.839 3.399 1.00 34.84 34 PRO D C 1
ATOM 12454 O O . PRO D 1 34 ? -34.111 1.451 3.825 1.00 34.00 34 PRO D O 1
ATOM 12458 N N . ARG D 1 35 ? -32.141 2.490 4.159 1.00 33.21 35 ARG D N 1
ATOM 12459 C CA . ARG D 1 35 ? -32.449 2.816 5.554 1.00 32.47 35 ARG D CA 1
ATOM 12460 C C . ARG D 1 35 ? -33.709 3.679 5.623 1.00 32.26 35 ARG D C 1
ATOM 12461 O O . ARG D 1 35 ? -34.457 3.638 6.602 1.00 32.45 35 ARG D O 1
ATOM 12469 N N . TRP D 1 36 ? -33.938 4.460 4.574 1.00 32.31 36 TRP D N 1
ATOM 12470 C CA . TRP D 1 36 ? -35.092 5.350 4.519 1.00 32.44 36 TRP D CA 1
ATOM 12471 C C . TRP D 1 36 ? -36.247 4.853 3.653 1.00 32.25 36 TRP D C 1
ATOM 12472 O O . TRP D 1 36 ? -37.148 5.627 3.337 1.00 31.49 36 TRP D O 1
ATOM 12483 N N . ARG D 1 37 ? -36.246 3.571 3.294 1.00 33.08 37 ARG D N 1
ATOM 12484 C CA . ARG D 1 37 ? -37.303 3.048 2.423 1.00 35.80 37 ARG D CA 1
ATOM 12485 C C . ARG D 1 37 ? -38.735 3.120 2.958 1.00 36.43 37 ARG D C 1
ATOM 12486 O O . ARG D 1 37 ? -39.686 3.021 2.181 1.00 36.91 37 ARG D O 1
ATOM 12494 N N . TYR D 1 38 ? -38.896 3.314 4.267 1.00 35.86 38 TYR D N 1
ATOM 12495 C CA . TYR D 1 38 ? -40.232 3.416 4.871 1.00 36.47 38 TYR D CA 1
ATOM 12496 C C . TYR D 1 38 ? -40.520 4.841 5.317 1.00 36.27 38 TYR D C 1
ATOM 12497 O O . TYR D 1 38 ? -41.658 5.186 5.644 1.00 36.69 38 TYR D O 1
ATOM 12506 N N . THR D 1 39 ? -39.472 5.654 5.338 1.00 36.65 39 THR D N 1
ATOM 12507 C CA . THR D 1 39 ? -39.545 7.036 5.803 1.00 36.84 39 THR D CA 1
ATOM 12508 C C . THR D 1 39 ? -40.149 8.077 4.871 1.00 36.34 39 THR D C 1
ATOM 12509 O O . THR D 1 39 ? -39.686 8.276 3.749 1.00 34.49 39 THR D O 1
ATOM 12513 N N . LYS D 1 40 ? -41.176 8.755 5.371 1.00 37.74 40 LYS D N 1
ATOM 12514 C CA . LYS D 1 40 ? -41.843 9.810 4.626 1.00 37.38 40 LYS D CA 1
ATOM 12515 C C . LYS D 1 40 ? -41.356 11.175 5.112 1.00 37.05 40 LYS D C 1
ATOM 12516 O O . LYS D 1 40 ? -41.525 11.534 6.282 1.00 35.15 40 LYS D O 1
ATOM 12522 N N . ARG D 1 41 ? -40.736 11.928 4.213 1.00 35.05 41 ARG D N 1
ATOM 12523 C CA . ARG D 1 41 ? -40.242 13.253 4.548 1.00 34.89 41 ARG D CA 1
ATOM 12524 C C . ARG D 1 41 ? -41.116 14.308 3.874 1.00 34.89 41 ARG D C 1
ATOM 12525 O O . ARG D 1 41 ? -41.112 14.445 2.651 1.00 34.73 41 ARG D O 1
ATOM 12533 N N . PRO D 1 42 ? -41.880 15.073 4.670 1.00 34.75 42 PRO D N 1
ATOM 12534 C CA . PRO D 1 42 ? -42.750 16.110 4.121 1.00 33.64 42 PRO D CA 1
ATOM 12535 C C . PRO D 1 42 ? -41.986 17.411 3.898 1.00 34.93 42 PRO D C 1
ATOM 12536 O O . PRO D 1 42 ? -42.503 18.492 4.160 1.00 38.41 42 PRO D O 1
ATOM 12540 N N . PHE D 1 43 ? -40.743 17.298 3.449 1.00 33.66 43 PHE D N 1
ATOM 12541 C CA . PHE D 1 43 ? -39.901 18.460 3.167 1.00 32.63 43 PHE D CA 1
ATOM 12542 C C . PHE D 1 43 ? -38.841 18.017 2.172 1.00 31.42 43 PHE D C 1
ATOM 12543 O O . PHE D 1 43 ? -38.632 16.820 1.989 1.00 28.74 43 PHE D O 1
ATOM 12551 N N . THR D 1 44 ? -38.172 18.973 1.541 1.00 31.03 44 THR D N 1
ATOM 12552 C CA . THR D 1 44 ? -37.175 18.652 0.522 1.00 32.23 44 THR D CA 1
ATOM 12553 C C . THR D 1 44 ? -35.726 18.782 0.937 1.00 32.28 44 THR D C 1
ATOM 12554 O O . THR D 1 44 ? -35.393 19.503 1.879 1.00 33.20 44 THR D O 1
ATOM 12558 N N . ALA D 1 45 ? -34.862 18.098 0.195 1.00 31.51 45 ALA D N 1
ATOM 12559 C CA . ALA D 1 45 ? -33.437 18.136 0.462 1.00 31.43 45 ALA D CA 1
ATOM 12560 C C . ALA D 1 45 ? -32.942 19.584 0.433 1.00 32.65 45 ALA D C 1
ATOM 12561 O O . ALA D 1 45 ? -32.052 19.956 1.202 1.00 33.99 45 ALA D O 1
ATOM 12563 N N . GLU D 1 46 ? -33.533 20.399 -0.438 1.00 30.47 46 GLU D N 1
ATOM 12564 C CA . GLU D 1 46 ? -33.148 21.801 -0.554 1.00 32.86 46 GLU D CA 1
ATOM 12565 C C . GLU D 1 46 ? -33.528 22.594 0.687 1.00 33.15 46 GLU D C 1
ATOM 12566 O O . GLU D 1 46 ? -32.804 23.500 1.104 1.00 34.49 46 GLU D O 1
ATOM 12572 N N . GLN D 1 47 ? -34.665 22.258 1.279 1.00 32.34 47 GLN D N 1
ATOM 12573 C CA . GLN D 1 47 ? -35.095 22.954 2.476 1.00 33.03 47 GLN D CA 1
ATOM 12574 C C . GLN D 1 47 ? -34.151 22.642 3.625 1.00 32.03 47 GLN D C 1
ATOM 12575 O O . GLN D 1 47 ? -33.802 23.520 4.413 1.00 32.18 47 GLN D O 1
ATOM 12581 N N . ILE D 1 48 ? -33.724 21.388 3.702 1.00 32.46 48 ILE D N 1
ATOM 12582 C CA . ILE D 1 48 ? -32.823 20.945 4.760 1.00 30.93 48 ILE D CA 1
ATOM 12583 C C . ILE D 1 48 ? -31.448 21.589 4.668 1.00 31.98 48 ILE D C 1
ATOM 12584 O O . ILE D 1 48 ? -30.940 22.118 5.654 1.00 33.20 48 ILE D O 1
ATOM 12589 N N . VAL D 1 49 ? -30.846 21.553 3.485 1.00 31.74 49 VAL D N 1
ATOM 12590 C CA . VAL D 1 49 ? -29.523 22.137 3.299 1.00 30.38 49 VAL D CA 1
ATOM 12591 C C . VAL D 1 49 ? -29.486 23.641 3.596 1.00 30.42 49 VAL D C 1
ATOM 12592 O O . VAL D 1 49 ? -28.525 24.145 4.187 1.00 29.05 49 VAL D O 1
ATOM 12596 N N . SER D 1 50 ? -30.526 24.359 3.189 1.00 31.39 50 SER D N 1
ATOM 12597 C CA . SER D 1 50 ? -30.576 25.797 3.430 1.00 32.67 50 SER D CA 1
ATOM 12598 C C . SER D 1 50 ? -30.740 26.098 4.921 1.00 32.07 50 SER D C 1
ATOM 12599 O O . SER D 1 50 ? -30.877 27.256 5.311 1.00 32.79 50 SER D O 1
ATOM 12602 N N . LYS D 1 51 ? -30.730 25.053 5.750 1.00 31.30 51 LYS D N 1
ATOM 12603 C CA . LYS D 1 51 ? -30.842 25.224 7.202 1.00 30.12 51 LYS D CA 1
ATOM 12604 C C . LYS D 1 51 ? -29.502 24.875 7.852 1.00 30.66 51 LYS D C 1
ATOM 12605 O O . LYS D 1 51 ? -29.312 25.061 9.066 1.00 29.52 51 LYS D O 1
ATOM 12611 N N . ARG D 1 52 ? -28.578 24.362 7.043 1.00 25.85 52 ARG D N 1
ATOM 12612 C CA . ARG D 1 52 ? -27.266 23.985 7.545 1.00 27.02 52 ARG D CA 1
ATOM 12613 C C . ARG D 1 52 ? -26.280 25.146 7.515 1.00 26.99 52 ARG D C 1
ATOM 12614 O O . ARG D 1 52 ? -26.521 26.170 6.879 1.00 25.49 52 ARG D O 1
ATOM 12622 N N . GLY D 1 53 ? -25.173 24.973 8.227 1.00 28.34 53 GLY D N 1
ATOM 12623 C CA . GLY D 1 53 ? -24.139 25.985 8.262 1.00 30.18 53 GLY D CA 1
ATOM 12624 C C . GLY D 1 53 ? -23.074 25.543 7.280 1.00 32.30 53 GLY D C 1
ATOM 12625 O O . GLY D 1 53 ? -23.324 24.681 6.429 1.00 31.72 53 GLY D O 1
ATOM 12626 N N . ASN D 1 54 ? -21.882 26.109 7.393 1.00 32.58 54 ASN D N 1
ATOM 12627 C CA . ASN D 1 54 ? -20.806 25.754 6.484 1.00 31.92 54 ASN D CA 1
ATOM 12628 C C . ASN D 1 54 ? -19.794 24.770 7.033 1.00 33.11 54 ASN D C 1
ATOM 12629 O O . ASN D 1 54 ? -18.799 24.490 6.380 1.00 35.94 54 ASN D O 1
ATOM 12634 N N . LEU D 1 55 ? -20.030 24.247 8.229 1.00 34.32 55 LEU D N 1
ATOM 12635 C CA . LEU D 1 55 ? -19.095 23.293 8.812 1.00 32.95 55 LEU D CA 1
ATOM 12636 C C . LEU D 1 55 ? -19.818 22.001 9.149 1.00 33.95 55 LEU D C 1
ATOM 12637 O O . LEU D 1 55 ? -20.649 21.964 10.058 1.00 33.65 55 LEU D O 1
ATOM 12642 N N . LYS D 1 56 ? -19.511 20.948 8.396 1.00 32.34 56 LYS D N 1
ATOM 12643 C CA . LYS D 1 56 ? -20.126 19.652 8.613 1.00 33.15 56 LYS D CA 1
ATOM 12644 C C . LYS D 1 56 ? -19.558 19.013 9.871 1.00 30.40 56 LYS D C 1
ATOM 12645 O O . LYS D 1 56 ? -18.353 19.041 10.099 1.00 28.96 56 LYS D O 1
ATOM 12651 N N . ILE D 1 57 ? -20.431 18.431 10.678 1.00 27.01 57 ILE D N 1
ATOM 12652 C CA . ILE D 1 57 ? -20.002 17.776 11.898 1.00 28.27 57 ILE D CA 1
ATOM 12653 C C . ILE D 1 57 ? -20.455 16.328 11.856 1.00 27.83 57 ILE D C 1
ATOM 12654 O O . ILE D 1 57 ? -21.563 16.026 11.422 1.00 27.07 57 ILE D O 1
ATOM 12659 N N . GLU D 1 58 ? -19.572 15.436 12.284 1.00 27.68 58 GLU D N 1
ATOM 12660 C CA . GLU D 1 58 ? -19.858 14.012 12.311 1.00 28.55 58 GLU D CA 1
ATOM 12661 C C . GLU D 1 58 ? -19.993 13.570 13.762 1.00 28.21 58 GLU D C 1
ATOM 12662 O O . GLU D 1 58 ? -19.164 13.914 14.600 1.00 25.46 58 GLU D O 1
ATOM 12668 N N . TYR D 1 59 ? -21.024 12.787 14.047 1.00 26.96 59 TYR D N 1
ATOM 12669 C CA . TYR D 1 59 ? -21.271 12.330 15.407 1.00 27.80 59 TYR D CA 1
ATOM 12670 C C . TYR D 1 59 ? -21.176 10.830 15.619 1.00 27.10 59 TYR D C 1
ATOM 12671 O O . TYR D 1 59 ? -21.653 10.052 14.797 1.00 27.98 59 TYR D O 1
ATOM 12680 N N . PRO D 1 60 ? -20.557 10.401 16.734 1.00 26.46 60 PRO D N 1
ATOM 12681 C CA . PRO D 1 60 ? -20.451 8.964 17.005 1.00 26.84 60 PRO D CA 1
ATOM 12682 C C . PRO D 1 60 ? -21.869 8.392 17.115 1.00 27.66 60 PRO D C 1
ATOM 12683 O O . PRO D 1 60 ? -22.090 7.178 17.021 1.00 28.58 60 PRO D O 1
ATOM 12687 N N . SER D 1 61 ? -22.824 9.301 17.302 1.00 27.64 61 SER D N 1
ATOM 12688 C CA . SER D 1 61 ? -24.244 8.975 17.394 1.00 26.58 61 SER D CA 1
ATOM 12689 C C . SER D 1 61 ? -24.729 8.338 16.098 1.00 27.49 61 SER D C 1
ATOM 12690 O O . SER D 1 61 ? -25.552 7.419 16.110 1.00 25.14 61 SER D O 1
ATOM 12693 N N . ASN D 1 62 ? -24.236 8.856 14.978 1.00 26.59 62 ASN D N 1
ATOM 12694 C CA . ASN D 1 62 ? -24.629 8.338 13.672 1.00 27.81 62 ASN D CA 1
ATOM 12695 C C . ASN D 1 62 ? -24.167 6.887 13.547 1.00 27.34 62 ASN D C 1
ATOM 12696 O O . ASN D 1 62 ? -24.908 6.024 13.079 1.00 29.80 62 ASN D O 1
ATOM 12701 N N . ALA D 1 63 ? -22.945 6.619 13.983 1.00 27.80 63 ALA D N 1
ATOM 12702 C CA . ALA D 1 63 ? -22.419 5.262 13.937 1.00 28.90 63 ALA D CA 1
ATOM 12703 C C . ALA D 1 63 ? -23.303 4.321 14.742 1.00 28.94 63 ALA D C 1
ATOM 12704 O O . ALA D 1 63 ? -23.624 3.223 14.291 1.00 28.93 63 ALA D O 1
ATOM 12706 N N . GLN D 1 64 ? -23.707 4.748 15.933 1.00 27.63 64 GLN D N 1
ATOM 12707 C CA . GLN D 1 64 ? -24.532 3.893 16.777 1.00 28.74 64 GLN D CA 1
ATOM 12708 C C . GLN D 1 64 ? -25.930 3.639 16.212 1.00 29.61 64 GLN D C 1
ATOM 12709 O O . GLN D 1 64 ? -26.414 2.511 16.262 1.00 28.89 64 GLN D O 1
ATOM 12715 N N . SER D 1 65 ? -26.581 4.670 15.674 1.00 30.49 65 SER D N 1
ATOM 12716 C CA . SER D 1 65 ? -27.913 4.474 15.110 1.00 33.26 65 SER D CA 1
ATOM 12717 C C . SER D 1 65 ? -27.822 3.513 13.918 1.00 32.68 65 SER D C 1
ATOM 12718 O O . SER D 1 65 ? -28.723 2.699 13.711 1.00 34.48 65 SER D O 1
ATOM 12721 N N . LYS D 1 66 ? -26.734 3.593 13.150 1.00 32.47 66 LYS D N 1
ATOM 12722 C CA . LYS D 1 66 ? -26.547 2.690 12.012 1.00 33.69 66 LYS D CA 1
ATOM 12723 C C . LYS D 1 66 ? -26.405 1.258 12.535 1.00 33.70 66 LYS D C 1
ATOM 12724 O O . LYS D 1 66 ? -26.983 0.322 11.976 1.00 33.74 66 LYS D O 1
ATOM 12730 N N . LYS D 1 67 ? -25.630 1.091 13.605 1.00 33.23 67 LYS D N 1
ATOM 12731 C CA . LYS D 1 67 ? -25.438 -0.223 14.214 1.00 33.70 67 LYS D CA 1
ATOM 12732 C C . LYS D 1 67 ? -26.782 -0.702 14.758 1.00 33.42 67 LYS D C 1
ATOM 12733 O O . LYS D 1 67 ? -27.153 -1.870 14.610 1.00 34.15 67 LYS D O 1
ATOM 12739 N N . LEU D 1 68 ? -27.516 0.209 15.384 1.00 32.87 68 LEU D N 1
ATOM 12740 C CA . LEU D 1 68 ? -28.829 -0.122 15.918 1.00 31.71 68 LEU D CA 1
ATOM 12741 C C . LEU D 1 68 ? -29.763 -0.557 14.793 1.00 32.50 68 LEU D C 1
ATOM 12742 O O . LEU D 1 68 ? -30.501 -1.532 14.932 1.00 32.30 68 LEU D O 1
ATOM 12747 N N . TRP D 1 69 ? -29.741 0.176 13.683 1.00 31.98 69 TRP D N 1
ATOM 12748 C CA . TRP D 1 69 ? -30.594 -0.156 12.552 1.00 30.88 69 TRP D CA 1
ATOM 12749 C C . TRP D 1 69 ? -30.279 -1.561 12.049 1.00 32.13 69 TRP D C 1
ATOM 12750 O O . TRP D 1 69 ? -31.181 -2.378 11.852 1.00 32.32 69 TRP D O 1
ATOM 12761 N N . LYS D 1 70 ? -28.999 -1.845 11.844 1.00 33.83 70 LYS D N 1
ATOM 12762 C CA . LYS D 1 70 ? -28.603 -3.158 11.358 1.00 33.77 70 LYS D CA 1
ATOM 12763 C C . LYS D 1 70 ? -29.110 -4.242 12.297 1.00 32.93 70 LYS D C 1
ATOM 12764 O O . LYS D 1 70 ? -29.512 -5.314 11.852 1.00 32.02 70 LYS D O 1
ATOM 12770 N N . ILE D 1 71 ? -29.096 -3.967 13.596 1.00 30.52 71 ILE D N 1
ATOM 12771 C CA . ILE D 1 71 ? -29.563 -4.948 14.563 1.00 30.06 71 ILE D CA 1
ATOM 12772 C C . ILE D 1 71 ? -31.068 -5.197 14.456 1.00 31.07 71 ILE D C 1
ATOM 12773 O O . ILE D 1 71 ? -31.510 -6.344 14.337 1.00 30.11 71 ILE D O 1
ATOM 12778 N N . LEU D 1 72 ? -31.856 -4.127 14.494 1.00 29.45 72 LEU D N 1
ATOM 12779 C CA . LEU D 1 72 ? -33.305 -4.274 14.437 1.00 31.09 72 LEU D CA 1
ATOM 12780 C C . LEU D 1 72 ? -33.811 -4.797 13.097 1.00 32.04 72 LEU D C 1
ATOM 12781 O O . LEU D 1 72 ? -34.853 -5.443 13.042 1.00 30.50 72 LEU D O 1
ATOM 12786 N N . GLU D 1 73 ? -33.089 -4.517 12.016 1.00 32.95 73 GLU D N 1
ATOM 12787 C CA . GLU D 1 73 ? -33.509 -5.019 10.711 1.00 35.89 73 GLU D CA 1
ATOM 12788 C C . GLU D 1 73 ? -33.429 -6.537 10.792 1.00 36.64 73 GLU D C 1
ATOM 12789 O O . GLU D 1 73 ? -34.347 -7.251 10.390 1.00 37.50 73 GLU D O 1
ATOM 12795 N N . GLY D 1 74 ? -32.323 -7.019 11.345 1.00 38.87 74 GLY D N 1
ATOM 12796 C CA . GLY D 1 74 ? -32.136 -8.449 11.496 1.00 38.97 74 GLY D CA 1
ATOM 12797 C C . GLY D 1 74 ? -33.204 -9.064 12.382 1.00 38.09 74 GLY D C 1
ATOM 12798 O O . GLY D 1 74 ? -33.840 -10.039 11.990 1.00 39.54 74 GLY D O 1
ATOM 12799 N N . ARG D 1 75 ? -33.407 -8.495 13.569 1.00 35.49 75 ARG D N 1
ATOM 12800 C CA . ARG D 1 75 ? -34.402 -9.008 14.507 1.00 35.62 75 ARG D CA 1
ATOM 12801 C C . ARG D 1 75 ? -35.795 -9.109 13.895 1.00 36.07 75 ARG D C 1
ATOM 12802 O O . ARG D 1 75 ? -36.477 -10.125 14.039 1.00 34.24 75 ARG D O 1
ATOM 12810 N N . PHE D 1 76 ? -36.222 -8.045 13.228 1.00 36.61 76 PHE D N 1
ATOM 12811 C CA . PHE D 1 76 ? -37.542 -8.024 12.625 1.00 38.54 76 PHE D CA 1
ATOM 12812 C C . PHE D 1 76 ? -37.670 -9.068 11.525 1.00 39.46 76 PHE D C 1
ATOM 12813 O O . PHE D 1 76 ? -38.628 -9.835 11.503 1.00 40.38 76 PHE D O 1
ATOM 12821 N N . GLN D 1 77 ? -36.697 -9.093 10.618 1.00 41.42 77 GLN D N 1
ATOM 12822 C CA . GLN D 1 77 ? -36.702 -10.036 9.506 1.00 42.99 77 GLN D CA 1
ATOM 12823 C C . GLN D 1 77 ? -36.725 -11.486 9.964 1.00 42.98 77 GLN D C 1
ATOM 12824 O O . GLN D 1 77 ? -37.350 -12.329 9.328 1.00 44.90 77 GLN D O 1
ATOM 12830 N N . LYS D 1 78 ? -36.052 -11.782 11.067 1.00 43.32 78 LYS D N 1
ATOM 12831 C CA . LYS D 1 78 ? -36.036 -13.148 11.581 1.00 42.77 78 LYS D CA 1
ATOM 12832 C C . LYS D 1 78 ? -37.151 -13.328 12.597 1.00 42.19 78 LYS D C 1
ATOM 12833 O O . LYS D 1 78 ? -37.336 -14.415 13.146 1.00 43.19 78 LYS D O 1
ATOM 12839 N N . ARG D 1 79 ? -37.898 -12.255 12.833 1.00 40.46 79 ARG D N 1
ATOM 12840 C CA . ARG D 1 79 ? -38.982 -12.261 13.808 1.00 39.20 79 ARG D CA 1
ATOM 12841 C C . ARG D 1 79 ? -38.494 -12.623 15.211 1.00 39.56 79 ARG D C 1
ATOM 12842 O O . ARG D 1 79 ? -39.178 -13.307 15.974 1.00 36.58 79 ARG D O 1
ATOM 12850 N N . ASP D 1 80 ? -37.287 -12.164 15.528 1.00 40.12 80 ASP D N 1
ATOM 12851 C CA . ASP D 1 80 ? -36.701 -12.353 16.850 1.00 40.02 80 ASP D CA 1
ATOM 12852 C C . ASP D 1 80 ? -36.699 -10.948 17.428 1.00 39.24 80 ASP D C 1
ATOM 12853 O O . ASP D 1 80 ? -37.247 -10.028 16.821 1.00 36.57 80 ASP D O 1
ATOM 12858 N N . ALA D 1 81 ? -36.075 -10.768 18.585 1.00 38.38 81 ALA D N 1
ATOM 12859 C CA . ALA D 1 81 ? -36.034 -9.446 19.182 1.00 38.38 81 ALA D CA 1
ATOM 12860 C C . ALA D 1 81 ? -34.877 -9.249 20.139 1.00 37.32 81 ALA D C 1
ATOM 12861 O O . ALA D 1 81 ? -34.404 -10.194 20.766 1.00 36.15 81 ALA D O 1
ATOM 12863 N N . SER D 1 82 ? -34.414 -8.008 20.234 1.00 37.49 82 SER D N 1
ATOM 12864 C CA . SER D 1 82 ? -33.353 -7.662 21.172 1.00 36.48 82 SER D CA 1
ATOM 12865 C C . SER D 1 82 ? -34.115 -7.088 22.365 1.00 34.83 82 SER D C 1
ATOM 12866 O O . SER D 1 82 ? -35.089 -6.361 22.185 1.00 34.79 82 SER D O 1
ATOM 12869 N N . TYR D 1 83 ? -33.703 -7.437 23.576 1.00 34.64 83 TYR D N 1
ATOM 12870 C CA . TYR D 1 83 ? -34.363 -6.918 24.768 1.00 32.53 83 TYR D CA 1
ATOM 12871 C C . TYR D 1 83 ? -33.316 -6.376 25.732 1.00 30.68 83 TYR D C 1
ATOM 12872 O O . TYR D 1 83 ? -32.218 -6.905 25.822 1.00 29.88 83 TYR D O 1
ATOM 12881 N N . THR D 1 84 ? -33.661 -5.303 26.432 1.00 30.80 84 THR D N 1
ATOM 12882 C CA . THR D 1 84 ? -32.751 -4.664 27.379 1.00 30.17 84 THR D CA 1
ATOM 12883 C C . THR D 1 84 ? -33.575 -4.084 28.515 1.00 29.15 84 THR D C 1
ATOM 12884 O O . THR D 1 84 ? -34.712 -4.489 28.728 1.00 28.73 84 THR D O 1
ATOM 12888 N N . TYR D 1 85 ? -32.999 -3.140 29.251 1.00 29.86 85 TYR D N 1
ATOM 12889 C CA . TYR D 1 85 ? -33.728 -2.486 30.332 1.00 29.52 85 TYR D CA 1
ATOM 12890 C C . TYR D 1 85 ? -33.108 -1.132 30.657 1.00 29.68 85 TYR D C 1
ATOM 12891 O O . TYR D 1 85 ? -32.009 -0.825 30.203 1.00 27.89 85 TYR D O 1
ATOM 12900 N N . GLY D 1 86 ? -33.835 -0.316 31.415 1.00 30.08 86 GLY D N 1
ATOM 12901 C CA . GLY D 1 86 ? -33.343 1.000 31.771 1.00 30.30 86 GLY D CA 1
ATOM 12902 C C . GLY D 1 86 ? -32.087 0.946 32.608 1.00 29.52 86 GLY D C 1
ATOM 12903 O O . GLY D 1 86 ? -32.057 0.305 33.651 1.00 30.71 86 GLY D O 1
ATOM 12904 N N . CYS D 1 87 ? -31.047 1.627 32.148 1.00 29.61 87 CYS D N 1
ATOM 12905 C CA . CYS D 1 87 ? -29.778 1.657 32.857 1.00 29.55 87 CYS D CA 1
ATOM 12906 C C . CYS D 1 87 ? -29.653 2.942 33.680 1.00 29.60 87 CYS D C 1
ATOM 12907 O O . CYS D 1 87 ? -29.989 4.022 33.200 1.00 31.59 87 CYS D O 1
ATOM 12910 N N . LEU D 1 88 ? -29.163 2.822 34.913 1.00 28.65 88 LEU D N 1
ATOM 12911 C CA . LEU D 1 88 ? -29.014 3.966 35.816 1.00 28.65 88 LEU D CA 1
ATOM 12912 C C . LEU D 1 88 ? -27.700 4.727 35.712 1.00 29.37 88 LEU D C 1
ATOM 12913 O O . LEU D 1 88 ? -27.685 5.959 35.692 1.00 31.66 88 LEU D O 1
ATOM 12918 N N . GLU D 1 89 ? -26.591 4.000 35.664 1.00 29.72 89 GLU D N 1
ATOM 12919 C CA . GLU D 1 89 ? -25.287 4.641 35.615 1.00 27.87 89 GLU D CA 1
ATOM 12920 C C . GLU D 1 89 ? -24.217 3.719 35.019 1.00 26.83 89 GLU D C 1
ATOM 12921 O O . GLU D 1 89 ? -24.493 2.553 34.736 1.00 26.65 89 GLU D O 1
ATOM 12927 N N . PRO D 1 90 ? -22.985 4.230 34.819 1.00 27.06 90 PRO D N 1
ATOM 12928 C CA . PRO D 1 90 ? -21.868 3.467 34.239 1.00 26.73 90 PRO D CA 1
ATOM 12929 C C . PRO D 1 90 ? -21.551 2.076 34.772 1.00 27.89 90 PRO D C 1
ATOM 12930 O O . PRO D 1 90 ? -21.297 1.161 33.984 1.00 26.13 90 PRO D O 1
ATOM 12934 N N . THR D 1 91 ? -21.541 1.903 36.091 1.00 26.99 91 THR D N 1
ATOM 12935 C CA . THR D 1 91 ? -21.237 0.583 36.636 1.00 27.44 91 THR D CA 1
ATOM 12936 C C . THR D 1 91 ? -22.170 -0.456 36.004 1.00 27.63 91 THR D C 1
ATOM 12937 O O . THR D 1 91 ? -21.715 -1.470 35.468 1.00 28.85 91 THR D O 1
ATOM 12941 N N . MET D 1 92 ? -23.472 -0.180 36.062 1.00 27.01 92 MET D N 1
ATOM 12942 C CA . MET D 1 92 ? -24.502 -1.064 35.522 1.00 25.28 92 MET D CA 1
ATOM 12943 C C . MET D 1 92 ? -24.334 -1.310 34.008 1.00 27.94 92 MET D C 1
ATOM 12944 O O . MET D 1 92 ? -24.456 -2.448 33.536 1.00 25.31 92 MET D O 1
ATOM 12949 N N . VAL D 1 93 ? -24.025 -0.254 33.257 1.00 28.40 93 VAL D N 1
ATOM 12950 C CA . VAL D 1 93 ? -23.874 -0.370 31.805 1.00 28.80 93 VAL D CA 1
ATOM 12951 C C . VAL D 1 93 ? -22.730 -1.300 31.387 1.00 29.40 93 VAL D C 1
ATOM 12952 O O . VAL D 1 93 ? -22.870 -2.064 30.426 1.00 28.61 93 VAL D O 1
ATOM 12956 N N . THR D 1 94 ? -21.609 -1.253 32.109 1.00 29.17 94 THR D N 1
ATOM 12957 C CA . THR D 1 94 ? -20.461 -2.112 31.787 1.00 29.26 94 THR D CA 1
ATOM 12958 C C . THR D 1 94 ? -20.796 -3.595 31.945 1.00 30.42 94 THR D C 1
ATOM 12959 O O . THR D 1 94 ? -20.181 -4.455 31.315 1.00 31.84 94 THR D O 1
ATOM 12963 N N . GLN D 1 95 ? -21.774 -3.888 32.794 1.00 30.91 95 GLN D N 1
ATOM 12964 C CA . GLN D 1 95 ? -22.192 -5.261 33.039 1.00 30.95 95 GLN D CA 1
ATOM 12965 C C . GLN D 1 95 ? -23.258 -5.720 32.047 1.00 30.94 95 GLN D C 1
ATOM 12966 O O . GLN D 1 95 ? -23.226 -6.857 31.568 1.00 31.66 95 GLN D O 1
ATOM 12972 N N . MET D 1 96 ? -24.200 -4.838 31.741 1.00 29.95 96 MET D N 1
ATOM 12973 C CA . MET D 1 96 ? -25.262 -5.170 30.800 1.00 30.80 96 MET D CA 1
ATOM 12974 C C . MET D 1 96 ? -24.654 -5.459 29.437 1.00 30.77 96 MET D C 1
ATOM 12975 O O . MET D 1 96 ? -25.147 -6.312 28.693 1.00 30.81 96 MET D O 1
ATOM 12980 N N . ALA D 1 97 ? -23.583 -4.730 29.129 1.00 30.74 97 ALA D N 1
ATOM 12981 C CA . ALA D 1 97 ? -22.865 -4.830 27.860 1.00 30.92 97 ALA D CA 1
ATOM 12982 C C . ALA D 1 97 ? -22.492 -6.253 27.471 1.00 31.97 97 ALA D C 1
ATOM 12983 O O . ALA D 1 97 ? -22.416 -6.591 26.285 1.00 29.81 97 ALA D O 1
ATOM 12985 N N . LYS D 1 98 ? -22.254 -7.081 28.477 1.00 32.66 98 LYS D N 1
ATOM 12986 C CA . LYS D 1 98 ? -21.860 -8.465 28.257 1.00 34.83 98 LYS D CA 1
ATOM 12987 C C . LYS D 1 98 ? -22.967 -9.394 27.766 1.00 35.41 98 LYS D C 1
ATOM 12988 O O . LYS D 1 98 ? -22.675 -10.420 27.161 1.00 35.66 98 LYS D O 1
ATOM 12994 N N . TYR D 1 99 ? -24.228 -9.038 28.000 1.00 35.81 99 TYR D N 1
ATOM 12995 C CA . TYR D 1 99 ? -25.329 -9.922 27.616 1.00 36.37 99 TYR D CA 1
ATOM 12996 C C . TYR D 1 99 ? -26.434 -9.343 26.733 1.00 36.55 99 TYR D C 1
ATOM 12997 O O . TYR D 1 99 ? -27.104 -10.095 26.029 1.00 37.39 99 TYR D O 1
ATOM 13006 N N . LEU D 1 100 ? -26.646 -8.030 26.787 1.00 36.73 100 LEU D N 1
ATOM 13007 C CA . LEU D 1 100 ? -27.700 -7.390 25.996 1.00 34.79 100 LEU D CA 1
ATOM 13008 C C . LEU D 1 100 ? -27.079 -6.480 24.932 1.00 32.97 100 LEU D C 1
ATOM 13009 O O . LEU D 1 100 ? -26.134 -5.756 25.222 1.00 31.18 100 LEU D O 1
ATOM 13014 N N . ASP D 1 101 ? -27.615 -6.491 23.712 1.00 30.31 101 ASP D N 1
ATOM 13015 C CA . ASP D 1 101 ? -27.029 -5.674 22.657 1.00 31.25 101 ASP D CA 1
ATOM 13016 C C . ASP D 1 101 ? -27.455 -4.209 22.548 1.00 32.05 101 ASP D C 1
ATOM 13017 O O . ASP D 1 101 ? -26.906 -3.474 21.733 1.00 32.21 101 ASP D O 1
ATOM 13022 N N . THR D 1 102 ? -28.408 -3.774 23.366 1.00 32.78 102 THR D N 1
ATOM 13023 C CA . THR D 1 102 ? -28.829 -2.376 23.342 1.00 32.60 102 THR D CA 1
ATOM 13024 C C . THR D 1 102 ? -29.001 -1.888 24.776 1.00 32.48 102 THR D C 1
ATOM 13025 O O . THR D 1 102 ? -29.049 -2.695 25.708 1.00 32.53 102 THR D O 1
ATOM 13029 N N . VAL D 1 103 ? -29.096 -0.571 24.943 1.00 29.76 103 VAL D N 1
ATOM 13030 C CA . VAL D 1 103 ? -29.266 0.038 26.258 1.00 27.69 103 VAL D CA 1
ATOM 13031 C C . VAL D 1 103 ? -30.457 0.985 26.236 1.00 29.12 103 VAL D C 1
ATOM 13032 O O . VAL D 1 103 ? -30.705 1.668 25.237 1.00 27.53 103 VAL D O 1
ATOM 13036 N N . TYR D 1 104 ? -31.204 1.020 27.333 1.00 26.68 104 TYR D N 1
ATOM 13037 C CA . TYR D 1 104 ? -32.342 1.917 27.411 1.00 28.32 104 TYR D CA 1
ATOM 13038 C C . TYR D 1 104 ? -32.151 2.953 28.498 1.00 27.36 104 TYR D C 1
ATOM 13039 O O . TYR D 1 104 ? -31.691 2.638 29.595 1.00 27.57 104 TYR D O 1
ATOM 13048 N N . VAL D 1 105 ? -32.496 4.195 28.181 1.00 28.12 105 VAL D N 1
ATOM 13049 C CA . VAL D 1 105 ? -32.413 5.280 29.149 1.00 26.26 105 VAL D CA 1
ATOM 13050 C C . VAL D 1 105 ? -33.843 5.743 29.410 1.00 27.12 105 VAL D C 1
ATOM 13051 O O . VAL D 1 105 ? -34.505 6.337 28.549 1.00 27.74 105 VAL D O 1
ATOM 13055 N N . SER D 1 106 ? -34.308 5.448 30.616 1.00 25.73 106 SER D N 1
ATOM 13056 C CA . SER D 1 106 ? -35.660 5.755 31.051 1.00 24.77 106 SER D CA 1
ATOM 13057 C C . SER D 1 106 ? -35.870 7.159 31.579 1.00 27.31 106 SER D C 1
ATOM 13058 O O . SER D 1 106 ? -35.076 7.651 32.386 1.00 28.48 106 SER D O 1
ATOM 13061 N N . GLY D 1 107 ? -36.951 7.796 31.123 1.00 27.15 107 GLY D N 1
ATOM 13062 C CA . GLY D 1 107 ? -37.285 9.129 31.591 1.00 26.14 107 GLY D CA 1
ATOM 13063 C C . GLY D 1 107 ? -37.824 8.988 33.005 1.00 26.62 107 GLY D C 1
ATOM 13064 O O . GLY D 1 107 ? -37.643 9.864 33.850 1.00 25.52 107 GLY D O 1
ATOM 13065 N N . TRP D 1 108 ? -38.486 7.863 33.263 1.00 27.48 108 TRP D N 1
ATOM 13066 C CA . TRP D 1 108 ? -39.046 7.583 34.580 1.00 27.44 108 TRP D CA 1
ATOM 13067 C C . TRP D 1 108 ? -37.894 7.538 35.579 1.00 27.65 108 TRP D C 1
ATOM 13068 O O . TRP D 1 108 ? -37.903 8.265 36.567 1.00 28.96 108 TRP D O 1
ATOM 13079 N N . GLN D 1 109 ? -36.906 6.681 35.310 1.00 29.01 109 GLN D N 1
ATOM 13080 C CA . GLN D 1 109 ? -35.738 6.542 36.177 1.00 30.31 109 GLN D CA 1
ATOM 13081 C C . GLN D 1 109 ? -34.977 7.868 36.308 1.00 30.61 109 GLN D C 1
ATOM 13082 O O . GLN D 1 109 ? -34.470 8.196 37.388 1.00 29.71 109 GLN D O 1
ATOM 13088 N N . SER D 1 110 ? -34.903 8.626 35.213 1.00 27.63 110 SER D N 1
ATOM 13089 C CA . SER D 1 110 ? -34.199 9.907 35.212 1.00 27.85 110 SER D CA 1
ATOM 13090 C C . SER D 1 110 ? -34.817 10.933 36.175 1.00 27.05 110 SER D C 1
ATOM 13091 O O . SER D 1 110 ? -34.104 11.684 36.838 1.00 27.06 110 SER D O 1
ATOM 13094 N N . SER D 1 111 ? -36.138 10.964 36.255 1.00 25.34 111 SER D N 1
ATOM 13095 C CA . SER D 1 111 ? -36.807 11.908 37.140 1.00 27.09 111 SER D CA 1
ATOM 13096 C C . SER D 1 111 ? -36.484 11.607 38.610 1.00 28.48 111 SER D C 1
ATOM 13097 O O . SER D 1 111 ? -36.303 12.527 39.414 1.00 28.56 111 SER D O 1
ATOM 13100 N N . SER D 1 112 ? -36.400 10.324 38.953 1.00 27.68 112 SER D N 1
ATOM 13101 C CA . SER D 1 112 ? -36.108 9.916 40.329 1.00 28.16 112 SER D CA 1
ATOM 13102 C C . SER D 1 112 ? -34.623 9.817 40.666 1.00 28.56 112 SER D C 1
ATOM 13103 O O . SER D 1 112 ? -34.261 9.784 41.841 1.00 28.95 112 SER D O 1
ATOM 13106 N N . THR D 1 113 ? -33.758 9.772 39.657 1.00 26.47 113 THR D N 1
ATOM 13107 C CA . THR D 1 113 ? -32.333 9.631 39.935 1.00 28.11 113 THR D CA 1
ATOM 13108 C C . THR D 1 113 ? -31.364 10.492 39.137 1.00 29.08 113 THR D C 1
ATOM 13109 O O . THR D 1 113 ? -30.156 10.384 39.356 1.00 28.36 113 THR D O 1
ATOM 13113 N N . ALA D 1 114 ? -31.848 11.339 38.229 1.00 29.71 114 ALA D N 1
ATOM 13114 C CA . ALA D 1 114 ? -30.899 12.106 37.421 1.00 31.75 114 ALA D CA 1
ATOM 13115 C C . ALA D 1 114 ? -31.335 13.437 36.811 1.00 32.10 114 ALA D C 1
ATOM 13116 O O . ALA D 1 114 ? -30.912 13.775 35.695 1.00 32.39 114 ALA D O 1
ATOM 13118 N N . SER D 1 115 ? -32.163 14.201 37.515 1.00 31.77 115 SER D N 1
ATOM 13119 C CA . SER D 1 115 ? -32.570 15.492 36.983 1.00 30.88 115 SER D CA 1
ATOM 13120 C C . SER D 1 115 ? -31.314 16.348 36.916 1.00 31.57 115 SER D C 1
ATOM 13121 O O . SER D 1 115 ? -30.484 16.305 37.825 1.00 27.09 115 SER D O 1
ATOM 13124 N N . SER D 1 116 ? -31.179 17.117 35.838 1.00 30.30 116 SER D N 1
ATOM 13125 C CA . SER D 1 116 ? -30.035 18.000 35.651 1.00 30.29 116 SER D CA 1
ATOM 13126 C C . SER D 1 116 ? -29.902 18.993 36.799 1.00 29.30 116 SER D C 1
ATOM 13127 O O . SER D 1 116 ? -28.838 19.566 37.001 1.00 27.61 116 SER D O 1
ATOM 13130 N N . SER D 1 117 ? -30.983 19.212 37.538 1.00 28.22 117 SER D N 1
ATOM 13131 C CA . SER D 1 117 ? -30.950 20.156 38.653 1.00 27.84 117 SER D CA 1
ATOM 13132 C C . SER D 1 117 ? -30.889 19.451 40.007 1.00 29.44 117 SER D C 1
ATOM 13133 O O . SER D 1 117 ? -30.861 20.097 41.058 1.00 27.73 117 SER D O 1
ATOM 13136 N N . ASP D 1 118 ? -30.853 18.124 39.964 1.00 29.71 118 ASP D N 1
ATOM 13137 C CA . ASP D 1 118 ? -30.805 17.289 41.159 1.00 30.23 118 ASP D CA 1
ATOM 13138 C C . ASP D 1 118 ? -32.102 17.280 41.971 1.00 30.98 118 ASP D C 1
ATOM 13139 O O . ASP D 1 118 ? -32.112 16.781 43.092 1.00 31.34 118 ASP D O 1
ATOM 13144 N N . GLU D 1 119 ? -33.188 17.833 41.434 1.00 30.15 119 GLU D N 1
ATOM 13145 C CA . GLU D 1 119 ? -34.454 17.809 42.172 1.00 30.05 119 GLU D CA 1
ATOM 13146 C C . GLU D 1 119 ? -35.260 16.610 41.655 1.00 30.25 119 GLU D C 1
ATOM 13147 O O . GLU D 1 119 ? -35.681 16.578 40.500 1.00 28.48 119 GLU D O 1
ATOM 13153 N N . PRO D 1 120 ? -35.467 15.598 42.513 1.00 30.75 120 PRO D N 1
ATOM 13154 C CA . PRO D 1 120 ? -36.213 14.392 42.140 1.00 30.40 120 PRO D CA 1
ATOM 13155 C C . PRO D 1 120 ? -37.693 14.677 41.969 1.00 29.34 120 PRO D C 1
ATOM 13156 O O . PRO D 1 120 ? -38.141 15.801 42.145 1.00 30.97 120 PRO D O 1
ATOM 13160 N N . GLY D 1 121 ? -38.453 13.642 41.634 1.00 30.13 121 GLY D N 1
ATOM 13161 C CA . GLY D 1 121 ? -39.882 13.806 41.475 1.00 27.12 121 GLY D CA 1
ATOM 13162 C C . GLY D 1 121 ? -40.451 12.653 40.693 1.00 26.50 121 GLY D C 1
ATOM 13163 O O . GLY D 1 121 ? -39.692 11.869 40.123 1.00 27.48 121 GLY D O 1
ATOM 13164 N N . PRO D 1 122 ? -41.784 12.505 40.669 1.00 25.28 122 PRO D N 1
ATOM 13165 C CA . PRO D 1 122 ? -42.420 11.419 39.927 1.00 24.60 122 PRO D CA 1
ATOM 13166 C C . PRO D 1 122 ? -42.255 11.665 38.421 1.00 26.64 122 PRO D C 1
ATOM 13167 O O . PRO D 1 122 ? -41.862 12.756 37.997 1.00 25.54 122 PRO D O 1
ATOM 13171 N N . ASP D 1 123 ? -42.555 10.644 37.631 1.00 27.18 123 ASP D N 1
ATOM 13172 C CA . ASP D 1 123 ? -42.414 10.691 36.178 1.00 29.45 123 ASP D CA 1
ATOM 13173 C C . ASP D 1 123 ? -43.402 11.664 35.524 1.00 29.70 123 ASP D C 1
ATOM 13174 O O . ASP D 1 123 ? -44.485 11.275 35.088 1.00 32.00 123 ASP D O 1
ATOM 13179 N N . LEU D 1 124 ? -43.026 12.937 35.452 1.00 29.79 124 LEU D N 1
ATOM 13180 C CA . LEU D 1 124 ? -43.909 13.951 34.870 1.00 29.97 124 LEU D CA 1
ATOM 13181 C C . LEU D 1 124 ? -43.250 14.765 33.752 1.00 30.25 124 LEU D C 1
ATOM 13182 O O . LEU D 1 124 ? -43.833 15.729 33.249 1.00 28.03 124 LEU D O 1
ATOM 13187 N N . ALA D 1 125 ? -42.039 14.364 33.370 1.00 29.03 125 ALA D N 1
ATOM 13188 C CA . ALA D 1 125 ? -41.276 15.057 32.341 1.00 28.84 125 ALA D CA 1
ATOM 13189 C C . ALA D 1 125 ? -41.159 16.530 32.711 1.00 29.37 125 ALA D C 1
ATOM 13190 O O . ALA D 1 125 ? -41.150 17.390 31.831 1.00 26.50 125 ALA D O 1
ATOM 13192 N N . ASP D 1 126 ? -41.066 16.830 34.008 1.00 28.62 126 ASP D N 1
ATOM 13193 C CA . ASP D 1 126 ? -40.952 18.227 34.414 1.00 28.10 126 ASP D CA 1
ATOM 13194 C C . ASP D 1 126 ? -39.575 18.658 34.909 1.00 26.78 126 ASP D C 1
ATOM 13195 O O . ASP D 1 126 ? -39.436 19.681 35.580 1.00 28.52 126 ASP D O 1
ATOM 13200 N N . TYR D 1 127 ? -38.558 17.870 34.586 1.00 26.35 127 TYR D N 1
ATOM 13201 C CA . TYR D 1 127 ? -37.187 18.230 34.924 1.00 26.59 127 TYR D CA 1
ATOM 13202 C C . TYR D 1 127 ? -36.719 18.986 33.673 1.00 28.05 127 TYR D C 1
ATOM 13203 O O . TYR D 1 127 ? -37.413 18.973 32.652 1.00 29.51 127 TYR D O 1
ATOM 13212 N N . PRO D 1 128 ? -35.565 19.674 33.733 1.00 27.50 128 PRO D N 1
ATOM 13213 C CA . PRO D 1 128 ? -35.079 20.407 32.552 1.00 27.07 128 PRO D CA 1
ATOM 13214 C C . PRO D 1 128 ? -34.795 19.379 31.450 1.00 25.41 128 PRO D C 1
ATOM 13215 O O . PRO D 1 128 ? -34.148 18.376 31.717 1.00 23.78 128 PRO D O 1
ATOM 13219 N N . TYR D 1 129 ? -35.249 19.628 30.222 1.00 25.72 129 TYR D N 1
ATOM 13220 C CA . TYR D 1 129 ? -35.070 18.652 29.136 1.00 25.29 129 TYR D CA 1
ATOM 13221 C C . TYR D 1 129 ? -33.652 18.195 28.871 1.00 27.70 129 TYR D C 1
ATOM 13222 O O . TYR D 1 129 ? -33.411 17.287 28.072 1.00 31.30 129 TYR D O 1
ATOM 13231 N N . THR D 1 130 ? -32.711 18.822 29.554 1.00 26.65 130 THR D N 1
ATOM 13232 C CA . THR D 1 130 ? -31.309 18.484 29.423 1.00 27.49 130 THR D CA 1
ATOM 13233 C C . THR D 1 130 ? -31.019 17.175 30.176 1.00 27.32 130 THR D C 1
ATOM 13234 O O . THR D 1 130 ? -30.011 16.509 29.934 1.00 26.43 130 THR D O 1
ATOM 13238 N N . THR D 1 131 ? -31.936 16.806 31.071 1.00 27.71 131 THR D N 1
ATOM 13239 C CA . THR D 1 131 ? -31.822 15.604 31.894 1.00 26.83 131 THR D CA 1
ATOM 13240 C C . THR D 1 131 ? -31.514 14.285 31.173 1.00 28.03 131 THR D C 1
ATOM 13241 O O . THR D 1 131 ? -30.485 13.664 31.423 1.00 27.60 131 THR D O 1
ATOM 13245 N N . VAL D 1 132 ? -32.400 13.854 30.285 1.00 26.56 132 VAL D N 1
ATOM 13246 C CA . VAL D 1 132 ? -32.196 12.588 29.599 1.00 25.94 132 VAL D CA 1
ATOM 13247 C C . VAL D 1 132 ? -31.001 12.583 28.653 1.00 25.74 132 VAL D C 1
ATOM 13248 O O . VAL D 1 132 ? -30.247 11.618 28.612 1.00 23.37 132 VAL D O 1
ATOM 13252 N N . PRO D 1 133 ? -30.817 13.655 27.870 1.00 25.62 133 PRO D N 1
ATOM 13253 C CA . PRO D 1 133 ? -29.666 13.665 26.962 1.00 26.30 133 PRO D CA 1
ATOM 13254 C C . PRO D 1 133 ? -28.350 13.580 27.731 1.00 28.60 133 PRO D C 1
ATOM 13255 O O . PRO D 1 133 ? -27.376 13.001 27.239 1.00 29.23 133 PRO D O 1
ATOM 13259 N N . ASN D 1 134 ? -28.322 14.149 28.938 1.00 27.65 134 ASN D N 1
ATOM 13260 C CA . ASN D 1 134 ? -27.120 14.102 29.770 1.00 27.47 134 ASN D CA 1
ATOM 13261 C C . ASN D 1 134 ? -26.915 12.686 30.290 1.00 27.33 134 ASN D C 1
ATOM 13262 O O . ASN D 1 134 ? -25.783 12.237 30.456 1.00 28.49 134 ASN D O 1
ATOM 13267 N N . LYS D 1 135 ? -28.008 11.988 30.576 1.00 27.46 135 LYS D N 1
ATOM 13268 C CA . LYS D 1 135 ? -27.893 10.616 31.052 1.00 27.40 135 LYS D CA 1
ATOM 13269 C C . LYS D 1 135 ? -27.339 9.748 29.911 1.00 26.62 135 LYS D C 1
ATOM 13270 O O . LYS D 1 135 ? -26.634 8.767 30.139 1.00 27.48 135 LYS D O 1
ATOM 13276 N N . VAL D 1 136 ? -27.667 10.111 28.677 1.00 25.20 136 VAL D N 1
ATOM 13277 C CA . VAL D 1 136 ? -27.148 9.381 27.530 1.00 25.37 136 VAL D CA 1
ATOM 13278 C C . VAL D 1 136 ? -25.625 9.594 27.473 1.00 26.34 136 VAL D C 1
ATOM 13279 O O . VAL D 1 136 ? -24.853 8.640 27.344 1.00 25.13 136 VAL D O 1
ATOM 13283 N N . SER D 1 137 ? -25.198 10.850 27.588 1.00 25.43 137 SER D N 1
ATOM 13284 C CA . SER D 1 137 ? -23.773 11.174 27.553 1.00 27.38 137 SER D CA 1
ATOM 13285 C C . SER D 1 137 ? -23.034 10.446 28.672 1.00 26.49 137 SER D C 1
ATOM 13286 O O . SER D 1 137 ? -21.937 9.914 28.476 1.00 26.42 137 SER D O 1
ATOM 13289 N N . HIS D 1 138 ? -23.651 10.436 29.850 1.00 27.40 138 HIS D N 1
ATOM 13290 C CA . HIS D 1 138 ? -23.098 9.783 31.032 1.00 25.93 138 HIS D CA 1
ATOM 13291 C C . HIS D 1 138 ? -22.721 8.322 30.744 1.00 25.13 138 HIS D C 1
ATOM 13292 O O . HIS D 1 138 ? -21.609 7.874 31.037 1.00 22.83 138 HIS D O 1
ATOM 13299 N N . LEU D 1 139 ? -23.651 7.581 30.160 1.00 26.58 139 LEU D N 1
ATOM 13300 C CA . LEU D 1 139 ? -23.417 6.173 29.855 1.00 26.99 139 LEU D CA 1
ATOM 13301 C C . LEU D 1 139 ? -22.536 5.970 28.624 1.00 27.25 139 LEU D C 1
ATOM 13302 O O . LEU D 1 139 ? -21.676 5.094 28.616 1.00 29.21 139 LEU D O 1
ATOM 13307 N N . PHE D 1 140 ? -22.750 6.779 27.590 1.00 26.61 140 PHE D N 1
ATOM 13308 C CA . PHE D 1 140 ? -21.985 6.659 26.352 1.00 25.36 140 PHE D CA 1
ATOM 13309 C C . PHE D 1 140 ? -20.515 6.998 26.550 1.00 27.16 140 PHE D C 1
ATOM 13310 O O . PHE D 1 140 ? -19.636 6.298 26.045 1.00 26.24 140 PHE D O 1
ATOM 13318 N N . MET D 1 141 ? -20.233 8.069 27.284 1.00 29.05 141 MET D N 1
ATOM 13319 C CA . MET D 1 141 ? -18.844 8.424 27.526 1.00 28.44 141 MET D CA 1
ATOM 13320 C C . MET D 1 141 ? -18.189 7.274 28.275 1.00 28.64 141 MET D C 1
ATOM 13321 O O . MET D 1 141 ? -17.015 6.979 28.050 1.00 28.05 141 MET D O 1
ATOM 13326 N N . ALA D 1 142 ? -18.950 6.617 29.155 1.00 27.44 142 ALA D N 1
ATOM 13327 C CA . ALA D 1 142 ? -18.421 5.484 29.922 1.00 27.03 142 ALA D CA 1
ATOM 13328 C C . ALA D 1 142 ? -18.174 4.292 28.985 1.00 26.79 142 ALA D C 1
ATOM 13329 O O . ALA D 1 142 ? -17.172 3.592 29.106 1.00 23.91 142 ALA D O 1
ATOM 13331 N N . GLN D 1 143 ? -19.097 4.071 28.052 1.00 27.56 143 GLN D N 1
ATOM 13332 C CA . GLN D 1 143 ? -18.954 2.988 27.080 1.00 27.60 143 GLN D CA 1
ATOM 13333 C C . GLN D 1 143 ? -17.694 3.215 26.254 1.00 27.49 143 GLN D C 1
ATOM 13334 O O . GLN D 1 143 ? -16.910 2.295 26.040 1.00 28.79 143 GLN D O 1
ATOM 13340 N N . LEU D 1 144 ? -17.504 4.444 25.785 1.00 27.60 144 LEU D N 1
ATOM 13341 C CA . LEU D 1 144 ? -16.326 4.778 24.989 1.00 26.76 144 LEU D CA 1
ATOM 13342 C C . LEU D 1 144 ? -15.046 4.536 25.792 1.00 28.03 144 LEU D C 1
ATOM 13343 O O . LEU D 1 144 ? -14.065 3.989 25.283 1.00 27.09 144 LEU D O 1
ATOM 13348 N N . PHE D 1 145 ? -15.048 4.946 27.053 1.00 26.59 145 PHE D N 1
ATOM 13349 C CA . PHE D 1 145 ? -13.865 4.755 27.874 1.00 25.53 145 PHE D CA 1
ATOM 13350 C C . PHE D 1 145 ? -13.504 3.273 27.985 1.00 25.41 145 PHE D C 1
ATOM 13351 O O . PHE D 1 145 ? -12.371 2.874 27.730 1.00 25.13 145 PHE D O 1
ATOM 13359 N N . HIS D 1 146 ? -14.472 2.461 28.387 1.00 25.81 146 HIS D N 1
ATOM 13360 C CA . HIS D 1 146 ? -14.224 1.039 28.554 1.00 28.74 146 HIS D CA 1
ATOM 13361 C C . HIS D 1 146 ? -13.863 0.347 27.243 1.00 30.19 146 HIS D C 1
ATOM 13362 O O . HIS D 1 146 ? -13.147 -0.651 27.241 1.00 33.00 146 HIS D O 1
ATOM 13369 N N . ASP D 1 147 ? -14.335 0.889 26.131 1.00 29.26 147 ASP D N 1
ATOM 13370 C CA . ASP D 1 147 ? -14.003 0.324 24.836 1.00 31.06 147 ASP D CA 1
ATOM 13371 C C . ASP D 1 147 ? -12.508 0.534 24.619 1.00 31.03 147 ASP D C 1
ATOM 13372 O O . ASP D 1 147 ? -11.813 -0.355 24.137 1.00 32.75 147 ASP D O 1
ATOM 13377 N N . ARG D 1 148 ? -12.016 1.714 24.990 1.00 32.34 148 ARG D N 1
ATOM 13378 C CA . ARG D 1 148 ? -10.594 2.038 24.855 1.00 31.03 148 ARG D CA 1
ATOM 13379 C C . ARG D 1 148 ? -9.770 1.170 25.795 1.00 30.14 148 ARG D C 1
ATOM 13380 O O . ARG D 1 148 ? -8.791 0.548 25.381 1.00 30.30 148 ARG D O 1
ATOM 13388 N N . LYS D 1 149 ? -10.174 1.139 27.063 1.00 28.86 149 LYS D N 1
ATOM 13389 C CA . LYS D 1 149 ? -9.493 0.347 28.075 1.00 29.05 149 LYS D CA 1
ATOM 13390 C C . LYS D 1 149 ? -9.274 -1.094 27.618 1.00 29.90 149 LYS D C 1
ATOM 13391 O O . LYS D 1 149 ? -8.158 -1.607 27.663 1.00 31.05 149 LYS D O 1
ATOM 13397 N N . GLN D 1 150 ? -10.350 -1.743 27.188 1.00 30.84 150 GLN D N 1
ATOM 13398 C CA . GLN D 1 150 ? -10.279 -3.132 26.756 1.00 31.21 150 GLN D CA 1
ATOM 13399 C C . GLN D 1 150 ? -9.460 -3.337 25.486 1.00 32.11 150 GLN D C 1
ATOM 13400 O O . GLN D 1 150 ? -8.739 -4.329 25.374 1.00 33.34 150 GLN D O 1
ATOM 13406 N N . ARG D 1 151 ? -9.565 -2.410 24.534 1.00 31.94 151 ARG D N 1
ATOM 13407 C CA . ARG D 1 151 ? -8.815 -2.539 23.289 1.00 31.73 151 ARG D CA 1
ATOM 13408 C C . ARG D 1 151 ? -7.329 -2.469 23.600 1.00 33.31 151 ARG D C 1
ATOM 13409 O O . ARG D 1 151 ? -6.521 -3.216 23.031 1.00 31.60 151 ARG D O 1
ATOM 13417 N N . HIS D 1 152 ? -6.969 -1.574 24.517 1.00 32.43 152 HIS D N 1
ATOM 13418 C CA . HIS D 1 152 ? -5.575 -1.430 24.905 1.00 33.42 152 HIS D CA 1
ATOM 13419 C C . HIS D 1 152 ? -5.060 -2.725 25.521 1.00 33.42 152 HIS D C 1
ATOM 13420 O O . HIS D 1 152 ? -3.932 -3.144 25.255 1.00 30.75 152 HIS D O 1
ATOM 13427 N N . GLU D 1 153 ? -5.886 -3.351 26.351 1.00 34.36 153 GLU D N 1
ATOM 13428 C CA . GLU D 1 153 ? -5.486 -4.592 27.001 1.00 37.59 153 GLU D CA 1
ATOM 13429 C C . GLU D 1 153 ? -5.253 -5.698 25.992 1.00 37.91 153 GLU D C 1
ATOM 13430 O O . GLU D 1 153 ? -4.196 -6.319 25.973 1.00 38.17 153 GLU D O 1
ATOM 13436 N N . ARG D 1 154 ? -6.246 -5.946 25.153 1.00 37.93 154 ARG D N 1
ATOM 13437 C CA . ARG D 1 154 ? -6.124 -7.002 24.170 1.00 39.14 154 ARG D CA 1
ATOM 13438 C C . ARG D 1 154 ? -4.934 -6.776 23.233 1.00 39.90 154 ARG D C 1
ATOM 13439 O O . ARG D 1 154 ? -4.077 -7.650 23.083 1.00 40.08 154 ARG D O 1
ATOM 13447 N N . LEU D 1 155 ? -4.869 -5.599 22.625 1.00 40.15 155 LEU D N 1
ATOM 13448 C CA . LEU D 1 155 ? -3.794 -5.293 21.693 1.00 42.75 155 LEU D CA 1
ATOM 13449 C C . LEU D 1 155 ? -2.395 -5.288 22.288 1.00 44.48 155 LEU D C 1
ATOM 13450 O O . LEU D 1 155 ? -1.436 -5.607 21.596 1.00 44.40 155 LEU D O 1
ATOM 13455 N N . SER D 1 156 ? -2.258 -4.938 23.562 1.00 46.88 156 SER D N 1
ATOM 13456 C CA . SER D 1 156 ? -0.921 -4.896 24.142 1.00 49.39 156 SER D CA 1
ATOM 13457 C C . SER D 1 156 ? -0.451 -6.244 24.666 1.00 51.12 156 SER D C 1
ATOM 13458 O O . SER D 1 156 ? 0.737 -6.429 24.933 1.00 52.57 156 SER D O 1
ATOM 13461 N N . ALA D 1 157 ? -1.377 -7.187 24.802 1.00 51.82 157 ALA D N 1
ATOM 13462 C CA . ALA D 1 157 ? -1.040 -8.515 25.297 1.00 53.17 157 ALA D CA 1
ATOM 13463 C C . ALA D 1 157 ? -0.668 -9.468 24.159 1.00 54.81 157 ALA D C 1
ATOM 13464 O O . ALA D 1 157 ? -0.987 -9.223 22.994 1.00 54.58 157 ALA D O 1
ATOM 13466 N N . PRO D 1 158 ? 0.029 -10.567 24.486 1.00 56.68 158 PRO D N 1
ATOM 13467 C CA . PRO D 1 158 ? 0.443 -11.561 23.489 1.00 57.50 158 PRO D CA 1
ATOM 13468 C C . PRO D 1 158 ? -0.753 -12.185 22.772 1.00 58.24 158 PRO D C 1
ATOM 13469 O O . PRO D 1 158 ? -1.639 -12.753 23.408 1.00 58.81 158 PRO D O 1
ATOM 13473 N N . LYS D 1 159 ? -0.768 -12.080 21.447 1.00 59.06 159 LYS D N 1
ATOM 13474 C CA . LYS D 1 159 ? -1.853 -12.620 20.630 1.00 60.67 159 LYS D CA 1
ATOM 13475 C C . LYS D 1 159 ? -2.304 -14.035 21.008 1.00 61.38 159 LYS D C 1
ATOM 13476 O O . LYS D 1 159 ? -3.470 -14.393 20.821 1.00 61.31 159 LYS D O 1
ATOM 13482 N N . SER D 1 160 ? -1.382 -14.836 21.534 1.00 62.23 160 SER D N 1
ATOM 13483 C CA . SER D 1 160 ? -1.689 -16.210 21.930 1.00 62.44 160 SER D CA 1
ATOM 13484 C C . SER D 1 160 ? -2.353 -16.256 23.301 1.00 61.77 160 SER D C 1
ATOM 13485 O O . SER D 1 160 ? -2.681 -17.329 23.808 1.00 62.02 160 SER D O 1
ATOM 13488 N N . GLU D 1 161 ? -2.557 -15.088 23.896 1.00 60.89 161 GLU D N 1
ATOM 13489 C CA . GLU D 1 161 ? -3.168 -15.016 25.214 1.00 60.54 161 GLU D CA 1
ATOM 13490 C C . GLU D 1 161 ? -4.435 -14.165 25.227 1.00 58.57 161 GLU D C 1
ATOM 13491 O O . GLU D 1 161 ? -5.067 -14.003 26.270 1.00 57.76 161 GLU D O 1
ATOM 13497 N N . ARG D 1 162 ? -4.805 -13.639 24.061 1.00 55.96 162 ARG D N 1
ATOM 13498 C CA . ARG D 1 162 ? -5.994 -12.800 23.922 1.00 54.20 162 ARG D CA 1
ATOM 13499 C C . ARG D 1 162 ? -7.296 -13.559 24.155 1.00 54.30 162 ARG D C 1
ATOM 13500 O O . ARG D 1 162 ? -8.281 -12.990 24.633 1.00 54.93 162 ARG D O 1
ATOM 13508 N N . SER D 1 163 ? -7.306 -14.841 23.811 1.00 52.52 163 SER D N 1
ATOM 13509 C CA . SER D 1 163 ? -8.497 -15.653 23.997 1.00 51.64 163 SER D CA 1
ATOM 13510 C C . SER D 1 163 ? -8.842 -15.760 25.480 1.00 50.90 163 SER D C 1
ATOM 13511 O O . SER D 1 163 ? -9.988 -16.027 25.838 1.00 50.59 163 SER D O 1
ATOM 13514 N N . LYS D 1 164 ? -7.853 -15.549 26.343 1.00 49.65 164 LYS D N 1
ATOM 13515 C CA . LYS D 1 164 ? -8.084 -15.633 27.782 1.00 49.65 164 LYS D CA 1
ATOM 13516 C C . LYS D 1 164 ? -8.640 -14.333 28.341 1.00 48.62 164 LYS D C 1
ATOM 13517 O O . LYS D 1 164 ? -9.046 -14.277 29.501 1.00 48.67 164 LYS D O 1
ATOM 13523 N N . LEU D 1 165 ? -8.644 -13.287 27.523 1.00 47.36 165 LEU D N 1
ATOM 13524 C CA . LEU D 1 165 ? -9.134 -11.981 27.958 1.00 45.36 165 LEU D CA 1
ATOM 13525 C C . LEU D 1 165 ? -10.581 -11.735 27.546 1.00 44.48 165 LEU D C 1
ATOM 13526 O O . LEU D 1 165 ? -11.131 -12.443 26.698 1.00 45.06 165 LEU D O 1
ATOM 13531 N N . GLN D 1 166 ? -11.201 -10.732 28.159 1.00 42.12 166 GLN D N 1
ATOM 13532 C CA . GLN D 1 166 ? -12.573 -10.388 27.826 1.00 40.18 166 GLN D CA 1
ATOM 13533 C C . GLN D 1 166 ? -12.596 -9.731 26.453 1.00 38.64 166 GLN D C 1
ATOM 13534 O O . GLN D 1 166 ? -11.574 -9.247 25.965 1.00 35.82 166 GLN D O 1
ATOM 13540 N N . ASN D 1 167 ? -13.760 -9.732 25.821 1.00 37.06 167 ASN D N 1
ATOM 13541 C CA . ASN D 1 167 ? -13.901 -9.098 24.517 1.00 37.81 167 ASN D CA 1
ATOM 13542 C C . ASN D 1 167 ? -15.316 -8.534 24.469 1.00 37.96 167 ASN D C 1
ATOM 13543 O O . ASN D 1 167 ? -16.058 -8.730 23.501 1.00 39.76 167 ASN D O 1
ATOM 13548 N N . ILE D 1 168 ? -15.678 -7.834 25.538 1.00 35.36 168 ILE D N 1
ATOM 13549 C CA . ILE D 1 168 ? -16.996 -7.239 25.666 1.00 32.25 168 ILE D CA 1
ATOM 13550 C C . ILE D 1 168 ? -17.236 -6.150 24.639 1.00 32.14 168 ILE D C 1
ATOM 13551 O O . ILE D 1 168 ? -16.342 -5.366 24.316 1.00 33.25 168 ILE D O 1
ATOM 13556 N N . ASP D 1 169 ? -18.447 -6.115 24.109 1.00 31.39 169 ASP D N 1
ATOM 13557 C CA . ASP D 1 169 ? -18.800 -5.075 23.162 1.00 31.54 169 ASP D CA 1
ATOM 13558 C C . ASP D 1 169 ? -19.472 -4.001 24.015 1.00 29.15 169 ASP D C 1
ATOM 13559 O O . ASP D 1 169 ? -20.661 -4.076 24.306 1.00 29.57 169 ASP D O 1
ATOM 13564 N N . TYR D 1 170 ? -18.689 -3.013 24.431 1.00 28.87 170 TYR D N 1
ATOM 13565 C CA . TYR D 1 170 ? -19.198 -1.939 25.274 1.00 29.41 170 TYR D CA 1
ATOM 13566 C C . TYR D 1 170 ? -20.011 -0.918 24.498 1.00 29.38 170 TYR D C 1
ATOM 13567 O O . TYR D 1 170 ? -20.767 -0.154 25.087 1.00 28.41 170 TYR D O 1
ATOM 13576 N N . LEU D 1 171 ? -19.858 -0.912 23.176 1.00 29.45 171 LEU D N 1
ATOM 13577 C CA . LEU D 1 171 ? -20.558 0.043 22.329 1.00 28.95 171 LEU D CA 1
ATOM 13578 C C . LEU D 1 171 ? -21.971 -0.413 21.961 1.00 31.84 171 LEU D C 1
ATOM 13579 O O . LEU D 1 171 ? -22.314 -0.555 20.782 1.00 31.99 171 LEU D O 1
ATOM 13584 N N . ARG D 1 172 ? -22.791 -0.628 22.989 1.00 31.71 172 ARG D N 1
ATOM 13585 C CA . ARG D 1 172 ? -24.170 -1.065 22.809 1.00 31.23 172 ARG D CA 1
ATOM 13586 C C . ARG D 1 172 ? -25.070 0.153 22.567 1.00 30.87 172 ARG D C 1
ATOM 13587 O O . ARG D 1 172 ? -25.260 0.974 23.464 1.00 30.28 172 ARG D O 1
ATOM 13595 N N . PRO D 1 173 ? -25.643 0.279 21.349 1.00 29.25 173 PRO D N 1
ATOM 13596 C CA . PRO D 1 173 ? -26.518 1.401 20.990 1.00 27.83 173 PRO D CA 1
ATOM 13597 C C . PRO D 1 173 ? -27.532 1.751 22.077 1.00 28.65 173 PRO D C 1
ATOM 13598 O O . PRO D 1 173 ? -28.184 0.871 22.641 1.00 27.88 173 PRO D O 1
ATOM 13602 N N . ILE D 1 174 ? -27.672 3.043 22.351 1.00 28.16 174 ILE D N 1
ATOM 13603 C CA . ILE D 1 174 ? -28.601 3.525 23.370 1.00 27.73 174 ILE D CA 1
ATOM 13604 C C . ILE D 1 174 ? -29.852 4.154 22.780 1.00 26.94 174 ILE D C 1
ATOM 13605 O O . ILE D 1 174 ? -29.763 4.969 21.869 1.00 27.38 174 ILE D O 1
ATOM 13610 N N . ILE D 1 175 ? -31.016 3.763 23.292 1.00 26.81 175 ILE D N 1
ATOM 13611 C CA . ILE D 1 175 ? -32.271 4.364 22.862 1.00 26.18 175 ILE D CA 1
ATOM 13612 C C . ILE D 1 175 ? -32.717 5.151 24.087 1.00 26.65 175 ILE D C 1
ATOM 13613 O O . ILE D 1 175 ? -32.699 4.618 25.198 1.00 26.39 175 ILE D O 1
ATOM 13618 N N . ALA D 1 176 ? -33.107 6.410 23.891 1.00 25.74 176 ALA D N 1
ATOM 13619 C CA . ALA D 1 176 ? -33.512 7.255 25.007 1.00 27.75 176 ALA D CA 1
ATOM 13620 C C . ALA D 1 176 ? -34.902 7.871 24.917 1.00 27.97 176 ALA D C 1
ATOM 13621 O O . ALA D 1 176 ? -35.478 8.023 23.841 1.00 28.70 176 ALA D O 1
ATOM 13623 N N . ASP D 1 177 ? -35.406 8.250 26.085 1.00 28.33 177 ASP D N 1
ATOM 13624 C CA . ASP D 1 177 ? -36.723 8.831 26.260 1.00 27.82 177 ASP D CA 1
ATOM 13625 C C . ASP D 1 177 ? -36.761 10.352 26.068 1.00 28.36 177 ASP D C 1
ATOM 13626 O O . ASP D 1 177 ? -36.136 11.097 26.826 1.00 26.52 177 ASP D O 1
ATOM 13631 N N . ALA D 1 178 ? -37.511 10.806 25.065 1.00 26.04 178 ALA D N 1
ATOM 13632 C CA . ALA D 1 178 ? -37.640 12.239 24.785 1.00 26.40 178 ALA D CA 1
ATOM 13633 C C . ALA D 1 178 ? -38.984 12.747 25.313 1.00 26.35 178 ALA D C 1
ATOM 13634 O O . ALA D 1 178 ? -39.456 13.821 24.925 1.00 23.18 178 ALA D O 1
ATOM 13636 N N . ASP D 1 179 ? -39.589 11.970 26.212 1.00 26.58 179 ASP D N 1
ATOM 13637 C CA . ASP D 1 179 ? -40.873 12.339 26.801 1.00 28.55 179 ASP D CA 1
ATOM 13638 C C . ASP D 1 179 ? -41.858 12.768 25.710 1.00 28.37 179 ASP D C 1
ATOM 13639 O O . ASP D 1 179 ? -42.095 11.999 24.771 1.00 26.83 179 ASP D O 1
ATOM 13644 N N . THR D 1 180 ? -42.445 13.960 25.812 1.00 28.22 180 THR D N 1
ATOM 13645 C CA . THR D 1 180 ? -43.369 14.396 24.758 1.00 28.30 180 THR D CA 1
ATOM 13646 C C . THR D 1 180 ? -42.717 15.470 23.878 1.00 29.13 180 THR D C 1
ATOM 13647 O O . THR D 1 180 ? -43.375 16.084 23.033 1.00 29.59 180 THR D O 1
ATOM 13651 N N . GLY D 1 181 ? -41.423 15.694 24.085 1.00 28.34 181 GLY D N 1
ATOM 13652 C CA . GLY D 1 181 ? -40.713 16.687 23.298 1.00 28.78 181 GLY D CA 1
ATOM 13653 C C . GLY D 1 181 ? -40.304 17.891 24.120 1.00 28.87 181 GLY D C 1
ATOM 13654 O O . GLY D 1 181 ? -39.503 18.715 23.674 1.00 27.67 181 GLY D O 1
ATOM 13655 N N . HIS D 1 182 ? -40.858 17.985 25.327 1.00 27.56 182 HIS D N 1
ATOM 13656 C CA . HIS D 1 182 ? -40.558 19.080 26.237 1.00 27.33 182 HIS D CA 1
ATOM 13657 C C . HIS D 1 182 ? -40.911 20.472 25.715 1.00 27.61 182 HIS D C 1
ATOM 13658 O O . HIS D 1 182 ? -40.109 21.394 25.815 1.00 25.65 182 HIS D O 1
ATOM 13665 N N . GLY D 1 183 ? -42.119 20.624 25.178 1.00 28.56 183 GLY D N 1
ATOM 13666 C CA . GLY D 1 183 ? -42.538 21.922 24.678 1.00 28.93 183 GLY D CA 1
ATOM 13667 C C . GLY D 1 183 ? -42.899 21.954 23.201 1.00 29.50 183 GLY D C 1
ATOM 13668 O O . GLY D 1 183 ? -43.289 20.940 22.619 1.00 28.50 183 GLY D O 1
ATOM 13669 N N . GLY D 1 184 ? -42.759 23.127 22.591 1.00 28.50 184 GLY D N 1
ATOM 13670 C CA . GLY D 1 184 ? -43.086 23.272 21.180 1.00 29.52 184 GLY D CA 1
ATOM 13671 C C . GLY D 1 184 ? -42.144 22.560 20.222 1.00 30.96 184 GLY D C 1
ATOM 13672 O O . GLY D 1 184 ? -41.162 21.929 20.632 1.00 30.66 184 GLY D O 1
ATOM 13673 N N . LEU D 1 185 ? -42.435 22.670 18.929 1.00 30.39 185 LEU D N 1
ATOM 13674 C CA . LEU D 1 185 ? -41.613 22.026 17.912 1.00 29.38 185 LEU D CA 1
ATOM 13675 C C . LEU D 1 185 ? -40.149 22.478 17.929 1.00 27.85 185 LEU D C 1
ATOM 13676 O O . LEU D 1 185 ? -39.260 21.711 17.562 1.00 29.40 185 LEU D O 1
ATOM 13681 N N . THR D 1 186 ? -39.886 23.713 18.347 1.00 27.02 186 THR D N 1
ATOM 13682 C CA . THR D 1 186 ? -38.504 24.175 18.392 1.00 27.01 186 THR D CA 1
ATOM 13683 C C . THR D 1 186 ? -37.798 23.531 19.579 1.00 25.88 186 THR D C 1
ATOM 13684 O O . THR D 1 186 ? -36.590 23.336 19.562 1.00 24.32 186 THR D O 1
ATOM 13688 N N . ALA D 1 187 ? -38.555 23.212 20.621 1.00 26.27 187 ALA D N 1
ATOM 13689 C CA . ALA D 1 187 ? -37.971 22.554 21.786 1.00 23.64 187 ALA D CA 1
ATOM 13690 C C . ALA D 1 187 ? -37.638 21.130 21.338 1.00 24.34 187 ALA D C 1
ATOM 13691 O O . ALA D 1 187 ? -36.563 20.594 21.634 1.00 23.86 187 ALA D O 1
ATOM 13693 N N . VAL D 1 188 ? -38.567 20.519 20.604 1.00 24.25 188 VAL D N 1
ATOM 13694 C CA . VAL D 1 188 ? -38.354 19.165 20.120 1.00 23.58 188 VAL D CA 1
ATOM 13695 C C . VAL D 1 188 ? -37.057 19.064 19.312 1.00 23.45 188 VAL D C 1
ATOM 13696 O O . VAL D 1 188 ? -36.255 18.145 19.509 1.00 22.45 188 VAL D O 1
ATOM 13700 N N . MET D 1 189 ? -36.825 20.026 18.424 1.00 24.78 189 MET D N 1
ATOM 13701 C CA . MET D 1 189 ? -35.615 19.997 17.612 1.00 24.17 189 MET D CA 1
ATOM 13702 C C . MET D 1 189 ? -34.353 20.222 18.454 1.00 25.25 189 MET D C 1
ATOM 13703 O O . MET D 1 189 ? -33.315 19.613 18.200 1.00 24.34 189 MET D O 1
ATOM 13708 N N . LYS D 1 190 ? -34.440 21.091 19.456 1.00 24.61 190 LYS D N 1
ATOM 13709 C CA . LYS D 1 190 ? -33.289 21.346 20.323 1.00 25.79 190 LYS D CA 1
ATOM 13710 C C . LYS D 1 190 ? -32.961 20.103 21.152 1.00 24.28 190 LYS D C 1
ATOM 13711 O O . LYS D 1 190 ? -31.799 19.763 21.351 1.00 25.36 190 LYS D O 1
ATOM 13717 N N . LEU D 1 191 ? -34.002 19.440 21.641 1.00 24.86 191 LEU D N 1
ATOM 13718 C CA . LEU D 1 191 ? -33.850 18.238 22.441 1.00 23.49 191 LEU D CA 1
ATOM 13719 C C . LEU D 1 191 ? -33.227 17.143 21.592 1.00 24.93 191 LEU D C 1
ATOM 13720 O O . LEU D 1 191 ? -32.332 16.436 22.047 1.00 25.96 191 LEU D O 1
ATOM 13725 N N . THR D 1 192 ? -33.696 17.010 20.351 1.00 24.16 192 THR D N 1
ATOM 13726 C CA . THR D 1 192 ? -33.157 16.006 19.450 1.00 24.05 192 THR D CA 1
ATOM 13727 C C . THR D 1 192 ? -31.685 16.304 19.185 1.00 24.54 192 THR D C 1
ATOM 13728 O O . THR D 1 192 ? -30.844 15.408 19.237 1.00 24.81 192 THR D O 1
ATOM 13732 N N . LYS D 1 193 ? -31.375 17.568 18.919 1.00 24.96 193 LYS D N 1
ATOM 13733 C CA . LYS D 1 193 ? -29.994 17.977 18.670 1.00 26.43 193 LYS D CA 1
ATOM 13734 C C . LYS D 1 193 ? -29.121 17.543 19.844 1.00 25.11 193 LYS D C 1
ATOM 13735 O O . LYS D 1 193 ? -28.009 17.049 19.653 1.00 25.45 193 LYS D O 1
ATOM 13741 N N . LEU D 1 194 ? -29.627 17.730 21.061 1.00 25.11 194 LEU D N 1
ATOM 13742 C CA . LEU D 1 194 ? -28.875 17.321 22.242 1.00 25.40 194 LEU D CA 1
ATOM 13743 C C . LEU D 1 194 ? -28.667 15.803 22.264 1.00 24.12 194 LEU D C 1
ATOM 13744 O O . LEU D 1 194 ? -27.547 15.320 22.487 1.00 23.84 194 LEU D O 1
ATOM 13749 N N . PHE D 1 195 ? -29.734 15.045 22.030 1.00 22.92 195 PHE D N 1
ATOM 13750 C CA . PHE D 1 195 ? -29.616 13.584 22.025 1.00 25.76 195 PHE D CA 1
ATOM 13751 C C . PHE D 1 195 ? -28.577 13.104 21.015 1.00 26.14 195 PHE D C 1
ATOM 13752 O O . PHE D 1 195 ? -27.786 12.200 21.303 1.00 28.04 195 PHE D O 1
ATOM 13760 N N . ILE D 1 196 ? -28.571 13.710 19.831 1.00 26.31 196 ILE D N 1
ATOM 13761 C CA . ILE D 1 196 ? -27.612 13.324 18.801 1.00 24.08 196 ILE D CA 1
ATOM 13762 C C . ILE D 1 196 ? -26.186 13.693 19.208 1.00 23.63 196 ILE D C 1
ATOM 13763 O O . ILE D 1 196 ? -25.254 12.900 19.055 1.00 23.04 196 ILE D O 1
ATOM 13768 N N . GLU D 1 197 ? -26.003 14.902 19.724 1.00 24.24 197 GLU D N 1
ATOM 13769 C CA . GLU D 1 197 ? -24.669 15.306 20.141 1.00 25.77 197 GLU D CA 1
ATOM 13770 C C . GLU D 1 197 ? -24.210 14.448 21.326 1.00 26.61 197 GLU D C 1
ATOM 13771 O O . GLU D 1 197 ? -23.024 14.150 21.460 1.00 26.25 197 GLU D O 1
ATOM 13777 N N . LYS D 1 198 ? -25.147 14.021 22.170 1.00 26.61 198 LYS D N 1
ATOM 13778 C CA . LYS D 1 198 ? -24.779 13.224 23.350 1.00 27.79 198 LYS D CA 1
ATOM 13779 C C . LYS D 1 198 ? -24.550 11.727 23.131 1.00 27.39 198 LYS D C 1
ATOM 13780 O O . LYS D 1 198 ? -24.069 11.057 24.039 1.00 28.02 198 LYS D O 1
ATOM 13786 N N . GLY D 1 199 ? -24.902 11.202 21.954 1.00 27.67 199 GLY D N 1
ATOM 13787 C CA . GLY D 1 199 ? -24.669 9.789 21.675 1.00 28.00 199 GLY D CA 1
ATOM 13788 C C . GLY D 1 199 ? -25.843 8.846 21.398 1.00 29.94 199 GLY D C 1
ATOM 13789 O O . GLY D 1 199 ? -25.624 7.676 21.061 1.00 29.60 199 GLY D O 1
ATOM 13790 N N . ALA D 1 200 ? -27.075 9.337 21.512 1.00 28.20 200 ALA D N 1
ATOM 13791 C CA . ALA D 1 200 ? -28.265 8.513 21.288 1.00 27.72 200 ALA D CA 1
ATOM 13792 C C . ALA D 1 200 ? -28.343 7.831 19.917 1.00 29.09 200 ALA D C 1
ATOM 13793 O O . ALA D 1 200 ? -28.056 8.445 18.886 1.00 27.47 200 ALA D O 1
ATOM 13795 N N . ALA D 1 201 ? -28.746 6.561 19.913 1.00 29.17 201 ALA D N 1
ATOM 13796 C CA . ALA D 1 201 ? -28.881 5.804 18.667 1.00 29.85 201 ALA D CA 1
ATOM 13797 C C . ALA D 1 201 ? -30.304 5.967 18.163 1.00 29.56 201 ALA D C 1
ATOM 13798 O O . ALA D 1 201 ? -30.579 5.842 16.969 1.00 30.40 201 ALA D O 1
ATOM 13800 N N . GLY D 1 202 ? -31.203 6.247 19.098 1.00 28.28 202 GLY D N 1
ATOM 13801 C CA . GLY D 1 202 ? -32.602 6.434 18.773 1.00 27.20 202 GLY D CA 1
ATOM 13802 C C . GLY D 1 202 ? -33.310 6.994 19.986 1.00 26.99 202 GLY D C 1
ATOM 13803 O O . GLY D 1 202 ? -32.832 6.817 21.110 1.00 26.20 202 GLY D O 1
ATOM 13804 N N . ILE D 1 203 ? -34.440 7.665 19.764 1.00 26.56 203 ILE D N 1
ATOM 13805 C CA . ILE D 1 203 ? -35.219 8.256 20.842 1.00 26.45 203 ILE D CA 1
ATOM 13806 C C . ILE D 1 203 ? -36.716 8.024 20.633 1.00 27.55 203 ILE D C 1
ATOM 13807 O O . ILE D 1 203 ? -37.179 7.899 19.494 1.00 27.53 203 ILE D O 1
ATOM 13812 N N . HIS D 1 204 ? -37.472 7.965 21.728 1.00 25.55 204 HIS D N 1
ATOM 13813 C CA . HIS D 1 204 ? -38.910 7.756 21.622 1.00 26.77 204 HIS D CA 1
ATOM 13814 C C . HIS D 1 204 ? -39.698 8.960 22.152 1.00 28.02 204 HIS D C 1
ATOM 13815 O O . HIS D 1 204 ? -39.297 9.611 23.123 1.00 28.31 204 HIS D O 1
ATOM 13822 N N . ILE D 1 205 ? -40.810 9.263 21.489 1.00 28.43 205 ILE D N 1
ATOM 13823 C CA . ILE D 1 205 ? -41.637 10.406 21.852 1.00 26.77 205 ILE D CA 1
ATOM 13824 C C . ILE D 1 205 ? -43.109 9.987 21.816 1.00 29.09 205 ILE D C 1
ATOM 13825 O O . ILE D 1 205 ? -43.580 9.409 20.836 1.00 29.63 205 ILE D O 1
ATOM 13830 N N . GLU D 1 206 ? -43.818 10.280 22.905 1.00 28.60 206 GLU D N 1
ATOM 13831 C CA . GLU D 1 206 ? -45.214 9.904 23.093 1.00 27.90 206 GLU D CA 1
ATOM 13832 C C . GLU D 1 206 ? -46.240 10.996 22.811 1.00 27.25 206 GLU D C 1
ATOM 13833 O O . GLU D 1 206 ? -45.945 12.190 22.916 1.00 26.82 206 GLU D O 1
ATOM 13839 N N . ASP D 1 207 ? -47.457 10.580 22.476 1.00 26.18 207 ASP D N 1
ATOM 13840 C CA . ASP D 1 207 ? -48.501 11.543 22.164 1.00 28.52 207 ASP D CA 1
ATOM 13841 C C . ASP D 1 207 ? -49.266 12.158 23.342 1.00 28.27 207 ASP D C 1
ATOM 13842 O O . ASP D 1 207 ? -50.444 12.485 23.232 1.00 27.54 207 ASP D O 1
ATOM 13847 N N . GLN D 1 208 ? -48.589 12.321 24.470 1.00 28.11 208 GLN D N 1
ATOM 13848 C CA . GLN D 1 208 ? -49.211 12.976 25.614 1.00 30.56 208 GLN D CA 1
ATOM 13849 C C . GLN D 1 208 ? -48.834 14.455 25.513 1.00 30.89 208 GLN D C 1
ATOM 13850 O O . GLN D 1 208 ? -48.064 14.842 24.628 1.00 28.83 208 GLN D O 1
ATOM 13856 N N . ALA D 1 209 ? -49.369 15.278 26.413 1.00 31.96 209 ALA D N 1
ATOM 13857 C CA . ALA D 1 209 ? -49.081 16.708 26.414 1.00 32.76 209 ALA D CA 1
ATOM 13858 C C . ALA D 1 209 ? -48.189 17.087 27.582 1.00 34.48 209 ALA D C 1
ATOM 13859 O O . ALA D 1 209 ? -48.342 16.565 28.684 1.00 33.98 209 ALA D O 1
ATOM 13861 N N . PRO D 1 210 ? -47.240 18.006 27.363 1.00 35.17 210 PRO D N 1
ATOM 13862 C CA . PRO D 1 210 ? -46.380 18.381 28.489 1.00 36.33 210 PRO D CA 1
ATOM 13863 C C . PRO D 1 210 ? -47.238 19.051 29.564 1.00 37.46 210 PRO D C 1
ATOM 13864 O O . PRO D 1 210 ? -48.263 19.657 29.263 1.00 36.52 210 PRO D O 1
ATOM 13868 N N . GLY D 1 211 ? -46.837 18.922 30.820 1.00 39.52 211 GLY D N 1
ATOM 13869 C CA . GLY D 1 211 ? -47.616 19.515 31.888 1.00 40.00 211 GLY D CA 1
ATOM 13870 C C . GLY D 1 211 ? -48.630 18.532 32.437 1.00 40.60 211 GLY D C 1
ATOM 13871 O O . GLY D 1 211 ? -48.995 18.601 33.620 1.00 42.28 211 GLY D O 1
ATOM 13872 N N . THR D 1 212 ? -49.094 17.618 31.585 1.00 38.96 212 THR D N 1
ATOM 13873 C CA . THR D 1 212 ? -50.059 16.605 32.004 1.00 37.71 212 THR D CA 1
ATOM 13874 C C . THR D 1 212 ? -49.501 15.194 31.810 1.00 38.76 212 THR D C 1
ATOM 13875 O O . THR D 1 212 ? -50.138 14.208 32.180 1.00 38.73 212 THR D O 1
ATOM 13879 N N . LYS D 1 213 ? -48.310 15.103 31.227 1.00 40.01 213 LYS D N 1
ATOM 13880 C CA . LYS D 1 213 ? -47.673 13.811 30.990 1.00 41.67 213 LYS D CA 1
ATOM 13881 C C . LYS D 1 213 ? -47.511 13.044 32.300 1.00 43.45 213 LYS D C 1
ATOM 13882 O O . LYS D 1 213 ? -47.084 13.601 33.314 1.00 42.36 213 LYS D O 1
ATOM 13888 N N . LYS D 1 214 ? -47.871 11.763 32.261 1.00 45.21 214 LYS D N 1
ATOM 13889 C CA . LYS D 1 214 ? -47.765 10.866 33.406 1.00 46.38 214 LYS D CA 1
ATOM 13890 C C . LYS D 1 214 ? -47.223 9.560 32.832 1.00 46.41 214 LYS D C 1
ATOM 13891 O O . LYS D 1 214 ? -47.193 9.391 31.606 1.00 44.62 214 LYS D O 1
ATOM 13897 N N . CYS D 1 215 ? -46.793 8.638 33.691 1.00 47.42 215 CYS D N 1
ATOM 13898 C CA . CYS D 1 215 ? -46.261 7.373 33.188 1.00 49.77 215 CYS D CA 1
ATOM 13899 C C . CYS D 1 215 ? -47.378 6.584 32.497 1.00 49.91 215 CYS D C 1
ATOM 13900 O O . CYS D 1 215 ? -48.559 6.780 32.788 1.00 48.57 215 CYS D O 1
ATOM 13903 N N . GLY D 1 216 ? -46.991 5.709 31.574 1.00 50.37 216 GLY D N 1
ATOM 13904 C CA . GLY D 1 216 ? -47.949 4.927 30.811 1.00 52.44 216 GLY D CA 1
ATOM 13905 C C . GLY D 1 216 ? -49.166 4.367 31.523 1.00 55.09 216 GLY D C 1
ATOM 13906 O O . GLY D 1 216 ? -50.269 4.373 30.970 1.00 54.70 216 GLY D O 1
ATOM 13907 N N . HIS D 1 217 ? -48.986 3.895 32.751 1.00 56.14 217 HIS D N 1
ATOM 13908 C CA . HIS D 1 217 ? -50.091 3.303 33.488 1.00 58.35 217 HIS D CA 1
ATOM 13909 C C . HIS D 1 217 ? -50.728 4.214 34.537 1.00 60.13 217 HIS D C 1
ATOM 13910 O O . HIS D 1 217 ? -51.068 3.779 35.639 1.00 60.67 217 HIS D O 1
ATOM 13917 N N . MET D 1 218 ? -50.898 5.484 34.179 1.00 61.71 218 MET D N 1
ATOM 13918 C CA . MET D 1 218 ? -51.511 6.456 35.075 1.00 63.07 218 MET D CA 1
ATOM 13919 C C . MET D 1 218 ? -52.985 6.588 34.706 1.00 62.58 218 MET D C 1
ATOM 13920 O O . MET D 1 218 ? -53.433 6.027 33.705 1.00 62.88 218 MET D O 1
ATOM 13925 N N . GLY D 1 219 ? -53.728 7.343 35.507 1.00 61.64 219 GLY D N 1
ATOM 13926 C CA . GLY D 1 219 ? -55.150 7.510 35.266 1.00 58.74 219 GLY D CA 1
ATOM 13927 C C . GLY D 1 219 ? -55.574 8.265 34.020 1.00 56.94 219 GLY D C 1
ATOM 13928 O O . GLY D 1 219 ? -55.535 7.738 32.904 1.00 58.97 219 GLY D O 1
ATOM 13929 N N . GLY D 1 220 ? -55.995 9.508 34.213 1.00 54.28 220 GLY D N 1
ATOM 13930 C CA . GLY D 1 220 ? -56.452 10.309 33.094 1.00 49.96 220 GLY D CA 1
ATOM 13931 C C . GLY D 1 220 ? -55.340 10.892 32.253 1.00 46.19 220 GLY D C 1
ATOM 13932 O O . GLY D 1 220 ? -54.969 12.055 32.426 1.00 45.43 220 GLY D O 1
ATOM 13933 N N . LYS D 1 221 ? -54.794 10.086 31.347 1.00 42.66 221 LYS D N 1
ATOM 13934 C CA . LYS D 1 221 ? -53.735 10.575 30.476 1.00 39.81 221 LYS D CA 1
ATOM 13935 C C . LYS D 1 221 ? -54.403 11.432 29.404 1.00 37.15 221 LYS D C 1
ATOM 13936 O O . LYS D 1 221 ? -55.499 11.111 28.939 1.00 34.22 221 LYS D O 1
ATOM 13942 N N . VAL D 1 222 ? -53.752 12.536 29.048 1.00 36.20 222 VAL D N 1
ATOM 13943 C CA . VAL D 1 222 ? -54.276 13.451 28.039 1.00 35.19 222 VAL D CA 1
ATOM 13944 C C . VAL D 1 222 ? -53.464 13.363 26.749 1.00 35.00 222 VAL D C 1
ATOM 13945 O O . VAL D 1 222 ? -52.247 13.493 26.769 1.00 35.78 222 VAL D O 1
ATOM 13949 N N . LEU D 1 223 ? -54.145 13.163 25.628 1.00 34.72 223 LEU D N 1
ATOM 13950 C CA . LEU D 1 223 ? -53.470 13.065 24.338 1.00 34.65 223 LEU D CA 1
ATOM 13951 C C . LEU D 1 223 ? -53.516 14.380 23.573 1.00 34.47 223 LEU D C 1
ATOM 13952 O O . LEU D 1 223 ? -54.383 15.218 23.810 1.00 34.44 223 LEU D O 1
ATOM 13957 N N . VAL D 1 224 ? -52.564 14.566 22.666 1.00 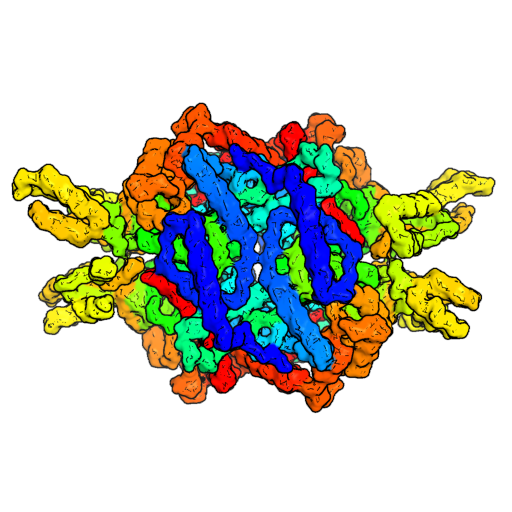34.36 224 VAL D N 1
ATOM 13958 C CA . VAL D 1 224 ? -52.560 15.748 21.814 1.00 32.32 224 VAL D CA 1
ATOM 13959 C C . VAL D 1 224 ? -53.164 15.217 20.504 1.00 32.33 224 VAL D C 1
ATOM 13960 O O . VAL D 1 224 ? -53.316 14.009 20.332 1.00 30.55 224 VAL D O 1
ATOM 13964 N N . PRO D 1 225 ? -53.552 16.107 19.585 1.00 32.52 225 PRO D N 1
ATOM 13965 C CA . PRO D 1 225 ? -54.129 15.641 18.320 1.00 32.23 225 PRO D CA 1
ATOM 13966 C C . PRO D 1 225 ? -53.111 14.836 17.525 1.00 32.06 225 PRO D C 1
ATOM 13967 O O . PRO D 1 225 ? -51.908 15.020 17.686 1.00 31.98 225 PRO D O 1
ATOM 13971 N N . ILE D 1 226 ? -53.602 13.957 16.658 1.00 32.34 226 ILE D N 1
ATOM 13972 C CA . ILE D 1 226 ? -52.738 13.131 15.821 1.00 31.86 226 ILE D CA 1
ATOM 13973 C C . ILE D 1 226 ? -51.756 13.998 15.034 1.00 31.74 226 ILE D C 1
ATOM 13974 O O . ILE D 1 226 ? -50.563 13.699 14.968 1.00 31.57 226 ILE D O 1
ATOM 13979 N N . SER D 1 227 ? -52.267 15.080 14.456 1.00 31.73 227 SER D N 1
ATOM 13980 C CA . SER D 1 227 ? -51.448 15.993 13.665 1.00 33.17 227 SER D CA 1
ATOM 13981 C C . SER D 1 227 ? -50.289 16.570 14.484 1.00 32.50 227 SER D C 1
ATOM 13982 O O . SER D 1 227 ? -49.161 16.688 13.994 1.00 30.43 227 SER D O 1
ATOM 13985 N N . GLU D 1 228 ? -50.559 16.926 15.733 1.00 31.93 228 GLU D N 1
ATOM 13986 C CA . GLU D 1 228 ? -49.507 17.480 16.567 1.00 33.00 228 GLU D CA 1
ATOM 13987 C C . GLU D 1 228 ? -48.381 16.475 16.814 1.00 31.17 228 GLU D C 1
ATOM 13988 O O . GLU D 1 228 ? -47.203 16.836 16.768 1.00 31.91 228 GLU D O 1
ATOM 13994 N N . HIS D 1 229 ? -48.720 15.213 17.062 1.00 30.93 229 HIS D N 1
ATOM 13995 C CA . HIS D 1 229 ? -47.660 14.238 17.297 1.00 29.69 229 HIS D CA 1
ATOM 13996 C C . HIS D 1 229 ? -46.880 13.984 16.009 1.00 28.23 229 HIS D C 1
ATOM 13997 O O . HIS D 1 229 ? -45.675 13.731 16.035 1.00 26.34 229 HIS D O 1
ATOM 14004 N N . ILE D 1 230 ? -47.560 14.056 14.874 1.00 27.54 230 ILE D N 1
ATOM 14005 C CA . ILE D 1 230 ? -46.859 13.858 13.613 1.00 27.40 230 ILE D CA 1
ATOM 14006 C C . ILE D 1 230 ? -45.828 14.962 13.440 1.00 26.49 230 ILE D C 1
ATOM 14007 O O . ILE D 1 230 ? -44.707 14.692 13.034 1.00 29.08 230 ILE D O 1
ATOM 14012 N N . ASN D 1 231 ? -46.200 16.199 13.767 1.00 28.00 231 ASN D N 1
ATOM 14013 C CA . ASN D 1 231 ? -45.269 17.328 13.656 1.00 29.05 231 ASN D CA 1
ATOM 14014 C C . ASN D 1 231 ? -44.013 17.063 14.489 1.00 27.92 231 ASN D C 1
ATOM 14015 O O . ASN D 1 231 ? -42.896 17.363 14.059 1.00 28.06 231 ASN D O 1
ATOM 14020 N N . ARG D 1 232 ? -44.206 16.502 15.683 1.00 28.88 232 ARG D N 1
ATOM 14021 C CA . ARG D 1 232 ? -43.097 16.188 16.588 1.00 28.36 232 ARG D CA 1
ATOM 14022 C C . ARG D 1 232 ? -42.142 15.194 15.940 1.00 27.39 232 ARG D C 1
ATOM 14023 O O . ARG D 1 232 ? -40.928 15.363 15.991 1.00 29.27 232 ARG D O 1
ATOM 14031 N N . LEU D 1 233 ? -42.706 14.146 15.347 1.00 26.83 233 LEU D N 1
ATOM 14032 C CA . LEU D 1 233 ? -41.916 13.112 14.691 1.00 25.68 233 LEU D CA 1
ATOM 14033 C C . LEU D 1 233 ? -41.200 13.652 13.459 1.00 26.38 233 LEU D C 1
ATOM 14034 O O . LEU D 1 233 ? -40.097 13.214 13.142 1.00 25.98 233 LEU D O 1
ATOM 14039 N N . VAL D 1 234 ? -41.828 14.596 12.763 1.00 26.78 234 VAL D N 1
ATOM 14040 C CA . VAL D 1 234 ? -41.208 15.187 11.578 1.00 28.73 234 VAL D CA 1
ATOM 14041 C C . VAL D 1 234 ? -40.105 16.141 12.024 1.00 29.02 234 VAL D C 1
ATOM 14042 O O . VAL D 1 234 ? -39.086 16.268 11.355 1.00 30.17 234 VAL D O 1
ATOM 14046 N N . ALA D 1 235 ? -40.306 16.795 13.170 1.00 29.80 235 ALA D N 1
ATOM 14047 C CA . ALA D 1 235 ? -39.316 17.730 13.719 1.00 29.25 235 ALA D CA 1
ATOM 14048 C C . ALA D 1 235 ? -38.039 16.969 14.072 1.00 28.92 235 ALA D C 1
ATOM 14049 O O . ALA D 1 235 ? -36.922 17.468 13.891 1.00 26.54 235 ALA D O 1
ATOM 14051 N N . ILE D 1 236 ? -38.220 15.754 14.580 1.00 28.26 236 ILE D N 1
ATOM 14052 C CA . ILE D 1 236 ? -37.099 14.897 14.940 1.00 28.21 236 ILE D CA 1
ATOM 14053 C C . ILE D 1 236 ? -36.313 14.508 13.687 1.00 27.99 236 ILE D C 1
ATOM 14054 O O . ILE D 1 236 ? -35.099 14.706 13.615 1.00 26.66 236 ILE D O 1
ATOM 14059 N N . ARG D 1 237 ? -37.003 13.956 12.697 1.00 29.01 237 ARG D N 1
ATOM 14060 C CA . ARG D 1 237 ? -36.323 13.559 11.464 1.00 28.12 237 ARG D CA 1
ATOM 14061 C C . ARG D 1 237 ? -35.650 14.763 10.828 1.00 25.95 237 ARG D C 1
ATOM 14062 O O . ARG D 1 237 ? -34.550 14.662 10.292 1.00 26.73 237 ARG D O 1
ATOM 14070 N N . ALA D 1 238 ? -36.319 15.908 10.899 1.00 27.93 238 ALA D N 1
ATOM 14071 C CA . ALA D 1 238 ? -35.795 17.140 10.324 1.00 28.40 238 ALA D CA 1
ATOM 14072 C C . ALA D 1 238 ? -34.465 17.554 10.959 1.00 28.37 238 ALA D C 1
ATOM 14073 O O . ALA D 1 238 ? -33.544 17.988 10.269 1.00 26.77 238 ALA D O 1
ATOM 14075 N N . GLN D 1 239 ? -34.366 17.424 12.278 1.00 27.57 239 GLN D N 1
ATOM 14076 C CA . GLN D 1 239 ? -33.142 17.796 12.971 1.00 26.75 239 GLN D CA 1
ATOM 14077 C C . GLN D 1 239 ? -32.046 16.809 12.604 1.00 26.90 239 GLN D C 1
ATOM 14078 O O . GLN D 1 239 ? -30.910 17.202 12.367 1.00 27.99 239 GLN D O 1
ATOM 14084 N N . ALA D 1 240 ? -32.391 15.525 12.549 1.00 25.92 240 ALA D N 1
ATOM 14085 C CA . ALA D 1 240 ? -31.422 14.494 12.185 1.00 27.04 240 ALA D CA 1
ATOM 14086 C C . ALA D 1 240 ? -30.910 14.749 10.770 1.00 27.40 240 ALA D C 1
ATOM 14087 O O . ALA D 1 240 ? -29.709 14.634 10.509 1.00 29.50 240 ALA D O 1
ATOM 14089 N N . ASP D 1 241 ? -31.812 15.099 9.855 1.00 26.60 241 ASP D N 1
ATOM 14090 C CA . ASP D 1 241 ? -31.396 15.364 8.482 1.00 27.28 241 ASP D CA 1
ATOM 14091 C C . ASP D 1 241 ? -30.482 16.584 8.411 1.00 26.67 241 ASP D C 1
ATOM 14092 O O . ASP D 1 241 ? -29.482 16.574 7.694 1.00 26.19 241 ASP D O 1
ATOM 14097 N N . ILE D 1 242 ? -30.811 17.632 9.164 1.00 27.88 242 ILE D N 1
ATOM 14098 C CA . ILE D 1 242 ? -29.975 18.831 9.168 1.00 25.99 242 ILE D CA 1
ATOM 14099 C C . ILE D 1 242 ? -28.582 18.440 9.625 1.00 26.87 242 ILE D C 1
ATOM 14100 O O . ILE D 1 242 ? -27.581 18.804 9.003 1.00 25.57 242 ILE D O 1
ATOM 14105 N N . MET D 1 243 ? -28.528 17.667 10.705 1.00 26.94 243 MET D N 1
ATOM 14106 C CA . MET D 1 243 ? -27.263 17.221 11.266 1.00 25.42 243 MET D CA 1
ATOM 14107 C C . MET D 1 243 ? -26.603 16.079 10.496 1.00 25.62 243 MET D C 1
ATOM 14108 O O . MET D 1 243 ? -25.452 15.733 10.768 1.00 24.71 243 MET D O 1
ATOM 14113 N N . GLY D 1 244 ? -27.341 15.493 9.555 1.00 26.84 244 GLY D N 1
ATOM 14114 C CA . GLY D 1 244 ? -26.816 14.415 8.727 1.00 27.80 244 GLY D CA 1
ATOM 14115 C C . GLY D 1 244 ? -26.670 13.036 9.350 1.00 29.84 244 GLY D C 1
ATOM 14116 O O . GLY D 1 244 ? -25.835 12.248 8.905 1.00 29.82 244 GLY D O 1
ATOM 14117 N N . VAL D 1 245 ? -27.483 12.722 10.355 1.00 30.62 245 VAL D N 1
ATOM 14118 C CA . VAL D 1 245 ? -27.394 11.427 11.032 1.00 29.53 245 VAL D CA 1
ATOM 14119 C C . VAL D 1 245 ? -28.603 10.525 10.790 1.00 29.53 245 VAL D C 1
ATOM 14120 O O . VAL D 1 245 ? -29.670 10.998 10.386 1.00 28.26 245 VAL D O 1
ATOM 14124 N N . ASP D 1 246 ? -28.434 9.230 11.061 1.00 28.60 246 ASP D N 1
ATOM 14125 C CA . ASP D 1 246 ? -29.498 8.252 10.844 1.00 29.43 246 ASP D CA 1
ATOM 14126 C C . ASP D 1 246 ? -30.365 7.916 12.053 1.00 30.65 246 ASP D C 1
ATOM 14127 O O . ASP D 1 246 ? -31.078 6.908 12.048 1.00 31.48 246 ASP D O 1
ATOM 14132 N N . LEU D 1 247 ? -30.320 8.764 13.074 1.00 29.20 247 LEU D N 1
ATOM 14133 C CA . LEU D 1 247 ? -31.097 8.565 14.297 1.00 28.75 247 LEU D CA 1
ATOM 14134 C C . LEU D 1 247 ? -32.475 7.892 14.157 1.00 29.56 247 LEU D C 1
ATOM 14135 O O . LEU D 1 247 ? -33.330 8.344 13.398 1.00 28.03 247 LEU D O 1
ATOM 14140 N N . LEU D 1 248 ? -32.699 6.826 14.921 1.00 30.61 248 LEU D N 1
ATOM 14141 C CA . LEU D 1 248 ? -33.982 6.147 14.876 1.00 29.21 248 LEU D CA 1
ATOM 14142 C C . LEU D 1 248 ? -34.983 6.944 15.698 1.00 31.61 248 LEU D C 1
ATOM 14143 O O . LEU D 1 248 ? -34.646 7.476 16.770 1.00 30.50 248 LEU D O 1
ATOM 14148 N N . ALA D 1 249 ? -36.207 7.037 15.179 1.00 30.37 249 ALA D N 1
ATOM 14149 C CA . ALA D 1 249 ? -37.289 7.761 15.836 1.00 30.23 249 ALA D CA 1
ATOM 14150 C C . ALA D 1 249 ? -38.400 6.781 16.179 1.00 31.00 249 ALA D C 1
ATOM 14151 O O . ALA D 1 249 ? -39.038 6.216 15.290 1.00 30.85 249 ALA D O 1
ATOM 14153 N N . ILE D 1 250 ? -38.625 6.579 17.470 1.00 30.00 250 ILE D N 1
ATOM 14154 C CA . ILE D 1 250 ? -39.657 5.667 17.937 1.00 29.36 250 ILE D CA 1
ATOM 14155 C C . ILE D 1 250 ? -40.909 6.428 18.373 1.00 29.74 250 ILE D C 1
ATOM 14156 O O . ILE D 1 250 ? -40.833 7.397 19.137 1.00 30.95 250 ILE D O 1
ATOM 14161 N N . ALA D 1 251 ? -42.061 5.993 17.871 1.00 29.18 251 ALA D N 1
ATOM 14162 C CA . ALA D 1 251 ? -43.327 6.624 18.210 1.00 28.79 251 ALA D CA 1
ATOM 14163 C C . ALA D 1 251 ? -44.059 5.801 19.259 1.00 29.39 251 ALA D C 1
ATOM 14164 O O . ALA D 1 251 ? -44.277 4.599 19.079 1.00 26.66 251 ALA D O 1
ATOM 14166 N N . ARG D 1 252 ? -44.419 6.453 20.358 1.00 26.80 252 ARG D N 1
ATOM 14167 C CA . ARG D 1 252 ? -45.165 5.801 21.423 1.00 28.32 252 ARG D CA 1
ATOM 14168 C C . ARG D 1 252 ? -46.558 6.423 21.480 1.00 29.22 252 ARG D C 1
ATOM 14169 O O . ARG D 1 252 ? -46.707 7.639 21.333 1.00 28.51 252 ARG D O 1
ATOM 14177 N N . THR D 1 253 ? -47.582 5.590 21.646 1.00 29.13 253 THR D N 1
ATOM 14178 C CA . THR D 1 253 ? -48.935 6.109 21.768 1.00 30.62 253 THR D CA 1
ATOM 14179 C C . THR D 1 253 ? -49.533 5.639 23.080 1.00 31.40 253 THR D C 1
ATOM 14180 O O . THR D 1 253 ? -49.453 4.462 23.427 1.00 30.37 253 THR D O 1
ATOM 14184 N N . ASP D 1 254 ? -50.131 6.577 23.803 1.00 30.85 254 ASP D N 1
ATOM 14185 C CA . ASP D 1 254 ? -50.744 6.293 25.088 1.00 32.80 254 ASP D CA 1
ATOM 14186 C C . ASP D 1 254 ? -52.259 6.224 24.950 1.00 33.56 254 ASP D C 1
ATOM 14187 O O . ASP D 1 254 ? -52.992 6.340 25.932 1.00 33.67 254 ASP D O 1
ATOM 14192 N N . ALA D 1 255 ? -52.714 6.002 23.720 1.00 33.62 255 ALA D N 1
ATOM 14193 C CA . ALA D 1 255 ? -54.134 5.938 23.402 1.00 33.88 255 ALA D CA 1
ATOM 14194 C C . ALA D 1 255 ? -54.912 4.730 23.937 1.00 35.05 255 ALA D C 1
ATOM 14195 O O . ALA D 1 255 ? -56.140 4.758 23.974 1.00 33.62 255 ALA D O 1
ATOM 14197 N N . GLU D 1 256 ? -54.222 3.676 24.354 1.00 36.73 256 GLU D N 1
ATOM 14198 C CA . GLU D 1 256 ? -54.921 2.492 24.844 1.00 38.96 256 GLU D CA 1
ATOM 14199 C C . GLU D 1 256 ? -55.730 2.762 26.114 1.00 40.78 256 GLU D C 1
ATOM 14200 O O . GLU D 1 256 ? -56.793 2.171 26.313 1.00 40.61 256 GLU D O 1
ATOM 14206 N N . ALA D 1 257 ? -55.246 3.670 26.958 1.00 40.67 257 ALA D N 1
ATOM 14207 C CA . ALA D 1 257 ? -55.937 3.976 28.204 1.00 41.00 257 ALA D CA 1
ATOM 14208 C C . ALA D 1 257 ? -56.190 5.459 28.438 1.00 40.90 257 ALA D C 1
ATOM 14209 O O . ALA D 1 257 ? -56.680 5.841 29.498 1.00 42.04 257 ALA D O 1
ATOM 14211 N N . ALA D 1 258 ? -55.853 6.300 27.464 1.00 41.06 258 ALA D N 1
ATOM 14212 C CA . ALA D 1 258 ? -56.070 7.740 27.605 1.00 40.10 258 ALA D CA 1
ATOM 14213 C C . ALA D 1 258 ? -57.563 8.032 27.750 1.00 39.93 258 ALA D C 1
ATOM 14214 O O . ALA D 1 258 ? -58.399 7.278 27.262 1.00 40.01 258 ALA D O 1
ATOM 14216 N N . THR D 1 259 ? -57.905 9.133 28.406 1.00 40.43 259 THR D N 1
ATOM 14217 C CA . THR D 1 259 ? -59.313 9.469 28.587 1.00 40.67 259 THR D CA 1
ATOM 14218 C C . THR D 1 259 ? -59.672 10.868 28.102 1.00 40.17 259 THR D C 1
ATOM 14219 O O . THR D 1 259 ? -60.848 11.195 27.952 1.00 41.81 259 THR D O 1
ATOM 14223 N N . LEU D 1 260 ? -58.660 11.687 27.846 1.00 40.30 260 LEU D N 1
ATOM 14224 C CA . LEU D 1 260 ? -58.887 13.057 27.401 1.00 38.73 260 LEU D CA 1
ATOM 14225 C C . LEU D 1 260 ? -58.010 13.444 26.217 1.00 36.81 260 LEU D C 1
ATOM 14226 O O . LEU D 1 260 ? -56.962 12.838 25.987 1.00 36.45 260 LEU D O 1
ATOM 14231 N N . ILE D 1 261 ? -58.453 14.448 25.464 1.00 35.27 261 ILE D N 1
ATOM 14232 C CA . ILE D 1 261 ? -57.679 14.965 24.341 1.00 33.20 261 ILE D CA 1
ATOM 14233 C C . ILE D 1 261 ? -57.772 16.486 24.402 1.00 32.68 261 ILE D C 1
ATOM 14234 O O . ILE D 1 261 ? -58.839 17.053 24.640 1.00 32.75 261 ILE D O 1
ATOM 14239 N N . THR D 1 262 ? -56.630 17.137 24.218 1.00 32.91 262 THR D N 1
ATOM 14240 C CA . THR D 1 262 ? -56.527 18.591 24.277 1.00 32.84 262 THR D CA 1
ATOM 14241 C C . THR D 1 262 ? -57.496 19.362 23.384 1.00 32.40 262 THR D C 1
ATOM 14242 O O . THR D 1 262 ? -58.061 20.371 23.796 1.00 31.60 262 THR D O 1
ATOM 14246 N N . THR D 1 263 ? -57.667 18.899 22.152 1.00 32.60 263 THR D N 1
ATOM 14247 C CA . THR D 1 263 ? -58.551 19.563 21.205 1.00 33.05 263 THR D CA 1
ATOM 14248 C C . THR D 1 263 ? -59.154 18.561 20.222 1.00 34.23 263 THR D C 1
ATOM 14249 O O . THR D 1 263 ? -58.665 17.433 20.095 1.00 33.15 263 THR D O 1
ATOM 14253 N N . SER D 1 264 ? -60.212 18.993 19.535 1.00 33.36 264 SER D N 1
ATOM 14254 C CA . SER D 1 264 ? -60.923 18.169 18.564 1.00 34.66 264 SER D CA 1
ATOM 14255 C C . SER D 1 264 ? -60.613 18.600 17.141 1.00 35.42 264 SER D C 1
ATOM 14256 O O . SER D 1 264 ? -61.266 18.153 16.201 1.00 34.54 264 SER D O 1
ATOM 14259 N N . ILE D 1 265 ? -59.614 19.463 16.990 1.00 36.09 265 ILE D N 1
ATOM 14260 C CA . ILE D 1 265 ? -59.244 20.007 15.691 1.00 35.05 265 ILE D CA 1
ATOM 14261 C C . ILE D 1 265 ? -58.905 18.998 14.594 1.00 36.97 265 ILE D C 1
ATOM 14262 O O . ILE D 1 265 ? -59.106 19.287 13.414 1.00 38.53 265 ILE D O 1
ATOM 14267 N N . ASP D 1 266 ? -58.403 17.821 14.962 1.00 36.99 266 ASP D N 1
ATOM 14268 C CA . ASP D 1 266 ? -58.042 16.823 13.955 1.00 38.53 266 ASP D CA 1
ATOM 14269 C C . ASP D 1 266 ? -59.160 15.812 13.661 1.00 38.24 266 ASP D C 1
ATOM 14270 O O . ASP D 1 266 ? -59.593 15.070 14.549 1.00 40.10 266 ASP D O 1
ATOM 14275 N N . PRO D 1 267 ? -59.631 15.764 12.402 1.00 37.80 267 PRO D N 1
ATOM 14276 C CA . PRO D 1 267 ? -60.697 14.835 12.016 1.00 37.52 267 PRO D CA 1
ATOM 14277 C C . PRO D 1 267 ? -60.367 13.355 12.229 1.00 37.12 267 PRO D C 1
ATOM 14278 O O . PRO D 1 267 ? -61.266 12.551 12.462 1.00 36.72 267 PRO D O 1
ATOM 14282 N N . ARG D 1 268 ? -59.090 12.990 12.151 1.00 36.68 268 ARG D N 1
ATOM 14283 C CA . ARG D 1 268 ? -58.710 11.600 12.369 1.00 37.53 268 ARG D CA 1
ATOM 14284 C C . ARG D 1 268 ? -58.992 11.214 13.819 1.00 37.45 268 ARG D C 1
ATOM 14285 O O . ARG D 1 268 ? -59.004 10.034 14.152 1.00 37.92 268 ARG D O 1
ATOM 14293 N N . ASP D 1 269 ? -59.208 12.211 14.676 1.00 37.16 269 ASP D N 1
ATOM 14294 C CA . ASP D 1 269 ? -59.498 11.962 16.092 1.00 38.58 269 ASP D CA 1
ATOM 14295 C C . ASP D 1 269 ? -61.004 11.947 16.385 1.00 39.36 269 ASP D C 1
ATOM 14296 O O . ASP D 1 269 ? -61.437 11.464 17.433 1.00 40.86 269 ASP D O 1
ATOM 14301 N N . HIS D 1 270 ? -61.796 12.481 15.465 1.00 39.44 270 HIS D N 1
ATOM 14302 C CA . HIS D 1 270 ? -63.237 12.553 15.654 1.00 40.68 270 HIS D CA 1
ATOM 14303 C C . HIS D 1 270 ? -63.936 11.244 15.980 1.00 39.83 270 HIS D C 1
ATOM 14304 O O . HIS D 1 270 ? -64.821 11.217 16.829 1.00 40.46 270 HIS D O 1
ATOM 14311 N N . ALA D 1 271 ? -63.538 10.164 15.316 1.00 39.79 271 ALA D N 1
ATOM 14312 C CA . ALA D 1 271 ? -64.159 8.860 15.529 1.00 41.18 271 ALA D CA 1
ATOM 14313 C C . ALA D 1 271 ? -64.049 8.310 16.944 1.00 42.18 271 ALA D C 1
ATOM 14314 O O . ALA D 1 271 ? -64.658 7.286 17.249 1.00 42.18 271 ALA D O 1
ATOM 14316 N N . PHE D 1 272 ? -63.289 8.980 17.807 1.00 42.01 272 PHE D N 1
ATOM 14317 C CA . PHE D 1 272 ? -63.115 8.501 19.171 1.00 42.88 272 PHE D CA 1
ATOM 14318 C C . PHE D 1 272 ? -63.535 9.490 20.255 1.00 43.80 272 PHE D C 1
ATOM 14319 O O . PHE D 1 272 ? -63.526 9.144 21.432 1.00 44.17 272 PHE D O 1
ATOM 14327 N N . ILE D 1 273 ? -63.904 10.711 19.870 1.00 44.30 273 ILE D N 1
ATOM 14328 C CA . ILE D 1 273 ? -64.322 11.716 20.850 1.00 46.31 273 ILE D CA 1
ATOM 14329 C C . ILE D 1 273 ? -65.736 11.447 21.371 1.00 48.38 273 ILE D C 1
ATOM 14330 O O . ILE D 1 273 ? -66.694 11.379 20.600 1.00 48.95 273 ILE D O 1
ATOM 14335 N N . LEU D 1 274 ? -65.862 11.303 22.685 1.00 49.47 274 LEU D N 1
ATOM 14336 C CA . LEU D 1 274 ? -67.156 11.023 23.303 1.00 50.76 274 LEU D CA 1
ATOM 14337 C C . LEU D 1 274 ? -68.067 12.246 23.396 1.00 51.46 274 LEU D C 1
ATOM 14338 O O . LEU D 1 274 ? -67.642 13.321 23.816 1.00 50.87 274 LEU D O 1
ATOM 14343 N N . GLY D 1 275 ? -69.328 12.069 23.016 1.00 52.78 275 GLY D N 1
ATOM 14344 C CA . GLY D 1 275 ? -70.274 13.169 23.080 1.00 54.53 275 GLY D CA 1
ATOM 14345 C C . GLY D 1 275 ? -71.521 12.837 23.877 1.00 55.49 275 GLY D C 1
ATOM 14346 O O . GLY D 1 275 ? -71.954 11.688 23.909 1.00 55.38 275 GLY D O 1
ATOM 14347 N N . CYS D 1 276 ? -72.095 13.842 24.532 1.00 56.57 276 CYS D N 1
ATOM 14348 C CA . CYS D 1 276 ? -73.309 13.649 25.316 1.00 57.80 276 CYS D CA 1
ATOM 14349 C C . CYS D 1 276 ? -74.484 13.373 24.388 1.00 58.91 276 CYS D C 1
ATOM 14350 O O . CYS D 1 276 ? -74.602 13.987 23.329 1.00 59.95 276 CYS D O 1
ATOM 14353 N N . THR D 1 277 ? -75.353 12.446 24.780 1.00 60.06 277 THR D N 1
ATOM 14354 C CA . THR D 1 277 ? -76.514 12.108 23.965 1.00 61.29 277 THR D CA 1
ATOM 14355 C C . THR D 1 277 ? -77.820 12.443 24.674 1.00 62.42 277 THR D C 1
ATOM 14356 O O . THR D 1 277 ? -78.897 12.061 24.219 1.00 63.06 277 THR D O 1
ATOM 14360 N N . ASN D 1 278 ? -77.720 13.159 25.789 1.00 63.58 278 ASN D N 1
ATOM 14361 C CA . ASN D 1 278 ? -78.894 13.550 26.558 1.00 64.39 278 ASN D CA 1
ATOM 14362 C C . ASN D 1 278 ? -79.190 15.033 26.360 1.00 64.79 278 ASN D C 1
ATOM 14363 O O . ASN D 1 278 ? -78.532 15.887 26.952 1.00 64.00 278 ASN D O 1
ATOM 14368 N N . PRO D 1 279 ? -80.187 15.357 25.519 1.00 65.47 279 PRO D N 1
ATOM 14369 C CA . PRO D 1 279 ? -80.567 16.747 25.247 1.00 65.75 279 PRO D CA 1
ATOM 14370 C C . PRO D 1 279 ? -81.004 17.479 26.513 1.00 66.36 279 PRO D C 1
ATOM 14371 O O . PRO D 1 279 ? -80.958 18.708 26.586 1.00 65.92 279 PRO D O 1
ATOM 14375 N N . SER D 1 280 ? -81.420 16.709 27.512 1.00 66.71 280 SER D N 1
ATOM 14376 C CA . SER D 1 280 ? -81.881 17.263 28.778 1.00 66.88 280 SER D CA 1
ATOM 14377 C C . SER D 1 280 ? -80.761 17.855 29.627 1.00 66.63 280 SER D C 1
ATOM 14378 O O . SER D 1 280 ? -80.998 18.761 30.426 1.00 67.06 280 SER D O 1
ATOM 14381 N N . LEU D 1 281 ? -79.545 17.349 29.458 1.00 66.32 281 LEU D N 1
ATOM 14382 C CA . LEU D 1 281 ? -78.423 17.830 30.254 1.00 65.77 281 LEU D CA 1
ATOM 14383 C C . LEU D 1 281 ? -77.809 19.161 29.856 1.00 65.62 281 LEU D C 1
ATOM 14384 O O . LEU D 1 281 ? -77.776 19.532 28.682 1.00 64.81 281 LEU D O 1
ATOM 14389 N N . GLN D 1 282 ? -77.315 19.861 30.874 1.00 65.52 282 GLN D N 1
ATOM 14390 C CA . GLN D 1 282 ? -76.666 21.162 30.740 1.00 65.31 282 GLN D CA 1
ATOM 14391 C C . GLN D 1 282 ? -75.153 20.888 30.795 1.00 65.54 282 GLN D C 1
ATOM 14392 O O . GLN D 1 282 ? -74.729 19.836 31.273 1.00 65.07 282 GLN D O 1
ATOM 14398 N N . PRO D 1 283 ? -74.322 21.818 30.299 1.00 65.90 283 PRO D N 1
ATOM 14399 C CA . PRO D 1 283 ? -72.869 21.604 30.328 1.00 66.66 283 PRO D CA 1
ATOM 14400 C C . PRO D 1 283 ? -72.314 21.098 31.664 1.00 67.31 283 PRO D C 1
ATOM 14401 O O . PRO D 1 283 ? -72.696 21.582 32.731 1.00 67.44 283 PRO D O 1
ATOM 14405 N N . LEU D 1 284 ? -71.409 20.122 31.590 1.00 67.92 284 LEU D N 1
ATOM 14406 C CA . LEU D 1 284 ? -70.780 19.537 32.776 1.00 67.88 284 LEU D CA 1
ATOM 14407 C C . LEU D 1 284 ? -70.012 20.576 33.583 1.00 67.84 284 LEU D C 1
ATOM 14408 O O . LEU D 1 284 ? -70.085 20.599 34.812 1.00 67.86 284 LEU D O 1
ATOM 14413 N N . ALA D 1 285 ? -69.264 21.423 32.884 1.00 67.90 285 ALA D N 1
ATOM 14414 C CA . ALA D 1 285 ? -68.479 22.467 33.526 1.00 67.79 285 ALA D CA 1
ATOM 14415 C C . ALA D 1 285 ? -69.368 23.319 34.425 1.00 68.40 285 ALA D C 1
ATOM 14416 O O . ALA D 1 285 ? -68.953 23.737 35.507 1.00 67.56 285 ALA D O 1
ATOM 14418 N N . ASP D 1 286 ? -70.592 23.572 33.973 1.00 69.05 286 ASP D N 1
ATOM 14419 C CA . ASP D 1 286 ? -71.531 24.374 34.746 1.00 70.35 286 ASP D CA 1
ATOM 14420 C C . ASP D 1 286 ? -71.947 23.651 36.027 1.00 71.09 286 ASP D C 1
ATOM 14421 O O . ASP D 1 286 ? -72.034 24.261 37.095 1.00 70.78 286 ASP D O 1
ATOM 14426 N N . LEU D 1 287 ? -72.194 22.349 35.918 1.00 72.08 287 LEU D N 1
ATOM 14427 C CA . LEU D 1 287 ? -72.597 21.553 37.071 1.00 73.17 287 LEU D CA 1
ATOM 14428 C C . LEU D 1 287 ? -71.526 21.570 38.155 1.00 73.66 287 LEU D C 1
ATOM 14429 O O . LEU D 1 287 ? -71.839 21.567 39.345 1.00 73.59 287 LEU D O 1
ATOM 14434 N N . MET D 1 288 ? -70.262 21.593 37.739 1.00 74.61 288 MET D N 1
ATOM 14435 C CA . MET D 1 288 ? -69.143 21.607 38.677 1.00 75.45 288 MET D CA 1
ATOM 14436 C C . MET D 1 288 ? -68.953 22.980 39.323 1.00 76.11 288 MET D C 1
ATOM 14437 O O . MET D 1 288 ? -67.959 23.662 39.069 1.00 75.87 288 MET D O 1
ATOM 14442 N N . ASN D 1 289 ? -69.909 23.385 40.154 1.00 77.27 289 ASN D N 1
ATOM 14443 C CA . ASN D 1 289 ? -69.833 24.672 40.839 1.00 77.79 289 ASN D CA 1
ATOM 14444 C C . ASN D 1 289 ? -70.518 24.613 42.199 1.00 77.98 289 ASN D C 1
ATOM 14445 O O . ASN D 1 289 ? -69.855 24.523 43.231 1.00 78.28 289 ASN D O 1
ATOM 14450 N N . GLU D 1 307 ? -72.204 10.414 38.000 1.00 82.66 307 GLU D N 1
ATOM 14451 C CA . GLU D 1 307 ? -72.684 11.778 38.187 1.00 82.77 307 GLU D CA 1
ATOM 14452 C C . GLU D 1 307 ? -73.292 12.245 36.873 1.00 82.38 307 GLU D C 1
ATOM 14453 O O . GLU D 1 307 ? -74.031 11.507 36.219 1.00 81.91 307 GLU D O 1
ATOM 14459 N N . TRP D 1 308 ? -72.967 13.475 36.492 1.00 82.36 308 TRP D N 1
ATOM 14460 C CA . TRP D 1 308 ? -73.451 14.058 35.247 1.00 82.09 308 TRP D CA 1
ATOM 14461 C C . TRP D 1 308 ? -73.090 13.126 34.093 1.00 81.43 308 TRP D C 1
ATOM 14462 O O . TRP D 1 308 ? -73.807 13.039 33.094 1.00 80.94 308 TRP D O 1
ATOM 14473 N N . MET D 1 309 ? -71.969 12.431 34.253 1.00 80.91 309 MET D N 1
ATOM 14474 C CA . MET D 1 309 ? -71.456 11.514 33.244 1.00 79.81 309 MET D CA 1
ATOM 14475 C C . MET D 1 309 ? -72.459 10.443 32.820 1.00 78.75 309 MET D C 1
ATOM 14476 O O . MET D 1 309 ? -72.969 10.474 31.700 1.00 78.95 309 MET D O 1
ATOM 14481 N N . ALA D 1 310 ? -72.732 9.499 33.716 1.00 77.46 310 ALA D N 1
ATOM 14482 C CA . ALA D 1 310 ? -73.665 8.407 33.438 1.00 75.67 310 ALA D CA 1
ATOM 14483 C C . ALA D 1 310 ? -74.943 8.905 32.781 1.00 74.20 310 ALA D C 1
ATOM 14484 O O . ALA D 1 310 ? -75.447 8.304 31.832 1.00 73.36 310 ALA D O 1
ATOM 14486 N N . LYS D 1 311 ? -75.458 10.013 33.299 1.00 73.45 311 LYS D N 1
ATOM 14487 C CA . LYS D 1 311 ? -76.679 10.619 32.789 1.00 72.08 311 LYS D CA 1
ATOM 14488 C C . LYS D 1 311 ? -76.475 11.141 31.370 1.00 71.31 311 LYS D C 1
ATOM 14489 O O . LYS D 1 311 ? -77.391 11.104 30.546 1.00 71.17 311 LYS D O 1
ATOM 14495 N N . ALA D 1 312 ? -75.265 11.618 31.089 1.00 69.63 312 ALA D N 1
ATOM 14496 C CA . ALA D 1 312 ? -74.933 12.158 29.776 1.00 67.93 312 ALA D CA 1
ATOM 14497 C C . ALA D 1 312 ? -74.943 11.083 28.698 1.00 66.96 312 ALA D C 1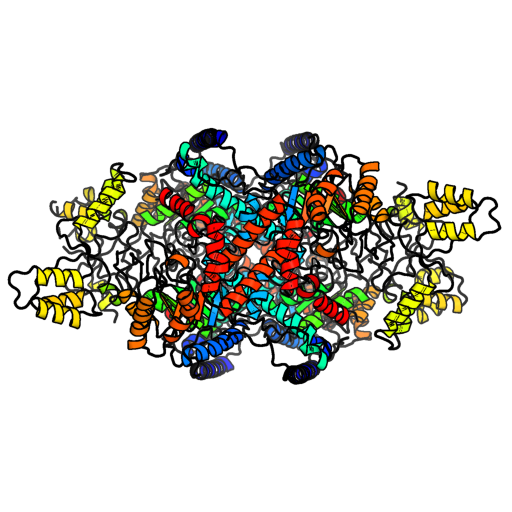
ATOM 14498 O O . ALA D 1 312 ? -75.122 11.379 27.518 1.00 66.42 312 ALA D O 1
ATOM 14500 N N . ASN D 1 313 ? -74.749 9.836 29.111 1.00 66.22 313 ASN D N 1
ATOM 14501 C CA . ASN D 1 313 ? -74.730 8.715 28.180 1.00 65.63 313 ASN D CA 1
ATOM 14502 C C . ASN D 1 313 ? -73.771 8.981 27.024 1.00 65.07 313 ASN D C 1
ATOM 14503 O O . ASN D 1 313 ? -74.163 8.962 25.855 1.00 64.38 313 ASN D O 1
ATOM 14508 N N . LEU D 1 314 ? -72.510 9.227 27.364 1.00 63.55 314 LEU D N 1
ATOM 14509 C CA . LEU D 1 314 ? -71.479 9.511 26.373 1.00 62.26 314 LEU D CA 1
ATOM 14510 C C . LEU D 1 314 ? -71.310 8.347 25.404 1.00 61.99 314 LEU D C 1
ATOM 14511 O O . LEU D 1 314 ? -71.304 7.185 25.808 1.00 62.01 314 LEU D O 1
ATOM 14516 N N . LYS D 1 315 ? -71.182 8.666 24.121 1.00 62.28 315 LYS D N 1
ATOM 14517 C CA . LYS D 1 315 ? -71.019 7.645 23.094 1.00 62.36 315 LYS D CA 1
ATOM 14518 C C . LYS D 1 315 ? -70.154 8.181 21.970 1.00 62.25 315 LYS D C 1
ATOM 14519 O O . LYS D 1 315 ? -69.980 9.388 21.834 1.00 62.09 315 LYS D O 1
ATOM 14525 N N . ARG D 1 316 ? -69.603 7.278 21.169 1.00 62.73 316 ARG D N 1
ATOM 14526 C CA . ARG D 1 316 ? -68.823 7.695 20.019 1.00 63.67 316 ARG D CA 1
ATOM 14527 C C . ARG D 1 316 ? -69.914 7.987 19.002 1.00 64.09 316 ARG D C 1
ATOM 14528 O O . ARG D 1 316 ? -71.001 7.418 19.090 1.00 64.56 316 ARG D O 1
ATOM 14536 N N . PHE D 1 317 ? -69.642 8.863 18.045 1.00 64.25 317 PHE D N 1
ATOM 14537 C CA . PHE D 1 317 ? -70.658 9.211 17.064 1.00 64.41 317 PHE D CA 1
ATOM 14538 C C . PHE D 1 317 ? -71.327 8.002 16.414 1.00 65.16 317 PHE D C 1
ATOM 14539 O O . PHE D 1 317 ? -72.536 8.011 16.179 1.00 64.59 317 PHE D O 1
ATOM 14547 N N . ASP D 1 318 ? -70.548 6.964 16.127 1.00 65.78 318 ASP D N 1
ATOM 14548 C CA . ASP D 1 318 ? -71.103 5.768 15.506 1.00 66.93 318 ASP D CA 1
ATOM 14549 C C . ASP D 1 318 ? -72.019 5.029 16.470 1.00 68.40 318 ASP D C 1
ATOM 14550 O O . ASP D 1 318 ? -73.134 4.657 16.110 1.00 68.93 318 ASP D O 1
ATOM 14555 N N . ASP D 1 319 ? -71.553 4.827 17.699 1.00 69.74 319 ASP D N 1
ATOM 14556 C CA . ASP D 1 319 ? -72.350 4.143 18.710 1.00 70.84 319 ASP D CA 1
ATOM 14557 C C . ASP D 1 319 ? -73.600 4.955 19.028 1.00 72.02 319 ASP D C 1
ATOM 14558 O O . ASP D 1 319 ? -74.413 4.562 19.867 1.00 72.64 319 ASP D O 1
ATOM 14563 N N . ALA D 1 320 ? -73.740 6.094 18.355 1.00 72.59 320 ALA D N 1
ATOM 14564 C CA . ALA D 1 320 ? -74.890 6.970 18.545 1.00 73.10 320 ALA D CA 1
ATOM 14565 C C . ALA D 1 320 ? -75.679 7.060 17.242 1.00 73.53 320 ALA D C 1
ATOM 14566 O O . ALA D 1 320 ? -76.859 7.406 17.245 1.00 73.15 320 ALA D O 1
ATOM 14568 N N . VAL D 1 321 ? -75.019 6.754 16.129 1.00 74.13 321 VAL D N 1
ATOM 14569 C CA . VAL D 1 321 ? -75.673 6.772 14.825 1.00 75.07 321 VAL D CA 1
ATOM 14570 C C . VAL D 1 321 ? -76.330 5.414 14.619 1.00 76.04 321 VAL D C 1
ATOM 14571 O O . VAL D 1 321 ? -77.392 5.306 14.006 1.00 76.70 321 VAL D O 1
ATOM 14575 N N . VAL D 1 322 ? -75.686 4.377 15.142 1.00 76.84 322 VAL D N 1
ATOM 14576 C CA . VAL D 1 322 ? -76.203 3.023 15.031 1.00 77.83 322 VAL D CA 1
ATOM 14577 C C . VAL D 1 322 ? -77.320 2.844 16.059 1.00 78.33 322 VAL D C 1
ATOM 14578 O O . VAL D 1 322 ? -77.205 2.034 16.980 1.00 78.69 322 VAL D O 1
ATOM 14582 N N . ASP D 1 323 ? -78.390 3.622 15.908 1.00 78.48 323 ASP D N 1
ATOM 14583 C CA . ASP D 1 323 ? -79.533 3.555 16.817 1.00 78.25 323 ASP D CA 1
ATOM 14584 C C . ASP D 1 323 ? -80.816 3.945 16.088 1.00 78.14 323 ASP D C 1
ATOM 14585 O O . ASP D 1 323 ? -80.871 4.975 15.415 1.00 77.47 323 ASP D O 1
ATOM 14590 N N . ALA D 1 339 ? -77.746 1.563 7.891 1.00 80.27 339 ALA D N 1
ATOM 14591 C CA . ALA D 1 339 ? -77.399 0.350 8.618 1.00 80.73 339 ALA D CA 1
ATOM 14592 C C . ALA D 1 339 ? -75.895 0.094 8.545 1.00 80.85 339 ALA D C 1
ATOM 14593 O O . ALA D 1 339 ? -75.221 -0.018 9.568 1.00 80.46 339 ALA D O 1
ATOM 14595 N N . LYS D 1 340 ? -75.380 0.009 7.324 1.00 81.58 340 LYS D N 1
ATOM 14596 C CA . LYS D 1 340 ? -73.964 -0.242 7.086 1.00 82.24 340 LYS D CA 1
ATOM 14597 C C . LYS D 1 340 ? -73.237 1.040 6.688 1.00 82.72 340 LYS D C 1
ATOM 14598 O O . LYS D 1 340 ? -72.331 1.016 5.852 1.00 82.74 340 LYS D O 1
ATOM 14604 N N . TYR D 1 341 ? -73.643 2.156 7.287 1.00 82.96 341 TYR D N 1
ATOM 14605 C CA . TYR D 1 341 ? -73.038 3.456 7.003 1.00 82.76 341 TYR D CA 1
ATOM 14606 C C . TYR D 1 341 ? -71.620 3.499 7.562 1.00 81.93 341 TYR D C 1
ATOM 14607 O O . TYR D 1 341 ? -70.770 4.246 7.079 1.00 82.05 341 TYR D O 1
ATOM 14616 N N . LEU D 1 342 ? -71.381 2.686 8.585 1.00 80.80 342 LEU D N 1
ATOM 14617 C CA . LEU D 1 342 ? -70.077 2.602 9.226 1.00 79.64 342 LEU D CA 1
ATOM 14618 C C . LEU D 1 342 ? -69.002 2.346 8.179 1.00 79.22 342 LEU D C 1
ATOM 14619 O O . LEU D 1 342 ? -67.867 2.801 8.312 1.00 79.46 342 LEU D O 1
ATOM 14624 N N . GLN D 1 343 ? -69.376 1.617 7.133 1.00 78.56 343 GLN D N 1
ATOM 14625 C CA . GLN D 1 343 ? -68.455 1.266 6.059 1.00 77.92 343 GLN D CA 1
ATOM 14626 C C . GLN D 1 343 ? -67.998 2.465 5.234 1.00 76.99 343 GLN D C 1
ATOM 14627 O O . GLN D 1 343 ? -66.960 2.410 4.574 1.00 77.00 343 GLN D O 1
ATOM 14633 N N . ALA D 1 344 ? -68.771 3.546 5.273 1.00 75.86 344 ALA D N 1
ATOM 14634 C CA . ALA D 1 344 ? -68.436 4.754 4.524 1.00 74.67 344 ALA D CA 1
ATOM 14635 C C . ALA D 1 344 ? -68.137 5.924 5.457 1.00 73.66 344 ALA D C 1
ATOM 14636 O O . ALA D 1 344 ? -67.719 6.993 5.013 1.00 73.18 344 ALA D O 1
ATOM 14638 N N . ALA D 1 345 ? -68.360 5.718 6.751 1.00 72.73 345 ALA D N 1
ATOM 14639 C CA . ALA D 1 345 ? -68.110 6.757 7.743 1.00 72.05 345 ALA D CA 1
ATOM 14640 C C . ALA D 1 345 ? -66.726 6.570 8.359 1.00 71.69 345 ALA D C 1
ATOM 14641 O O . ALA D 1 345 ? -66.165 7.493 8.950 1.00 71.69 345 ALA D O 1
ATOM 14643 N N . LYS D 1 346 ? -66.184 5.366 8.210 1.00 70.76 346 LYS D N 1
ATOM 14644 C CA . LYS D 1 346 ? -64.872 5.033 8.744 1.00 69.36 346 LYS D CA 1
ATOM 14645 C C . LYS D 1 346 ? -63.841 6.123 8.453 1.00 68.79 346 LYS D C 1
ATOM 14646 O O . LYS D 1 346 ? -63.700 6.574 7.311 1.00 68.34 346 LYS D O 1
ATOM 14652 N N . GLY D 1 347 ? -63.132 6.545 9.500 1.00 67.15 347 GLY D N 1
ATOM 14653 C CA . GLY D 1 347 ? -62.104 7.562 9.362 1.00 64.73 347 GLY D CA 1
ATOM 14654 C C . GLY D 1 347 ? -62.560 8.932 8.895 1.00 63.50 347 GLY D C 1
ATOM 14655 O O . GLY D 1 347 ? -61.734 9.762 8.507 1.00 63.68 347 GLY D O 1
ATOM 14656 N N . LYS D 1 348 ? -63.866 9.180 8.932 1.00 61.69 348 LYS D N 1
ATOM 14657 C CA . LYS D 1 348 ? -64.405 10.468 8.503 1.00 59.47 348 LYS D CA 1
ATOM 14658 C C . LYS D 1 348 ? -64.584 11.417 9.684 1.00 57.72 348 LYS D C 1
ATOM 14659 O O . LYS D 1 348 ? -64.677 10.985 10.836 1.00 56.02 348 LYS D O 1
ATOM 14665 N N . SER D 1 349 ? -64.623 12.712 9.391 1.00 56.44 349 SER D N 1
ATOM 14666 C CA . SER D 1 349 ? -64.811 13.725 10.423 1.00 55.82 349 SER D CA 1
ATOM 14667 C C . SER D 1 349 ? -66.249 13.632 10.914 1.00 55.57 349 SER D C 1
ATOM 14668 O O . SER D 1 349 ? -67.021 12.815 10.422 1.00 54.95 349 SER D O 1
ATOM 14671 N N . ASN D 1 350 ? -66.611 14.463 11.883 1.00 55.29 350 ASN D N 1
ATOM 14672 C CA . ASN D 1 350 ? -67.974 14.448 12.391 1.00 56.23 350 ASN D CA 1
ATOM 14673 C C . ASN D 1 350 ? -68.892 15.074 11.351 1.00 57.11 350 ASN D C 1
ATOM 14674 O O . ASN D 1 350 ? -70.018 14.622 11.150 1.00 57.39 350 ASN D O 1
ATOM 14679 N N . ARG D 1 351 ? -68.399 16.122 10.697 1.00 58.62 351 ARG D N 1
ATOM 14680 C CA . ARG D 1 351 ? -69.155 16.822 9.667 1.00 60.22 351 ARG D CA 1
ATOM 14681 C C . ARG D 1 351 ? -69.474 15.835 8.546 1.00 61.06 351 ARG D C 1
ATOM 14682 O O . ARG D 1 351 ? -70.630 15.682 8.147 1.00 60.90 351 ARG D O 1
ATOM 14690 N N . GLU D 1 352 ? -68.441 15.161 8.051 1.00 61.46 352 GLU D N 1
ATOM 14691 C CA . GLU D 1 352 ? -68.607 14.182 6.986 1.00 62.67 352 GLU D CA 1
ATOM 14692 C C . GLU D 1 352 ? -69.378 12.969 7.494 1.00 63.48 352 GLU D C 1
ATOM 14693 O O . GLU D 1 352 ? -70.093 12.318 6.735 1.00 64.40 352 GLU D O 1
ATOM 14699 N N . ALA D 1 353 ? -69.230 12.669 8.781 1.00 63.47 353 ALA D N 1
ATOM 14700 C CA . ALA D 1 353 ? -69.919 11.537 9.387 1.00 62.97 353 ALA D CA 1
ATOM 14701 C C . ALA D 1 353 ? -71.418 11.794 9.436 1.00 63.38 353 ALA D C 1
ATOM 14702 O O . ALA D 1 353 ? -72.216 10.911 9.110 1.00 63.00 353 ALA D O 1
ATOM 14704 N N . ARG D 1 354 ? -71.796 13.000 9.852 1.00 63.28 354 ARG D N 1
ATOM 14705 C CA . ARG D 1 354 ? -73.205 13.368 9.938 1.00 63.90 354 ARG D CA 1
ATOM 14706 C C . ARG D 1 354 ? -73.826 13.329 8.553 1.00 64.66 354 ARG D C 1
ATOM 14707 O O . ARG D 1 354 ? -74.950 12.855 8.385 1.00 65.59 354 ARG D O 1
ATOM 14715 N N . ALA D 1 355 ? -73.086 13.824 7.566 1.00 65.02 355 ALA D N 1
ATOM 14716 C CA . ALA D 1 355 ? -73.554 13.836 6.188 1.00 65.64 355 ALA D CA 1
ATOM 14717 C C . ALA D 1 355 ? -73.911 12.417 5.754 1.00 66.94 355 ALA D C 1
ATOM 14718 O O . ALA D 1 355 ? -75.022 12.163 5.288 1.00 67.62 355 ALA D O 1
ATOM 14720 N N . ILE D 1 356 ? -72.964 11.497 5.919 1.00 67.51 356 ILE D N 1
ATOM 14721 C CA . ILE D 1 356 ? -73.166 10.098 5.548 1.00 67.70 356 ILE D CA 1
ATOM 14722 C C . ILE D 1 356 ? -74.460 9.553 6.154 1.00 68.32 356 ILE D C 1
ATOM 14723 O O . ILE D 1 356 ? -75.232 8.878 5.476 1.00 68.50 356 ILE D O 1
ATOM 14728 N N . ALA D 1 357 ? -74.688 9.857 7.430 1.00 69.07 357 ALA D N 1
ATOM 14729 C CA . ALA D 1 357 ? -75.871 9.399 8.159 1.00 69.37 357 ALA D CA 1
ATOM 14730 C C . ALA D 1 357 ? -77.195 9.788 7.503 1.00 70.14 357 ALA D C 1
ATOM 14731 O O . ALA D 1 357 ? -78.033 8.927 7.221 1.00 70.17 357 ALA D O 1
ATOM 14733 N N . SER D 1 358 ? -77.389 11.083 7.273 1.00 70.81 358 SER D N 1
ATOM 14734 C CA . SER D 1 358 ? -78.616 11.571 6.652 1.00 71.65 358 SER D CA 1
ATOM 14735 C C . SER D 1 358 ? -79.019 10.709 5.458 1.00 72.28 358 SER D C 1
ATOM 14736 O O . SER D 1 358 ? -80.193 10.360 5.299 1.00 73.29 358 SER D O 1
ATOM 14739 N N . SER D 1 359 ? -78.042 10.361 4.626 1.00 71.60 359 SER D N 1
ATOM 14740 C CA . SER D 1 359 ? -78.297 9.534 3.454 1.00 71.01 359 SER D CA 1
ATOM 14741 C C . SER D 1 359 ? -78.193 8.052 3.803 1.00 70.62 359 SER D C 1
ATOM 14742 O O . SER D 1 359 ? -78.957 7.539 4.622 1.00 69.82 359 SER D O 1
ATOM 14745 N N . PHE D 1 366 ? -78.514 13.464 17.810 1.00 56.90 366 PHE D N 1
ATOM 14746 C CA . PHE D 1 366 ? -78.036 14.380 18.841 1.00 57.34 366 PHE D CA 1
ATOM 14747 C C . PHE D 1 366 ? -76.685 13.930 19.390 1.00 57.98 366 PHE D C 1
ATOM 14748 O O . PHE D 1 366 ? -76.591 12.918 20.088 1.00 58.93 366 PHE D O 1
ATOM 14756 N N . PHE D 1 367 ? -75.642 14.693 19.079 1.00 57.69 367 PHE D N 1
ATOM 14757 C CA . PHE D 1 367 ? -74.292 14.374 19.532 1.00 56.23 367 PHE D CA 1
ATOM 14758 C C . PHE D 1 367 ? -73.577 15.659 19.938 1.00 55.92 367 PHE D C 1
ATOM 14759 O O . PHE D 1 367 ? -73.319 16.523 19.100 1.00 56.22 367 PHE D O 1
ATOM 14767 N N . ASP D 1 368 ? -73.257 15.781 21.222 1.00 54.88 368 ASP D N 1
ATOM 14768 C CA . ASP D 1 368 ? -72.583 16.972 21.728 1.00 54.35 368 ASP D CA 1
ATOM 14769 C C . ASP D 1 368 ? -71.367 16.637 22.588 1.00 54.05 368 ASP D C 1
ATOM 14770 O O . ASP D 1 368 ? -71.508 16.158 23.718 1.00 53.45 368 ASP D O 1
ATOM 14775 N N . TRP D 1 369 ? -70.174 16.909 22.054 1.00 52.79 369 TRP D N 1
ATOM 14776 C CA . TRP D 1 369 ? -68.937 16.624 22.775 1.00 51.14 369 TRP D CA 1
ATOM 14777 C C . TRP D 1 369 ? -68.340 17.802 23.539 1.00 52.49 369 TRP D C 1
ATOM 14778 O O . TRP D 1 369 ? -67.271 17.676 24.131 1.00 53.29 369 TRP D O 1
ATOM 14789 N N . ASP D 1 370 ? -69.028 18.941 23.535 1.00 52.80 370 ASP D N 1
ATOM 14790 C CA . ASP D 1 370 ? -68.543 20.120 24.244 1.00 52.67 370 ASP D CA 1
ATOM 14791 C C . ASP D 1 370 ? -68.965 20.122 25.707 1.00 52.83 370 ASP D C 1
ATOM 14792 O O . ASP D 1 370 ? -68.205 20.551 26.576 1.00 51.66 370 ASP D O 1
ATOM 14797 N N . SER D 1 371 ? -70.180 19.657 25.978 1.00 53.48 371 SER D N 1
ATOM 14798 C CA . SER D 1 371 ? -70.676 19.623 27.349 1.00 53.56 371 SER D CA 1
ATOM 14799 C C . SER D 1 371 ? -69.792 18.784 28.276 1.00 52.68 371 SER D C 1
ATOM 14800 O O . SER D 1 371 ? -69.547 19.167 29.421 1.00 52.49 371 SER D O 1
ATOM 14803 N N . PRO D 1 372 ? -69.286 17.637 27.790 1.00 52.90 372 PRO D N 1
ATOM 14804 C CA . PRO D 1 372 ? -68.429 16.779 28.619 1.00 52.74 372 PRO D CA 1
ATOM 14805 C C . PRO D 1 372 ? -67.058 17.381 28.945 1.00 52.77 372 PRO D C 1
ATOM 14806 O O . PRO D 1 372 ? -66.376 16.921 29.861 1.00 52.79 372 PRO D O 1
ATOM 14810 N N . ARG D 1 373 ? -66.656 18.404 28.196 1.00 52.97 373 ARG D N 1
ATOM 14811 C CA . ARG D 1 373 ? -65.355 19.033 28.402 1.00 53.11 373 ARG D CA 1
ATOM 14812 C C . ARG D 1 373 ? -64.981 19.256 29.863 1.00 53.47 373 ARG D C 1
ATOM 14813 O O . ARG D 1 373 ? -65.828 19.598 30.693 1.00 53.61 373 ARG D O 1
ATOM 14821 N N . THR D 1 374 ? -63.700 19.050 30.164 1.00 53.44 374 THR D N 1
ATOM 14822 C CA . THR D 1 374 ? -63.167 19.220 31.512 1.00 52.12 374 THR D CA 1
ATOM 14823 C C . THR D 1 374 ? -63.019 20.706 31.814 1.00 53.02 374 THR D C 1
ATOM 14824 O O . THR D 1 374 ? -63.323 21.550 30.974 1.00 52.14 374 THR D O 1
ATOM 14828 N N . ARG D 1 375 ? -62.543 21.021 33.015 1.00 54.03 375 ARG D N 1
ATOM 14829 C CA . ARG D 1 375 ? -62.355 22.407 33.420 1.00 55.35 375 ARG D CA 1
ATOM 14830 C C . ARG D 1 375 ? -61.294 23.095 32.571 1.00 54.60 375 ARG D C 1
ATOM 14831 O O . ARG D 1 375 ? -61.365 24.300 32.340 1.00 54.17 375 ARG D O 1
ATOM 14839 N N . GLU D 1 376 ? -60.308 22.328 32.113 1.00 54.23 376 GLU D N 1
ATOM 14840 C CA . GLU D 1 376 ? -59.228 22.878 31.299 1.00 53.63 376 GLU D CA 1
ATOM 14841 C C . GLU D 1 376 ? -59.645 23.056 29.840 1.00 52.48 376 GLU D C 1
ATOM 14842 O O . GLU D 1 376 ? -58.916 23.658 29.046 1.00 53.12 376 GLU D O 1
ATOM 14848 N N . GLY D 1 377 ? -60.818 22.532 29.496 1.00 49.85 377 GLY D N 1
ATOM 14849 C CA . GLY D 1 377 ? -61.310 22.642 28.135 1.00 48.04 377 GLY D CA 1
ATOM 14850 C C . GLY D 1 377 ? -61.021 21.407 27.301 1.00 47.03 377 GLY D C 1
ATOM 14851 O O . GLY D 1 377 ? -61.163 21.434 26.076 1.00 46.91 377 GLY D O 1
ATOM 14852 N N . TYR D 1 378 ? -60.621 20.318 27.954 1.00 45.27 378 TYR D N 1
ATOM 14853 C CA . TYR D 1 378 ? -60.310 19.088 27.239 1.00 44.48 378 TYR D CA 1
ATOM 14854 C C . TYR D 1 378 ? -61.573 18.328 26.865 1.00 43.75 378 TYR D C 1
ATOM 14855 O O . TYR D 1 378 ? -62.632 18.545 27.446 1.00 44.38 378 TYR D O 1
ATOM 14864 N N . PHE D 1 379 ? -61.445 17.438 25.888 1.00 42.75 379 PHE D N 1
ATOM 14865 C CA . PHE D 1 379 ? -62.555 16.624 25.411 1.00 42.15 379 PHE D CA 1
ATOM 14866 C C . PHE D 1 379 ? -62.409 15.191 25.911 1.00 42.43 379 PHE D C 1
ATOM 14867 O O . PHE D 1 379 ? -61.294 14.717 26.153 1.00 42.44 379 PHE D O 1
ATOM 14875 N N . ARG D 1 380 ? -63.542 14.507 26.062 1.00 43.26 380 ARG D N 1
ATOM 14876 C CA . ARG D 1 380 ? -63.554 13.120 26.509 1.00 43.54 380 ARG D CA 1
ATOM 14877 C C . ARG D 1 380 ? -63.359 12.249 25.277 1.00 44.34 380 ARG D C 1
ATOM 14878 O O . ARG D 1 380 ? -63.887 12.556 24.204 1.00 43.69 380 ARG D O 1
ATOM 14886 N N . ILE D 1 381 ? -62.602 11.168 25.432 1.00 45.33 381 ILE D N 1
ATOM 14887 C CA . ILE D 1 381 ? -62.362 10.240 24.333 1.00 46.57 381 ILE D CA 1
ATOM 14888 C C . ILE D 1 381 ? -62.328 8.834 24.888 1.00 47.18 381 ILE D C 1
ATOM 14889 O O . ILE D 1 381 ? -62.045 8.632 26.070 1.00 46.57 381 ILE D O 1
ATOM 14894 N N . LYS D 1 382 ? -62.624 7.862 24.035 1.00 47.45 382 LYS D N 1
ATOM 14895 C CA . LYS D 1 382 ? -62.579 6.478 24.461 1.00 48.62 382 LYS D CA 1
ATOM 14896 C C . LYS D 1 382 ? -61.345 5.853 23.840 1.00 48.43 382 LYS D C 1
ATOM 14897 O O . LYS D 1 382 ? -61.306 5.580 22.640 1.00 48.64 382 LYS D O 1
ATOM 14903 N N . GLY D 1 383 ? -60.323 5.656 24.663 1.00 47.73 383 GLY D N 1
ATOM 14904 C CA . GLY D 1 383 ? -59.101 5.058 24.173 1.00 46.82 383 GLY D CA 1
ATOM 14905 C C . GLY D 1 383 ? -59.343 3.619 23.780 1.00 45.11 383 GLY D C 1
ATOM 14906 O O . GLY D 1 383 ? -60.451 3.247 23.404 1.00 47.00 383 GLY D O 1
ATOM 14907 N N . GLY D 1 384 ? -58.305 2.802 23.864 1.00 43.72 384 GLY D N 1
ATOM 14908 C CA . GLY D 1 384 ? -58.454 1.408 23.511 1.00 42.08 384 GLY D CA 1
ATOM 14909 C C . GLY D 1 384 ? -57.480 1.038 22.422 1.00 42.29 384 GLY D C 1
ATOM 14910 O O . GLY D 1 384 ? -56.805 1.901 21.860 1.00 41.39 384 GLY D O 1
ATOM 14911 N N . CYS D 1 385 ? -57.409 -0.253 22.127 1.00 42.55 385 CYS D N 1
ATOM 14912 C CA . CYS D 1 385 ? -56.510 -0.756 21.107 1.00 45.20 385 CYS D CA 1
ATOM 14913 C C . CYS D 1 385 ? -56.866 -0.131 19.760 1.00 46.23 385 CYS D C 1
ATOM 14914 O O . CYS D 1 385 ? -55.993 0.360 19.041 1.00 46.68 385 CYS D O 1
ATOM 14917 N N . ASP D 1 386 ? -58.154 -0.148 19.431 1.00 47.10 386 ASP D N 1
ATOM 14918 C CA . ASP D 1 386 ? -58.644 0.418 18.180 1.00 47.28 386 ASP D CA 1
ATOM 14919 C C . ASP D 1 386 ? -58.129 1.850 18.009 1.00 46.50 386 ASP D C 1
ATOM 14920 O O . ASP D 1 386 ? -57.626 2.214 16.941 1.00 45.44 386 ASP D O 1
ATOM 14925 N N . CYS D 1 387 ? -58.249 2.653 19.066 1.00 44.51 387 CYS D N 1
ATOM 14926 C CA . CYS D 1 387 ? -57.788 4.039 19.042 1.00 42.60 387 CYS D CA 1
ATOM 14927 C C . CYS D 1 387 ? -56.272 4.086 18.832 1.00 41.44 387 CYS D C 1
ATOM 14928 O O . CYS D 1 387 ? -55.776 4.889 18.043 1.00 41.81 387 CYS D O 1
ATOM 14931 N N . ALA D 1 388 ? -55.542 3.217 19.529 1.00 39.49 388 ALA D N 1
ATOM 14932 C CA . ALA D 1 388 ? -54.087 3.163 19.406 1.00 37.78 388 ALA D CA 1
ATOM 14933 C C . ALA D 1 388 ? -53.662 2.707 18.014 1.00 37.43 388 ALA D C 1
ATOM 14934 O O . ALA D 1 388 ? -52.682 3.203 17.464 1.00 36.45 388 ALA D O 1
ATOM 14936 N N . ILE D 1 389 ? -54.388 1.746 17.452 1.00 37.48 389 ILE D N 1
ATOM 14937 C CA . ILE D 1 389 ? -54.080 1.259 16.114 1.00 38.40 389 ILE D CA 1
ATOM 14938 C C . ILE D 1 389 ? -54.241 2.420 15.136 1.00 37.07 389 ILE D C 1
ATOM 14939 O O . ILE D 1 389 ? -53.366 2.678 14.309 1.00 37.02 389 ILE D O 1
ATOM 14944 N N . ASN D 1 390 ? -55.362 3.126 15.249 1.00 37.61 390 ASN D N 1
ATOM 14945 C CA . ASN D 1 390 ? -55.639 4.263 14.383 1.00 37.98 390 ASN D CA 1
ATOM 14946 C C . ASN D 1 390 ? -54.499 5.266 14.475 1.00 37.64 390 ASN D C 1
ATOM 14947 O O . ASN D 1 390 ? -54.030 5.766 13.458 1.00 37.60 390 ASN D O 1
ATOM 14952 N N . ARG D 1 391 ? -54.054 5.565 15.693 1.00 36.30 391 ARG D N 1
ATOM 14953 C CA . ARG D 1 391 ? -52.953 6.510 15.860 1.00 36.24 391 ARG D CA 1
ATOM 14954 C C . ARG D 1 391 ? -51.638 5.934 15.353 1.00 35.80 391 ARG D C 1
ATOM 14955 O O . ARG D 1 391 ? -50.874 6.628 14.679 1.00 36.79 391 ARG D O 1
ATOM 14963 N N . ALA D 1 392 ? -51.386 4.663 15.651 1.00 34.30 392 ALA D N 1
ATOM 14964 C CA . ALA D 1 392 ? -50.165 4.007 15.197 1.00 34.90 392 ALA D CA 1
ATOM 14965 C C . ALA D 1 392 ? -50.052 4.085 13.672 1.00 36.17 392 ALA D C 1
ATOM 14966 O O . ALA D 1 392 ? -48.969 4.349 13.125 1.00 37.56 392 ALA D O 1
ATOM 14968 N N . ILE D 1 393 ? -51.166 3.859 12.983 1.00 34.58 393 ILE D N 1
ATOM 14969 C CA . ILE D 1 393 ? -51.158 3.893 11.527 1.00 33.86 393 ILE D CA 1
ATOM 14970 C C . ILE D 1 393 ? -50.874 5.298 10.997 1.00 33.19 393 ILE D C 1
ATOM 14971 O O . ILE D 1 393 ? -50.162 5.462 10.013 1.00 32.32 393 ILE D O 1
ATOM 14976 N N . ALA D 1 394 ? -51.409 6.316 11.662 1.00 32.75 394 ALA D N 1
ATOM 14977 C CA . ALA D 1 394 ? -51.168 7.692 11.240 1.00 31.06 394 ALA D CA 1
ATOM 14978 C C . ALA D 1 394 ? -49.698 8.068 11.453 1.00 30.69 394 ALA D C 1
ATOM 14979 O O . ALA D 1 394 ? -49.103 8.771 10.631 1.00 29.50 394 ALA D O 1
ATOM 14981 N N . TYR D 1 395 ? -49.108 7.582 12.544 1.00 28.97 395 TYR D N 1
ATOM 14982 C CA . TYR D 1 395 ? -47.712 7.881 12.847 1.00 28.10 395 TYR D CA 1
ATOM 14983 C C . TYR D 1 395 ? -46.706 7.066 12.024 1.00 28.69 395 TYR D C 1
ATOM 14984 O O . TYR D 1 395 ? -45.585 7.514 11.795 1.00 27.08 395 TYR D O 1
ATOM 14993 N N . ALA D 1 396 ? -47.107 5.878 11.579 1.00 27.99 396 ALA D N 1
ATOM 14994 C CA . ALA D 1 396 ? -46.213 4.975 10.847 1.00 31.28 396 ALA D CA 1
ATOM 14995 C C . ALA D 1 396 ? -45.254 5.512 9.781 1.00 31.76 396 ALA D C 1
ATOM 14996 O O . ALA D 1 396 ? -44.081 5.147 9.776 1.00 30.85 396 ALA D O 1
ATOM 14998 N N . PRO D 1 397 ? -45.725 6.373 8.866 1.00 32.80 397 PRO D N 1
ATOM 14999 C CA . PRO D 1 397 ? -44.786 6.869 7.844 1.00 34.31 397 PRO D CA 1
ATOM 15000 C C . PRO D 1 397 ? -43.665 7.732 8.423 1.00 34.95 397 PRO D C 1
ATOM 15001 O O . PRO D 1 397 ? -42.652 7.993 7.759 1.00 34.27 397 PRO D O 1
ATOM 15005 N N . TYR D 1 398 ? -43.854 8.155 9.667 1.00 34.01 398 TYR D N 1
ATOM 15006 C CA . TYR D 1 398 ? -42.898 9.020 10.349 1.00 34.85 398 TYR D CA 1
ATOM 15007 C C . TYR D 1 398 ? -42.202 8.346 11.537 1.00 35.20 398 TYR D C 1
ATOM 15008 O O . TYR D 1 398 ? -41.631 9.036 12.382 1.00 37.03 398 TYR D O 1
ATOM 15017 N N . ALA D 1 399 ? -42.240 7.016 11.612 1.00 34.86 399 ALA D N 1
ATOM 15018 C CA . ALA D 1 399 ? -41.615 6.308 12.734 1.00 34.18 399 ALA D CA 1
ATOM 15019 C C . ALA D 1 399 ? -40.939 4.995 12.346 1.00 34.81 399 ALA D C 1
ATOM 15020 O O . ALA D 1 399 ? -41.487 4.198 11.584 1.00 34.96 399 ALA D O 1
ATOM 15022 N N . ASP D 1 400 ? -39.749 4.767 12.889 1.00 32.04 400 ASP D N 1
ATOM 15023 C CA . ASP D 1 400 ? -39.004 3.555 12.596 1.00 32.19 400 ASP D CA 1
ATOM 15024 C C . ASP D 1 400 ? -39.507 2.364 13.406 1.00 31.51 400 ASP D C 1
ATOM 15025 O O . ASP D 1 400 ? -39.302 1.206 13.038 1.00 31.54 400 ASP D O 1
ATOM 15030 N N . ALA D 1 401 ? -40.170 2.656 14.515 1.00 30.93 401 ALA D N 1
ATOM 15031 C CA . ALA D 1 401 ? -40.737 1.619 15.363 1.00 29.20 401 ALA D CA 1
ATOM 15032 C C . ALA D 1 401 ? -41.927 2.241 16.075 1.00 29.94 401 ALA D C 1
ATOM 15033 O O . ALA D 1 401 ? -41.947 3.455 16.311 1.00 32.06 401 ALA D O 1
ATOM 15035 N N . ILE D 1 402 ? -42.927 1.425 16.394 1.00 29.26 402 ILE D N 1
ATOM 15036 C CA . ILE D 1 402 ? -44.113 1.917 17.076 1.00 29.80 402 ILE D CA 1
ATOM 15037 C C . ILE D 1 402 ? -44.355 1.157 18.372 1.00 30.94 402 ILE D C 1
ATOM 15038 O O . ILE D 1 402 ? -44.210 -0.064 18.436 1.00 33.25 402 ILE D O 1
ATOM 15043 N N . TRP D 1 403 ? -44.740 1.896 19.400 1.00 31.20 403 TRP D N 1
ATOM 15044 C CA . TRP D 1 403 ? -44.977 1.326 20.714 1.00 31.60 403 TRP D CA 1
ATOM 15045 C C . TRP D 1 403 ? -46.306 1.823 21.272 1.00 32.04 403 TRP D C 1
ATOM 15046 O O . TRP D 1 403 ? -46.617 3.014 21.185 1.00 31.49 403 TRP D O 1
ATOM 15057 N N . MET D 1 404 ? -47.105 0.890 21.793 1.00 32.80 404 MET D N 1
ATOM 15058 C CA . MET D 1 404 ? -48.394 1.208 22.401 1.00 33.89 404 MET D CA 1
ATOM 15059 C C . MET D 1 404 ? -48.404 0.727 23.849 1.00 35.53 404 MET D C 1
ATOM 15060 O O . MET D 1 404 ? -48.272 -0.468 24.111 1.00 34.40 404 MET D O 1
ATOM 15065 N N . GLU D 1 405 ? -48.556 1.653 24.788 1.00 36.24 405 GLU D N 1
ATOM 15066 C CA . GLU D 1 405 ? -48.608 1.280 26.195 1.00 38.78 405 GLU D CA 1
ATOM 15067 C C . GLU D 1 405 ? -49.836 0.404 26.421 1.00 40.67 405 GLU D C 1
ATOM 15068 O O . GLU D 1 405 ? -50.869 0.590 25.770 1.00 41.12 405 GLU D O 1
ATOM 15074 N N . SER D 1 406 ? -49.715 -0.552 27.339 1.00 41.95 406 SER D N 1
ATOM 15075 C CA . SER D 1 406 ? -50.807 -1.464 27.663 1.00 44.13 406 SER D CA 1
ATOM 15076 C C . SER D 1 406 ? -50.977 -1.535 29.175 1.00 44.66 406 SER D C 1
ATOM 15077 O O . SER D 1 406 ? -50.049 -1.238 29.925 1.00 43.34 406 SER D O 1
ATOM 15080 N N . LYS D 1 407 ? -52.162 -1.938 29.622 1.00 45.10 407 LYS D N 1
ATOM 15081 C CA . LYS D 1 407 ? -52.432 -2.037 31.052 1.00 45.94 407 LYS D CA 1
ATOM 15082 C C . LYS D 1 407 ? -51.821 -3.300 31.656 1.00 45.71 407 LYS D C 1
ATOM 15083 O O . LYS D 1 407 ? -51.393 -3.301 32.807 1.00 45.69 407 LYS D O 1
ATOM 15089 N N . LEU D 1 408 ? -51.792 -4.372 30.870 1.00 45.87 408 LEU D N 1
ATOM 15090 C CA . LEU D 1 408 ? -51.255 -5.656 31.313 1.00 45.81 408 LEU D CA 1
ATOM 15091 C C . LEU D 1 408 ? -50.441 -6.299 30.202 1.00 45.77 408 LEU D C 1
ATOM 15092 O O . LEU D 1 408 ? -50.599 -5.959 29.030 1.00 45.95 408 LEU D O 1
ATOM 15097 N N . PRO D 1 409 ? -49.550 -7.239 30.557 1.00 44.93 409 PRO D N 1
ATOM 15098 C CA . PRO D 1 409 ? -48.740 -7.903 29.537 1.00 44.52 409 PRO D CA 1
ATOM 15099 C C . PRO D 1 409 ? -49.657 -8.926 28.873 1.00 44.76 409 PRO D C 1
ATOM 15100 O O . PRO D 1 409 ? -49.529 -10.132 29.089 1.00 46.94 409 PRO D O 1
ATOM 15104 N N . ASP D 1 410 ? -50.599 -8.425 28.080 1.00 43.98 410 ASP D N 1
ATOM 15105 C CA . ASP D 1 410 ? -51.574 -9.266 27.398 1.00 41.58 410 ASP D CA 1
ATOM 15106 C C . ASP D 1 410 ? -51.165 -9.619 25.972 1.00 40.33 410 ASP D C 1
ATOM 15107 O O . ASP D 1 410 ? -51.200 -8.768 25.081 1.00 38.72 410 ASP D O 1
ATOM 15112 N N . TYR D 1 411 ? -50.793 -10.880 25.765 1.00 38.59 411 TYR D N 1
ATOM 15113 C CA . TYR D 1 411 ? -50.369 -11.356 24.455 1.00 38.78 411 TYR D CA 1
ATOM 15114 C C . TYR D 1 411 ? -51.426 -11.120 23.389 1.00 38.55 411 TYR D C 1
ATOM 15115 O O . TYR D 1 411 ? -51.130 -10.568 22.330 1.00 38.07 411 TYR D O 1
ATOM 15124 N N . GLU D 1 412 ? -52.657 -11.548 23.663 1.00 39.37 412 GLU D N 1
ATOM 15125 C CA . GLU D 1 412 ? -53.741 -11.366 22.704 1.00 39.31 412 GLU D CA 1
ATOM 15126 C C . GLU D 1 412 ? -53.877 -9.904 22.280 1.00 39.07 412 GLU D C 1
ATOM 15127 O O . GLU D 1 412 ? -54.010 -9.609 21.092 1.00 39.36 412 GLU D O 1
ATOM 15133 N N . GLN D 1 413 ? -53.851 -8.983 23.235 1.00 38.30 413 GLN D N 1
ATOM 15134 C CA . GLN D 1 413 ? -53.964 -7.583 22.861 1.00 39.55 413 GLN D CA 1
ATOM 15135 C C . GLN D 1 413 ? -52.757 -7.165 22.024 1.00 38.08 413 GLN D C 1
ATOM 15136 O O . GLN D 1 413 ? -52.901 -6.411 21.064 1.00 39.24 413 GLN D O 1
ATOM 15142 N N . ALA D 1 414 ? -51.574 -7.653 22.387 1.00 37.10 414 ALA D N 1
ATOM 15143 C CA . ALA D 1 414 ? -50.356 -7.312 21.652 1.00 36.31 414 ALA D CA 1
ATOM 15144 C C . ALA D 1 414 ? -50.472 -7.823 20.217 1.00 37.02 414 ALA D C 1
ATOM 15145 O O . ALA D 1 414 ? -49.937 -7.231 19.278 1.00 33.23 414 ALA D O 1
ATOM 15147 N N . LYS D 1 415 ? -51.181 -8.934 20.060 1.00 38.46 415 LYS D N 1
ATOM 15148 C CA . LYS D 1 415 ? -51.387 -9.520 18.746 1.00 41.13 415 LYS D CA 1
ATOM 15149 C C . LYS D 1 415 ? -52.336 -8.625 17.946 1.00 40.59 415 LYS D C 1
ATOM 15150 O O . LYS D 1 415 ? -52.080 -8.315 16.780 1.00 39.40 415 LYS D O 1
ATOM 15156 N N . GLU D 1 416 ? -53.423 -8.200 18.589 1.00 40.70 416 GLU D N 1
ATOM 15157 C CA . GLU D 1 416 ? -54.407 -7.334 17.951 1.00 42.28 416 GLU D CA 1
ATOM 15158 C C . GLU D 1 416 ? -53.784 -6.015 17.492 1.00 42.57 416 GLU D C 1
ATOM 15159 O O . GLU D 1 416 ? -54.084 -5.523 16.401 1.00 41.08 416 GLU D O 1
ATOM 15165 N N . PHE D 1 417 ? -52.924 -5.437 18.326 1.00 42.59 417 PHE D N 1
ATOM 15166 C CA . PHE D 1 417 ? -52.290 -4.176 17.965 1.00 41.93 417 PHE D CA 1
ATOM 15167 C C . PHE D 1 417 ? -51.388 -4.391 16.768 1.00 41.28 417 PHE D C 1
ATOM 15168 O O . PHE D 1 417 ? -51.490 -3.670 15.774 1.00 42.05 417 PHE D O 1
ATOM 15176 N N . ALA D 1 418 ? -50.513 -5.391 16.867 1.00 38.81 418 ALA D N 1
ATOM 15177 C CA . ALA D 1 418 ? -49.582 -5.703 15.795 1.00 39.20 418 ALA D CA 1
ATOM 15178 C C . ALA D 1 418 ? -50.326 -5.943 14.491 1.00 39.44 418 ALA D C 1
ATOM 15179 O O . ALA D 1 418 ? -50.019 -5.335 13.464 1.00 38.62 418 ALA D O 1
ATOM 15181 N N . GLU D 1 419 ? -51.317 -6.825 14.535 1.00 39.96 419 GLU D N 1
ATOM 15182 C CA . GLU D 1 419 ? -52.092 -7.129 13.344 1.00 39.71 419 GLU D CA 1
ATOM 15183 C C . GLU D 1 419 ? -52.800 -5.909 12.763 1.00 38.82 419 GLU D C 1
ATOM 15184 O O . GLU D 1 419 ? -52.856 -5.734 11.542 1.00 37.40 419 GLU D O 1
ATOM 15190 N N . GLY D 1 420 ? -53.332 -5.059 13.631 1.00 38.10 420 GLY D N 1
ATOM 15191 C CA . GLY D 1 420 ? -54.007 -3.867 13.147 1.00 37.68 420 GLY D CA 1
ATOM 15192 C C . GLY D 1 420 ? -53.061 -2.969 12.364 1.00 38.19 420 GLY D C 1
ATOM 15193 O O . GLY D 1 420 ? -53.400 -2.481 11.282 1.00 37.90 420 GLY D O 1
ATOM 15194 N N . VAL D 1 421 ? -51.870 -2.744 12.916 1.00 38.00 421 VAL D N 1
ATOM 15195 C CA . VAL D 1 421 ? -50.870 -1.910 12.261 1.00 38.48 421 VAL D CA 1
ATOM 15196 C C . VAL D 1 421 ? -50.377 -2.575 10.981 1.00 37.94 421 VAL D C 1
ATOM 15197 O O . VAL D 1 421 ? -50.362 -1.957 9.915 1.00 38.29 421 VAL D O 1
ATOM 15201 N N . HIS D 1 422 ? -49.977 -3.838 11.102 1.00 37.51 422 HIS D N 1
ATOM 15202 C CA . HIS D 1 422 ? -49.471 -4.601 9.971 1.00 38.78 422 HIS D CA 1
ATOM 15203 C C . HIS D 1 422 ? -50.500 -4.823 8.862 1.00 38.74 422 HIS D C 1
ATOM 15204 O O . HIS D 1 422 ? -50.130 -5.097 7.723 1.00 38.55 422 HIS D O 1
ATOM 15211 N N . ALA D 1 423 ? -51.785 -4.715 9.181 1.00 38.47 423 ALA D N 1
ATOM 15212 C CA . ALA D 1 423 ? -52.798 -4.903 8.152 1.00 40.25 423 ALA D CA 1
ATOM 15213 C C . ALA D 1 423 ? -52.623 -3.794 7.117 1.00 41.47 423 ALA D C 1
ATOM 15214 O O . ALA D 1 423 ? -53.135 -3.886 6.002 1.00 40.93 423 ALA D O 1
ATOM 15216 N N . VAL D 1 424 ? -51.887 -2.750 7.495 1.00 40.56 424 VAL D N 1
ATOM 15217 C CA . VAL D 1 424 ? -51.637 -1.622 6.606 1.00 39.89 424 VAL D CA 1
ATOM 15218 C C . VAL D 1 424 ? -50.162 -1.479 6.261 1.00 39.91 424 VAL D C 1
ATOM 15219 O O . VAL D 1 424 ? -49.810 -1.261 5.104 1.00 42.49 424 VAL D O 1
ATOM 15223 N N . TYR D 1 425 ? -49.300 -1.597 7.265 1.00 40.27 425 TYR D N 1
ATOM 15224 C CA . TYR D 1 425 ? -47.857 -1.500 7.055 1.00 39.61 425 TYR D CA 1
ATOM 15225 C C . TYR D 1 425 ? -47.235 -2.779 7.611 1.00 40.73 425 TYR D C 1
ATOM 15226 O O . TYR D 1 425 ? -46.710 -2.806 8.727 1.00 39.82 425 TYR D O 1
ATOM 15235 N N . PRO D 1 426 ? -47.298 -3.866 6.825 1.00 41.60 426 PRO D N 1
ATOM 15236 C CA . PRO D 1 426 ? -46.767 -5.183 7.188 1.00 41.84 426 PRO D CA 1
ATOM 15237 C C . PRO D 1 426 ? -45.315 -5.229 7.655 1.00 42.14 426 PRO D C 1
ATOM 15238 O O . PRO D 1 426 ? -44.936 -6.120 8.421 1.00 42.69 426 PRO D O 1
ATOM 15242 N N . GLU D 1 427 ? -44.500 -4.280 7.208 1.00 41.98 427 GLU D N 1
ATOM 15243 C CA . GLU D 1 427 ? -43.100 -4.282 7.606 1.00 41.56 427 GLU D CA 1
ATOM 15244 C C . GLU D 1 427 ? -42.748 -3.227 8.647 1.00 40.49 427 GLU D C 1
ATOM 15245 O O . GLU D 1 427 ? -41.588 -2.850 8.796 1.00 41.25 427 GLU D O 1
ATOM 15251 N N . GLN D 1 428 ? -43.760 -2.770 9.378 1.00 38.59 428 GLN D N 1
ATOM 15252 C CA . GLN D 1 428 ? -43.574 -1.766 10.424 1.00 37.15 428 GLN D CA 1
ATOM 15253 C C . GLN D 1 428 ? -43.045 -2.392 11.715 1.00 35.00 428 GLN D C 1
ATOM 15254 O O . GLN D 1 428 ? -43.742 -3.169 12.367 1.00 35.22 428 GLN D O 1
ATOM 15260 N N . LYS D 1 429 ? -41.819 -2.047 12.089 1.00 32.30 429 LYS D N 1
ATOM 15261 C CA . LYS D 1 429 ? -41.233 -2.583 13.313 1.00 31.73 429 LYS D CA 1
ATOM 15262 C C . LYS D 1 429 ? -42.040 -2.115 14.523 1.00 29.77 429 LYS D C 1
ATOM 15263 O O . LYS D 1 429 ? -42.591 -1.018 14.523 1.00 29.37 429 LYS D O 1
ATOM 15269 N N . LEU D 1 430 ? -42.109 -2.943 15.555 1.00 29.97 430 LEU D N 1
ATOM 15270 C CA . LEU D 1 430 ? -42.846 -2.578 16.762 1.00 29.56 430 LEU D CA 1
ATOM 15271 C C . LEU D 1 430 ? -41.951 -2.741 17.984 1.00 29.42 430 LEU D C 1
ATOM 15272 O O . LEU D 1 430 ? -41.024 -3.547 17.973 1.00 29.41 430 LEU D O 1
ATOM 15277 N N . ALA D 1 431 ? -42.232 -1.974 19.036 1.00 28.46 431 ALA D N 1
ATOM 15278 C CA . ALA D 1 431 ? -41.461 -2.047 20.272 1.00 28.02 431 ALA D CA 1
ATOM 15279 C C . ALA D 1 431 ? -42.447 -2.317 21.395 1.00 27.76 431 ALA D C 1
ATOM 15280 O O . ALA D 1 431 ? -43.619 -1.976 21.271 1.00 29.33 431 ALA D O 1
ATOM 15282 N N . TYR D 1 432 ? -41.978 -2.907 22.494 1.00 27.73 432 TYR D N 1
ATOM 15283 C CA . TYR D 1 432 ? -42.874 -3.250 23.595 1.00 28.93 432 TYR D CA 1
ATOM 15284 C C . TYR D 1 432 ? -42.273 -3.032 24.985 1.00 29.60 432 TYR D C 1
ATOM 15285 O O . TYR D 1 432 ? -41.146 -3.435 25.258 1.00 29.08 432 TYR D O 1
ATOM 15294 N N . ASN D 1 433 ? -43.039 -2.392 25.863 1.00 30.18 433 ASN D N 1
ATOM 15295 C CA . ASN D 1 433 ? -42.597 -2.134 27.234 1.00 29.59 433 ASN D CA 1
ATOM 15296 C C . ASN D 1 433 ? -42.890 -3.340 28.145 1.00 29.94 433 ASN D C 1
ATOM 15297 O O . ASN D 1 433 ? -44.035 -3.588 28.501 1.00 30.27 433 ASN D O 1
ATOM 15302 N N . LEU D 1 434 ? -41.863 -4.108 28.494 1.00 32.68 434 LEU D N 1
ATOM 15303 C CA . LEU D 1 434 ? -42.055 -5.245 29.402 1.00 34.38 434 LEU D CA 1
ATOM 15304 C C . LEU D 1 434 ? -42.082 -4.552 30.762 1.00 35.03 434 LEU D C 1
ATOM 15305 O O . LEU D 1 434 ? -41.137 -4.627 31.543 1.00 34.61 434 LEU D O 1
ATOM 15310 N N . SER D 1 435 ? -43.184 -3.860 31.018 1.00 36.89 435 SER D N 1
ATOM 15311 C CA . SER D 1 435 ? -43.352 -3.067 32.227 1.00 38.56 435 SER D CA 1
ATOM 15312 C C . SER D 1 435 ? -43.220 -3.744 33.572 1.00 40.27 435 SER D C 1
ATOM 15313 O O . SER D 1 435 ? -43.826 -4.787 33.827 1.00 40.26 435 SER D O 1
ATOM 15316 N N . PRO D 1 436 ? -42.399 -3.150 34.453 1.00 41.38 436 PRO D N 1
ATOM 15317 C CA . PRO D 1 436 ? -42.172 -3.660 35.800 1.00 42.50 436 PRO D CA 1
ATOM 15318 C C . PRO D 1 436 ? -43.357 -3.200 36.645 1.00 44.28 436 PRO D C 1
ATOM 15319 O O . PRO D 1 436 ? -43.421 -3.454 37.847 1.00 43.71 436 PRO D O 1
ATOM 15323 N N . SER D 1 437 ? -44.289 -2.505 35.994 1.00 44.27 437 SER D N 1
ATOM 15324 C CA . SER D 1 437 ? -45.498 -2.028 36.656 1.00 45.30 437 SER D CA 1
ATOM 15325 C C . SER D 1 437 ? -46.462 -3.198 36.720 1.00 44.99 437 SER D C 1
ATOM 15326 O O . SER D 1 437 ? -47.381 -3.212 37.535 1.00 42.69 437 SER D O 1
ATOM 15329 N N . PHE D 1 438 ? -46.250 -4.175 35.840 1.00 45.88 438 PHE D N 1
ATOM 15330 C CA . PHE D 1 438 ? -47.097 -5.361 35.815 1.00 47.52 438 PHE D CA 1
ATOM 15331 C C . PHE D 1 438 ? -46.675 -6.251 36.976 1.00 48.40 438 PHE D C 1
ATOM 15332 O O . PHE D 1 438 ? -45.556 -6.141 37.477 1.00 47.27 438 PHE D O 1
ATOM 15340 N N . ASN D 1 439 ? -47.580 -7.127 37.399 1.00 49.92 439 ASN D N 1
ATOM 15341 C CA . ASN D 1 439 ? -47.311 -8.070 38.480 1.00 49.84 439 ASN D CA 1
ATOM 15342 C C . ASN D 1 439 ? -47.170 -9.413 37.786 1.00 50.57 439 ASN D C 1
ATOM 15343 O O . ASN D 1 439 ? -48.171 -10.071 37.501 1.00 50.81 439 ASN D O 1
ATOM 15348 N N . TRP D 1 440 ? -45.939 -9.823 37.500 1.00 51.39 440 TRP D N 1
ATOM 15349 C CA . TRP D 1 440 ? -45.735 -11.090 36.808 1.00 53.09 440 TRP D CA 1
ATOM 15350 C C . TRP D 1 440 ? -45.997 -12.323 37.694 1.00 55.38 440 TRP D C 1
ATOM 15351 O O . TRP D 1 440 ? -45.069 -12.980 38.168 1.00 58.12 440 TRP D O 1
ATOM 15362 N N . LYS D 1 441 ? -47.280 -12.617 37.905 1.00 57.97 441 LYS D N 1
ATOM 15363 C CA . LYS D 1 441 ? -47.745 -13.753 38.710 1.00 57.69 441 LYS D CA 1
ATOM 15364 C C . LYS D 1 441 ? -49.130 -13.457 39.273 1.00 57.60 441 LYS D C 1
ATOM 15365 O O . LYS D 1 441 ? -49.538 -12.297 39.373 1.00 56.62 441 LYS D O 1
ATOM 15371 N N . ALA D 1 443 ? -49.918 -12.522 36.905 1.00 57.54 443 ALA D N 1
ATOM 15372 C CA . ALA D 1 443 ? -50.374 -12.131 35.580 1.00 58.46 443 ALA D CA 1
ATOM 15373 C C . ALA D 1 443 ? -49.934 -13.154 34.545 1.00 58.36 443 ALA D C 1
ATOM 15374 O O . ALA D 1 443 ? -50.508 -13.240 33.460 1.00 58.66 443 ALA D O 1
ATOM 15376 N N . MET D 1 444 ? -48.921 -13.939 34.890 1.00 58.10 444 MET D N 1
ATOM 15377 C CA . MET D 1 444 ? -48.399 -14.930 33.964 1.00 57.14 444 MET D CA 1
ATOM 15378 C C . MET D 1 444 ? -47.645 -16.020 34.714 1.00 57.73 444 MET D C 1
ATOM 15379 O O . MET D 1 444 ? -46.909 -15.732 35.657 1.00 58.42 444 MET D O 1
ATOM 15384 N N . PRO D 1 445 ? -47.825 -17.290 34.311 1.00 57.52 445 PRO D N 1
ATOM 15385 C CA . PRO D 1 445 ? -47.138 -18.402 34.970 1.00 57.55 445 PRO D CA 1
ATOM 15386 C C . PRO D 1 445 ? -45.668 -18.455 34.566 1.00 57.52 445 PRO D C 1
ATOM 15387 O O . PRO D 1 445 ? -45.314 -18.146 33.430 1.00 57.32 445 PRO D O 1
ATOM 15391 N N . ARG D 1 446 ? -44.826 -18.845 35.516 1.00 57.54 446 ARG D N 1
ATOM 15392 C CA . ARG D 1 446 ? -43.385 -18.943 35.326 1.00 57.35 446 ARG D CA 1
ATOM 15393 C C . ARG D 1 446 ? -42.974 -19.395 33.920 1.00 55.87 446 ARG D C 1
ATOM 15394 O O . ARG D 1 446 ? -42.083 -18.803 33.310 1.00 54.18 446 ARG D O 1
ATOM 15402 N N . ASP D 1 447 ? -43.626 -20.434 33.403 1.00 55.12 447 ASP D N 1
ATOM 15403 C CA . ASP D 1 447 ? -43.298 -20.945 32.070 1.00 55.00 447 ASP D CA 1
ATOM 15404 C C . ASP D 1 447 ? -43.638 -19.993 30.927 1.00 53.74 447 ASP D C 1
ATOM 15405 O O . ASP D 1 447 ? -42.939 -19.956 29.914 1.00 52.88 447 ASP D O 1
ATOM 15410 N N . GLU D 1 448 ? -44.713 -19.227 31.074 1.00 52.91 448 GLU D N 1
ATOM 15411 C CA . GLU D 1 448 ? -45.083 -18.282 30.029 1.00 51.88 448 GLU D CA 1
ATOM 15412 C C . GLU D 1 448 ? -44.187 -17.051 30.126 1.00 50.44 448 GLU D C 1
ATOM 15413 O O . GLU D 1 448 ? -43.975 -16.340 29.141 1.00 48.14 448 GLU D O 1
ATOM 15419 N N . GLN D 1 449 ? -43.665 -16.805 31.325 1.00 48.90 449 GLN D N 1
ATOM 15420 C CA . GLN D 1 449 ? -42.779 -15.672 31.543 1.00 48.39 449 GLN D CA 1
ATOM 15421 C C . GLN D 1 449 ? -41.526 -15.861 30.702 1.00 47.06 449 GLN D C 1
ATOM 15422 O O . GLN D 1 449 ? -41.029 -14.923 30.082 1.00 46.91 449 GLN D O 1
ATOM 15428 N N . GLU D 1 450 ? -41.035 -17.092 30.668 1.00 45.96 450 GLU D N 1
ATOM 15429 C CA . GLU D 1 450 ? -39.824 -17.391 29.929 1.00 45.62 450 GLU D CA 1
ATOM 15430 C C . GLU D 1 450 ? -39.970 -17.319 28.416 1.00 44.73 450 GLU D C 1
ATOM 15431 O O . GLU D 1 450 ? -38.974 -17.185 27.712 1.00 46.63 450 GLU D O 1
ATOM 15437 N N . THR D 1 451 ? -41.194 -17.399 27.907 1.00 43.48 451 THR D N 1
ATOM 15438 C CA . THR D 1 451 ? -41.391 -17.364 26.458 1.00 42.31 451 THR D CA 1
ATOM 15439 C C . THR D 1 451 ? -42.082 -16.093 25.951 1.00 41.45 451 THR D C 1
ATOM 15440 O O . THR D 1 451 ? -42.188 -15.874 24.736 1.00 40.18 451 THR D O 1
ATOM 15444 N N . TYR D 1 452 ? -42.538 -15.253 26.877 1.00 39.85 452 TYR D N 1
ATOM 15445 C CA . TYR D 1 452 ? -43.242 -14.033 26.505 1.00 38.39 452 TYR D CA 1
ATOM 15446 C C . TYR D 1 452 ? -42.513 -13.163 25.478 1.00 37.99 452 TYR D C 1
ATOM 15447 O O . TYR D 1 452 ? -43.102 -12.749 24.471 1.00 35.75 452 TYR D O 1
ATOM 15456 N N . ILE D 1 453 ? -41.238 -12.884 25.732 1.00 37.00 453 ILE D N 1
ATOM 15457 C CA . ILE D 1 453 ? -40.443 -12.061 24.827 1.00 36.40 453 ILE D CA 1
ATOM 15458 C C . ILE D 1 453 ? -40.359 -12.697 23.441 1.00 38.99 453 ILE D C 1
ATOM 15459 O O . ILE D 1 453 ? -40.453 -12.006 22.423 1.00 37.40 453 ILE D O 1
ATOM 15464 N N . ARG D 1 454 ? -40.192 -14.016 23.408 1.00 41.00 454 ARG D N 1
ATOM 15465 C CA . ARG D 1 454 ? -40.093 -14.738 22.146 1.00 43.64 454 ARG D CA 1
ATOM 15466 C C . ARG D 1 454 ? -41.416 -14.674 21.392 1.00 42.46 454 ARG D C 1
ATOM 15467 O O . ARG D 1 454 ? -41.439 -14.451 20.187 1.00 42.54 454 ARG D O 1
ATOM 15475 N N . ARG D 1 455 ? -42.515 -14.872 22.109 1.00 42.41 455 ARG D N 1
ATOM 15476 C CA . ARG D 1 455 ? -43.831 -14.830 21.493 1.00 41.67 455 ARG D CA 1
ATOM 15477 C C . ARG D 1 455 ? -44.094 -13.449 20.892 1.00 41.64 455 ARG D C 1
ATOM 15478 O O . ARG D 1 455 ? -44.512 -13.346 19.738 1.00 40.67 455 ARG D O 1
ATOM 15486 N N . LEU D 1 456 ? -43.838 -12.390 21.659 1.00 39.89 456 LEU D N 1
ATOM 15487 C CA . LEU D 1 456 ? -44.041 -11.036 21.146 1.00 38.64 456 LEU D CA 1
ATOM 15488 C C . LEU D 1 456 ? -43.143 -10.811 19.932 1.00 37.73 456 LEU D C 1
ATOM 15489 O O . LEU D 1 456 ? -43.544 -10.151 18.969 1.00 37.70 456 LEU D O 1
ATOM 15494 N N . ALA D 1 457 ? -41.928 -11.354 19.979 1.00 35.70 457 ALA D N 1
ATOM 15495 C CA . ALA D 1 457 ? -40.993 -11.205 18.865 1.00 36.12 457 ALA D CA 1
ATOM 15496 C C . ALA D 1 457 ? -41.639 -11.723 17.581 1.00 36.32 457 ALA D C 1
ATOM 15497 O O . ALA D 1 457 ? -41.452 -11.149 16.502 1.00 35.74 457 ALA D O 1
ATOM 15499 N N . GLY D 1 458 ? -42.401 -12.809 17.703 1.00 37.23 458 GLY D N 1
ATOM 15500 C CA . GLY D 1 458 ? -43.077 -13.368 16.546 1.00 37.03 458 GLY D CA 1
ATOM 15501 C C . GLY D 1 458 ? -44.038 -12.359 15.938 1.00 38.57 458 GLY D C 1
ATOM 15502 O O . GLY D 1 458 ? -44.212 -12.308 14.720 1.00 40.51 458 GLY D O 1
ATOM 15503 N N . LEU D 1 459 ? -44.651 -11.538 16.786 1.00 37.89 459 LEU D N 1
ATOM 15504 C CA . LEU D 1 459 ? -45.606 -10.526 16.334 1.00 37.53 459 LEU D CA 1
ATOM 15505 C C . LEU D 1 459 ? -44.969 -9.336 15.623 1.00 37.08 459 LEU D C 1
ATOM 15506 O O . LEU D 1 459 ? -45.664 -8.556 14.978 1.00 37.38 459 LEU D O 1
ATOM 15511 N N . GLY D 1 460 ? -43.654 -9.190 15.746 1.00 35.61 460 GLY D N 1
ATOM 15512 C CA . GLY D 1 460 ? -42.981 -8.075 15.108 1.00 34.48 460 GLY D CA 1
ATOM 15513 C C . GLY D 1 460 ? -42.390 -7.101 16.112 1.00 34.60 460 GLY D C 1
ATOM 15514 O O . GLY D 1 460 ? -41.846 -6.060 15.733 1.00 33.13 460 GLY D O 1
ATOM 15515 N N . TYR D 1 461 ? -42.517 -7.429 17.397 1.00 33.85 461 TYR D N 1
ATOM 15516 C CA . TYR D 1 461 ? -41.971 -6.603 18.465 1.00 33.32 461 TYR D CA 1
ATOM 15517 C C . TYR D 1 461 ? -40.479 -6.918 18.517 1.00 33.92 461 TYR D C 1
ATOM 15518 O O . TYR D 1 461 ? -40.018 -7.675 19.379 1.00 34.75 461 TYR D O 1
ATOM 15527 N N . CYS D 1 462 ? -39.735 -6.328 17.582 1.00 31.31 462 CYS D N 1
ATOM 15528 C CA . CYS D 1 462 ? -38.303 -6.558 17.458 1.00 31.43 462 CYS D CA 1
ATOM 15529 C C . CYS 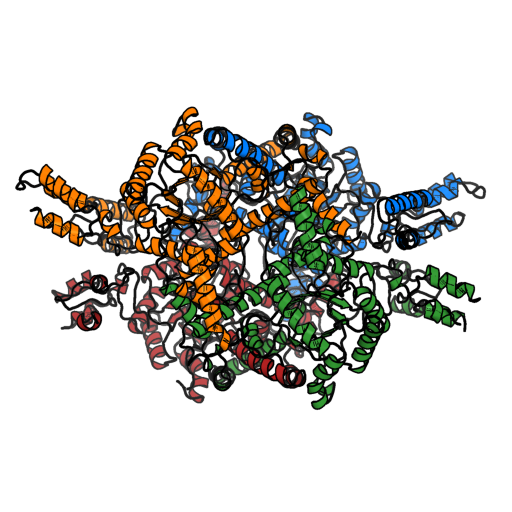D 1 462 ? -37.400 -5.915 18.511 1.00 32.06 462 CYS D C 1
ATOM 15530 O O . CYS D 1 462 ? -36.210 -6.217 18.556 1.00 31.52 462 CYS D O 1
ATOM 15533 N N . TRP D 1 463 ? -37.948 -5.023 19.333 1.00 31.00 463 TRP D N 1
ATOM 15534 C CA . TRP D 1 463 ? -37.177 -4.383 20.405 1.00 32.55 463 TRP D CA 1
ATOM 15535 C C . TRP D 1 463 ? -38.061 -4.334 21.659 1.00 32.08 463 TRP D C 1
ATOM 15536 O O . TRP D 1 463 ? -39.176 -3.827 21.612 1.00 31.99 463 TRP D O 1
ATOM 15547 N N . GLN D 1 464 ? -37.565 -4.869 22.772 1.00 30.33 464 GLN D N 1
ATOM 15548 C CA . GLN D 1 464 ? -38.342 -4.901 24.005 1.00 30.92 464 GLN D CA 1
ATOM 15549 C C . GLN D 1 464 ? -37.491 -4.454 25.196 1.00 30.73 464 GLN D C 1
ATOM 15550 O O . GLN D 1 464 ? -36.285 -4.660 25.210 1.00 31.95 464 GLN D O 1
ATOM 15556 N N . PHE D 1 465 ? -38.119 -3.868 26.209 1.00 30.35 465 PHE D N 1
ATOM 15557 C CA . PHE D 1 465 ? -37.358 -3.361 27.339 1.00 31.04 465 PHE D CA 1
ATOM 15558 C C . PHE D 1 465 ? -38.145 -3.253 28.633 1.00 30.05 465 PHE D C 1
ATOM 15559 O O . PHE D 1 465 ? -39.340 -2.961 28.620 1.00 30.53 465 PHE D O 1
ATOM 15567 N N . ILE D 1 466 ? -37.465 -3.488 29.748 1.00 28.76 466 ILE D N 1
ATOM 15568 C CA . ILE D 1 466 ? -38.081 -3.345 31.060 1.00 28.74 466 ILE D CA 1
ATOM 15569 C C . ILE D 1 466 ? -37.629 -1.942 31.456 1.00 30.09 466 ILE D C 1
ATOM 15570 O O . ILE D 1 466 ? -36.457 -1.733 31.758 1.00 29.76 466 ILE D O 1
ATOM 15575 N N . THR D 1 467 ? -38.548 -0.982 31.433 1.00 30.16 467 THR D N 1
ATOM 15576 C CA . THR D 1 467 ? -38.218 0.401 31.757 1.00 29.99 467 THR D CA 1
ATOM 15577 C C . THR D 1 467 ? -37.425 0.634 33.045 1.00 31.14 467 THR D C 1
ATOM 15578 O O . THR D 1 467 ? -36.324 1.195 33.008 1.00 30.34 467 THR D O 1
ATOM 15582 N N . LEU D 1 468 ? -37.968 0.191 34.176 1.00 30.61 468 LEU D N 1
ATOM 15583 C CA . LEU D 1 468 ? -37.321 0.439 35.462 1.00 30.17 468 LEU D CA 1
ATOM 15584 C C . LEU D 1 468 ? -36.527 -0.685 36.125 1.00 30.37 468 LEU D C 1
ATOM 15585 O O . LEU D 1 468 ? -36.342 -0.657 37.347 1.00 28.29 468 LEU D O 1
ATOM 15590 N N . ALA D 1 469 ? -36.036 -1.651 35.347 1.00 29.08 469 ALA D N 1
ATOM 15591 C CA . ALA D 1 469 ? -35.262 -2.757 35.933 1.00 29.93 469 ALA D CA 1
ATOM 15592 C C . ALA D 1 469 ? -34.033 -2.240 36.686 1.00 28.53 469 ALA D C 1
ATOM 15593 O O . ALA D 1 469 ? -33.666 -2.780 37.735 1.00 28.61 469 ALA D O 1
ATOM 15595 N N . GLY D 1 470 ? -33.403 -1.200 36.145 1.00 27.69 470 GLY D N 1
ATOM 15596 C CA . GLY D 1 470 ? -32.230 -0.619 36.780 1.00 27.20 470 GLY D CA 1
ATOM 15597 C C . GLY D 1 470 ? -32.541 -0.128 38.188 1.00 29.01 470 GLY D C 1
ATOM 15598 O O . GLY D 1 470 ? -31.823 -0.432 39.147 1.00 29.16 470 GLY D O 1
ATOM 15599 N N . LEU D 1 471 ? -33.614 0.644 38.309 1.00 28.08 471 LEU D N 1
ATOM 15600 C CA . LEU D 1 471 ? -34.041 1.164 39.595 1.00 30.72 471 LEU D CA 1
ATOM 15601 C C . LEU D 1 471 ? -34.282 0.012 40.582 1.00 31.10 471 LEU D C 1
ATOM 15602 O O . LEU D 1 471 ? -33.754 0.020 41.701 1.00 29.00 471 LEU D O 1
ATOM 15607 N N . HIS D 1 472 ? -35.083 -0.965 40.154 1.00 29.38 472 HIS D N 1
ATOM 15608 C CA . HIS D 1 472 ? -35.433 -2.113 40.987 1.00 31.04 472 HIS D CA 1
ATOM 15609 C C . HIS D 1 472 ? -34.295 -3.023 41.421 1.00 31.14 472 HIS D C 1
ATOM 15610 O O . HIS D 1 472 ? -34.266 -3.466 42.579 1.00 31.70 472 HIS D O 1
ATOM 15617 N N . THR D 1 473 ? -33.362 -3.311 40.521 1.00 29.26 473 THR D N 1
ATOM 15618 C CA . THR D 1 473 ? -32.240 -4.160 40.896 1.00 30.94 473 THR D CA 1
ATOM 15619 C C . THR D 1 473 ? -31.359 -3.464 41.928 1.00 31.74 473 THR D C 1
ATOM 15620 O O . THR D 1 473 ? -30.949 -4.075 42.913 1.00 33.09 473 THR D O 1
ATOM 15624 N N . THR D 1 474 ? -31.082 -2.179 41.719 1.00 32.75 474 THR D N 1
ATOM 15625 C CA . THR D 1 474 ? -30.243 -1.449 42.664 1.00 33.35 474 THR D CA 1
ATOM 15626 C C . THR D 1 474 ? -30.921 -1.370 44.020 1.00 32.94 474 THR D C 1
ATOM 15627 O O . THR D 1 474 ? -30.286 -1.547 45.065 1.00 33.53 474 THR D O 1
ATOM 15631 N N . ALA D 1 475 ? -32.215 -1.087 43.997 1.00 32.26 475 ALA D N 1
ATOM 15632 C CA . ALA D 1 475 ? -32.991 -0.975 45.226 1.00 32.66 475 ALA D CA 1
ATOM 15633 C C . ALA D 1 475 ? -32.946 -2.271 46.037 1.00 31.56 475 ALA D C 1
ATOM 15634 O O . ALA D 1 475 ? -32.690 -2.259 47.244 1.00 33.66 475 ALA D O 1
ATOM 15636 N N . LEU D 1 476 ? -33.200 -3.386 45.360 1.00 32.27 476 LEU D N 1
ATOM 15637 C CA . LEU D 1 476 ? -33.211 -4.694 45.997 1.00 30.82 476 LEU D CA 1
ATOM 15638 C C . LEU D 1 476 ? -31.904 -5.038 46.703 1.00 30.41 476 LEU D C 1
ATOM 15639 O O . LEU D 1 476 ? -31.891 -5.319 47.902 1.00 29.02 476 LEU D O 1
ATOM 15644 N N . ILE D 1 477 ? -30.809 -5.019 45.952 1.00 29.43 477 ILE D N 1
ATOM 15645 C CA . ILE D 1 477 ? -29.506 -5.344 46.505 1.00 29.51 477 ILE D CA 1
ATOM 15646 C C . ILE D 1 477 ? -29.086 -4.331 47.570 1.00 29.60 477 ILE D C 1
ATOM 15647 O O . ILE D 1 477 ? -28.426 -4.694 48.541 1.00 29.48 477 ILE D O 1
ATOM 15652 N N . SER D 1 478 ? -29.487 -3.070 47.403 1.00 29.77 478 SER D N 1
ATOM 15653 C CA . SER D 1 478 ? -29.143 -2.024 48.370 1.00 28.77 478 SER D CA 1
ATOM 15654 C C . SER D 1 478 ? -29.802 -2.288 49.717 1.00 29.87 478 SER D C 1
ATOM 15655 O O . SER D 1 478 ? -29.161 -2.200 50.762 1.00 32.32 478 SER D O 1
ATOM 15658 N N . ASP D 1 479 ? -31.095 -2.592 49.678 1.00 31.16 479 ASP D N 1
ATOM 15659 C CA . ASP D 1 479 ? -31.862 -2.873 50.881 1.00 31.88 479 ASP D CA 1
ATOM 15660 C C . ASP D 1 479 ? -31.301 -4.123 51.548 1.00 31.40 479 ASP D C 1
ATOM 15661 O O . ASP D 1 479 ? -30.979 -4.112 52.731 1.00 31.84 479 ASP D O 1
ATOM 15666 N N . ARG D 1 480 ? -31.181 -5.191 50.763 1.00 32.19 480 ARG D N 1
ATOM 15667 C CA . ARG D 1 480 ? -30.663 -6.475 51.233 1.00 32.23 480 ARG D CA 1
ATOM 15668 C C . ARG D 1 480 ? -29.287 -6.293 51.882 1.00 30.80 480 ARG D C 1
ATOM 15669 O O . ARG D 1 480 ? -29.054 -6.708 53.027 1.00 28.67 480 ARG D O 1
ATOM 15677 N N . PHE D 1 481 ? -28.372 -5.658 51.160 1.00 29.01 481 PHE D N 1
ATOM 15678 C CA . PHE D 1 481 ? -27.035 -5.458 51.703 1.00 29.72 481 PHE D CA 1
ATOM 15679 C C . PHE D 1 481 ? -26.944 -4.495 52.882 1.00 30.27 481 PHE D C 1
ATOM 15680 O O . PHE D 1 481 ? -26.276 -4.793 53.868 1.00 29.89 481 PHE D O 1
ATOM 15688 N N . ALA D 1 482 ? -27.598 -3.341 52.786 1.00 30.35 482 ALA D N 1
ATOM 15689 C CA . ALA D 1 482 ? -27.528 -2.378 53.877 1.00 32.15 482 ALA D CA 1
ATOM 15690 C C . ALA D 1 482 ? -28.077 -2.988 55.158 1.00 31.74 482 ALA D C 1
ATOM 15691 O O . ALA D 1 482 ? -27.541 -2.752 56.240 1.00 32.50 482 ALA D O 1
ATOM 15693 N N . ARG D 1 483 ? -29.142 -3.776 55.036 1.00 33.18 483 ARG D N 1
ATOM 15694 C CA . ARG D 1 483 ? -29.735 -4.417 56.206 1.00 34.98 483 ARG D CA 1
ATOM 15695 C C . ARG D 1 483 ? -28.768 -5.429 56.830 1.00 34.22 483 ARG D C 1
ATOM 15696 O O . ARG D 1 483 ? -28.515 -5.398 58.034 1.00 32.97 483 ARG D O 1
ATOM 15704 N N . ALA D 1 484 ? -28.228 -6.318 56.005 1.00 31.93 484 ALA D N 1
ATOM 15705 C CA . ALA D 1 484 ? -27.302 -7.330 56.493 1.00 32.22 484 ALA D CA 1
ATOM 15706 C C . ALA D 1 484 ? -26.040 -6.693 57.082 1.00 33.17 484 ALA D C 1
ATOM 15707 O O . ALA D 1 484 ? -25.553 -7.118 58.136 1.00 31.86 484 ALA D O 1
ATOM 15709 N N . TYR D 1 485 ? -25.527 -5.666 56.407 1.00 31.72 485 TYR D N 1
ATOM 15710 C CA . TYR D 1 485 ? -24.326 -4.958 56.850 1.00 32.87 485 TYR D CA 1
ATOM 15711 C C . TYR D 1 485 ? -24.535 -4.311 58.215 1.00 33.91 485 TYR D C 1
ATOM 15712 O O . TYR D 1 485 ? -23.620 -4.274 59.043 1.00 33.23 485 TYR D O 1
ATOM 15721 N N . SER D 1 486 ? -25.742 -3.802 58.449 1.00 34.85 486 SER D N 1
ATOM 15722 C CA . SER D 1 486 ? -26.042 -3.160 59.717 1.00 34.95 486 SER D CA 1
ATOM 15723 C C . SER D 1 486 ? -26.131 -4.200 60.825 1.00 34.72 486 SER D C 1
ATOM 15724 O O . SER D 1 486 ? -25.971 -3.874 61.991 1.00 34.61 486 SER D O 1
ATOM 15727 N N . GLU D 1 487 ? -26.368 -5.454 60.459 1.00 35.92 487 GLU D N 1
ATOM 15728 C CA . GLU D 1 487 ? -26.493 -6.515 61.456 1.00 35.41 487 GLU D CA 1
ATOM 15729 C C . GLU D 1 487 ? -25.215 -7.284 61.764 1.00 35.65 487 GLU D C 1
ATOM 15730 O O . GLU D 1 487 ? -24.874 -7.476 62.934 1.00 36.47 487 GLU D O 1
ATOM 15736 N N . VAL D 1 488 ? -24.510 -7.724 60.725 1.00 34.44 488 VAL D N 1
ATOM 15737 C CA . VAL D 1 488 ? -23.290 -8.503 60.916 1.00 34.60 488 VAL D CA 1
ATOM 15738 C C . VAL D 1 488 ? -22.001 -7.892 60.366 1.00 35.26 488 VAL D C 1
ATOM 15739 O O . VAL D 1 488 ? -21.003 -8.588 60.206 1.00 36.41 488 VAL D O 1
ATOM 15743 N N . GLY D 1 489 ? -22.022 -6.598 60.067 1.00 35.80 489 GLY D N 1
ATOM 15744 C CA . GLY D 1 489 ? -20.821 -5.945 59.578 1.00 34.83 489 GLY D CA 1
ATOM 15745 C C . GLY D 1 489 ? -20.182 -6.569 58.358 1.00 34.97 489 GLY D C 1
ATOM 15746 O O . GLY D 1 489 ? -20.871 -6.967 57.423 1.00 35.70 489 GLY D O 1
ATOM 15747 N N . MET D 1 490 ? -18.857 -6.667 58.378 1.00 34.16 490 MET D N 1
ATOM 15748 C CA . MET D 1 490 ? -18.110 -7.217 57.259 1.00 34.62 490 MET D CA 1
ATOM 15749 C C . MET D 1 490 ? -18.478 -8.633 56.835 1.00 35.85 490 MET D C 1
ATOM 15750 O O . MET D 1 490 ? -18.153 -9.050 55.722 1.00 34.49 490 MET D O 1
ATOM 15755 N N . ARG D 1 491 ? -19.152 -9.378 57.706 1.00 35.76 491 ARG D N 1
ATOM 15756 C CA . ARG D 1 491 ? -19.551 -10.733 57.347 1.00 36.30 491 ARG D CA 1
ATOM 15757 C C . ARG D 1 491 ? -20.524 -10.638 56.170 1.00 33.85 491 ARG D C 1
ATOM 15758 O O . ARG D 1 491 ? -20.491 -11.450 55.243 1.00 32.56 491 ARG D O 1
ATOM 15766 N N . ALA D 1 492 ? -21.393 -9.634 56.219 1.00 31.69 492 ALA D N 1
ATOM 15767 C CA . ALA D 1 492 ? -22.366 -9.440 55.164 1.00 31.38 492 ALA D CA 1
ATOM 15768 C C . ALA D 1 492 ? -21.666 -9.102 53.853 1.00 30.67 492 ALA D C 1
ATOM 15769 O O . ALA D 1 492 ? -22.085 -9.552 52.793 1.00 30.98 492 ALA D O 1
ATOM 15771 N N . TYR D 1 493 ? -20.595 -8.319 53.925 1.00 30.51 493 TYR D N 1
ATOM 15772 C CA . TYR D 1 493 ? -19.870 -7.930 52.718 1.00 31.18 493 TYR D CA 1
ATOM 15773 C C . TYR D 1 493 ? -19.193 -9.118 52.042 1.00 32.27 493 TYR D C 1
ATOM 15774 O O . TYR D 1 493 ? -19.254 -9.281 50.813 1.00 31.21 493 TYR D O 1
ATOM 15783 N N . GLY D 1 494 ? -18.542 -9.950 52.845 1.00 31.47 494 GLY D N 1
ATOM 15784 C CA . GLY D 1 494 ? -17.872 -11.102 52.288 1.00 32.97 494 GLY D CA 1
ATOM 15785 C C . GLY D 1 494 ? -18.863 -12.104 51.739 1.00 35.21 494 GLY D C 1
ATOM 15786 O O . GLY D 1 494 ? -18.644 -12.705 50.684 1.00 37.64 494 GLY D O 1
ATOM 15787 N N . GLU D 1 495 ? -19.974 -12.267 52.444 1.00 36.16 495 GLU D N 1
ATOM 15788 C CA . GLU D 1 495 ? -20.990 -13.223 52.043 1.00 37.45 495 GLU D CA 1
ATOM 15789 C C . GLU D 1 495 ? -21.991 -12.771 50.975 1.00 36.24 495 GLU D C 1
ATOM 15790 O O . GLU D 1 495 ? -22.320 -13.542 50.073 1.00 35.64 495 GLU D O 1
ATOM 15796 N N . LEU D 1 496 ? -22.480 -11.540 51.069 1.00 35.13 496 LEU D N 1
ATOM 15797 C CA . LEU D 1 496 ? -23.461 -11.058 50.102 1.00 34.56 496 LEU D CA 1
ATOM 15798 C C . LEU D 1 496 ? -22.892 -10.337 48.881 1.00 33.84 496 LEU D C 1
ATOM 15799 O O . LEU D 1 496 ? -23.592 -10.159 47.887 1.00 32.74 496 LEU D O 1
ATOM 15804 N N . VAL D 1 497 ? -21.635 -9.921 48.938 1.00 33.15 497 VAL D N 1
ATOM 15805 C CA . VAL D 1 497 ? -21.077 -9.196 47.805 1.00 32.95 497 VAL D CA 1
ATOM 15806 C C . VAL D 1 497 ? -19.788 -9.777 47.242 1.00 33.51 497 VAL D C 1
ATOM 15807 O O . VAL D 1 497 ? -19.776 -10.362 46.157 1.00 31.88 497 VAL D O 1
ATOM 15811 N N . GLN D 1 498 ? -18.706 -9.616 47.990 1.00 35.45 498 GLN D N 1
ATOM 15812 C CA . GLN D 1 498 ? -17.399 -10.084 47.562 1.00 37.69 498 GLN D CA 1
ATOM 15813 C C . GLN D 1 498 ? -17.367 -11.532 47.077 1.00 39.42 498 GLN D C 1
ATOM 15814 O O . GLN D 1 498 ? -17.037 -11.781 45.914 1.00 41.63 498 GLN D O 1
ATOM 15820 N N . GLU D 1 499 ? -17.713 -12.485 47.940 1.00 39.63 499 GLU D N 1
ATOM 15821 C CA . GLU D 1 499 ? -17.695 -13.890 47.534 1.00 39.99 499 GLU D CA 1
ATOM 15822 C C . GLU D 1 499 ? -18.516 -14.161 46.275 1.00 38.93 499 GLU D C 1
ATOM 15823 O O . GLU D 1 499 ? -18.066 -14.881 45.381 1.00 37.27 499 GLU D O 1
ATOM 15829 N N . PRO D 1 500 ? -19.734 -13.598 46.189 1.00 38.97 500 PRO D N 1
ATOM 15830 C CA . PRO D 1 500 ? -20.569 -13.816 45.001 1.00 38.75 500 PRO D CA 1
ATOM 15831 C C . PRO D 1 500 ? -19.939 -13.243 43.723 1.00 39.70 500 PRO D C 1
ATOM 15832 O O . PRO D 1 500 ? -20.033 -13.841 42.648 1.00 40.02 500 PRO D O 1
ATOM 15836 N N . GLU D 1 501 ? -19.304 -12.080 43.845 1.00 40.39 501 GLU D N 1
ATOM 15837 C CA . GLU D 1 501 ? -18.650 -11.438 42.706 1.00 41.19 501 GLU D CA 1
ATOM 15838 C C . GLU D 1 501 ? -17.539 -12.321 42.154 1.00 42.39 501 GLU D C 1
ATOM 15839 O O . GLU D 1 501 ? -17.437 -12.528 40.945 1.00 40.93 501 GLU D O 1
ATOM 15845 N N . MET D 1 502 ? -16.697 -12.830 43.047 1.00 43.84 502 MET D N 1
ATOM 15846 C CA . MET D 1 502 ? -15.593 -13.679 42.625 1.00 46.48 502 MET D CA 1
ATOM 15847 C C . MET D 1 502 ? -16.063 -14.990 42.004 1.00 46.53 502 MET D C 1
ATOM 15848 O O . MET D 1 502 ? -15.470 -15.469 41.040 1.00 45.68 502 MET D O 1
ATOM 15853 N N . GLU D 1 503 ? -17.132 -15.566 42.543 1.00 46.47 503 GLU D N 1
ATOM 15854 C CA . GLU D 1 503 ? -17.646 -16.810 41.994 1.00 46.30 503 GLU D CA 1
ATOM 15855 C C . GLU D 1 503 ? -18.179 -16.626 40.573 1.00 45.95 503 GLU D C 1
ATOM 15856 O O . GLU D 1 503 ? -17.893 -17.437 39.694 1.00 46.16 503 GLU D O 1
ATOM 15862 N N . LEU D 1 504 ? -18.950 -15.567 40.345 1.00 44.27 504 LEU D N 1
ATOM 15863 C CA . LEU D 1 504 ? -19.494 -15.311 39.016 1.00 42.70 504 LEU D CA 1
ATOM 15864 C C . LEU D 1 504 ? -18.441 -14.687 38.124 1.00 41.81 504 LEU D C 1
ATOM 15865 O O . LEU D 1 504 ? -18.663 -14.478 36.927 1.00 42.65 504 LEU D O 1
ATOM 15870 N N . GLY D 1 505 ? -17.287 -14.396 38.708 1.00 39.82 505 GLY D N 1
ATOM 15871 C CA . GLY D 1 505 ? -16.211 -13.808 37.940 1.00 39.75 505 GLY D CA 1
ATOM 15872 C C . GLY D 1 505 ? -16.512 -12.410 37.431 1.00 40.12 505 GLY D C 1
ATOM 15873 O O . GLY D 1 505 ? -16.195 -12.083 36.286 1.00 39.28 505 GLY D O 1
ATOM 15874 N N . VAL D 1 506 ? -17.134 -11.589 38.275 1.00 38.94 506 VAL D N 1
ATOM 15875 C CA . VAL D 1 506 ? -17.453 -10.209 37.919 1.00 38.05 506 VAL D CA 1
ATOM 15876 C C . VAL D 1 506 ? -16.127 -9.473 37.758 1.00 37.01 506 VAL D C 1
ATOM 15877 O O . VAL D 1 506 ? -15.328 -9.427 38.695 1.00 36.41 506 VAL D O 1
ATOM 15881 N N . ASP D 1 507 ? -15.882 -8.907 36.575 1.00 35.38 507 ASP D N 1
ATOM 15882 C CA . ASP D 1 507 ? -14.630 -8.206 36.351 1.00 34.20 507 ASP D CA 1
ATOM 15883 C C . ASP D 1 507 ? -14.429 -7.035 37.321 1.00 34.84 507 ASP D C 1
ATOM 15884 O O . ASP D 1 507 ? -13.316 -6.799 37.790 1.00 36.22 507 ASP D O 1
ATOM 15889 N N . VAL D 1 508 ? -15.504 -6.327 37.651 1.00 34.74 508 VAL D N 1
ATOM 15890 C CA . VAL D 1 508 ? -15.423 -5.198 38.578 1.00 34.67 508 VAL D CA 1
ATOM 15891 C C . VAL D 1 508 ? -14.782 -5.580 39.917 1.00 35.43 508 VAL D C 1
ATOM 15892 O O . VAL D 1 508 ? -14.268 -4.721 40.632 1.00 34.86 508 VAL D O 1
ATOM 15896 N N . VAL D 1 509 ? -14.808 -6.866 40.259 1.00 37.15 509 VAL D N 1
ATOM 15897 C CA . VAL D 1 509 ? -14.233 -7.295 41.528 1.00 37.66 509 VAL D CA 1
ATOM 15898 C C . VAL D 1 509 ? -12.755 -6.883 41.566 1.00 39.54 509 VAL D C 1
ATOM 15899 O O . VAL D 1 509 ? -12.209 -6.584 42.632 1.00 39.10 509 VAL D O 1
ATOM 15903 N N . LYS D 1 510 ? -12.119 -6.862 40.396 1.00 39.18 510 LYS D N 1
ATOM 15904 C CA . LYS D 1 510 ? -10.733 -6.416 40.276 1.00 39.21 510 LYS D CA 1
ATOM 15905 C C . LYS D 1 510 ? -10.901 -4.926 39.972 1.00 38.34 510 LYS D C 1
ATOM 15906 O O . LYS D 1 510 ? -10.577 -4.450 38.881 1.00 37.89 510 LYS D O 1
ATOM 15912 N N . HIS D 1 511 ? -11.424 -4.206 40.957 1.00 38.65 511 HIS D N 1
ATOM 15913 C CA . HIS D 1 511 ? -11.725 -2.783 40.841 1.00 38.27 511 HIS D CA 1
ATOM 15914 C C . HIS D 1 511 ? -10.718 -1.884 40.132 1.00 37.89 511 HIS D C 1
ATOM 15915 O O . HIS D 1 511 ? -11.112 -1.074 39.289 1.00 35.88 511 HIS D O 1
ATOM 15922 N N . GLN D 1 512 ? -9.433 -2.015 40.460 1.00 36.84 512 GLN D N 1
ATOM 15923 C CA . GLN D 1 512 ? -8.411 -1.173 39.839 1.00 37.90 512 GLN D CA 1
ATOM 15924 C C . GLN D 1 512 ? -8.284 -1.385 38.340 1.00 37.69 512 GLN D C 1
ATOM 15925 O O . GLN D 1 512 ? -8.326 -0.424 37.562 1.00 36.71 512 GLN D O 1
ATOM 15931 N N . LYS D 1 513 ? -8.110 -2.641 37.940 1.00 37.14 513 LYS D N 1
ATOM 15932 C CA . LYS D 1 513 ? -7.989 -2.986 36.531 1.00 37.50 513 LYS D CA 1
ATOM 15933 C C . LYS D 1 513 ? -9.278 -2.603 35.802 1.00 35.98 513 LYS D C 1
ATOM 15934 O O . LYS D 1 513 ? -9.239 -2.047 34.705 1.00 39.19 513 LYS D O 1
ATOM 15940 N N . TRP D 1 514 ? -10.418 -2.899 36.417 1.00 34.06 514 TRP D N 1
ATOM 15941 C CA . TRP D 1 514 ? -11.707 -2.581 35.813 1.00 32.93 514 TRP D CA 1
ATOM 15942 C C . TRP D 1 514 ? -11.846 -1.097 35.535 1.00 32.50 514 TRP D C 1
ATOM 15943 O O . TRP D 1 514 ? -12.296 -0.703 34.458 1.00 31.33 514 TRP D O 1
ATOM 15954 N N . SER D 1 515 ? -11.464 -0.279 36.512 1.00 31.37 515 SER D N 1
ATOM 15955 C CA . SER D 1 515 ? -11.580 1.170 36.391 1.00 32.26 515 SER D CA 1
ATOM 15956 C C . SER D 1 515 ? -10.625 1.783 35.367 1.00 31.26 515 SER D C 1
ATOM 15957 O O . SER D 1 515 ? -10.718 2.972 35.073 1.00 31.11 515 SER D O 1
ATOM 15960 N N . GLY D 1 516 ? -9.710 0.974 34.838 1.00 31.92 516 GLY D N 1
ATOM 15961 C CA . GLY D 1 516 ? -8.758 1.460 33.851 1.00 30.96 516 GLY D CA 1
ATOM 15962 C C . GLY D 1 516 ? -7.408 1.889 34.402 1.00 30.46 516 GLY D C 1
ATOM 15963 O O . GLY D 1 516 ? -6.681 2.645 33.753 1.00 31.83 516 GLY D O 1
ATOM 15964 N N . ALA D 1 517 ? -7.062 1.403 35.592 1.00 30.94 517 ALA D N 1
ATOM 15965 C CA . ALA D 1 517 ? -5.795 1.757 36.229 1.00 30.48 517 ALA D CA 1
ATOM 15966 C C . ALA D 1 517 ? -4.583 1.405 35.380 1.00 29.70 517 ALA D C 1
ATOM 15967 O O . ALA D 1 517 ? -3.627 2.175 35.309 1.00 27.50 517 ALA D O 1
ATOM 15969 N N . THR D 1 518 ? -4.607 0.240 34.746 1.00 27.95 518 THR D N 1
ATOM 15970 C CA . THR D 1 518 ? -3.469 -0.163 33.925 1.00 32.06 518 THR D CA 1
ATOM 15971 C C . THR D 1 518 ? -3.436 0.604 32.615 1.00 30.19 518 THR D C 1
ATOM 15972 O O . THR D 1 518 ? -2.367 0.949 32.108 1.00 29.58 518 THR D O 1
ATOM 15976 N N . TYR D 1 519 ? -4.616 0.892 32.083 1.00 31.88 519 TYR D N 1
ATOM 15977 C CA . TYR D 1 519 ? -4.732 1.645 30.838 1.00 31.93 519 TYR D CA 1
ATOM 15978 C C . TYR D 1 519 ? -4.086 3.028 30.980 1.00 32.38 519 TYR D C 1
ATOM 15979 O O . TYR D 1 519 ? -3.211 3.407 30.194 1.00 30.94 519 TYR D O 1
ATOM 15988 N N . VAL D 1 520 ? -4.533 3.773 31.988 1.00 32.26 520 VAL D N 1
ATOM 15989 C CA . VAL D 1 520 ? -4.028 5.116 32.257 1.00 31.75 520 VAL D CA 1
ATOM 15990 C C . VAL D 1 520 ? -2.561 5.086 32.660 1.00 31.92 520 VAL D C 1
ATOM 15991 O O . VAL D 1 520 ? -1.792 5.985 32.320 1.00 30.34 520 VAL D O 1
ATOM 15995 N N . ASP D 1 521 ? -2.172 4.046 33.388 1.00 35.00 521 ASP D N 1
ATOM 15996 C CA . ASP D 1 521 ? -0.785 3.916 33.807 1.00 35.39 521 ASP D CA 1
ATOM 15997 C C . ASP D 1 521 ? 0.117 3.788 32.579 1.00 35.31 521 ASP D C 1
ATOM 15998 O O . ASP D 1 521 ? 1.245 4.289 32.565 1.00 34.71 521 ASP D O 1
ATOM 16003 N N . GLU D 1 522 ? -0.382 3.110 31.551 1.00 34.47 522 GLU D N 1
ATOM 16004 C CA . GLU D 1 522 ? 0.381 2.937 30.324 1.00 35.27 522 GLU D CA 1
ATOM 16005 C C . GLU D 1 522 ? 0.424 4.239 29.531 1.00 34.61 522 GLU D C 1
ATOM 16006 O O . GLU D 1 522 ? 1.451 4.572 28.939 1.00 34.76 522 GLU D O 1
ATOM 16012 N N . LEU D 1 523 ? -0.690 4.972 29.521 1.00 35.51 523 LEU D N 1
ATOM 16013 C CA . LEU D 1 523 ? -0.755 6.259 28.827 1.00 36.18 523 LEU D CA 1
ATOM 16014 C C . LEU D 1 523 ? 0.349 7.159 29.377 1.00 36.91 523 LEU D C 1
ATOM 16015 O O . LEU D 1 523 ? 1.027 7.862 28.624 1.00 35.95 523 LEU D O 1
ATOM 16020 N N . GLN D 1 524 ? 0.515 7.128 30.699 1.00 38.47 524 GLN D N 1
ATOM 16021 C CA . GLN D 1 524 ? 1.530 7.923 31.390 1.00 39.65 524 GLN D CA 1
ATOM 16022 C C . GLN D 1 524 ? 2.954 7.547 30.978 1.00 39.71 524 GLN D C 1
ATOM 16023 O O . GLN D 1 524 ? 3.739 8.403 30.555 1.00 38.64 524 GLN D O 1
ATOM 16029 N N . LYS D 1 525 ? 3.290 6.269 31.110 1.00 39.18 525 LYS D N 1
ATOM 16030 C CA . LYS D 1 525 ? 4.614 5.801 30.746 1.00 39.91 525 LYS D CA 1
ATOM 16031 C C . LYS D 1 525 ? 4.920 6.116 29.278 1.00 39.53 525 LYS D C 1
ATOM 16032 O O . LYS D 1 525 ? 6.082 6.313 28.906 1.00 38.81 525 LYS D O 1
ATOM 16038 N N . MET D 1 526 ? 3.880 6.176 28.450 1.00 37.48 526 MET D N 1
ATOM 16039 C CA . MET D 1 526 ? 4.067 6.485 27.034 1.00 37.30 526 MET D CA 1
ATOM 16040 C C . MET D 1 526 ? 4.442 7.956 26.851 1.00 38.97 526 MET D C 1
ATOM 16041 O O . MET D 1 526 ? 5.204 8.311 25.950 1.00 37.38 526 MET D O 1
ATOM 16046 N N . VAL D 1 527 ? 3.904 8.814 27.711 1.00 39.10 527 VAL D N 1
ATOM 16047 C CA . VAL D 1 527 ? 4.183 10.235 27.608 1.00 40.51 527 VAL D CA 1
ATOM 16048 C C . VAL D 1 527 ? 5.534 10.616 28.200 1.00 41.51 527 VAL D C 1
ATOM 16049 O O . VAL D 1 527 ? 6.208 11.510 27.696 1.00 42.65 527 VAL D O 1
ATOM 16053 N N . THR D 1 528 ? 5.936 9.932 29.262 1.00 43.53 528 THR D N 1
ATOM 16054 C CA . THR D 1 528 ? 7.205 10.238 29.908 1.00 46.02 528 THR D CA 1
ATOM 16055 C C . THR D 1 528 ? 8.293 9.235 29.534 1.00 48.43 528 THR D C 1
ATOM 16056 O O . THR D 1 528 ? 9.452 9.393 29.918 1.00 48.73 528 THR D O 1
ATOM 16060 N N . GLY D 1 529 ? 7.909 8.212 28.775 1.00 50.95 529 GLY D N 1
ATOM 16061 C CA . GLY D 1 529 ? 8.844 7.181 28.361 1.00 53.34 529 GLY D CA 1
ATOM 16062 C C . GLY D 1 529 ? 9.797 7.583 27.251 1.00 55.32 529 GLY D C 1
ATOM 16063 O O . GLY D 1 529 ? 10.996 7.247 27.369 1.00 56.41 529 GLY D O 1
#

InterPro domains:
  IPR006254 Isocitrate lyase [PF00463] (23-546)
  IPR006254 Isocitrate lyase [PIRSF001362] (25-547)
  IPR006254 Isocitrate lyase [PTHR21631] (16-547)
  IPR006254 Isocitrate lyase [TIGR01346] (24-546)
  IPR015813 Pyruvate/Phosphoenolpyruvate kinase-like domain superfamily [SSF51621] (16-530)
  IPR018523 Isocitrate lyase/phosphorylmutase, conserved site [PS00161] (213-218)
  IPR040442 Pyruvate kinase-like domain superfamily [G3DSA:3.20.20.60] (20-530)

Nearest PDB structures (foldseek):
  5e9g-assembly1_C  TM=1.002E+00  e=2.666E-95  Pyricularia oryzae 70-15
  5e9g-assembly1_B  TM=9.970E-01  e=1.026E-86  Pyricularia oryzae 70-15
  5e9f-assembly1_A  TM=9.843E-01  e=1.289E-83  Pyricularia oryzae 70-15
  5e9f-assembly1_C  TM=9.963E-01  e=1.012E-82  Pyricularia oryzae 70-15
  5e9f-assembly1_B  TM=9.826E-01  e=3.708E-83  Pyricularia oryzae 70-15

Foldseek 3Di:
DPDDDPDDPVCPVVVLVVQLVVLVVVCVDPLQPLADAPDGSSVLSVVADPDADDFVLQVLLVVVSVLLVVLLVVLAAFEEAAAQAQVRLQVRLQPGQAHEHFLQSLQQHFAPVPHHDGNQSPGPLVSFLVRLLRNQVSLVVLQLLQVCVQVVDDVVCNVVGDDGNSSRAYEYENEQQQDALVSNLVSLLSNRNSNHSEYEHEQFDRPRDHDLQDAATEGEDLVRSLSSLNSNVSSCSSNPGSYAYEYEYSQAHHWWYQDQPDQQQLQWFKWFQQPVDFFLQVVLVVVPVPPCPDVSSVVVLVVSVVNSPIDRVLVLQLVQLVVDPVQPCSVVLSVQLCVVCPSGGPVSSQVSNVVSPGPDGRTGQQSSADNVRITTTRGRLVNVLSSCLSNSNSGQEYEYRDNELDLVSLLVSLCSNCVRVVSHAYAYAPEPVHPVVVRDPPVCVVCSSSSSSNSRNRYYYHHCPNVVVVVVLCVVLVVVCVPPNCVSCVVVPLVVCVVVVPVCSVVCSSVSVVVVVVVVVVVD/DPDDDPDDPVCPVVVLVVQLVVLVVVCPPPLNPLADAPDGSSVLSVVADDDADDFVLQVLLVVVSVQLVVLLVVLHAQEEAAAQAAVRLVVRQAPGQAYEHFLQSQQQHFQVVPNHDGNQPPGPLLRFLVRLLRLQVSLVVLQLLQVCVQVVDDVVPNVVGDDGNSSRAYEYECEAQQDALVSNLVSLLSNRNSRHSEYEHEQFDRVGDHPLQDAATEGEDLVRSLSSLNSNVSSCSSNPGSYAYEYEYSLARHWWYADLPDQQQQQWFKWFQAPPDAFLLVQLVVCVVVVQDDVRSVVSSVVSVVNRPIDGVLVQLLVQLVVDPPDDPSVVLNVVLCVVCPSGGPVVSQVSSVVSPGDRTDTHQQSHADNVRITTTDGRLVNVLSSCLSNSNSHQEYEYRDNELDLVSLLVNLCSNCVRVVSHAYAYAPEPVHPVVVRDPPVCVVCSSSSSSNSRNHYYYHYCPNVVVVVVLCVVQVVVCVVPNPVSCVVVPLVVCVVVVPVCSVVCSSVSVVVVVVVVVVVVD/DPDDDPDPPVCVVVVLVVQLVVLVVVCVPPLNPLADAPDGSSVLSVVADPDADDFVLQVLLVVVSVQLVVLLVVLHAFEEAAADAQVRLQVSQQPGQAHEHFLQSLQQHWQVVRHHDGRQLPGPLLRWLVRLLRRQVSLVVLQLLQVCVQVVDDVVCSVVDDDGNSSRAYEYECEALQDALVSNLVSLLSNRNSRHSEYEHEQFDNVGGHDQVDDATEGEDLVRSLSSLNSNVSSCSSNVHNYFYEYEYSLAHHWWYQDLPDQLQLQWFKWFQDPVDDFLLVVVVVPCLVPSVVNRPIDRVQVQLVVQPCVCLCVVCPSGGPVVSQVSSVVVVGDRGDTGQQRNADPVRITTGDGRLVNVLSSQLSNSNSGQEYEYRDAQLDLVSLLVSLCSNCVRVVSHAYAYEDHPPDDPPPSDDPVCVVCSSVSSSNSRNHYYYHHCPNVVVCVVLCVVQVVVCVVPNVVSCVVSPLVVCVVVVPPCNVVCSSVSVVVVVVVVVVD/DPDDDPDPPVCVVVVLVVQLVVLVVVCVPVLCVLADAPDGSSVLSVVADDDADDFVLQVLLVVVSVQLVVLLVVLHAFEAAAAQAQVRLVVSLQPGQAYEHFLQSQQQRWQVVPHHDGNQPPGPLLRFLVRLLRRQVSLVVLQLLQVCVLVVDDVVCSVVDDDGNSSRAYEYESEQQSDALVSNLVSLLSNRNSRHSEYEHEQFDHPQDHPLQDAATEGEDLVRSLSSLSSNVSSCSSNVHSYAYEYEYSQAHHWWYADLPDQLQLQWFWWFPDPPDDAPLVVVCVSVVVSVIDRVVRVLVCPVLCVVCPSGGVVVNVVSSVCPTGQQSPADPSRITTGRGRLVNQLSSCQSNRNSHQEYEYRDNELDLVSLLVNLCSNCVPVVSRAYAYAPEPVHDPVSDDPVCVVCSSVSSSNSRNRYYYHHCPNVVVCVVLVVVQVVVCVPPNCVSCVPVPLVVCVVVVPVCNVVCSSVSVVVVVVVVVVVVD

Radius of gyration: 37.03 Å; Cα contacts (8 Å, |Δi|>4): 4226; chains: 4; bounding box: 135×87×81 Å

CATH classification: 3.20.20.60

Sequence (2034 aa):
NMVNPAVEPSMEDDLFAREVAEVKQWWSDPRWRYTKRPFTAEQIVSKRGNLKIEYPSNAQSKKLWKILEGRFQKRDASYTYGCLEPTMVTQMAKYLDTVYVSGWQSSSTASSSDEPGPDLADYPYTTVPNKVSHLFMAQLFHDRKQRHERLSAPKSERSKLQNIDYLRPIIADADTGHGGLTAVMKLTKLFIEKGAAGIHIEDQAPGTKKCGHMGGKVLVPISEHINRLVAIRAQADIMGVDLLAIARTDAEAATLITTSIDPRDHAFILGCTNPSLQPLADLMNTAEQSGKTGDQLQAIEDEWMAKANLKRFDDAVVDVINSSSSIRNPKDVAAKYLQAAKGKSNREARAIASSLGVPEIFFDWDSPRTREGYFRIKGGCDCAINRAIAYAPYADAIWMESKLPDYEQAKEFAEGVHAVYPEQKLAYNLSPSFNWKTAMPRDEQETYIRRLAGLGYCWQFITLAGLHTTALISDRFARAYSEVGMRAYGELVQEPEMELGVDVVKHQKWSGATYVDELQKMVTNMVNPAVEPSMEDDLFAREVAEVKQWWSDPRWRYTKRPFTAEQIVSKRGNLKIEYPSNAQSKKLWKILEGRFQKRDASYTYGCLEPTMVTQMAKYLDTVYVSGWQSSSTASSSDEPGPDLADYPYTTVPNKVSHLFMAQLFHDRKQRHERLSAPKSERSKLQNIDYLRPIIADADTGHGGLTAVMKLTKLFIEKGAAGIHIEDQAPGTKKCGHMGGKVLVPISEHINRLVAIRAQADIMGVDLLAIARTDAEAATLITTSIDPRDHAFILGCTNPSLQPLADLMNTAEQSGKTGDQLQAIEDEWMAKANLKRFDDAVVDVINSSSSIRNPKDVAAKYLQAAKGKSNREARAIASSLGVPEIFFDWDSPRTREGYFRIKGGCDCAINRAIAYAPYADAIWMESKLPDYEQAKEFAEGVHAVYPEQKLAYNLSPSFNWKTAMPRDEQETYIRRLAGLGYCWQFITLAGLHTTALISDRFARAYSEVGMRAYGELVQEPEMELGVDVVKHQKWSGATYVDELQKMVTGNMVNPAVEPSMEDDLFAREVAEVKQWWSDPRWRYTKRPFTAEQIVSKRGNLKIEYPSNAQSKKLWKILEGRFQKRDASYTYGCLEPTMVTQMAKYLDTVYVSGWQSSSTASSSDEPGPDLADYPYTTVPNKVSHLFMAQLFHDRKQRHERLSAPKSERSKLQNIDYLRPIIADADTGHGGLTAVMKLTKLFIEKGAAGIHIEDQAPGTKKCGHMGGKVLVPISEHINRLVAIRAQADIMGVDLLAIARTDAEAATLITTSIDPRDHAFILGCTNPSLQPLADLMNTAIEDEWMAKANLKRFDDAVVDVINAKYLQAAKGKSNREARAIASSLGVPEIFFDWDSPRTREGYFRIKGGCDCAINRAIAYAPYADAIWMESKLPDYEQAKEFAEGVHAVYPEQKLAYNLSPSFNWKTAMPRDEQETYIRRLAGLGYCWQFITLAGLHTTALISDRFARAYSEVGMRAYGELVQEPEMELGVDVVKHQKWSGATYVDELQKMVNMVNPAVEPSMEDDLFAREVAEVKQWWSDPRWRYTKRPFTAEQIVSKRGNLKIEYPSNAQSKKLWKILEGRFQKRDASYTYGCLEPTMVTQMAKYLDTVYVSGWQSSSTASSSDEPGPDLADYPYTTVPNKVSHLFMAQLFHDRKQRHERLSAPKSERSKLQNIDYLRPIIADADTGHGGLTAVMKLTKLFIEKGAAGIHIEDQAPGTKKCGHMGGKVLVPISEHINRLVAIRAQADIMGVDLLAIARTDAEAATLITTSIDPRDHAFILGCTNPSLQPLADLMNEWMAKANLKRFDDAVVDAKYLQAAKGKSNREARAIASSFFDWDSPRTREGYFRIKGGCDCAINRAIAYAPYADAIWMESKLPDYEQAKEFAEGVHAVYPEQKLAYNLSPSFNWKAMPRDEQETYIRRLAGLGYCWQFITLAGLHTTALISDRFARAYSEVGMRAYGELVQEPEMELGVDVVKHQKWSGATYVDELQKMVTG

B-factor: mean 36.98, std 11.84, range [16.93, 90.22]

Solvent-accessible surface area: 69920 Å² total; per-residue (Å²): 144,6,86,61,43,29,23,95,56,106,89,14,56,84,51,43,58,143,35,11,60,113,4,105,129,54,42,81,64,87,9,9,113,80,31,104,40,49,14,70,2,60,66,0,0,16,10,36,15,60,37,152,39,79,32,26,1,26,36,7,0,104,63,0,27,152,31,1,22,19,43,8,114,144,86,65,12,0,34,0,0,0,3,6,10,2,0,0,0,0,0,0,1,31,26,0,2,0,0,4,1,3,0,18,4,2,1,2,9,19,7,47,19,38,11,8,1,7,13,38,15,10,2,0,10,13,0,2,0,56,23,0,14,28,0,6,30,1,1,16,6,2,2,37,24,8,22,9,44,9,26,71,19,77,137,91,81,20,106,166,48,72,32,14,5,1,16,2,0,2,0,0,9,2,1,1,0,33,22,17,26,18,2,2,12,27,4,1,17,15,0,0,61,60,1,0,0,0,1,0,0,0,0,0,9,48,31,40,5,44,12,10,52,79,57,26,2,5,2,2,4,1,43,65,0,14,34,3,0,4,0,1,14,0,14,0,0,16,19,28,2,10,1,1,2,1,0,16,0,0,0,16,32,3,65,24,2,37,12,2,12,6,34,100,6,21,30,23,0,25,0,3,28,37,100,97,38,55,38,3,18,30,38,43,55,91,9,76,144,67,42,90,90,47,130,81,28,99,58,60,42,78,108,2,46,77,89,0,76,43,45,38,5,37,71,3,0,32,64,39,1,89,93,20,124,96,18,198,67,46,166,61,18,13,58,110,0,72,143,44,4,161,61,84,6,25,116,81,4,67,58,31,4,72,103,53,52,14,56,160,9,86,20,47,31,42,14,0,30,14,128,79,3,43,7,36,9,123,12,16,13,67,5,0,26,53,2,0,50,24,0,3,26,36,9,17,2,0,2,12,7,12,122,114,11,54,67,115,30,3,78,82,0,2,100,17,0,33,88,73,83,85,95,16,5,0,1,9,10,0,3,6,44,7,61,0,100,108,41,24,87,115,96,57,4,60,27,4,9,158,100,0,4,45,24,0,4,0,1,0,0,0,17,5,0,0,0,2,0,2,0,0,5,0,4,76,0,0,120,17,0,22,116,23,6,0,58,2,1,0,75,59,0,13,53,22,0,102,146,54,53,1,24,0,21,130,11,38,114,6,2,0,10,76,6,17,60,53,19,55,124,8,2,66,147,4,94,57,42,29,26,101,62,84,91,8,59,77,55,43,61,127,31,11,59,109,3,103,126,51,43,82,70,85,7,11,119,81,30,116,38,67,12,67,2,66,67,0,0,16,12,30,15,53,37,158,38,85,29,26,0,28,36,6,0,101,62,0,27,166,32,1,27,28,42,16,136,152,95,59,13,0,33,0,0,0,3,7,10,2,0,0,1,0,0,0,2,32,20,0,4,0,1,4,0,4,0,15,4,2,0,3,8,20,7,50,22,38,12,8,2,3,8,29,16,12,2,0,14,10,0,2,0,57,21,0,14,28,0,7,31,0,1,15,5,1,2,35,25,6,18,10,39,8,25,69,19,93,105,96,67,18,104,154,44,73,32,14,6,3,16,2,0,2,0,0,8,2,0,2,0,33,19,16,28,16,4,1,7,25,4,1,22,12,0,0,60,57,2,0,0,0,1,0,1,0,0,0,8,48,34,38,2,50,13,7,63,57,67,26,1,6,0,2,6,0,44,66,0,18,50,2,0,6,0,1,13,0,12,0,0,17,19,27,2,5,0,1,1,1,0,14,0,0,0,17,26,2,60,26,1,29,23,10,35,5,66,98,4,12,26,19,0,24,0,2,29,31,96,99,47,59,40,2,17,40,50,32,51,78,5,88,143,73,62,94,96,46,123,87,31,100,59,49,48,83,104,6,53,76,110,0,74,37,40,34,6,29,56,2,0,31,63,42,0,80,88,36,124,88,32,198,90,37,150,65,18,10,60,112,0,72,137,38,3,155,65,92,23,19,131,84,4,71,55,23,2,51,92,53,56,8,78,149,19,88,17,44,41,59,10,0,37,15,146,81,4,45,19,32,6,115,14,16,13,74,3,0,28,52,3,0,45,22,0,4,27,40,9,18,1,0,2,13,5,11,120,114,9,62,67,107,35,2,74,90,0,1,101,17,0,32,86,75,80,85,95,15,6,0,1,10,10,0,1,4,51,10,62,0,144,110,42,12,77,125,92,71,3,60,39,0,11,155,68,0,3,40,24,0,4,1,2,0,0,0,17,5,0,0,0,2,0,2,0,0,10,0,0,90,0,0,71,16,0,23,120,38,7,0,72,2,1,3,95,59,0,6,28,23,1,82,142,76,54,2,23,0,20,129,10,45,105,6,2,1,26,80,6,17,77,52,18,46,118,6,4,43,73,136,4,78,66,42,30,25,90,59,101,100,11,66,78,72,45,55,152,37,11,56,117,3,98,131,50,42,84,66,88,10,8,116,85,34,114,37,48,13,67,2,70,63,0,0,14,11,35,14,58,34,164,36,75,30,26,0,26,37,5,0,103,61,0,29,164,32,2,26,17,45,13,117,140,92,60,12,0,31,0,0,0,3,7,9,3,0,0,1,0,0,0,1,31,19,1,4,0,1,4,0,3,0,16,4,3,0,3,10,19,8,47,20,40,12,7,1,6,12,29,13,9,4,0,13,11,0,3,0,60,23,0,10,28,0,2,39,0,1,12,5,2,2,34,24,7,18,12,41,6,26,73,20,79,117,96,78,20,107,162,51,64,29,14,5,2,15,2,0,2,0,0,10,2,0,1,0,34,23,14,21,18,4,1,10,26,3,1,21,11,0,1,56,58,2,0,0,0,0,0,1,0,0,0,10,42,33,32,4,57,9,9,79,64,66,32,1,4,0,2,4,1,38,68,0,19,18,2,0,6,0,1,14,0,12,0,0,15,19,30,2,9,0,2,2,2,1,16,0,0,0,30,32,1,64,24,0,41,13,1,16,5,39,99,6,22,24,22,0,28,0,3,27,34,97,98,48,50,40,4,18,26,49,74,82,114,107,126,58,116,98,4,42,77,105,0,86,44,52,32,6,28,69,2,0,49,71,55,70,136,102,140,0,95,138,45,3,159,63,85,12,22,124,74,5,74,61,26,0,59,86,67,68,14,88,172,14,95,20,42,30,40,7,0,33,16,157,83,3,41,7,28,7,116,11,18,15,69,3,0,27,50,4,0,43,24,1,3,30,36,12,19,3,0,3,11,16,8,95,88,16,63,60,114,36,3,75,93,0,1,98,19,0,32,87,78,80,82,92,16,6,0,1,13,12,0,7,14,51,69,47,0,118,101,32,24,91,168,113,71,9,52,42,0,9,156,76,0,4,43,23,0,4,0,2,0,0,0,23,5,0,0,0,2,0,1,0,5,3,0,2,78,0,0,106,17,0,26,121,28,7,0,52,3,1,2,79,55,0,23,54,27,1,96,135,65,52,1,10,0,18,105,10,42,86,5,2,0,23,83,8,15,71,59,20,68,140,13,28,136,8,81,58,38,30,22,90,72,89,99,15,58,85,58,45,59,141,33,11,58,100,4,109,130,49,42,80,66,86,8,10,118,80,32,107,36,56,13,69,3,63,68,0,0,15,10,34,16,56,37,141,36,81,32,24,0,31,35,6,0,98,62,0,26,158,28,0,23,22,40,11,125,153,92,63,10,0,36,0,0,0,3,6,10,2,0,0,1,0,0,1,1,31,22,1,5,0,1,4,0,3,0,15,4,3,0,4,9,19,9,45,24,39,15,8,1,6,11,32,15,10,2,0,11,16,1,3,0,54,21,0,14,30,0,5,31,0,2,13,6,2,3,37,25,8,19,10,44,9,21,72,25,76,112,95,74,18,107,160,48,69,29,14,5,3,14,4,0,1,0,0,8,2,0,1,0,32,22,15,25,22,3,2,9,25,4,1,20,13,0,0,54,65,1,0,0,0,1,0,0,1,0,0,11,53,26,38,4,49,12,6,57,68,48,36,1,5,0,2,4,0,42,69,0,15,33,3,1,5,0,0,14,0,13,0,0,16,22,27,2,7,0,1,2,1,0,15,0,0,0,18,24,3,60,21,1,29,15,4,16,5,42,96,6,26,38,24,0,26,0,2,28,37,96,102,48,116,44,12,39,56,102,108,170,145,6,63,80,142,0,80,39,56,36,16,46,86,26,40,86,135,138,166,25,78,142,52,6,165,57,77,5,25,131,88,6,90,59,50,39,108,133,139,20,42,39,59,9,0,61,13,196,85,4,39,17,48,10,121,12,16,13,60,4,0,26,51,4,0,45,22,0,3,27,40,10,16,1,0,2,15,6,10,112,110,8,64,57,116,36,3,77,88,0,1,99,18,0,31,87,75,82,86,95,14,4,0,1,11,11,0,1,4,51,10,88,4,135,69,15,76,136,98,74,9,60,49,0,12,155,71,0,4,40,22,0,5,0,1,0,0,0,17,4,0,0,0,2,0,1,0,1,1,0,2,81,0,0,110,17,0,18,115,24,4,0,80,3,0,1,92,42,0,4,43,25,1,77,144,55,52,1,26,0,34,130,16,25,96,4,1,0,15,80,6,17,61,60,20,52,122,8,5,34,86

Secondary structure (DSSP, 8-state):
-----SS-TTTHHHHHHHHHHHHHHHHTSGGGTT---SS-HHHHHTT--SS----HHHHHHHHHHHHHHHHHHHT--EEEEB--SHHHHHHHTTT-S-EEE-HHHHHHHT-TTS---SSSS-S-TTHHHHHHHHHHHHHHHHHHHHHHHHHHS-GGGGGGS--------EEEE-TT-SSSHHHHHHHHHHHHHHT-SEEEEESBPTTT---TTSSS-EE--HHHHHHHHHHHHHHHHHHT---EEEEEE-TTT--EES-S--GGGTTTB-BB--TTPPPHHHHHHHHHBTB-TTHHHHHHHHHHHHHHT-B-HHHHHHHHHTT-TT-S-HHHHHHHHHHHHTT--HHHHHHHHHHTT------BSSTT--TT-PEEB--SHHHHHHHHHHHGGG-SEEEE--SS--HHHHHHHHHHHHTT-TT--EEEE--TTS-HHHHS-HHHHHHHHHHHHHTTEEEEEETTHHHHHHHHHHHHHHHHHHHHTHHHIIIIIIHHHHHHT-GGGSHHHHTTHHHHHHHHHHT-/----BSS-HHHHHHHHHHHHHHHHHHTTSGGGTT---SS-HHHHHTT--SS----HHHHHHHHHHHHHHHHHHHT--EEEEB--SHHHHHHHTTT-S-EEE-HHHHHHHT-TTS---SSSS-S-TTHHHHHHHHHHHHHHHHHHHHHHHHHHS-GGGGGGS--------EEEE-TT-SSSHHHHHHHHHHHHHHT-SEEEEESBPTTT---TTSSSPEE--HHHHHHHHHHHHHHHHHTT---EEEEEE-TTT--EES----GGGGGGB-BB--TTPPPHHHHHHHHHTTT--THHHHHHHHHHHHHHT-B-HHHHHHHHHHH-SS-S-HHHHHHHHHHHHTT--HHHHHHHHHHTTPPP---BSSTT--TT-PEEB---HHHHHHHHHHHGGG-SEEEE--SS--HHHHHHHHHHHHTT-TT--EEEE--TTS-HHHHS-HHHHHHHHHHHHTTTEEEEEETTHHHHHHHHHHHHHHHHHHHHTHHHIIIIIIHHHHHHT-GGGSHHHHTTHHHHHHHHHHHH-/-----SS-HHHHHHHHHHHHHHHHHHHTSGGGTT---SS-HHHHHTT--SS----HHHHHHHHHHHHHHHHHHTT--EEEEB--SHHHHHHHTTT-S-EEE-HHHHHHHT-TTS---SSSS-S-TTHHHHHHHHHHHHHHHHHHHHHHHHHHS-HHHHTTS--B---PPEEEE-TT-SSSHHHHHHHHHHHHHHT-SEEEEESB-GGG---TT-S-PEEPPHHHHHHHHHHHHHHHHHHT---EEEEEE-TTT--EES-S--GGGTTTB-BB--TTPPPHHHHHHT--H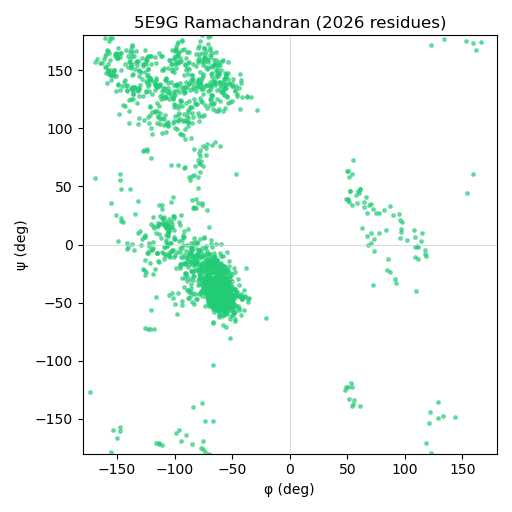HHHHHHH--B-HHHHHHHHH--THHHHTTT--HHHHHHHHHHTTPPPP--BSSTT--TT-PEEB--SHHHHHHHHHHHGGG-SEEEE--SS--HHHHHHHHHHHHTT-TT--EEEE--SSS-HHHHS-HHHHHHHHHHHHTTTEEEEEETTHHHHHHHHHHHHHHHHHHHHTHHHHIIIIIHHHHHHT-GGGSHHHHHTHHHHHHHHHH-/-----SS-TTTHHHHHHHHHHHHHHHHTSGGGTT---SS-HHHHHTT--SS----HHHHHHHHHHHHHHHHHHTT--EEEEB--SHHHHHHHTTT-S-EEE-HHHHHHH--TTS---SSSS-S-TTHHHHHHHHHHHHHHHHHHHHHHHHHHS-GGGGGGS--------EEEE-TT-SSSHHHHHHHHHHHHHHT-SEEEEESB-TTT---TT-SS-EEPPHHHHHHHHHHHHHHHHHHT---EEEEEE-TTT--EES----HHHHTTB-BB--TTPPPHHHH---HHHHH--B-SHHHH----THHHHTT--HHHHHHHHH---BSSTT--TTS-EEB--SHHHHHHHHHHHGGG-SEEEE--SS--HHHHHHHHHHHHTT-TT--EEEE--TTS------HHHHHHHHHHHHHHTEEEEEETTHHHHHHHHHHHHHHHHHHHHTHHHHIIIIIHHHHHHT-GGGSHHHHTTHHHHHHHHHHHH-